Protein 8OUD (pdb70)

B-factor: mean 33.75, std 17.85, range [0.2, 89.32]

InterPro domains:
  IPR001991 Sodium:dicarboxylate symporter [PF00375] (54-483)
  IPR018107 Sodium:dicarboxylate symporter, conserved site [PS00713] (92-106)
  IPR018107 Sodium:dicarboxylate symporter, conserved site [PS00714] (380-403)
  IPR036458 Sodium:dicarboxylate symporter superfamily [G3DSA:1.10.3860.10] (43-493)
  IPR036458 Sodium:dicarboxylate symporter superfamily [SSF118215] (54-482)
  IPR050746 Dicarboxylate/Amino Acid:Cation Symporter [PTHR11958] (41-494)

Radius of gyration: 35.13 Å; Cα contacts (8 Å, |Δi|>4): 3051; chains: 6; bounding box: 95×95×81 Å

Foldseek 3Di:
DVVCVLLVLLLVLLVLLLVLQVVCLVVVFCNVCDPVSLCVLLVLLVVLLVLLLVLLQLQLLLVLLLVLLPPACVVQDPLNVVLVVLLLVLLLVLLVLLLVLCVVLVLQACADDPVQLVVQLVCLLADPDPVLLQFWGKHWDADPCRDIDIDIDGAHSLNNSNNVSNVNSNVLNVCPVNSVVVSVVSVVSNVVSVVSVVVSSVSPSVSLSSLSSSVSSPDDDPPVLVSSLVSLLVSLLVSLCCSQPPVLQVVLCVLFVDGVVQLVVLQVVLLVVLLVQLFLVRSLVVLLVSLCPRVVFDCVLSVPQLVLLSQQRFSSLLSSLSNVLSSQCNNVVHDQDPSLSVLSSVLSSVVSRVFGRHQPRNLSSSLSSCSNSVTDNSCSSSVSNCSNNSSSSRSSSSNSSSSSSSSSSSSVVVVD/DVVCVLLVLLLVLLVLLLVLLVVQQVVQFCVNCDPVRLVVLLVLLVVLLVLLLVLLQLQLLLVLLLVLLPPACVVQDPLNVVLVVLLLVLLLVLLVLLLVLCVVQPLQACADDPVQLVVQLVCLLADPDPVLLQFWGKDWHADPCSPIDIDIDGAHSLNNSNNVSNVNSNVLNVCPVNSVVVSVVSVVSNVVSVVSVVVSSVSPSNSLSSLSSSVSRVDDDVVSLVSSLVSLLVSLLVSLCCSQPPVLQVVLCVLFVDGVVQLVVLQVVLLVVCLVQLFLVRSLVVNLVSLCPVVPFDCVLSVPQLVLLSQQRFSSLSSSLSNVLSSQCSNVVHDQDPSLSVLSSVLSSVVSRVFHRHQVRNLSSSLVSCSNSVTDNSCSSSNSNCSNNSSSSRSSSSNSSSSSSSSSVRSVVVVD/DVPVVLLVLLLVLLVLLLVLLVVCLVVPFCVNCDPVNLCVLLVLLVVLLVLLLVLLQLQLLLVLLLVLLPPACVVQDPLNVVLVVLLLVLLLVLLVLLLVLCVVLVLQACDDDPVQLVVQLVCLLAPPDPVLLQFWGKDWDADDCSDIDIDIDGAHSLNNSNNVSNVNSNVLNVCPVNNVVVSVVSVVSNVVSVVSVVVSSVSVSNSLSSLSSSVSSVDDDPVVLVSSLVVLLVSLLVSLCCSQPPVLQVVLCVLFVDGVVQLCVLQVVLLVVLLVFLFLVRSLVVLLVSLCPSVPFDCVLSVPQLVLLSQARFSSLLSSLSNVLSSQCNNVVHDADPSLSVLLSVLSNVVSRVFGRHQPRNLSSSLSSCSNNVTDNSCSSSNSSCSNNSSSSRSSSSNSSSSSSSSSSRSVVVVD/DKDWDKDKADEAEAQDKIKIKIFIDDDDPDWFKKAKWWDAVPGDIDGAKMAGPVGDIDGGPVQPPFWDWDAPVPRGMIMIIGGRDDQVPWTWMKMKIDDPPPDIDIHPTHTHGHD/DKDWDKDKADEDEAQAKIKIKIFIDDDDPDFFKKAKWWDAVPGDIDGAKMAGPVGDMDGDPVQPPFWDWDAPVPRRMIMIIGGRDDQVPFTWMKMKIDDPPPDIDIHPTHTHGYD/DWDWDKDWADEDEAQAKIKIKIFIDDDDPDWFKKAKWWDAVPGDIGGAKMAGPVGDMDGGPVQPPAWDWDADVPRGMIMIIGGRDDQVPFTWMKMKIDDPPPDIDIHPTGTHGYD

Sequence (1593 aa):
LRANLLVLLTVVAVVAGVALGLGVSGAGGALALGPERLSAFVFPGELLLRLLRMIILPLVVCSLIGGAASLDPGALGRLGAWALLFFLVTTLLASALGVGLALALQPGAASKEVLDSFLDLARNIFPSNLVSAAFRSYSTTYEERKVPVGQEVEGMNILGLVVFAIVFGVALRKLGPEGELLIRFFNSFNEATMVLVSWIMWYAPVGIMFLVAGKIVEMEDVGLLFARLGKYILCCLLGHAIHGLLVLPLIYFLFTRKNPYRFLWGIVTPLATAFGTSSSSATLPLMMKCVEENNGVAKHISRFILPIGATVNMDGAALFQCVAAVFIAQLSQQSLDFVKIITILVTATASSVGAAGIPAGGVLTLAIILEAVNLPVDHISLILAVDWLVDRSCTVLNVEGDALGAGLLQNYVDRTLRANLLVLLTVVAVVAGVALGLGVSGAGGALALGPERLSAFVFPGELLLRLLRMIILPLVVCSLIGGAASLDPGALGRLGAWALLFFLVTTLLASALGVGLALALQPGAASKEVLDSFLDLARNIFPSNLVSAAFRSYSTTYEERKVPVGQEVEGMNILGLVVFAIVFGVALRKLGPEGELLIRFFNSFNEATMVLVSWIMWYAPVGIMFLVAGKIVEMEDVGLLFARLGKYILCCLLGHAIHGLLVLPLIYFLFTRKNPYRFLWGIVTPLATAFGTSSSSATLPLMMKCVEENNGVAKHISRFILPIGATVNMDGAALFQCVAAVFIAQLSQQSLDFVKIITILVTATASSVGAAGIPAGGVLTLAIILEAVNLPVDHISLILAVDWLVDRSCTVLNVEGDALGAGLLQNYVDRTLRANLLVLLTVVAVVAGVALGLGVSGAGGALALGPERLSAFVFPGELLLRLLRMIILPLVVCSLIGGAASLDPGALGRLGAWALLFFLVTTLLASALGVGLALALQPGAASKEVLDSFLDLARNIFPSNLVSAAFRSYSTTYEERKVPVGQEVEGMNILGLVVFAIVFGVALRKLGPEGELLIRFFNSFNEATMVLVSWIMWYAPVGIMFLVAGKIVEMEDVGLLFARLGKYILCCLLGHAIHGLLVLPLIYFLFTRKNPYRFLWGIVTPLATAFGTSSSSATLPLMMKCVEENNGVAKHISRFILPIGATVNMDGAALFQCVAAVFIAQLSQQSLDFVKIITILVTATASSVGAAGIPAGGVLTLAIILEAVNLPVDHISLILAVDWLVDRSCTVLNVEGDALGAGLLQNYVDRTQVQLVESGGGLVQPGGSLRLSCAASGSIFRLDAMGWYRQAPGKQRELVAVIRSGGSTDYGDSVKGRFTISRDNAKNTVYLQMNSLKPEDTAVYYCNAVQILKTIYWGQGTQVTVSQVQLVESGGGLVQPGGSLRLSCAASGSIFRLDAMGWYRQAPGKQRELVAVIRSGGSTDYGDSVKGRFTISRDNAKNTVYLQMNSLKPEDTAVYYCNAVQILKTIYWGQGTQVTVSQVQLVESGGGLVQPGGSLRLSCAASGSIFRLDAMGWYRQAPGKQRELVAVIRSGGSTDYGDSVKGRFTISRDNAKNTVYLQMNSLKPEDTAVYYCNAVQILKTIYWGQGTQVTVS

Organism: Homo sapiens (NCBI:txid9606)

GO terms:
  GO:0015297 antiporter activity (F, IDA)
  GO:0005886 plasma membrane (C, IDA)
  GO:0016020 membrane (C, IDA)
  GO:0015804 neutral amino acid transport (P, IDA)
  GO:0015186 L-glutamine transmembrane transporter activity (F, IDA)
  GO:0006868 L-glutamine transport (P, IDA)
  GO:0070207 protein homotrimerization (P, IDA)
  GO:0030218 erythrocyte differentiation (P, IMP)
  GO:0005515 protein binding (F, IPI)
  GO:0005886 plasma membrane (C, TAS)
  GO:0016020 membrane (C, TAS)
  GO:0038023 signaling receptor activity (F, TAS)
  GO:0015804 neutral amino acid transport (P, TAS)
  GO:0015175 neutral L-amino acid transmembrane transporter activity (F, TAS)
  GO:0015171 amino acid transmembrane transporter activity (F, TAS)
  GO:0006865 amino acid transport (P, TAS)
  GO:1903803 L-glutamine import across plasma membrane (P, TAS)
  GO:0015186 L-glutamine transmembrane transporter activity (F, TAS)
  GO:0090461 intracellular glutamate homeostasis (P, TAS)
  GO:0070062 extracellular exosome (C, HDA)

Nearest PDB structures (foldseek):
  8oud-assembly1_F  TM=1.009E+00  e=1.980E-22  Lama glama
  7stg-assembly12_X  TM=9.488E-01  e=1.291E-17  Lama glama
  8g0i-assembly1_D  TM=9.669E-01  e=3.141E-17  Lama glama
  8e1c-assembly1_A  TM=9.446E-01  e=3.674E-17  Vicugna pacos
  8en4-assembly1_C  TM=9.586E-01  e=8.937E-17  Vicugna pacos

Secondary structure (DSSP, 8-state):
--TTHHHHHHHHHHHHHHHHHHHHHHTTHHHHHHHHHHHHHHHHHHHHHHHHHHHHHHHHHHHHHHHHHT--HHHHHHHHHHHHHHHHHHHHHHHHHHHHHHHHH-SS-----HHHHHHHHHHHHS-S-HHHHTTEEEEEEEE---EEEEEEEES--HHHHHHHHHHHHHHHHHHGGGGHHHHHHHHHHHHHHHHHHHHHHHHHHHHHHHHHHHHHHH-S-HHHHHHHHHHHHHHHHHHHHHIIIIIHHHHHHHHH-S-HHHHHHHTHHHHHHHHHH--STTTHHHHHHHHHHHH---HHHHHHHHHHHHHH--HHHHHHHHHHHHHHHHHTT----HHHHHHHHHHHHHHHHHS-SSTTTTHHHHHHHHHHTT--GGGHHHHTTTHHHHHHHHHHHHHHHHHHHHHHHHHHHHH-/--TTHHHHHHHHHHHHHHHHHHHHHHSS-HHHH-HHHHHHHTHHHHHHHHHHHHHHHHHHHHHHHHHHHT--HHHHHHHHHHHHHHHHHHHHHHHHHHHHHHHHS-SS-----HHHHHHHHHHHHS-S-HHHHTTEEEEEEEE---EEEEEEEES--HHHHHHHHHHHHHHHHHHGGGGHHHHHHHHHHHHHHHHHHHHHHHHHHHHHHHHHHHHHHH-S-HHHHHHHHHHHHHHHHHHHHHIIIIIHHHHHHHHH-S-HHHHHHTTHHHHHHHHHH--HHHHHHHHHHHHHHTT---HHHHHHHHHHHHHH--HHHHHHHHHHHHHHHHHTT----HHHHHHHHHHHHHHHHHS-SSTTTTHHHHHHHHHHTT--STTHHHHTTTHHHHHHHHHHHHHHHHHHHHHHHHHHHHH-/--TTHHHHHHHHHHHHHHHHHHHHHHSS-HHHHHHHHHHHHTHHHHHHHHHHHHHHHHHHHHHHHHHHHT--HHHHHHHHHHHHHHHHHHHHHHHHHHHHHHHHH-SS-----HHHHHHHHHHHHS-S-HHHHTTEEEEEEEE---EEEEEEEES--HHHHHHHHHHHHHHHHHHGGGGHHHHHHHHHHHHHHHHHHHHHHHHHHHHHHHHHHHHHHH-S-HHHHHHHHHHHHHHHHHHHHHIIIIIHHHHHHHHH-S-HHHHHHHTHHHHHHHHHH--HHHHHHHHHHHHHHTT---HHHHHHHHHHHHHH--HHHHHHHHHHHHHHHHHTT----HHHHHHHHHHHHHHHHHS-SSTTTTHHHHHHHHHHTT--STTHHHHTTSHHHHHHHHHHHHHHHHHHHHHHHHHHHHT-/-EEEEEE--EEE-TT--EEEEEEEEE--S---EEEEEEE-TTS--EEEEEEETTS-EEE-TTTTTTEEEEEETTTTEEEEEE-S--GGG-EEEEEEEEETTTEEEE---EEEEE-/-EEEEEE--EEE-TT--EEEEEEEEE--S---EEEEEEE-TTS--EEEEEEETTS-EEE-TTTTTTEEEEEETTTTEEEEEE-S--GGG-EEEEEEEEETTTEEEE---EEEEE-/-EEEEEE--EEE-TT--EEEEEEEEE--S---EEEEEEE-TTS--EEEEEEETTS-EEE-TTTTTTEEEEEETTTTEEEEEE-S--GGG-EEEEEEEEETTTEEEE---EEEEE-

Structure (mmCIF, N/CA/C/O backbone):
data_8OUD
#
_entry.id   8OUD
#
_cell.length_a   1.00
_cell.length_b   1.00
_cell.length_c   1.00
_cell.angle_alpha   90.00
_cell.angle_beta   90.00
_cell.angle_gamma   90.00
#
_symmetry.space_group_name_H-M   'P 1'
#
loop_
_entity.id
_entity.type
_entity.pdbx_description
1 polymer 'Neutral amino acid transporter B(0)'
2 polymer 'Nanobody 469'
3 non-polymer 'SODIUM ION'
4 non-polymer ALANINE
5 non-polymer 'CHOLESTEROL HEMISUCCINATE'
6 water water
#
loop_
_atom_site.group_PDB
_atom_site.id
_atom_site.type_symbol
_atom_site.label_atom_id
_atom_site.label_alt_id
_atom_site.label_comp_id
_atom_site.label_asym_id
_atom_site.label_entity_id
_atom_site.label_seq_id
_atom_site.pdbx_PDB_ins_code
_atom_site.Cartn_x
_atom_site.Cartn_y
_atom_site.Cartn_z
_atom_site.occupancy
_atom_site.B_iso_or_equiv
_atom_site.auth_seq_id
_atom_site.auth_comp_id
_atom_site.auth_asym_id
_atom_site.auth_atom_id
_atom_site.pdbx_PDB_model_num
ATOM 1 N N . LEU A 1 49 ? 126.53692 171.86018 135.52242 1.000 77.28359 49 LEU A N 1
ATOM 2 C CA . LEU A 1 49 ? 127.26614 171.57836 134.29287 1.000 77.72172 49 LEU A CA 1
ATOM 3 C C . LEU A 1 49 ? 128.02783 170.26498 134.41558 1.000 79.41542 49 LEU A C 1
ATOM 4 O O . LEU A 1 49 ? 127.96189 169.41316 133.53146 1.000 79.94345 49 LEU A O 1
ATOM 9 N N . ARG A 1 50 ? 128.75436 170.11207 135.52517 1.000 78.05096 50 ARG A N 1
ATOM 10 C CA . ARG A 1 50 ? 129.51963 168.89114 135.75054 1.000 76.21437 50 ARG A CA 1
ATOM 11 C C . ARG A 1 50 ? 128.61099 167.68011 135.91610 1.000 77.38841 50 ARG A C 1
ATOM 12 O O . ARG A 1 50 ? 129.01635 166.55657 135.59903 1.000 78.83835 50 ARG A O 1
ATOM 20 N N . ALA A 1 51 ? 127.39137 167.88381 136.41986 1.000 76.51891 51 ALA A N 1
ATOM 21 C CA . ALA A 1 51 ? 126.44926 166.77692 136.55777 1.000 75.51065 51 ALA A CA 1
ATOM 22 C C . ALA A 1 51 ? 126.01610 166.24098 135.19874 1.000 76.14694 51 ALA A C 1
ATOM 23 O O . ALA A 1 51 ? 125.90453 165.02398 135.01210 1.000 77.44206 51 ALA A O 1
ATOM 25 N N . ASN A 1 52 ? 125.75676 167.13185 134.24178 1.000 71.38994 52 ASN A N 1
ATOM 26 C CA . ASN A 1 52 ? 125.35943 166.75139 132.89304 1.000 71.36000 52 ASN A CA 1
ATOM 27 C C . ASN A 1 52 ? 126.48420 166.93495 131.88242 1.000 71.18317 52 ASN A C 1
ATOM 28 O O . ASN A 1 52 ? 126.22627 167.34370 130.74560 1.000 70.69642 52 ASN A O 1
ATOM 33 N N . LEU A 1 53 ? 127.72615 166.64359 132.27625 1.000 65.19494 53 LEU A N 1
ATOM 34 C CA . LEU A 1 53 ? 128.86028 166.87204 131.38814 1.000 65.90967 53 LEU A CA 1
ATOM 35 C C . LEU A 1 53 ? 128.78244 166.00968 130.13289 1.000 65.73597 53 LEU A C 1
ATOM 36 O O . LEU A 1 53 ? 129.10755 166.48247 129.03991 1.000 64.57960 53 LEU A O 1
ATOM 41 N N . LEU A 1 54 ? 128.36026 164.75005 130.26367 1.000 62.23253 54 LEU A N 1
ATOM 42 C CA . LEU A 1 54 ? 128.33168 163.85222 129.11155 1.000 61.80613 54 LEU A CA 1
ATOM 43 C C . LEU A 1 54 ? 127.29088 164.27336 128.07889 1.000 61.13823 54 LEU A C 1
ATOM 44 O O . LEU A 1 54 ? 127.54998 164.19782 126.87398 1.000 63.36884 54 LEU A O 1
ATOM 49 N N . VAL A 1 55 ? 126.10916 164.70711 128.52287 1.000 62.74101 55 VAL A N 1
ATOM 50 C CA . VAL A 1 55 ? 125.07974 165.15465 127.58497 1.000 61.01712 55 VAL A CA 1
ATOM 51 C C . VAL A 1 55 ? 125.54992 166.39698 126.83670 1.000 62.55629 55 VAL A C 1
ATOM 52 O O . VAL A 1 55 ? 125.38958 166.51266 125.61240 1.000 62.86230 55 VAL A O 1
ATOM 56 N N . LEU A 1 56 ? 126.14792 167.34096 127.56577 1.000 60.73172 56 LEU A N 1
ATOM 57 C CA . LEU A 1 56 ? 126.70590 168.53027 126.93464 1.000 60.13102 56 LEU A CA 1
ATOM 58 C C . LEU A 1 56 ? 127.79310 168.15583 125.93795 1.000 61.35954 56 LEU A C 1
ATOM 59 O O . LEU A 1 56 ? 127.88918 168.74701 124.85885 1.000 61.00048 56 LEU A O 1
ATOM 64 N N . LEU A 1 57 ? 128.62727 167.17403 126.28682 1.000 57.80828 57 LEU A N 1
ATOM 65 C CA . LEU A 1 57 ? 129.68605 166.74815 125.37848 1.000 57.10330 57 LEU A CA 1
ATOM 66 C C . LEU A 1 57 ? 129.11796 166.09365 124.12642 1.000 54.31545 57 LEU A C 1
ATOM 67 O O . LEU A 1 57 ? 129.65544 166.28151 123.03450 1.000 55.35335 57 LEU A O 1
ATOM 72 N N . THR A 1 58 ? 128.03730 165.32176 124.25722 1.000 53.23264 58 THR A N 1
ATOM 73 C CA . THR A 1 58 ? 127.41390 164.73246 123.07323 1.000 57.09524 58 THR A CA 1
ATOM 74 C C . THR A 1 58 ? 126.83828 165.80849 122.15809 1.000 56.62725 58 THR A C 1
ATOM 75 O O . THR A 1 58 ? 127.00832 165.75292 120.93444 1.000 58.52818 58 THR A O 1
ATOM 79 N N . VAL A 1 59 ? 126.15458 166.80338 122.73157 1.000 55.37222 59 VAL A N 1
ATOM 80 C CA . VAL A 1 59 ? 125.61893 167.87615 121.89020 1.000 56.50541 59 VAL A CA 1
ATOM 81 C C . VAL A 1 59 ? 126.74573 168.68835 121.25121 1.000 58.48720 59 VAL A C 1
ATOM 82 O O . VAL A 1 59 ? 126.66851 169.05388 120.06825 1.000 56.82689 59 VAL A O 1
ATOM 86 N N . VAL A 1 60 ? 127.80538 168.97851 122.00943 1.000 52.70680 60 VAL A N 1
ATOM 87 C CA . VAL A 1 60 ? 128.95003 169.70415 121.46794 1.000 51.46168 60 VAL A CA 1
ATOM 88 C C . VAL A 1 60 ? 129.60661 168.90443 120.35177 1.000 53.84693 60 VAL A C 1
ATOM 89 O O . VAL A 1 60 ? 130.03699 169.46415 119.33798 1.000 55.63277 60 VAL A O 1
ATOM 93 N N . ALA A 1 61 ? 129.69168 167.58392 120.51911 1.000 52.49681 61 ALA A N 1
ATOM 94 C CA . ALA A 1 61 ? 130.26649 166.72856 119.49005 1.000 47.59372 61 ALA A CA 1
ATOM 95 C C . ALA A 1 61 ? 129.40429 166.72417 118.23742 1.000 47.28073 61 ALA A C 1
ATOM 96 O O . ALA A 1 61 ? 129.92439 166.68919 117.12107 1.000 50.10462 61 ALA A O 1
ATOM 98 N N . VAL A 1 62 ? 128.08069 166.74798 118.40066 1.000 48.98774 62 VAL A N 1
ATOM 99 C CA . VAL A 1 62 ? 127.19880 166.83157 117.23702 1.000 51.43824 62 VAL A CA 1
ATOM 100 C C . VAL A 1 62 ? 127.43026 168.14150 116.49156 1.000 52.60639 62 VAL A C 1
ATOM 101 O O . VAL A 1 62 ? 127.52766 168.16869 115.25800 1.000 50.38290 62 VAL A O 1
ATOM 105 N N . VAL A 1 63 ? 127.53534 169.24698 117.23308 1.000 52.16296 63 VAL A N 1
ATOM 106 C CA . VAL A 1 63 ? 127.77719 170.54590 116.60104 1.000 50.69769 63 VAL A CA 1
ATOM 107 C C . VAL A 1 63 ? 129.12072 170.54959 115.87629 1.000 51.56486 63 VAL A C 1
ATOM 108 O O . VAL A 1 63 ? 129.23731 171.02354 114.73790 1.000 53.63559 63 VAL A O 1
ATOM 112 N N . ALA A 1 64 ? 130.15662 170.02064 116.53041 1.000 46.83754 64 ALA A N 1
ATOM 113 C CA . ALA A 1 64 ? 131.48257 169.98076 115.92350 1.000 45.48799 64 ALA A CA 1
ATOM 114 C C . ALA A 1 64 ? 131.50197 169.08339 114.69405 1.000 49.22667 64 ALA A C 1
ATOM 115 O O . ALA A 1 64 ? 132.19164 169.37891 113.71416 1.000 52.72615 64 ALA A O 1
ATOM 117 N N . GLY A 1 65 ? 130.76171 167.97556 114.73035 1.000 46.20228 65 GLY A N 1
ATOM 118 C CA . GLY A 1 65 ? 130.66914 167.12263 113.56112 1.000 43.52376 65 GLY A CA 1
ATOM 119 C C . GLY A 1 65 ? 129.96729 167.80458 112.40613 1.000 48.74662 65 GLY A C 1
ATOM 120 O O . GLY A 1 65 ? 130.35755 167.64245 111.24935 1.000 49.92984 65 GLY A O 1
ATOM 121 N N . VAL A 1 66 ? 128.92104 168.57718 112.70407 1.000 52.46193 66 VAL A N 1
ATOM 122 C CA . VAL A 1 66 ? 128.25703 169.35761 111.66265 1.000 50.40332 66 VAL A CA 1
ATOM 123 C C . VAL A 1 66 ? 129.23438 170.35133 111.04896 1.000 50.39864 66 VAL A C 1
ATOM 124 O O . VAL A 1 66 ? 129.30262 170.51005 109.82440 1.000 53.23190 66 VAL A O 1
ATOM 128 N N . ALA A 1 67 ? 130.00896 171.03296 111.89612 1.000 49.19130 67 ALA A N 1
ATOM 129 C CA . ALA A 1 67 ? 130.98899 171.99284 111.39591 1.000 50.19619 67 ALA A CA 1
ATOM 130 C C . ALA A 1 67 ? 132.04982 171.31601 110.53319 1.000 51.57114 67 ALA A C 1
ATOM 131 O O . ALA A 1 67 ? 132.40700 171.82397 109.46442 1.000 52.72825 67 ALA A O 1
ATOM 133 N N . LEU A 1 68 ? 132.56256 170.16632 110.97978 1.000 48.90046 68 LEU A N 1
ATOM 134 C CA . LEU A 1 68 ? 133.56846 169.44285 110.20621 1.000 49.29218 68 LEU A CA 1
ATOM 135 C C . LEU A 1 68 ? 133.01083 168.98463 108.86709 1.000 50.32251 68 LEU A C 1
ATOM 136 O O . LEU A 1 68 ? 133.66495 169.12657 107.82772 1.000 54.11315 68 LEU A O 1
ATOM 141 N N . GLY A 1 69 ? 131.80327 168.41893 108.87341 1.000 53.33945 69 GLY A N 1
ATOM 142 C CA . GLY A 1 69 ? 131.18533 167.98562 107.63816 1.000 53.59663 69 GLY A CA 1
ATOM 143 C C . GLY A 1 69 ? 130.92613 169.10899 106.66348 1.000 54.43088 69 GLY A C 1
ATOM 144 O O . GLY A 1 69 ? 131.20740 168.95440 105.47273 1.000 57.43508 69 GLY A O 1
ATOM 145 N N . LEU A 1 70 ? 130.41473 170.24253 107.14079 1.000 55.08470 70 LEU A N 1
ATOM 146 C CA . LEU A 1 70 ? 130.21355 171.39528 106.27373 1.000 54.53359 70 LEU A CA 1
ATOM 147 C C . LEU A 1 70 ? 131.52227 171.95634 105.73841 1.000 56.61222 70 LEU A C 1
ATOM 148 O O . LEU A 1 70 ? 131.59245 172.31984 104.55884 1.000 59.11557 70 LEU A O 1
ATOM 153 N N . GLY A 1 71 ? 132.56249 172.02736 106.57131 1.000 57.76311 71 GLY A N 1
ATOM 154 C CA . GLY A 1 71 ? 133.84728 172.50574 106.09169 1.000 58.71233 71 GLY A CA 1
ATOM 155 C C . GLY A 1 71 ? 134.45933 171.59604 105.04430 1.000 60.52295 71 GLY A C 1
ATOM 156 O O . GLY A 1 71 ? 135.02756 172.06860 104.05680 1.000 63.36245 71 GLY A O 1
ATOM 157 N N . VAL A 1 72 ? 134.35534 170.28122 105.24259 1.000 59.77584 72 VAL A N 1
ATOM 158 C CA . VAL A 1 72 ? 134.91219 169.33882 104.27697 1.000 59.09560 72 VAL A CA 1
ATOM 159 C C . VAL A 1 72 ? 134.10113 169.35508 102.98546 1.000 61.98748 72 VAL A C 1
ATOM 160 O O . VAL A 1 72 ? 134.66039 169.30451 101.88384 1.000 63.74665 72 VAL A O 1
ATOM 164 N N . SER A 1 73 ? 132.77156 169.42930 103.09834 1.000 60.33711 73 SER A N 1
ATOM 165 C CA . SER A 1 73 ? 131.92467 169.48319 101.91108 1.000 60.05731 73 SER A CA 1
ATOM 166 C C . SER A 1 73 ? 132.18980 170.74759 101.10356 1.000 61.91235 73 SER A C 1
ATOM 167 O O . SER A 1 73 ? 132.25198 170.70911 99.86917 1.000 62.02249 73 SER A O 1
ATOM 170 N N . GLY A 1 74 ? 132.34256 171.88372 101.78611 1.000 62.83642 74 GLY A N 1
ATOM 171 C CA . GLY A 1 74 ? 132.64939 173.11723 101.08280 1.000 63.09792 74 GLY A CA 1
ATOM 172 C C . GLY A 1 74 ? 134.01688 173.09323 100.42826 1.000 65.76074 74 GLY A C 1
ATOM 173 O O . GLY A 1 74 ? 134.20090 173.62794 99.33213 1.000 65.60019 74 GLY A O 1
ATOM 174 N N . ALA A 1 75 ? 134.99404 172.47489 101.08896 1.000 62.69225 75 ALA A N 1
ATOM 175 C CA . ALA A 1 75 ? 136.36083 172.41219 100.57195 1.000 62.21390 75 ALA A CA 1
ATOM 176 C C . ALA A 1 75 ? 136.58344 171.12641 99.77194 1.000 63.10269 75 ALA A C 1
ATOM 177 O O . ALA A 1 75 ? 137.50702 170.35247 100.01769 1.000 63.69504 75 ALA A O 1
ATOM 179 N N . GLY A 1 76 ? 135.70876 170.91087 98.79088 1.000 65.11208 76 GLY A N 1
ATOM 180 C CA . GLY A 1 76 ? 135.83404 169.81515 97.85718 1.000 65.45617 76 GLY A CA 1
ATOM 181 C C . GLY A 1 76 ? 134.92263 168.63347 98.12240 1.000 67.31341 76 GLY A C 1
ATOM 182 O O . GLY A 1 76 ? 134.64624 167.86537 97.19386 1.000 67.30730 76 GLY A O 1
ATOM 183 N N . GLY A 1 77 ? 134.44688 168.46728 99.35240 1.000 68.93075 77 GLY A N 1
ATOM 184 C CA . GLY A 1 77 ? 133.56326 167.34578 99.60303 1.000 69.15549 77 GLY A CA 1
ATOM 185 C C . GLY A 1 77 ? 134.29975 166.01427 99.68065 1.000 70.32915 77 GLY A C 1
ATOM 186 O O . GLY A 1 77 ? 135.51668 165.93954 99.86552 1.000 68.65792 77 GLY A O 1
ATOM 187 N N . ALA A 1 78 ? 133.51699 164.94146 99.54122 1.000 71.37432 78 ALA A N 1
ATOM 188 C CA . ALA A 1 78 ? 134.08901 163.60022 99.55937 1.000 72.19069 78 ALA A CA 1
ATOM 189 C C . ALA A 1 78 ? 134.92159 163.32586 98.31457 1.000 73.82492 78 ALA A C 1
ATOM 190 O O . ALA A 1 78 ? 135.82917 162.48577 98.35066 1.000 74.22489 78 ALA A O 1
ATOM 192 N N . LEU A 1 79 ? 134.62216 164.01199 97.20814 1.000 74.87874 79 LEU A N 1
ATOM 193 C CA . LEU A 1 79 ? 135.37956 163.80873 95.97766 1.000 74.85178 79 LEU A CA 1
ATOM 194 C C . LEU A 1 79 ? 136.83774 164.21024 96.15438 1.000 76.87965 79 LEU A C 1
ATOM 195 O O . LEU A 1 79 ? 137.74331 163.50542 95.69369 1.000 76.48971 79 LEU A O 1
ATOM 200 N N . ALA A 1 80 ? 137.08477 165.34299 96.81732 1.000 73.91522 80 ALA A N 1
ATOM 201 C CA . ALA A 1 80 ? 138.45831 165.77187 97.05910 1.000 73.40329 80 ALA A CA 1
ATOM 202 C C . ALA A 1 80 ? 139.19155 164.78884 97.96229 1.000 73.82963 80 ALA A C 1
ATOM 203 O O . ALA A 1 80 ? 140.37462 164.50004 97.74662 1.000 74.14518 80 ALA A O 1
ATOM 205 N N . LEU A 1 81 ? 138.50696 164.26926 98.98414 1.000 70.92708 81 LEU A N 1
ATOM 206 C CA . LEU A 1 81 ? 139.13700 163.31495 99.89110 1.000 71.65391 81 LEU A CA 1
ATOM 207 C C . LEU A 1 81 ? 139.50244 162.02604 99.16672 1.000 72.25661 81 LEU A C 1
ATOM 208 O O . LEU A 1 81 ? 140.64317 161.55575 99.24539 1.000 72.15503 81 LEU A O 1
ATOM 213 N N . GLY A 1 82 ? 138.54888 161.44868 98.44191 1.000 73.20918 82 GLY A N 1
ATOM 214 C CA . GLY A 1 82 ? 138.72263 160.13408 97.87660 1.000 72.73454 82 GLY A CA 1
ATOM 215 C C . GLY A 1 82 ? 138.26462 159.07356 98.85557 1.000 74.27948 82 GLY A C 1
ATOM 216 O O . GLY A 1 82 ? 138.09777 159.33836 100.05038 1.000 74.91970 82 GLY A O 1
ATOM 217 N N . PRO A 1 83 ? 138.03139 157.85346 98.36349 1.000 76.38137 83 PRO A N 1
ATOM 218 C CA . PRO A 1 83 ? 137.52437 156.79089 99.25092 1.000 74.11335 83 PRO A CA 1
ATOM 219 C C . PRO A 1 83 ? 138.42988 156.49270 100.43390 1.000 73.89100 83 PRO A C 1
ATOM 220 O O . PRO A 1 83 ? 137.93497 156.26983 101.54497 1.000 72.55024 83 PRO A O 1
ATOM 224 N N . GLU A 1 84 ? 139.74808 156.50337 100.22871 1.000 73.00065 84 GLU A N 1
ATOM 225 C CA . GLU A 1 84 ? 140.67414 156.18130 101.30975 1.000 72.92288 84 GLU A CA 1
ATOM 226 C C . GLU A 1 84 ? 140.62252 157.23339 102.41212 1.000 73.47941 84 GLU A C 1
ATOM 227 O O . GLU A 1 84 ? 140.49391 156.90387 103.60110 1.000 73.40284 84 GLU A O 1
ATOM 233 N N . ARG A 1 85 ? 140.70783 158.51128 102.03338 1.000 71.81116 85 ARG A N 1
ATOM 234 C CA . ARG A 1 85 ? 140.63368 159.57543 103.02739 1.000 72.54414 85 ARG A CA 1
ATOM 235 C C . ARG A 1 85 ? 139.26941 159.60302 103.70110 1.000 70.91243 85 ARG A C 1
ATOM 236 O O . ARG A 1 85 ? 139.17296 159.87459 104.89992 1.000 71.38449 85 ARG A O 1
ATOM 244 N N . LEU A 1 86 ? 138.20320 159.31360 102.95246 1.000 64.56723 86 LEU A N 1
ATOM 245 C CA . LEU A 1 86 ? 136.87008 159.28655 103.54779 1.000 66.63352 86 LEU A CA 1
ATOM 246 C C . LEU A 1 86 ? 136.75296 158.17769 104.58813 1.000 66.49282 86 LEU A C 1
ATOM 247 O O . LEU A 1 86 ? 136.18824 158.38024 105.67132 1.000 64.58912 86 LEU A O 1
ATOM 252 N N . SER A 1 87 ? 137.28040 156.99206 104.27161 1.000 63.20895 87 SER A N 1
ATOM 253 C CA . SER A 1 87 ? 137.23692 155.87988 105.21501 1.000 61.98112 87 SER A CA 1
ATOM 254 C C . SER A 1 87 ? 138.03452 156.19870 106.47171 1.000 58.51974 87 SER A C 1
ATOM 255 O O . SER A 1 87 ? 137.56968 155.96403 107.59470 1.000 58.38930 87 SER A O 1
ATOM 258 N N . ALA A 1 88 ? 139.24112 156.74378 106.30103 1.000 51.97681 88 ALA A N 1
ATOM 259 C CA . ALA A 1 88 ? 140.04177 157.11724 107.46233 1.000 51.66809 88 ALA A CA 1
ATOM 260 C C . ALA A 1 88 ? 139.36283 158.21880 108.26740 1.000 52.68436 88 ALA A C 1
ATOM 261 O O . ALA A 1 88 ? 139.48744 158.26871 109.49625 1.000 54.53091 88 ALA A O 1
ATOM 263 N N . PHE A 1 89 ? 138.63663 159.10924 107.58816 1.000 50.57179 89 PHE A N 1
ATOM 264 C CA . PHE A 1 89 ? 137.94993 160.20339 108.26347 1.000 50.31824 89 PHE A CA 1
ATOM 265 C C . PHE A 1 89 ? 136.78725 159.69679 109.10375 1.000 46.74301 89 PHE A C 1
ATOM 266 O O . PHE A 1 89 ? 136.54757 160.19136 110.21041 1.000 49.20844 89 PHE A O 1
ATOM 274 N N . VAL A 1 90 ? 136.04799 158.70912 108.59185 1.000 39.50116 90 VAL A N 1
ATOM 275 C CA . VAL A 1 90 ? 134.87015 158.21157 109.29411 1.000 39.64623 90 VAL A CA 1
ATOM 276 C C . VAL A 1 90 ? 135.19526 157.08549 110.27057 1.000 40.62329 90 VAL A C 1
ATOM 277 O O . VAL A 1 90 ? 134.32585 156.69802 111.06316 1.000 39.37752 90 VAL A O 1
ATOM 281 N N . PHE A 1 91 ? 136.42206 156.56303 110.25077 1.000 30.90802 91 PHE A N 1
ATOM 282 C CA . PHE A 1 91 ? 136.76084 155.41549 111.09157 1.000 26.28420 91 PHE A CA 1
ATOM 283 C C . PHE A 1 91 ? 136.48610 155.57953 112.58821 1.000 27.07438 91 PHE A C 1
ATOM 284 O O . PHE A 1 91 ? 136.03675 154.59658 113.20687 1.000 29.63835 91 PHE A O 1
ATOM 292 N N . PRO A 1 92 ? 136.76392 156.71989 113.23587 1.000 30.05943 92 PRO A N 1
ATOM 293 C CA . PRO A 1 92 ? 136.49730 156.80928 114.68299 1.000 27.35393 92 PRO A CA 1
ATOM 294 C C . PRO A 1 92 ? 135.05342 156.53180 115.07559 1.000 25.04324 92 PRO A C 1
ATOM 295 O O . PRO A 1 92 ? 134.81897 155.97785 116.15561 1.000 27.94429 92 PRO A O 1
ATOM 299 N N . GLY A 1 93 ? 134.07589 156.90636 114.24614 1.000 20.10575 93 GLY A N 1
ATOM 300 C CA . GLY A 1 93 ? 132.70264 156.51561 114.51267 1.000 22.73249 93 GLY A CA 1
ATOM 301 C C . GLY A 1 93 ? 132.45227 155.03205 114.35735 1.000 20.53919 93 GLY A C 1
ATOM 302 O O . GLY A 1 93 ? 131.68309 154.44183 115.12872 1.000 31.09389 93 GLY A O 1
ATOM 303 N N . GLU A 1 94 ? 133.08837 154.40775 113.36571 1.000 23.29002 94 GLU A N 1
ATOM 304 C CA . GLU A 1 94 ? 132.97185 152.96497 113.20644 1.000 22.13381 94 GLU A CA 1
ATOM 305 C C . GLU A 1 94 ? 133.53043 152.22316 114.41334 1.000 20.16362 94 GLU A C 1
ATOM 306 O O . GLU A 1 94 ? 132.99579 151.17690 114.79535 1.000 25.21748 94 GLU A O 1
ATOM 312 N N . LEU A 1 95 ? 134.59368 152.74618 115.02811 1.000 17.69494 95 LEU A N 1
ATOM 313 C CA . LEU A 1 95 ? 135.11677 152.11635 116.23820 1.000 19.32638 95 LEU A CA 1
ATOM 314 C C . LEU A 1 95 ? 134.08524 152.12928 117.36303 1.000 18.63629 95 LEU A C 1
ATOM 315 O O . LEU A 1 95 ? 133.90428 151.12418 118.06371 1.000 17.74078 95 LEU A O 1
ATOM 320 N N . LEU A 1 96 ? 133.39462 153.25875 117.54331 1.000 18.68883 96 LEU A N 1
ATOM 321 C CA . LEU A 1 96 ? 132.33029 153.33982 118.53878 1.000 17.22155 96 LEU A CA 1
ATOM 322 C C . LEU A 1 96 ? 131.22615 152.33386 118.24531 1.000 15.44176 96 LEU A C 1
ATOM 323 O O . LEU A 1 96 ? 130.72609 151.66059 119.15707 1.000 22.65072 96 LEU A O 1
ATOM 328 N N . LEU A 1 97 ? 130.83475 152.21935 116.97514 1.000 11.75674 97 LEU A N 1
ATOM 329 C CA . LEU A 1 97 ? 129.79987 151.25463 116.61480 1.000 14.47611 97 LEU A CA 1
ATOM 330 C C . LEU A 1 97 ? 130.23400 149.82595 116.92969 1.000 12.63993 97 LEU A C 1
ATOM 331 O O . LEU A 1 97 ? 129.43571 149.02454 117.43349 1.000 18.10912 97 LEU A O 1
ATOM 336 N N . ARG A 1 98 ? 131.49819 149.49263 116.65222 1.000 15.59977 98 ARG A N 1
ATOM 337 C CA . ARG A 1 98 ? 131.99967 148.15732 116.96740 1.000 11.41334 98 ARG A CA 1
ATOM 338 C C . ARG A 1 98 ? 131.99274 147.89700 118.47087 1.000 14.25174 98 ARG A C 1
ATOM 339 O O . ARG A 1 98 ? 131.64569 146.79592 118.90931 1.000 20.43487 98 ARG A O 1
ATOM 347 N N . LEU A 1 99 ? 132.37692 148.89361 119.27519 1.000 9.51272 99 LEU A N 1
ATOM 348 C CA . LEU A 1 99 ? 132.35242 148.72466 120.72917 1.000 11.31232 99 LEU A CA 1
ATOM 349 C C . LEU A 1 99 ? 130.93345 148.49299 121.24780 1.000 16.67886 99 LEU A C 1
ATOM 350 O O . LEU A 1 99 ? 130.70675 147.62635 122.10887 1.000 22.73344 99 LEU A O 1
ATOM 355 N N . LEU A 1 100 ? 129.96580 149.26305 120.73877 1.000 15.03375 100 LEU A N 1
ATOM 356 C CA . LEU A 1 100 ? 128.57588 149.07028 121.14718 1.000 16.79487 100 LEU A CA 1
ATOM 357 C C . LEU A 1 100 ? 128.08213 147.67536 120.78476 1.000 10.87929 100 LEU A C 1
ATOM 358 O O . LEU A 1 100 ? 127.49769 146.96679 121.62244 1.000 21.80342 100 LEU A O 1
ATOM 363 N N . ARG A 1 101 ? 128.32280 147.26182 119.53904 1.000 10.30230 101 ARG A N 1
ATOM 364 C CA . ARG A 1 101 ? 127.89725 145.94071 119.10164 1.000 12.06032 101 ARG A CA 1
ATOM 365 C C . ARG A 1 101 ? 128.57396 144.84256 119.90963 1.000 14.32063 101 ARG A C 1
ATOM 366 O O . ARG A 1 101 ? 127.97723 143.78693 120.14162 1.000 20.22881 101 ARG A O 1
ATOM 374 N N . MET A 1 102 ? 129.80391 145.07974 120.36702 1.000 17.17332 102 MET A N 1
ATOM 375 C CA . MET A 1 102 ? 130.49150 144.08226 121.17460 1.000 12.50861 102 MET A CA 1
ATOM 376 C C . MET A 1 102 ? 129.88587 143.95019 122.56683 1.000 17.71303 102 MET A C 1
ATOM 377 O O . MET A 1 102 ? 129.75388 142.83169 123.07398 1.000 19.21440 102 MET A O 1
ATOM 382 N N . ILE A 1 103 ? 129.53197 145.06264 123.21384 1.000 11.65732 103 ILE A N 1
ATOM 383 C CA . ILE A 1 103 ? 128.96818 144.91397 124.55534 1.000 15.29044 103 ILE A CA 1
ATOM 384 C C . ILE A 1 103 ? 127.49605 144.51993 124.53474 1.000 6.22209 103 ILE A C 1
ATOM 385 O O . ILE A 1 103 ? 126.94959 144.18885 125.59207 1.000 12.20054 103 ILE A O 1
ATOM 390 N N . ILE A 1 104 ? 126.83891 144.54633 123.37020 1.000 15.11489 104 ILE A N 1
ATOM 391 C CA . ILE A 1 104 ? 125.40921 144.22279 123.32002 1.000 15.48985 104 ILE A CA 1
ATOM 392 C C . ILE A 1 104 ? 125.12517 142.83621 123.90548 1.000 11.55005 104 ILE A C 1
ATOM 393 O O . ILE A 1 104 ? 124.21898 142.67158 124.72862 1.000 11.74013 104 ILE A O 1
ATOM 398 N N . LEU A 1 105 ? 125.88943 141.81927 123.49386 1.000 11.43646 105 LEU A N 1
ATOM 399 C CA . LEU A 1 105 ? 125.55284 140.44129 123.85955 1.000 17.37636 105 LEU A CA 1
ATOM 400 C C . LEU A 1 105 ? 125.57978 140.18280 125.36554 1.000 11.67917 105 LEU A C 1
ATOM 401 O O . LEU A 1 105 ? 124.54590 139.76383 125.92453 1.000 16.24215 105 LEU A O 1
ATOM 406 N N . PRO A 1 106 ? 126.69974 140.38976 126.07698 1.000 14.43874 106 PRO A N 1
ATOM 407 C CA . PRO A 1 106 ? 126.69053 140.11228 127.52263 1.000 10.87822 106 PRO A CA 1
ATOM 408 C C . PRO A 1 106 ? 125.66036 140.92934 128.27278 1.000 8.13337 106 PRO A C 1
ATOM 409 O O . PRO A 1 106 ? 125.00020 140.40840 129.17650 1.000 19.05518 106 PRO A O 1
ATOM 413 N N . LEU A 1 107 ? 125.48420 142.19373 127.89142 1.000 3.52126 107 LEU A N 1
ATOM 414 C CA . LEU A 1 107 ? 124.53144 143.05841 128.57347 1.000 6.48578 107 LEU A CA 1
ATOM 415 C C . LEU A 1 107 ? 123.12271 142.48782 128.49961 1.000 9.60377 107 LEU A C 1
ATOM 416 O O . LEU A 1 107 ? 122.47247 142.27075 129.52953 1.000 23.88590 107 LEU A O 1
ATOM 421 N N . VAL A 1 108 ? 122.65968 142.18479 127.28599 1.000 9.95350 108 VAL A N 1
ATOM 422 C CA . VAL A 1 108 ? 121.30904 141.66628 127.10303 1.000 9.01288 108 VAL A CA 1
ATOM 423 C C . VAL A 1 108 ? 121.13998 140.35107 127.85223 1.000 6.81914 108 VAL A C 1
ATOM 424 O O . VAL A 1 108 ? 120.20345 140.18634 128.64579 1.000 14.62123 108 VAL A O 1
ATOM 428 N N . VAL A 1 109 ? 122.07086 139.41413 127.65336 1.000 6.34874 109 VAL A N 1
ATOM 429 C CA . VAL A 1 109 ? 121.89410 138.07993 128.22661 1.000 14.67200 109 VAL A CA 1
ATOM 430 C C . VAL A 1 109 ? 121.87658 138.14403 129.75357 1.000 12.24491 109 VAL A C 1
ATOM 431 O O . VAL A 1 109 ? 120.94040 137.65725 130.40232 1.000 9.41150 109 VAL A O 1
ATOM 435 N N . CYS A 1 110 ? 122.89944 138.76801 130.34794 1.000 14.15959 110 CYS A N 1
ATOM 436 C CA . CYS A 1 110 ? 123.02276 138.77097 131.80278 1.000 11.63127 110 CYS A CA 1
ATOM 437 C C . CYS A 1 110 ? 121.90935 139.57749 132.45975 1.000 10.02983 110 CYS A C 1
ATOM 438 O O . CYS A 1 110 ? 121.32254 139.13643 133.45961 1.000 22.91154 110 CYS A O 1
ATOM 441 N N . SER A 1 111 ? 121.59209 140.75613 131.91078 1.000 14.89971 111 SER A N 1
ATOM 442 C CA . SER A 1 111 ? 120.54391 141.57298 132.50306 1.000 12.07369 111 SER A CA 1
ATOM 443 C C . SER A 1 111 ? 119.19363 140.87431 132.43560 1.000 13.64373 111 SER A C 1
ATOM 444 O O . SER A 1 111 ? 118.42571 140.92216 133.40050 1.000 13.18634 111 SER A O 1
ATOM 447 N N . LEU A 1 112 ? 118.88393 140.20488 131.31739 1.000 17.42458 112 LEU A N 1
ATOM 448 C CA . LEU A 1 112 ? 117.58585 139.54825 131.22724 1.000 11.67892 112 LEU A CA 1
ATOM 449 C C . LEU A 1 112 ? 117.50920 138.31082 132.11204 1.000 10.18927 112 LEU A C 1
ATOM 450 O O . LEU A 1 112 ? 116.45763 138.04801 132.70248 1.000 11.19361 112 LEU A O 1
ATOM 455 N N . ILE A 1 113 ? 118.60313 137.54971 132.23615 1.000 11.15061 113 ILE A N 1
ATOM 456 C CA . ILE A 1 113 ? 118.59528 136.42120 133.16498 1.000 13.49921 113 ILE A CA 1
ATOM 457 C C . ILE A 1 113 ? 118.33184 136.90912 134.58513 1.000 22.84581 113 ILE A C 1
ATOM 458 O O . ILE A 1 113 ? 117.47644 136.36352 135.29741 1.000 10.69344 113 ILE A O 1
ATOM 463 N N . GLY A 1 114 ? 119.03836 137.96124 135.00861 1.000 11.78487 114 GLY A N 1
ATOM 464 C CA . GLY A 1 114 ? 118.81808 138.48975 136.34371 1.000 2.77175 114 GLY A CA 1
ATOM 465 C C . GLY A 1 114 ? 117.41730 139.03443 136.55108 1.000 10.60040 114 GLY A C 1
ATOM 466 O O . GLY A 1 114 ? 116.79907 138.79212 137.58956 1.000 5.88372 114 GLY A O 1
ATOM 467 N N . GLY A 1 115 ? 116.89501 139.77157 135.56779 1.000 7.58092 115 GLY A N 1
ATOM 468 C CA . GLY A 1 115 ? 115.55631 140.31837 135.69705 1.000 4.43328 115 GLY A CA 1
ATOM 469 C C . GLY A 1 115 ? 114.48684 139.24713 135.77795 1.000 14.97471 115 GLY A C 1
ATOM 470 O O . GLY A 1 115 ? 113.52555 139.37351 136.53887 1.000 10.62133 115 GLY A O 1
ATOM 471 N N . ALA A 1 116 ? 114.63519 138.17890 134.99374 1.000 19.73364 116 ALA A N 1
ATOM 472 C CA . ALA A 1 116 ? 113.66003 137.09750 135.04537 1.000 10.19482 116 ALA A CA 1
ATOM 473 C C . ALA A 1 116 ? 113.76136 136.31532 136.34983 1.000 9.29849 116 ALA A C 1
ATOM 474 O O . ALA A 1 116 ? 112.73895 135.92674 136.92263 1.000 21.23887 116 ALA A O 1
ATOM 476 N N . ALA A 1 117 ? 114.98156 136.08047 136.84154 1.000 3.81006 117 ALA A N 1
ATOM 477 C CA . ALA A 1 117 ? 115.14129 135.24910 138.03121 1.000 3.93048 117 ALA A CA 1
ATOM 478 C C . ALA A 1 117 ? 114.62437 135.93510 139.29048 1.000 17.53999 117 ALA A C 1
ATOM 479 O O . ALA A 1 117 ? 114.31480 135.25942 140.27573 1.000 17.25207 117 ALA A O 1
ATOM 481 N N . SER A 1 118 ? 114.50042 137.25723 139.27651 1.000 15.52753 118 SER A N 1
ATOM 482 C CA . SER A 1 118 ? 114.13663 138.00469 140.47262 1.000 9.85517 118 SER A CA 1
ATOM 483 C C . SER A 1 118 ? 112.63120 138.14203 140.67321 1.000 16.27693 118 SER A C 1
ATOM 484 O O . SER A 1 118 ? 112.21136 138.81069 141.62053 1.000 20.69883 118 SER A O 1
ATOM 487 N N . LEU A 1 119 ? 111.80978 137.52501 139.82758 1.000 13.63733 119 LEU A N 1
ATOM 488 C CA . LEU A 1 119 ? 110.35927 137.70525 139.89704 1.000 13.87265 119 LEU A CA 1
ATOM 489 C C . LEU A 1 119 ? 109.75678 136.72989 140.91073 1.000 16.55165 119 LEU A C 1
ATOM 490 O O . LEU A 1 119 ? 108.95182 135.85556 140.59215 1.000 23.81421 119 LEU A O 1
ATOM 495 N N . ASP A 1 120 ? 110.15726 136.91738 142.16311 1.000 14.65309 120 ASP A N 1
ATOM 496 C CA . ASP A 1 120 ? 109.69935 136.07057 143.25830 1.000 7.42680 120 ASP A CA 1
ATOM 497 C C . ASP A 1 120 ? 108.23000 136.34830 143.56006 1.000 19.87308 120 ASP A C 1
ATOM 498 O O . ASP A 1 120 ? 107.85921 137.50416 143.78429 1.000 17.83696 120 ASP A O 1
ATOM 503 N N . PRO A 1 121 ? 107.37281 135.32269 143.56908 1.000 22.37311 121 PRO A N 1
ATOM 504 C CA . PRO A 1 121 ? 105.94250 135.55732 143.82874 1.000 9.39859 121 PRO A CA 1
ATOM 505 C C . PRO A 1 121 ? 105.65147 136.20940 145.16686 1.000 18.23319 121 PRO A C 1
ATOM 506 O O . PRO A 1 121 ? 104.75785 137.06071 145.24517 1.000 22.46219 121 PRO A O 1
ATOM 510 N N . GLY A 1 122 ? 106.37779 135.83904 146.22379 1.000 18.94502 122 GLY A N 1
ATOM 511 C CA . GLY A 1 122 ? 106.13371 136.43142 147.52543 1.000 4.25402 122 GLY A CA 1
ATOM 512 C C . GLY A 1 122 ? 106.64363 137.84718 147.64998 1.000 11.92438 122 GLY A C 1
ATOM 513 O O . GLY A 1 122 ? 106.05339 138.65649 148.36997 1.000 18.61145 122 GLY A O 1
ATOM 514 N N . ALA A 1 123 ? 107.74023 138.16816 146.96164 1.000 13.02168 123 ALA A N 1
ATOM 515 C CA . ALA A 1 123 ? 108.26650 139.52629 146.99722 1.000 9.14867 123 ALA A CA 1
ATOM 516 C C . ALA A 1 123 ? 107.32989 140.50897 146.31024 1.000 14.71503 123 ALA A C 1
ATOM 517 O O . ALA A 1 123 ? 107.37143 141.70950 146.59687 1.000 25.91515 123 ALA A O 1
ATOM 519 N N . LEU A 1 124 ? 106.48118 140.02038 145.40846 1.000 17.00901 124 LEU A N 1
ATOM 520 C CA . LEU A 1 124 ? 105.55080 140.84616 144.65186 1.000 12.83214 124 LEU A CA 1
ATOM 521 C C . LEU A 1 124 ? 104.15993 140.86779 145.27587 1.000 18.38995 124 LEU A C 1
ATOM 522 O O . LEU A 1 124 ? 103.50458 141.91410 145.31413 1.000 26.37511 124 LEU A O 1
ATOM 527 N N . GLY A 1 125 ? 103.66922 139.71471 145.70381 1.000 11.28589 125 GLY A N 1
ATOM 528 C CA . GLY A 1 125 ? 102.28558 139.61020 146.08795 1.000 7.04908 125 GLY A CA 1
ATOM 529 C C . GLY A 1 125 ? 101.34516 139.95028 144.94570 1.000 16.36048 125 GLY A C 1
ATOM 530 O O . GLY A 1 125 ? 101.74370 140.19994 143.79943 1.000 21.62056 125 GLY A O 1
ATOM 531 N N . ARG A 1 126 ? 100.05664 139.96508 145.28627 1.000 23.63455 126 ARG A N 1
ATOM 532 C CA . ARG A 1 126 ? 99.02134 140.29215 144.31346 1.000 17.64242 126 ARG A CA 1
ATOM 533 C C . ARG A 1 126 ? 99.18793 141.71144 143.78344 1.000 19.58091 126 ARG A C 1
ATOM 534 O O . ARG A 1 126 ? 99.02572 141.95749 142.58133 1.000 29.48006 126 ARG A O 1
ATOM 542 N N . LEU A 1 127 ? 99.53070 142.65157 144.66687 1.000 17.73967 127 LEU A N 1
ATOM 543 C CA . LEU A 1 127 ? 99.68841 144.04068 144.25225 1.000 15.91046 127 LEU A CA 1
ATOM 544 C C . LEU A 1 127 ? 100.81391 144.19991 143.23847 1.000 21.73717 127 LEU A C 1
ATOM 545 O O . LEU A 1 127 ? 100.61592 144.80645 142.18141 1.000 26.05891 127 LEU A O 1
ATOM 550 N N . GLY A 1 128 ? 102.01117 143.68721 143.54350 1.000 14.22714 128 GLY A N 1
ATOM 551 C CA . GLY A 1 128 ? 103.10652 143.80297 142.60241 1.000 6.37211 128 GLY A CA 1
ATOM 552 C C . GLY A 1 128 ? 102.87550 143.03811 141.31481 1.000 14.58659 128 GLY A C 1
ATOM 553 O O . GLY A 1 128 ? 103.30590 143.47775 140.24918 1.000 25.48177 128 GLY A O 1
ATOM 554 N N . ALA A 1 129 ? 102.20640 141.88118 141.38576 1.000 17.81350 129 ALA A N 1
ATOM 555 C CA . ALA A 1 129 ? 101.89679 141.16255 140.15190 1.000 14.03436 129 ALA A CA 1
ATOM 556 C C . ALA A 1 129 ? 100.97420 141.97024 139.24449 1.000 15.17826 129 ALA A C 1
ATOM 557 O O . ALA A 1 129 ? 101.23755 142.09599 138.03792 1.000 18.27302 129 ALA A O 1
ATOM 559 N N . TRP A 1 130 ? 99.90805 142.54465 139.80769 1.000 18.72932 130 TRP A N 1
ATOM 560 C CA . TRP A 1 130 ? 99.01965 143.38413 139.01331 1.000 19.73079 130 TRP A CA 1
ATOM 561 C C . TRP A 1 130 ? 99.72696 144.63638 138.50903 1.000 19.34741 130 TRP A C 1
ATOM 562 O O . TRP A 1 130 ? 99.48832 145.06553 137.37504 1.000 26.67782 130 TRP A O 1
ATOM 573 N N . ALA A 1 131 ? 100.60246 145.22542 139.32547 1.000 14.50908 131 ALA A N 1
ATOM 574 C CA . ALA A 1 131 ? 101.35449 146.39790 138.89578 1.000 15.09848 131 ALA A CA 1
ATOM 575 C C . ALA A 1 131 ? 102.29319 146.06758 137.74255 1.000 11.92589 131 ALA A C 1
ATOM 576 O O . ALA A 1 131 ? 102.43607 146.86051 136.80971 1.000 18.81210 131 ALA A O 1
ATOM 578 N N . LEU A 1 132 ? 102.95357 144.91171 137.79570 1.000 13.05399 132 LEU A N 1
ATOM 579 C CA . LEU A 1 132 ? 103.83881 144.51608 136.70832 1.000 14.36841 132 LEU A CA 1
ATOM 580 C C . LEU A 1 132 ? 103.05816 144.27639 135.42496 1.000 16.41389 132 LEU A C 1
ATOM 581 O O . LEU A 1 132 ? 103.50952 144.65897 134.33746 1.000 26.69915 132 LEU A O 1
ATOM 586 N N . LEU A 1 133 ? 101.88112 143.65438 135.53027 1.000 22.11182 133 LEU A N 1
ATOM 587 C CA . LEU A 1 133 ? 101.04000 143.48778 134.34851 1.000 12.88939 133 LEU A CA 1
ATOM 588 C C . LEU A 1 133 ? 100.63463 144.83828 133.76801 1.000 18.84620 133 LEU A C 1
ATOM 589 O O . LEU A 1 133 ? 100.66629 145.03869 132.54780 1.000 27.06562 133 LEU A O 1
ATOM 594 N N . PHE A 1 134 ? 100.24459 145.77688 134.63482 1.000 17.78895 134 PHE A N 1
ATOM 595 C CA . PHE A 1 134 ? 99.87487 147.11469 134.18367 1.000 15.73542 134 PHE A CA 1
ATOM 596 C C . PHE A 1 134 ? 101.04471 147.81202 133.49647 1.000 16.54487 134 PHE A C 1
ATOM 597 O O . PHE A 1 134 ? 100.87152 148.46037 132.45600 1.000 22.02570 134 PHE A O 1
ATOM 605 N N . PHE A 1 135 ? 102.24486 147.68531 134.06613 1.000 14.66120 135 PHE A N 1
ATOM 606 C CA . PHE A 1 135 ? 103.43331 148.28346 133.46766 1.000 15.64342 135 PHE A CA 1
ATOM 607 C C . PHE A 1 135 ? 103.67481 147.72842 132.07151 1.000 16.05496 135 PHE A C 1
ATOM 608 O O . PHE A 1 135 ? 103.89304 148.48738 131.11722 1.000 21.24331 135 PHE A O 1
ATOM 616 N N . LEU A 1 136 ? 103.62477 146.40057 131.93858 1.000 19.18167 136 LEU A N 1
ATOM 617 C CA . LEU A 1 136 ? 103.85497 145.76031 130.64806 1.000 14.58529 136 LEU A CA 1
ATOM 618 C C . LEU A 1 136 ? 102.82598 146.20551 129.61722 1.000 18.15496 136 LEU A C 1
ATOM 619 O O . LEU A 1 136 ? 103.17313 146.53460 128.47598 1.000 25.07551 136 LEU A O 1
ATOM 624 N N . VAL A 1 137 ? 101.55054 146.22913 130.00731 1.000 16.51607 137 VAL A N 1
ATOM 625 C CA . VAL A 1 137 ? 100.49355 146.57823 129.06415 1.000 16.63047 137 VAL A CA 1
ATOM 626 C C . VAL A 1 137 ? 100.64199 148.01941 128.59658 1.000 18.48266 137 VAL A C 1
ATOM 627 O O . VAL A 1 137 ? 100.52873 148.31067 127.39930 1.000 24.70347 137 VAL A O 1
ATOM 631 N N . THR A 1 138 ? 100.89100 148.94716 129.52619 1.000 22.32241 138 THR A N 1
ATOM 632 C CA . THR A 1 138 ? 101.02037 150.34381 129.12539 1.000 12.15181 138 THR A CA 1
ATOM 633 C C . THR A 1 138 ? 102.26833 150.57675 128.28187 1.000 14.35459 138 THR A C 1
ATOM 634 O O . THR A 1 138 ? 102.24184 151.39812 127.36160 1.000 21.10640 138 THR A O 1
ATOM 638 N N . THR A 1 139 ? 103.36366 149.87126 128.56645 1.000 13.32799 139 THR A N 1
ATOM 639 C CA . THR A 1 139 ? 104.54301 149.99077 127.71851 1.000 10.64716 139 THR A CA 1
ATOM 640 C C . THR A 1 139 ? 104.28549 149.46554 126.30985 1.000 17.23023 139 THR A C 1
ATOM 641 O O . THR A 1 139 ? 104.71417 150.08849 125.32939 1.000 23.87539 139 THR A O 1
ATOM 645 N N . LEU A 1 140 ? 103.57428 148.34181 126.18922 1.000 22.95771 140 LEU A N 1
ATOM 646 C CA . LEU A 1 140 ? 103.21280 147.83446 124.87030 1.000 18.78044 140 LEU A CA 1
ATOM 647 C C . LEU A 1 140 ? 102.31704 148.81553 124.12528 1.000 12.59514 140 LEU A C 1
ATOM 648 O O . LEU A 1 140 ? 102.49783 149.03872 122.92356 1.000 24.41041 140 LEU A O 1
ATOM 653 N N . LEU A 1 141 ? 101.34808 149.41121 124.82118 1.000 12.03353 141 LEU A N 1
ATOM 654 C CA . LEU A 1 141 ? 100.48282 150.40508 124.19883 1.000 11.79332 141 LEU A CA 1
ATOM 655 C C . LEU A 1 141 ? 101.24883 151.64252 123.74715 1.000 15.65030 141 LEU A C 1
ATOM 656 O O . LEU A 1 141 ? 100.97291 152.16323 122.66156 1.000 21.02124 141 LEU A O 1
ATOM 661 N N . ALA A 1 142 ? 102.19954 152.12221 124.55136 1.000 20.12777 142 ALA A N 1
ATOM 662 C CA . ALA A 1 142 ? 103.02513 153.25678 124.15387 1.000 12.54771 142 ALA A CA 1
ATOM 663 C C . ALA A 1 142 ? 103.87574 152.93384 122.93298 1.000 13.64532 142 ALA A C 1
ATOM 664 O O . ALA A 1 142 ? 103.99048 153.75777 122.01842 1.000 19.53301 142 ALA A O 1
ATOM 666 N N . SER A 1 143 ? 104.48022 151.74269 122.90553 1.000 15.79908 143 SER A N 1
ATOM 667 C CA . SER A 1 143 ? 105.26337 151.33428 121.74465 1.000 13.91405 143 SER A CA 1
ATOM 668 C C . SER A 1 143 ? 104.40373 151.24557 120.48937 1.000 20.80905 143 SER A C 1
ATOM 669 O O . SER A 1 143 ? 104.81740 151.70625 119.41692 1.000 24.38210 143 SER A O 1
ATOM 672 N N . ALA A 1 144 ? 103.20971 150.65873 120.60261 1.000 19.12412 144 ALA A N 1
ATOM 673 C CA . ALA A 1 144 ? 102.31733 150.55861 119.45393 1.000 14.79324 144 ALA A CA 1
ATOM 674 C C . ALA A 1 144 ? 101.88693 151.93470 118.96586 1.000 22.95821 144 ALA A C 1
ATOM 675 O O . ALA A 1 144 ? 101.82028 152.17551 117.75565 1.000 27.54274 144 ALA A O 1
ATOM 677 N N . LEU A 1 145 ? 101.58826 152.84869 119.89217 1.000 19.71832 145 LEU A N 1
ATOM 678 C CA . LEU A 1 145 ? 101.21639 154.20348 119.50437 1.000 13.29410 145 LEU A CA 1
ATOM 679 C C . LEU A 1 145 ? 102.35905 154.90374 118.78216 1.000 19.90722 145 LEU A C 1
ATOM 680 O O . LEU A 1 145 ? 102.13852 155.58534 117.77463 1.000 23.66726 145 LEU A O 1
ATOM 685 N N . GLY A 1 146 ? 103.58495 154.75046 119.28373 1.000 19.14650 146 GLY A N 1
ATOM 686 C CA . GLY A 1 146 ? 104.72106 155.36454 118.62112 1.000 13.24524 146 GLY A CA 1
ATOM 687 C C . GLY A 1 146 ? 104.93751 154.83156 117.21906 1.000 17.53277 146 GLY A C 1
ATOM 688 O O . GLY A 1 146 ? 105.14450 155.60396 116.27719 1.000 28.87786 146 GLY A O 1
ATOM 689 N N . VAL A 1 147 ? 104.87586 153.50697 117.05743 1.000 23.32445 147 VAL A N 1
ATOM 690 C CA . VAL A 1 147 ? 105.03686 152.91022 115.73316 1.000 17.93138 147 VAL A CA 1
ATOM 691 C C . VAL A 1 147 ? 103.94026 153.39838 114.79451 1.000 12.72557 147 VAL A C 1
ATOM 692 O O . VAL A 1 147 ? 104.20453 153.77159 113.64619 1.000 23.99918 147 VAL A O 1
ATOM 696 N N . GLY A 1 148 ? 102.69538 153.41722 115.27409 1.000 19.22780 148 GLY A N 1
ATOM 697 C CA . GLY A 1 148 ? 101.59247 153.84157 114.42856 1.000 15.79490 148 GLY A CA 1
ATOM 698 C C . GLY A 1 148 ? 101.70111 155.28926 113.99221 1.000 17.60326 148 GLY A C 1
ATOM 699 O O . GLY A 1 148 ? 101.47113 155.61559 112.82711 1.000 26.09533 148 GLY A O 1
ATOM 700 N N . LEU A 1 149 ? 102.04149 156.18237 114.92525 1.000 21.39841 149 LEU A N 1
ATOM 701 C CA . LEU A 1 149 ? 102.19854 157.58790 114.56533 1.000 18.30092 149 LEU A CA 1
ATOM 702 C C . LEU A 1 149 ? 103.35771 157.79917 113.60502 1.000 22.56049 149 LEU A C 1
ATOM 703 O O . LEU A 1 149 ? 103.24780 158.60269 112.67311 1.000 24.66791 149 LEU A O 1
ATOM 708 N N . ALA A 1 150 ? 104.47708 157.10292 113.81279 1.000 22.12565 150 ALA A N 1
ATOM 709 C CA . ALA A 1 150 ? 105.59793 157.25962 112.89721 1.000 17.20451 150 ALA A CA 1
ATOM 710 C C . ALA A 1 150 ? 105.30541 156.68000 111.51814 1.000 18.71288 150 ALA A C 1
ATOM 711 O O . ALA A 1 150 ? 105.83847 157.18157 110.52515 1.000 27.27136 150 ALA A O 1
ATOM 713 N N . LEU A 1 151 ? 104.47674 155.64029 111.42941 1.000 26.49584 151 LEU A N 1
ATOM 714 C CA . LEU A 1 151 ? 104.05651 155.12988 110.12987 1.000 22.81094 151 LEU A CA 1
ATOM 715 C C . LEU A 1 151 ? 103.05535 156.05151 109.44555 1.000 24.58795 151 LEU A C 1
ATOM 716 O O . LEU A 1 151 ? 103.10183 156.21316 108.22233 1.000 27.71794 151 LEU A O 1
ATOM 721 N N . ALA A 1 152 ? 102.14630 156.65829 110.21169 1.000 23.74228 152 ALA A N 1
ATOM 722 C CA . ALA A 1 152 ? 101.12782 157.52142 109.62648 1.000 22.65842 152 ALA A CA 1
ATOM 723 C C . ALA A 1 152 ? 101.68308 158.86785 109.18409 1.000 28.73898 152 ALA A C 1
ATOM 724 O O . ALA A 1 152 ? 101.32222 159.35478 108.10819 1.000 32.42358 152 ALA A O 1
ATOM 726 N N . LEU A 1 153 ? 102.54625 159.48655 109.98594 1.000 27.96459 153 LEU A N 1
ATOM 727 C CA . LEU A 1 153 ? 103.05169 160.81515 109.67684 1.000 24.25704 153 LEU A CA 1
ATOM 728 C C . LEU A 1 153 ? 104.29378 160.79857 108.80046 1.000 30.05950 153 LEU A C 1
ATOM 729 O O . LEU A 1 153 ? 104.60803 161.82353 108.18798 1.000 32.30946 153 LEU A O 1
ATOM 734 N N . GLN A 1 154 ? 104.99620 159.67003 108.72360 1.000 27.53695 154 GLN A N 1
ATOM 735 C CA . GLN A 1 154 ? 106.18771 159.48707 107.89906 1.000 23.11201 154 GLN A CA 1
ATOM 736 C C . GLN A 1 154 ? 107.20928 160.60886 108.12951 1.000 26.02808 154 GLN A C 1
ATOM 737 O O . GLN A 1 154 ? 107.52102 161.36226 107.20289 1.000 35.80770 154 GLN A O 1
ATOM 743 N N . PRO A 1 155 ? 107.73777 160.74629 109.35052 1.000 30.96205 155 PRO A N 1
ATOM 744 C CA . PRO A 1 155 ? 108.72539 161.81109 109.59450 1.000 27.93299 155 PRO A CA 1
ATOM 745 C C . PRO A 1 155 ? 109.98162 161.69815 108.74387 1.000 28.49529 155 PRO A C 1
ATOM 746 O O . PRO A 1 155 ? 110.55136 162.72418 108.35759 1.000 31.34666 155 PRO A O 1
ATOM 750 N N . GLY A 1 156 ? 110.43043 160.48313 108.44230 1.000 31.35783 156 GLY A N 1
ATOM 751 C CA . GLY A 1 156 ? 111.67865 160.29054 107.73180 1.000 27.30314 156 GLY A CA 1
ATOM 752 C C . GLY A 1 156 ? 111.55198 160.24781 106.22399 1.000 27.83246 156 GLY A C 1
ATOM 753 O O . GLY A 1 156 ? 112.54785 160.39629 105.51288 1.000 35.06043 156 GLY A O 1
ATOM 754 N N . ALA A 1 157 ? 110.33750 160.04342 105.72259 1.000 32.60752 157 ALA A N 1
ATOM 755 C CA . ALA A 1 157 ? 110.12481 159.98337 104.28382 1.000 32.85933 157 ALA A CA 1
ATOM 756 C C . ALA A 1 157 ? 110.37683 161.34291 103.64857 1.000 37.63186 157 ALA A C 1
ATOM 757 O O . ALA A 1 157 ? 110.02895 162.38252 104.21438 1.000 41.13263 157 ALA A O 1
ATOM 759 N N . ALA A 1 158 ? 110.99179 161.32997 102.47184 1.000 44.04536 158 ALA A N 1
ATOM 760 C CA . ALA A 1 158 ? 111.24615 162.55230 101.72204 1.000 44.53167 158 ALA A CA 1
ATOM 761 C C . ALA A 1 158 ? 110.34967 162.61383 100.49347 1.000 46.17245 158 ALA A C 1
ATOM 762 O O . ALA A 1 158 ? 109.80058 161.59901 100.06548 1.000 46.88850 158 ALA A O 1
ATOM 764 N N . SER A 1 177 ? 110.38007 141.41197 99.42275 1.000 58.77522 177 SER A N 1
ATOM 765 C CA . SER A 1 177 ? 110.91319 140.32441 98.61111 1.000 59.02895 177 SER A CA 1
ATOM 766 C C . SER A 1 177 ? 110.50966 138.97050 99.18491 1.000 59.82715 177 SER A C 1
ATOM 767 O O . SER A 1 177 ? 110.03215 138.09804 98.46111 1.000 59.56417 177 SER A O 1
ATOM 770 N N . LYS A 1 178 ? 110.71134 138.80380 100.48971 1.000 49.59850 178 LYS A N 1
ATOM 771 C CA . LYS A 1 178 ? 110.31376 137.58379 101.17637 1.000 49.19428 178 LYS A CA 1
ATOM 772 C C . LYS A 1 178 ? 108.80624 137.56662 101.39391 1.000 50.20397 178 LYS A C 1
ATOM 773 O O . LYS A 1 178 ? 108.20574 138.58222 101.75396 1.000 51.35392 178 LYS A O 1
ATOM 779 N N . GLU A 1 179 ? 108.19785 136.40248 101.17946 1.000 47.85191 179 GLU A N 1
ATOM 780 C CA . GLU A 1 179 ? 106.75889 136.26665 101.33887 1.000 46.57740 179 GLU A CA 1
ATOM 781 C C . GLU A 1 179 ? 106.36199 136.39649 102.80711 1.000 47.51180 179 GLU A C 1
ATOM 782 O O . GLU A 1 179 ? 107.19134 136.31177 103.71541 1.000 51.54131 179 GLU A O 1
ATOM 788 N N . VAL A 1 180 ? 105.06300 136.61017 103.02780 1.000 43.68289 180 VAL A N 1
ATOM 789 C CA . VAL A 1 180 ? 104.55649 136.86058 104.37448 1.000 43.49309 180 VAL A CA 1
ATOM 790 C C . VAL A 1 180 ? 104.70519 135.62264 105.25176 1.000 41.82458 180 VAL A C 1
ATOM 791 O O . VAL A 1 180 ? 105.19177 135.70205 106.38929 1.000 42.03005 180 VAL A O 1
ATOM 795 N N . LEU A 1 181 ? 104.28878 134.46219 104.74176 1.000 37.29733 181 LEU A N 1
ATOM 796 C CA . LEU A 1 181 ? 104.34789 133.24341 105.53907 1.000 38.16279 181 LEU A CA 1
ATOM 797 C C . LEU A 1 181 ? 105.78456 132.86829 105.87052 1.000 37.96407 181 LEU A C 1
ATOM 798 O O . LEU A 1 181 ? 106.08494 132.49179 107.00747 1.000 38.83244 181 LEU A O 1
ATOM 803 N N . ASP A 1 182 ? 106.68664 132.96934 104.89358 1.000 35.74268 182 ASP A N 1
ATOM 804 C CA . ASP A 1 182 ? 108.09371 132.70747 105.15789 1.000 33.31221 182 ASP A CA 1
ATOM 805 C C . ASP A 1 182 ? 108.69706 133.72420 106.11369 1.000 32.19489 182 ASP A C 1
ATOM 806 O O . ASP A 1 182 ? 109.56777 133.36343 106.90699 1.000 32.64165 182 ASP A O 1
ATOM 811 N N . SER A 1 183 ? 108.25208 134.97953 106.06253 1.000 31.14551 183 SER A N 1
ATOM 812 C CA . SER A 1 183 ? 108.71775 135.96677 107.02923 1.000 29.63309 183 SER A CA 1
ATOM 813 C C . SER A 1 183 ? 108.31417 135.57922 108.44760 1.000 32.51022 183 SER A C 1
ATOM 814 O O . SER A 1 183 ? 109.13735 135.62489 109.37252 1.000 31.45247 183 SER A O 1
ATOM 817 N N . PHE A 1 184 ? 107.05822 135.16675 108.63160 1.000 27.02761 184 PHE A N 1
ATOM 818 C CA . PHE A 1 184 ? 106.61431 134.73259 109.95244 1.000 26.08673 184 PHE A CA 1
ATOM 819 C C . PHE A 1 184 ? 107.35074 133.47694 110.40797 1.000 23.09718 184 PHE A C 1
ATOM 820 O O . PHE A 1 184 ? 107.69373 133.34468 111.58923 1.000 26.27673 184 PHE A O 1
ATOM 828 N N . LEU A 1 185 ? 107.58177 132.53495 109.49123 1.000 21.26577 185 LEU A N 1
ATOM 829 C CA . LEU A 1 185 ? 108.29263 131.31125 109.84716 1.000 21.64864 185 LEU A CA 1
ATOM 830 C C . LEU A 1 185 ? 109.74020 131.59719 110.22963 1.000 24.97595 185 LEU A C 1
ATOM 831 O O . LEU A 1 185 ? 110.27600 130.97364 111.15158 1.000 29.82636 185 LEU A O 1
ATOM 836 N N . ASP A 1 186 ? 110.39194 132.52581 109.52731 1.000 19.79637 186 ASP A N 1
ATOM 837 C CA . ASP A 1 186 ? 111.73683 132.93946 109.91005 1.000 19.97301 186 ASP A CA 1
ATOM 838 C C . ASP A 1 186 ? 111.73655 133.59312 111.28321 1.000 22.55161 186 ASP A C 1
ATOM 839 O O . ASP A 1 186 ? 112.65760 133.38296 112.08009 1.000 24.33157 186 ASP A O 1
ATOM 844 N N . LEU A 1 187 ? 110.71563 134.40466 111.57090 1.000 23.32766 187 LEU A N 1
ATOM 845 C CA . LEU A 1 187 ? 110.60234 134.99238 112.90040 1.000 21.60896 187 LEU A CA 1
ATOM 846 C C . LEU A 1 187 ? 110.48723 133.91300 113.97043 1.000 24.86736 187 LEU A C 1
ATOM 847 O O . LEU A 1 187 ? 111.15280 133.98471 115.00818 1.000 18.83088 187 LEU A O 1
ATOM 852 N N . ALA A 1 188 ? 109.65201 132.90119 113.73117 1.000 21.41674 188 ALA A N 1
ATOM 853 C CA . ALA A 1 188 ? 109.49629 131.82590 114.70737 1.000 14.84746 188 ALA A CA 1
ATOM 854 C C . ALA A 1 188 ? 110.78847 131.03275 114.88008 1.000 15.24730 188 ALA A C 1
ATOM 855 O O . ALA A 1 188 ? 111.14640 130.65971 116.00192 1.000 16.21126 188 ALA A O 1
ATOM 857 N N . ARG A 1 189 ? 111.49930 130.76550 113.78138 1.000 22.57135 189 ARG A N 1
ATOM 858 C CA . ARG A 1 189 ? 112.77015 130.05255 113.86497 1.000 15.02838 189 ARG A CA 1
ATOM 859 C C . ARG A 1 189 ? 113.82809 130.85860 114.61091 1.000 13.82882 189 ARG A C 1
ATOM 860 O O . ARG A 1 189 ? 114.67496 130.28133 115.29770 1.000 24.21922 189 ARG A O 1
ATOM 868 N N . ASN A 1 190 ? 113.81339 132.18324 114.47611 1.000 17.20959 190 ASN A N 1
ATOM 869 C CA . ASN A 1 190 ? 114.75707 133.01416 115.21130 1.000 14.23354 190 ASN A CA 1
ATOM 870 C C . ASN A 1 190 ? 114.36806 133.20171 116.67347 1.000 11.54521 190 ASN A C 1
ATOM 871 O O . ASN A 1 190 ? 115.25053 133.40025 117.51041 1.000 10.74642 190 ASN A O 1
ATOM 876 N N . ILE A 1 191 ? 113.07547 133.14253 116.99761 1.000 18.55451 191 ILE A N 1
ATOM 877 C CA . ILE A 1 191 ? 112.65337 133.16840 118.39478 1.000 15.65220 191 ILE A CA 1
ATOM 878 C C . ILE A 1 191 ? 113.18553 131.94410 119.12810 1.000 19.05791 191 ILE A C 1
ATOM 879 O O . ILE A 1 191 ? 113.59963 132.02699 120.28993 1.000 21.77720 191 ILE A O 1
ATOM 884 N N . PHE A 1 192 ? 113.20881 130.80208 118.45607 1.000 19.15822 192 PHE A N 1
ATOM 885 C CA . PHE A 1 192 ? 113.72350 129.56600 119.02340 1.000 14.56688 192 PHE A CA 1
ATOM 886 C C . PHE A 1 192 ? 114.94067 129.09964 118.23573 1.000 15.60260 192 PHE A C 1
ATOM 887 O O . PHE A 1 192 ? 114.82110 128.21868 117.37853 1.000 22.51440 192 PHE A O 1
ATOM 895 N N . PRO A 1 193 ? 116.12105 129.66460 118.48955 1.000 11.72887 193 PRO A N 1
ATOM 896 C CA . PRO A 1 193 ? 117.30734 129.26140 117.72441 1.000 17.05224 193 PRO A CA 1
ATOM 897 C C . PRO A 1 193 ? 117.68412 127.81087 117.99240 1.000 17.56237 193 PRO A C 1
ATOM 898 O O . PRO A 1 193 ? 117.49879 127.29218 119.09354 1.000 24.84117 193 PRO A O 1
ATOM 902 N N . SER A 1 194 ? 118.22485 127.15746 116.96745 1.000 11.72423 194 SER A N 1
ATOM 903 C CA . SER A 1 194 ? 118.65978 125.77377 117.09408 1.000 10.07393 194 SER A CA 1
ATOM 904 C C . SER A 1 194 ? 120.06245 125.63750 117.67441 1.000 6.58293 194 SER A C 1
ATOM 905 O O . SER A 1 194 ? 120.48428 124.51634 117.96908 1.000 17.02862 194 SER A O 1
ATOM 908 N N . ASN A 1 195 ? 120.79188 126.73647 117.83770 1.000 7.29177 195 ASN A N 1
ATOM 909 C CA . ASN A 1 195 ? 122.14700 126.68948 118.37466 1.000 6.63010 195 ASN A CA 1
ATOM 910 C C . ASN A 1 195 ? 122.41774 127.99139 119.11078 1.000 4.78029 195 ASN A C 1
ATOM 911 O O . ASN A 1 195 ? 122.35424 129.06461 118.50880 1.000 16.61346 195 ASN A O 1
ATOM 916 N N . LEU A 1 196 ? 122.72173 127.89560 120.40624 1.000 14.24227 196 LEU A N 1
ATOM 917 C CA . LEU A 1 196 ? 122.94389 129.09554 121.20856 1.000 10.19210 196 LEU A CA 1
ATOM 918 C C . LEU A 1 196 ? 124.21090 129.83075 120.78688 1.000 10.57234 196 LEU A C 1
ATOM 919 O O . LEU A 1 196 ? 124.22780 131.06470 120.73642 1.000 12.81617 196 LEU A O 1
ATOM 924 N N . VAL A 1 197 ? 125.28225 129.09432 120.48970 1.000 8.28756 197 VAL A N 1
ATOM 925 C CA . VAL A 1 197 ? 126.54154 129.73257 120.12000 1.000 7.42915 197 VAL A CA 1
ATOM 926 C C . VAL A 1 197 ? 126.41836 130.43563 118.77207 1.000 9.26761 197 VAL A C 1
ATOM 927 O O . VAL A 1 197 ? 126.93379 131.54424 118.58886 1.000 13.76611 197 VAL A O 1
ATOM 931 N N . SER A 1 198 ? 125.73775 129.80546 117.81101 1.000 3.72933 198 SER A N 1
ATOM 932 C CA . SER A 1 198 ? 125.52702 130.42664 116.50741 1.000 15.16885 198 SER A CA 1
ATOM 933 C C . SER A 1 198 ? 124.66503 131.67831 116.59990 1.000 12.41632 198 SER A C 1
ATOM 934 O O . SER A 1 198 ? 124.88240 132.62814 115.84087 1.000 15.53791 198 SER A O 1
ATOM 937 N N . ALA A 1 199 ? 123.68229 131.69422 117.50581 1.000 8.03765 199 ALA A N 1
ATOM 938 C CA . ALA A 1 199 ? 122.79737 132.84694 117.63416 1.000 10.02265 199 ALA A CA 1
ATOM 939 C C . ALA A 1 199 ? 123.54396 134.10985 118.04215 1.000 15.87179 199 ALA A C 1
ATOM 940 O O . ALA A 1 199 ? 123.04593 135.21358 117.80520 1.000 13.39158 199 ALA A O 1
ATOM 942 N N . ALA A 1 200 ? 124.73033 133.97202 118.63647 1.000 7.95222 200 ALA A N 1
ATOM 943 C CA . ALA A 1 200 ? 125.52586 135.13315 119.01028 1.000 13.52123 200 ALA A CA 1
ATOM 944 C C . ALA A 1 200 ? 126.00210 135.93301 117.80377 1.000 11.15498 200 ALA A C 1
ATOM 945 O O . ALA A 1 200 ? 126.28420 137.12463 117.94448 1.000 16.64520 200 ALA A O 1
ATOM 947 N N . PHE A 1 201 ? 126.08990 135.31977 116.62370 1.000 5.82464 201 PHE A N 1
ATOM 948 C CA . PHE A 1 201 ? 126.53018 136.05158 115.44611 1.000 7.08556 201 PHE A CA 1
ATOM 949 C C . PHE A 1 201 ? 125.76395 135.72887 114.16916 1.000 10.81589 201 PHE A C 1
ATOM 950 O O . PHE A 1 201 ? 126.09037 136.30068 113.12549 1.000 19.88141 201 PHE A O 1
ATOM 958 N N . ARG A 1 202 ? 124.75029 134.86620 114.21170 1.000 7.62421 202 ARG A N 1
ATOM 959 C CA . ARG A 1 202 ? 124.00266 134.49579 113.01708 1.000 7.93131 202 ARG A CA 1
ATOM 960 C C . ARG A 1 202 ? 122.51865 134.41870 113.33281 1.000 12.13593 202 ARG A C 1
ATOM 961 O O . ARG A 1 202 ? 122.11296 134.28252 114.48710 1.000 14.35510 202 ARG A O 1
ATOM 969 N N . SER A 1 203 ? 121.71154 134.49687 112.27832 1.000 15.21740 203 SER A N 1
ATOM 970 C CA . SER A 1 203 ? 120.26944 134.33285 112.39143 1.000 16.64903 203 SER A CA 1
ATOM 971 C C . SER A 1 203 ? 119.74735 133.62602 111.14889 1.000 15.85891 203 SER A C 1
ATOM 972 O O . SER A 1 203 ? 120.35847 133.68481 110.08477 1.000 20.32033 203 SER A O 1
ATOM 975 N N . TYR A 1 204 ? 118.61686 132.94420 111.29798 1.000 20.73542 204 TYR A N 1
ATOM 976 C CA . TYR A 1 204 ? 118.02870 132.18861 110.20088 1.000 12.50101 204 TYR A CA 1
ATOM 977 C C . TYR A 1 204 ? 117.31708 133.11995 109.22688 1.000 20.20756 204 TYR A C 1
ATOM 978 O O . TYR A 1 204 ? 116.61059 134.04351 109.63693 1.000 29.04777 204 TYR A O 1
ATOM 987 N N . SER A 1 205 ? 117.49771 132.86519 107.93519 1.000 23.01236 205 SER A N 1
ATOM 988 C CA . SER A 1 205 ? 116.81838 133.59756 106.88017 1.000 21.20900 205 SER A CA 1
ATOM 989 C C . SER A 1 205 ? 116.44973 132.64382 105.75484 1.000 24.59549 205 SER A C 1
ATOM 990 O O . SER A 1 205 ? 117.17580 131.68484 105.47514 1.000 31.08078 205 SER A O 1
ATOM 993 N N . THR A 1 206 ? 115.32521 132.92382 105.10779 1.000 30.18902 206 THR A N 1
ATOM 994 C CA . THR A 1 206 ? 114.83111 132.13132 103.99221 1.000 32.68120 206 THR A CA 1
ATOM 995 C C . THR A 1 206 ? 114.94350 132.93518 102.70458 1.000 34.68967 206 THR A C 1
ATOM 996 O O . THR A 1 206 ? 114.45545 134.06696 102.62900 1.000 39.21513 206 THR A O 1
ATOM 1000 N N . THR A 1 207 ? 115.60734 132.35859 101.70856 1.000 43.38179 207 THR A N 1
ATOM 1001 C CA . THR A 1 207 ? 115.57249 132.83631 100.33674 1.000 44.24653 207 THR A CA 1
ATOM 1002 C C . THR A 1 207 ? 114.82324 131.81173 99.49514 1.000 43.61538 207 THR A C 1
ATOM 1003 O O . THR A 1 207 ? 114.34290 130.79635 99.99862 1.000 42.31140 207 THR A O 1
ATOM 1007 N N . TYR A 1 208 ? 114.71245 132.07728 98.20024 1.000 52.38848 208 TYR A N 1
ATOM 1008 C CA . TYR A 1 208 ? 113.94747 131.21889 97.30667 1.000 53.86083 208 TYR A CA 1
ATOM 1009 C C . TYR A 1 208 ? 114.81224 130.79235 96.13408 1.000 55.96523 208 TYR A C 1
ATOM 1010 O O . TYR A 1 208 ? 115.57841 131.59795 95.59638 1.000 55.94416 208 TYR A O 1
ATOM 1019 N N . GLU A 1 209 ? 114.69321 129.52685 95.74704 1.000 70.93919 209 GLU A N 1
ATOM 1020 C CA . GLU A 1 209 ? 115.35498 129.01244 94.55727 1.000 72.56326 209 GLU A CA 1
ATOM 1021 C C . GLU A 1 209 ? 114.30334 128.47134 93.59898 1.000 73.73116 209 GLU A C 1
ATOM 1022 O O . GLU A 1 209 ? 113.29981 127.89297 94.02965 1.000 73.49787 209 GLU A O 1
ATOM 1028 N N . GLU A 1 210 ? 114.52418 128.68401 92.30532 1.000 83.67209 210 GLU A N 1
ATOM 1029 C CA . GLU A 1 210 ? 113.55363 128.32757 91.27646 1.000 84.34154 210 GLU A CA 1
ATOM 1030 C C . GLU A 1 210 ? 113.88071 126.93596 90.74742 1.000 84.85338 210 GLU A C 1
ATOM 1031 O O . GLU A 1 210 ? 114.94513 126.72220 90.15892 1.000 83.79954 210 GLU A O 1
ATOM 1037 N N . ARG A 1 211 ? 112.96980 125.99106 90.95981 1.000 87.10902 211 ARG A N 1
ATOM 1038 C CA . ARG A 1 211 ? 113.15475 124.62893 90.47125 1.000 87.19569 211 ARG A CA 1
ATOM 1039 C C . ARG A 1 211 ? 112.34165 124.38949 89.20353 1.000 87.58014 211 ARG A C 1
ATOM 1040 O O . ARG A 1 211 ? 112.77936 123.67806 88.29884 1.000 87.70351 211 ARG A O 1
ATOM 1048 N N . LYS A 1 219 ? 108.94006 128.88796 92.96941 1.000 65.77829 219 LYS A N 1
ATOM 1049 C CA . LYS A 1 219 ? 110.09777 129.12589 93.82228 1.000 66.49873 219 LYS A CA 1
ATOM 1050 C C . LYS A 1 219 ? 109.93582 128.41781 95.15700 1.000 64.81423 219 LYS A C 1
ATOM 1051 O O . LYS A 1 219 ? 109.02972 128.73451 95.92571 1.000 64.89682 219 LYS A O 1
ATOM 1057 N N . VAL A 1 220 ? 110.80873 127.46160 95.43582 1.000 63.11481 220 VAL A N 1
ATOM 1058 C CA . VAL A 1 220 ? 110.76806 126.77731 96.72832 1.000 62.53298 220 VAL A CA 1
ATOM 1059 C C . VAL A 1 220 ? 111.63637 127.54720 97.72106 1.000 60.87907 220 VAL A C 1
ATOM 1060 O O . VAL A 1 220 ? 112.73608 128.00333 97.35509 1.000 60.32534 220 VAL A O 1
ATOM 1064 N N . PRO A 1 221 ? 111.15682 127.76956 98.94331 1.000 54.33776 221 PRO A N 1
ATOM 1065 C CA . PRO A 1 221 ? 111.97523 128.45440 99.95241 1.000 52.80392 221 PRO A CA 1
ATOM 1066 C C . PRO A 1 221 ? 113.02129 127.52118 100.53904 1.000 51.20767 221 PRO A C 1
ATOM 1067 O O . PRO A 1 221 ? 112.71384 126.41539 100.98663 1.000 53.85807 221 PRO A O 1
ATOM 1071 N N . VAL A 1 222 ? 114.26980 127.97404 100.52341 1.000 44.78103 222 VAL A N 1
ATOM 1072 C CA . VAL A 1 222 ? 115.36400 127.32339 101.22967 1.000 44.99960 222 VAL A CA 1
ATOM 1073 C C . VAL A 1 222 ? 115.91659 128.32524 102.23435 1.000 44.44087 222 VAL A C 1
ATOM 1074 O O . VAL A 1 222 ? 116.02643 129.51866 101.93425 1.000 47.62883 222 VAL A O 1
ATOM 1078 N N . GLY A 1 223 ? 116.22117 127.85350 103.43967 1.000 34.36924 223 GLY A N 1
ATOM 1079 C CA . GLY A 1 223 ? 116.69816 128.72568 104.48483 1.000 33.56734 223 GLY A CA 1
ATOM 1080 C C . GLY A 1 223 ? 118.03139 128.25835 105.03069 1.000 32.74293 223 GLY A C 1
ATOM 1081 O O . GLY A 1 223 ? 118.41420 127.09675 104.90268 1.000 37.46379 223 GLY A O 1
ATOM 1082 N N . GLN A 1 224 ? 118.73465 129.19837 105.64934 1.000 27.41066 224 GLN A N 1
ATOM 1083 C CA . GLN A 1 224 ? 120.00723 128.90270 106.29349 1.000 25.41861 224 GLN A CA 1
ATOM 1084 C C . GLN A 1 224 ? 120.33508 130.03578 107.25424 1.000 26.95998 224 GLN A C 1
ATOM 1085 O O . GLN A 1 224 ? 119.62953 131.04328 107.32300 1.000 28.44075 224 GLN A O 1
ATOM 1091 N N . GLU A 1 225 ? 121.42354 129.86488 107.99354 1.000 28.14470 225 GLU A N 1
ATOM 1092 C CA . GLU A 1 225 ? 121.88104 130.87473 108.93307 1.000 21.68129 225 GLU A CA 1
ATOM 1093 C C . GLU A 1 225 ? 122.82100 131.84355 108.22926 1.000 21.92313 225 GLU A C 1
ATOM 1094 O O . GLU A 1 225 ? 123.81458 131.43078 107.62649 1.000 30.24978 225 GLU A O 1
ATOM 1100 N N . VAL A 1 226 ? 122.49202 133.12931 108.30308 1.000 20.75496 226 VAL A N 1
ATOM 1101 C CA . VAL A 1 226 ? 123.24497 134.20036 107.67272 1.000 13.04284 226 VAL A CA 1
ATOM 1102 C C . VAL A 1 226 ? 123.79107 135.11103 108.76379 1.000 15.65260 226 VAL A C 1
ATOM 1103 O O . VAL A 1 226 ? 123.37013 135.05944 109.92273 1.000 23.32199 226 VAL A O 1
ATOM 1107 N N . GLU A 1 227 ? 124.73449 135.96445 108.36947 1.000 21.35001 227 GLU A N 1
ATOM 1108 C CA . GLU A 1 227 ? 125.39440 136.85712 109.31210 1.000 13.54965 227 GLU A CA 1
ATOM 1109 C C . GLU A 1 227 ? 124.39989 137.82634 109.93510 1.000 15.67423 227 GLU A C 1
ATOM 1110 O O . GLU A 1 227 ? 123.42381 138.23550 109.30304 1.000 23.14927 227 GLU A O 1
ATOM 1116 N N . GLY A 1 228 ? 124.66632 138.19795 111.18282 1.000 13.38229 228 GLY A N 1
ATOM 1117 C CA . GLY A 1 228 ? 123.76794 139.03607 111.94696 1.000 9.98016 228 GLY A CA 1
ATOM 1118 C C . GLY A 1 228 ? 123.28684 138.37561 113.22036 1.000 4.98016 228 GLY A C 1
ATOM 1119 O O . GLY A 1 228 ? 122.54037 137.39635 113.18130 1.000 16.57527 228 GLY A O 1
ATOM 1120 N N . MET A 1 229 ? 123.69861 138.93578 114.35514 1.000 12.81753 229 MET A N 1
ATOM 1121 C CA . MET A 1 229 ? 123.40893 138.37030 115.66749 1.000 10.73045 229 MET A CA 1
ATOM 1122 C C . MET A 1 229 ? 121.90858 138.24810 115.90819 1.000 14.11142 229 MET A C 1
ATOM 1123 O O . MET A 1 229 ? 121.15206 139.19807 115.69808 1.000 17.77067 229 MET A O 1
ATOM 1128 N N . ASN A 1 230 ? 121.48724 137.07319 116.37778 1.000 15.08054 230 ASN A N 1
ATOM 1129 C CA . ASN A 1 230 ? 120.07543 136.78715 116.64022 1.000 8.17059 230 ASN A CA 1
ATOM 1130 C C . ASN A 1 230 ? 119.70331 137.33410 118.01673 1.000 7.97441 230 ASN A C 1
ATOM 1131 O O . ASN A 1 230 ? 119.64604 136.61924 119.01868 1.000 15.49323 230 ASN A O 1
ATOM 1136 N N . ILE A 1 231 ? 119.43172 138.63923 118.04870 1.000 9.75017 231 ILE A N 1
ATOM 1137 C CA . ILE A 1 231 ? 119.15077 139.32338 119.30740 1.000 13.05449 231 ILE A CA 1
ATOM 1138 C C . ILE A 1 231 ? 117.84005 138.83388 119.91025 1.000 6.92625 231 ILE A C 1
ATOM 1139 O O . ILE A 1 231 ? 117.73487 138.64731 121.12634 1.000 21.37344 231 ILE A O 1
ATOM 1144 N N . LEU A 1 232 ? 116.82446 138.61418 119.07459 1.000 10.51945 232 LEU A N 1
ATOM 1145 C CA . LEU A 1 232 ? 115.54202 138.13130 119.57631 1.000 8.93653 232 LEU A CA 1
ATOM 1146 C C . LEU A 1 232 ? 115.66880 136.74797 120.20534 1.000 9.80763 232 LEU A C 1
ATOM 1147 O O . LEU A 1 232 ? 115.10069 136.49030 121.27596 1.000 21.07213 232 LEU A O 1
ATOM 1152 N N . GLY A 1 233 ? 116.40270 135.84515 119.55254 1.000 7.11474 233 GLY A N 1
ATOM 1153 C CA . GLY A 1 233 ? 116.61157 134.52454 120.12030 1.000 7.02107 233 GLY A CA 1
ATOM 1154 C C . GLY A 1 233 ? 117.37854 134.56378 121.42614 1.000 10.57695 233 GLY A C 1
ATOM 1155 O O . GLY A 1 233 ? 117.05940 133.82958 122.36457 1.000 15.21482 233 GLY A O 1
ATOM 1156 N N . LEU A 1 234 ? 118.39575 135.42323 121.50652 1.000 7.93781 234 LEU A N 1
ATOM 1157 C CA . LEU A 1 234 ? 119.15042 135.56452 122.74651 1.000 8.30691 234 LEU A CA 1
ATOM 1158 C C . LEU A 1 234 ? 118.28089 136.13236 123.86264 1.000 6.85756 234 LEU A C 1
ATOM 1159 O O . LEU A 1 234 ? 118.37112 135.68683 125.01062 1.000 8.88727 234 LEU A O 1
ATOM 1164 N N . VAL A 1 235 ? 117.42069 137.09963 123.53665 1.000 9.12546 235 VAL A N 1
ATOM 1165 C CA . VAL A 1 235 ? 116.50769 137.67305 124.52278 1.000 9.71533 235 VAL A CA 1
ATOM 1166 C C . VAL A 1 235 ? 115.56407 136.60214 125.05945 1.000 10.74173 235 VAL A C 1
ATOM 1167 O O . VAL A 1 235 ? 115.37802 136.46150 126.27646 1.000 11.21723 235 VAL A O 1
ATOM 1171 N N . VAL A 1 236 ? 114.96682 135.82093 124.15510 1.000 14.79061 236 VAL A N 1
ATOM 1172 C CA . VAL A 1 236 ? 114.02558 134.78447 124.57001 1.000 10.45119 236 VAL A CA 1
ATOM 1173 C C . VAL A 1 236 ? 114.72615 133.72773 125.41771 1.000 10.80800 236 VAL A C 1
ATOM 1174 O O . VAL A 1 236 ? 114.20530 133.30344 126.45890 1.000 20.21180 236 VAL A O 1
ATOM 1178 N N . PHE A 1 237 ? 115.91785 133.29291 124.99860 1.000 8.39803 237 PHE A N 1
ATOM 1179 C CA . PHE A 1 237 ? 116.63556 132.29342 125.78003 1.000 8.30414 237 PHE A CA 1
ATOM 1180 C C . PHE A 1 237 ? 117.00006 132.82409 127.15813 1.000 12.50051 237 PHE A C 1
ATOM 1181 O O . PHE A 1 237 ? 116.89171 132.10017 128.15054 1.000 12.80169 237 PHE A O 1
ATOM 1189 N N . ALA A 1 238 ? 117.47130 134.07245 127.23626 1.000 14.38274 238 ALA A N 1
ATOM 1190 C CA . ALA A 1 238 ? 117.84583 134.63556 128.52693 1.000 10.26536 238 ALA A CA 1
ATOM 1191 C C . ALA A 1 238 ? 116.64371 134.71573 129.45383 1.000 14.67503 238 ALA A C 1
ATOM 1192 O O . ALA A 1 238 ? 116.75008 134.41144 130.64611 1.000 15.54874 238 ALA A O 1
ATOM 1194 N N . ILE A 1 239 ? 115.48411 135.10011 128.91947 1.000 9.86418 239 ILE A N 1
ATOM 1195 C CA . ILE A 1 239 ? 114.28231 135.14321 129.74550 1.000 14.16688 239 ILE A CA 1
ATOM 1196 C C . ILE A 1 239 ? 113.91430 133.74750 130.24146 1.000 11.93560 239 ILE A C 1
ATOM 1197 O O . ILE A 1 239 ? 113.60558 133.56137 131.42330 1.000 16.44524 239 ILE A O 1
ATOM 1202 N N . VAL A 1 240 ? 113.94630 132.74399 129.35917 1.000 8.41211 240 VAL A N 1
ATOM 1203 C CA . VAL A 1 240 ? 113.50586 131.40888 129.76747 1.000 15.68844 240 VAL A CA 1
ATOM 1204 C C . VAL A 1 240 ? 114.49210 130.78935 130.75830 1.000 7.75441 240 VAL A C 1
ATOM 1205 O O . VAL A 1 240 ? 114.09384 130.08990 131.69705 1.000 18.34466 240 VAL A O 1
ATOM 1209 N N . PHE A 1 241 ? 115.78755 131.05265 130.57710 1.000 14.90046 241 PHE A N 1
ATOM 1210 C CA . PHE A 1 241 ? 116.80185 130.59118 131.51655 1.000 17.01430 241 PHE A CA 1
ATOM 1211 C C . PHE A 1 241 ? 116.65658 131.27572 132.87053 1.000 14.21491 241 PHE A C 1
ATOM 1212 O O . PHE A 1 241 ? 116.79646 130.63088 133.91388 1.000 9.32486 241 PHE A O 1
ATOM 1220 N N . GLY A 1 242 ? 116.37109 132.58068 132.87487 1.000 15.50092 242 GLY A N 1
ATOM 1221 C CA . GLY A 1 242 ? 116.10887 133.26572 134.12852 1.000 6.54081 242 GLY A CA 1
ATOM 1222 C C . GLY A 1 242 ? 114.88181 132.73020 134.83830 1.000 2.60757 242 GLY A C 1
ATOM 1223 O O . GLY A 1 242 ? 114.85991 132.62767 136.06340 1.000 4.89929 242 GLY A O 1
ATOM 1224 N N . VAL A 1 243 ? 113.84247 132.38675 134.07614 1.000 13.50842 243 VAL A N 1
ATOM 1225 C CA . VAL A 1 243 ? 112.65009 131.78545 134.66788 1.000 15.51752 243 VAL A CA 1
ATOM 1226 C C . VAL A 1 243 ? 112.96530 130.40991 135.24742 1.000 12.07863 243 VAL A C 1
ATOM 1227 O O . VAL A 1 243 ? 112.42571 130.03290 136.29348 1.000 16.33475 243 VAL A O 1
ATOM 1231 N N . ALA A 1 244 ? 113.83081 129.63795 134.58781 1.000 5.41370 244 ALA A N 1
ATOM 1232 C CA . ALA A 1 244 ? 114.25432 128.36267 135.16136 1.000 10.32409 244 ALA A CA 1
ATOM 1233 C C . ALA A 1 244 ? 115.04129 128.56724 136.45371 1.000 15.76531 244 ALA A C 1
ATOM 1234 O O . ALA A 1 244 ? 114.88119 127.80503 137.41580 1.000 17.33151 244 ALA A O 1
ATOM 1236 N N . LEU A 1 245 ? 115.90482 129.58433 136.48933 1.000 11.27467 245 LEU A N 1
ATOM 1237 C CA . LEU A 1 245 ? 116.63993 129.89476 137.71339 1.000 10.62452 245 LEU A CA 1
ATOM 1238 C C . LEU A 1 245 ? 115.70288 130.33598 138.83192 1.000 11.60823 245 LEU A C 1
ATOM 1239 O O . LEU A 1 245 ? 115.92199 129.99890 140.00202 1.000 9.87777 245 LEU A O 1
ATOM 1244 N N . ARG A 1 246 ? 114.65779 131.08681 138.48826 1.000 9.02491 246 ARG A N 1
ATOM 1245 C CA . ARG A 1 246 ? 113.63600 131.46848 139.45117 1.000 7.01862 246 ARG A CA 1
ATOM 1246 C C . ARG A 1 246 ? 112.94719 130.25306 140.05639 1.000 15.35844 246 ARG A C 1
ATOM 1247 O O . ARG A 1 246 ? 112.67520 130.24559 141.25986 1.000 20.87477 246 ARG A O 1
ATOM 1255 N N . LYS A 1 247 ? 112.66266 129.22946 139.25254 1.000 13.46985 247 LYS A N 1
ATOM 1256 C CA . LYS A 1 247 ? 112.10496 127.98561 139.76285 1.000 12.89013 247 LYS A CA 1
ATOM 1257 C C . LYS A 1 247 ? 113.08994 127.21655 140.63345 1.000 11.94250 247 LYS A C 1
ATOM 1258 O O . LYS A 1 247 ? 112.68481 126.63229 141.64282 1.000 18.25419 247 LYS A O 1
ATOM 1264 N N . LEU A 1 248 ? 114.37271 127.19924 140.26495 1.000 18.66699 248 LEU A N 1
ATOM 1265 C CA . LEU A 1 248 ? 115.37493 126.56725 141.11912 1.000 14.17101 248 LEU A CA 1
ATOM 1266 C C . LEU A 1 248 ? 115.52384 127.27364 142.46382 1.000 14.78392 248 LEU A C 1
ATOM 1267 O O . LEU A 1 248 ? 115.81598 126.61449 143.46439 1.000 16.28953 248 LEU A O 1
ATOM 1272 N N . GLY A 1 249 ? 115.33341 128.58973 142.50683 1.000 16.01635 249 GLY A N 1
ATOM 1273 C CA . GLY A 1 249 ? 115.35172 129.33129 143.74779 1.000 13.88482 249 GLY A CA 1
ATOM 1274 C C . GLY A 1 249 ? 116.71289 129.37004 144.41313 1.000 17.83525 249 GLY A C 1
ATOM 1275 O O . GLY A 1 249 ? 117.69878 129.82641 143.82967 1.000 13.05162 249 GLY A O 1
ATOM 1276 N N . PRO A 1 250 ? 116.78932 128.89862 145.66555 1.000 15.20763 250 PRO A N 1
ATOM 1277 C CA . PRO A 1 250 ? 118.08338 128.84473 146.36191 1.000 15.17731 250 PRO A CA 1
ATOM 1278 C C . PRO A 1 250 ? 119.11078 127.98061 145.64497 1.000 18.98207 250 PRO A C 1
ATOM 1279 O O . PRO A 1 250 ? 120.31723 128.16948 145.81402 1.000 24.10453 250 PRO A O 1
ATOM 1283 N N . GLU A 1 251 ? 118.64230 127.02529 144.84235 1.000 20.35546 251 GLU A N 1
ATOM 1284 C CA . GLU A 1 251 ? 119.54081 126.14677 144.10616 1.000 13.51163 251 GLU A CA 1
ATOM 1285 C C . GLU A 1 251 ? 120.15506 126.80856 142.87651 1.000 21.51335 251 GLU A C 1
ATOM 1286 O O . GLU A 1 251 ? 121.16217 126.30975 142.36614 1.000 27.37230 251 GLU A O 1
ATOM 1292 N N . GLY A 1 252 ? 119.58502 127.91020 142.39264 1.000 12.13519 252 GLY A N 1
ATOM 1293 C CA . GLY A 1 252 ? 120.15372 128.62552 141.26558 1.000 19.14941 252 GLY A CA 1
ATOM 1294 C C . GLY A 1 252 ? 120.98298 129.82311 141.68276 1.000 21.13982 252 GLY A C 1
ATOM 1295 O O . GLY A 1 252 ? 121.27932 130.70704 140.87072 1.000 23.62560 252 GLY A O 1
ATOM 1296 N N . GLU A 1 253 ? 121.36218 129.84223 142.96083 1.000 13.96733 253 GLU A N 1
ATOM 1297 C CA . GLU A 1 253 ? 121.99278 131.01727 143.54828 1.000 20.90708 253 GLU A CA 1
ATOM 1298 C C . GLU A 1 253 ? 123.33405 131.33102 142.89906 1.000 15.66870 253 GLU A C 1
ATOM 1299 O O . GLU A 1 253 ? 123.64489 132.49917 142.63519 1.000 13.19817 253 GLU A O 1
ATOM 1305 N N . LEU A 1 254 ? 124.14947 130.30202 142.65392 1.000 20.21504 254 LEU A N 1
ATOM 1306 C CA . LEU A 1 254 ? 125.46180 130.51771 142.05538 1.000 23.04484 254 LEU A CA 1
ATOM 1307 C C . LEU A 1 254 ? 125.34744 131.11434 140.65663 1.000 19.77572 254 LEU A C 1
ATOM 1308 O O . LEU A 1 254 ? 126.09007 132.03696 140.30920 1.000 15.65086 254 LEU A O 1
ATOM 1313 N N . LEU A 1 255 ? 124.42186 130.60397 139.84133 1.000 13.15144 255 LEU A N 1
ATOM 1314 C CA . LEU A 1 255 ? 124.24584 131.14208 138.49582 1.000 17.23315 255 LEU A CA 1
ATOM 1315 C C . LEU A 1 255 ? 123.70061 132.56566 138.53650 1.000 19.63869 255 LEU A C 1
ATOM 1316 O O . LEU A 1 255 ? 124.11453 133.41919 137.73889 1.000 15.48935 255 LEU A O 1
ATOM 1321 N N . ILE A 1 256 ? 122.78433 132.84206 139.46923 1.000 15.88660 256 ILE A N 1
ATOM 1322 C CA . ILE A 1 256 ? 122.24282 134.19263 139.60554 1.000 20.97202 256 ILE A CA 1
ATOM 1323 C C . ILE A 1 256 ? 123.35621 135.17871 139.94904 1.000 16.72346 256 ILE A C 1
ATOM 1324 O O . ILE A 1 256 ? 123.46937 136.25178 139.34035 1.000 16.60816 256 ILE A O 1
ATOM 1329 N N . ARG A 1 257 ? 124.22316 134.80578 140.89856 1.000 12.04903 257 ARG A N 1
ATOM 1330 C CA . ARG A 1 257 ? 125.35845 135.65763 141.24781 1.000 18.50539 257 ARG A CA 1
ATOM 1331 C C . ARG A 1 257 ? 126.32906 135.81234 140.08088 1.000 16.56677 257 ARG A C 1
ATOM 1332 O O . ARG A 1 257 ? 126.84766 136.90991 139.84195 1.000 19.94744 257 ARG A O 1
ATOM 1340 N N . PHE A 1 258 ? 126.59150 134.72559 139.34884 1.000 15.57629 258 PHE A N 1
ATOM 1341 C CA . PHE A 1 258 ? 127.53412 134.77820 138.23678 1.000 19.76333 258 PHE A CA 1
ATOM 1342 C C . PHE A 1 258 ? 127.07024 135.76256 137.17092 1.000 20.61974 258 PHE A C 1
ATOM 1343 O O . PHE A 1 258 ? 127.84652 136.60661 136.70451 1.000 8.34336 258 PHE A O 1
ATOM 1351 N N . PHE A 1 259 ? 125.79784 135.67107 136.77662 1.000 18.08505 259 PHE A N 1
ATOM 1352 C CA . PHE A 1 259 ? 125.29934 136.55630 135.73050 1.000 21.28327 259 PHE A CA 1
ATOM 1353 C C . PHE A 1 259 ? 125.13951 137.98755 136.22681 1.000 16.55420 259 PHE A C 1
ATOM 1354 O O . PHE A 1 259 ? 125.35620 138.93049 135.45719 1.000 11.13472 259 PHE A O 1
ATOM 1362 N N . ASN A 1 260 ? 124.79750 138.17350 137.50615 1.000 17.76563 260 ASN A N 1
ATOM 1363 C CA . ASN A 1 260 ? 124.75293 139.51867 138.06880 1.000 18.81537 260 ASN A CA 1
ATOM 1364 C C . ASN A 1 260 ? 126.12432 140.18675 138.02486 1.000 15.67308 260 ASN A C 1
ATOM 1365 O O . ASN A 1 260 ? 126.24486 141.35379 137.62769 1.000 13.93638 260 ASN A O 1
ATOM 1370 N N . SER A 1 261 ? 127.17695 139.45470 138.40135 1.000 20.78578 261 SER A N 1
ATOM 1371 C CA . SER A 1 261 ? 128.50817 140.05377 138.41204 1.000 24.16371 261 SER A CA 1
ATOM 1372 C C . SER A 1 261 ? 129.04520 140.26980 137.00048 1.000 14.82743 261 SER A C 1
ATOM 1373 O O . SER A 1 261 ? 129.73825 141.26762 136.74796 1.000 11.72737 261 SER A O 1
ATOM 1376 N N . PHE A 1 262 ? 128.73951 139.36082 136.06849 1.000 12.01775 262 PHE A N 1
ATOM 1377 C CA . PHE A 1 262 ? 129.09386 139.61926 134.67761 1.000 17.92737 262 PHE A CA 1
ATOM 1378 C C . PHE A 1 262 ? 128.40028 140.87042 134.14993 1.000 15.43989 262 PHE A C 1
ATOM 1379 O O . PHE A 1 262 ? 129.02301 141.66560 133.43790 1.000 15.48755 262 PHE A O 1
ATOM 1387 N N . ASN A 1 263 ? 127.13055 141.07448 134.51011 1.000 12.17701 263 ASN A N 1
ATOM 1388 C CA . ASN A 1 263 ? 126.42943 142.29166 134.11743 1.000 8.77094 263 ASN A CA 1
ATOM 1389 C C . ASN A 1 263 ? 127.08891 143.54064 134.70007 1.000 10.37747 263 ASN A C 1
ATOM 1390 O O . ASN A 1 263 ? 127.18962 144.56538 134.01751 1.000 16.69848 263 ASN A O 1
ATOM 1395 N N . GLU A 1 264 ? 127.53348 143.48427 135.96073 1.000 10.44899 264 GLU A N 1
ATOM 1396 C CA . GLU A 1 264 ? 128.21328 144.64440 136.54728 1.000 10.42095 264 GLU A CA 1
ATOM 1397 C C . GLU A 1 264 ? 129.52590 144.96695 135.82808 1.000 14.09217 264 GLU A C 1
ATOM 1398 O O . GLU A 1 264 ? 129.82605 146.14084 135.55920 1.000 12.48177 264 GLU A O 1
ATOM 1404 N N . ALA A 1 265 ? 130.32653 143.94424 135.51735 1.000 10.97755 265 ALA A N 1
ATOM 1405 C CA . ALA A 1 265 ? 131.56590 144.19167 134.78208 1.000 12.64247 265 ALA A CA 1
ATOM 1406 C C . ALA A 1 265 ? 131.27941 144.76906 133.39609 1.000 12.98579 265 ALA A C 1
ATOM 1407 O O . ALA A 1 265 ? 131.95838 145.70601 132.94070 1.000 9.38360 265 ALA A O 1
ATOM 1409 N N . THR A 1 266 ? 130.26253 144.23002 132.71634 1.000 11.40462 266 THR A N 1
ATOM 1410 C CA . THR A 1 266 ? 129.85868 144.77995 131.42921 1.000 14.43702 266 THR A CA 1
ATOM 1411 C C . THR A 1 266 ? 129.42822 146.23539 131.55536 1.000 11.64645 266 THR A C 1
ATOM 1412 O O . THR A 1 266 ? 129.71951 147.03799 130.66930 1.000 13.98713 266 THR A O 1
ATOM 1416 N N . MET A 1 267 ? 128.75243 146.59497 132.64677 1.000 11.85602 267 MET A N 1
ATOM 1417 C CA . MET A 1 267 ? 128.34084 147.98121 132.84609 1.000 11.50361 267 MET A CA 1
ATOM 1418 C C . MET A 1 267 ? 129.53664 148.90680 133.05525 1.000 12.18933 267 MET A C 1
ATOM 1419 O O . MET A 1 267 ? 129.50624 150.06507 132.62118 1.000 18.01649 267 MET A O 1
ATOM 1424 N N . VAL A 1 268 ? 130.58780 148.42548 133.72288 1.000 4.13043 268 VAL A N 1
ATOM 1425 C CA . VAL A 1 268 ? 131.82417 149.20903 133.80878 1.000 9.75496 268 VAL A CA 1
ATOM 1426 C C . VAL A 1 268 ? 132.38744 149.47119 132.41249 1.000 11.76856 268 VAL A C 1
ATOM 1427 O O . VAL A 1 268 ? 132.76191 150.60609 132.06476 1.000 15.57496 268 VAL A O 1
ATOM 1431 N N . LEU A 1 269 ? 132.44928 148.42036 131.58833 1.000 15.40944 269 LEU A N 1
ATOM 1432 C CA . LEU A 1 269 ? 132.90453 148.60903 130.21154 1.000 16.58418 269 LEU A CA 1
ATOM 1433 C C . LEU A 1 269 ? 132.01188 149.59209 129.46202 1.000 7.46894 269 LEU A C 1
ATOM 1434 O O . LEU A 1 269 ? 132.49875 150.39515 128.65972 1.000 12.41555 269 LEU A O 1
ATOM 1439 N N . VAL A 1 270 ? 130.70329 149.53915 129.71279 1.000 13.36161 270 VAL A N 1
ATOM 1440 C CA . VAL A 1 270 ? 129.76121 150.42995 129.03985 1.000 11.55032 270 VAL A CA 1
ATOM 1441 C C . VAL A 1 270 ? 130.03462 151.88105 129.41198 1.000 10.49179 270 VAL A C 1
ATOM 1442 O O . VAL A 1 270 ? 129.96786 152.77361 128.56192 1.000 15.08802 270 VAL A O 1
ATOM 1446 N N . SER A 1 271 ? 130.32919 152.14475 130.68763 1.000 8.06532 271 SER A N 1
ATOM 1447 C CA . SER A 1 271 ? 130.64953 153.51425 131.08739 1.000 7.62867 271 SER A CA 1
ATOM 1448 C C . SER A 1 271 ? 131.93086 154.00139 130.41598 1.000 16.86033 271 SER A C 1
ATOM 1449 O O . SER A 1 271 ? 132.01628 155.16157 129.98909 1.000 25.55302 271 SER A O 1
ATOM 1452 N N . TRP A 1 272 ? 132.93529 153.12891 130.30135 1.000 16.35777 272 TRP A N 1
ATOM 1453 C CA . TRP A 1 272 ? 134.15191 153.52473 129.58838 1.000 10.18289 272 TRP A CA 1
ATOM 1454 C C . TRP A 1 272 ? 133.86767 153.83465 128.11572 1.000 17.97388 272 TRP A C 1
ATOM 1455 O O . TRP A 1 272 ? 134.37528 154.82588 127.56157 1.000 20.64981 272 TRP A O 1
ATOM 1466 N N . ILE A 1 273 ? 133.04833 153.00118 127.47035 1.000 14.48748 273 ILE A N 1
ATOM 1467 C CA . ILE A 1 273 ? 132.68376 153.23121 126.07649 1.000 13.88710 273 ILE A CA 1
ATOM 1468 C C . ILE A 1 273 ? 131.92030 154.53915 125.92861 1.000 20.76540 273 ILE A C 1
ATOM 1469 O O . ILE A 1 273 ? 132.13352 155.28467 124.96739 1.000 19.63532 273 ILE A O 1
ATOM 1474 N N . MET A 1 274 ? 131.02735 154.84382 126.86977 1.000 20.14043 274 MET A N 1
ATOM 1475 C CA . MET A 1 274 ? 130.31150 156.11100 126.84003 1.000 20.46007 274 MET A CA 1
ATOM 1476 C C . MET A 1 274 ? 131.23796 157.30218 127.01333 1.000 20.38581 274 MET A C 1
ATOM 1477 O O . MET A 1 274 ? 130.98535 158.35582 126.42220 1.000 24.50243 274 MET A O 1
ATOM 1482 N N . TRP A 1 275 ? 132.29508 157.16490 127.80846 1.000 25.92028 275 TRP A N 1
ATOM 1483 C CA . TRP A 1 275 ? 133.28976 158.22760 127.87640 1.000 26.63043 275 TRP A CA 1
ATOM 1484 C C . TRP A 1 275 ? 134.01691 158.42209 126.55451 1.000 25.61939 275 TRP A C 1
ATOM 1485 O O . TRP A 1 275 ? 134.36302 159.55588 126.20656 1.000 30.91293 275 TRP A O 1
ATOM 1496 N N . TYR A 1 276 ? 134.26794 157.34017 125.81501 1.000 26.69085 276 TYR A N 1
ATOM 1497 C CA . TYR A 1 276 ? 134.83419 157.50210 124.47501 1.000 18.31373 276 TYR A CA 1
ATOM 1498 C C . TYR A 1 276 ? 133.82587 158.05813 123.46583 1.000 29.58400 276 TYR A C 1
ATOM 1499 O O . TYR A 1 276 ? 134.23365 158.69144 122.48582 1.000 26.95561 276 TYR A O 1
ATOM 1508 N N . ALA A 1 277 ? 132.53127 157.85551 123.70144 1.000 24.31120 277 ALA A N 1
ATOM 1509 C CA . ALA A 1 277 ? 131.50863 158.08800 122.68064 1.000 20.45665 277 ALA A CA 1
ATOM 1510 C C . ALA A 1 277 ? 131.53054 159.45076 121.98554 1.000 25.43473 277 ALA A C 1
ATOM 1511 O O . ALA A 1 277 ? 131.28871 159.47750 120.76858 1.000 27.98380 277 ALA A O 1
ATOM 1513 N N . PRO A 1 278 ? 131.74166 160.59419 122.65739 1.000 29.59924 278 PRO A N 1
ATOM 1514 C CA . PRO A 1 278 ? 131.68783 161.87804 121.92478 1.000 32.59412 278 PRO A CA 1
ATOM 1515 C C . PRO A 1 278 ? 132.63354 161.96937 120.73241 1.000 32.44917 278 PRO A C 1
ATOM 1516 O O . PRO A 1 278 ? 132.26258 162.53371 119.69373 1.000 37.97842 278 PRO A O 1
ATOM 1520 N N . VAL A 1 279 ? 133.83991 161.41099 120.84772 1.000 30.93115 279 VAL A N 1
ATOM 1521 C CA . VAL A 1 279 ? 134.78798 161.42957 119.73666 1.000 26.87735 279 VAL A CA 1
ATOM 1522 C C . VAL A 1 279 ? 134.23486 160.65899 118.54441 1.000 31.56074 279 VAL A C 1
ATOM 1523 O O . VAL A 1 279 ? 134.32260 161.11514 117.39889 1.000 35.01215 279 VAL A O 1
ATOM 1527 N N . GLY A 1 280 ? 133.65744 159.48147 118.79056 1.000 27.80175 280 GLY A N 1
ATOM 1528 C CA . GLY A 1 280 ? 133.06366 158.72001 117.70363 1.000 26.87400 280 GLY A CA 1
ATOM 1529 C C . GLY A 1 280 ? 131.84601 159.39802 117.10505 1.000 27.33518 280 GLY A C 1
ATOM 1530 O O . GLY A 1 280 ? 131.63747 159.36067 115.89058 1.000 35.08258 280 GLY A O 1
ATOM 1531 N N . ILE A 1 281 ? 131.02398 160.02091 117.95144 1.000 25.41275 281 ILE A N 1
ATOM 1532 C CA . ILE A 1 281 ? 129.81816 160.69781 117.48481 1.000 31.30828 281 ILE A CA 1
ATOM 1533 C C . ILE A 1 281 ? 130.16758 161.87762 116.59046 1.000 31.26135 281 ILE A C 1
ATOM 1534 O O . ILE A 1 281 ? 129.49534 162.11681 115.58004 1.000 36.20368 281 ILE A O 1
ATOM 1539 N N . MET A 1 282 ? 131.21245 162.63307 116.93834 1.000 36.65173 282 MET A N 1
ATOM 1540 C CA . MET A 1 282 ? 131.59560 163.77754 116.11676 1.000 32.60382 282 MET A CA 1
ATOM 1541 C C . MET A 1 282 ? 131.92916 163.34959 114.69280 1.000 34.25681 282 MET A C 1
ATOM 1542 O O . MET A 1 282 ? 131.47499 163.97278 113.72662 1.000 42.90788 282 MET A O 1
ATOM 1547 N N . PHE A 1 283 ? 132.69122 162.27064 114.54019 1.000 31.32284 283 PHE A N 1
ATOM 1548 C CA . PHE A 1 283 ? 133.04956 161.78050 113.21853 1.000 31.19907 283 PHE A CA 1
ATOM 1549 C C . PHE A 1 283 ? 131.90281 161.07831 112.50639 1.000 34.62680 283 PHE A C 1
ATOM 1550 O O . PHE A 1 283 ? 131.82522 161.15740 111.27741 1.000 39.45754 283 PHE A O 1
ATOM 1558 N N . LEU A 1 284 ? 131.00155 160.41631 113.23725 1.000 36.07177 284 LEU A N 1
ATOM 1559 C CA . LEU A 1 284 ? 129.79317 159.89773 112.60208 1.000 36.38719 284 LEU A CA 1
ATOM 1560 C C . LEU A 1 284 ? 128.97768 161.02850 111.98890 1.000 34.46693 284 LEU A C 1
ATOM 1561 O O . LEU A 1 284 ? 128.53737 160.93674 110.83479 1.000 40.27664 284 LEU A O 1
ATOM 1566 N N . VAL A 1 285 ? 128.79727 162.11621 112.74096 1.000 37.18010 285 VAL A N 1
ATOM 1567 C CA . VAL A 1 285 ? 128.05430 163.26729 112.24258 1.000 40.59473 285 VAL A CA 1
ATOM 1568 C C . VAL A 1 285 ? 128.77251 163.91147 111.06209 1.000 40.56377 285 VAL A C 1
ATOM 1569 O O . VAL A 1 285 ? 128.13641 164.27582 110.06670 1.000 43.82761 285 VAL A O 1
ATOM 1573 N N . ALA A 1 286 ? 130.09567 164.06861 111.14740 1.000 44.08260 286 ALA A N 1
ATOM 1574 C CA . ALA A 1 286 ? 130.84920 164.66575 110.04981 1.000 44.17381 286 ALA A CA 1
ATOM 1575 C C . ALA A 1 286 ? 130.75529 163.83156 108.77748 1.000 46.76258 286 ALA A C 1
ATOM 1576 O O . ALA A 1 286 ? 130.55007 164.37964 107.68732 1.000 50.55452 286 ALA A O 1
ATOM 1578 N N . GLY A 1 287 ? 130.89708 162.50901 108.89614 1.000 47.78031 287 GLY A N 1
ATOM 1579 C CA . GLY A 1 287 ? 130.75388 161.63115 107.75174 1.000 46.40458 287 GLY A CA 1
ATOM 1580 C C . GLY A 1 287 ? 129.36618 161.62766 107.15442 1.000 49.88111 287 GLY A C 1
ATOM 1581 O O . GLY A 1 287 ? 129.23105 161.50838 105.93322 1.000 50.23249 287 GLY A O 1
ATOM 1582 N N . LYS A 1 288 ? 128.32920 161.74580 107.98377 1.000 51.73852 288 LYS A N 1
ATOM 1583 C CA . LYS A 1 288 ? 126.98066 161.86541 107.44013 1.000 52.15087 288 LYS A CA 1
ATOM 1584 C C . LYS A 1 288 ? 126.77395 163.19327 106.71826 1.000 55.63928 288 LYS A C 1
ATOM 1585 O O . LYS A 1 288 ? 126.14720 163.23458 105.65474 1.000 56.59823 288 LYS A O 1
ATOM 1591 N N . ILE A 1 289 ? 127.29125 164.28910 107.28003 1.000 55.81395 289 ILE A N 1
ATOM 1592 C CA . ILE A 1 289 ? 127.10658 165.60064 106.65979 1.000 54.74392 289 ILE A CA 1
ATOM 1593 C C . ILE A 1 289 ? 127.84807 165.68019 105.33173 1.000 57.71125 289 ILE A C 1
ATOM 1594 O O . ILE A 1 289 ? 127.35734 166.27547 104.36421 1.000 60.04856 289 ILE A O 1
ATOM 1599 N N . VAL A 1 290 ? 129.04013 165.08163 105.26076 1.000 60.91817 290 VAL A N 1
ATOM 1600 C CA . VAL A 1 290 ? 129.82451 165.13854 104.02845 1.000 61.69377 290 VAL A CA 1
ATOM 1601 C C . VAL A 1 290 ? 129.08581 164.45200 102.88367 1.000 62.70380 290 VAL A C 1
ATOM 1602 O O . VAL A 1 290 ? 129.05085 164.95999 101.75635 1.000 64.76324 290 VAL A O 1
ATOM 1606 N N . GLU A 1 291 ? 128.47833 163.29349 103.15229 1.000 69.09460 291 GLU A N 1
ATOM 1607 C CA . GLU A 1 291 ? 127.80887 162.54283 102.09255 1.000 70.79519 291 GLU A CA 1
ATOM 1608 C C . GLU A 1 291 ? 126.59120 163.27507 101.54031 1.000 72.67620 291 GLU A C 1
ATOM 1609 O O . GLU A 1 291 ? 126.35471 163.24779 100.32762 1.000 72.12859 291 GLU A O 1
ATOM 1615 N N . MET A 1 292 ? 125.80676 163.91970 102.39940 1.000 76.65885 292 MET A N 1
ATOM 1616 C CA . MET A 1 292 ? 124.53750 164.49940 101.97995 1.000 76.48987 292 MET A CA 1
ATOM 1617 C C . MET A 1 292 ? 124.75519 165.74550 101.13094 1.000 77.02646 292 MET A C 1
ATOM 1618 O O . MET A 1 292 ? 125.70246 166.50583 101.35412 1.000 77.95156 292 MET A O 1
ATOM 1623 N N . GLU A 1 293 ? 123.86976 165.95167 100.15576 1.000 86.78442 293 GLU A N 1
ATOM 1624 C CA . GLU A 1 293 ? 123.86823 167.19290 99.38967 1.000 87.75480 293 GLU A CA 1
ATOM 1625 C C . GLU A 1 293 ? 123.00961 168.25177 100.07358 1.000 88.30651 293 GLU A C 1
ATOM 1626 O O . GLU A 1 293 ? 123.47651 169.36027 100.35572 1.000 88.74282 293 GLU A O 1
ATOM 1632 N N . ASP A 1 294 ? 121.75006 167.92055 100.35364 1.000 78.34061 294 ASP A N 1
ATOM 1633 C CA . ASP A 1 294 ? 120.81826 168.84392 100.99954 1.000 77.37448 294 ASP A CA 1
ATOM 1634 C C . ASP A 1 294 ? 120.84226 168.59666 102.50195 1.000 76.83011 294 ASP A C 1
ATOM 1635 O O . ASP A 1 294 ? 120.29448 167.60678 102.99061 1.000 77.51017 294 ASP A O 1
ATOM 1640 N N . VAL A 1 295 ? 121.47802 169.50533 103.24001 1.000 71.61508 295 VAL A N 1
ATOM 1641 C CA . VAL A 1 295 ? 121.47222 169.42921 104.69571 1.000 69.99885 295 VAL A CA 1
ATOM 1642 C C . VAL A 1 295 ? 120.21815 170.05659 105.29935 1.000 70.06283 295 VAL A C 1
ATOM 1643 O O . VAL A 1 295 ? 119.78696 169.63889 106.38344 1.000 72.02546 295 VAL A O 1
ATOM 1647 N N . GLY A 1 296 ? 119.60577 171.02995 104.61928 1.000 64.54086 296 GLY A N 1
ATOM 1648 C CA . GLY A 1 296 ? 118.39748 171.65541 105.12807 1.000 63.50392 296 GLY A CA 1
ATOM 1649 C C . GLY A 1 296 ? 117.20136 170.73466 105.22915 1.000 64.21075 296 GLY A C 1
ATOM 1650 O O . GLY A 1 296 ? 116.36332 170.92449 106.11537 1.000 65.74803 296 GLY A O 1
ATOM 1651 N N . LEU A 1 297 ? 117.09616 169.74853 104.33743 1.000 59.21540 297 LEU A N 1
ATOM 1652 C CA . LEU A 1 297 ? 116.03201 168.75610 104.42315 1.000 56.78806 297 LEU A CA 1
ATOM 1653 C C . LEU A 1 297 ? 116.14992 167.88227 105.66407 1.000 56.66612 297 LEU A C 1
ATOM 1654 O O . LEU A 1 297 ? 115.12491 167.52572 106.26139 1.000 57.29554 297 LEU A O 1
ATOM 1659 N N . LEU A 1 298 ? 117.37386 167.53280 106.06004 1.000 58.18187 298 LEU A N 1
ATOM 1660 C CA . LEU A 1 298 ? 117.59077 166.76063 107.27300 1.000 57.51718 298 LEU A CA 1
ATOM 1661 C C . LEU A 1 298 ? 117.02756 167.44905 108.50512 1.000 56.86791 298 LEU A C 1
ATOM 1662 O O . LEU A 1 298 ? 116.46570 166.77331 109.37033 1.000 58.24466 298 LEU A O 1
ATOM 1667 N N . PHE A 1 299 ? 117.15599 168.76987 108.60031 1.000 52.05058 299 PHE A N 1
ATOM 1668 C CA . PHE A 1 299 ? 116.58876 169.51085 109.71648 1.000 51.97777 299 PHE A CA 1
ATOM 1669 C C . PHE A 1 299 ? 115.06635 169.50136 109.72822 1.000 51.93738 299 PHE A C 1
ATOM 1670 O O . PHE A 1 299 ? 114.47383 169.40353 110.80643 1.000 55.32065 299 PHE A O 1
ATOM 1678 N N . ALA A 1 300 ? 114.41769 169.58601 108.56612 1.000 44.67921 300 ALA A N 1
ATOM 1679 C CA . ALA A 1 300 ? 112.96875 169.42572 108.51921 1.000 43.93970 300 ALA A CA 1
ATOM 1680 C C . ALA A 1 300 ? 112.53446 168.02642 108.93852 1.000 44.23180 300 ALA A C 1
ATOM 1681 O O . ALA A 1 300 ? 111.53549 167.87803 109.65424 1.000 46.50559 300 ALA A O 1
ATOM 1683 N N . ARG A 1 301 ? 113.26003 166.99393 108.50233 1.000 40.42634 301 ARG A N 1
ATOM 1684 C CA . ARG A 1 301 ? 112.94183 165.63753 108.93961 1.000 38.29932 301 ARG A CA 1
ATOM 1685 C C . ARG A 1 301 ? 113.12866 165.47508 110.44440 1.000 35.68206 301 ARG A C 1
ATOM 1686 O O . ARG A 1 301 ? 112.30492 164.83619 111.11086 1.000 36.47614 301 ARG A O 1
ATOM 1694 N N . LEU A 1 302 ? 114.19540 166.05519 110.99205 1.000 35.89415 302 LEU A N 1
ATOM 1695 C CA . LEU A 1 302 ? 114.41631 166.06143 112.43106 1.000 34.30569 302 LEU A CA 1
ATOM 1696 C C . LEU A 1 302 ? 113.30038 166.78054 113.17488 1.000 34.43593 302 LEU A C 1
ATOM 1697 O O . LEU A 1 302 ? 112.88186 166.32552 114.24333 1.000 39.66452 302 LEU A O 1
ATOM 1702 N N . GLY A 1 303 ? 112.81995 167.90095 112.63516 1.000 27.41575 303 GLY A N 1
ATOM 1703 C CA . GLY A 1 303 ? 111.70277 168.59573 113.24585 1.000 28.44654 303 GLY A CA 1
ATOM 1704 C C . GLY A 1 303 ? 110.41630 167.79861 113.22472 1.000 30.70072 303 GLY A C 1
ATOM 1705 O O . GLY A 1 303 ? 109.64257 167.84217 114.18441 1.000 35.69733 303 GLY A O 1
ATOM 1706 N N . LYS A 1 304 ? 110.15664 167.07896 112.13285 1.000 31.41824 304 LYS A N 1
ATOM 1707 C CA . LYS A 1 304 ? 108.99600 166.19329 112.09626 1.000 28.26005 304 LYS A CA 1
ATOM 1708 C C . LYS A 1 304 ? 109.12353 165.03561 113.07995 1.000 27.21781 304 LYS A C 1
ATOM 1709 O O . LYS A 1 304 ? 108.11875 164.60336 113.65610 1.000 32.72401 304 LYS A O 1
ATOM 1715 N N . TYR A 1 305 ? 110.33518 164.51123 113.27013 1.000 24.94407 305 TYR A N 1
ATOM 1716 C CA . TYR A 1 305 ? 110.53193 163.44437 114.24765 1.000 24.02171 305 TYR A CA 1
ATOM 1717 C C . TYR A 1 305 ? 110.21186 163.91790 115.66442 1.000 27.11631 305 TYR A C 1
ATOM 1718 O O . TYR A 1 305 ? 109.58498 163.18828 116.44427 1.000 27.67518 305 TYR A O 1
ATOM 1727 N N . ILE A 1 306 ? 110.63074 165.13795 116.01168 1.000 29.35189 306 ILE A N 1
ATOM 1728 C CA . ILE A 1 306 ? 110.30663 165.70187 117.31937 1.000 26.85271 306 ILE A CA 1
ATOM 1729 C C . ILE A 1 306 ? 108.80183 165.84518 117.47971 1.000 26.22623 306 ILE A C 1
ATOM 1730 O O . ILE A 1 306 ? 108.24459 165.54614 118.54185 1.000 32.41908 306 ILE A O 1
ATOM 1735 N N . LEU A 1 307 ? 108.12577 166.32992 116.43794 1.000 24.76600 307 LEU A N 1
ATOM 1736 C CA . LEU A 1 307 ? 106.67918 166.49000 116.50236 1.000 23.29867 307 LEU A CA 1
ATOM 1737 C C . LEU A 1 307 ? 105.99178 165.15063 116.71600 1.000 26.82190 307 LEU A C 1
ATOM 1738 O O . LEU A 1 307 ? 105.05550 165.04748 117.51328 1.000 34.38872 307 LEU A O 1
ATOM 1743 N N . CYS A 1 308 ? 106.45067 164.11080 116.01703 1.000 26.45916 308 CYS A N 1
ATOM 1744 C CA . CYS A 1 308 ? 105.87711 162.78152 116.20263 1.000 24.50692 308 CYS A CA 1
ATOM 1745 C C . CYS A 1 308 ? 106.07975 162.28169 117.62922 1.000 22.26768 308 CYS A C 1
ATOM 1746 O O . CYS A 1 308 ? 105.14465 161.76174 118.25251 1.000 24.61634 308 CYS A O 1
ATOM 1749 N N . CYS A 1 309 ? 107.29183 162.44402 118.16781 1.000 23.43119 309 CYS A N 1
ATOM 1750 C CA . CYS A 1 309 ? 107.56289 161.99020 119.52993 1.000 23.18953 309 CYS A CA 1
ATOM 1751 C C . CYS A 1 309 ? 106.69695 162.72903 120.54503 1.000 23.10705 309 CYS A C 1
ATOM 1752 O O . CYS A 1 309 ? 106.08473 162.10871 121.42405 1.000 23.58315 309 CYS A O 1
ATOM 1755 N N . LEU A 1 310 ? 106.62909 164.05692 120.43201 1.000 24.91200 310 LEU A N 1
ATOM 1756 C CA . LEU A 1 310 ? 105.86544 164.85593 121.38343 1.000 18.87412 310 LEU A CA 1
ATOM 1757 C C . LEU A 1 310 ? 104.37359 164.57805 121.27380 1.000 18.90733 310 LEU A C 1
ATOM 1758 O O . LEU A 1 310 ? 103.67170 164.54161 122.28789 1.000 27.36692 310 LEU A O 1
ATOM 1763 N N . LEU A 1 311 ? 103.86752 164.39532 120.05294 1.000 21.42514 311 LEU A N 1
ATOM 1764 C CA . LEU A 1 311 ? 102.45951 164.06994 119.87352 1.000 19.39322 311 LEU A CA 1
ATOM 1765 C C . LEU A 1 311 ? 102.12976 162.71456 120.48022 1.000 20.17714 311 LEU A C 1
ATOM 1766 O O . LEU A 1 311 ? 101.08032 162.54870 121.11102 1.000 25.76940 311 LEU A O 1
ATOM 1771 N N . GLY A 1 312 ? 103.01272 161.73100 120.30069 1.000 19.71758 312 GLY A N 1
ATOM 1772 C CA . GLY A 1 312 ? 102.80610 160.45157 120.95346 1.000 14.28556 312 GLY A CA 1
ATOM 1773 C C . GLY A 1 312 ? 102.78126 160.57157 122.46325 1.000 15.22457 312 GLY A C 1
ATOM 1774 O O . GLY A 1 312 ? 101.93020 159.97360 123.12730 1.000 25.13969 312 GLY A O 1
ATOM 1775 N N . HIS A 1 313 ? 103.71071 161.34931 123.02521 1.000 24.53662 313 HIS A N 1
ATOM 1776 C CA . HIS A 1 313 ? 103.72741 161.55119 124.47073 1.000 14.43278 313 HIS A CA 1
ATOM 1777 C C . HIS A 1 313 ? 102.44657 162.21841 124.95256 1.000 16.13892 313 HIS A C 1
ATOM 1778 O O . HIS A 1 313 ? 101.86361 161.80083 125.95816 1.000 26.63697 313 HIS A O 1
ATOM 1785 N N . ALA A 1 314 ? 101.98606 163.24758 124.23954 1.000 18.94673 314 ALA A N 1
ATOM 1786 C CA . ALA A 1 314 ? 100.76711 163.94435 124.63591 1.000 17.93910 314 ALA A CA 1
ATOM 1787 C C . ALA A 1 314 ? 99.54875 163.03263 124.55677 1.000 19.62775 314 ALA A C 1
ATOM 1788 O O . ALA A 1 314 ? 98.69905 163.05087 125.45219 1.000 27.26696 314 ALA A O 1
ATOM 1790 N N . ILE A 1 315 ? 99.44181 162.23050 123.49663 1.000 21.76535 315 ILE A N 1
ATOM 1791 C CA . ILE A 1 315 ? 98.29630 161.33682 123.36212 1.000 19.22505 315 ILE A CA 1
ATOM 1792 C C . ILE A 1 315 ? 98.31701 160.26735 124.44655 1.000 22.38790 315 ILE A C 1
ATOM 1793 O O . ILE A 1 315 ? 97.28606 159.96885 125.05972 1.000 26.57257 315 ILE A O 1
ATOM 1798 N N . HIS A 1 316 ? 99.48546 159.67681 124.70728 1.000 21.39719 316 HIS A N 1
ATOM 1799 C CA . HIS A 1 316 ? 99.57671 158.64684 125.73580 1.000 13.78496 316 HIS A CA 1
ATOM 1800 C C . HIS A 1 316 ? 99.28541 159.20930 127.12228 1.000 22.81389 316 HIS A C 1
ATOM 1801 O O . HIS A 1 316 ? 98.59861 158.56783 127.92328 1.000 25.68746 316 HIS A O 1
ATOM 1808 N N . GLY A 1 317 ? 99.79033 160.40182 127.42614 1.000 22.11250 317 GLY A N 1
ATOM 1809 C CA . GLY A 1 317 ? 99.66666 160.94156 128.76291 1.000 19.66318 317 GLY A CA 1
ATOM 1810 C C . GLY A 1 317 ? 98.39353 161.70487 129.05252 1.000 24.72323 317 GLY A C 1
ATOM 1811 O O . GLY A 1 317 ? 98.05251 161.90885 130.21932 1.000 27.59441 317 GLY A O 1
ATOM 1812 N N . LEU A 1 318 ? 97.68000 162.14207 128.01458 1.000 24.76019 318 LEU A N 1
ATOM 1813 C CA . LEU A 1 318 ? 96.44549 162.88417 128.21370 1.000 24.81006 318 LEU A CA 1
ATOM 1814 C C . LEU A 1 318 ? 95.19570 162.12921 127.79426 1.000 26.24286 318 LEU A C 1
ATOM 1815 O O . LEU A 1 318 ? 94.09943 162.51528 128.20738 1.000 33.17798 318 LEU A O 1
ATOM 1820 N N . LEU A 1 319 ? 95.32359 161.07989 126.98820 1.000 23.43210 319 LEU A N 1
ATOM 1821 C CA . LEU A 1 319 ? 94.16626 160.32848 126.52113 1.000 22.27723 319 LEU A CA 1
ATOM 1822 C C . LEU A 1 319 ? 94.18577 158.87332 126.95659 1.000 25.98256 319 LEU A C 1
ATOM 1823 O O . LEU A 1 319 ? 93.21484 158.40250 127.55477 1.000 35.50714 319 LEU A O 1
ATOM 1828 N N . VAL A 1 320 ? 95.26826 158.14625 126.68029 1.000 26.47942 320 VAL A N 1
ATOM 1829 C CA . VAL A 1 320 ? 95.26703 156.69744 126.87109 1.000 24.27070 320 VAL A CA 1
ATOM 1830 C C . VAL A 1 320 ? 95.32824 156.34839 128.35393 1.000 27.15761 320 VAL A C 1
ATOM 1831 O O . VAL A 1 320 ? 94.47651 155.61711 128.87350 1.000 37.92432 320 VAL A O 1
ATOM 1835 N N . LEU A 1 321 ? 96.34623 156.85001 129.04991 1.000 29.23603 321 LEU A N 1
ATOM 1836 C CA . LEU A 1 321 ? 96.46917 156.57127 130.47773 1.000 25.50499 321 LEU A CA 1
ATOM 1837 C C . LEU A 1 321 ? 95.28759 157.09080 131.28995 1.000 29.11747 321 LEU A C 1
ATOM 1838 O O . LEU A 1 321 ? 94.79807 156.34283 132.15631 1.000 36.70275 321 LEU A O 1
ATOM 1843 N N . PRO A 1 322 ? 94.80154 158.32630 131.09951 1.000 27.44823 322 PRO A N 1
ATOM 1844 C CA . PRO A 1 322 ? 93.57015 158.72171 131.79885 1.000 32.99028 322 PRO A CA 1
ATOM 1845 C C . PRO A 1 322 ? 92.37785 157.84502 131.46482 1.000 32.38749 322 PRO A C 1
ATOM 1846 O O . PRO A 1 322 ? 91.54859 157.58348 132.34154 1.000 37.95087 322 PRO A O 1
ATOM 1850 N N . LEU A 1 323 ? 92.26646 157.37306 130.22269 1.000 31.22795 323 LEU A N 1
ATOM 1851 C CA . LEU A 1 323 ? 91.16191 156.48364 129.88180 1.000 35.26020 323 LEU A CA 1
ATOM 1852 C C . LEU A 1 323 ? 91.25602 155.16705 130.64176 1.000 36.22092 323 LEU A C 1
ATOM 1853 O O . LEU A 1 323 ? 90.24769 154.66986 131.15094 1.000 42.89333 323 LEU A O 1
ATOM 1858 N N . ILE A 1 324 ? 92.45586 154.58940 130.73074 1.000 36.39359 324 ILE A N 1
ATOM 1859 C CA . ILE A 1 324 ? 92.63278 153.35294 131.49051 1.000 37.43316 324 ILE A CA 1
ATOM 1860 C C . ILE A 1 324 ? 92.29015 153.57807 132.95802 1.000 38.79423 324 ILE A C 1
ATOM 1861 O O . ILE A 1 324 ? 91.59450 152.76555 133.58738 1.000 42.05606 324 ILE A O 1
ATOM 1866 N N . TYR A 1 325 ? 92.76674 154.68970 133.52279 1.000 38.45599 325 TYR A N 1
ATOM 1867 C CA . TYR A 1 325 ? 92.49015 154.98410 134.92328 1.000 39.55079 325 TYR A CA 1
ATOM 1868 C C . TYR A 1 325 ? 90.99642 155.14489 135.17119 1.000 42.98532 325 TYR A C 1
ATOM 1869 O O . TYR A 1 325 ? 90.46938 154.63305 136.16346 1.000 48.73485 325 TYR A O 1
ATOM 1878 N N . PHE A 1 326 ? 90.29575 155.85052 134.28127 1.000 48.05405 326 PHE A N 1
ATOM 1879 C CA . PHE A 1 326 ? 88.85666 156.02456 134.44623 1.000 45.33324 326 PHE A CA 1
ATOM 1880 C C . PHE A 1 326 ? 88.11498 154.70500 134.28797 1.000 48.42778 326 PHE A C 1
ATOM 1881 O O . PHE A 1 326 ? 87.15435 154.43718 135.01634 1.000 52.73680 326 PHE A O 1
ATOM 1889 N N . LEU A 1 327 ? 88.53536 153.87312 133.33469 1.000 48.39553 327 LEU A N 1
ATOM 1890 C CA . LEU A 1 327 ? 87.85719 152.60194 133.11571 1.000 46.98184 327 LEU A CA 1
ATOM 1891 C C . LEU A 1 327 ? 87.99376 151.68800 134.32393 1.000 50.24987 327 LEU A C 1
ATOM 1892 O O . LEU A 1 327 ? 87.04519 150.98445 134.68758 1.000 55.09493 327 LEU A O 1
ATOM 1897 N N . PHE A 1 328 ? 89.16770 151.67444 134.95672 1.000 52.76976 328 PHE A N 1
ATOM 1898 C CA . PHE A 1 328 ? 89.33820 150.83179 136.13480 1.000 49.56999 328 PHE A CA 1
ATOM 1899 C C . PHE A 1 328 ? 88.88319 151.49884 137.42702 1.000 50.49285 328 PHE A C 1
ATOM 1900 O O . PHE A 1 328 ? 88.74796 150.81131 138.44289 1.000 55.04898 328 PHE A O 1
ATOM 1908 N N . THR A 1 329 ? 88.63181 152.80282 137.41640 1.000 50.99094 329 THR A N 1
ATOM 1909 C CA . THR A 1 329 ? 88.42212 153.55912 138.64251 1.000 50.96255 329 THR A CA 1
ATOM 1910 C C . THR A 1 329 ? 87.12965 154.35923 138.66885 1.000 54.26915 329 THR A C 1
ATOM 1911 O O . THR A 1 329 ? 86.58967 154.58599 139.75306 1.000 56.53040 329 THR A O 1
ATOM 1915 N N . ARG A 1 330 ? 86.62866 154.79703 137.51321 1.000 54.74923 330 ARG A N 1
ATOM 1916 C CA . ARG A 1 330 ? 85.37091 155.53815 137.40507 1.000 54.53114 330 ARG A CA 1
ATOM 1917 C C . ARG A 1 330 ? 85.39475 156.85085 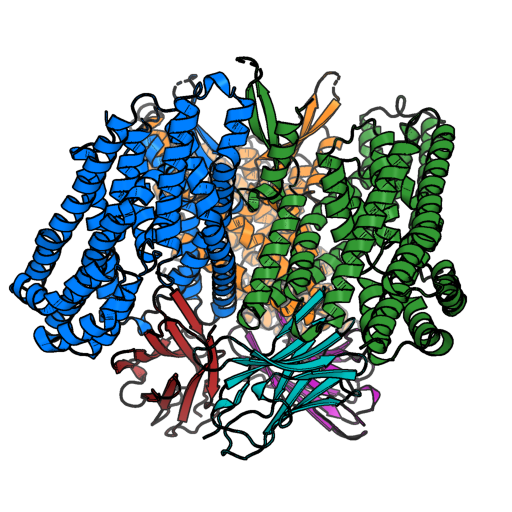138.18565 1.000 56.55202 330 ARG A C 1
ATOM 1918 O O . ARG A 1 330 ? 84.37816 157.26655 138.74456 1.000 59.15290 330 ARG A O 1
ATOM 1926 N N . LYS A 1 331 ? 86.54424 157.51935 138.23200 1.000 50.09780 331 LYS A N 1
ATOM 1927 C CA . LYS A 1 331 ? 86.61814 158.89488 138.70109 1.000 51.52489 331 LYS A CA 1
ATOM 1928 C C . LYS A 1 331 ? 87.53723 159.69079 137.78544 1.000 52.87840 331 LYS A C 1
ATOM 1929 O O . LYS A 1 331 ? 88.12554 159.15973 136.84123 1.000 54.70200 331 LYS A O 1
ATOM 1935 N N . ASN A 1 332 ? 87.65071 160.97735 138.07685 1.000 49.68729 332 ASN A N 1
ATOM 1936 C CA . ASN A 1 332 ? 88.35539 161.89866 137.19551 1.000 46.34725 332 ASN A CA 1
ATOM 1937 C C . ASN A 1 332 ? 89.85365 161.62693 137.21924 1.000 48.71658 332 ASN A C 1
ATOM 1938 O O . ASN A 1 332 ? 90.47613 161.73065 138.28355 1.000 49.51220 332 ASN A O 1
ATOM 1943 N N . PRO A 1 333 ? 90.47246 161.28540 136.08642 1.000 49.12309 333 PRO A N 1
ATOM 1944 C CA . PRO A 1 333 ? 91.93153 161.11297 136.08269 1.000 44.49504 333 PRO A CA 1
ATOM 1945 C C . PRO A 1 333 ? 92.67550 162.42902 136.12375 1.000 45.49289 333 PRO A C 1
ATOM 1946 O O . PRO A 1 333 ? 93.82098 162.47274 136.58832 1.000 48.09437 333 PRO A O 1
ATOM 1950 N N . TYR A 1 334 ? 92.05837 163.50646 135.64673 1.000 42.63517 334 TYR A N 1
ATOM 1951 C CA . TYR A 1 334 ? 92.71960 164.80031 135.61952 1.000 42.40133 334 TYR A CA 1
ATOM 1952 C C . TYR A 1 334 ? 92.80280 165.44162 136.99492 1.000 39.98895 334 TYR A C 1
ATOM 1953 O O . TYR A 1 334 ? 93.71684 166.23031 137.23461 1.000 41.92966 334 TYR A O 1
ATOM 1962 N N . ARG A 1 335 ? 91.90157 165.09674 137.91498 1.000 46.03134 335 ARG A N 1
ATOM 1963 C CA . ARG A 1 335 ? 92.09817 165.48558 139.30830 1.000 46.71659 335 ARG A CA 1
ATOM 1964 C C . ARG A 1 335 ? 93.33567 164.81086 139.89249 1.000 47.50215 335 ARG A C 1
ATOM 1965 O O . ARG A 1 335 ? 94.14592 165.45477 140.57418 1.000 48.73421 335 ARG A O 1
ATOM 1973 N N . PHE A 1 336 ? 93.51024 163.51777 139.60789 1.000 40.31653 336 PHE A N 1
ATOM 1974 C CA . PHE A 1 336 ? 94.70909 162.80905 140.04047 1.000 37.36436 336 PHE A CA 1
ATOM 1975 C C . PHE A 1 336 ? 95.96286 163.42398 139.43273 1.000 38.66455 336 PHE A C 1
ATOM 1976 O O . PHE A 1 336 ? 96.98024 163.57233 140.11750 1.000 40.15052 336 PHE A O 1
ATOM 1984 N N . LEU A 1 337 ? 95.91498 163.77638 138.14639 1.000 40.55528 337 LEU A N 1
ATOM 1985 C CA . LEU A 1 337 ? 97.07027 164.40844 137.51782 1.000 38.56173 337 LEU A CA 1
ATOM 1986 C C . LEU A 1 337 ? 97.33843 165.79283 138.09207 1.000 39.08982 337 LEU A C 1
ATOM 1987 O O . LEU A 1 337 ? 98.50013 166.18726 138.23169 1.000 41.01345 337 LEU A O 1
ATOM 1992 N N . TRP A 1 338 ? 96.28804 166.54487 138.42343 1.000 38.99866 338 TRP A N 1
ATOM 1993 C CA . TRP A 1 338 ? 96.47781 167.81197 139.11577 1.000 40.24261 338 TRP A CA 1
ATOM 1994 C C . TRP A 1 338 ? 97.12216 167.60384 140.47617 1.000 41.58453 338 TRP A C 1
ATOM 1995 O O . TRP A 1 338 ? 97.81927 168.49186 140.97708 1.000 45.85111 338 TRP A O 1
ATOM 2006 N N . GLY A 1 339 ? 96.90027 166.44077 141.08854 1.000 42.98173 339 GLY A N 1
ATOM 2007 C CA . GLY A 1 339 ? 97.56211 166.14461 142.34534 1.000 40.70013 339 GLY A CA 1
ATOM 2008 C C . GLY A 1 339 ? 99.06704 165.99311 142.22555 1.000 41.54042 339 GLY A C 1
ATOM 2009 O O . GLY A 1 339 ? 99.78309 166.11780 143.22200 1.000 39.51435 339 GLY A O 1
ATOM 2010 N N . ILE A 1 340 ? 99.57125 165.73182 141.02148 1.000 36.71290 340 ILE A N 1
ATOM 2011 C CA . ILE A 1 340 ? 100.99124 165.46637 140.82057 1.000 37.49111 340 ILE A CA 1
ATOM 2012 C C . ILE A 1 340 ? 101.62454 166.45099 139.83546 1.000 36.72260 340 ILE A C 1
ATOM 2013 O O . ILE A 1 340 ? 102.59301 166.10674 139.16628 1.000 40.43057 340 ILE A O 1
ATOM 2018 N N . VAL A 1 341 ? 101.10874 167.67935 139.74177 1.000 37.50269 341 VAL A N 1
ATOM 2019 C CA . VAL A 1 341 ? 101.64935 168.62981 138.77004 1.000 30.95911 341 VAL A CA 1
ATOM 2020 C C . VAL A 1 341 ? 103.09160 168.99198 139.10504 1.000 35.17910 341 VAL A C 1
ATOM 2021 O O . VAL A 1 341 ? 103.94160 169.09007 138.21302 1.000 41.61715 341 VAL A O 1
ATOM 2025 N N . THR A 1 342 ? 103.38665 169.21878 140.38318 1.000 31.85488 342 THR A N 1
ATOM 2026 C CA . THR A 1 342 ? 104.74761 169.58297 140.76959 1.000 32.03664 342 THR A CA 1
ATOM 2027 C C . THR A 1 342 ? 105.76920 168.48154 140.49543 1.000 31.41574 342 THR A C 1
ATOM 2028 O O . THR A 1 342 ? 106.85889 168.80613 139.99035 1.000 32.67830 342 THR A O 1
ATOM 2032 N N . PRO A 1 343 ? 105.52260 167.20325 140.81578 1.000 35.12407 343 PRO A N 1
ATOM 2033 C CA . PRO A 1 343 ? 106.46879 166.16731 140.37200 1.000 31.70404 343 PRO A CA 1
ATOM 2034 C C . PRO A 1 343 ? 106.61568 166.09053 138.86256 1.000 30.55351 343 PRO A C 1
ATOM 2035 O O . PRO A 1 343 ? 107.70964 165.80257 138.37487 1.000 30.46410 343 PRO A O 1
ATOM 2039 N N . LEU A 1 344 ? 105.54663 166.32777 138.10180 1.000 24.22134 344 LEU A N 1
ATOM 2040 C CA . LEU A 1 344 ? 105.66771 166.32360 136.64594 1.000 26.05492 344 LEU A CA 1
ATOM 2041 C C . LEU A 1 344 ? 106.56010 167.46351 136.16612 1.000 25.93756 344 LEU A C 1
ATOM 2042 O O . LEU A 1 344 ? 107.38454 167.28749 135.25946 1.000 31.05584 344 LEU A O 1
ATOM 2047 N N . ALA A 1 345 ? 106.41298 168.64349 136.77340 1.000 30.08669 345 ALA A N 1
ATOM 2048 C CA . ALA A 1 345 ? 107.28688 169.76590 136.45248 1.000 28.18143 345 ALA A CA 1
ATOM 2049 C C . ALA A 1 345 ? 108.73535 169.46270 136.80170 1.000 24.60237 345 ALA A C 1
ATOM 2050 O O . ALA A 1 345 ? 109.64555 169.81567 136.04556 1.000 29.10660 345 ALA A O 1
ATOM 2052 N N . THR A 1 346 ? 108.96864 168.81621 137.94201 1.000 29.62728 346 THR A N 1
ATOM 2053 C CA . THR A 1 346 ? 110.31027 168.37233 138.29919 1.000 28.42097 346 THR A CA 1
ATOM 2054 C C . THR A 1 346 ? 110.86720 167.34469 137.32070 1.000 27.20092 346 THR A C 1
ATOM 2055 O O . THR A 1 346 ? 112.05639 167.39843 136.99527 1.000 30.34948 346 THR A O 1
ATOM 2059 N N . ALA A 1 347 ? 110.03663 166.41002 136.85699 1.000 28.41178 347 ALA A N 1
ATOM 2060 C CA . ALA A 1 347 ? 110.47864 165.42794 135.87388 1.000 26.92011 347 ALA A CA 1
ATOM 2061 C C . ALA A 1 347 ? 110.87671 166.09899 134.56874 1.000 28.35889 347 ALA A C 1
ATOM 2062 O O . ALA A 1 347 ? 111.87119 165.71369 133.94504 1.000 28.97389 347 ALA A O 1
ATOM 2064 N N . PHE A 1 348 ? 110.10536 167.09546 134.13171 1.000 27.02655 348 PHE A N 1
ATOM 2065 C CA . PHE A 1 348 ? 110.48835 167.83721 132.93522 1.000 23.97193 348 PHE A CA 1
ATOM 2066 C C . PHE A 1 348 ? 111.78471 168.60794 133.15677 1.000 29.83437 348 PHE A C 1
ATOM 2067 O O . PHE A 1 348 ? 112.68654 168.58159 132.31299 1.000 33.22710 348 PHE A O 1
ATOM 2075 N N . GLY A 1 349 ? 111.89925 169.29389 134.29584 1.000 29.20770 349 GLY A N 1
ATOM 2076 C CA . GLY A 1 349 ? 113.05732 170.14297 134.52494 1.000 26.72248 349 GLY A CA 1
ATOM 2077 C C . GLY A 1 349 ? 114.35148 169.36474 134.66250 1.000 29.64090 349 GLY A C 1
ATOM 2078 O O . GLY A 1 349 ? 115.37612 169.73450 134.08674 1.000 33.82030 349 GLY A O 1
ATOM 2079 N N . THR A 1 350 ? 114.32483 168.27636 135.42781 1.000 28.67516 350 THR A N 1
ATOM 2080 C CA . THR A 1 350 ? 115.54060 167.52092 135.69972 1.000 27.32421 350 THR A CA 1
ATOM 2081 C C . THR A 1 350 ? 115.80890 166.43231 134.67396 1.000 29.08107 350 THR A C 1
ATOM 2082 O O . THR A 1 350 ? 116.94923 165.96696 134.56805 1.000 32.58486 350 THR A O 1
ATOM 2086 N N . SER A 1 351 ? 114.78732 166.02074 133.91891 1.000 29.87845 351 SER A N 1
ATOM 2087 C CA . SER A 1 351 ? 114.88204 164.91290 132.97143 1.000 28.90698 351 SER A CA 1
ATOM 2088 C C . SER A 1 351 ? 115.29714 163.61396 133.65641 1.000 27.97983 351 SER A C 1
ATOM 2089 O O . SER A 1 351 ? 115.94589 162.76145 133.04964 1.000 26.57936 351 SER A O 1
ATOM 2092 N N . SER A 1 352 ? 114.92479 163.45008 134.92181 1.000 24.89638 352 SER A N 1
ATOM 2093 C CA . SER A 1 352 ? 115.33191 162.29348 135.70305 1.000 31.60598 352 SER A CA 1
ATOM 2094 C C . SER A 1 352 ? 114.15364 161.77675 136.51135 1.000 28.86261 352 SER A C 1
ATOM 2095 O O . SER A 1 352 ? 113.46987 162.54706 137.18951 1.000 32.01105 352 SER A O 1
ATOM 2098 N N . SER A 1 353 ? 113.92208 160.46889 136.43350 1.000 26.41172 353 SER A N 1
ATOM 2099 C CA . SER A 1 353 ? 112.89070 159.82915 137.23940 1.000 24.99567 353 SER A CA 1
ATOM 2100 C C . SER A 1 353 ? 113.31360 159.63388 138.68661 1.000 28.77997 353 SER A C 1
ATOM 2101 O O . SER A 1 353 ? 112.46986 159.71452 139.58432 1.000 27.51910 353 SER A O 1
ATOM 2104 N N . SER A 1 354 ? 114.59937 159.36829 138.93054 1.000 33.45498 354 SER A N 1
ATOM 2105 C CA . SER A 1 354 ? 115.07942 159.18768 140.29615 1.000 23.70933 354 SER A CA 1
ATOM 2106 C C . SER A 1 354 ? 114.95406 160.46483 141.11282 1.000 27.33380 354 SER A C 1
ATOM 2107 O O . SER A 1 354 ? 114.59900 160.40798 142.29419 1.000 36.31973 354 SER A O 1
ATOM 2110 N N . ALA A 1 355 ? 115.24564 161.61683 140.51233 1.000 26.29713 355 ALA A N 1
ATOM 2111 C CA . ALA A 1 355 ? 115.09976 162.89908 141.18562 1.000 27.43984 355 ALA A CA 1
ATOM 2112 C C . ALA A 1 355 ? 113.64668 163.29768 141.39337 1.000 30.85194 355 ALA A C 1
ATOM 2113 O O . ALA A 1 355 ? 113.37277 164.18129 142.21155 1.000 36.12650 355 ALA A O 1
ATOM 2115 N N . THR A 1 356 ? 112.71716 162.66933 140.67774 1.000 27.49144 356 THR A N 1
ATOM 2116 C CA . THR A 1 356 ? 111.29523 162.94309 140.81688 1.000 26.88642 356 THR A CA 1
ATOM 2117 C C . THR A 1 356 ? 110.61964 162.05860 141.85581 1.000 25.02250 356 THR A C 1
ATOM 2118 O O . THR A 1 356 ? 109.57143 162.44101 142.38364 1.000 27.29217 356 THR A O 1
ATOM 2122 N N . LEU A 1 357 ? 111.21770 160.91033 142.17863 1.000 28.88651 357 LEU A N 1
ATOM 2123 C CA . LEU A 1 357 ? 110.54852 159.90445 143.00298 1.000 23.87640 357 LEU A CA 1
ATOM 2124 C C . LEU A 1 357 ? 110.15962 160.39389 144.39399 1.000 25.65463 357 LEU A C 1
ATOM 2125 O O . LEU A 1 357 ? 109.02445 160.11700 144.81576 1.000 31.34125 357 LEU A O 1
ATOM 2130 N N . PRO A 1 358 ? 111.01938 161.07668 145.16499 1.000 28.51027 358 PRO A N 1
ATOM 2131 C CA . PRO A 1 358 ? 110.58735 161.49492 146.51480 1.000 25.57599 358 PRO A CA 1
ATOM 2132 C C . PRO A 1 358 ? 109.39568 162.43582 146.50168 1.000 29.53013 358 PRO A C 1
ATOM 2133 O O . PRO A 1 358 ? 108.41206 162.22133 147.22970 1.000 35.91105 358 PRO A O 1
ATOM 2137 N N . LEU A 1 359 ? 109.46379 163.48419 145.68196 1.000 25.50968 359 LEU A N 1
ATOM 2138 C CA . LEU A 1 359 ? 108.35303 164.41889 145.57821 1.000 29.70782 359 LEU A CA 1
ATOM 2139 C C . LEU A 1 359 ? 107.11648 163.73617 145.01260 1.000 29.17005 359 LEU A C 1
ATOM 2140 O O . LEU A 1 359 ? 105.99138 164.05683 145.40722 1.000 31.28078 359 LEU A O 1
ATOM 2145 N N . MET A 1 360 ? 107.30503 162.78587 144.09505 1.000 31.88700 360 MET A N 1
ATOM 2146 C CA . MET A 1 360 ? 106.17016 162.04740 143.55341 1.000 26.97132 360 MET A CA 1
ATOM 2147 C C . MET A 1 360 ? 105.47511 161.23275 144.63717 1.000 27.03677 360 MET A C 1
ATOM 2148 O O . MET A 1 360 ? 104.24546 161.24368 144.73906 1.000 28.58380 360 MET A O 1
ATOM 2153 N N . MET A 1 361 ? 106.24738 160.51483 145.45695 1.000 31.72404 361 MET A N 1
ATOM 2154 C CA . MET A 1 361 ? 105.64688 159.74551 146.54307 1.000 31.10155 361 MET A CA 1
ATOM 2155 C C . MET A 1 361 ? 104.91374 160.65847 147.51417 1.000 31.60349 361 MET A C 1
ATOM 2156 O O . MET A 1 361 ? 103.77304 160.37621 147.90499 1.000 28.93669 361 MET A O 1
ATOM 2161 N N . LYS A 1 362 ? 105.53918 161.77887 147.88390 1.000 32.82018 362 LYS A N 1
ATOM 2162 C CA . LYS A 1 362 ? 104.90118 162.70205 148.81591 1.000 36.29537 362 LYS A CA 1
ATOM 2163 C C . LYS A 1 362 ? 103.59154 163.24029 148.25063 1.000 37.60497 362 LYS A C 1
ATOM 2164 O O . LYS A 1 362 ? 102.56358 163.25039 148.93818 1.000 40.64747 362 LYS A O 1
ATOM 2170 N N . CYS A 1 363 ? 103.60450 163.67586 146.98723 1.000 39.10597 363 CYS A N 1
ATOM 2171 C CA . CYS A 1 363 ? 102.40509 164.25565 146.39271 1.000 39.21308 363 CYS A CA 1
ATOM 2172 C C . CYS A 1 363 ? 101.30767 163.21724 146.22188 1.000 38.86872 363 CYS A C 1
ATOM 2173 O O . CYS A 1 363 ? 100.14561 163.48746 146.53359 1.000 39.18268 363 CYS A O 1
ATOM 2176 N N . VAL A 1 364 ? 101.65179 162.01953 145.74809 1.000 37.48267 364 VAL A N 1
ATOM 2177 C CA . VAL A 1 364 ? 100.64174 160.98074 145.58446 1.000 35.39529 364 VAL A CA 1
ATOM 2178 C C . VAL A 1 364 ? 99.98907 160.66335 146.92239 1.000 36.18077 364 VAL A C 1
ATOM 2179 O O . VAL A 1 364 ? 98.75834 160.70263 147.04876 1.000 39.17213 364 VAL A O 1
ATOM 2183 N N . GLU A 1 365 ? 100.80056 160.42680 147.95904 1.000 40.22434 365 GLU A N 1
ATOM 2184 C CA . GLU A 1 365 ? 100.26197 160.09084 149.27402 1.000 38.08880 365 GLU A CA 1
ATOM 2185 C C . GLU A 1 365 ? 99.40287 161.21231 149.85049 1.000 39.10354 365 GLU A C 1
ATOM 2186 O O . GLU A 1 365 ? 98.31242 160.95663 150.37046 1.000 41.54119 365 GLU A O 1
ATOM 2192 N N . GLU A 1 366 ? 99.86376 162.46175 149.76377 1.000 43.97610 366 GLU A N 1
ATOM 2193 C CA . GLU A 1 366 ? 99.13440 163.54712 150.41320 1.000 42.87934 366 GLU A CA 1
ATOM 2194 C C . GLU A 1 366 ? 97.92552 163.98360 149.59323 1.000 45.22951 366 GLU A C 1
ATOM 2195 O O . GLU A 1 366 ? 96.78757 163.92652 150.07288 1.000 47.38246 366 GLU A O 1
ATOM 2201 N N . ASN A 1 367 ? 98.14855 164.42918 148.35650 1.000 47.03201 367 ASN A N 1
ATOM 2202 C CA . ASN A 1 367 ? 97.05860 164.95830 147.54757 1.000 44.63553 367 ASN A CA 1
ATOM 2203 C C . ASN A 1 367 ? 96.10075 163.86225 147.09299 1.000 45.41048 367 ASN A C 1
ATOM 2204 O O . ASN A 1 367 ? 94.87991 164.04271 147.14509 1.000 49.32707 367 ASN A O 1
ATOM 2209 N N . ASN A 1 368 ? 96.62342 162.72573 146.62937 1.000 40.61158 368 ASN A N 1
ATOM 2210 C CA . ASN A 1 368 ? 95.77479 161.72764 145.99332 1.000 40.07947 368 ASN A CA 1
ATOM 2211 C C . ASN A 1 368 ? 95.29536 160.64151 146.94697 1.000 41.51737 368 ASN A C 1
ATOM 2212 O O . ASN A 1 368 ? 94.49521 159.79368 146.54024 1.000 44.47377 368 ASN A O 1
ATOM 2217 N N . GLY A 1 369 ? 95.75191 160.64870 148.19662 1.000 41.13108 369 GLY A N 1
ATOM 2218 C CA . GLY A 1 369 ? 95.28142 159.70223 149.18892 1.000 37.49770 369 GLY A CA 1
ATOM 2219 C C . GLY A 1 369 ? 95.61244 158.25330 148.89806 1.000 40.91652 369 GLY A C 1
ATOM 2220 O O . GLY A 1 369 ? 94.75784 157.37522 149.04139 1.000 44.73245 369 GLY A O 1
ATOM 2221 N N . VAL A 1 370 ? 96.84719 157.98696 148.49023 1.000 36.97013 370 VAL A N 1
ATOM 2222 C CA . VAL A 1 370 ? 97.32015 156.63121 148.24317 1.000 36.34684 370 VAL A CA 1
ATOM 2223 C C . VAL A 1 370 ? 98.09839 156.17201 149.46651 1.000 39.32428 370 VAL A C 1
ATOM 2224 O O . VAL A 1 370 ? 98.97603 156.89150 149.96002 1.000 41.62125 370 VAL A O 1
ATOM 2228 N N . ALA A 1 371 ? 97.76668 154.98250 149.96401 1.000 34.75119 371 ALA A N 1
ATOM 2229 C CA . ALA A 1 371 ? 98.39543 154.46749 151.17181 1.000 33.44421 371 ALA A CA 1
ATOM 2230 C C . ALA A 1 371 ? 99.89221 154.28279 150.96515 1.000 34.59444 371 ALA A C 1
ATOM 2231 O O . ALA A 1 371 ? 100.34882 153.94812 149.86993 1.000 38.67141 371 ALA A O 1
ATOM 2233 N N . LYS A 1 372 ? 100.65919 154.51159 152.03276 1.000 29.33896 372 LYS A N 1
ATOM 2234 C CA . LYS A 1 372 ? 102.11052 154.42752 151.94015 1.000 30.58097 372 LYS A CA 1
ATOM 2235 C C . LYS A 1 372 ? 102.59166 153.02816 151.58876 1.000 29.58053 372 LYS A C 1
ATOM 2236 O O . LYS A 1 372 ? 103.60969 152.89278 150.90626 1.000 34.52061 372 LYS A O 1
ATOM 2242 N N . HIS A 1 373 ? 101.88787 151.98653 152.02907 1.000 27.86128 373 HIS A N 1
ATOM 2243 C CA . HIS A 1 373 ? 102.29154 150.63297 151.67732 1.000 26.61270 373 HIS A CA 1
ATOM 2244 C C . HIS A 1 373 ? 102.11577 150.33086 150.19579 1.000 28.89025 373 HIS A C 1
ATOM 2245 O O . HIS A 1 373 ? 102.68332 149.34504 149.71341 1.000 34.54379 373 HIS A O 1
ATOM 2252 N N . ILE A 1 374 ? 101.36151 151.14468 149.46630 1.000 27.16075 374 ILE A N 1
ATOM 2253 C CA . ILE A 1 374 ? 101.27514 151.03416 148.01667 1.000 26.21925 374 ILE A CA 1
ATOM 2254 C C . ILE A 1 374 ? 102.27062 151.95434 147.32994 1.000 29.55347 374 ILE A C 1
ATOM 2255 O O . ILE A 1 374 ? 102.99116 151.53030 146.43074 1.000 33.58056 374 ILE A O 1
ATOM 2260 N N . SER A 1 375 ? 102.31493 153.22651 147.72812 1.000 22.58388 375 SER A N 1
ATOM 2261 C CA . SER A 1 375 ? 103.20748 154.16951 147.06274 1.000 22.55102 375 SER A CA 1
ATOM 2262 C C . SER A 1 375 ? 104.66948 153.78981 147.26053 1.000 27.23500 375 SER A C 1
ATOM 2263 O O . SER A 1 375 ? 105.41023 153.63485 146.28192 1.000 28.73621 375 SER A O 1
ATOM 2266 N N . ARG A 1 376 ? 105.08522 153.58155 148.51336 1.000 26.94752 376 ARG A N 1
ATOM 2267 C CA . ARG A 1 376 ? 106.47845 153.31490 148.84691 1.000 23.26124 376 ARG A CA 1
ATOM 2268 C C . ARG A 1 376 ? 106.96189 151.96245 148.34839 1.000 18.07398 376 ARG A C 1
ATOM 2269 O O . ARG A 1 376 ? 108.14744 151.65829 148.49916 1.000 19.32263 376 ARG A O 1
ATOM 2277 N N . PHE A 1 377 ? 106.07978 151.14649 147.77967 1.000 21.40984 377 PHE A N 1
ATOM 2278 C CA . PHE A 1 377 ? 106.45307 149.90586 147.11727 1.000 16.76301 377 PHE A CA 1
ATOM 2279 C C . PHE A 1 377 ? 106.39122 150.01457 145.60083 1.000 18.49077 377 PHE A C 1
ATOM 2280 O O . PHE A 1 377 ? 107.35445 149.66645 144.91466 1.000 17.05401 377 PHE A O 1
ATOM 2288 N N . ILE A 1 378 ? 105.27778 150.51058 145.05859 1.000 23.41190 378 ILE A N 1
ATOM 2289 C CA . ILE A 1 378 ? 105.07004 150.50741 143.61499 1.000 20.51289 378 ILE A CA 1
ATOM 2290 C C . ILE A 1 378 ? 105.87288 151.61511 142.94453 1.000 20.73840 378 ILE A C 1
ATOM 2291 O O . ILE A 1 378 ? 106.55084 151.37807 141.93977 1.000 20.47376 378 ILE A O 1
ATOM 2296 N N . LEU A 1 379 ? 105.79360 152.84168 143.46703 1.000 14.23495 379 LEU A N 1
ATOM 2297 C CA . LEU A 1 379 ? 106.44904 153.95879 142.79278 1.000 13.39396 379 LEU A CA 1
ATOM 2298 C C . LEU A 1 379 ? 107.95563 153.78082 142.63418 1.000 18.41652 379 LEU A C 1
ATOM 2299 O O . LEU A 1 379 ? 108.47038 154.11130 141.55249 1.000 22.74443 379 LEU A O 1
ATOM 2304 N N . PRO A 1 380 ? 108.71404 153.30933 143.63131 1.000 25.75902 380 PRO A N 1
ATOM 2305 C CA . PRO A 1 380 ? 110.14011 153.04256 143.38111 1.000 17.38079 380 PRO A CA 1
ATOM 2306 C C . PRO A 1 380 ? 110.39500 152.00932 142.29744 1.000 12.99615 380 PRO A C 1
ATOM 2307 O O . PRO A 1 380 ? 111.37846 152.14059 141.56034 1.000 18.08355 380 PRO A O 1
ATOM 2311 N N . ILE A 1 381 ? 109.55110 150.98211 142.17902 1.000 11.27204 381 ILE A N 1
ATOM 2312 C CA . ILE A 1 381 ? 109.74665 149.97896 141.13560 1.000 15.86712 381 ILE A CA 1
ATOM 2313 C C . ILE A 1 381 ? 109.44251 150.56948 139.76440 1.000 17.89157 381 ILE A C 1
ATOM 2314 O O . ILE A 1 381 ? 110.19878 150.37533 138.80673 1.000 17.11324 381 ILE A O 1
ATOM 2319 N N . GLY A 1 382 ? 108.33578 151.30809 139.65384 1.000 16.87469 382 GLY A N 1
ATOM 2320 C CA . GLY A 1 382 ? 107.97606 151.94560 138.40199 1.000 8.62772 382 GLY A CA 1
ATOM 2321 C C . GLY A 1 382 ? 108.92111 153.04718 137.97830 1.000 13.11418 382 GLY A C 1
ATOM 2322 O O . GLY A 1 382 ? 109.01157 153.34354 136.78373 1.000 24.40364 382 GLY A O 1
ATOM 2323 N N . ALA A 1 383 ? 109.62731 153.66175 138.92881 1.000 11.66339 383 ALA A N 1
ATOM 2324 C CA . ALA A 1 383 ? 110.61570 154.67141 138.57229 1.000 12.56031 383 ALA A CA 1
ATOM 2325 C C . ALA A 1 383 ? 111.73579 154.08069 137.73033 1.000 15.50569 383 ALA A C 1
ATOM 2326 O O . ALA A 1 383 ? 112.35430 154.79139 136.93287 1.000 25.30188 383 ALA A O 1
ATOM 2328 N N . THR A 1 384 ? 111.99627 152.78517 137.87675 1.000 19.95306 384 THR A N 1
ATOM 2329 C CA . THR A 1 384 ? 113.04805 152.10431 137.13778 1.000 17.12573 384 THR A CA 1
ATOM 2330 C C . THR A 1 384 ? 112.52304 151.26344 135.98044 1.000 19.60149 384 THR A C 1
ATOM 2331 O O . THR A 1 384 ? 113.09316 151.30849 134.88954 1.000 25.49580 384 THR A O 1
ATOM 2335 N N . VAL A 1 385 ? 111.43672 150.51468 136.17325 1.000 21.38360 385 VAL A N 1
ATOM 2336 C CA . VAL A 1 385 ? 111.03463 149.50790 135.19509 1.000 20.67066 385 VAL A CA 1
ATOM 2337 C C . VAL A 1 385 ? 109.93033 149.96449 134.24121 1.000 20.75343 385 VAL A C 1
ATOM 2338 O O . VAL A 1 385 ? 109.79946 149.38843 133.15198 1.000 23.49685 385 VAL A O 1
ATOM 2342 N N . ASN A 1 386 ? 109.13961 150.96468 134.60673 1.000 16.32786 386 ASN A N 1
ATOM 2343 C CA . ASN A 1 386 ? 107.98440 151.38185 133.81502 1.000 11.11431 386 ASN A CA 1
ATOM 2344 C C . ASN A 1 386 ? 108.31160 152.69765 133.11555 1.000 17.83157 386 ASN A C 1
ATOM 2345 O O . ASN A 1 386 ? 108.30867 153.76079 133.73831 1.000 21.24843 386 ASN A O 1
ATOM 2350 N N . MET A 1 387 ? 108.58346 152.62631 131.81405 1.000 19.20194 387 MET A N 1
ATOM 2351 C CA . MET A 1 387 ? 108.98247 153.79100 131.02885 1.000 19.06160 387 MET A CA 1
ATOM 2352 C C . MET A 1 387 ? 108.20315 153.79971 129.71368 1.000 16.12960 387 MET A C 1
ATOM 2353 O O . MET A 1 387 ? 108.66316 153.28747 128.69541 1.000 24.96527 387 MET A O 1
ATOM 2358 N N . ASP A 1 388 ? 107.01540 154.40304 129.74283 1.000 18.29953 388 ASP A N 1
ATOM 2359 C CA . ASP A 1 388 ? 106.20576 154.49965 128.53337 1.000 16.27667 388 ASP A CA 1
ATOM 2360 C C . ASP A 1 388 ? 106.78121 155.52162 127.56074 1.000 22.48507 388 ASP A C 1
ATOM 2361 O O . ASP A 1 388 ? 106.77432 155.30179 126.34316 1.000 29.97296 388 ASP A O 1
ATOM 2366 N N . GLY A 1 389 ? 107.27565 156.64964 128.08067 1.000 18.36309 389 GLY A N 1
ATOM 2367 C CA . GLY A 1 389 ? 107.85099 157.66597 127.21663 1.000 14.10439 389 GLY A CA 1
ATOM 2368 C C . GLY A 1 389 ? 109.08572 157.18346 126.48356 1.000 17.64307 389 GLY A C 1
ATOM 2369 O O . GLY A 1 389 ? 109.25504 157.45043 125.29121 1.000 22.07842 389 GLY A O 1
ATOM 2370 N N . ALA A 1 390 ? 109.96023 156.46055 127.18396 1.000 16.54393 390 ALA A N 1
ATOM 2371 C CA . ALA A 1 390 ? 111.14913 155.91228 126.54435 1.000 13.70901 390 ALA A CA 1
ATOM 2372 C C . ALA A 1 390 ? 110.77755 154.92754 125.44387 1.000 15.97420 390 ALA A C 1
ATOM 2373 O O . ALA A 1 390 ? 111.36582 154.95175 124.36014 1.000 20.27402 390 ALA A O 1
ATOM 2375 N N . ALA A 1 391 ? 109.79306 154.06204 125.70028 1.000 17.32884 391 ALA A N 1
ATOM 2376 C CA . ALA A 1 391 ? 109.36638 153.09187 124.69614 1.000 15.95801 391 ALA A CA 1
ATOM 2377 C C . ALA A 1 391 ? 108.76149 153.76575 123.47104 1.000 17.84800 391 ALA A C 1
ATOM 2378 O O . ALA A 1 391 ? 109.07724 153.38647 122.33526 1.000 20.52210 391 ALA A O 1
ATOM 2380 N N . LEU A 1 392 ? 107.89077 154.75709 123.67906 1.000 19.00826 392 LEU A N 1
ATOM 2381 C CA . LEU A 1 392 ? 107.30200 155.48154 122.55931 1.000 14.27512 392 LEU A CA 1
ATOM 2382 C C . LEU A 1 392 ? 108.36887 156.19583 121.73956 1.000 17.42816 392 LEU A C 1
ATOM 2383 O O . LEU A 1 392 ? 108.36815 156.10976 120.50546 1.000 27.82702 392 LEU A O 1
ATOM 2388 N N . PHE A 1 393 ? 109.29043 156.88841 122.41529 1.000 16.40179 393 PHE A N 1
ATOM 2389 C CA . PHE A 1 393 ? 110.39308 157.55091 121.73113 1.000 15.83399 393 PHE A CA 1
ATOM 2390 C C . PHE A 1 393 ? 111.24301 156.56595 120.94003 1.000 16.27069 393 PHE A C 1
ATOM 2391 O O . PHE A 1 393 ? 111.61432 156.84519 119.79739 1.000 19.60247 393 PHE A O 1
ATOM 2399 N N . GLN A 1 394 ? 111.56979 155.41498 121.53029 1.000 16.31044 394 GLN A N 1
ATOM 2400 C CA . GLN A 1 394 ? 112.42180 154.44902 120.84873 1.000 12.18123 394 GLN A CA 1
ATOM 2401 C C . GLN A 1 394 ? 111.74332 153.86392 119.61849 1.000 17.27751 394 GLN A C 1
ATOM 2402 O O . GLN A 1 394 ? 112.39178 153.69502 118.58224 1.000 18.57009 394 GLN A O 1
ATOM 2408 N N . CYS A 1 395 ? 110.44884 153.55577 119.70393 1.000 18.94645 395 CYS A N 1
ATOM 2409 C CA . CYS A 1 395 ? 109.74102 153.05237 118.53154 1.000 13.57352 395 CYS A CA 1
ATOM 2410 C C . CYS A 1 395 ? 109.62894 154.10902 117.43510 1.000 15.84602 395 CYS A C 1
ATOM 2411 O O . CYS A 1 395 ? 109.83627 153.80334 116.25068 1.000 26.35258 395 CYS A O 1
ATOM 2414 N N . VAL A 1 396 ? 109.31365 155.35386 117.80828 1.000 17.67170 396 VAL A N 1
ATOM 2415 C CA . VAL A 1 396 ? 109.27047 156.43265 116.82554 1.000 16.77395 396 VAL A CA 1
ATOM 2416 C C . VAL A 1 396 ? 110.62984 156.59836 116.16285 1.000 15.77431 396 VAL A C 1
ATOM 2417 O O . VAL A 1 396 ? 110.72467 156.76896 114.94426 1.000 20.73200 396 VAL A O 1
ATOM 2421 N N . ALA A 1 397 ? 111.70109 156.54966 116.95357 1.000 19.50620 397 ALA A N 1
ATOM 2422 C CA . ALA A 1 397 ? 113.04206 156.70960 116.40974 1.000 14.80741 397 ALA A CA 1
ATOM 2423 C C . ALA A 1 397 ? 113.40248 155.56572 115.47202 1.000 14.75890 397 ALA A C 1
ATOM 2424 O O . ALA A 1 397 ? 114.03298 155.78516 114.43469 1.000 21.33862 397 ALA A O 1
ATOM 2426 N N . ALA A 1 398 ? 113.01437 154.33731 115.81771 1.000 18.91934 398 ALA A N 1
ATOM 2427 C CA . ALA A 1 398 ? 113.30628 153.20128 114.94996 1.000 15.84248 398 ALA A CA 1
ATOM 2428 C C . ALA A 1 398 ? 112.60204 153.34145 113.60576 1.000 20.35536 398 ALA A C 1
ATOM 2429 O O . ALA A 1 398 ? 113.21332 153.14610 112.54851 1.000 24.25338 398 ALA A O 1
ATOM 2431 N N . VAL A 1 399 ? 111.31908 153.70917 113.62351 1.000 17.55785 399 VAL A N 1
ATOM 2432 C CA . VAL A 1 399 ? 110.59688 153.87092 112.36273 1.000 20.77438 399 VAL A CA 1
ATOM 2433 C C . VAL A 1 399 ? 111.14600 155.05610 111.57121 1.000 20.41497 399 VAL A C 1
ATOM 2434 O O . VAL A 1 399 ? 111.24778 155.00672 110.33992 1.000 28.47539 399 VAL A O 1
ATOM 2438 N N . PHE A 1 400 ? 111.51755 156.13180 112.26552 1.000 23.76140 400 PHE A N 1
ATOM 2439 C CA . PHE A 1 400 ? 112.09989 157.30256 111.61977 1.000 23.73835 400 PHE A CA 1
ATOM 2440 C C . PHE A 1 400 ? 113.41493 156.96192 110.92901 1.000 22.69366 400 PHE A C 1
ATOM 2441 O O . PHE A 1 400 ? 113.66342 157.39630 109.79944 1.000 25.41651 400 PHE A O 1
ATOM 2449 N N . ILE A 1 401 ? 114.26915 156.18510 111.59334 1.000 24.64944 401 ILE A N 1
ATOM 2450 C CA . ILE A 1 401 ? 115.54312 155.79636 111.00193 1.000 24.82819 401 ILE A CA 1
ATOM 2451 C C . ILE A 1 401 ? 115.31994 154.84227 109.83674 1.000 23.04264 401 ILE A C 1
ATOM 2452 O O . ILE A 1 401 ? 116.01790 154.91250 108.81963 1.000 31.78036 401 ILE A O 1
ATOM 2457 N N . ALA A 1 402 ? 114.33590 153.94780 109.95461 1.000 21.65575 402 ALA A N 1
ATOM 2458 C CA . ALA A 1 402 ? 114.00551 153.07401 108.83538 1.000 22.14208 402 ALA A CA 1
ATOM 2459 C C . ALA A 1 402 ? 113.55654 153.87010 107.61731 1.000 27.40978 402 ALA A C 1
ATOM 2460 O O . ALA A 1 402 ? 113.94712 153.55145 106.48953 1.000 31.09479 402 ALA A O 1
ATOM 2462 N N . GLN A 1 403 ? 112.74216 154.90323 107.82172 1.000 26.80309 403 GLN A N 1
ATOM 2463 C CA . GLN A 1 403 ? 112.31857 155.76876 106.72960 1.000 26.22305 403 GLN A CA 1
ATOM 2464 C C . GLN A 1 403 ? 113.44675 156.62906 106.17696 1.000 26.63905 403 GLN A C 1
ATOM 2465 O O . GLN A 1 403 ? 113.44937 156.91670 104.97744 1.000 36.88579 403 GLN A O 1
ATOM 2471 N N . LEU A 1 404 ? 114.39649 157.04664 107.00974 1.000 28.95284 404 LEU A N 1
ATOM 2472 C CA . LEU A 1 404 ? 115.56131 157.78497 106.54494 1.000 26.81421 404 LEU A CA 1
ATOM 2473 C C . LEU A 1 404 ? 116.49550 156.94050 105.69325 1.000 31.36212 404 LEU A C 1
ATOM 2474 O O . LEU A 1 404 ? 117.17579 157.48509 104.81826 1.000 38.78155 404 LEU A O 1
ATOM 2479 N N . SER A 1 405 ? 116.54611 155.63483 105.93338 1.000 33.62249 405 SER A N 1
ATOM 2480 C CA . SER A 1 405 ? 117.44056 154.73012 105.23447 1.000 30.46160 405 SER A CA 1
ATOM 2481 C C . SER A 1 405 ? 116.77085 154.02575 104.06626 1.000 35.01582 405 SER A C 1
ATOM 2482 O O . SER A 1 405 ? 117.37711 153.12818 103.47470 1.000 35.58136 405 SER A O 1
ATOM 2485 N N . GLN A 1 406 ? 115.53613 154.40242 103.72878 1.000 38.52038 406 GLN A N 1
ATOM 2486 C CA . GLN A 1 406 ? 114.77108 153.78389 102.64401 1.000 38.90059 406 GLN A CA 1
ATOM 2487 C C . GLN A 1 406 ? 114.60849 152.28083 102.84868 1.000 38.53677 406 GLN A C 1
ATOM 2488 O O . GLN A 1 406 ? 114.40220 151.52904 101.89432 1.000 41.99789 406 GLN A O 1
ATOM 2494 N N . GLN A 1 407 ? 114.69836 151.83123 104.09464 1.000 37.54735 407 GLN A N 1
ATOM 2495 C CA . GLN A 1 407 ? 114.38742 150.45252 104.42774 1.000 39.41755 407 GLN A CA 1
ATOM 2496 C C . GLN A 1 407 ? 112.88297 150.29251 104.60819 1.000 41.79370 407 GLN A C 1
ATOM 2497 O O . GLN A 1 407 ? 112.16117 151.23956 104.92584 1.000 45.25306 407 GLN A O 1
ATOM 2503 N N . SER A 1 408 ? 112.40940 149.07185 104.40316 1.000 45.93438 408 SER A N 1
ATOM 2504 C CA . SER A 1 408 ? 110.99761 148.75619 104.53241 1.000 46.99034 408 SER A CA 1
ATOM 2505 C C . SER A 1 408 ? 110.77340 147.96944 105.81281 1.000 47.31992 408 SER A C 1
ATOM 2506 O O . SER A 1 408 ? 111.47831 146.99346 106.08537 1.000 50.31872 408 SER A O 1
ATOM 2509 N N . LEU A 1 409 ? 109.79648 148.40278 106.59876 1.000 42.06187 409 LEU A N 1
ATOM 2510 C CA . LEU A 1 409 ? 109.41709 147.72199 107.82936 1.000 42.91325 409 LEU A CA 1
ATOM 2511 C C . LEU A 1 409 ? 108.17194 146.89470 107.55186 1.000 43.11488 409 LEU A C 1
ATOM 2512 O O . LEU A 1 409 ? 107.07945 147.44492 107.38476 1.000 46.19811 409 LEU A O 1
ATOM 2517 N N . ASP A 1 410 ? 108.33774 145.58041 107.50511 1.000 40.21612 410 ASP A N 1
ATOM 2518 C CA . ASP A 1 410 ? 107.22066 144.66049 107.41434 1.000 38.57036 410 ASP A CA 1
ATOM 2519 C C . ASP A 1 410 ? 106.74884 144.29873 108.82179 1.000 41.05049 410 ASP A C 1
ATOM 2520 O O . ASP A 1 410 ? 107.26733 144.79321 109.82432 1.000 38.04093 410 ASP A O 1
ATOM 2525 N N . PHE A 1 411 ? 105.74965 143.41705 108.89307 1.000 39.14170 411 PHE A N 1
ATOM 2526 C CA . PHE A 1 411 ? 105.17201 143.03856 110.17792 1.000 34.87157 411 PHE A CA 1
ATOM 2527 C C . PHE A 1 411 ? 106.17533 142.34632 111.09211 1.000 34.90602 411 PHE A C 1
ATOM 2528 O O . PHE A 1 411 ? 106.12014 142.54191 112.30936 1.000 35.97546 411 PHE A O 1
ATOM 2536 N N . VAL A 1 412 ? 107.08671 141.54589 110.54148 1.000 34.78811 412 VAL A N 1
ATOM 2537 C CA . VAL A 1 412 ? 108.07712 140.88084 111.37983 1.000 38.21415 412 VAL A CA 1
ATOM 2538 C C . VAL A 1 412 ? 108.99438 141.89587 112.05307 1.000 34.75022 412 VAL A C 1
ATOM 2539 O O . VAL A 1 412 ? 109.25926 141.79717 113.25834 1.000 38.88911 412 VAL A O 1
ATOM 2543 N N . LYS A 1 413 ? 109.47969 142.88568 111.30610 1.000 31.91275 413 LYS A N 1
ATOM 2544 C CA . LYS A 1 413 ? 110.33061 143.90897 111.89263 1.000 33.26672 413 LYS A CA 1
ATOM 2545 C C . LYS A 1 413 ? 109.58244 144.78652 112.88385 1.000 30.42935 413 LYS A C 1
ATOM 2546 O O . LYS A 1 413 ? 110.16724 145.19200 113.88903 1.000 28.89290 413 LYS A O 1
ATOM 2552 N N . ILE A 1 414 ? 108.30681 145.07635 112.63302 1.000 30.98301 414 ILE A N 1
ATOM 2553 C CA . ILE A 1 414 ? 107.52105 145.83775 113.59538 1.000 29.49004 414 ILE A CA 1
ATOM 2554 C C . ILE A 1 414 ? 107.32234 145.04808 114.88512 1.000 30.23940 414 ILE A C 1
ATOM 2555 O O . ILE A 1 414 ? 107.41708 145.61076 115.98252 1.000 36.94046 414 ILE A O 1
ATOM 2560 N N . ILE A 1 415 ? 107.05376 143.74584 114.77898 1.000 34.20286 415 ILE A N 1
ATOM 2561 C CA . ILE A 1 415 ? 106.93145 142.90178 115.96156 1.000 29.37821 415 ILE A CA 1
ATOM 2562 C C . ILE A 1 415 ? 108.24043 142.88425 116.73843 1.000 25.10805 415 ILE A C 1
ATOM 2563 O O . ILE A 1 415 ? 108.25097 142.98370 117.97270 1.000 29.99745 415 ILE A O 1
ATOM 2568 N N . THR A 1 416 ? 109.36232 142.74639 116.03023 1.000 25.93326 416 THR A N 1
ATOM 2569 C CA . THR A 1 416 ? 110.66077 142.75997 116.69086 1.000 28.66835 416 THR A CA 1
ATOM 2570 C C . THR A 1 416 ? 110.92257 144.09453 117.37515 1.000 28.51143 416 THR A C 1
ATOM 2571 O O . THR A 1 416 ? 111.44526 144.12153 118.49501 1.000 29.67686 416 THR A O 1
ATOM 2575 N N . ILE A 1 417 ? 110.55472 145.20063 116.72591 1.000 30.14278 417 ILE A N 1
ATOM 2576 C CA . ILE A 1 417 ? 110.72011 146.52029 117.32436 1.000 31.78890 417 ILE A CA 1
ATOM 2577 C C . ILE A 1 417 ? 109.91529 146.61737 118.61230 1.000 31.26397 417 ILE A C 1
ATOM 2578 O O . ILE A 1 417 ? 110.42801 147.04905 119.64701 1.000 32.03218 417 ILE A O 1
ATOM 2583 N N . LEU A 1 418 ? 108.64973 146.19249 118.57155 1.000 29.86890 418 LEU A N 1
ATOM 2584 C CA . LEU A 1 418 ? 107.80458 146.27609 119.75970 1.000 28.92264 418 LEU A CA 1
ATOM 2585 C C . LEU A 1 418 ? 108.34943 145.42573 120.90071 1.000 31.44003 418 LEU A C 1
ATOM 2586 O O . LEU A 1 418 ? 108.41254 145.88244 122.04648 1.000 32.20184 418 LEU A O 1
ATOM 2591 N N . VAL A 1 419 ? 108.76123 144.19210 120.60756 1.000 30.32329 419 VAL A N 1
ATOM 2592 C CA . VAL A 1 419 ? 109.23626 143.30448 121.66540 1.000 28.87918 419 VAL A CA 1
ATOM 2593 C C . VAL A 1 419 ? 110.54152 143.81596 122.26605 1.000 28.41696 419 VAL A C 1
ATOM 2594 O O . VAL A 1 419 ? 110.68603 143.90094 123.49634 1.000 39.69886 419 VAL A O 1
ATOM 2598 N N . THR A 1 420 ? 111.50695 144.17112 121.41563 1.000 26.70642 420 THR A N 1
ATOM 2599 C CA . THR A 1 420 ? 112.78203 144.66627 121.91510 1.000 30.14175 420 THR A CA 1
ATOM 2600 C C . THR A 1 420 ? 112.60750 145.98293 122.65889 1.000 28.16241 420 THR A C 1
ATOM 2601 O O . THR A 1 420 ? 113.28527 146.22265 123.65925 1.000 31.91350 420 THR A O 1
ATOM 2605 N N . ALA A 1 421 ? 111.69119 146.84075 122.20273 1.000 26.82757 421 ALA A N 1
ATOM 2606 C CA . ALA A 1 421 ? 111.45103 148.10544 122.88543 1.000 27.65140 421 ALA A CA 1
ATOM 2607 C C . ALA A 1 421 ? 110.79021 147.89234 124.23848 1.000 35.73425 421 ALA A C 1
ATOM 2608 O O . ALA A 1 421 ? 111.11782 148.58495 125.20605 1.000 35.63035 421 ALA A O 1
ATOM 2610 N N . THR A 1 422 ? 109.84310 146.95618 124.32416 1.000 34.44788 422 THR A N 1
ATOM 2611 C CA . THR A 1 422 ? 109.20731 146.67499 125.60469 1.000 29.29983 422 THR A CA 1
ATOM 2612 C C . THR A 1 422 ? 110.21588 146.12917 126.60289 1.000 32.95958 422 THR A C 1
ATOM 2613 O O . THR A 1 422 ? 110.18009 146.48234 127.78649 1.000 40.08470 422 THR A O 1
ATOM 2617 N N . ALA A 1 423 ? 111.12891 145.26929 126.14832 1.000 32.87663 423 ALA A N 1
ATOM 2618 C CA . ALA A 1 423 ? 112.19338 144.82829 127.04664 1.000 36.17451 423 ALA A CA 1
ATOM 2619 C C . ALA A 1 423 ? 113.14553 145.96902 127.40262 1.000 38.69241 423 ALA A C 1
ATOM 2620 O O . ALA A 1 423 ? 113.57342 146.08975 128.55831 1.000 42.59994 423 ALA A O 1
ATOM 2622 N N . SER A 1 424 ? 113.46661 146.82867 126.43669 1.000 39.37654 424 SER A N 1
ATOM 2623 C CA . SER A 1 424 ? 114.52346 147.81408 126.61659 1.000 35.66169 424 SER A CA 1
ATOM 2624 C C . SER A 1 424 ? 114.07923 148.99275 127.47685 1.000 36.35330 424 SER A C 1
ATOM 2625 O O . SER A 1 424 ? 114.88487 149.54333 128.23410 1.000 41.70282 424 SER A O 1
ATOM 2628 N N . SER A 1 425 ? 112.81607 149.41064 127.36675 1.000 37.50192 425 SER A N 1
ATOM 2629 C CA . SER A 1 425 ? 112.31487 150.45366 128.25676 1.000 35.19889 425 SER A CA 1
ATOM 2630 C C . SER A 1 425 ? 112.29659 149.98056 129.70269 1.000 36.41664 425 SER A C 1
ATOM 2631 O O . SER A 1 425 ? 112.45719 150.79014 130.62195 1.000 36.05296 425 SER A O 1
ATOM 2634 N N . VAL A 1 426 ? 112.07997 148.68354 129.92611 1.000 31.83860 426 VAL A N 1
ATOM 2635 C CA . VAL A 1 426 ? 112.30259 148.12354 131.25320 1.000 29.92758 426 VAL A CA 1
ATOM 2636 C C . VAL A 1 426 ? 113.77972 148.20051 131.61247 1.000 35.45574 426 VAL A C 1
ATOM 2637 O O . VAL A 1 426 ? 114.14205 148.54768 132.74318 1.000 36.51067 426 VAL A O 1
ATOM 2641 N N . GLY A 1 427 ? 114.65492 147.88031 130.65752 1.000 38.28112 427 GLY A N 1
ATOM 2642 C CA . GLY A 1 427 ? 116.08461 147.95019 130.89487 1.000 39.59420 427 GLY A CA 1
ATOM 2643 C C . GLY A 1 427 ? 116.69939 149.33565 130.84657 1.000 40.09872 427 GLY A C 1
ATOM 2644 O O . GLY A 1 427 ? 117.86850 149.48531 131.21342 1.000 43.83341 427 GLY A O 1
ATOM 2645 N N . ALA A 1 428 ? 115.95485 150.34665 130.40709 1.000 38.21693 428 ALA A N 1
ATOM 2646 C CA . ALA A 1 428 ? 116.49546 151.69765 130.33306 1.000 37.88790 428 ALA A CA 1
ATOM 2647 C C . ALA A 1 428 ? 116.63941 152.30532 131.72615 1.000 39.62924 428 ALA A C 1
ATOM 2648 O O . ALA A 1 428 ? 115.96922 151.90178 132.67915 1.000 41.05609 428 ALA A O 1
ATOM 2650 N N . ALA A 1 429 ? 117.52304 153.29256 131.83603 1.000 41.75619 429 ALA A N 1
ATOM 2651 C CA . ALA A 1 429 ? 117.83890 153.90584 133.11774 1.000 44.75703 429 ALA A CA 1
ATOM 2652 C C . ALA A 1 429 ? 117.04774 155.19172 133.32224 1.000 43.60068 429 ALA A C 1
ATOM 2653 O O . ALA A 1 429 ? 116.72754 155.90719 132.36971 1.000 42.24812 429 ALA A O 1
ATOM 2655 N N . GLY A 1 430 ? 116.74517 155.48468 134.58653 1.000 41.84999 430 GLY A N 1
ATOM 2656 C CA . GLY A 1 430 ? 116.01027 156.68466 134.94272 1.000 40.22819 430 GLY A CA 1
ATOM 2657 C C . GLY A 1 430 ? 116.88235 157.91855 135.02214 1.000 43.19099 430 GLY A C 1
ATOM 2658 O O . GLY A 1 430 ? 116.76814 158.71655 135.95649 1.000 42.46336 430 GLY A O 1
ATOM 2659 N N . ILE A 1 431 ? 117.74698 158.08717 134.02776 1.000 43.23501 431 ILE A N 1
ATOM 2660 C CA . ILE A 1 431 ? 118.69634 159.19646 133.97411 1.000 43.14203 431 ILE A CA 1
ATOM 2661 C C . ILE A 1 431 ? 118.50536 159.91070 132.64389 1.000 42.75192 431 ILE A C 1
ATOM 2662 O O . ILE A 1 431 ? 117.84368 159.38459 131.73518 1.000 41.78556 431 ILE A O 1
ATOM 2667 N N . PRO A 1 432 ? 119.03076 161.12904 132.50917 1.000 47.35089 432 PRO A N 1
ATOM 2668 C CA . PRO A 1 432 ? 118.98771 161.79513 131.20107 1.000 43.79049 432 PRO A CA 1
ATOM 2669 C C . PRO A 1 432 ? 119.64743 160.93959 130.12788 1.000 45.22702 432 PRO A C 1
ATOM 2670 O O . PRO A 1 432 ? 120.71398 160.35938 130.34114 1.000 47.88544 432 PRO A O 1
ATOM 2674 N N . ALA A 1 433 ? 118.99438 160.86732 128.96565 1.000 41.27887 433 ALA A N 1
ATOM 2675 C CA . ALA A 1 433 ? 119.41297 160.05049 127.82878 1.000 41.84125 433 ALA A CA 1
ATOM 2676 C C . ALA A 1 433 ? 119.55597 158.57211 128.17825 1.000 42.25162 433 ALA A C 1
ATOM 2677 O O . ALA A 1 433 ? 120.47099 157.90636 127.68558 1.000 41.62553 433 ALA A O 1
ATOM 2679 N N . GLY A 1 434 ? 118.65879 158.03583 129.00866 1.000 37.74426 434 GLY A N 1
ATOM 2680 C CA . GLY A 1 434 ? 118.79138 156.65094 129.43813 1.000 35.39110 434 GLY A CA 1
ATOM 2681 C C . GLY A 1 434 ? 118.45613 155.64254 128.35421 1.000 40.00499 434 GLY A C 1
ATOM 2682 O O . GLY A 1 434 ? 118.90739 154.49570 128.39802 1.000 37.69696 434 GLY A O 1
ATOM 2683 N N . GLY A 1 435 ? 117.65617 156.04683 127.37420 1.000 30.30785 435 GLY A N 1
ATOM 2684 C CA . GLY A 1 435 ? 117.17627 155.13427 126.35938 1.000 24.77501 435 GLY A CA 1
ATOM 2685 C C . GLY A 1 435 ? 117.97537 155.04388 125.07740 1.000 23.47926 435 GLY A C 1
ATOM 2686 O O . GLY A 1 435 ? 117.54334 154.34410 124.15726 1.000 24.68086 435 GLY A O 1
ATOM 2687 N N . VAL A 1 436 ? 119.12283 155.71716 124.97676 1.000 23.29788 436 VAL A N 1
ATOM 2688 C CA . VAL A 1 436 ? 119.86462 155.73408 123.71720 1.000 21.72306 436 VAL A CA 1
ATOM 2689 C C . VAL A 1 436 ? 120.50272 154.37595 123.43421 1.000 24.49749 436 VAL A C 1
ATOM 2690 O O . VAL A 1 436 ? 120.44478 153.87005 122.30636 1.000 26.16008 436 VAL A O 1
ATOM 2694 N N . LEU A 1 437 ? 121.13516 153.77332 124.44258 1.000 18.24138 437 LEU A N 1
ATOM 2695 C CA . LEU A 1 437 ? 121.77924 152.47588 124.25866 1.000 18.47922 437 LEU A CA 1
ATOM 2696 C C . LEU A 1 437 ? 120.76282 151.37698 123.96852 1.000 20.34075 437 LEU A C 1
ATOM 2697 O O . LEU A 1 437 ? 121.01638 150.48819 123.14285 1.000 21.26152 437 LEU A O 1
ATOM 2702 N N . THR A 1 438 ? 119.60860 151.42577 124.62926 1.000 14.14531 438 THR A N 1
ATOM 2703 C CA . THR A 1 438 ? 118.53198 150.49956 124.30946 1.000 16.97201 438 THR A CA 1
ATOM 2704 C C . THR A 1 438 ? 118.03422 150.70434 122.88334 1.000 21.08475 438 THR A C 1
ATOM 2705 O O . THR A 1 438 ? 117.67742 149.73835 122.20017 1.000 24.80274 438 THR A O 1
ATOM 2709 N N . LEU A 1 439 ? 118.00896 151.95469 122.41528 1.000 18.36007 439 LEU A N 1
ATOM 2710 C CA . LEU A 1 439 ? 117.67255 152.21887 121.02029 1.000 15.12283 439 LEU A CA 1
ATOM 2711 C C . LEU A 1 439 ? 118.68698 151.58674 120.07527 1.000 16.05158 439 LEU A C 1
ATOM 2712 O O . LEU A 1 439 ? 118.31659 151.04843 119.02611 1.000 22.25148 439 LEU A O 1
ATOM 2717 N N . ALA A 1 440 ? 119.97430 151.66291 120.41816 1.000 19.03548 440 ALA A N 1
ATOM 2718 C CA . ALA A 1 440 ? 120.98831 150.99834 119.60485 1.000 17.90671 440 ALA A CA 1
ATOM 2719 C C . ALA A 1 440 ? 120.74922 149.49512 119.55908 1.000 15.08874 440 ALA A C 1
ATOM 2720 O O . ALA A 1 440 ? 120.88759 148.86456 118.50373 1.000 24.10678 440 ALA A O 1
ATOM 2722 N N . ILE A 1 441 ? 120.37451 148.91071 120.69759 1.000 17.19487 441 ILE A N 1
ATOM 2723 C CA . ILE A 1 441 ? 120.04614 147.48673 120.73993 1.000 18.18588 441 ILE A CA 1
ATOM 2724 C C . ILE A 1 441 ? 118.86200 147.17037 119.82691 1.000 15.87294 441 ILE A C 1
ATOM 2725 O O . ILE A 1 441 ? 118.87206 146.17065 119.10275 1.000 23.29682 441 ILE A O 1
ATOM 2730 N N . ILE A 1 442 ? 117.82403 148.00924 119.84997 1.000 20.07521 442 ILE A N 1
ATOM 2731 C CA . ILE A 1 442 ? 116.66079 147.78806 118.98689 1.000 18.14607 442 ILE A CA 1
ATOM 2732 C C . ILE A 1 442 ? 117.05921 147.84830 117.51536 1.000 15.82297 442 ILE A C 1
ATOM 2733 O O . ILE A 1 442 ? 116.67457 146.98633 116.70920 1.000 21.50816 442 ILE A O 1
ATOM 2738 N N . LEU A 1 443 ? 117.83437 148.86982 117.14476 1.000 21.97270 443 LEU A N 1
ATOM 2739 C CA . LEU A 1 443 ? 118.25296 149.02758 115.75625 1.000 15.28337 443 LEU A CA 1
ATOM 2740 C C . LEU A 1 443 ? 119.07539 147.83417 115.29526 1.000 21.90270 443 LEU A C 1
ATOM 2741 O O . LEU A 1 443 ? 118.90394 147.35021 114.17179 1.000 25.01634 443 LEU A O 1
ATOM 2746 N N . GLU A 1 444 ? 119.97370 147.34488 116.15248 1.000 21.52255 444 GLU A N 1
ATOM 2747 C CA . GLU A 1 444 ? 120.72227 146.13738 115.82652 1.000 23.86335 444 GLU A CA 1
ATOM 2748 C C . GLU A 1 444 ? 119.81184 144.92250 115.72375 1.000 19.59732 444 GLU A C 1
ATOM 2749 O O . GLU A 1 444 ? 120.07147 144.01964 114.92179 1.000 27.71486 444 GLU A O 1
ATOM 2755 N N . ALA A 1 445 ? 118.74708 144.88013 116.52483 1.000 22.02850 445 ALA A N 1
ATOM 2756 C CA . ALA A 1 445 ? 117.80982 143.76742 116.45733 1.000 17.81550 445 ALA A CA 1
ATOM 2757 C C . ALA A 1 445 ? 117.06464 143.73038 115.13055 1.000 23.67584 445 ALA A C 1
ATOM 2758 O O . ALA A 1 445 ? 116.75015 142.64355 114.63602 1.000 27.49137 445 ALA A O 1
ATOM 2760 N N . VAL A 1 446 ? 116.76460 144.88501 114.54260 1.000 29.13564 446 VAL A N 1
ATOM 2761 C CA . VAL A 1 446 ? 116.06003 144.90850 113.26259 1.000 23.24587 446 VAL A CA 1
ATOM 2762 C C . VAL A 1 446 ? 116.99029 145.27208 112.10253 1.000 29.62236 446 VAL A C 1
ATOM 2763 O O . VAL A 1 446 ? 116.51930 145.65104 111.03453 1.000 33.52824 446 VAL A O 1
ATOM 2767 N N . ASN A 1 447 ? 118.30470 145.16419 112.29939 1.000 29.74768 447 ASN A N 1
ATOM 2768 C CA . ASN A 1 447 ? 119.29709 145.36498 111.23843 1.000 26.07724 447 ASN A CA 1
ATOM 2769 C C . ASN A 1 447 ? 119.18693 146.75253 110.60286 1.000 27.31781 447 ASN A C 1
ATOM 2770 O O . ASN A 1 447 ? 119.36748 146.92439 109.39670 1.000 30.94594 447 ASN A O 1
ATOM 2775 N N . LEU A 1 448 ? 118.90120 147.74995 111.42716 1.000 29.45718 448 LEU A N 1
ATOM 2776 C CA . LEU A 1 448 ? 118.82199 149.13293 110.99181 1.000 22.24570 448 LEU A CA 1
ATOM 2777 C C . LEU A 1 448 ? 120.13598 149.85339 111.26165 1.000 28.67365 448 LEU A C 1
ATOM 2778 O O . LEU A 1 448 ? 120.91187 149.44442 112.13153 1.000 35.93004 448 LEU A O 1
ATOM 2783 N N . PRO A 1 449 ? 120.43462 150.91965 110.51620 1.000 33.69800 449 PRO A N 1
ATOM 2784 C CA . PRO A 1 449 ? 121.70760 151.63255 110.71586 1.000 29.91702 449 PRO A CA 1
ATOM 2785 C C . PRO A 1 449 ? 121.75780 152.30012 112.08224 1.000 25.19208 449 PRO A C 1
ATOM 2786 O O . PRO A 1 449 ? 120.92670 153.15108 112.40260 1.000 30.64652 449 PRO A O 1
ATOM 2790 N N . VAL A 1 450 ? 122.75025 151.91457 112.88499 1.000 26.93744 450 VAL A N 1
ATOM 2791 C CA . VAL A 1 450 ? 122.92650 152.51413 114.20255 1.000 28.71044 450 VAL A CA 1
ATOM 2792 C C . VAL A 1 450 ? 123.55330 153.89858 114.11517 1.000 27.43968 450 VAL A C 1
ATOM 2793 O O . VAL A 1 450 ? 123.32343 154.73413 114.99726 1.000 32.54513 450 VAL A O 1
ATOM 2797 N N . ASP A 1 451 ? 124.31781 154.17594 113.05949 1.000 27.88942 451 ASP A N 1
ATOM 2798 C CA . ASP A 1 451 ? 124.98323 155.46679 112.93533 1.000 32.26678 451 ASP A CA 1
ATOM 2799 C C . ASP A 1 451 ? 124.00290 156.62895 112.80404 1.000 35.51007 451 ASP A C 1
ATOM 2800 O O . ASP A 1 451 ? 124.39863 157.78097 113.00888 1.000 33.84790 451 ASP A O 1
ATOM 2805 N N . HIS A 1 452 ? 122.73769 156.36001 112.47743 1.000 32.27484 452 HIS A N 1
ATOM 2806 C CA . HIS A 1 452 ? 121.71897 157.40349 112.46694 1.000 33.13886 452 HIS A CA 1
ATOM 2807 C C . HIS A 1 452 ? 121.34340 157.88270 113.86301 1.000 32.09289 452 HIS A C 1
ATOM 2808 O O . HIS A 1 452 ? 120.69403 158.92658 113.98450 1.000 36.11019 452 HIS A O 1
ATOM 2815 N N . ILE A 1 453 ? 121.74235 157.15451 114.90963 1.000 32.34838 453 ILE A N 1
ATOM 2816 C CA . ILE A 1 453 ? 121.45747 157.56615 116.28160 1.000 32.42676 453 ILE A CA 1
ATOM 2817 C C . ILE A 1 453 ? 122.02580 158.94759 116.56402 1.000 36.68605 453 ILE A C 1
ATOM 2818 O O . ILE A 1 453 ? 121.44195 159.72256 117.33124 1.000 41.80366 453 ILE A O 1
ATOM 2823 N N . SER A 1 454 ? 123.15512 159.28874 115.93894 1.000 39.16292 454 SER A N 1
ATOM 2824 C CA . SER A 1 454 ? 123.75217 160.60340 116.14510 1.000 37.86666 454 SER A CA 1
ATOM 2825 C C . SER A 1 454 ? 122.78773 161.72617 115.78304 1.000 36.96796 454 SER A C 1
ATOM 2826 O O . SER A 1 454 ? 122.90074 162.83328 116.31807 1.000 40.80516 454 SER A O 1
ATOM 2829 N N . LEU A 1 455 ? 121.84168 161.46837 114.87721 1.000 37.06549 455 LEU A N 1
ATOM 2830 C CA . LEU A 1 455 ? 120.80242 162.45375 114.59568 1.000 35.14962 455 LEU A CA 1
ATOM 2831 C C . LEU A 1 455 ? 119.83863 162.58189 115.76936 1.000 37.22211 455 LEU A C 1
ATOM 2832 O O . LEU A 1 455 ? 119.52482 163.69299 116.21095 1.000 44.34758 455 LEU A O 1
ATOM 2837 N N . ILE A 1 456 ? 119.37118 161.44788 116.29655 1.000 37.36509 456 ILE A N 1
ATOM 2838 C CA . ILE A 1 456 ? 118.45449 161.45844 117.43199 1.000 36.06150 456 ILE A CA 1
ATOM 2839 C C . ILE A 1 456 ? 119.09782 162.14585 118.62986 1.000 37.56301 456 ILE A C 1
ATOM 2840 O O . ILE A 1 456 ? 118.45908 162.96636 119.30341 1.000 42.94316 456 ILE A O 1
ATOM 2845 N N . LEU A 1 457 ? 120.38067 161.87174 118.88053 1.000 34.15182 457 LEU A N 1
ATOM 2846 C CA . LEU A 1 457 ? 121.09483 162.50806 119.97958 1.000 38.03644 457 LEU A CA 1
ATOM 2847 C C . LEU A 1 457 ? 121.14884 164.02025 119.83795 1.000 38.13107 457 LEU A C 1
ATOM 2848 O O . LEU A 1 457 ? 121.40976 164.71283 120.82582 1.000 39.17407 457 LEU A O 1
ATOM 2853 N N . ALA A 1 458 ? 120.91806 164.54419 118.63388 1.000 40.13568 458 ALA A N 1
ATOM 2854 C CA . ALA A 1 458 ? 120.90989 165.98830 118.45014 1.000 39.69251 458 ALA A CA 1
ATOM 2855 C C . ALA A 1 458 ? 119.76343 166.65022 119.20248 1.000 44.25958 458 ALA A C 1
ATOM 2856 O O . ALA A 1 458 ? 119.85833 167.83109 119.55173 1.000 46.94714 458 ALA A O 1
ATOM 2858 N N . VAL A 1 459 ? 118.67823 165.92177 119.46526 1.000 39.38249 459 VAL A N 1
ATOM 2859 C CA . VAL A 1 459 ? 117.48609 166.54409 120.02651 1.000 36.82296 459 VAL A CA 1
ATOM 2860 C C . VAL A 1 459 ? 117.03811 165.86401 121.31873 1.000 36.96556 459 VAL A C 1
ATOM 2861 O O . VAL A 1 459 ? 116.00622 166.22182 121.87743 1.000 39.12190 459 VAL A O 1
ATOM 2865 N N . ASP A 1 460 ? 117.81607 164.89843 121.81322 1.000 33.24119 460 ASP A N 1
ATOM 2866 C CA . ASP A 1 460 ? 117.38652 164.13599 122.98064 1.000 34.35252 460 ASP A CA 1
ATOM 2867 C C . ASP A 1 460 ? 117.16921 165.02764 124.19375 1.000 37.56608 460 ASP A C 1
ATOM 2868 O O . ASP A 1 460 ? 116.17585 164.85553 124.90915 1.000 41.06074 460 ASP A O 1
ATOM 2873 N N . TRP A 1 461 ? 118.05995 166.00027 124.41724 1.000 39.43382 461 TRP A N 1
ATOM 2874 C CA . TRP A 1 461 ? 117.90709 166.93548 125.52928 1.000 34.91455 461 TRP A CA 1
ATOM 2875 C C . TRP A 1 461 ? 116.50022 167.50924 125.60577 1.000 37.89019 461 TRP A C 1
ATOM 2876 O O . TRP A 1 461 ? 116.04416 167.89622 126.68624 1.000 38.92049 461 TRP A O 1
ATOM 2887 N N . LEU A 1 462 ? 115.80052 167.57927 124.47693 1.000 37.07350 462 LEU A N 1
ATOM 2888 C CA . LEU A 1 462 ? 114.39544 167.95208 124.49855 1.000 34.00478 462 LEU A CA 1
ATOM 2889 C C . LEU A 1 462 ? 113.50398 166.72479 124.65854 1.000 37.55730 462 LEU A C 1
ATOM 2890 O O . LEU A 1 462 ? 112.76047 166.61619 125.64052 1.000 39.83193 462 LEU A O 1
ATOM 2895 N N . VAL A 1 463 ? 113.62392 165.76609 123.73668 1.000 35.94791 463 VAL A N 1
ATOM 2896 C CA . VAL A 1 463 ? 112.69566 164.64015 123.69642 1.000 30.72901 463 VAL A CA 1
ATOM 2897 C C . VAL A 1 463 ? 112.74511 163.85827 125.00045 1.000 29.44995 463 VAL A C 1
ATOM 2898 O O . VAL A 1 463 ? 111.70304 163.52093 125.57685 1.000 33.61747 463 VAL A O 1
ATOM 2902 N N . ASP A 1 464 ? 113.95274 163.58982 125.50239 1.000 28.95383 464 ASP A N 1
ATOM 2903 C CA . ASP A 1 464 ? 114.09565 162.84024 126.74333 1.000 31.49163 464 ASP A CA 1
ATOM 2904 C C . ASP A 1 464 ? 113.33035 163.48797 127.88760 1.000 30.11158 464 ASP A C 1
ATOM 2905 O O . ASP A 1 464 ? 112.73557 162.77905 128.70647 1.000 29.57018 464 ASP A O 1
ATOM 2910 N N . ARG A 1 465 ? 113.31757 164.82131 127.95798 1.000 28.49461 465 ARG A N 1
ATOM 2911 C CA . ARG A 1 465 ? 112.56725 165.46869 129.02694 1.000 27.79897 465 ARG A CA 1
ATOM 2912 C C . ARG A 1 465 ? 111.09011 165.12470 128.93202 1.000 25.59372 465 ARG A C 1
ATOM 2913 O O . ARG A 1 465 ? 110.47531 164.72545 129.92873 1.000 34.41676 465 ARG A O 1
ATOM 2921 N N . SER A 1 466 ? 110.52426 165.19808 127.72536 1.000 25.81392 466 SER A N 1
ATOM 2922 C CA . SER A 1 466 ? 109.13638 164.79555 127.54452 1.000 25.34496 466 SER A CA 1
ATOM 2923 C C . SER A 1 466 ? 108.94832 163.31316 127.83641 1.000 19.47633 466 SER A C 1
ATOM 2924 O O . SER A 1 466 ? 107.85541 162.89519 128.22945 1.000 22.14534 466 SER A O 1
ATOM 2927 N N . CYS A 1 467 ? 109.99557 162.50616 127.64981 1.000 19.97623 467 CYS A N 1
ATOM 2928 C CA . CYS A 1 467 ? 109.91119 161.10450 128.03680 1.000 19.87035 467 CYS A CA 1
ATOM 2929 C C . CYS A 1 467 ? 109.76479 160.96751 129.54416 1.000 25.16622 467 CYS A C 1
ATOM 2930 O O . CYS A 1 467 ? 108.94477 160.17721 130.02433 1.000 25.98854 467 CYS A O 1
ATOM 2933 N N . THR A 1 468 ? 110.52620 161.76046 130.30583 1.000 22.74551 468 THR A N 1
ATOM 2934 C CA . THR A 1 468 ? 110.54561 161.59449 131.75526 1.000 25.08173 468 THR A CA 1
ATOM 2935 C C . THR A 1 468 ? 109.17102 161.85297 132.35231 1.000 18.27470 468 THR A C 1
ATOM 2936 O O . THR A 1 468 ? 108.71404 161.10457 133.22347 1.000 19.97604 468 THR A O 1
ATOM 2940 N N . VAL A 1 469 ? 108.48221 162.88575 131.86353 1.000 17.23688 469 VAL A N 1
ATOM 2941 C CA . VAL A 1 469 ? 107.12391 163.16322 132.31619 1.000 20.81208 469 VAL A CA 1
ATOM 2942 C C . VAL A 1 469 ? 106.23073 161.95451 132.08329 1.000 18.89050 469 VAL A C 1
ATOM 2943 O O . VAL A 1 469 ? 105.42140 161.58786 132.94173 1.000 22.74894 469 VAL A O 1
ATOM 2947 N N . LEU A 1 470 ? 106.37134 161.30558 130.92893 1.000 21.5414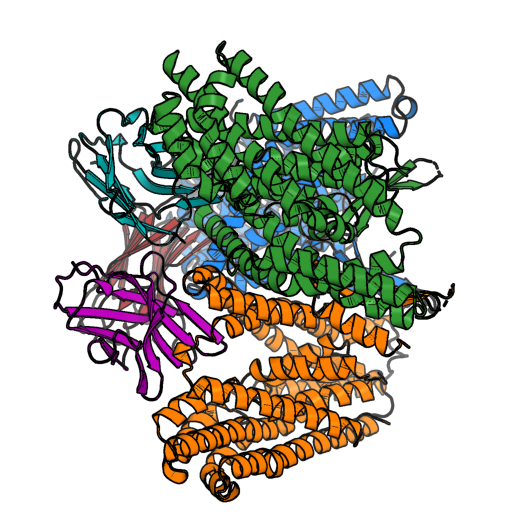2 470 LEU A N 1
ATOM 2948 C CA . LEU A 1 470 ? 105.55950 160.12690 130.66642 1.000 16.72471 470 LEU A CA 1
ATOM 2949 C C . LEU A 1 470 ? 106.04630 158.92065 131.45383 1.000 12.65787 470 LEU A C 1
ATOM 2950 O O . LEU A 1 470 ? 105.26263 158.00480 131.71856 1.000 26.44975 470 LEU A O 1
ATOM 2955 N N . ASN A 1 471 ? 107.32485 158.90278 131.83253 1.000 18.07779 471 ASN A N 1
ATOM 2956 C CA . ASN A 1 471 ? 107.85343 157.77017 132.57944 1.000 17.00250 471 ASN A CA 1
ATOM 2957 C C . ASN A 1 471 ? 107.33230 157.74946 134.00908 1.000 20.41760 471 ASN A C 1
ATOM 2958 O O . ASN A 1 471 ? 107.01711 156.67832 134.53490 1.000 21.22929 471 ASN A O 1
ATOM 2963 N N . VAL A 1 472 ? 107.21578 158.91288 134.64441 1.000 24.48424 472 VAL A N 1
ATOM 2964 C CA . VAL A 1 472 ? 106.78765 158.97589 136.03534 1.000 15.59404 472 VAL A CA 1
ATOM 2965 C C . VAL A 1 472 ? 105.27493 159.09533 136.18157 1.000 19.43294 472 VAL A C 1
ATOM 2966 O O . VAL A 1 472 ? 104.74543 158.78023 137.25737 1.000 27.18686 472 VAL A O 1
ATOM 2970 N N . GLU A 1 473 ? 104.56588 159.53534 135.14008 1.000 22.92858 473 GLU A N 1
ATOM 2971 C CA . GLU A 1 473 ? 103.11188 159.62658 135.21698 1.000 18.92917 473 GLU A CA 1
ATOM 2972 C C . GLU A 1 473 ? 102.47226 158.24782 135.31253 1.000 20.21208 473 GLU A C 1
ATOM 2973 O O . GLU A 1 473 ? 101.61207 158.01378 136.16960 1.000 29.26556 473 GLU A O 1
ATOM 2979 N N . GLY A 1 474 ? 102.89730 157.31719 134.45548 1.000 25.67859 474 GLY A N 1
ATOM 2980 C CA . GLY A 1 474 ? 102.28499 156.00185 134.42623 1.000 17.00762 474 GLY A CA 1
ATOM 2981 C C . GLY A 1 474 ? 102.41820 155.24719 135.72978 1.000 21.89102 474 GLY A C 1
ATOM 2982 O O . GLY A 1 474 ? 101.51743 154.49364 136.10646 1.000 27.94728 474 GLY A O 1
ATOM 2983 N N . ASP A 1 475 ? 103.53964 155.42308 136.42872 1.000 23.20608 475 ASP A N 1
ATOM 2984 C CA . ASP A 1 475 ? 103.66728 154.85121 137.76284 1.000 17.76591 475 ASP A CA 1
ATOM 2985 C C . ASP A 1 475 ? 102.60803 155.41933 138.69529 1.000 17.77997 475 ASP A C 1
ATOM 2986 O O . ASP A 1 475 ? 101.89381 154.66982 139.37104 1.000 19.82931 475 ASP A O 1
ATOM 2991 N N . ALA A 1 476 ? 102.45689 156.74598 138.70408 1.000 19.37278 476 ALA A N 1
ATOM 2992 C CA . ALA A 1 476 ? 101.53039 157.37441 139.63796 1.000 20.04398 476 ALA A CA 1
ATOM 2993 C C . ALA A 1 476 ? 100.10719 156.88689 139.40512 1.000 22.67356 476 ALA A C 1
ATOM 2994 O O . ALA A 1 476 ? 99.46218 156.36057 140.31949 1.000 30.80874 476 ALA A O 1
ATOM 2996 N N . LEU A 1 477 ? 99.62520 156.99183 138.16503 1.000 27.75071 477 LEU A N 1
ATOM 2997 C CA . LEU A 1 477 ? 98.30226 156.48131 137.83457 1.000 27.77468 477 LEU A CA 1
ATOM 2998 C C . LEU A 1 477 ? 98.18983 154.98557 138.07583 1.000 26.64167 477 LEU A C 1
ATOM 2999 O O . LEU A 1 477 ? 97.08392 154.49303 138.31264 1.000 31.17933 477 LEU A O 1
ATOM 3004 N N . GLY A 1 478 ? 99.30048 154.25120 138.01115 1.000 25.19534 478 GLY A N 1
ATOM 3005 C CA . GLY A 1 478 ? 99.26055 152.86004 138.41647 1.000 17.84914 478 GLY A CA 1
ATOM 3006 C C . GLY A 1 478 ? 98.96077 152.71463 139.89354 1.000 27.94784 478 GLY A C 1
ATOM 3007 O O . GLY A 1 478 ? 98.03175 152.00013 140.27929 1.000 32.22606 478 GLY A O 1
ATOM 3008 N N . ALA A 1 479 ? 99.70718 153.43416 140.73599 1.000 28.04088 479 ALA A N 1
ATOM 3009 C CA . ALA A 1 479 ? 99.49010 153.34351 142.17371 1.000 24.80785 479 ALA A CA 1
ATOM 3010 C C . ALA A 1 479 ? 98.07604 153.76842 142.53593 1.000 27.93867 479 ALA A C 1
ATOM 3011 O O . ALA A 1 479 ? 97.35839 153.03767 143.22954 1.000 33.49039 479 ALA A O 1
ATOM 3013 N N . GLY A 1 480 ? 97.64108 154.92198 142.02637 1.000 33.67844 480 GLY A N 1
ATOM 3014 C CA . GLY A 1 480 ? 96.28286 155.36615 142.27803 1.000 30.13059 480 GLY A CA 1
ATOM 3015 C C . GLY A 1 480 ? 95.25030 154.36853 141.79781 1.000 30.99705 480 GLY A C 1
ATOM 3016 O O . GLY A 1 480 ? 94.15151 154.28479 142.34808 1.000 37.84093 480 GLY A O 1
ATOM 3017 N N . LEU A 1 481 ? 95.58471 153.60126 140.76102 1.000 33.14198 481 LEU A N 1
ATOM 3018 C CA . LEU A 1 481 ? 94.68577 152.53769 140.33778 1.000 34.39663 481 LEU A CA 1
ATOM 3019 C C . LEU A 1 481 ? 94.61256 151.44392 141.39505 1.000 38.17864 481 LEU A C 1
ATOM 3020 O O . LEU A 1 481 ? 93.51920 151.08835 141.85357 1.000 42.88907 481 LEU A O 1
ATOM 3025 N N . LEU A 1 482 ? 95.77171 150.95290 141.84694 1.000 40.88011 482 LEU A N 1
ATOM 3026 C CA . LEU A 1 482 ? 95.78586 149.86559 142.81992 1.000 36.04466 482 LEU A CA 1
ATOM 3027 C C . LEU A 1 482 ? 95.09449 150.27821 144.10954 1.000 38.25528 482 LEU A C 1
ATOM 3028 O O . LEU A 1 482 ? 94.31520 149.50435 144.67924 1.000 42.48715 482 LEU A O 1
ATOM 3033 N N . GLN A 1 483 ? 95.34882 151.50553 144.56932 1.000 41.02483 483 GLN A N 1
ATOM 3034 C CA . GLN A 1 483 ? 94.68532 151.99968 145.76819 1.000 42.25884 483 GLN A CA 1
ATOM 3035 C C . GLN A 1 483 ? 93.17545 151.85792 145.65675 1.000 47.48676 483 GLN A C 1
ATOM 3036 O O . GLN A 1 483 ? 92.51458 151.43872 146.61500 1.000 52.94198 483 GLN A O 1
ATOM 3042 N N . ASN A 1 484 ? 92.61607 152.15436 144.47972 1.000 53.81478 484 ASN A N 1
ATOM 3043 C CA . ASN A 1 484 ? 91.17147 152.04587 144.31405 1.000 54.24513 484 ASN A CA 1
ATOM 3044 C C . ASN A 1 484 ? 90.69747 150.63703 144.63200 1.000 55.30630 484 ASN A C 1
ATOM 3045 O O . ASN A 1 484 ? 89.70815 150.44892 145.34917 1.000 60.45345 484 ASN A O 1
ATOM 3050 N N . TYR A 1 485 ? 91.41424 149.63017 144.12829 1.000 59.90542 485 TYR A N 1
ATOM 3051 C CA . TYR A 1 485 ? 91.04058 148.25346 144.42283 1.000 60.80577 485 TYR A CA 1
ATOM 3052 C C . TYR A 1 485 ? 91.09403 147.99677 145.92172 1.000 62.41520 485 TYR A C 1
ATOM 3053 O O . TYR A 1 485 ? 90.18116 147.38450 146.48867 1.000 64.91130 485 TYR A O 1
ATOM 3062 N N . VAL A 1 486 ? 92.13143 148.50860 146.58812 1.000 60.77438 486 VAL A N 1
ATOM 3063 C CA . VAL A 1 486 ? 92.22071 148.37855 148.03821 1.000 61.50080 486 VAL A CA 1
ATOM 3064 C C . VAL A 1 486 ? 91.02922 149.05590 148.70086 1.000 62.94207 486 VAL A C 1
ATOM 3065 O O . VAL A 1 486 ? 90.49684 148.56849 149.70531 1.000 64.00675 486 VAL A O 1
ATOM 3069 N N . ASP A 1 487 ? 90.57963 150.18060 148.14104 1.000 63.33706 487 ASP A N 1
ATOM 3070 C CA . ASP A 1 487 ? 89.39521 150.83853 148.67862 1.000 63.33682 487 ASP A CA 1
ATOM 3071 C C . ASP A 1 487 ? 88.13598 150.02683 148.40044 1.000 64.70522 487 ASP A C 1
ATOM 3072 O O . ASP A 1 487 ? 87.19347 150.04069 149.20057 1.000 66.21984 487 ASP A O 1
ATOM 3077 N N . ARG A 1 488 ? 88.09475 149.31250 147.27216 1.000 67.21536 488 ARG A N 1
ATOM 3078 C CA . ARG A 1 488 ? 86.90909 148.51545 146.96803 1.000 70.18476 488 ARG A CA 1
ATOM 3079 C C . ARG A 1 488 ? 86.88383 147.22198 147.77253 1.000 72.40970 488 ARG A C 1
ATOM 3080 O O . ARG A 1 488 ? 85.80777 146.71107 148.10363 1.000 73.06642 488 ARG A O 1
ATOM 3088 N N . THR A 1 489 ? 88.05091 146.67577 148.09428 1.000 74.92283 489 THR A N 1
ATOM 3089 C CA . THR A 1 489 ? 88.11741 145.44868 148.88066 1.000 75.34433 489 THR A CA 1
ATOM 3090 C C . THR A 1 489 ? 88.63609 145.71952 150.28833 1.000 73.48376 489 THR A C 1
ATOM 3091 O O . THR A 1 489 ? 87.95994 146.35566 151.09642 1.000 73.89102 489 THR A O 1
ATOM 3095 N N . LEU B 1 49 ? 97.01880 107.01049 135.39619 1.000 79.10937 49 LEU B N 1
ATOM 3096 C CA . LEU B 1 49 ? 97.01020 107.90714 134.24754 1.000 79.34675 49 LEU B CA 1
ATOM 3097 C C . LEU B 1 49 ? 97.95621 109.08187 134.46049 1.000 80.74263 49 LEU B C 1
ATOM 3098 O O . LEU B 1 49 ? 98.83617 109.33322 133.64001 1.000 81.35172 49 LEU B O 1
ATOM 3103 N N . ARG B 1 50 ? 97.76927 109.79955 135.57157 1.000 79.16907 50 ARG B N 1
ATOM 3104 C CA . ARG B 1 50 ? 98.59477 110.96797 135.85210 1.000 78.79952 50 ARG B CA 1
ATOM 3105 C C . ARG B 1 50 ? 100.06103 110.60673 136.04680 1.000 78.89931 50 ARG B C 1
ATOM 3106 O O . ARG B 1 50 ? 100.92499 111.47555 135.89084 1.000 78.55553 50 ARG B O 1
ATOM 3114 N N . ALA B 1 51 ? 100.36034 109.35151 136.38870 1.000 75.92666 51 ALA B N 1
ATOM 3115 C CA . ALA B 1 51 ? 101.75139 108.94294 136.55669 1.000 75.06293 51 ALA B CA 1
ATOM 3116 C C . ALA B 1 51 ? 102.46800 108.84563 135.21575 1.000 76.22059 51 ALA B C 1
ATOM 3117 O O . ALA B 1 51 ? 103.62028 109.27578 135.08853 1.000 76.37592 51 ALA B O 1
ATOM 3119 N N . ASN B 1 52 ? 101.80605 108.28138 134.20591 1.000 71.65534 52 ASN B N 1
ATOM 3120 C CA . ASN B 1 52 ? 102.36787 108.14487 132.86777 1.000 70.78736 52 ASN B CA 1
ATOM 3121 C C . ASN B 1 52 ? 101.64839 109.03243 131.85764 1.000 70.39696 52 ASN B C 1
ATOM 3122 O O . ASN B 1 52 ? 101.39956 108.61631 130.72409 1.000 71.57235 52 ASN B O 1
ATOM 3127 N N . LEU B 1 53 ? 101.30557 110.25753 132.26215 1.000 64.85702 53 LEU B N 1
ATOM 3128 C CA . LEU B 1 53 ? 100.55320 111.14783 131.38463 1.000 65.63050 53 LEU B CA 1
ATOM 3129 C C . LEU B 1 53 ? 101.33864 111.48564 130.12159 1.000 66.57321 53 LEU B C 1
ATOM 3130 O O . LEU B 1 53 ? 100.77004 111.53115 129.02619 1.000 65.70871 53 LEU B O 1
ATOM 3135 N N . LEU B 1 54 ? 102.64457 111.73095 130.25242 1.000 63.08637 54 LEU B N 1
ATOM 3136 C CA . LEU B 1 54 ? 103.43673 112.14740 129.09715 1.000 62.92593 54 LEU B CA 1
ATOM 3137 C C . LEU B 1 54 ? 103.55799 111.03235 128.06373 1.000 61.97672 54 LEU B C 1
ATOM 3138 O O . LEU B 1 54 ? 103.45470 111.28584 126.85942 1.000 62.77537 54 LEU B O 1
ATOM 3143 N N . VAL B 1 55 ? 103.77898 109.79431 128.50916 1.000 62.88580 55 VAL B N 1
ATOM 3144 C CA . VAL B 1 55 ? 103.89467 108.67437 127.57671 1.000 62.17341 55 VAL B CA 1
ATOM 3145 C C . VAL B 1 55 ? 102.56524 108.43135 126.86924 1.000 63.70576 55 VAL B C 1
ATOM 3146 O O . VAL B 1 55 ? 102.51452 108.20469 125.65116 1.000 64.22749 55 VAL B O 1
ATOM 3150 N N . LEU B 1 56 ? 101.46876 108.48200 127.62664 1.000 61.65627 56 LEU B N 1
ATOM 3151 C CA . LEU B 1 56 ? 100.14378 108.31963 127.04159 1.000 60.85353 56 LEU B CA 1
ATOM 3152 C C . LEU B 1 56 ? 99.86049 109.41402 126.02154 1.000 61.90858 56 LEU B C 1
ATOM 3153 O O . LEU B 1 56 ? 99.29734 109.15178 124.95394 1.000 61.63634 56 LEU B O 1
ATOM 3158 N N . LEU B 1 57 ? 100.24718 110.65275 126.33440 1.000 59.06326 57 LEU B N 1
ATOM 3159 C CA . LEU B 1 57 ? 100.03000 111.75068 125.39890 1.000 57.94615 57 LEU B CA 1
ATOM 3160 C C . LEU B 1 57 ? 100.92153 111.62107 124.17178 1.000 55.26227 57 LEU B C 1
ATOM 3161 O O . LEU B 1 57 ? 100.53162 112.03196 123.07958 1.000 55.57396 57 LEU B O 1
ATOM 3166 N N . THR B 1 58 ? 102.11552 111.04764 124.32438 1.000 54.57098 58 THR B N 1
ATOM 3167 C CA . THR B 1 58 ? 102.96414 110.78722 123.16381 1.000 56.62614 58 THR B CA 1
ATOM 3168 C C . THR B 1 58 ? 102.31968 109.76718 122.22888 1.000 57.62771 58 THR B C 1
ATOM 3169 O O . THR B 1 58 ? 102.29180 109.95444 121.00469 1.000 59.20744 58 THR B O 1
ATOM 3173 N N . VAL B 1 59 ? 101.78806 108.67815 122.79108 1.000 57.33254 59 VAL B N 1
ATOM 3174 C CA . VAL B 1 59 ? 101.10924 107.68988 121.95131 1.000 57.50217 59 VAL B CA 1
ATOM 3175 C C . VAL B 1 59 ? 99.84804 108.28131 121.32194 1.000 58.48091 59 VAL B C 1
ATOM 3176 O O . VAL B 1 59 ? 99.56020 108.04404 120.13950 1.000 58.12776 59 VAL B O 1
ATOM 3180 N N . VAL B 1 60 ? 99.07866 109.05654 122.08724 1.000 51.61131 60 VAL B N 1
ATOM 3181 C CA . VAL B 1 60 ? 97.90334 109.71779 121.53254 1.000 50.53980 60 VAL B CA 1
ATOM 3182 C C . VAL B 1 60 ? 98.30951 110.66727 120.41360 1.000 55.52003 60 VAL B C 1
ATOM 3183 O O . VAL B 1 60 ? 97.61969 110.77982 119.39477 1.000 56.33470 60 VAL B O 1
ATOM 3187 N N . ALA B 1 61 ? 99.44581 111.34696 120.57629 1.000 53.60281 61 ALA B N 1
ATOM 3188 C CA . ALA B 1 61 ? 99.92002 112.28273 119.56697 1.000 47.96179 61 ALA B CA 1
ATOM 3189 C C . ALA B 1 61 ? 100.30909 111.56303 118.28622 1.000 46.92729 61 ALA B C 1
ATOM 3190 O O . ALA B 1 61 ? 100.02303 112.04460 117.18910 1.000 51.70394 61 ALA B O 1
ATOM 3192 N N . VAL B 1 62 ? 100.97534 110.41139 118.39801 1.000 49.20929 62 VAL B N 1
ATOM 3193 C CA . VAL B 1 62 ? 101.35784 109.69238 117.18187 1.000 51.64299 62 VAL B CA 1
ATOM 3194 C C . VAL B 1 62 ? 100.11815 109.14278 116.48034 1.000 52.29676 62 VAL B C 1
ATOM 3195 O O . VAL B 1 62 ? 100.02500 109.16148 115.24663 1.000 51.25296 62 VAL B O 1
ATOM 3199 N N . VAL B 1 63 ? 99.12786 108.68352 117.25361 1.000 52.21092 63 VAL B N 1
ATOM 3200 C CA . VAL B 1 63 ? 97.88080 108.21224 116.64713 1.000 51.94979 63 VAL B CA 1
ATOM 3201 C C . VAL B 1 63 ? 97.17198 109.35333 115.92315 1.000 52.02822 63 VAL B C 1
ATOM 3202 O O . VAL B 1 63 ? 96.71507 109.20739 114.78015 1.000 54.29554 63 VAL B O 1
ATOM 3206 N N . ALA B 1 64 ? 97.07142 110.50958 116.58226 1.000 48.27207 64 ALA B N 1
ATOM 3207 C CA . ALA B 1 64 ? 96.41164 111.65786 115.97284 1.000 45.75230 64 ALA B CA 1
ATOM 3208 C C . ALA B 1 64 ? 97.17667 112.14930 114.75317 1.000 48.63593 64 ALA B C 1
ATOM 3209 O O . ALA B 1 64 ? 96.57272 112.60049 113.77756 1.000 53.23632 64 ALA B O 1
ATOM 3211 N N . GLY B 1 65 ? 98.50721 112.07831 114.79220 1.000 45.12526 65 GLY B N 1
ATOM 3212 C CA . GLY B 1 65 ? 99.29304 112.45529 113.63158 1.000 43.51061 65 GLY B CA 1
ATOM 3213 C C . GLY B 1 65 ? 99.05961 111.53003 112.45611 1.000 48.27971 65 GLY B C 1
ATOM 3214 O O . GLY B 1 65 ? 98.97089 111.97347 111.31076 1.000 49.38694 65 GLY B O 1
ATOM 3215 N N . VAL B 1 66 ? 98.95759 110.22652 112.72593 1.000 52.46117 66 VAL B N 1
ATOM 3216 C CA . VAL B 1 66 ? 98.63798 109.27365 111.66510 1.000 49.76158 66 VAL B CA 1
ATOM 3217 C C . VAL B 1 66 ? 97.27730 109.59504 111.06124 1.000 50.40664 66 VAL B C 1
ATOM 3218 O O . VAL B 1 66 ? 97.11460 109.63813 109.83539 1.000 50.16047 66 VAL B O 1
ATOM 3222 N N . ALA B 1 67 ? 96.28052 109.83330 111.91766 1.000 49.67320 67 ALA B N 1
ATOM 3223 C CA . ALA B 1 67 ? 94.94046 110.13682 111.42250 1.000 48.96164 67 ALA B CA 1
ATOM 3224 C C . ALA B 1 67 ? 94.92472 111.42694 110.61086 1.000 51.22685 67 ALA B C 1
ATOM 3225 O O . ALA B 1 67 ? 94.31354 111.48722 109.53795 1.000 51.90939 67 ALA B O 1
ATOM 3227 N N . LEU B 1 68 ? 95.59677 112.46759 111.10551 1.000 50.32596 68 LEU B N 1
ATOM 3228 C CA . LEU B 1 68 ? 95.63714 113.74663 110.40883 1.000 50.32873 68 LEU B CA 1
ATOM 3229 C C . LEU B 1 68 ? 96.35800 113.64229 109.07302 1.000 51.52658 68 LEU B C 1
ATOM 3230 O O . LEU B 1 68 ? 95.88921 114.19982 108.07524 1.000 52.17536 68 LEU B O 1
ATOM 3235 N N . GLY B 1 69 ? 97.49085 112.93772 109.02818 1.000 53.51926 69 GLY B N 1
ATOM 3236 C CA . GLY B 1 69 ? 98.17433 112.71867 107.76995 1.000 52.87961 69 GLY B CA 1
ATOM 3237 C C . GLY B 1 69 ? 97.37661 111.92727 106.76167 1.000 53.78734 69 GLY B C 1
ATOM 3238 O O . GLY B 1 69 ? 97.34557 112.30168 105.58546 1.000 56.92361 69 GLY B O 1
ATOM 3239 N N . LEU B 1 70 ? 96.71841 110.84912 107.19341 1.000 55.26210 70 LEU B N 1
ATOM 3240 C CA . LEU B 1 70 ? 95.84963 110.10633 106.29040 1.000 54.66656 70 LEU B CA 1
ATOM 3241 C C . LEU B 1 70 ? 94.68089 110.94375 105.79327 1.000 56.06550 70 LEU B C 1
ATOM 3242 O O . LEU B 1 70 ? 94.33575 110.85575 104.61154 1.000 58.15399 70 LEU B O 1
ATOM 3247 N N . GLY B 1 71 ? 94.07184 111.75184 106.65687 1.000 56.23536 71 GLY B N 1
ATOM 3248 C CA . GLY B 1 71 ? 93.00581 112.63712 106.23639 1.000 58.26387 71 GLY B CA 1
ATOM 3249 C C . GLY B 1 71 ? 93.45089 113.68674 105.23915 1.000 59.47335 71 GLY B C 1
ATOM 3250 O O . GLY B 1 71 ? 92.73876 113.97062 104.27268 1.000 62.10730 71 GLY B O 1
ATOM 3251 N N . VAL B 1 72 ? 94.62431 114.27546 105.46358 1.000 58.40680 72 VAL B N 1
ATOM 3252 C CA . VAL B 1 72 ? 95.15264 115.30728 104.57848 1.000 58.29569 72 VAL B CA 1
ATOM 3253 C C . VAL B 1 72 ? 95.50386 114.69746 103.22723 1.000 61.40901 72 VAL B C 1
ATOM 3254 O O . VAL B 1 72 ? 95.21189 115.28198 102.17817 1.000 62.61998 72 VAL B O 1
ATOM 3258 N N . SER B 1 73 ? 96.12671 113.51787 103.23775 1.000 60.95044 73 SER B N 1
ATOM 3259 C CA . SER B 1 73 ? 96.56414 112.86965 101.99464 1.000 60.19746 73 SER B CA 1
ATOM 3260 C C . SER B 1 73 ? 95.37387 112.36327 101.18351 1.000 62.88326 73 SER B C 1
ATOM 3261 O O . SER B 1 73 ? 95.30511 112.57378 99.96911 1.000 63.15567 73 SER B O 1
ATOM 3264 N N . GLY B 1 74 ? 94.43452 111.68363 101.84480 1.000 63.06666 74 GLY B N 1
ATOM 3265 C CA . GLY B 1 74 ? 93.27980 111.15863 101.13342 1.000 62.02258 74 GLY B CA 1
ATOM 3266 C C . GLY B 1 74 ? 92.38811 112.25305 100.58053 1.000 64.72180 74 GLY B C 1
ATOM 3267 O O . GLY B 1 74 ? 91.94504 112.19106 99.43116 1.000 65.84228 74 GLY B O 1
ATOM 3268 N N . ALA B 1 75 ? 92.11064 113.27016 101.39290 1.000 62.60350 75 ALA B N 1
ATOM 3269 C CA . ALA B 1 75 ? 91.30574 114.41268 100.96620 1.000 62.55467 75 ALA B CA 1
ATOM 3270 C C . ALA B 1 75 ? 92.25723 115.51273 100.51768 1.000 63.57243 75 ALA B C 1
ATOM 3271 O O . ALA B 1 75 ? 92.65014 116.37205 101.30938 1.000 63.98603 75 ALA B O 1
ATOM 3273 N N . GLY B 1 76 ? 92.61915 115.49501 99.24256 1.000 64.75028 76 GLY B N 1
ATOM 3274 C CA . GLY B 1 76 ? 93.60701 116.43910 98.74696 1.000 65.34004 76 GLY B CA 1
ATOM 3275 C C . GLY B 1 76 ? 94.97710 115.80464 98.73643 1.000 66.50715 76 GLY B C 1
ATOM 3276 O O . GLY B 1 76 ? 95.22656 114.85234 97.99356 1.000 66.40387 76 GLY B O 1
ATOM 3277 N N . GLY B 1 77 ? 95.87420 116.32733 99.55982 1.000 70.08043 77 GLY B N 1
ATOM 3278 C CA . GLY B 1 77 ? 97.20576 115.78471 99.69065 1.000 70.80235 77 GLY B CA 1
ATOM 3279 C C . GLY B 1 77 ? 98.23811 116.88805 99.68062 1.000 70.58933 77 GLY B C 1
ATOM 3280 O O . GLY B 1 77 ? 97.91930 118.06925 99.80268 1.000 71.15229 77 GLY B O 1
ATOM 3281 N N . ALA B 1 78 ? 99.50167 116.48218 99.54058 1.000 73.74239 78 ALA B N 1
ATOM 3282 C CA . ALA B 1 78 ? 100.59272 117.44704 99.46368 1.000 74.70934 78 ALA B CA 1
ATOM 3283 C C . ALA B 1 78 ? 100.47236 118.31294 98.21642 1.000 76.56029 78 ALA B C 1
ATOM 3284 O O . ALA B 1 78 ? 100.74215 119.51905 98.25236 1.000 77.08181 78 ALA B O 1
ATOM 3286 N N . LEU B 1 79 ? 100.07620 117.70445 97.09522 1.000 77.11229 79 LEU B N 1
ATOM 3287 C CA . LEU B 1 79 ? 99.93191 118.45613 95.85291 1.000 76.81478 79 LEU B CA 1
ATOM 3288 C C . LEU B 1 79 ? 98.84053 119.51262 95.96719 1.000 78.14827 79 LEU B C 1
ATOM 3289 O O . LEU B 1 79 ? 99.01529 120.64701 95.50704 1.000 78.87751 79 LEU B O 1
ATOM 3294 N N . ALA B 1 80 ? 97.70418 119.15778 96.57225 1.000 77.05991 80 ALA B N 1
ATOM 3295 C CA . ALA B 1 80 ? 96.61900 120.12051 96.73506 1.000 77.57994 80 ALA B CA 1
ATOM 3296 C C . ALA B 1 80 ? 97.04053 121.27393 97.63629 1.000 77.76567 80 ALA B C 1
ATOM 3297 O O . ALA B 1 80 ? 96.74305 122.44021 97.35316 1.000 78.87798 80 ALA B O 1
ATOM 3299 N N . LEU B 1 81 ? 97.73262 120.96428 98.73478 1.000 74.58988 81 LEU B N 1
ATOM 3300 C CA . LEU B 1 81 ? 98.21149 122.01268 99.62967 1.000 74.64639 81 LEU B CA 1
ATOM 3301 C C . LEU B 1 81 ? 99.28967 122.85415 98.95943 1.000 75.89008 81 LEU B C 1
ATOM 3302 O O . LEU B 1 81 ? 99.25445 124.08891 99.01535 1.000 76.01482 81 LEU B O 1
ATOM 3307 N N . GLY B 1 82 ? 100.25305 122.20187 98.31487 1.000 76.20041 82 GLY B N 1
ATOM 3308 C CA . GLY B 1 82 ? 101.38415 122.88792 97.74322 1.000 75.91236 82 GLY B CA 1
ATOM 3309 C C . GLY B 1 82 ? 102.43730 123.15969 98.79594 1.000 77.47371 82 GLY B C 1
ATOM 3310 O O . GLY B 1 82 ? 102.20297 122.98354 99.99558 1.000 77.03077 82 GLY B O 1
ATOM 3311 N N . PRO B 1 83 ? 103.62640 123.58525 98.36683 1.000 79.15683 83 PRO B N 1
ATOM 3312 C CA . PRO B 1 83 ? 104.68146 123.90779 99.34149 1.000 77.32189 83 PRO B CA 1
ATOM 3313 C C . PRO B 1 83 ? 104.28253 124.99340 100.32346 1.000 77.55347 83 PRO B C 1
ATOM 3314 O O . PRO B 1 83 ? 104.67414 124.93205 101.49664 1.000 76.03527 83 PRO B O 1
ATOM 3318 N N . GLU B 1 84 ? 103.49383 125.97730 99.88174 1.000 77.38303 84 GLU B N 1
ATOM 3319 C CA . GLU B 1 84 ? 103.10871 127.08293 100.75063 1.000 77.28317 84 GLU B CA 1
ATOM 3320 C C . GLU B 1 84 ? 102.28355 126.62683 101.94503 1.000 77.45920 84 GLU B C 1
ATOM 3321 O O . GLU B 1 84 ? 102.28591 127.30409 102.97546 1.000 79.24720 84 GLU B O 1
ATOM 3327 N N . ARG B 1 85 ? 101.57154 125.50611 101.83900 1.000 72.50528 85 ARG B N 1
ATOM 3328 C CA . ARG B 1 85 ? 100.87514 124.95425 102.99133 1.000 72.67679 85 ARG B CA 1
ATOM 3329 C C . ARG B 1 85 ? 101.57250 123.74963 103.60276 1.000 71.48710 85 ARG B C 1
ATOM 3330 O O . ARG B 1 85 ? 101.39201 123.49677 104.79701 1.000 72.71872 85 ARG B O 1
ATOM 3338 N N . LEU B 1 86 ? 102.36965 123.01448 102.82581 1.000 66.45754 86 LEU B N 1
ATOM 3339 C CA . LEU B 1 86 ? 103.14039 121.91173 103.38976 1.000 67.64111 86 LEU B CA 1
ATOM 3340 C C . LEU B 1 86 ? 104.17840 122.42376 104.38065 1.000 67.82546 86 LEU B C 1
ATOM 3341 O O . LEU B 1 86 ? 104.39147 121.81987 105.43836 1.000 65.37087 86 LEU B O 1
ATOM 3346 N N . SER B 1 87 ? 104.83927 123.53746 104.04956 1.000 65.11495 87 SER B N 1
ATOM 3347 C CA . SER B 1 87 ? 105.87385 124.07768 104.92608 1.000 62.88488 87 SER B CA 1
ATOM 3348 C C . SER B 1 87 ? 105.29873 124.49609 106.27253 1.000 58.84390 87 SER B C 1
ATOM 3349 O O . SER B 1 87 ? 105.89211 124.22203 107.32185 1.000 57.39522 87 SER B O 1
ATOM 3352 N N . ALA B 1 88 ? 104.14482 125.16402 106.26257 1.000 51.63461 88 ALA B N 1
ATOM 3353 C CA . ALA B 1 88 ? 103.52886 125.59417 107.51206 1.000 51.57142 88 ALA B CA 1
ATOM 3354 C C . ALA B 1 88 ? 102.86091 124.43125 108.23347 1.000 51.85218 88 ALA B C 1
ATOM 3355 O O . ALA B 1 88 ? 102.69196 124.47009 109.45736 1.000 53.63450 88 ALA B O 1
ATOM 3357 N N . PHE B 1 89 ? 102.46394 123.39359 107.49226 1.000 49.88154 89 PHE B N 1
ATOM 3358 C CA . PHE B 1 89 ? 101.78580 122.25679 108.10695 1.000 49.66366 89 PHE B CA 1
ATOM 3359 C C . PHE B 1 89 ? 102.69952 121.51126 109.07106 1.000 47.32040 89 PHE B C 1
ATOM 3360 O O . PHE B 1 89 ? 102.26831 121.09918 110.15329 1.000 49.56406 89 PHE B O 1
ATOM 3368 N N . VAL B 1 90 ? 103.96678 121.32913 108.69896 1.000 38.65131 90 VAL B N 1
ATOM 3369 C CA . VAL B 1 90 ? 104.89774 120.54790 109.50112 1.000 41.06259 90 VAL B CA 1
ATOM 3370 C C . VAL B 1 90 ? 105.70811 121.40669 110.45619 1.000 39.13712 90 VAL B C 1
ATOM 3371 O O . VAL B 1 90 ? 106.59845 120.88430 111.13968 1.000 40.25764 90 VAL B O 1
ATOM 3375 N N . PHE B 1 91 ? 105.42387 122.70550 110.52927 1.000 26.47463 91 PHE B N 1
ATOM 3376 C CA . PHE B 1 91 ? 106.28282 123.61952 111.27957 1.000 25.45094 91 PHE B CA 1
ATOM 3377 C C . PHE B 1 91 ? 106.38725 123.30848 112.76904 1.000 28.56321 91 PHE B C 1
ATOM 3378 O O . PHE B 1 91 ? 107.49887 123.41906 113.31159 1.000 29.06700 91 PHE B O 1
ATOM 3386 N N . PRO B 1 92 ? 105.30945 122.97657 113.49682 1.000 29.61759 92 PRO B N 1
ATOM 3387 C CA . PRO B 1 92 ? 105.48018 122.67437 114.93187 1.000 26.38887 92 PRO B CA 1
ATOM 3388 C C . PRO B 1 92 ? 106.47601 121.55706 115.21801 1.000 22.71220 92 PRO B C 1
ATOM 3389 O O . PRO B 1 92 ? 107.22334 121.62856 116.20464 1.000 28.63300 92 PRO B O 1
ATOM 3393 N N . GLY B 1 93 ? 106.51731 120.52768 114.37138 1.000 20.01654 93 GLY B N 1
ATOM 3394 C CA . GLY B 1 93 ? 107.52324 119.49388 114.53830 1.000 22.42569 93 GLY B CA 1
ATOM 3395 C C . GLY B 1 93 ? 108.93213 120.01013 114.32559 1.000 19.47416 93 GLY B C 1
ATOM 3396 O O . GLY B 1 93 ? 109.86277 119.62283 115.04106 1.000 30.06883 93 GLY B O 1
ATOM 3397 N N . GLU B 1 94 ? 109.10866 120.89357 113.34231 1.000 23.04856 94 GLU B N 1
ATOM 3398 C CA . GLU B 1 94 ? 110.40525 121.52768 113.14161 1.000 19.44363 94 GLU B CA 1
ATOM 3399 C C . GLU B 1 94 ? 110.80028 122.36019 114.35368 1.000 19.66201 94 GLU B C 1
ATOM 3400 O O . GLU B 1 94 ? 111.97027 122.38237 114.74441 1.000 23.34585 94 GLU B O 1
ATOM 3406 N N . LEU B 1 95 ? 109.83420 123.05420 114.95821 1.000 20.04161 95 LEU B N 1
ATOM 3407 C CA . LEU B 1 95 ? 110.10905 123.83530 116.15986 1.000 19.44056 95 LEU B CA 1
ATOM 3408 C C . LEU B 1 95 ? 110.55632 122.94142 117.31034 1.000 19.29250 95 LEU B C 1
ATOM 3409 O O . LEU B 1 95 ? 111.48236 123.28802 118.05437 1.000 20.67546 95 LEU B O 1
ATOM 3414 N N . LEU B 1 96 ? 109.90163 121.78959 117.47532 1.000 18.64116 96 LEU B N 1
ATOM 3415 C CA . LEU B 1 96 ? 110.32182 120.83498 118.49906 1.000 17.05917 96 LEU B CA 1
ATOM 3416 C C . LEU B 1 96 ? 111.74920 120.35596 118.25248 1.000 15.25986 96 LEU B C 1
ATOM 3417 O O . LEU B 1 96 ? 112.57141 120.30549 119.17774 1.000 19.44955 96 LEU B O 1
ATOM 3422 N N . LEU B 1 97 ? 112.05912 119.99881 117.00344 1.000 12.59552 97 LEU B N 1
ATOM 3423 C CA . LEU B 1 97 ? 113.41258 119.56109 116.67222 1.000 16.50385 97 LEU B CA 1
ATOM 3424 C C . LEU B 1 97 ? 114.42357 120.66403 116.95157 1.000 12.79604 97 LEU B C 1
ATOM 3425 O O . LEU B 1 97 ? 115.53677 120.40368 117.42423 1.000 21.65040 97 LEU B O 1
ATOM 3430 N N . ARG B 1 98 ? 114.03598 121.90500 116.67523 1.000 16.40566 98 ARG B N 1
ATOM 3431 C CA . ARG B 1 98 ? 114.88350 123.06030 116.92465 1.000 9.85709 98 ARG B CA 1
ATOM 3432 C C . ARG B 1 98 ? 115.18607 123.22199 118.41097 1.000 15.47131 98 ARG B C 1
ATOM 3433 O O . ARG B 1 98 ? 116.34054 123.44431 118.79675 1.000 20.43738 98 ARG B O 1
ATOM 3441 N N . LEU B 1 99 ? 114.16027 123.09508 119.25638 1.000 8.43980 99 LEU B N 1
ATOM 3442 C CA . LEU B 1 99 ? 114.36001 123.17881 120.70161 1.000 9.56097 99 LEU B CA 1
ATOM 3443 C C . LEU B 1 99 ? 115.25867 122.05502 121.21262 1.000 15.60582 99 LEU B C 1
ATOM 3444 O O . LEU B 1 99 ? 116.13050 122.28513 122.06201 1.000 19.12576 99 LEU B O 1
ATOM 3449 N N . LEU B 1 100 ? 115.05832 120.83042 120.71297 1.000 14.23032 100 LEU B N 1
ATOM 3450 C CA . LEU B 1 100 ? 115.91465 119.71820 121.12552 1.000 13.23396 100 LEU B CA 1
ATOM 3451 C C . LEU B 1 100 ? 117.37080 119.97233 120.75453 1.000 7.43713 100 LEU B C 1
ATOM 3452 O O . LEU B 1 100 ? 118.28291 119.78878 121.57901 1.000 19.29104 100 LEU B O 1
ATOM 3457 N N . ARG B 1 101 ? 117.60434 120.40127 119.51371 1.000 9.60300 101 ARG B N 1
ATOM 3458 C CA . ARG B 1 101 ? 118.96133 120.66718 119.06339 1.000 13.92088 101 ARG B CA 1
ATOM 3459 C C . ARG B 1 101 ? 119.60080 121.78916 119.86770 1.000 11.86295 101 ARG B C 1
ATOM 3460 O O . ARG B 1 101 ? 120.79711 121.73043 120.16617 1.000 17.24288 101 ARG B O 1
ATOM 3468 N N . MET B 1 102 ? 118.82323 122.80623 120.23991 1.000 14.92848 102 MET B N 1
ATOM 3469 C CA . MET B 1 102 ? 119.36467 123.87331 121.07166 1.000 12.36982 102 MET B CA 1
ATOM 3470 C C . MET B 1 102 ? 119.72887 123.37831 122.46679 1.000 18.38985 102 MET B C 1
ATOM 3471 O O . MET B 1 102 ? 120.74889 123.79620 123.02470 1.000 18.05212 102 MET B O 1
ATOM 3476 N N . ILE B 1 103 ? 118.91444 122.49805 123.04832 1.000 15.44955 103 ILE B N 1
ATOM 3477 C CA . ILE B 1 103 ? 119.19478 122.04491 124.40495 1.000 14.73513 103 ILE B CA 1
ATOM 3478 C C . ILE B 1 103 ? 120.33636 121.03134 124.45603 1.000 7.24381 103 ILE B C 1
ATOM 3479 O O . ILE B 1 103 ? 120.88866 120.79353 125.53597 1.000 10.00923 103 ILE B O 1
ATOM 3484 N N . ILE B 1 104 ? 120.71177 120.44088 123.31634 1.000 12.76175 104 ILE B N 1
ATOM 3485 C CA . ILE B 1 104 ? 121.71005 119.36522 123.32123 1.000 14.16085 104 ILE B CA 1
ATOM 3486 C C . ILE B 1 104 ? 123.04502 119.82957 123.91415 1.000 12.54579 104 ILE B C 1
ATOM 3487 O O . ILE B 1 104 ? 123.64002 119.13918 124.74847 1.000 12.80217 104 ILE B O 1
ATOM 3492 N N . LEU B 1 105 ? 123.54190 120.99649 123.49098 1.000 12.13381 105 LEU B N 1
ATOM 3493 C CA . LEU B 1 105 ? 124.90809 121.39388 123.84032 1.000 17.23649 105 LEU B CA 1
ATOM 3494 C C . LEU B 1 105 ? 125.13723 121.54398 125.34476 1.000 11.47107 105 LEU B C 1
ATOM 3495 O O . LEU B 1 105 ? 126.02690 120.85957 125.89189 1.000 15.90469 105 LEU B O 1
ATOM 3500 N N . PRO B 1 106 ? 124.40500 122.40959 126.06746 1.000 11.22765 106 PRO B N 1
ATOM 3501 C CA . PRO B 1 106 ? 124.66933 122.53933 127.51034 1.000 10.70020 106 PRO B CA 1
ATOM 3502 C C . PRO B 1 106 ? 124.47760 121.24161 128.26475 1.000 5.13600 106 PRO B C 1
ATOM 3503 O O . PRO B 1 106 ? 125.27117 120.92309 129.15554 1.000 18.34252 106 PRO B O 1
ATOM 3507 N N . LEU B 1 107 ? 123.45717 120.46624 127.90038 1.000 3.70209 107 LEU B N 1
ATOM 3508 C CA . LEU B 1 107 ? 123.18399 119.21173 128.58799 1.000 6.48403 107 LEU B CA 1
ATOM 3509 C C . LEU B 1 107 ? 124.37924 118.27196 128.51020 1.000 8.18917 107 LEU B C 1
ATOM 3510 O O . LEU B 1 107 ? 124.89645 117.81705 129.53870 1.000 20.36078 107 LEU B O 1
ATOM 3515 N N . VAL B 1 108 ? 124.86632 118.01878 127.29448 1.000 14.06808 108 VAL B N 1
ATOM 3516 C CA . VAL B 1 108 ? 125.97938 117.09541 127.10510 1.000 6.23854 108 VAL B CA 1
ATOM 3517 C C . VAL B 1 108 ? 127.21718 117.59761 127.83884 1.000 4.54755 108 VAL B C 1
ATOM 3518 O O . VAL B 1 108 ? 127.82831 116.86598 128.63154 1.000 13.49853 108 VAL B O 1
ATOM 3522 N N . VAL B 1 109 ? 127.57760 118.86757 127.62692 1.000 4.12344 109 VAL B N 1
ATOM 3523 C CA . VAL B 1 109 ? 128.83543 119.36385 128.18529 1.000 9.09638 109 VAL B CA 1
ATOM 3524 C C . VAL B 1 109 ? 128.79909 119.33768 129.71327 1.000 6.75919 109 VAL B C 1
ATOM 3525 O O . VAL B 1 109 ? 129.69055 118.77181 130.36305 1.000 10.03369 109 VAL B O 1
ATOM 3529 N N . CYS B 1 110 ? 127.74840 119.91429 130.30693 1.000 11.25549 110 CYS B N 1
ATOM 3530 C CA . CYS B 1 110 ? 127.67717 120.03546 131.76001 1.000 8.67600 110 CYS B CA 1
ATOM 3531 C C . CYS B 1 110 ? 127.55511 118.67344 132.43141 1.000 5.82229 110 CYS B C 1
ATOM 3532 O O . CYS B 1 110 ? 128.24068 118.40105 133.42767 1.000 20.92819 110 CYS B O 1
ATOM 3535 N N . SER B 1 111 ? 126.69052 117.79871 131.90313 1.000 11.06543 111 SER B N 1
ATOM 3536 C CA . SER B 1 111 ? 126.51350 116.49768 132.53049 1.000 4.82572 111 SER B CA 1
ATOM 3537 C C . SER B 1 111 ? 127.78620 115.66613 132.44319 1.000 5.79997 111 SER B C 1
ATOM 3538 O O . SER B 1 111 ? 128.13547 114.96911 133.40018 1.000 11.65104 111 SER B O 1
ATOM 3541 N N . LEU B 1 112 ? 128.50432 115.72561 131.31405 1.000 14.37067 112 LEU B N 1
ATOM 3542 C CA . LEU B 1 112 ? 129.72226 114.92730 131.21507 1.000 8.10853 112 LEU B CA 1
ATOM 3543 C C . LEU B 1 112 ? 130.82861 115.47908 132.10523 1.000 6.40821 112 LEU B C 1
ATOM 3544 O O . LEU B 1 112 ? 131.59116 114.70594 132.69648 1.000 9.18535 112 LEU B O 1
ATOM 3549 N N . ILE B 1 113 ? 130.93281 116.80659 132.22497 1.000 4.87808 113 ILE B N 1
ATOM 3550 C CA . ILE B 1 113 ? 131.92240 117.37933 133.13654 1.000 0.00000 113 ILE B CA 1
ATOM 3551 C C . ILE B 1 113 ? 131.64453 116.92333 134.56557 1.000 14.15418 113 ILE B C 1
ATOM 3552 O O . ILE B 1 113 ? 132.54831 116.47316 135.28450 1.000 9.30172 113 ILE B O 1
ATOM 3557 N N . GLY B 1 114 ? 130.37869 117.01105 134.98713 1.000 6.32292 114 GLY B N 1
ATOM 3558 C CA . GLY B 1 114 ? 130.02441 116.57844 136.32739 1.000 0.00000 114 GLY B CA 1
ATOM 3559 C C . GLY B 1 114 ? 130.25920 115.09789 136.55470 1.000 8.55368 114 GLY B C 1
ATOM 3560 O O . GLY B 1 114 ? 130.76081 114.69726 137.60505 1.000 7.08167 114 GLY B O 1
ATOM 3561 N N . GLY B 1 115 ? 129.89952 114.26568 135.57358 1.000 5.94004 115 GLY B N 1
ATOM 3562 C CA . GLY B 1 115 ? 130.08854 112.83307 135.71922 1.000 0.19533 115 GLY B CA 1
ATOM 3563 C C . GLY B 1 115 ? 131.54794 112.42788 135.79525 1.000 10.02146 115 GLY B C 1
ATOM 3564 O O . GLY B 1 115 ? 131.90670 111.51199 136.53769 1.000 9.59839 115 GLY B O 1
ATOM 3565 N N . ALA B 1 116 ? 132.40902 113.09572 135.02289 1.000 17.56888 116 ALA B N 1
ATOM 3566 C CA . ALA B 1 116 ? 133.83075 112.77040 135.06069 1.000 7.53175 116 ALA B CA 1
ATOM 3567 C C . ALA B 1 116 ? 134.49197 113.28004 136.33715 1.000 7.09671 116 ALA B C 1
ATOM 3568 O O . ALA B 1 116 ? 135.37046 112.61192 136.89159 1.000 20.35724 116 ALA B O 1
ATOM 3570 N N . ALA B 1 117 ? 134.08457 114.45691 136.82264 1.000 1.59521 117 ALA B N 1
ATOM 3571 C CA . ALA B 1 117 ? 134.72110 115.00949 138.01480 1.000 3.20988 117 ALA B CA 1
ATOM 3572 C C . ALA B 1 117 ? 134.40332 114.19968 139.26713 1.000 15.55078 117 ALA B C 1
ATOM 3573 O O . ALA B 1 117 ? 135.16157 114.24753 140.24001 1.000 18.24846 117 ALA B O 1
ATOM 3575 N N . SER B 1 118 ? 133.31328 113.44125 139.26041 1.000 14.33903 118 SER B N 1
ATOM 3576 C CA . SER B 1 118 ? 132.84750 112.76252 140.46175 1.000 8.05850 118 SER B CA 1
ATOM 3577 C C . SER B 1 118 ? 133.45719 111.37857 140.66066 1.000 13.73801 118 SER B C 1
ATOM 3578 O O . SER B 1 118 ? 133.07773 110.68975 141.61058 1.000 19.62567 118 SER B O 1
ATOM 3581 N N . LEU B 1 119 ? 134.39118 110.95414 139.81071 1.000 10.93114 119 LEU B N 1
ATOM 3582 C CA . LEU B 1 119 ? 134.94231 109.60052 139.88492 1.000 13.47500 119 LEU B CA 1
ATOM 3583 C C . LEU B 1 119 ? 136.09494 109.55729 140.89095 1.000 14.02662 119 LEU B C 1
ATOM 3584 O O . LEU B 1 119 ? 137.24065 109.23513 140.57452 1.000 22.49939 119 LEU B O 1
ATOM 3589 N N . ASP B 1 120 ? 135.75852 109.87522 142.13548 1.000 13.25331 120 ASP B N 1
ATOM 3590 C CA . ASP B 1 120 ? 136.73501 109.89421 143.21740 1.000 7.62780 120 ASP B CA 1
ATOM 3591 C C . ASP B 1 120 ? 137.20241 108.47590 143.52573 1.000 21.41440 120 ASP B C 1
ATOM 3592 O O . ASP B 1 120 ? 136.37192 107.60104 143.78981 1.000 17.41479 120 ASP B O 1
ATOM 3597 N N . PRO B 1 121 ? 138.51266 108.21245 143.49292 1.000 22.96219 121 PRO B N 1
ATOM 3598 C CA . PRO B 1 121 ? 138.99116 106.84234 143.74588 1.000 8.02075 121 PRO B CA 1
ATOM 3599 C C . PRO B 1 121 ? 138.60398 106.29518 145.10756 1.000 17.91381 121 PRO B C 1
ATOM 3600 O O . PRO B 1 121 ? 138.29997 105.10244 145.22231 1.000 22.71272 121 PRO B O 1
ATOM 3604 N N . GLY B 1 122 ? 138.59903 107.13350 146.14572 1.000 17.20027 122 GLY B N 1
ATOM 3605 C CA . GLY B 1 122 ? 138.22128 106.66302 147.46521 1.000 7.20960 122 GLY B CA 1
ATOM 3606 C C . GLY B 1 122 ? 136.74495 106.37665 147.60875 1.000 13.78929 122 GLY B C 1
ATOM 3607 O O . GLY B 1 122 ? 136.36110 105.46861 148.35007 1.000 18.55958 122 GLY B O 1
ATOM 3608 N N . ALA B 1 123 ? 135.89852 107.13949 146.91461 1.000 12.06105 123 ALA B N 1
ATOM 3609 C CA . ALA B 1 123 ? 134.46299 106.88968 146.96657 1.000 8.92592 123 ALA B CA 1
ATOM 3610 C C . ALA B 1 123 ? 134.10687 105.56911 146.29600 1.000 15.43695 123 ALA B C 1
ATOM 3611 O O . ALA B 1 123 ? 133.10246 104.93875 146.64189 1.000 23.33636 123 ALA B O 1
ATOM 3613 N N . LEU B 1 124 ? 134.91801 105.13617 145.33236 1.000 15.10745 124 LEU B N 1
ATOM 3614 C CA . LEU B 1 124 ? 134.64112 103.90462 144.60371 1.000 11.88101 124 LEU B CA 1
ATOM 3615 C C . LEU B 1 124 ? 135.29833 102.69828 145.26311 1.000 19.05449 124 LEU B C 1
ATOM 3616 O O . LEU B 1 124 ? 134.71552 101.60903 145.30997 1.000 23.58593 124 LEU B O 1
ATOM 3621 N N . GLY B 1 125 ? 136.53621 102.84847 145.70444 1.000 11.66177 125 GLY B N 1
ATOM 3622 C CA . GLY B 1 125 ? 137.30749 101.69852 146.09945 1.000 7.41550 125 GLY B CA 1
ATOM 3623 C C . GLY B 1 125 ? 137.50885 100.72136 144.95402 1.000 15.54041 125 GLY B C 1
ATOM 3624 O O . GLY B 1 125 ? 137.09482 100.93577 143.80427 1.000 20.87251 125 GLY B O 1
ATOM 3625 N N . ARG B 1 126 ? 138.15826 99.60813 145.29546 1.000 25.10549 126 ARG B N 1
ATOM 3626 C CA . ARG B 1 126 ? 138.40025 98.55897 144.31251 1.000 20.53336 126 ARG B CA 1
ATOM 3627 C C . ARG B 1 126 ? 137.08911 98.00308 143.77189 1.000 21.31109 126 ARG B C 1
ATOM 3628 O O . ARG B 1 126 ? 136.95662 97.75846 142.56589 1.000 28.31767 126 ARG B O 1
ATOM 3636 N N . LEU B 1 127 ? 136.10340 97.80907 144.65198 1.000 19.02150 127 LEU B N 1
ATOM 3637 C CA . LEU B 1 127 ? 134.83801 97.21967 144.22931 1.000 19.01174 127 LEU B CA 1
ATOM 3638 C C . LEU B 1 127 ? 134.09505 98.11375 143.24508 1.000 25.23762 127 LEU B C 1
ATOM 3639 O O . LEU B 1 127 ? 133.62519 97.63139 142.20969 1.000 28.56451 127 LEU B O 1
ATOM 3644 N N . GLY B 1 128 ? 133.95045 99.41019 143.54748 1.000 18.63146 128 GLY B N 1
ATOM 3645 C CA . GLY B 1 128 ? 133.30246 100.30128 142.60924 1.000 5.02068 128 GLY B CA 1
ATOM 3646 C C . GLY B 1 128 ? 134.06862 100.48567 141.31825 1.000 16.08543 128 GLY B C 1
ATOM 3647 O O . GLY B 1 128 ? 133.45897 100.62688 140.25813 1.000 24.54196 128 GLY B O 1
ATOM 3648 N N . ALA B 1 129 ? 135.40530 100.49022 141.37596 1.000 19.98660 129 ALA B N 1
ATOM 3649 C CA . ALA B 1 129 ? 136.17306 100.57836 140.13596 1.000 16.17238 129 ALA B CA 1
ATOM 3650 C C . ALA B 1 129 ? 135.92205 99.36847 139.23993 1.000 13.66635 129 ALA B C 1
ATOM 3651 O O . ALA B 1 129 ? 135.67608 99.51735 138.03379 1.000 19.45832 129 ALA B O 1
ATOM 3653 N N . TRP B 1 130 ? 135.95986 98.16386 139.81553 1.000 18.62523 130 TRP B N 1
ATOM 3654 C CA . TRP B 1 130 ? 135.67650 96.96418 139.03535 1.000 20.28702 130 TRP B CA 1
ATOM 3655 C C . TRP B 1 130 ? 134.23787 96.93994 138.53205 1.000 19.70615 130 TRP B C 1
ATOM 3656 O O . TRP B 1 130 ? 133.98902 96.52186 137.39581 1.000 26.82338 130 TRP B O 1
ATOM 3667 N N . ALA B 1 131 ? 133.28441 97.38272 139.35416 1.000 13.45782 131 ALA B N 1
ATOM 3668 C CA . ALA B 1 131 ? 131.89228 97.43983 138.92494 1.000 12.86538 131 ALA B CA 1
ATOM 3669 C C . ALA B 1 131 ? 131.70631 98.40983 137.76649 1.000 15.18800 131 ALA B C 1
ATOM 3670 O O . ALA B 1 131 ? 130.95746 98.12453 136.82984 1.000 21.59541 131 ALA B O 1
ATOM 3672 N N . LEU B 1 132 ? 132.37084 99.56417 137.81779 1.000 16.58827 132 LEU B N 1
ATOM 3673 C CA . LEU B 1 132 ? 132.26953 100.53105 136.73377 1.000 13.23663 132 LEU B CA 1
ATOM 3674 C C . LEU B 1 132 ? 132.88932 100.00245 135.44916 1.000 18.13436 132 LEU B C 1
ATOM 3675 O O . LEU B 1 132 ? 132.33810 100.21900 134.36271 1.000 27.14667 132 LEU B O 1
ATOM 3680 N N . LEU B 1 133 ? 134.02081 99.30282 135.54765 1.000 22.59465 133 LEU B N 1
ATOM 3681 C CA . LEU B 1 133 ? 134.58162 98.67723 134.35528 1.000 14.06902 133 LEU B CA 1
ATOM 3682 C C . LEU B 1 133 ? 133.63560 97.62822 133.77876 1.000 18.28710 133 LEU B C 1
ATOM 3683 O O . LEU B 1 133 ? 133.46266 97.55045 132.55702 1.000 26.04855 133 LEU B O 1
ATOM 3688 N N . PHE B 1 134 ? 133.02187 96.81589 134.64351 1.000 17.08362 134 PHE B N 1
ATOM 3689 C CA . PHE B 1 134 ? 132.05135 95.82654 134.18532 1.000 14.83958 134 PHE B CA 1
ATOM 3690 C C . PHE B 1 134 ? 130.86558 96.49603 133.49740 1.000 18.51620 134 PHE B C 1
ATOM 3691 O O . PHE B 1 134 ? 130.40937 96.04057 132.44063 1.000 22.95127 134 PHE B O 1
ATOM 3699 N N . PHE B 1 135 ? 130.36675 97.58866 134.07845 1.000 13.96521 135 PHE B N 1
ATOM 3700 C CA . PHE B 1 135 ? 129.24845 98.31840 133.49190 1.000 13.03746 135 PHE B CA 1
ATOM 3701 C C . PHE B 1 135 ? 129.59893 98.82770 132.10093 1.000 15.52062 135 PHE B C 1
ATOM 3702 O O . PHE B 1 135 ? 128.82708 98.65513 131.14855 1.000 21.79405 135 PHE B O 1
ATOM 3710 N N . LEU B 1 136 ? 130.77151 99.45200 131.96779 1.000 20.04547 136 LEU B N 1
ATOM 3711 C CA . LEU B 1 136 ? 131.18849 99.99135 130.67835 1.000 15.71604 136 LEU B CA 1
ATOM 3712 C C . LEU B 1 136 ? 131.35579 98.89084 129.63811 1.000 19.20519 136 LEU B C 1
ATOM 3713 O O . LEU B 1 136 ? 130.89110 99.02972 128.49898 1.000 23.17331 136 LEU B O 1
ATOM 3718 N N . VAL B 1 137 ? 132.00625 97.78794 130.01332 1.000 18.67354 137 VAL B N 1
ATOM 3719 C CA . VAL B 1 137 ? 132.24664 96.70952 129.06195 1.000 17.20295 137 VAL B CA 1
ATOM 3720 C C . VAL B 1 137 ? 130.93179 96.10746 128.58572 1.000 17.57898 137 VAL B C 1
ATOM 3721 O O . VAL B 1 137 ? 130.74447 95.86750 127.38647 1.000 21.86007 137 VAL B O 1
ATOM 3725 N N . THR B 1 138 ? 130.00030 95.85034 129.50851 1.000 20.07435 138 THR B N 1
ATOM 3726 C CA . THR B 1 138 ? 128.72977 95.25853 129.10981 1.000 12.49801 138 THR B CA 1
ATOM 3727 C C . THR B 1 138 ? 127.87396 96.21863 128.29398 1.000 14.47019 138 THR B C 1
ATOM 3728 O O . THR B 1 138 ? 127.15914 95.77476 127.39157 1.000 18.49962 138 THR B O 1
ATOM 3732 N N . THR B 1 139 ? 127.92570 97.51921 128.58278 1.000 11.55320 139 THR B N 1
ATOM 3733 C CA . THR B 1 139 ? 127.21687 98.47800 127.74604 1.000 12.15068 139 THR B CA 1
ATOM 3734 C C . THR B 1 139 ? 127.79476 98.52461 126.33522 1.000 18.39569 139 THR B C 1
ATOM 3735 O O . THR B 1 139 ? 127.03802 98.60144 125.35801 1.000 24.05334 139 THR B O 1
ATOM 3739 N N . LEU B 1 140 ? 129.12316 98.45748 126.20979 1.000 23.02390 140 LEU B N 1
ATOM 3740 C CA . LEU B 1 140 ? 129.73789 98.39039 124.88836 1.000 19.78847 140 LEU B CA 1
ATOM 3741 C C . LEU B 1 140 ? 129.32917 97.12380 124.14738 1.000 13.05754 140 LEU B C 1
ATOM 3742 O O . LEU B 1 140 ? 129.03809 97.16829 122.94763 1.000 23.53955 140 LEU B O 1
ATOM 3747 N N . LEU B 1 141 ? 129.30598 95.98584 124.84119 1.000 12.86096 141 LEU B N 1
ATOM 3748 C CA . LEU B 1 141 ? 128.86607 94.74674 124.21187 1.000 12.26723 141 LEU B CA 1
ATOM 3749 C C . LEU B 1 141 ? 127.40899 94.80763 123.76742 1.000 18.04924 141 LEU B C 1
ATOM 3750 O O . LEU B 1 141 ? 127.08714 94.32047 122.67896 1.000 26.76907 141 LEU B O 1
ATOM 3755 N N . ALA B 1 142 ? 126.52676 95.39711 124.57696 1.000 20.80177 142 ALA B N 1
ATOM 3756 C CA . ALA B 1 142 ? 125.13361 95.56716 124.17774 1.000 13.21345 142 ALA B CA 1
ATOM 3757 C C . ALA B 1 142 ? 125.00192 96.46357 122.95308 1.000 14.45109 142 ALA B C 1
ATOM 3758 O O . ALA B 1 142 ? 124.22992 96.15667 122.03697 1.000 19.76092 142 ALA B O 1
ATOM 3760 N N . SER B 1 143 ? 125.74227 97.57526 122.92450 1.000 16.62670 143 SER B N 1
ATOM 3761 C CA . SER B 1 143 ? 125.69968 98.46583 121.76915 1.000 13.04035 143 SER B CA 1
ATOM 3762 C C . SER B 1 143 ? 126.18902 97.76054 120.50966 1.000 20.01531 143 SER B C 1
ATOM 3763 O O . SER B 1 143 ? 125.57722 97.88150 119.43936 1.000 22.89308 143 SER B O 1
ATOM 3766 N N . ALA B 1 144 ? 127.29295 97.01745 120.62046 1.000 19.60410 144 ALA B N 1
ATOM 3767 C CA . ALA B 1 144 ? 127.82874 96.29750 119.47245 1.000 14.65053 144 ALA B CA 1
ATOM 3768 C C . ALA B 1 144 ? 126.86538 95.23115 118.97690 1.000 20.14047 144 ALA B C 1
ATOM 3769 O O . ALA B 1 144 ? 126.70104 95.06661 117.76382 1.000 26.21146 144 ALA B O 1
ATOM 3771 N N . LEU B 1 145 ? 126.22761 94.49786 119.89288 1.000 19.78730 145 LEU B N 1
ATOM 3772 C CA . LEU B 1 145 ? 125.24712 93.49783 119.49069 1.000 12.18486 145 LEU B CA 1
ATOM 3773 C C . LEU B 1 145 ? 124.05849 94.13956 118.78914 1.000 18.28793 145 LEU B C 1
ATOM 3774 O O . LEU B 1 145 ? 123.56904 93.61353 117.78389 1.000 22.21854 145 LEU B O 1
ATOM 3779 N N . GLY B 1 146 ? 123.57423 95.26928 119.30699 1.000 18.47093 146 GLY B N 1
ATOM 3780 C CA . GLY B 1 146 ? 122.47439 95.95170 118.64897 1.000 11.57703 146 GLY B CA 1
ATOM 3781 C C . GLY B 1 146 ? 122.82454 96.39881 117.24379 1.000 16.58673 146 GLY B C 1
ATOM 3782 O O . GLY B 1 146 ? 122.05191 96.18864 116.30432 1.000 26.52006 146 GLY B O 1
ATOM 3783 N N . VAL B 1 147 ? 124.00471 97.00174 117.07692 1.000 20.61378 147 VAL B N 1
ATOM 3784 C CA . VAL B 1 147 ? 124.43470 97.44105 115.75105 1.000 18.66418 147 VAL B CA 1
ATOM 3785 C C . VAL B 1 147 ? 124.56237 96.24720 114.81140 1.000 15.56035 147 VAL B C 1
ATOM 3786 O O . VAL B 1 147 ? 124.09789 96.28398 113.66691 1.000 23.27825 147 VAL B O 1
ATOM 3790 N N . GLY B 1 148 ? 125.18147 95.16524 115.28508 1.000 16.87647 148 GLY B N 1
ATOM 3791 C CA . GLY B 1 148 ? 125.38227 94.00807 114.43119 1.000 12.94857 148 GLY B CA 1
ATOM 3792 C C . GLY B 1 148 ? 124.08630 93.34165 114.01493 1.000 18.20771 148 GLY B C 1
ATOM 3793 O O . GLY B 1 148 ? 123.93723 92.92377 112.86450 1.000 25.23138 148 GLY B O 1
ATOM 3794 N N . LEU B 1 149 ? 123.13620 93.21940 114.94390 1.000 23.68624 149 LEU B N 1
ATOM 3795 C CA . LEU B 1 149 ? 121.84732 92.62957 114.60361 1.000 20.60721 149 LEU B CA 1
ATOM 3796 C C . LEU B 1 149 ? 121.07019 93.51832 113.64498 1.000 24.06605 149 LEU B C 1
ATOM 3797 O O . LEU B 1 149 ? 120.42023 93.01929 112.72148 1.000 25.07810 149 LEU B O 1
ATOM 3802 N N . ALA B 1 150 ? 121.11781 94.83730 113.84468 1.000 24.53605 150 ALA B N 1
ATOM 3803 C CA . ALA B 1 150 ? 120.42966 95.72879 112.92231 1.000 19.26439 150 ALA B CA 1
ATOM 3804 C C . ALA B 1 150 ? 121.11666 95.79852 111.56385 1.000 21.76486 150 ALA B C 1
ATOM 3805 O O . ALA B 1 150 ? 120.48678 96.20986 110.58593 1.000 28.61856 150 ALA B O 1
ATOM 3807 N N . LEU B 1 151 ? 122.38884 95.41396 111.48027 1.000 28.70666 151 LEU B N 1
ATOM 3808 C CA . LEU B 1 151 ? 123.06146 95.32914 110.19005 1.000 22.88411 151 LEU B CA 1
ATOM 3809 C C . LEU B 1 151 ? 122.76175 94.02017 109.47039 1.000 27.54436 151 LEU B C 1
ATOM 3810 O O . LEU B 1 151 ? 122.47310 94.03084 108.26984 1.000 30.97638 151 LEU B O 1
ATOM 3815 N N . ALA B 1 152 ? 122.82357 92.89022 110.17952 1.000 27.09153 152 ALA B N 1
ATOM 3816 C CA . ALA B 1 152 ? 122.52941 91.60265 109.55733 1.000 26.34420 152 ALA B CA 1
ATOM 3817 C C . ALA B 1 152 ? 121.06250 91.51408 109.16122 1.000 28.98722 152 ALA B C 1
ATOM 3818 O O . ALA B 1 152 ? 120.72798 91.39687 107.97784 1.000 37.83944 152 ALA B O 1
ATOM 3820 N N . LEU B 1 153 ? 120.17343 91.56178 110.14278 1.000 32.83014 153 LEU B N 1
ATOM 3821 C CA . LEU B 1 153 ? 118.75341 91.75473 109.89870 1.000 29.14946 153 LEU B CA 1
ATOM 3822 C C . LEU B 1 153 ? 118.54944 93.23984 109.65141 1.000 36.04735 153 LEU B C 1
ATOM 3823 O O . LEU B 1 153 ? 118.87329 94.05604 110.51704 1.000 44.36915 153 LEU B O 1
ATOM 3828 N N . GLN B 1 154 ? 118.03087 93.59862 108.47905 1.000 32.47460 154 GLN B N 1
ATOM 3829 C CA . GLN B 1 154 ? 117.88340 95.00504 108.11705 1.000 27.47792 154 GLN B CA 1
ATOM 3830 C C . GLN B 1 154 ? 116.42180 95.40909 108.23168 1.000 32.96317 154 GLN B C 1
ATOM 3831 O O . GLN B 1 154 ? 115.66302 95.29772 107.25873 1.000 41.70902 154 GLN B O 1
ATOM 3837 N N . PRO B 1 155 ? 115.97486 95.88501 109.39731 1.000 33.36588 155 PRO B N 1
ATOM 3838 C CA . PRO B 1 155 ? 114.56090 96.25654 109.53153 1.000 31.61041 155 PRO B CA 1
ATOM 3839 C C . PRO B 1 155 ? 114.16677 97.45519 108.68879 1.000 32.02978 155 PRO B C 1
ATOM 3840 O O . PRO B 1 155 ? 112.99401 97.57215 108.31765 1.000 37.67998 155 PRO B O 1
ATOM 3844 N N . GLY B 1 156 ? 115.10170 98.34978 108.38259 1.000 30.97143 156 GLY B N 1
ATOM 3845 C CA . GLY B 1 156 ? 114.78664 99.56585 107.66168 1.000 28.97944 156 GLY B CA 1
ATOM 3846 C C . GLY B 1 156 ? 114.87117 99.44315 106.15567 1.000 32.53626 156 GLY B C 1
ATOM 3847 O O . GLY B 1 156 ? 114.31381 100.27203 105.43361 1.000 34.69436 156 GLY B O 1
ATOM 3848 N N . ALA B 1 157 ? 115.56094 98.41768 105.66725 1.000 36.76136 157 ALA B N 1
ATOM 3849 C CA . ALA B 1 157 ? 115.68978 98.22424 104.23104 1.000 36.41543 157 ALA B CA 1
ATOM 3850 C C . ALA B 1 157 ? 114.34740 97.85153 103.61831 1.000 40.70873 157 ALA B C 1
ATOM 3851 O O . ALA B 1 157 ? 113.56138 97.10574 104.20752 1.000 43.15711 157 ALA B O 1
ATOM 3853 N N . ALA B 1 158 ? 114.08677 98.38131 102.42897 1.000 47.55400 158 ALA B N 1
ATOM 3854 C CA . ALA B 1 158 ? 112.86485 98.06999 101.69975 1.000 47.15128 158 ALA B CA 1
ATOM 3855 C C . ALA B 1 158 ? 113.16227 97.09839 100.56682 1.000 48.16313 158 ALA B C 1
ATOM 3856 O O . ALA B 1 158 ? 114.29611 97.01170 100.09622 1.000 49.53677 158 ALA B O 1
ATOM 3858 N N . SER B 1 177 ? 131.94093 107.63532 99.05528 1.000 65.17967 177 SER B N 1
ATOM 3859 C CA . SER B 1 177 ? 132.40675 108.98495 98.76038 1.000 63.52941 177 SER B CA 1
ATOM 3860 C C . SER B 1 177 ? 133.81068 109.21180 99.30979 1.000 64.82224 177 SER B C 1
ATOM 3861 O O . SER B 1 177 ? 134.78862 109.18597 98.56395 1.000 65.84226 177 SER B O 1
ATOM 3864 N N . LYS B 1 178 ? 133.89976 109.43860 100.61761 1.000 51.66980 178 LYS B N 1
ATOM 3865 C CA . LYS B 1 178 ? 135.18881 109.63305 101.26310 1.000 50.70982 178 LYS B CA 1
ATOM 3866 C C . LYS B 1 178 ? 135.93057 108.30807 101.39945 1.000 51.46214 178 LYS B C 1
ATOM 3867 O O . LYS B 1 178 ? 135.34005 107.26655 101.69419 1.000 52.23135 178 LYS B O 1
ATOM 3873 N N . GLU B 1 179 ? 137.24398 108.35891 101.18906 1.000 49.71342 179 GLU B N 1
ATOM 3874 C CA . GLU B 1 179 ? 138.07678 107.17822 101.34496 1.000 47.28249 179 GLU B CA 1
ATOM 3875 C C . GLU B 1 179 ? 138.15469 106.77323 102.81625 1.000 49.20966 179 GLU B C 1
ATOM 3876 O O . GLU B 1 179 ? 137.82525 107.54176 103.72246 1.000 51.49859 179 GLU B O 1
ATOM 3882 N N . VAL B 1 180 ? 138.59830 105.53541 103.04428 1.000 46.48130 180 VAL B N 1
ATOM 3883 C CA . VAL B 1 180 ? 138.64495 104.98913 104.39791 1.000 43.57634 180 VAL B CA 1
ATOM 3884 C C . VAL B 1 180 ? 139.63859 105.75891 105.26114 1.000 42.77747 180 VAL B C 1
ATOM 3885 O O . VAL B 1 180 ? 139.33245 106.13923 106.40103 1.000 44.94598 180 VAL B O 1
ATOM 3889 N N . LEU B 1 181 ? 140.84037 106.00274 104.73325 1.000 37.28920 181 LEU B N 1
ATOM 3890 C CA . LEU B 1 181 ? 141.86649 106.69041 105.50832 1.000 37.52574 181 LEU B CA 1
ATOM 3891 C C . LEU B 1 181 ? 141.44637 108.11356 105.84644 1.000 38.01753 181 LEU B C 1
ATOM 3892 O O . LEU B 1 181 ? 141.63285 108.56586 106.98048 1.000 38.17935 181 LEU B O 1
ATOM 3897 N N . ASP B 1 182 ? 140.87313 108.83236 104.87949 1.000 39.80472 182 ASP B N 1
ATOM 3898 C CA . ASP B 1 182 ? 140.36930 110.17122 105.15209 1.000 34.93993 182 ASP B CA 1
ATOM 3899 C C . ASP B 1 182 ? 139.19973 110.15965 106.12288 1.000 33.59493 182 ASP B C 1
ATOM 3900 O O . ASP B 1 182 ? 139.07237 111.08756 106.92290 1.000 33.92206 182 ASP B O 1
ATOM 3905 N N . SER B 1 183 ? 138.35091 109.13286 106.07585 1.000 31.78186 183 SER B N 1
ATOM 3906 C CA . SER B 1 183 ? 137.26699 109.02553 107.04531 1.000 31.22799 183 SER B CA 1
ATOM 3907 C C . SER B 1 183 ? 137.80952 108.87780 108.46315 1.000 33.62657 183 SER B C 1
ATOM 3908 O O . SER B 1 183 ? 137.34598 109.55798 109.38960 1.000 31.90911 183 SER B O 1
ATOM 3911 N N . PHE B 1 184 ? 138.81393 108.01658 108.64576 1.000 27.14759 184 PHE B N 1
ATOM 3912 C CA . PHE B 1 184 ? 139.40804 107.85538 109.96968 1.000 25.19319 184 PHE B CA 1
ATOM 3913 C C . PHE B 1 184 ? 140.13623 109.11956 110.41742 1.000 22.28287 184 PHE B C 1
ATOM 3914 O O . PHE B 1 184 ? 140.08909 109.48561 111.59884 1.000 26.45179 184 PHE B O 1
ATOM 3922 N N . LEU B 1 185 ? 140.83372 109.78701 109.49497 1.000 23.59924 185 LEU B N 1
ATOM 3923 C CA . LEU B 1 185 ? 141.53457 111.01784 109.84481 1.000 23.65244 185 LEU B CA 1
ATOM 3924 C C . LEU B 1 185 ? 140.55614 112.12063 110.23129 1.000 23.72166 185 LEU B C 1
ATOM 3925 O O . LEU B 1 185 ? 140.82582 112.90606 111.14593 1.000 27.67751 185 LEU B O 1
ATOM 3930 N N . ASP B 1 186 ? 139.41699 112.19946 109.54116 1.000 17.83422 186 ASP B N 1
ATOM 3931 C CA . ASP B 1 186 ? 138.37521 113.14683 109.92067 1.000 17.87851 186 ASP B CA 1
ATOM 3932 C C . ASP B 1 186 ? 137.81534 112.82469 111.29740 1.000 24.08157 186 ASP B C 1
ATOM 3933 O O . ASP B 1 186 ? 137.52827 113.73124 112.08778 1.000 24.91773 186 ASP B O 1
ATOM 3938 N N . LEU B 1 187 ? 137.63063 111.53500 111.59161 1.000 23.79461 187 LEU B N 1
ATOM 3939 C CA . LEU B 1 187 ? 137.19196 111.14147 112.92537 1.000 20.81217 187 LEU B CA 1
ATOM 3940 C C . LEU B 1 187 ? 138.17822 111.60628 113.99018 1.000 25.02290 187 LEU B C 1
ATOM 3941 O O . LEU B 1 187 ? 137.77618 112.15153 115.02300 1.000 19.61719 187 LEU B O 1
ATOM 3946 N N . ALA B 1 188 ? 139.47449 111.40214 113.75287 1.000 20.00950 188 ALA B N 1
ATOM 3947 C CA . ALA B 1 188 ? 140.47852 111.81890 114.72883 1.000 15.71010 188 ALA B CA 1
ATOM 3948 C C . ALA B 1 188 ? 140.53066 113.33784 114.86884 1.000 14.77003 188 ALA B C 1
ATOM 3949 O O . ALA B 1 188 ? 140.75058 113.85789 115.96798 1.000 18.34524 188 ALA B O 1
ATOM 3951 N N . ARG B 1 189 ? 140.34526 114.06445 113.76515 1.000 20.21466 189 ARG B N 1
ATOM 3952 C CA . ARG B 1 189 ? 140.31369 115.52214 113.82897 1.000 17.29076 189 ARG B CA 1
ATOM 3953 C C . ARG B 1 189 ? 139.11360 116.02091 114.62238 1.000 13.49232 189 ARG B C 1
ATOM 3954 O O . ARG B 1 189 ? 139.21163 117.01067 115.35253 1.000 22.93216 189 ARG B O 1
ATOM 3962 N N . ASN B 1 190 ? 137.96400 115.36697 114.47405 1.000 12.74458 190 ASN B N 1
ATOM 3963 C CA . ASN B 1 190 ? 136.78646 115.80595 115.21211 1.000 11.34515 190 ASN B CA 1
ATOM 3964 C C . ASN B 1 190 ? 136.84867 115.39047 116.67735 1.000 10.31415 190 ASN B C 1
ATOM 3965 O O . ASN B 1 190 ? 136.30120 116.08532 117.53612 1.000 12.48757 190 ASN B O 1
ATOM 3970 N N . ILE B 1 191 ? 137.51790 114.27750 116.98268 1.000 19.06514 191 ILE B N 1
ATOM 3971 C CA . ILE B 1 191 ? 137.71526 113.87954 118.37458 1.000 12.57862 191 ILE B CA 1
ATOM 3972 C C . ILE B 1 191 ? 138.51109 114.94303 119.12154 1.000 16.69815 191 ILE B C 1
ATOM 3973 O O . ILE B 1 191 ? 138.23577 115.24141 120.28941 1.000 20.42082 191 ILE B O 1
ATOM 3978 N N . PHE B 1 192 ? 139.48956 115.55204 118.45056 1.000 17.61107 192 PHE B N 1
ATOM 3979 C CA . PHE B 1 192 ? 140.31551 116.61746 119.01120 1.000 13.56912 192 PHE B CA 1
ATOM 3980 C C . PHE B 1 192 ? 140.11121 117.89138 118.20159 1.000 14.76085 192 PHE B C 1
ATOM 3981 O O . PHE B 1 192 ? 140.91079 118.19728 117.30673 1.000 21.82869 192 PHE B O 1
ATOM 3989 N N . PRO B 1 193 ? 139.06628 118.67049 118.47565 1.000 13.58525 193 PRO B N 1
ATOM 3990 C CA . PRO B 1 193 ? 138.82375 119.88512 117.68809 1.000 15.27635 193 PRO B CA 1
ATOM 3991 C C . PRO B 1 193 ? 139.86779 120.96264 117.94604 1.000 12.96771 193 PRO B C 1
ATOM 3992 O O . PRO B 1 193 ? 140.43144 121.07226 119.03606 1.000 21.81409 193 PRO B O 1
ATOM 3996 N N . SER B 1 194 ? 140.11576 121.77150 116.91487 1.000 11.41346 194 SER B N 1
ATOM 3997 C CA . SER B 1 194 ? 141.07340 122.86642 117.02662 1.000 8.42790 194 SER B CA 1
ATOM 3998 C C . SER B 1 194 ? 140.49199 124.09232 117.71821 1.000 7.81494 194 SER B C 1
ATOM 3999 O O . SER B 1 194 ? 141.24893 124.95447 118.17135 1.000 17.02989 194 SER B O 1
ATOM 4002 N N . ASN B 1 195 ? 139.17043 124.20367 117.79504 1.000 8.69643 195 ASN B N 1
ATOM 4003 C CA . ASN B 1 195 ? 138.52871 125.38348 118.35950 1.000 7.02242 195 ASN B CA 1
ATOM 4004 C C . ASN B 1 195 ? 137.27383 124.95152 119.10095 1.000 5.77101 195 ASN B C 1
ATOM 4005 O O . ASN B 1 195 ? 136.37169 124.35965 118.50349 1.000 15.44043 195 ASN B O 1
ATOM 4010 N N . LEU B 1 196 ? 137.22389 125.23989 120.40254 1.000 13.99904 196 LEU B N 1
ATOM 4011 C CA . LEU B 1 196 ? 136.07699 124.83937 121.21253 1.000 7.91291 196 LEU B CA 1
ATOM 4012 C C . LEU B 1 196 ? 134.81061 125.57852 120.79773 1.000 11.37138 196 LEU B C 1
ATOM 4013 O O . LEU B 1 196 ? 133.72489 124.99004 120.76691 1.000 13.71097 196 LEU B O 1
ATOM 4018 N N . VAL B 1 197 ? 134.92428 126.87040 120.49034 1.000 7.84337 197 VAL B N 1
ATOM 4019 C CA . VAL B 1 197 ? 133.74841 127.64092 120.10212 1.000 7.13231 197 VAL B CA 1
ATOM 4020 C C . VAL B 1 197 ? 133.21681 127.17069 118.75211 1.000 8.13330 197 VAL B C 1
ATOM 4021 O O . VAL B 1 197 ? 132.00360 127.02388 118.56822 1.000 13.63179 197 VAL B O 1
ATOM 4025 N N . SER B 1 198 ? 134.11228 126.92725 117.79080 1.000 2.16809 198 SER B N 1
ATOM 4026 C CA . SER B 1 198 ? 133.69097 126.42802 116.48479 1.000 14.52618 198 SER B CA 1
ATOM 4027 C C . SER B 1 198 ? 133.03023 125.06092 116.59369 1.000 11.99903 198 SER B C 1
ATOM 4028 O O . SER B 1 198 ? 132.10041 124.75537 115.83966 1.000 15.59659 198 SER B O 1
ATOM 4031 N N . ALA B 1 199 ? 133.50647 124.22066 117.51706 1.000 7.45559 199 ALA B N 1
ATOM 4032 C CA . ALA B 1 199 ? 132.97093 122.87148 117.65598 1.000 8.17660 199 ALA B CA 1
ATOM 4033 C C . ALA B 1 199 ? 131.49924 122.86304 118.04908 1.000 16.31493 199 ALA B C 1
ATOM 4034 O O . ALA B 1 199 ? 130.81067 121.86817 117.80372 1.000 11.16115 199 ALA B O 1
ATOM 4036 N N . ALA B 1 200 ? 131.00013 123.94973 118.64063 1.000 9.36718 200 ALA B N 1
ATOM 4037 C CA . ALA B 1 200 ? 129.59332 124.02259 119.00940 1.000 13.93944 200 ALA B CA 1
ATOM 4038 C C . ALA B 1 200 ? 128.67066 124.05457 117.79838 1.000 8.46012 200 ALA B C 1
ATOM 4039 O O . ALA B 1 200 ? 127.48804 123.73211 117.93373 1.000 14.35579 200 ALA B O 1
ATOM 4041 N N . PHE B 1 201 ? 129.17353 124.42722 116.62201 1.000 5.96697 201 PHE B N 1
ATOM 4042 C CA . PHE B 1 201 ? 128.32610 124.46659 115.44068 1.000 8.31241 201 PHE B CA 1
ATOM 4043 C C . PHE B 1 201 ? 128.98783 123.96297 114.16387 1.000 11.74712 201 PHE B C 1
ATOM 4044 O O . PHE B 1 201 ? 128.36215 124.04870 113.10410 1.000 18.85602 201 PHE B O 1
ATOM 4052 N N . ARG B 1 202 ? 130.21058 123.43399 114.21798 1.000 6.75689 202 ARG B N 1
ATOM 4053 C CA . ARG B 1 202 ? 130.91392 123.01637 113.01190 1.000 8.98490 202 ARG B CA 1
ATOM 4054 C C . ARG B 1 202 ? 131.70894 121.74441 113.26320 1.000 11.34689 202 ARG B C 1
ATOM 4055 O O . ARG B 1 202 ? 132.06631 121.42718 114.39849 1.000 15.30917 202 ARG B O 1
ATOM 4063 N N . SER B 1 203 ? 131.99026 121.02698 112.17765 1.000 15.43738 203 SER B N 1
ATOM 4064 C CA . SER B 1 203 ? 132.77996 119.80359 112.21175 1.000 14.93768 203 SER B CA 1
ATOM 4065 C C . SER B 1 203 ? 133.77866 119.81492 111.06388 1.000 16.60444 203 SER B C 1
ATOM 4066 O O . SER B 1 203 ? 133.56213 120.45411 110.03942 1.000 20.30542 203 SER B O 1
ATOM 4069 N N . TYR B 1 204 ? 134.87851 119.09117 111.23049 1.000 20.02670 204 TYR B N 1
ATOM 4070 C CA . TYR B 1 204 ? 135.86557 118.95804 110.16817 1.000 12.26743 204 TYR B CA 1
ATOM 4071 C C . TYR B 1 204 ? 135.42994 117.88581 109.17693 1.000 21.85245 204 TYR B C 1
ATOM 4072 O O . TYR B 1 204 ? 135.06460 116.77545 109.57062 1.000 29.37148 204 TYR B O 1
ATOM 4081 N N . SER B 1 205 ? 135.48468 118.21917 107.89167 1.000 23.47459 205 SER B N 1
ATOM 4082 C CA . SER B 1 205 ? 135.17480 117.28091 106.82755 1.000 21.25482 205 SER B CA 1
ATOM 4083 C C . SER B 1 205 ? 136.19984 117.42707 105.71400 1.000 24.54098 205 SER B C 1
ATOM 4084 O O . SER B 1 205 ? 136.67858 118.53100 105.43758 1.000 30.94115 205 SER B O 1
ATOM 4087 N N . THR B 1 206 ? 136.52278 116.30676 105.07761 1.000 32.51467 206 THR B N 1
ATOM 4088 C CA . THR B 1 206 ? 137.47357 116.25994 103.97545 1.000 34.45038 206 THR B CA 1
ATOM 4089 C C . THR B 1 206 ? 136.73010 115.96702 102.67896 1.000 34.59285 206 THR B C 1
ATOM 4090 O O . THR B 1 206 ? 135.96539 115.00039 102.60228 1.000 38.23239 206 THR B O 1
ATOM 4094 N N . THR B 1 207 ? 136.94415 116.80993 101.67445 1.000 43.48830 207 THR B N 1
ATOM 4095 C CA . THR B 1 207 ? 136.54557 116.55656 100.30009 1.000 45.96179 207 THR B CA 1
ATOM 4096 C C . THR B 1 207 ? 137.80540 116.42359 99.45280 1.000 45.31022 207 THR B C 1
ATOM 4097 O O . THR B 1 207 ? 138.92541 116.46164 99.96171 1.000 44.11882 207 THR B O 1
ATOM 4101 N N . TYR B 1 208 ? 137.63040 116.25387 98.14839 1.000 54.68691 208 TYR B N 1
ATOM 4102 C CA . TYR B 1 208 ? 138.75830 116.03732 97.25315 1.000 56.43998 208 TYR B CA 1
ATOM 4103 C C . TYR B 1 208 ? 138.69079 116.98757 96.06857 1.000 57.39766 208 TYR B C 1
ATOM 4104 O O . TYR B 1 208 ? 137.61138 117.25127 95.53062 1.000 57.56178 208 TYR B O 1
ATOM 4113 N N . GLU B 1 209 ? 139.84994 117.50549 95.67332 1.000 73.79643 209 GLU B N 1
ATOM 4114 C CA . GLU B 1 209 ? 139.97994 118.31065 94.46734 1.000 75.03647 209 GLU B CA 1
ATOM 4115 C C . GLU B 1 209 ? 140.87042 117.57494 93.47635 1.000 75.06952 209 GLU B C 1
ATOM 4116 O O . GLU B 1 209 ? 141.93501 117.06932 93.84647 1.000 74.40876 209 GLU B O 1
ATOM 4122 N N . GLU B 1 210 ? 140.42743 117.50579 92.22470 1.000 85.22886 210 GLU B N 1
ATOM 4123 C CA . GLU B 1 210 ? 141.17315 116.81044 91.18154 1.000 86.04596 210 GLU B CA 1
ATOM 4124 C C . GLU B 1 210 ? 142.20722 117.76355 90.59534 1.000 86.50075 210 GLU B C 1
ATOM 4125 O O . GLU B 1 210 ? 141.85824 118.70052 89.87046 1.000 85.02695 210 GLU B O 1
ATOM 4131 N N . ARG B 1 211 ? 143.47735 117.53300 90.91325 1.000 86.87460 211 ARG B N 1
ATOM 4132 C CA . ARG B 1 211 ? 144.55644 118.37810 90.41366 1.000 87.34487 211 ARG B CA 1
ATOM 4133 C C . ARG B 1 211 ? 145.62597 117.54768 89.71475 1.000 87.72179 211 ARG B C 1
ATOM 4134 O O . ARG B 1 211 ? 146.35295 118.05089 88.85845 1.000 88.24589 211 ARG B O 1
ATOM 4142 N N . LYS B 1 219 ? 143.39391 113.02740 92.96734 1.000 67.45342 219 LYS B N 1
ATOM 4143 C CA . LYS B 1 219 ? 142.45068 113.47695 93.98425 1.000 66.05156 219 LYS B CA 1
ATOM 4144 C C . LYS B 1 219 ? 143.16897 113.88850 95.26161 1.000 65.00094 219 LYS B C 1
ATOM 4145 O O . LYS B 1 219 ? 143.42502 113.06043 96.13454 1.000 66.15912 219 LYS B O 1
ATOM 4151 N N . VAL B 1 220 ? 143.49687 115.17156 95.36451 1.000 64.83227 220 VAL B N 1
ATOM 4152 C CA . VAL B 1 220 ? 144.13692 115.70716 96.56173 1.000 65.45445 220 VAL B CA 1
ATOM 4153 C C . VAL B 1 220 ? 143.06622 115.94373 97.62037 1.000 63.92490 220 VAL B C 1
ATOM 4154 O O . VAL B 1 220 ? 142.08526 116.65827 97.36223 1.000 63.88153 220 VAL B O 1
ATOM 4158 N N . PRO B 1 221 ? 143.19532 115.34783 98.80535 1.000 58.36984 221 PRO B N 1
ATOM 4159 C CA . PRO B 1 221 ? 142.23038 115.61925 99.87841 1.000 56.25289 221 PRO B CA 1
ATOM 4160 C C . PRO B 1 221 ? 142.46698 116.98929 100.49755 1.000 53.66514 221 PRO B C 1
ATOM 4161 O O . PRO B 1 221 ? 143.58909 117.33402 100.87224 1.000 56.46091 221 PRO B O 1
ATOM 4165 N N . VAL B 1 222 ? 141.39735 117.77229 100.59135 1.000 44.75208 222 VAL B N 1
ATOM 4166 C CA . VAL B 1 222 ? 141.40589 119.06670 101.25744 1.000 46.16694 222 VAL B CA 1
ATOM 4167 C C . VAL B 1 222 ? 140.25294 119.08212 102.24931 1.000 45.25303 222 VAL B C 1
ATOM 4168 O O . VAL B 1 222 ? 139.13985 118.66220 101.91894 1.000 46.41306 222 VAL B O 1
ATOM 4172 N N . GLY B 1 223 ? 140.51676 119.55204 103.46557 1.000 33.92373 223 GLY B N 1
ATOM 4173 C CA . GLY B 1 223 ? 139.51379 119.54938 104.50232 1.000 32.35132 223 GLY B CA 1
ATOM 4174 C C . GLY B 1 223 ? 139.26478 120.94386 105.03896 1.000 32.04755 223 GLY B C 1
ATOM 4175 O O . GLY B 1 223 ? 140.10242 121.83825 104.93667 1.000 38.64333 223 GLY B O 1
ATOM 4176 N N . GLN B 1 224 ? 138.08314 121.10876 105.62043 1.000 26.77783 224 GLN B N 1
ATOM 4177 C CA . GLN B 1 224 ? 137.70366 122.36903 106.24551 1.000 27.28651 224 GLN B CA 1
ATOM 4178 C C . GLN B 1 224 ? 136.55393 122.10262 107.20583 1.000 29.63082 224 GLN B C 1
ATOM 4179 O O . GLN B 1 224 ? 136.06540 120.97795 107.32497 1.000 27.11925 224 GLN B O 1
ATOM 4185 N N . GLU B 1 225 ? 136.11481 123.15479 107.88543 1.000 28.35173 225 GLU B N 1
ATOM 4186 C CA . GLU B 1 225 ? 134.99947 123.05503 108.81331 1.000 20.68391 225 GLU B CA 1
ATOM 4187 C C . GLU B 1 225 ? 133.69641 123.34463 108.08238 1.000 21.77734 225 GLU B C 1
ATOM 4188 O O . GLU B 1 225 ? 133.54771 124.39300 107.44882 1.000 30.46936 225 GLU B O 1
ATOM 4194 N N . VAL B 1 226 ? 132.76448 122.40822 108.17486 1.000 21.25261 226 VAL B N 1
ATOM 4195 C CA . VAL B 1 226 ? 131.44606 122.51811 107.58217 1.000 14.82781 226 VAL B CA 1
ATOM 4196 C C . VAL B 1 226 ? 130.42441 122.58027 108.70781 1.000 16.85942 226 VAL B C 1
ATOM 4197 O O . VAL B 1 226 ? 130.72520 122.31128 109.87458 1.000 21.79567 226 VAL B O 1
ATOM 4201 N N . GLU B 1 227 ? 129.19700 122.94469 108.34402 1.000 20.69579 227 GLU B N 1
ATOM 4202 C CA . GLU B 1 227 ? 128.12748 123.07903 109.32237 1.000 14.44114 227 GLU B CA 1
ATOM 4203 C C . GLU B 1 227 ? 127.80151 121.73365 109.95584 1.000 15.19915 227 GLU B C 1
ATOM 4204 O O . GLU B 1 227 ? 127.95739 120.67998 109.33464 1.000 25.42780 227 GLU B O 1
ATOM 4210 N N . GLY B 1 228 ? 127.33607 121.78079 111.20056 1.000 14.49659 228 GLY B N 1
ATOM 4211 C CA . GLY B 1 228 ? 127.04994 120.58096 111.96028 1.000 10.06356 228 GLY B CA 1
ATOM 4212 C C . GLY B 1 228 ? 127.86144 120.48401 113.23361 1.000 8.21104 228 GLY B C 1
ATOM 4213 O O . GLY B 1 228 ? 129.08516 120.36140 113.18700 1.000 13.78350 228 GLY B O 1
ATOM 4214 N N . MET B 1 229 ? 127.17747 120.52513 114.37497 1.000 16.15435 229 MET B N 1
ATOM 4215 C CA . MET B 1 229 ? 127.83111 120.57129 115.67788 1.000 11.54067 229 MET B CA 1
ATOM 4216 C C . MET B 1 229 ? 128.70670 119.34497 115.90960 1.000 13.98745 229 MET B C 1
ATOM 4217 O O . MET B 1 229 ? 128.26512 118.20701 115.73726 1.000 17.10001 229 MET B O 1
ATOM 4222 N N . ASN B 1 230 ? 129.94788 119.58641 116.32757 1.000 13.21164 230 ASN B N 1
ATOM 4223 C CA . ASN B 1 230 ? 130.90710 118.51742 116.60582 1.000 8.62389 230 ASN B CA 1
ATOM 4224 C C . ASN B 1 230 ? 130.60025 117.94264 117.98234 1.000 8.83701 230 ASN B C 1
ATOM 4225 O O . ASN B 1 230 ? 131.23491 118.27854 118.98062 1.000 11.95662 230 ASN B O 1
ATOM 4230 N N . ILE B 1 231 ? 129.60592 117.05638 118.02346 1.000 9.13877 231 ILE B N 1
ATOM 4231 C CA . ILE B 1 231 ? 129.14727 116.49282 119.28715 1.000 9.35405 231 ILE B CA 1
ATOM 4232 C C . ILE B 1 231 ? 130.21867 115.60401 119.90238 1.000 5.53179 231 ILE B C 1
ATOM 4233 O O . ILE B 1 231 ? 130.43902 115.62910 121.11686 1.000 19.37051 231 ILE B O 1
ATOM 4238 N N . LEU B 1 232 ? 130.90203 114.81079 119.07693 1.000 12.84133 232 LEU B N 1
ATOM 4239 C CA . LEU B 1 232 ? 131.92898 113.90689 119.58344 1.000 9.27553 232 LEU B CA 1
ATOM 4240 C C . LEU B 1 232 ? 133.08955 114.67135 120.21211 1.000 11.18879 232 LEU B C 1
ATOM 4241 O O . LEU B 1 232 ? 133.57557 114.30310 121.29039 1.000 21.53724 232 LEU B O 1
ATOM 4246 N N . GLY B 1 233 ? 133.54376 115.74103 119.55516 1.000 6.20565 233 GLY B N 1
ATOM 4247 C CA . GLY B 1 233 ? 134.58299 116.57284 120.13288 1.000 6.13250 233 GLY B CA 1
ATOM 4248 C C . GLY B 1 233 ? 134.16350 117.24159 121.42380 1.000 8.52655 233 GLY B C 1
ATOM 4249 O O . GLY B 1 233 ? 134.96356 117.35122 122.35662 1.000 13.29498 233 GLY B O 1
ATOM 4250 N N . LEU B 1 234 ? 132.91016 117.69058 121.50166 1.000 10.94466 234 LEU B N 1
ATOM 4251 C CA . LEU B 1 234 ? 132.41460 118.28727 122.73742 1.000 8.33902 234 LEU B CA 1
ATOM 4252 C C . LEU B 1 234 ? 132.34966 117.25855 123.85995 1.000 7.80568 234 LEU B C 1
ATOM 4253 O O . LEU B 1 234 ? 132.67513 117.56744 125.01003 1.000 9.22562 234 LEU B O 1
ATOM 4258 N N . VAL B 1 235 ? 131.94006 116.03049 123.53821 1.000 9.69432 235 VAL B N 1
ATOM 4259 C CA . VAL B 1 235 ? 131.91009 114.95356 124.52412 1.000 7.53708 235 VAL B CA 1
ATOM 4260 C C . VAL B 1 235 ? 133.31137 114.68415 125.05921 1.000 11.63666 235 VAL B C 1
ATOM 4261 O O . VAL B 1 235 ? 133.52787 114.59147 126.27574 1.000 8.58767 235 VAL B O 1
ATOM 4265 N N . VAL B 1 236 ? 134.28585 114.56594 124.15366 1.000 14.05775 236 VAL B N 1
ATOM 4266 C CA . VAL B 1 236 ? 135.65136 114.25774 124.56956 1.000 7.74371 236 VAL B CA 1
ATOM 4267 C C . VAL B 1 236 ? 136.22225 115.39097 125.41466 1.000 11.31302 236 VAL B C 1
ATOM 4268 O O . VAL B 1 236 ? 136.85453 115.15178 126.45293 1.000 18.14321 236 VAL B O 1
ATOM 4272 N N . PHE B 1 237 ? 135.99697 116.64040 124.99889 1.000 6.20491 237 PHE B N 1
ATOM 4273 C CA . PHE B 1 237 ? 136.49264 117.76174 125.78580 1.000 6.50944 237 PHE B CA 1
ATOM 4274 C C . PHE B 1 237 ? 135.84489 117.80549 127.16177 1.000 12.61375 237 PHE B C 1
ATOM 4275 O O . PHE B 1 237 ? 136.52027 118.07832 128.15604 1.000 14.95516 237 PHE B O 1
ATOM 4283 N N . ALA B 1 238 ? 134.52991 117.58261 127.23699 1.000 11.82137 238 ALA B N 1
ATOM 4284 C CA . ALA B 1 238 ? 133.85439 117.62449 128.52782 1.000 10.28327 238 ALA B CA 1
ATOM 4285 C C . ALA B 1 238 ? 134.38920 116.54570 129.45783 1.000 12.48547 238 ALA B C 1
ATOM 4286 O O . ALA B 1 238 ? 134.59518 116.79277 130.64994 1.000 15.56216 238 ALA B O 1
ATOM 4288 N N . ILE B 1 239 ? 134.64295 115.34900 128.92656 1.000 7.83478 239 ILE B N 1
ATOM 4289 C CA . ILE B 1 239 ? 135.20105 114.28411 129.75590 1.000 11.69725 239 ILE B CA 1
ATOM 4290 C C . ILE B 1 239 ? 136.60239 114.64645 130.24279 1.000 12.03728 239 ILE B C 1
ATOM 4291 O O . ILE B 1 239 ? 136.92691 114.46397 131.42132 1.000 18.56589 239 ILE B O 1
ATOM 4296 N N . VAL B 1 240 ? 137.45420 115.16367 129.35323 1.000 8.54495 240 VAL B N 1
ATOM 4297 C CA . VAL B 1 240 ? 138.82853 115.47873 129.74736 1.000 14.28075 240 VAL B CA 1
ATOM 4298 C C . VAL B 1 240 ? 138.85593 116.62484 130.75758 1.000 8.77064 240 VAL B C 1
ATOM 4299 O O . VAL B 1 240 ? 139.62990 116.60708 131.72245 1.000 17.95777 240 VAL B O 1
ATOM 4303 N N . PHE B 1 241 ? 138.01095 117.63419 130.55359 1.000 14.77236 241 PHE B N 1
ATOM 4304 C CA . PHE B 1 241 ? 137.90088 118.73538 131.50110 1.000 16.33548 241 PHE B CA 1
ATOM 4305 C C . PHE B 1 241 ? 137.37839 118.25785 132.85138 1.000 15.62829 241 PHE B C 1
ATOM 4306 O O . PHE B 1 241 ? 137.84126 118.71893 133.89882 1.000 9.94379 241 PHE B O 1
ATOM 4314 N N . GLY B 1 242 ? 136.41209 117.33536 132.84787 1.000 15.44971 242 GLY B N 1
ATOM 4315 C CA . GLY B 1 242 ? 135.94103 116.76588 134.09898 1.000 2.17441 242 GLY B CA 1
ATOM 4316 C C . GLY B 1 242 ? 137.00933 115.96764 134.81974 1.000 0.23332 242 GLY B C 1
ATOM 4317 O O . GLY B 1 242 ? 137.09099 115.99190 136.04550 1.000 5.48536 242 GLY B O 1
ATOM 4318 N N . VAL B 1 243 ? 137.84490 115.25340 134.06895 1.000 10.68972 243 VAL B N 1
ATOM 4319 C CA . VAL B 1 243 ? 138.95420 114.53414 134.68824 1.000 12.83916 243 VAL B CA 1
ATOM 4320 C C . VAL B 1 243 ? 139.96028 115.51706 135.28284 1.000 12.53854 243 VAL B C 1
ATOM 4321 O O . VAL B 1 243 ? 140.52292 115.27815 136.35797 1.000 12.08974 243 VAL B O 1
ATOM 4325 N N . ALA B 1 244 ? 140.17898 116.64930 134.61043 1.000 5.35290 244 ALA B N 1
ATOM 4326 C CA . ALA B 1 244 ? 141.04373 117.68613 135.17090 1.000 10.44814 244 ALA B CA 1
ATOM 4327 C C . ALA B 1 244 ? 140.46256 118.27270 136.45595 1.000 16.35888 244 ALA B C 1
ATOM 4328 O O . ALA B 1 244 ? 141.19575 118.53464 137.41707 1.000 17.22734 244 ALA B O 1
ATOM 4330 N N . LEU B 1 245 ? 139.14944 118.50471 136.48385 1.000 8.51007 245 LEU B N 1
ATOM 4331 C CA . LEU B 1 245 ? 138.50487 118.99575 137.70028 1.000 9.69964 245 LEU B CA 1
ATOM 4332 C C . LEU B 1 245 ? 138.58269 117.96630 138.82386 1.000 12.39723 245 LEU B C 1
ATOM 4333 O O . LEU B 1 245 ? 138.78089 118.32262 139.99223 1.000 12.07289 245 LEU B O 1
ATOM 4338 N N . ARG B 1 246 ? 138.42678 116.68608 138.48576 1.000 5.59354 246 ARG B N 1
ATOM 4339 C CA . ARG B 1 246 ? 138.60033 115.62208 139.46473 1.000 7.80639 246 ARG B CA 1
ATOM 4340 C C . ARG B 1 246 ? 140.00758 115.61904 140.03934 1.000 17.02646 246 ARG B C 1
ATOM 4341 O O . ARG B 1 246 ? 140.18640 115.41691 141.24400 1.000 23.03033 246 ARG B O 1
ATOM 4349 N N . LYS B 1 247 ? 141.01350 115.82638 139.19581 1.000 14.86070 247 LYS B N 1
ATOM 4350 C CA . LYS B 1 247 ? 142.38586 115.93198 139.66714 1.000 12.87249 247 LYS B CA 1
ATOM 4351 C C . LYS B 1 247 ? 142.61215 117.15586 140.54829 1.000 11.41144 247 LYS B C 1
ATOM 4352 O O . LYS B 1 247 ? 143.37385 117.07596 141.51658 1.000 19.33798 247 LYS B O 1
ATOM 4358 N N . LEU B 1 248 ? 141.97665 118.28838 140.23548 1.000 20.09817 248 LEU B N 1
ATOM 4359 C CA . LEU B 1 248 ? 142.08193 119.45447 141.11049 1.000 13.18111 248 LEU B CA 1
ATOM 4360 C C . LEU B 1 248 ? 141.39641 119.23955 142.45736 1.000 12.86509 248 LEU B C 1
ATOM 4361 O O . LEU B 1 248 ? 141.86086 119.77884 143.46525 1.000 16.73073 248 LEU B O 1
ATOM 4366 N N . GLY B 1 249 ? 140.30941 118.47317 142.49380 1.000 16.18874 249 GLY B N 1
ATOM 4367 C CA . GLY B 1 249 ? 139.64631 118.12854 143.73122 1.000 15.31788 249 GLY B CA 1
ATOM 4368 C C . GLY B 1 249 ? 138.94005 119.29636 144.38868 1.000 16.11780 249 GLY B C 1
ATOM 4369 O O . GLY B 1 249 ? 138.08888 119.95311 143.78512 1.000 14.20173 249 GLY B O 1
ATOM 4370 N N . PRO B 1 250 ? 139.27583 119.57261 145.65198 1.000 14.43693 250 PRO B N 1
ATOM 4371 C CA . PRO B 1 250 ? 138.66821 120.73243 146.32906 1.000 15.41565 250 PRO B CA 1
ATOM 4372 C C . PRO B 1 250 ? 138.97307 122.05626 145.64722 1.000 17.56334 250 PRO B C 1
ATOM 4373 O O . PRO B 1 250 ? 138.23328 123.02703 145.84052 1.000 22.34341 250 PRO B O 1
ATOM 4377 N N . GLU B 1 251 ? 140.03585 122.12305 144.84504 1.000 22.66600 251 GLU B N 1
ATOM 4378 C CA . GLU B 1 251 ? 140.35452 123.33159 144.09722 1.000 16.60036 251 GLU B CA 1
ATOM 4379 C C . GLU B 1 251 ? 139.42732 123.55717 142.90594 1.000 23.22686 251 GLU B C 1
ATOM 4380 O O . GLU B 1 251 ? 139.26470 124.70313 142.47730 1.000 29.98799 251 GLU B O 1
ATOM 4386 N N . GLY B 1 252 ? 138.81325 122.50537 142.36843 1.000 11.15508 252 GLY B N 1
ATOM 4387 C CA . GLY B 1 252 ? 137.89760 122.65211 141.25285 1.000 18.87584 252 GLY B CA 1
ATOM 4388 C C . GLY B 1 252 ? 136.44552 122.75448 141.67330 1.000 19.93137 252 GLY B C 1
ATOM 4389 O O . GLY B 1 252 ? 135.53439 122.55833 140.86083 1.000 23.99756 252 GLY B O 1
ATOM 4390 N N . GLU B 1 253 ? 136.23238 123.07427 142.95077 1.000 13.05850 253 GLU B N 1
ATOM 4391 C CA . GLU B 1 253 ? 134.89353 123.05011 143.52911 1.000 21.80272 253 GLU B CA 1
ATOM 4392 C C . GLU B 1 253 ? 133.96811 124.07609 142.88924 1.000 14.07351 253 GLU B C 1
ATOM 4393 O O . GLU B 1 253 ? 132.79313 123.78279 142.63737 1.000 8.29970 253 GLU B O 1
ATOM 4399 N N . LEU B 1 254 ? 134.46902 125.28959 142.64558 1.000 20.47885 254 LEU B N 1
ATOM 4400 C CA . LEU B 1 254 ? 133.63351 126.32725 142.05079 1.000 21.74162 254 LEU B CA 1
ATOM 4401 C C . LEU B 1 254 ? 133.15110 125.92378 140.66179 1.000 19.83069 254 LEU B C 1
ATOM 4402 O O . LEU B 1 254 ? 131.97192 126.08988 140.33565 1.000 18.93117 254 LEU B O 1
ATOM 4407 N N . LEU B 1 255 ? 134.04511 125.37379 139.83730 1.000 11.57828 255 LEU B N 1
ATOM 4408 C CA . LEU B 1 255 ? 133.65651 124.94905 138.49598 1.000 16.16883 255 LEU B CA 1
ATOM 4409 C C . LEU B 1 255 ? 132.70241 123.76164 138.54451 1.000 19.60898 255 LEU B C 1
ATOM 4410 O O . LEU B 1 255 ? 131.76190 123.67970 137.74329 1.000 15.62660 255 LEU B O 1
ATOM 4415 N N . ILE B 1 256 ? 132.92761 122.83421 139.47875 1.000 14.80949 256 ILE B N 1
ATOM 4416 C CA . ILE B 1 256 ? 132.02770 121.69406 139.61853 1.000 20.60698 256 ILE B CA 1
ATOM 4417 C C . ILE B 1 256 ? 130.62070 122.16648 139.96811 1.000 16.92941 256 ILE B C 1
ATOM 4418 O O . ILE B 1 256 ? 129.63571 121.72894 139.35726 1.000 15.22434 256 ILE B O 1
ATOM 4423 N N . ARG B 1 257 ? 130.50668 123.09497 140.92464 1.000 14.48724 257 ARG B N 1
ATOM 4424 C CA . ARG B 1 257 ? 129.19802 123.64783 141.26274 1.000 15.61727 257 ARG B CA 1
ATOM 4425 C C . ARG B 1 257 ? 128.58088 124.38663 140.08182 1.000 17.35416 257 ARG B C 1
ATOM 4426 O O . ARG B 1 257 ? 127.37956 124.25249 139.82186 1.000 20.46991 257 ARG B O 1
ATOM 4434 N N . PHE B 1 258 ? 129.38856 125.16888 139.35939 1.000 15.63823 258 PHE B N 1
ATOM 4435 C CA . PHE B 1 258 ? 128.88261 125.95683 138.24024 1.000 18.97402 258 PHE B CA 1
ATOM 4436 C C . PHE B 1 258 ? 128.26386 125.05973 137.17580 1.000 18.74897 258 PHE B C 1
ATOM 4437 O O . PHE B 1 258 ? 127.13383 125.29005 136.72583 1.000 6.95806 258 PHE B O 1
ATOM 4445 N N . PHE B 1 259 ? 128.98589 124.00942 136.78130 1.000 15.63723 259 PHE B N 1
ATOM 4446 C CA . PHE B 1 259 ? 128.47918 123.12599 135.73970 1.000 19.07246 259 PHE B CA 1
ATOM 4447 C C . PHE B 1 259 ? 127.31047 122.27796 136.22750 1.000 14.93814 259 PHE B C 1
ATOM 4448 O O . PHE B 1 259 ? 126.37674 122.02847 135.45664 1.000 10.49879 259 PHE B O 1
ATOM 4456 N N . ASN B 1 260 ? 127.31807 121.85635 137.49859 1.000 19.59599 260 ASN B N 1
ATOM 4457 C CA . ASN B 1 260 ? 126.17250 121.12634 138.03492 1.000 20.22864 260 ASN B CA 1
ATOM 4458 C C . ASN B 1 260 ? 124.90715 121.97801 138.01001 1.000 12.10901 260 ASN B C 1
ATOM 4459 O O . ASN B 1 260 ? 123.83286 121.50161 137.61795 1.000 11.70996 260 ASN B O 1
ATOM 4464 N N . SER B 1 261 ? 125.01558 123.24883 138.40071 1.000 22.08802 261 SER B N 1
ATOM 4465 C CA . SER B 1 261 ? 123.82752 124.09501 138.43430 1.000 26.87632 261 SER B CA 1
ATOM 4466 C C . SER B 1 261 ? 123.37043 124.46670 137.02712 1.000 16.79003 261 SER B C 1
ATOM 4467 O O . SER B 1 261 ? 122.16244 124.57135 136.76683 1.000 15.29166 261 SER B O 1
ATOM 4470 N N . PHE B 1 262 ? 124.31602 124.65433 136.10110 1.000 14.15562 262 PHE B N 1
ATOM 4471 C CA . PHE B 1 262 ? 123.93205 124.85628 134.70870 1.000 20.45146 262 PHE B CA 1
ATOM 4472 C C . PHE B 1 262 ? 123.17849 123.64711 134.16891 1.000 14.03201 262 PHE B C 1
ATOM 4473 O O . PHE B 1 262 ? 122.18429 123.80010 133.45088 1.000 13.96745 262 PHE B O 1
ATOM 4481 N N . ASN B 1 263 ? 123.62508 122.44083 134.52606 1.000 11.70324 263 ASN B N 1
ATOM 4482 C CA . ASN B 1 263 ? 122.91523 121.22888 134.13351 1.000 9.77584 263 ASN B CA 1
ATOM 4483 C C . ASN B 1 263 ? 121.50230 121.18882 134.71188 1.000 12.37154 263 ASN B C 1
ATOM 4484 O O . ASN B 1 263 ? 120.56174 120.76831 134.03073 1.000 15.31695 263 ASN B O 1
ATOM 4489 N N . GLU B 1 264 ? 121.33468 121.59488 135.97457 1.000 9.21418 264 GLU B N 1
ATOM 4490 C CA . GLU B 1 264 ? 119.99262 121.60808 136.56595 1.000 11.23139 264 GLU B CA 1
ATOM 4491 C C . GLU B 1 264 ? 119.05883 122.58033 135.84144 1.000 15.69913 264 GLU B C 1
ATOM 4492 O O . GLU B 1 264 ? 117.89032 122.25869 135.57512 1.000 14.20535 264 GLU B O 1
ATOM 4498 N N . ALA B 1 265 ? 119.55335 123.77778 135.52024 1.000 11.92059 265 ALA B N 1
ATOM 4499 C CA . ALA B 1 265 ? 118.73699 124.72670 134.76582 1.000 10.03412 265 ALA B CA 1
ATOM 4500 C C . ALA B 1 265 ? 118.38008 124.17370 133.38644 1.000 12.62905 265 ALA B C 1
ATOM 4501 O O . ALA B 1 265 ? 117.22820 124.28515 132.93166 1.000 11.34508 265 ALA B O 1
ATOM 4503 N N . THR B 1 266 ? 119.35297 123.54721 132.71670 1.000 15.32591 266 THR B N 1
ATOM 4504 C CA . THR B 1 266 ? 119.08262 122.92121 131.42881 1.000 14.13345 266 THR B CA 1
ATOM 4505 C C . THR B 1 266 ? 118.03309 121.82281 131.54792 1.000 10.12881 266 THR B C 1
ATOM 4506 O O . THR B 1 266 ? 117.19644 121.67741 130.65715 1.000 11.66396 266 THR B O 1
ATOM 4510 N N . MET B 1 267 ? 118.05351 121.05006 132.63324 1.000 8.33042 267 MET B N 1
ATOM 4511 C CA . MET B 1 267 ? 117.05115 120.00349 132.81204 1.000 12.64762 267 MET B CA 1
ATOM 4512 C C . MET B 1 267 ? 115.66055 120.58567 133.04348 1.000 11.86496 267 MET B C 1
ATOM 4513 O O . MET B 1 267 ? 114.65876 119.99349 132.62407 1.000 18.88544 267 MET B O 1
ATOM 4518 N N . VAL B 1 268 ? 115.57302 121.73871 133.70965 1.000 3.52410 268 VAL B N 1
ATOM 4519 C CA . VAL B 1 268 ? 114.28129 122.42349 133.81272 1.000 11.94766 268 VAL B CA 1
ATOM 4520 C C . VAL B 1 268 ? 113.75880 122.78354 132.42205 1.000 11.35651 268 VAL B C 1
ATOM 4521 O O . VAL B 1 268 ? 112.58285 122.54880 132.08522 1.000 14.08947 268 VAL B O 1
ATOM 4525 N N . LEU B 1 269 ? 114.63577 123.35212 131.58896 1.000 13.32170 269 LEU B N 1
ATOM 4526 C CA . LEU B 1 269 ? 114.23974 123.65740 130.21498 1.000 17.75398 269 LEU B CA 1
ATOM 4527 C C . LEU B 1 269 ? 113.82697 122.39475 129.46553 1.000 8.07938 269 LEU B C 1
ATOM 4528 O O . LEU B 1 269 ? 112.87893 122.41542 128.67315 1.000 10.09784 269 LEU B O 1
ATOM 4533 N N . VAL B 1 270 ? 114.53217 121.28872 129.70561 1.000 13.71105 270 VAL B N 1
ATOM 4534 C CA . VAL B 1 270 ? 114.22453 120.02853 129.03604 1.000 9.74081 270 VAL B CA 1
ATOM 4535 C C . VAL B 1 270 ? 112.82784 119.55294 129.41190 1.000 9.49613 270 VAL B C 1
ATOM 4536 O O . VAL B 1 270 ? 112.08004 119.05629 128.56455 1.000 19.11905 270 VAL B O 1
ATOM 4540 N N . SER B 1 271 ? 112.45825 119.68455 130.68853 1.000 10.61879 271 SER B N 1
ATOM 4541 C CA . SER B 1 271 ? 111.11323 119.29408 131.10596 1.000 6.95087 271 SER B CA 1
ATOM 4542 C C . SER B 1 271 ? 110.04894 120.15127 130.42497 1.000 15.16171 271 SER B C 1
ATOM 4543 O O . SER B 1 271 ? 109.00704 119.63832 129.99208 1.000 24.58759 271 SER B O 1
ATOM 4546 N N . TRP B 1 272 ? 110.29401 121.45905 130.30922 1.000 15.94372 272 TRP B N 1
ATOM 4547 C CA . TRP B 1 272 ? 109.33620 122.30864 129.59625 1.000 9.70664 272 TRP B CA 1
ATOM 4548 C C . TRP B 1 272 ? 109.20819 121.90084 128.12476 1.000 19.42156 272 TRP B C 1
ATOM 4549 O O . TRP B 1 272 ? 108.09690 121.84643 127.56859 1.000 23.72917 272 TRP B O 1
ATOM 4560 N N . ILE B 1 273 ? 110.33737 121.59519 127.48302 1.000 11.95513 273 ILE B N 1
ATOM 4561 C CA . ILE B 1 273 ? 110.31556 121.16413 126.08913 1.000 12.18174 273 ILE B CA 1
ATOM 4562 C C . ILE B 1 273 ? 109.55560 119.85005 125.94736 1.000 21.81261 273 ILE B C 1
ATOM 4563 O O . ILE B 1 273 ? 108.80329 119.65311 124.98764 1.000 17.95403 273 ILE B O 1
ATOM 4568 N N . MET B 1 274 ? 109.74343 118.92901 126.89418 1.000 20.54896 274 MET B N 1
ATOM 4569 C CA . MET B 1 274 ? 109.00040 117.67488 126.86223 1.000 17.37915 274 MET B CA 1
ATOM 4570 C C . MET B 1 274 ? 107.50785 117.91188 127.01315 1.000 19.56525 274 MET B C 1
ATOM 4571 O O . MET B 1 274 ? 106.70171 117.19271 126.41452 1.000 23.73572 274 MET B O 1
ATOM 4576 N N . TRP B 1 275 ? 107.11961 118.90750 127.80905 1.000 26.79200 275 TRP B N 1
ATOM 4577 C CA . TRP B 1 275 ? 105.70313 119.24568 127.89017 1.000 23.17420 275 TRP B CA 1
ATOM 4578 C C . TRP B 1 275 ? 105.17009 119.74168 126.55248 1.000 24.41907 275 TRP B C 1
ATOM 4579 O O . TRP B 1 275 ? 104.02571 119.44557 126.19493 1.000 31.99119 275 TRP B O 1
ATOM 4590 N N . TYR B 1 276 ? 105.97193 120.50296 125.80783 1.000 26.37756 276 TYR B N 1
ATOM 4591 C CA . TYR B 1 276 ? 105.54208 120.90582 124.46779 1.000 19.10282 276 TYR B CA 1
ATOM 4592 C C . TYR B 1 276 ? 105.57425 119.75957 123.45302 1.000 27.22271 276 TYR B C 1
ATOM 4593 O O . TYR B 1 276 ? 104.84549 119.80861 122.45574 1.000 27.12859 276 TYR B O 1
ATOM 4602 N N . ALA B 1 277 ? 106.37889 118.72979 123.70295 1.000 23.72146 277 ALA B N 1
ATOM 4603 C CA . ALA B 1 277 ? 106.68865 117.72107 122.68943 1.000 21.19205 277 ALA B CA 1
ATOM 4604 C C . ALA B 1 277 ? 105.49731 117.04983 122.00156 1.000 29.27053 277 ALA B C 1
ATOM 4605 O O . ALA B 1 277 ? 105.62007 116.75253 120.80278 1.000 29.30952 277 ALA B O 1
ATOM 4607 N N . PRO B 1 278 ? 104.37641 116.72353 122.66599 1.000 32.44778 278 PRO B N 1
ATOM 4608 C CA . PRO B 1 278 ? 103.30394 116.00414 121.94445 1.000 30.84536 278 PRO B CA 1
ATOM 4609 C C . PRO B 1 278 ? 102.78623 116.70503 120.69273 1.000 31.20978 278 PRO B C 1
ATOM 4610 O O . PRO B 1 278 ? 102.52069 116.03130 119.69096 1.000 37.94855 278 PRO B O 1
ATOM 4614 N N . VAL B 1 279 ? 102.65274 118.03213 120.70554 1.000 28.85019 279 VAL B N 1
ATOM 4615 C CA . VAL B 1 279 ? 102.16526 118.74701 119.52595 1.000 28.03684 279 VAL B CA 1
ATOM 4616 C C . VAL B 1 279 ? 103.15832 118.62602 118.37386 1.000 33.05403 279 VAL B C 1
ATOM 4617 O O . VAL B 1 279 ? 102.78342 118.33088 117.22748 1.000 35.57217 279 VAL B O 1
ATOM 4621 N N . GLY B 1 280 ? 104.44042 118.85964 118.66236 1.000 28.95000 280 GLY B N 1
ATOM 4622 C CA . GLY B 1 280 ? 105.45869 118.71849 117.63778 1.000 26.94865 280 GLY B CA 1
ATOM 4623 C C . GLY B 1 280 ? 105.53551 117.30889 117.08911 1.000 27.53339 280 GLY B C 1
ATOM 4624 O O . GLY B 1 280 ? 105.69927 117.11144 115.88593 1.000 35.27458 280 GLY B O 1
ATOM 4625 N N . ILE B 1 281 ? 105.40453 116.31142 117.96435 1.000 27.78642 281 ILE B N 1
ATOM 4626 C CA . ILE B 1 281 ? 105.42433 114.91664 117.53172 1.000 33.04950 281 ILE B CA 1
ATOM 4627 C C . ILE B 1 281 ? 104.23770 114.62151 116.62474 1.000 32.53371 281 ILE B C 1
ATOM 4628 O O . ILE B 1 281 ? 104.37651 113.94804 115.59740 1.000 38.00909 281 ILE B O 1
ATOM 4633 N N . MET B 1 282 ? 103.05260 115.11338 116.99242 1.000 36.63577 282 MET B N 1
ATOM 4634 C CA . MET B 1 282 ? 101.86674 114.88364 116.17550 1.000 34.47780 282 MET B CA 1
ATOM 4635 C C . MET B 1 282 ? 102.03567 115.47502 114.78444 1.000 37.16466 282 MET B C 1
ATOM 4636 O O . MET B 1 282 ? 101.70842 114.82919 113.78159 1.000 43.73848 282 MET B O 1
ATOM 4641 N N . PHE B 1 283 ? 102.57755 116.69026 114.69790 1.000 35.19784 283 PHE B N 1
ATOM 4642 C CA . PHE B 1 283 ? 102.74760 117.29478 113.38009 1.000 33.04287 283 PHE B CA 1
ATOM 4643 C C . PHE B 1 283 ? 103.88214 116.64566 112.59045 1.000 36.00832 283 PHE B C 1
ATOM 4644 O O . PHE B 1 283 ? 103.79368 116.54525 111.36150 1.000 38.49859 283 PHE B O 1
ATOM 4652 N N . LEU B 1 284 ? 104.93515 116.17506 113.26710 1.000 37.70573 284 LEU B N 1
ATOM 4653 C CA . LEU B 1 284 ? 105.97538 115.41153 112.58209 1.000 38.46189 284 LEU B CA 1
ATOM 4654 C C . LEU B 1 284 ? 105.40506 114.13815 111.97314 1.000 38.67539 284 LEU B C 1
ATOM 4655 O O . LEU B 1 284 ? 105.67763 113.81575 110.80929 1.000 43.50517 284 LEU B O 1
ATOM 4660 N N . VAL B 1 285 ? 104.60085 113.40857 112.74883 1.000 39.31934 285 VAL B N 1
ATOM 4661 C CA . VAL B 1 285 ? 103.98825 112.17721 112.26110 1.000 41.42326 285 VAL B CA 1
ATOM 4662 C C . VAL B 1 285 ? 103.05326 112.47168 111.09561 1.000 43.20414 285 VAL B C 1
ATOM 4663 O O . VAL B 1 285 ? 103.04080 111.74665 110.09444 1.000 46.02306 285 VAL B O 1
ATOM 4667 N N . ALA B 1 286 ? 102.25368 113.53556 111.20647 1.000 45.67687 286 ALA B N 1
ATOM 4668 C CA . ALA B 1 286 ? 101.34706 113.89117 110.12019 1.000 45.47249 286 ALA B CA 1
ATOM 4669 C C . ALA B 1 286 ? 102.11260 114.22118 108.84543 1.000 48.34228 286 ALA B C 1
ATOM 4670 O O . ALA B 1 286 ? 101.72591 113.79167 107.75179 1.000 52.42426 286 ALA B O 1
ATOM 4672 N N . GLY B 1 287 ? 103.20785 114.97398 108.96607 1.000 51.60709 287 GLY B N 1
ATOM 4673 C CA . GLY B 1 287 ? 104.00133 115.29686 107.79162 1.000 49.01203 287 GLY B CA 1
ATOM 4674 C C . GLY B 1 287 ? 104.60810 114.06947 107.14118 1.000 51.52161 287 GLY B C 1
ATOM 4675 O O . GLY B 1 287 ? 104.58195 113.92258 105.91523 1.000 52.68000 287 GLY B O 1
ATOM 4676 N N . LYS B 1 288 ? 105.16564 113.16745 107.95381 1.000 55.12343 288 LYS B N 1
ATOM 4677 C CA . LYS B 1 288 ? 105.75422 111.95502 107.39087 1.000 55.30364 288 LYS B CA 1
ATOM 4678 C C . LYS B 1 288 ? 104.69756 111.08156 106.72426 1.000 59.13384 288 LYS B C 1
ATOM 4679 O O . LYS B 1 288 ? 104.94504 110.50314 105.66100 1.000 60.29532 288 LYS B O 1
ATOM 4685 N N . ILE B 1 289 ? 103.51217 110.97452 107.32945 1.000 57.78999 289 ILE B N 1
ATOM 4686 C CA . ILE B 1 289 ? 102.44584 110.17263 106.73407 1.000 56.83223 289 ILE B CA 1
ATOM 4687 C C . ILE B 1 289 ? 101.99274 110.77901 105.41278 1.000 59.58638 289 ILE B C 1
ATOM 4688 O O . ILE B 1 289 ? 101.75523 110.06147 104.43321 1.000 61.60596 289 ILE B O 1
ATOM 4693 N N . VAL B 1 290 ? 101.86633 112.10740 105.36130 1.000 61.12506 290 VAL B N 1
ATOM 4694 C CA . VAL B 1 290 ? 101.46592 112.76640 104.12110 1.000 62.19200 290 VAL B CA 1
ATOM 4695 C C . VAL B 1 290 ? 102.50802 112.53915 103.03252 1.000 62.93958 290 VAL B C 1
ATOM 4696 O O . VAL B 1 290 ? 102.16714 112.26662 101.87502 1.000 64.58865 290 VAL B O 1
ATOM 4700 N N . GLU B 1 291 ? 103.79363 112.63297 103.38331 1.000 70.28351 291 GLU B N 1
ATOM 4701 C CA . GLU B 1 291 ? 104.83383 112.53274 102.36194 1.000 71.53671 291 GLU B CA 1
ATOM 4702 C C . GLU B 1 291 ? 104.99144 111.10344 101.85087 1.000 73.41492 291 GLU B C 1
ATOM 4703 O O . GLU B 1 291 ? 105.53648 110.88806 100.76233 1.000 73.20999 291 GLU B O 1
ATOM 4709 N N . MET B 1 292 ? 104.53170 110.11526 102.61488 1.000 79.82174 292 MET B N 1
ATOM 4710 C CA . MET B 1 292 ? 104.71597 108.72143 102.23201 1.000 80.46929 292 MET B CA 1
ATOM 4711 C C . MET B 1 292 ? 103.47661 108.16973 101.53999 1.000 81.09796 292 MET B C 1
ATOM 4712 O O . MET B 1 292 ? 102.35150 108.60841 101.79678 1.000 82.64714 292 MET B O 1
ATOM 4717 N N . GLU B 1 293 ? 103.69469 107.19902 100.65416 1.000 86.08056 293 GLU B N 1
ATOM 4718 C CA . GLU B 1 293 ? 102.61718 106.57478 99.89733 1.000 86.91878 293 GLU B CA 1
ATOM 4719 C C . GLU B 1 293 ? 102.17902 105.24300 100.50222 1.000 86.76767 293 GLU B C 1
ATOM 4720 O O . GLU B 1 293 ? 100.98663 105.03362 100.74469 1.000 86.63932 293 GLU B O 1
ATOM 4726 N N . ASP B 1 294 ? 103.12656 104.33742 100.75661 1.000 75.94200 294 ASP B N 1
ATOM 4727 C CA . ASP B 1 294 ? 102.81093 102.99990 101.26157 1.000 74.62963 294 ASP B CA 1
ATOM 4728 C C . ASP B 1 294 ? 102.97568 102.99315 102.77903 1.000 73.20337 294 ASP B C 1
ATOM 4729 O O . ASP B 1 294 ? 104.07048 102.84216 103.32317 1.000 73.61962 294 ASP B O 1
ATOM 4734 N N . VAL B 1 295 ? 101.84708 103.15738 103.47284 1.000 68.33187 295 VAL B N 1
ATOM 4735 C CA . VAL B 1 295 ? 101.85576 103.19728 104.93019 1.000 66.77153 295 VAL B CA 1
ATOM 4736 C C . VAL B 1 295 ? 102.02041 101.81157 105.54644 1.000 67.24743 295 VAL B C 1
ATOM 4737 O O . VAL B 1 295 ? 102.62831 101.68259 106.61328 1.000 69.31844 295 VAL B O 1
ATOM 4741 N N . GLY B 1 296 ? 101.48370 100.76737 104.91007 1.000 63.14008 296 GLY B N 1
ATOM 4742 C CA . GLY B 1 296 ? 101.64876 99.42245 105.44614 1.000 61.83781 296 GLY B CA 1
ATOM 4743 C C . GLY B 1 296 ? 103.09805 98.97342 105.46524 1.000 62.86635 296 GLY B C 1
ATOM 4744 O O . GLY B 1 296 ? 103.51037 98.18562 106.32623 1.000 64.70895 296 GLY B O 1
ATOM 4745 N N . LEU B 1 297 ? 103.89020 99.46207 104.51026 1.000 57.56733 297 LEU B N 1
ATOM 4746 C CA . LEU B 1 297 ? 105.31979 99.18261 104.52519 1.000 56.33031 297 LEU B CA 1
ATOM 4747 C C . LEU B 1 297 ? 105.96671 99.72828 105.79096 1.000 55.52268 297 LEU B C 1
ATOM 4748 O O . LEU B 1 297 ? 106.86246 99.09503 106.36042 1.000 58.29226 297 LEU B O 1
ATOM 4753 N N . LEU B 1 298 ? 105.51671 100.89826 106.25196 1.000 57.59322 298 LEU B N 1
ATOM 4754 C CA . LEU B 1 298 ? 106.01962 101.44812 107.50602 1.000 57.89756 298 LEU B CA 1
ATOM 4755 C C . LEU B 1 298 ? 105.76442 100.49516 108.66295 1.000 56.21263 298 LEU B C 1
ATOM 4756 O O . LEU B 1 298 ? 106.63621 100.28244 109.50985 1.000 58.47026 298 LEU B O 1
ATOM 4761 N N . PHE B 1 299 ? 104.56320 99.91948 108.71959 1.000 52.21930 299 PHE B N 1
ATOM 4762 C CA . PHE B 1 299 ? 104.24117 98.99162 109.79753 1.000 52.45707 299 PHE B CA 1
ATOM 4763 C C . PHE B 1 299 ? 105.08415 97.72672 109.70774 1.000 51.74932 299 PHE B C 1
ATOM 4764 O O . PHE B 1 299 ? 105.50387 97.17789 110.73319 1.000 55.80531 299 PHE B O 1
ATOM 4772 N N . ALA B 1 300 ? 105.35066 97.25249 108.49021 1.000 45.71625 300 ALA B N 1
ATOM 4773 C CA . ALA B 1 300 ? 106.23537 96.09901 108.33656 1.000 45.51283 300 ALA B CA 1
ATOM 4774 C C . ALA B 1 300 ? 107.63701 96.39965 108.86633 1.000 45.73323 300 ALA B C 1
ATOM 4775 O O . ALA B 1 300 ? 108.21907 95.60072 109.61504 1.000 46.25423 300 ALA B O 1
ATOM 4777 N N . ARG B 1 301 ? 108.19510 97.55615 108.49235 1.000 41.63857 301 ARG B N 1
ATOM 4778 C CA . ARG B 1 301 ? 109.53176 97.90990 108.96950 1.000 39.17219 301 ARG B CA 1
ATOM 4779 C C . ARG B 1 301 ? 109.54612 98.11140 110.48032 1.000 37.50047 301 ARG B C 1
ATOM 4780 O O . ARG B 1 301 ? 110.51949 97.75284 111.14978 1.000 38.86622 301 ARG B O 1
ATOM 4788 N N . LEU B 1 302 ? 108.47983 98.69157 111.03163 1.000 37.64722 302 LEU B N 1
ATOM 4789 C CA . LEU B 1 302 ? 108.37282 98.86252 112.47549 1.000 34.39564 302 LEU B CA 1
ATOM 4790 C C . LEU B 1 302 ? 108.33330 97.52380 113.20203 1.000 36.03060 302 LEU B C 1
ATOM 4791 O O . LEU B 1 302 ? 108.96756 97.36909 114.25367 1.000 42.30865 302 LEU B O 1
ATOM 4796 N N . GLY B 1 303 ? 107.59764 96.55144 112.66256 1.000 31.83797 303 GLY B N 1
ATOM 4797 C CA . GLY B 1 303 ? 107.59867 95.22411 113.25154 1.000 29.70018 303 GLY B CA 1
ATOM 4798 C C . GLY B 1 303 ? 108.96426 94.56727 113.20611 1.000 30.58454 303 GLY B C 1
ATOM 4799 O O . GLY B 1 303 ? 109.39066 93.93206 114.17591 1.000 37.79858 303 GLY B O 1
ATOM 4800 N N . LYS B 1 304 ? 109.67306 94.71380 112.08450 1.000 34.10030 304 LYS B N 1
ATOM 4801 C CA . LYS B 1 304 ? 111.03342 94.18403 112.01704 1.000 30.29399 304 LYS B CA 1
ATOM 4802 C C . LYS B 1 304 ? 111.96154 94.87266 113.01436 1.000 30.58599 304 LYS B C 1
ATOM 4803 O O . LYS B 1 304 ? 112.83858 94.22307 113.59491 1.000 36.24914 304 LYS B O 1
ATOM 4809 N N . TYR B 1 305 ? 111.79071 96.17871 113.22325 1.000 24.27697 305 TYR B N 1
ATOM 4810 C CA . TYR B 1 305 ? 112.61081 96.88642 114.20160 1.000 24.85199 305 TYR B CA 1
ATOM 4811 C C . TYR B 1 305 ? 112.33780 96.38777 115.61760 1.000 29.74154 305 TYR B C 1
ATOM 4812 O O . TYR B 1 305 ? 113.26937 96.20203 116.41268 1.000 28.07897 305 TYR B O 1
ATOM 4821 N N . ILE B 1 306 ? 111.06227 96.17529 115.95209 1.000 30.90682 306 ILE B N 1
ATOM 4822 C CA . ILE B 1 306 ? 110.71870 95.61635 117.25753 1.000 26.29426 306 ILE B CA 1
ATOM 4823 C C . ILE B 1 306 ? 111.34065 94.23919 117.42397 1.000 27.11142 306 ILE B C 1
ATOM 4824 O O . ILE B 1 306 ? 111.86413 93.90171 118.49320 1.000 34.85257 306 ILE B O 1
ATOM 4829 N N . LEU B 1 307 ? 111.27493 93.41490 116.37760 1.000 25.62116 307 LEU B N 1
ATOM 4830 C CA . LEU B 1 307 ? 111.86334 92.08368 116.45572 1.000 24.32491 307 LEU B CA 1
ATOM 4831 C C . LEU B 1 307 ? 113.36714 92.15821 116.68861 1.000 27.17162 307 LEU B C 1
ATOM 4832 O O . LEU B 1 307 ? 113.91212 91.39860 117.49441 1.000 33.97213 307 LEU B O 1
ATOM 4837 N N . CYS B 1 308 ? 114.05400 93.07147 115.99685 1.000 27.38869 308 CYS B N 1
ATOM 4838 C CA . CYS B 1 308 ? 115.48961 93.23605 116.21516 1.000 25.68717 308 CYS B CA 1
ATOM 4839 C C . CYS B 1 308 ? 115.79050 93.64333 117.65246 1.000 25.43152 308 CYS B C 1
ATOM 4840 O O . CYS B 1 308 ? 116.69941 93.09135 118.28555 1.000 26.93358 308 CYS B O 1
ATOM 4843 N N . CYS B 1 309 ? 115.02967 94.60181 118.18628 1.000 25.35491 309 CYS B N 1
ATOM 4844 C CA . CYS B 1 309 ? 115.25939 95.05810 119.55476 1.000 22.62807 309 CYS B CA 1
ATOM 4845 C C . CYS B 1 309 ? 115.04986 93.92779 120.55680 1.000 23.60344 309 CYS B C 1
ATOM 4846 O O . CYS B 1 309 ? 115.88988 93.69657 121.43611 1.000 24.56213 309 CYS B O 1
ATOM 4849 N N . LEU B 1 310 ? 113.93501 93.20480 120.42902 1.000 25.10381 310 LEU B N 1
ATOM 4850 C CA . LEU B 1 310 ? 113.62380 92.13614 121.37242 1.000 19.00245 310 LEU B CA 1
ATOM 4851 C C . LEU B 1 310 ? 114.61786 90.98818 121.26303 1.000 21.24971 310 LEU B C 1
ATOM 4852 O O . LEU B 1 310 ? 115.00957 90.40519 122.27854 1.000 24.56285 310 LEU B O 1
ATOM 4857 N N . LEU B 1 311 ? 115.03138 90.64429 120.04135 1.000 21.26522 311 LEU B N 1
ATOM 4858 C CA . LEU B 1 311 ? 116.02297 89.59280 119.85866 1.000 18.84829 311 LEU B CA 1
ATOM 4859 C C . LEU B 1 311 ? 117.35779 89.97865 120.47717 1.000 20.30737 311 LEU B C 1
ATOM 4860 O O . LEU B 1 311 ? 118.01299 89.15053 121.11820 1.000 22.66993 311 LEU B O 1
ATOM 4865 N N . GLY B 1 312 ? 117.78134 91.23028 120.29473 1.000 20.74913 312 GLY B N 1
ATOM 4866 C CA . GLY B 1 312 ? 119.00454 91.67462 120.93333 1.000 14.11491 312 GLY B CA 1
ATOM 4867 C C . GLY B 1 312 ? 118.92559 91.62734 122.44332 1.000 17.12106 312 GLY B C 1
ATOM 4868 O O . GLY B 1 312 ? 119.87489 91.19889 123.10541 1.000 24.51947 312 GLY B O 1
ATOM 4869 N N . HIS B 1 313 ? 117.79552 92.05959 123.00823 1.000 23.76620 313 HIS B N 1
ATOM 4870 C CA . HIS B 1 313 ? 117.62267 91.98776 124.45475 1.000 15.47082 313 HIS B CA 1
ATOM 4871 C C . HIS B 1 313 ? 117.67757 90.54821 124.94705 1.000 13.25229 313 HIS B C 1
ATOM 4872 O O . HIS B 1 313 ? 118.33530 90.25725 125.95093 1.000 26.36104 313 HIS B O 1
ATOM 4879 N N . ALA B 1 314 ? 117.00757 89.63223 124.24355 1.000 16.16655 314 ALA B N 1
ATOM 4880 C CA . ALA B 1 314 ? 117.02052 88.22986 124.64480 1.000 16.76986 314 ALA B CA 1
ATOM 4881 C C . ALA B 1 314 ? 118.41494 87.62381 124.55223 1.000 21.37253 314 ALA B C 1
ATOM 4882 O O . ALA B 1 314 ? 118.81537 86.86194 125.43683 1.000 27.64373 314 ALA B O 1
ATOM 4884 N N . ILE B 1 315 ? 119.16568 87.94097 123.49796 1.000 18.20894 315 ILE B N 1
ATOM 4885 C CA . ILE B 1 315 ? 120.51182 87.39631 123.35780 1.000 17.10592 315 ILE B CA 1
ATOM 4886 C C . ILE B 1 315 ? 121.43518 87.93835 124.44056 1.000 21.66431 315 ILE B C 1
ATOM 4887 O O . ILE B 1 315 ? 122.20074 87.18361 125.04961 1.000 27.08720 315 ILE B O 1
ATOM 4892 N N . HIS B 1 316 ? 121.38216 89.24633 124.70299 1.000 20.54073 316 HIS B N 1
ATOM 4893 C CA . HIS B 1 316 ? 122.22473 89.82089 125.74599 1.000 14.96152 316 HIS B CA 1
ATOM 4894 C C . HIS B 1 316 ? 121.86526 89.27031 127.12147 1.000 20.96769 316 HIS B C 1
ATOM 4895 O O . HIS B 1 316 ? 122.75249 88.96727 127.92566 1.000 22.69231 316 HIS B O 1
ATOM 4902 N N . GLY B 1 317 ? 120.57473 89.12264 127.40922 1.000 22.52102 317 GLY B N 1
ATOM 4903 C CA . GLY B 1 317 ? 120.14578 88.71712 128.73024 1.000 18.01993 317 GLY B CA 1
ATOM 4904 C C . GLY B 1 317 ? 120.18570 87.23347 129.02229 1.000 22.62849 317 GLY B C 1
ATOM 4905 O O . GLY B 1 317 ? 120.26952 86.84165 130.18792 1.000 26.65683 317 GLY B O 1
ATOM 4906 N N . LEU B 1 318 ? 120.11858 86.39114 127.99031 1.000 22.51519 318 LEU B N 1
ATOM 4907 C CA . LEU B 1 318 ? 120.10905 84.95141 128.19772 1.000 23.14556 318 LEU B CA 1
ATOM 4908 C C . LEU B 1 318 ? 121.39332 84.25231 127.78417 1.000 26.84587 318 LEU B C 1
ATOM 4909 O O . LEU B 1 318 ? 121.60630 83.10829 128.19340 1.000 35.00047 318 LEU B O 1
ATOM 4914 N N . LEU B 1 319 ? 122.24570 84.89370 126.98950 1.000 21.52759 319 LEU B N 1
ATOM 4915 C CA . LEU B 1 319 ? 123.47179 84.26762 126.51425 1.000 25.13428 319 LEU B CA 1
ATOM 4916 C C . LEU B 1 319 ? 124.72950 85.01566 126.92667 1.000 29.01019 319 LEU B C 1
ATOM 4917 O O . LEU B 1 319 ? 125.65177 84.40765 127.47010 1.000 35.39247 319 LEU B O 1
ATOM 4922 N N . VAL B 1 320 ? 124.79017 86.32637 126.69077 1.000 27.08957 320 VAL B N 1
ATOM 4923 C CA . VAL B 1 320 ? 126.03990 87.06180 126.87412 1.000 25.22334 320 VAL B CA 1
ATOM 4924 C C . VAL B 1 320 ? 126.32187 87.28115 128.35603 1.000 28.23939 320 VAL B C 1
ATOM 4925 O O . VAL B 1 320 ? 127.36918 86.87488 128.87379 1.000 36.00312 320 VAL B O 1
ATOM 4929 N N . LEU B 1 321 ? 125.39985 87.94151 129.05322 1.000 31.53185 321 LEU B N 1
ATOM 4930 C CA . LEU B 1 321 ? 125.58788 88.18391 130.48067 1.000 26.05396 321 LEU B CA 1
ATOM 4931 C C . LEU B 1 321 ? 125.70188 86.89984 131.29593 1.000 29.51787 321 LEU B C 1
ATOM 4932 O O . LEU B 1 321 ? 126.58429 86.83864 132.17149 1.000 34.66998 321 LEU B O 1
ATOM 4937 N N . PRO B 1 322 ? 124.85981 85.87644 131.10319 1.000 30.55231 322 PRO B N 1
ATOM 4938 C CA . PRO B 1 322 ? 125.10048 84.60862 131.80630 1.000 33.14216 322 PRO B CA 1
ATOM 4939 C C . PRO B 1 322 ? 126.44966 83.98834 131.49564 1.000 33.06695 322 PRO B C 1
ATOM 4940 O O . PRO B 1 322 ? 127.07071 83.40533 132.39159 1.000 38.41938 322 PRO B O 1
ATOM 4944 N N . LEU B 1 323 ? 126.92620 84.09559 130.25440 1.000 29.30306 323 LEU B N 1
ATOM 4945 C CA . LEU B 1 323 ? 128.24628 83.57009 129.92630 1.000 33.80248 323 LEU B CA 1
ATOM 4946 C C . LEU B 1 323 ? 129.34283 84.31674 130.67354 1.000 37.17249 323 LEU B C 1
ATOM 4947 O O . LEU B 1 323 ? 130.28667 83.69802 131.17087 1.000 41.67816 323 LEU B O 1
ATOM 4952 N N . ILE B 1 324 ? 129.24262 85.64477 130.75589 1.000 39.16096 324 ILE B N 1
ATOM 4953 C CA . ILE B 1 324 ? 130.22876 86.41875 131.50829 1.000 36.08566 324 ILE B CA 1
ATOM 4954 C C . ILE B 1 324 ? 130.20951 86.01875 132.97861 1.000 38.14877 324 ILE B C 1
ATOM 4955 O O . ILE B 1 324 ? 131.26288 85.82646 133.60575 1.000 43.27265 324 ILE B O 1
ATOM 4960 N N . TYR B 1 325 ? 129.01043 85.88413 133.54927 1.000 37.89888 325 TYR B N 1
ATOM 4961 C CA . TYR B 1 325 ? 128.89687 85.48505 134.94677 1.000 39.82979 325 TYR B CA 1
ATOM 4962 C C . TYR B 1 325 ? 129.51952 84.11513 135.18100 1.000 43.26372 325 TYR B C 1
ATOM 4963 O O . TYR B 1 325 ? 130.24275 83.91526 136.16253 1.000 46.77336 325 TYR B O 1
ATOM 4972 N N . PHE B 1 326 ? 129.25471 83.15899 134.28821 1.000 49.87884 326 PHE B N 1
ATOM 4973 C CA . PHE B 1 326 ? 129.82915 81.82654 134.44198 1.000 47.47448 326 PHE B CA 1
ATOM 4974 C C . PHE B 1 326 ? 131.34267 81.85059 134.28289 1.000 48.91151 326 PHE B C 1
ATOM 4975 O O . PHE B 1 326 ? 132.05835 81.15145 135.00682 1.000 53.56320 326 PHE B O 1
ATOM 4983 N N . LEU B 1 327 ? 131.84827 82.63782 133.33383 1.000 48.63910 327 LEU B N 1
ATOM 4984 C CA . LEU B 1 327 ? 133.28645 82.69171 133.10743 1.000 47.13029 327 LEU B CA 1
ATOM 4985 C C . LEU B 1 327 ? 134.01111 83.27062 134.31211 1.000 51.51114 327 LEU B C 1
ATOM 4986 O O . LEU B 1 327 ? 135.12153 82.84024 134.64200 1.000 55.07523 327 LEU B O 1
ATOM 4991 N N . PHE B 1 328 ? 133.40854 84.25364 134.97712 1.000 53.30749 328 PHE B N 1
ATOM 4992 C CA . PHE B 1 328 ? 134.03758 84.82904 136.15840 1.000 48.28021 328 PHE B CA 1
ATOM 4993 C C . PHE B 1 328 ? 133.69234 84.10485 137.45458 1.000 50.56630 328 PHE B C 1
ATOM 4994 O O . PHE B 1 328 ? 134.31886 84.38545 138.48014 1.000 55.34524 328 PHE B O 1
ATOM 5002 N N . THR B 1 329 ? 132.73397 83.18028 137.44353 1.000 52.22701 329 THR B N 1
ATOM 5003 C CA . THR B 1 329 ? 132.23544 82.62005 138.69404 1.000 53.10371 329 THR B CA 1
ATOM 5004 C C . THR B 1 329 ? 132.23561 81.09605 138.69973 1.000 56.00707 329 THR B C 1
ATOM 5005 O O . THR B 1 329 ? 132.32471 80.48013 139.76645 1.000 59.31101 329 THR B O 1
ATOM 5009 N N . ARG B 1 330 ? 132.13231 80.48251 137.51955 1.000 54.12009 330 ARG B N 1
ATOM 5010 C CA . ARG B 1 330 ? 132.03949 79.02755 137.37959 1.000 54.68391 330 ARG B CA 1
ATOM 5011 C C . ARG B 1 330 ? 130.82815 78.45979 138.11552 1.000 56.59105 330 ARG B C 1
ATOM 5012 O O . ARG B 1 330 ? 130.82523 77.29547 138.51909 1.000 59.56749 330 ARG B O 1
ATOM 5020 N N . LYS B 1 331 ? 129.79054 79.27228 138.29201 1.000 52.79581 331 LYS B N 1
ATOM 5021 C CA . LYS B 1 331 ? 128.53484 78.83332 138.87749 1.000 52.19692 331 LYS B CA 1
ATOM 5022 C C . LYS B 1 331 ? 127.41304 79.01893 137.86598 1.000 55.17343 331 LYS B C 1
ATOM 5023 O O . LYS B 1 331 ? 127.59004 79.64928 136.82166 1.000 56.37746 331 LYS B O 1
ATOM 5029 N N . ASN B 1 332 ? 126.25609 78.46046 138.18386 1.000 53.26620 332 ASN B N 1
ATOM 5030 C CA . ASN B 1 332 ? 125.11932 78.53285 137.27598 1.000 50.03719 332 ASN B CA 1
ATOM 5031 C C . ASN B 1 332 ? 124.53932 79.94080 137.27694 1.000 51.18961 332 ASN B C 1
ATOM 5032 O O . ASN B 1 332 ? 124.06658 80.40339 138.32232 1.000 51.69370 332 ASN B O 1
ATOM 5037 N N . PRO B 1 333 ? 124.54231 80.65190 136.14452 1.000 49.54157 333 PRO B N 1
ATOM 5038 C CA . PRO B 1 333 ? 123.92968 81.98729 136.11913 1.000 44.78823 333 PRO B CA 1
ATOM 5039 C C . PRO B 1 333 ? 122.41644 81.95846 136.09961 1.000 44.17977 333 PRO B C 1
ATOM 5040 O O . PRO B 1 333 ? 121.78896 82.93815 136.52309 1.000 47.14631 333 PRO B O 1
ATOM 5044 N N . TYR B 1 334 ? 121.81077 80.87058 135.62985 1.000 44.43661 334 TYR B N 1
ATOM 5045 C CA . TYR B 1 334 ? 120.35989 80.78269 135.58556 1.000 44.70348 334 TYR B CA 1
ATOM 5046 C C . TYR B 1 334 ? 119.74503 80.53382 136.95314 1.000 42.14313 334 TYR B C 1
ATOM 5047 O O . TYR B 1 334 ? 118.60904 80.94795 137.18239 1.000 43.70573 334 TYR B O 1
ATOM 5056 N N . ARG B 1 335 ? 120.47075 79.90399 137.87753 1.000 45.56123 335 ARG B N 1
ATOM 5057 C CA . ARG B 1 335 ? 120.00517 79.86833 139.26072 1.000 46.00549 335 ARG B CA 1
ATOM 5058 C C . ARG B 1 335 ? 119.99035 81.26915 139.86543 1.000 46.30819 335 ARG B C 1
ATOM 5059 O O . ARG B 1 335 ? 119.03174 81.65262 140.55094 1.000 48.08932 335 ARG B O 1
ATOM 5067 N N . PHE B 1 336 ? 121.03337 82.05749 139.59163 1.000 39.27749 336 PHE B N 1
ATOM 5068 C CA . PHE B 1 336 ? 121.05790 83.44736 140.03372 1.000 36.89552 336 PHE B CA 1
ATOM 5069 C C . PHE B 1 336 ? 119.90025 84.23609 139.43716 1.000 40.14325 336 PHE B C 1
ATOM 5070 O O . PHE B 1 336 ? 119.24596 85.01508 140.13764 1.000 41.19879 336 PHE B O 1
ATOM 5078 N N . LEU B 1 337 ? 119.63461 84.05224 138.14234 1.000 40.49250 337 LEU B N 1
ATOM 5079 C CA . LEU B 1 337 ? 118.50445 84.72613 137.51386 1.000 37.18671 337 LEU B CA 1
ATOM 5080 C C . LEU B 1 337 ? 117.16779 84.26829 138.07997 1.000 37.23241 337 LEU B C 1
ATOM 5081 O O . LEU B 1 337 ? 116.26102 85.09123 138.23190 1.000 39.06444 337 LEU B O 1
ATOM 5086 N N . TRP B 1 338 ? 117.01995 82.98007 138.38525 1.000 40.52182 338 TRP B N 1
ATOM 5087 C CA . TRP B 1 338 ? 115.82562 82.50739 139.06951 1.000 38.64631 338 TRP B CA 1
ATOM 5088 C C . TRP B 1 338 ? 115.69317 83.12598 140.45171 1.000 39.28908 338 TRP B C 1
ATOM 5089 O O . TRP B 1 338 ? 114.58266 83.21366 140.98435 1.000 42.43540 338 TRP B O 1
ATOM 5100 N N . GLY B 1 339 ? 116.80643 83.56033 141.04349 1.000 39.53191 339 GLY B N 1
ATOM 5101 C CA . GLY B 1 339 ? 116.73040 84.26775 142.30753 1.000 39.20984 339 GLY B CA 1
ATOM 5102 C C . GLY B 1 339 ? 116.16659 85.67315 142.20984 1.000 40.47287 339 GLY B C 1
ATOM 5103 O O . GLY B 1 339 ? 115.81592 86.25603 143.23973 1.000 40.25972 339 GLY B O 1
ATOM 5104 N N . ILE B 1 340 ? 116.06238 86.22915 141.00271 1.000 36.40928 340 ILE B N 1
ATOM 5105 C CA . ILE B 1 340 ? 115.59929 87.59927 140.81827 1.000 35.94996 340 ILE B CA 1
ATOM 5106 C C . ILE B 1 340 ? 114.42837 87.68349 139.83763 1.000 35.99782 340 ILE B C 1
ATOM 5107 O O . ILE B 1 340 ? 114.26191 88.69357 139.16964 1.000 38.91972 340 ILE B O 1
ATOM 5112 N N . VAL B 1 341 ? 113.60567 86.63539 139.74612 1.000 34.79452 341 VAL B N 1
ATOM 5113 C CA . VAL B 1 341 ? 112.51489 86.63414 138.77152 1.000 27.54664 341 VAL B CA 1
ATOM 5114 C C . VAL B 1 341 ? 111.48700 87.71278 139.09653 1.000 34.23475 341 VAL B C 1
ATOM 5115 O O . VAL B 1 341 ? 110.98208 88.39459 138.19766 1.000 40.13439 341 VAL B O 1
ATOM 5119 N N . THR B 1 342 ? 111.13693 87.86500 140.37065 1.000 32.42234 342 THR B N 1
ATOM 5120 C CA . THR B 1 342 ? 110.12587 88.83837 140.77791 1.000 30.26617 342 THR B CA 1
ATOM 5121 C C . THR B 1 342 ? 110.54801 90.28326 140.50252 1.000 31.01504 342 THR B C 1
ATOM 5122 O O . THR B 1 342 ? 109.72922 91.06704 140.00330 1.000 34.04865 342 THR B O 1
ATOM 5126 N N . PRO B 1 343 ? 111.77977 90.69965 140.82890 1.000 34.30625 343 PRO B N 1
ATOM 5127 C CA . PRO B 1 343 ? 112.20798 92.03825 140.39308 1.000 31.41478 343 PRO B CA 1
ATOM 5128 C C . PRO B 1 343 ? 112.20973 92.20502 138.88436 1.000 29.34269 343 PRO B C 1
ATOM 5129 O O . PRO B 1 343 ? 111.93118 93.30203 138.39651 1.000 31.93919 343 PRO B O 1
ATOM 5133 N N . LEU B 1 344 ? 112.51970 91.15371 138.12471 1.000 24.00636 344 LEU B N 1
ATOM 5134 C CA . LEU B 1 344 ? 112.46649 91.25834 136.66904 1.000 25.80647 344 LEU B CA 1
ATOM 5135 C C . LEU B 1 344 ? 111.03747 91.46385 136.18016 1.000 25.53660 344 LEU B C 1
ATOM 5136 O O . LEU B 1 344 ? 110.79311 92.26489 135.26861 1.000 32.42338 344 LEU B O 1
ATOM 5141 N N . ALA B 1 345 ? 110.08114 90.74894 136.77656 1.000 27.38214 345 ALA B N 1
ATOM 5142 C CA . ALA B 1 345 ? 108.67597 90.95846 136.44959 1.000 26.47336 345 ALA B CA 1
ATOM 5143 C C . ALA B 1 345 ? 108.22341 92.36641 136.80754 1.000 24.18385 345 ALA B C 1
ATOM 5144 O O . ALA B 1 345 ? 107.46625 92.98385 136.05193 1.000 26.66962 345 ALA B O 1
ATOM 5146 N N . THR B 1 346 ? 108.66754 92.88489 137.95243 1.000 26.75154 346 THR B N 1
ATOM 5147 C CA . THR B 1 346 ? 108.38077 94.27070 138.30438 1.000 27.42009 346 THR B CA 1
ATOM 5148 C C . THR B 1 346 ? 109.00052 95.25806 137.32313 1.000 26.25372 346 THR B C 1
ATOM 5149 O O . THR B 1 346 ? 108.36569 96.26213 136.99086 1.000 26.21850 346 THR B O 1
ATOM 5153 N N . ALA B 1 347 ? 110.22612 95.00008 136.86633 1.000 28.10229 347 ALA B N 1
ATOM 5154 C CA . ALA B 1 347 ? 110.87294 95.85915 135.88257 1.000 25.58578 347 ALA B CA 1
ATOM 5155 C C . ALA B 1 347 ? 110.10557 95.87379 134.57029 1.000 29.72810 347 ALA B C 1
ATOM 5156 O O . ALA B 1 347 ? 109.97294 96.92632 133.93789 1.000 29.12841 347 ALA B O 1
ATOM 5158 N N . PHE B 1 348 ? 109.60654 94.71475 134.13971 1.000 26.55726 348 PHE B N 1
ATOM 5159 C CA . PHE B 1 348 ? 108.78022 94.68286 132.93817 1.000 22.29278 348 PHE B CA 1
ATOM 5160 C C . PHE B 1 348 ? 107.46651 95.42761 133.15004 1.000 30.02850 348 PHE B C 1
ATOM 5161 O O . PHE B 1 348 ? 107.05757 96.23089 132.30588 1.000 31.79075 348 PHE B O 1
ATOM 5169 N N . GLY B 1 349 ? 106.79295 95.17790 134.27551 1.000 31.97465 349 GLY B N 1
ATOM 5170 C CA . GLY B 1 349 ? 105.48816 95.78275 134.49606 1.000 25.97490 349 GLY B CA 1
ATOM 5171 C C . GLY B 1 349 ? 105.54312 97.29298 134.62543 1.000 28.96633 349 GLY B C 1
ATOM 5172 O O . GLY B 1 349 ? 104.75629 98.01108 134.00567 1.000 33.10767 349 GLY B O 1
ATOM 5173 N N . THR B 1 350 ? 106.47651 97.79642 135.42955 1.000 27.35784 350 THR B N 1
ATOM 5174 C CA . THR B 1 350 ? 106.55965 99.22536 135.69632 1.000 27.93690 350 THR B CA 1
ATOM 5175 C C . THR B 1 350 ? 107.37147 99.98679 134.66170 1.000 30.66922 350 THR B C 1
ATOM 5176 O O . THR B 1 350 ? 107.20074 101.20541 134.54358 1.000 33.19461 350 THR B O 1
ATOM 5180 N N . SER B 1 351 ? 108.24793 99.30406 133.92203 1.000 32.99135 351 SER B N 1
ATOM 5181 C CA . SER B 1 351 ? 109.15908 99.94275 132.97329 1.000 27.43661 351 SER B CA 1
ATOM 5182 C C . SER B 1 351 ? 110.05227 100.97032 133.66226 1.000 26.32584 351 SER B C 1
ATOM 5183 O O . SER B 1 351 ? 110.46238 101.96093 133.05669 1.000 27.70823 351 SER B O 1
ATOM 5186 N N . SER B 1 352 ? 110.35540 100.74549 134.93659 1.000 28.61608 352 SER B N 1
ATOM 5187 C CA . SER B 1 352 ? 111.14767 101.67417 135.72899 1.000 32.84058 352 SER B CA 1
ATOM 5188 C C . SER B 1 352 ? 112.19291 100.90329 136.51838 1.000 28.12510 352 SER B C 1
ATOM 5189 O O . SER B 1 352 ? 111.86865 99.91917 137.18898 1.000 30.36034 352 SER B O 1
ATOM 5192 N N . SER B 1 353 ? 113.44554 101.34977 136.43129 1.000 25.63110 353 SER B N 1
ATOM 5193 C CA . SER B 1 353 ? 114.51146 100.75357 137.22760 1.000 26.37695 353 SER B CA 1
ATOM 5194 C C . SER B 1 353 ? 114.47815 101.22419 138.67477 1.000 30.82799 353 SER B C 1
ATOM 5195 O O . SER B 1 353 ? 114.88215 100.47812 139.57133 1.000 29.50804 353 SER B O 1
ATOM 5198 N N . SER B 1 354 ? 114.02059 102.45481 138.91775 1.000 35.50903 354 SER B N 1
ATOM 5199 C CA . SER B 1 354 ? 113.94597 102.96596 140.28256 1.000 26.49329 354 SER B CA 1
ATOM 5200 C C . SER B 1 354 ? 112.91751 102.20269 141.10622 1.000 28.82126 354 SER B C 1
ATOM 5201 O O . SER B 1 354 ? 113.15589 101.90372 142.28097 1.000 38.61520 354 SER B O 1
ATOM 5204 N N . ALA B 1 355 ? 111.76743 101.88050 140.51144 1.000 27.36223 355 ALA B N 1
ATOM 5205 C CA . ALA B 1 355 ? 110.74678 101.10665 141.20689 1.000 29.88301 355 ALA B CA 1
ATOM 5206 C C . ALA B 1 355 ? 111.15348 99.65681 141.42338 1.000 33.43795 355 ALA B C 1
ATOM 5207 O O . ALA B 1 355 ? 110.58243 98.99402 142.29480 1.000 37.85585 355 ALA B O 1
ATOM 5209 N N . THR B 1 356 ? 112.11830 99.15485 140.65687 1.000 29.20788 356 THR B N 1
ATOM 5210 C CA . THR B 1 356 ? 112.60866 97.79159 140.79000 1.000 26.67245 356 THR B CA 1
ATOM 5211 C C . THR B 1 356 ? 113.71502 97.65574 141.82879 1.000 25.63498 356 THR B C 1
ATOM 5212 O O . THR B 1 356 ? 113.90947 96.56064 142.36425 1.000 27.16213 356 THR B O 1
ATOM 5216 N N . LEU B 1 357 ? 114.41419 98.74747 142.14220 1.000 30.10051 357 LEU B N 1
ATOM 5217 C CA . LEU B 1 357 ? 115.62028 98.66810 142.96561 1.000 24.21552 357 LEU B CA 1
ATOM 5218 C C . LEU B 1 357 ? 115.38988 98.09000 144.35814 1.000 25.60050 357 LEU B C 1
ATOM 5219 O O . LEU B 1 357 ? 116.18593 97.23208 144.77562 1.000 29.34211 357 LEU B O 1
ATOM 5224 N N . PRO B 1 358 ? 114.37502 98.50488 145.13185 1.000 28.47428 358 PRO B N 1
ATOM 5225 C CA . PRO B 1 358 ? 114.23082 97.93093 146.48556 1.000 24.85584 358 PRO B CA 1
ATOM 5226 C C . PRO B 1 358 ? 114.01631 96.42779 146.48444 1.000 29.04934 358 PRO B C 1
ATOM 5227 O O . PRO B 1 358 ? 114.70398 95.69247 147.21158 1.000 35.33316 358 PRO B O 1
ATOM 5231 N N . LEU B 1 359 ? 113.07355 95.95071 145.67175 1.000 26.03011 359 LEU B N 1
ATOM 5232 C CA . LEU B 1 359 ? 112.82188 94.51927 145.58360 1.000 30.59936 359 LEU B CA 1
ATOM 5233 C C . LEU B 1 359 ? 114.02973 93.78353 145.02045 1.000 30.60706 359 LEU B C 1
ATOM 5234 O O . LEU B 1 359 ? 114.31006 92.64750 145.41646 1.000 30.77499 359 LEU B O 1
ATOM 5239 N N . MET B 1 360 ? 114.75995 94.41646 144.10012 1.000 31.93232 360 MET B N 1
ATOM 5240 C CA . MET B 1 360 ? 115.96109 93.79563 143.55348 1.000 28.16345 360 MET B CA 1
ATOM 5241 C C . MET B 1 360 ? 117.02562 93.61163 144.62873 1.000 25.47555 360 MET B C 1
ATOM 5242 O O . MET B 1 360 ? 117.64847 92.55047 144.72110 1.000 27.94167 360 MET B O 1
ATOM 5247 N N . MET B 1 361 ? 117.25389 94.63964 145.44936 1.000 31.48320 361 MET B N 1
ATOM 5248 C CA . MET B 1 361 ? 118.21464 94.51175 146.54198 1.000 30.21212 361 MET B CA 1
ATOM 5249 C C . MET B 1 361 ? 117.77842 93.42854 147.51783 1.000 30.61444 361 MET B C 1
ATOM 5250 O O . MET B 1 361 ? 118.58762 92.59635 147.94675 1.000 32.37027 361 MET B O 1
ATOM 5255 N N . LYS B 1 362 ? 116.48586 93.40350 147.84781 1.000 31.41191 362 LYS B N 1
ATOM 5256 C CA . LYS B 1 362 ? 115.97502 92.40324 148.77837 1.000 34.70016 362 LYS B CA 1
ATOM 5257 C C . LYS B 1 362 ? 116.18237 90.98813 148.24376 1.000 37.32165 362 LYS B C 1
ATOM 5258 O O . LYS B 1 362 ? 116.63765 90.09789 148.97191 1.000 39.43927 362 LYS B O 1
ATOM 5264 N N . CYS B 1 363 ? 115.87991 90.76750 146.96126 1.000 38.65780 363 CYS B N 1
ATOM 5265 C CA . CYS B 1 363 ? 116.00106 89.42977 146.38728 1.000 37.85713 363 CYS B CA 1
ATOM 5266 C C . CYS B 1 363 ? 117.45970 89.02488 146.21447 1.000 37.87422 363 CYS B C 1
ATOM 5267 O O . CYS B 1 363 ? 117.82388 87.86915 146.45431 1.000 38.85448 363 CYS B O 1
ATOM 5270 N N . VAL B 1 364 ? 118.31149 89.96260 145.79507 1.000 37.61885 364 VAL B N 1
ATOM 5271 C CA . VAL B 1 364 ? 119.72684 89.66398 145.61079 1.000 35.11966 364 VAL B CA 1
ATOM 5272 C C . VAL B 1 364 ? 120.38620 89.33392 146.94147 1.000 37.82211 364 VAL B C 1
ATOM 5273 O O . VAL B 1 364 ? 121.27822 88.47970 147.00585 1.000 36.41105 364 VAL B O 1
ATOM 5277 N N . GLU B 1 365 ? 119.95953 89.98443 148.02357 1.000 39.31064 365 GLU B N 1
ATOM 5278 C CA . GLU B 1 365 ? 120.50226 89.66189 149.33742 1.000 35.03881 365 GLU B CA 1
ATOM 5279 C C . GLU B 1 365 ? 119.95494 88.34933 149.89459 1.000 38.14489 365 GLU B C 1
ATOM 5280 O O . GLU B 1 365 ? 120.73079 87.49007 150.32089 1.000 38.88973 365 GLU B O 1
ATOM 5286 N N . GLU B 1 366 ? 118.63118 88.16797 149.90004 1.000 41.56846 366 GLU B N 1
ATOM 5287 C CA . GLU B 1 366 ? 118.07560 86.97674 150.53872 1.000 42.06102 366 GLU B CA 1
ATOM 5288 C C . GLU B 1 366 ? 118.21383 85.73772 149.66018 1.000 44.26170 366 GLU B C 1
ATOM 5289 O O . GLU B 1 366 ? 118.69831 84.69884 150.12224 1.000 46.34749 366 GLU B O 1
ATOM 5295 N N . ASN B 1 367 ? 117.79628 85.81914 148.39779 1.000 47.65132 367 ASN B N 1
ATOM 5296 C CA . ASN B 1 367 ? 117.78171 84.64135 147.53669 1.000 43.25933 367 ASN B CA 1
ATOM 5297 C C . ASN B 1 367 ? 119.15090 84.27835 146.97902 1.000 44.75822 367 ASN B C 1
ATOM 5298 O O . ASN B 1 367 ? 119.44682 83.08898 146.82180 1.000 49.07678 367 ASN B O 1
ATOM 5303 N N . ASN B 1 368 ? 119.99279 85.26266 146.67081 1.000 40.74323 368 ASN B N 1
ATOM 5304 C CA . ASN B 1 368 ? 121.27213 85.00816 146.02284 1.000 39.67020 368 ASN B CA 1
ATOM 5305 C C . ASN B 1 368 ? 122.46538 85.13784 146.95892 1.000 42.82506 368 ASN B C 1
ATOM 5306 O O . ASN B 1 368 ? 123.59108 84.84809 146.54335 1.000 43.43338 368 ASN B O 1
ATOM 5311 N N . GLY B 1 369 ? 122.25570 85.56164 148.20279 1.000 41.58045 369 GLY B N 1
ATOM 5312 C CA . GLY B 1 369 ? 123.32400 85.62251 149.18194 1.000 36.84556 369 GLY B CA 1
ATOM 5313 C C . GLY B 1 369 ? 124.43740 86.60453 148.87880 1.000 40.46272 369 GLY B C 1
ATOM 5314 O O . GLY B 1 369 ? 125.61783 86.26503 148.99326 1.000 44.78692 369 GLY B O 1
ATOM 5315 N N . VAL B 1 370 ? 124.08063 87.82322 148.49126 1.000 36.24775 370 VAL B N 1
ATOM 5316 C CA . VAL B 1 370 ? 125.04393 88.89230 148.26023 1.000 36.51456 370 VAL B CA 1
ATOM 5317 C C . VAL B 1 370 ? 125.04595 89.79735 149.48274 1.000 37.29593 370 VAL B C 1
ATOM 5318 O O . VAL B 1 370 ? 123.98159 90.20465 149.96455 1.000 42.54103 370 VAL B O 1
ATOM 5322 N N . ALA B 1 371 ? 126.23724 90.09908 149.99287 1.000 33.30545 371 ALA B N 1
ATOM 5323 C CA . ALA B 1 371 ? 126.36528 90.90742 151.19604 1.000 33.46487 371 ALA B CA 1
ATOM 5324 C C . ALA B 1 371 ? 125.79141 92.30242 150.98035 1.000 34.68114 371 ALA B C 1
ATOM 5325 O O . ALA B 1 371 ? 125.85609 92.86356 149.88477 1.000 37.47820 371 ALA B O 1
ATOM 5327 N N . LYS B 1 372 ? 125.22085 92.86077 152.05050 1.000 31.25484 372 LYS B N 1
ATOM 5328 C CA . LYS B 1 372 ? 124.56661 94.16002 151.95078 1.000 28.07258 372 LYS B CA 1
ATOM 5329 C C . LYS B 1 372 ? 125.54632 95.26684 151.58664 1.000 29.72336 372 LYS B C 1
ATOM 5330 O O . LYS B 1 372 ? 125.17602 96.20315 150.87494 1.000 32.61256 372 LYS B O 1
ATOM 5336 N N . HIS B 1 373 ? 126.79070 95.18414 152.05420 1.000 30.36248 373 HIS B N 1
ATOM 5337 C CA . HIS B 1 373 ? 127.77295 96.19791 151.69610 1.000 27.72521 373 HIS B CA 1
ATOM 5338 C C . HIS B 1 373 ? 128.13151 96.17670 150.21687 1.000 30.26175 373 HIS B C 1
ATOM 5339 O O . HIS B 1 373 ? 128.71858 97.14734 149.72762 1.000 36.17208 373 HIS B O 1
ATOM 5346 N N . ILE B 1 374 ? 127.79877 95.11093 149.49835 1.000 29.31359 374 ILE B N 1
ATOM 5347 C CA . ILE B 1 374 ? 127.93883 95.07316 148.04930 1.000 27.68798 374 ILE B CA 1
ATOM 5348 C C . ILE B 1 374 ? 126.64811 95.47932 147.35652 1.000 28.97104 374 ILE B C 1
ATOM 5349 O O . ILE B 1 374 ? 126.66325 96.30877 146.45152 1.000 33.00643 374 ILE B O 1
ATOM 5354 N N . SER B 1 375 ? 125.51743 94.89724 147.75998 1.000 22.51851 375 SER B N 1
ATOM 5355 C CA . SER B 1 375 ? 124.26132 95.18647 147.07564 1.000 25.75658 375 SER B CA 1
ATOM 5356 C C . SER B 1 375 ? 123.84605 96.64159 147.25605 1.000 26.81606 375 SER B C 1
ATOM 5357 O O . SER B 1 375 ? 123.59438 97.34551 146.27058 1.000 27.80486 375 SER B O 1
ATOM 5360 N N . ARG B 1 376 ? 123.81384 97.12072 148.50090 1.000 25.56082 376 ARG B N 1
ATOM 5361 C CA . ARG B 1 376 ? 123.36559 98.46751 148.82671 1.000 25.20081 376 ARG B CA 1
ATOM 5362 C C . ARG B 1 376 ? 124.30519 99.55076 148.32291 1.000 18.74913 376 ARG B C 1
ATOM 5363 O O . ARG B 1 376 ? 123.96619 100.73256 148.41940 1.000 19.74282 376 ARG B O 1
ATOM 5371 N N . PHE B 1 377 ? 125.47855 99.18198 147.81606 1.000 20.79234 377 PHE B N 1
ATOM 5372 C CA . PHE B 1 377 ? 126.36895 100.11046 147.13456 1.000 16.26897 377 PHE B CA 1
ATOM 5373 C C . PHE B 1 377 ? 126.26581 100.00342 145.61635 1.000 19.80347 377 PHE B C 1
ATOM 5374 O O . PHE B 1 377 ? 126.08956 101.01454 144.93511 1.000 18.28152 377 PHE B O 1
ATOM 5382 N N . ILE B 1 378 ? 126.34960 98.78851 145.07167 1.000 23.29275 378 ILE B N 1
ATOM 5383 C CA . ILE B 1 378 ? 126.46216 98.61777 143.62715 1.000 22.57288 378 ILE B CA 1
ATOM 5384 C C . ILE B 1 378 ? 125.10695 98.77640 142.95077 1.000 21.90870 378 ILE B C 1
ATOM 5385 O O . ILE B 1 378 ? 124.98444 99.49108 141.95087 1.000 23.89471 378 ILE B O 1
ATOM 5390 N N . LEU B 1 379 ? 124.07664 98.10053 143.46420 1.000 14.78126 379 LEU B N 1
ATOM 5391 C CA . LEU B 1 379 ? 122.78396 98.12680 142.78678 1.000 14.94027 379 LEU B CA 1
ATOM 5392 C C . LEU B 1 379 ? 122.20517 99.53004 142.62890 1.000 19.10080 379 LEU B C 1
ATOM 5393 O O . LEU B 1 379 ? 121.67088 99.82147 141.54544 1.000 21.12340 379 LEU B O 1
ATOM 5398 N N . PRO B 1 380 ? 122.24113 100.41995 143.62776 1.000 24.78928 380 PRO B N 1
ATOM 5399 C CA . PRO B 1 380 ? 121.77162 101.79310 143.37809 1.000 16.11049 380 PRO B CA 1
ATOM 5400 C C . PRO B 1 380 ? 122.55623 102.53164 142.30576 1.000 13.95366 380 PRO B C 1
ATOM 5401 O O . PRO B 1 380 ? 121.96881 103.33756 141.57558 1.000 18.13967 380 PRO B O 1
ATOM 5405 N N . ILE B 1 381 ? 123.86438 102.29468 142.19265 1.000 13.80137 381 ILE B N 1
ATOM 5406 C CA . ILE B 1 381 ? 124.64920 102.94335 141.14547 1.000 16.98881 381 ILE B CA 1
ATOM 5407 C C . ILE B 1 381 ? 124.28923 102.37362 139.77832 1.000 16.60592 381 ILE B C 1
ATOM 5408 O O . ILE B 1 381 ? 124.07759 103.11695 138.81338 1.000 18.29476 381 ILE B O 1
ATOM 5413 N N . GLY B 1 382 ? 124.21284 101.04503 139.67827 1.000 13.14634 382 GLY B N 1
ATOM 5414 C CA . GLY B 1 382 ? 123.83962 100.40212 138.43374 1.000 6.84316 382 GLY B CA 1
ATOM 5415 C C . GLY B 1 382 ? 122.43693 100.72569 137.97171 1.000 14.85100 382 GLY B C 1
ATOM 5416 O O . GLY B 1 382 ? 122.18269 100.73349 136.76429 1.000 22.73450 382 GLY B O 1
ATOM 5417 N N . ALA B 1 383 ? 121.52064 100.99359 138.90407 1.000 11.77384 383 ALA B N 1
ATOM 5418 C CA . ALA B 1 383 ? 120.16553 101.37616 138.53105 1.000 12.17647 383 ALA B CA 1
ATOM 5419 C C . ALA B 1 383 ? 120.13737 102.65208 137.70617 1.000 14.21941 383 ALA B C 1
ATOM 5420 O O . ALA B 1 383 ? 119.20786 102.84810 136.91958 1.000 24.26838 383 ALA B O 1
ATOM 5422 N N . THR B 1 384 ? 121.14344 103.50882 137.84897 1.000 21.68122 384 THR B N 1
ATOM 5423 C CA . THR B 1 384 ? 121.22590 104.74923 137.09687 1.000 18.24563 384 THR B CA 1
ATOM 5424 C C . THR B 1 384 ? 122.22190 104.70224 135.94876 1.000 21.08048 384 THR B C 1
ATOM 5425 O O . THR B 1 384 ? 121.91147 105.19909 134.86588 1.000 26.12947 384 THR B O 1
ATOM 5429 N N . VAL B 1 385 ? 123.38854 104.09122 136.13803 1.000 20.54588 385 VAL B N 1
ATOM 5430 C CA . VAL B 1 385 ? 124.47188 104.21301 135.17145 1.000 19.17868 385 VAL B CA 1
ATOM 5431 C C . VAL B 1 385 ? 124.60268 103.01383 134.23792 1.000 19.62472 385 VAL B C 1
ATOM 5432 O O . VAL B 1 385 ? 125.19326 103.15919 133.15697 1.000 22.60398 385 VAL B O 1
ATOM 5436 N N . ASN B 1 386 ? 124.08813 101.83957 134.58752 1.000 14.45086 386 ASN B N 1
ATOM 5437 C CA . ASN B 1 386 ? 124.26489 100.63334 133.77973 1.000 15.88610 386 ASN B CA 1
ATOM 5438 C C . ASN B 1 386 ? 122.95112 100.30857 133.07895 1.000 17.61107 386 ASN B C 1
ATOM 5439 O O . ASN B 1 386 ? 122.04677 99.72283 133.67351 1.000 19.02906 386 ASN B O 1
ATOM 5444 N N . MET B 1 387 ? 122.85042 100.67943 131.80517 1.000 21.95621 387 MET B N 1
ATOM 5445 C CA . MET B 1 387 ? 121.64572 100.45451 131.01162 1.000 18.43698 387 MET B CA 1
ATOM 5446 C C . MET B 1 387 ? 122.03915 99.77216 129.70067 1.000 18.80805 387 MET B C 1
ATOM 5447 O O . MET B 1 387 ? 122.23706 100.42268 128.67700 1.000 26.39142 387 MET B O 1
ATOM 5452 N N . ASP B 1 388 ? 122.14287 98.44358 129.73904 1.000 17.06742 388 ASP B N 1
ATOM 5453 C CA . ASP B 1 388 ? 122.44665 97.68682 128.53101 1.000 15.76549 388 ASP B CA 1
ATOM 5454 C C . ASP B 1 388 ? 121.26564 97.62566 127.56936 1.000 25.35084 388 ASP B C 1
ATOM 5455 O O . ASP B 1 388 ? 121.46789 97.73375 126.35438 1.000 27.24816 388 ASP B O 1
ATOM 5460 N N . GLY B 1 389 ? 120.04410 97.45513 128.08255 1.000 17.43917 389 GLY B N 1
ATOM 5461 C CA . GLY B 1 389 ? 118.88190 97.43197 127.21125 1.000 13.75810 389 GLY B CA 1
ATOM 5462 C C . GLY B 1 389 ? 118.68299 98.73662 126.46759 1.000 19.34048 389 GLY B C 1
ATOM 5463 O O . GLY B 1 389 ? 118.39319 98.73915 125.26809 1.000 20.45906 389 GLY B O 1
ATOM 5464 N N . ALA B 1 390 ? 118.85795 99.86086 127.16193 1.000 14.44477 390 ALA B N 1
ATOM 5465 C CA . ALA B 1 390 ? 118.74306 101.16152 126.51527 1.000 13.86885 390 ALA B CA 1
ATOM 5466 C C . ALA B 1 390 ? 119.79778 101.33722 125.42918 1.000 17.30759 390 ALA B C 1
ATOM 5467 O O . ALA B 1 390 ? 119.49576 101.84620 124.34790 1.000 20.86409 390 ALA B O 1
ATOM 5469 N N . ALA B 1 391 ? 121.03664 100.91443 125.69222 1.000 18.25256 391 ALA B N 1
ATOM 5470 C CA . ALA B 1 391 ? 122.09533 101.05059 124.69488 1.000 13.88545 391 ALA B CA 1
ATOM 5471 C C . ALA B 1 391 ? 121.82567 100.18962 123.46466 1.000 15.22293 391 ALA B C 1
ATOM 5472 O O . ALA B 1 391 ? 122.00947 100.64640 122.32802 1.000 19.78458 391 ALA B O 1
ATOM 5474 N N . LEU B 1 392 ? 121.39521 98.94192 123.67174 1.000 19.38061 392 LEU B N 1
ATOM 5475 C CA . LEU B 1 392 ? 121.05987 98.07366 122.54723 1.000 15.59380 392 LEU B CA 1
ATOM 5476 C C . LEU B 1 392 ? 119.91972 98.66097 121.72431 1.000 15.44017 392 LEU B C 1
ATOM 5477 O O . LEU B 1 392 ? 119.99692 98.72483 120.49076 1.000 25.58577 392 LEU B O 1
ATOM 5482 N N . PHE B 1 393 ? 118.85788 99.10743 122.39791 1.000 18.20227 393 PHE B N 1
ATOM 5483 C CA . PHE B 1 393 ? 117.73385 99.72930 121.71141 1.000 17.31937 393 PHE B CA 1
ATOM 5484 C C . PHE B 1 393 ? 118.16382 100.96253 120.92655 1.000 17.32398 393 PHE B C 1
ATOM 5485 O O . PHE B 1 393 ? 117.73127 101.15867 119.78826 1.000 21.15571 393 PHE B O 1
ATOM 5493 N N . GLN B 1 394 ? 119.01653 101.80234 121.51682 1.000 16.89956 394 GLN B N 1
ATOM 5494 C CA . GLN B 1 394 ? 119.43140 103.03566 120.85889 1.000 11.78085 394 GLN B CA 1
ATOM 5495 C C . GLN B 1 394 ? 120.27149 102.75580 119.62081 1.000 19.71206 394 GLN B C 1
ATOM 5496 O O . GLN B 1 394 ? 120.09760 103.41159 118.58898 1.000 19.52020 394 GLN B O 1
ATOM 5502 N N . CYS B 1 395 ? 121.19379 101.79610 119.70260 1.000 21.98319 395 CYS B N 1
ATOM 5503 C CA . CYS B 1 395 ? 121.98624 101.45546 118.52655 1.000 12.95871 395 CYS B CA 1
ATOM 5504 C C . CYS B 1 395 ? 121.13519 100.82541 117.42946 1.000 16.13458 395 CYS B C 1
ATOM 5505 O O . CYS B 1 395 ? 121.31068 101.15125 116.24459 1.000 27.37177 395 CYS B O 1
ATOM 5508 N N . VAL B 1 396 ? 120.20675 99.93800 117.79881 1.000 14.51824 396 VAL B N 1
ATOM 5509 C CA . VAL B 1 396 ? 119.29266 99.36852 116.81458 1.000 13.15419 396 VAL B CA 1
ATOM 5510 C C . VAL B 1 396 ? 118.47789 100.47048 116.15194 1.000 18.62610 396 VAL B C 1
ATOM 5511 O O . VAL B 1 396 ? 118.29179 100.47513 114.93277 1.000 23.05011 396 VAL B O 1
ATOM 5515 N N . ALA B 1 397 ? 117.98142 101.41939 116.94645 1.000 22.64790 397 ALA B N 1
ATOM 5516 C CA . ALA B 1 397 ? 117.19206 102.51713 116.40619 1.000 13.71451 397 ALA B CA 1
ATOM 5517 C C . ALA B 1 397 ? 118.00965 103.39358 115.46910 1.000 16.52663 397 ALA B C 1
ATOM 5518 O O . ALA B 1 397 ? 117.50487 103.82028 114.42858 1.000 21.88014 397 ALA B O 1
ATOM 5520 N N . ALA B 1 398 ? 119.26579 103.67302 115.81647 1.000 22.07853 398 ALA B N 1
ATOM 5521 C CA . ALA B 1 398 ? 120.11736 104.47230 114.94214 1.000 15.60458 398 ALA B CA 1
ATOM 5522 C C . ALA B 1 398 ? 120.33128 103.78210 113.60044 1.000 21.95639 398 ALA B C 1
ATOM 5523 O O . ALA B 1 398 ? 120.20117 104.40907 112.54201 1.000 26.64062 398 ALA B O 1
ATOM 5525 N N . VAL B 1 399 ? 120.63657 102.48293 113.62144 1.000 16.61883 399 VAL B N 1
ATOM 5526 C CA . VAL B 1 399 ? 120.84763 101.76878 112.36347 1.000 20.50354 399 VAL B CA 1
ATOM 5527 C C . VAL B 1 399 ? 119.54812 101.67636 111.56720 1.000 23.59339 399 VAL B C 1
ATOM 5528 O O . VAL B 1 399 ? 119.54507 101.80566 110.33829 1.000 31.56315 399 VAL B O 1
ATOM 5532 N N . PHE B 1 400 ? 118.42805 101.45934 112.25612 1.000 23.16385 400 PHE B N 1
ATOM 5533 C CA . PHE B 1 400 ? 117.12344 101.37035 111.61051 1.000 24.04657 400 PHE B CA 1
ATOM 5534 C C . PHE B 1 400 ? 116.75037 102.67981 110.92473 1.000 23.69730 400 PHE B C 1
ATOM 5535 O O . PHE B 1 400 ? 116.24078 102.67874 109.79914 1.000 27.19992 400 PHE B O 1
ATOM 5543 N N . ILE B 1 401 ? 117.00007 103.80768 111.58918 1.000 23.62465 401 ILE B N 1
ATOM 5544 C CA . ILE B 1 401 ? 116.71717 105.10900 110.99568 1.000 24.70443 401 ILE B CA 1
ATOM 5545 C C . ILE B 1 401 ? 117.66225 105.38205 109.83224 1.000 24.55426 401 ILE B C 1
ATOM 5546 O O . ILE B 1 401 ? 117.26223 105.95900 108.81568 1.000 32.06113 401 ILE B O 1
ATOM 5551 N N . ALA B 1 402 ? 118.92300 104.95820 109.94994 1.000 24.41309 402 ALA B N 1
ATOM 5552 C CA . ALA B 1 402 ? 119.84879 105.09690 108.83103 1.000 20.66696 402 ALA B CA 1
ATOM 5553 C C . ALA B 1 402 ? 119.36555 104.31590 107.61476 1.000 27.88906 402 ALA B C 1
ATOM 5554 O O . ALA B 1 402 ? 119.47534 104.78907 106.47864 1.000 33.58179 402 ALA B O 1
ATOM 5556 N N . GLN B 1 403 ? 118.83428 103.11325 107.83452 1.000 29.66673 403 GLN B N 1
ATOM 5557 C CA . GLN B 1 403 ? 118.31988 102.31265 106.72863 1.000 28.96908 403 GLN B CA 1
ATOM 5558 C C . GLN B 1 403 ? 117.01983 102.87638 106.16751 1.000 28.54446 403 GLN B C 1
ATOM 5559 O O . GLN B 1 403 ? 116.75783 102.73904 104.96909 1.000 36.12963 403 GLN B O 1
ATOM 5565 N N . LEU B 1 404 ? 116.18870 103.49360 107.00893 1.000 30.35729 404 LEU B N 1
ATOM 5566 C CA . LEU B 1 404 ? 114.96980 104.12434 106.51079 1.000 26.13122 404 LEU B CA 1
ATOM 5567 C C . LEU B 1 404 ? 115.28629 105.33271 105.64039 1.000 30.38054 404 LEU B C 1
ATOM 5568 O O . LEU B 1 404 ? 114.58852 105.59592 104.65492 1.000 39.05326 404 LEU B O 1
ATOM 5573 N N . SER B 1 405 ? 116.32571 106.08089 105.99423 1.000 33.04996 405 SER B N 1
ATOM 5574 C CA . SER B 1 405 ? 116.69859 107.29882 105.29167 1.000 29.50953 405 SER B CA 1
ATOM 5575 C C . SER B 1 405 ? 117.63585 107.04378 104.12245 1.000 32.61741 405 SER B C 1
ATOM 5576 O O . SER B 1 405 ? 118.09488 108.00625 103.50071 1.000 36.88911 405 SER B O 1
ATOM 5579 N N . GLN B 1 406 ? 117.93711 105.78072 103.82412 1.000 38.52415 406 GLN B N 1
ATOM 5580 C CA . GLN B 1 406 ? 118.84058 105.38154 102.74784 1.000 36.41606 406 GLN B CA 1
ATOM 5581 C C . GLN B 1 406 ? 120.24900 105.93431 102.93467 1.000 35.46711 406 GLN B C 1
ATOM 5582 O O . GLN B 1 406 ? 121.02728 105.98873 101.97876 1.000 42.35107 406 GLN B O 1
ATOM 5588 N N . GLN B 1 407 ? 120.59334 106.35279 104.14937 1.000 37.23434 407 GLN B N 1
ATOM 5589 C CA . GLN B 1 407 ? 121.96055 106.74706 104.44133 1.000 38.72689 407 GLN B CA 1
ATOM 5590 C C . GLN B 1 407 ? 122.84107 105.51421 104.60780 1.000 41.05153 407 GLN B C 1
ATOM 5591 O O . GLN B 1 407 ? 122.38031 104.42750 104.96678 1.000 44.44937 407 GLN B O 1
ATOM 5597 N N . SER B 1 408 ? 124.12724 105.69514 104.33940 1.000 45.90823 408 SER B N 1
ATOM 5598 C CA . SER B 1 408 ? 125.10901 104.62757 104.44061 1.000 46.58155 408 SER B CA 1
ATOM 5599 C C . SER B 1 408 ? 125.89469 104.79489 105.73158 1.000 47.77670 408 SER B C 1
ATOM 5600 O O . SER B 1 408 ? 126.41293 105.88027 106.01220 1.000 51.73525 408 SER B O 1
ATOM 5603 N N . LEU B 1 409 ? 125.97191 103.72654 106.51557 1.000 43.41455 409 LEU B N 1
ATOM 5604 C CA . LEU B 1 409 ? 126.71181 103.72633 107.77026 1.000 42.89636 409 LEU B CA 1
ATOM 5605 C C . LEU B 1 409 ? 128.07369 103.09154 107.52800 1.000 40.91420 409 LEU B C 1
ATOM 5606 O O . LEU B 1 409 ? 128.18128 101.86872 107.40054 1.000 45.58502 409 LEU B O 1
ATOM 5611 N N . ASP B 1 410 ? 129.10937 103.92021 107.46788 1.000 38.26367 410 ASP B N 1
ATOM 5612 C CA . ASP B 1 410 ? 130.46984 103.42571 107.37796 1.000 37.20538 410 ASP B CA 1
ATOM 5613 C C . ASP B 1 410 ? 131.03302 103.23713 108.78668 1.000 39.13759 410 ASP B C 1
ATOM 5614 O O . ASP B 1 410 ? 130.35452 103.47068 109.78872 1.000 39.22021 410 ASP B O 1
ATOM 5619 N N . PHE B 1 411 ? 132.29315 102.80250 108.86527 1.000 38.20706 411 PHE B N 1
ATOM 5620 C CA . PHE B 1 411 ? 132.88786 102.47058 110.15660 1.000 35.77080 411 PHE B CA 1
ATOM 5621 C C . PHE B 1 411 ? 132.98391 103.68319 111.07536 1.000 35.41110 411 PHE B C 1
ATOM 5622 O O . PHE B 1 411 ? 132.85704 103.54350 112.29514 1.000 36.89251 411 PHE B O 1
ATOM 5630 N N . VAL B 1 412 ? 133.20696 104.87405 110.51989 1.000 34.35538 412 VAL B N 1
ATOM 5631 C CA . VAL B 1 412 ? 133.27604 106.07064 111.35271 1.000 36.74298 412 VAL B CA 1
ATOM 5632 C C . VAL B 1 412 ? 131.92966 106.34292 112.01281 1.000 34.36097 412 VAL B C 1
ATOM 5633 O O . VAL B 1 412 ? 131.85817 106.63733 113.21315 1.000 38.52339 412 VAL B O 1
ATOM 5637 N N . LYS B 1 413 ? 130.84301 106.23962 111.24604 1.000 30.38736 413 LYS B N 1
ATOM 5638 C CA . LYS B 1 413 ? 129.51544 106.42797 111.81691 1.000 33.66130 413 LYS B CA 1
ATOM 5639 C C . LYS B 1 413 ? 129.20108 105.37021 112.86523 1.000 31.25405 413 LYS B C 1
ATOM 5640 O O . LYS B 1 413 ? 128.58413 105.68062 113.88584 1.000 28.74826 413 LYS B O 1
ATOM 5646 N N . ILE B 1 414 ? 129.61435 104.12439 112.63358 1.000 29.63971 414 ILE B N 1
ATOM 5647 C CA . ILE B 1 414 ? 129.36266 103.06283 113.60156 1.000 29.45779 414 ILE B CA 1
ATOM 5648 C C . ILE B 1 414 ? 130.12887 103.31904 114.89438 1.000 29.30642 414 ILE B C 1
ATOM 5649 O O . ILE B 1 414 ? 129.59434 103.13788 115.99529 1.000 37.71501 414 ILE B O 1
ATOM 5654 N N . ILE B 1 415 ? 131.38908 103.74351 114.78280 1.000 33.85597 415 ILE B N 1
ATOM 5655 C CA . ILE B 1 415 ? 132.18121 104.08124 115.96174 1.000 28.28346 415 ILE B CA 1
ATOM 5656 C C . ILE B 1 415 ? 131.53003 105.22137 116.73027 1.000 23.25623 415 ILE B C 1
ATOM 5657 O O . ILE B 1 415 ? 131.43161 105.18443 117.96392 1.000 30.27810 415 ILE B O 1
ATOM 5662 N N . THR B 1 416 ? 131.08267 106.25532 116.01516 1.000 25.29780 416 THR B N 1
ATOM 5663 C CA . THR B 1 416 ? 130.42520 107.37826 116.67257 1.000 26.71907 416 THR B CA 1
ATOM 5664 C C . THR B 1 416 ? 129.14324 106.93429 117.36526 1.000 27.90888 416 THR B C 1
ATOM 5665 O O . THR B 1 416 ? 128.84971 107.37439 118.48324 1.000 28.38056 416 THR B O 1
ATOM 5669 N N . ILE B 1 417 ? 128.37418 106.05485 116.71804 1.000 29.24607 417 ILE B N 1
ATOM 5670 C CA . ILE B 1 417 ? 127.14472 105.54057 117.31406 1.000 30.54596 417 ILE B CA 1
ATOM 5671 C C . ILE B 1 417 ? 127.45813 104.80654 118.60951 1.000 31.20379 417 ILE B C 1
ATOM 5672 O O . ILE B 1 417 ? 126.82532 105.04239 119.64071 1.000 30.18703 417 ILE B O 1
ATOM 5677 N N . LEU B 1 418 ? 128.45607 103.92051 118.57889 1.000 29.96207 418 LEU B N 1
ATOM 5678 C CA . LEU B 1 418 ? 128.79487 103.15205 119.77391 1.000 30.26879 418 LEU B CA 1
ATOM 5679 C C . LEU B 1 418 ? 129.27540 104.05506 120.90506 1.000 31.33267 418 LEU B C 1
ATOM 5680 O O . LEU B 1 418 ? 128.86982 103.88787 122.05835 1.000 31.85260 418 LEU B O 1
ATOM 5685 N N . VAL B 1 419 ? 130.13591 105.02595 120.59404 1.000 29.77680 419 VAL B N 1
ATOM 5686 C CA . VAL B 1 419 ? 130.68154 105.88408 121.64315 1.000 28.40502 419 VAL B CA 1
ATOM 5687 C C . VAL B 1 419 ? 129.58802 106.75522 122.25263 1.000 26.73059 419 VAL B C 1
ATOM 5688 O O . VAL B 1 419 ? 129.44734 106.83669 123.48397 1.000 40.77646 419 VAL B O 1
ATOM 5692 N N . THR B 1 420 ? 128.79006 107.41176 121.40699 1.000 25.08620 420 THR B N 1
ATOM 5693 C CA . THR B 1 420 ? 127.72317 108.26312 121.91341 1.000 28.78875 420 THR B CA 1
ATOM 5694 C C . THR B 1 420 ? 126.66701 107.45303 122.65108 1.000 28.78227 420 THR B C 1
ATOM 5695 O O . THR B 1 420 ? 126.11112 107.93088 123.64146 1.000 31.73668 420 THR B O 1
ATOM 5699 N N . ALA B 1 421 ? 126.39026 106.22635 122.20328 1.000 28.91598 421 ALA B N 1
ATOM 5700 C CA . ALA B 1 421 ? 125.41819 105.38280 122.88488 1.000 27.60576 421 ALA B CA 1
ATOM 5701 C C . ALA B 1 421 ? 125.93913 104.92285 124.23726 1.000 34.49281 421 ALA B C 1
ATOM 5702 O O . ALA B 1 421 ? 125.18287 104.85522 125.20680 1.000 36.39994 421 ALA B O 1
ATOM 5704 N N . THR B 1 422 ? 127.22711 104.58545 124.32088 1.000 33.73900 422 THR B N 1
ATOM 5705 C CA . THR B 1 422 ? 127.79631 104.18783 125.60203 1.000 29.67120 422 THR B CA 1
ATOM 5706 C C . THR B 1 422 ? 127.78194 105.33857 126.59427 1.000 32.40205 422 THR B C 1
ATOM 5707 O O . THR B 1 422 ? 127.53022 105.12495 127.78455 1.000 40.86547 422 THR B O 1
ATOM 5711 N N . ALA B 1 423 ? 128.04845 106.56010 126.13576 1.000 34.13891 423 ALA B N 1
ATOM 5712 C CA . ALA B 1 423 ? 127.90070 107.70085 127.03306 1.000 35.69592 423 ALA B CA 1
ATOM 5713 C C . ALA B 1 423 ? 126.44571 107.98673 127.39949 1.000 36.47541 423 ALA B C 1
ATOM 5714 O O . ALA B 1 423 ? 126.15197 108.26313 128.56986 1.000 42.25898 423 ALA B O 1
ATOM 5716 N N . SER B 1 424 ? 125.52548 107.89497 126.44308 1.000 38.44738 424 SER B N 1
ATOM 5717 C CA . SER B 1 424 ? 124.13350 108.27281 126.63828 1.000 36.09925 424 SER B CA 1
ATOM 5718 C C . SER B 1 424 ? 123.35223 107.23940 127.44721 1.000 37.08080 424 SER B C 1
ATOM 5719 O O . SER B 1 424 ? 122.38866 107.58643 128.13541 1.000 42.65076 424 SER B O 1
ATOM 5722 N N . SER B 1 425 ? 123.74041 105.96621 127.36137 1.000 38.29561 425 SER B N 1
ATOM 5723 C CA . SER B 1 425 ? 123.15954 104.94354 128.22195 1.000 35.04169 425 SER B CA 1
ATOM 5724 C C . SER B 1 425 ? 123.48669 105.20903 129.68304 1.000 36.52933 425 SER B C 1
ATOM 5725 O O . SER B 1 425 ? 122.63520 105.01881 130.55886 1.000 36.15758 425 SER B O 1
ATOM 5728 N N . VAL B 1 426 ? 124.71730 105.63717 129.96582 1.000 33.28482 426 VAL B N 1
ATOM 5729 C CA . VAL B 1 426 ? 125.04412 106.11013 131.30449 1.000 32.63993 426 VAL B CA 1
ATOM 5730 C C . VAL B 1 426 ? 124.22111 107.34771 131.63596 1.000 38.92407 426 VAL B C 1
ATOM 5731 O O . VAL B 1 426 ? 123.72842 107.50203 132.76035 1.000 39.76813 426 VAL B O 1
ATOM 5735 N N . GLY B 1 427 ? 124.05261 108.24490 130.66244 1.000 39.04623 427 GLY B N 1
ATOM 5736 C CA . GLY B 1 427 ? 123.24452 109.43278 130.85448 1.000 39.48159 427 GLY B CA 1
ATOM 5737 C C . GLY B 1 427 ? 121.74012 109.25088 130.79875 1.000 41.36890 427 GLY B C 1
ATOM 5738 O O . GLY B 1 427 ? 121.00725 110.18229 131.14224 1.000 44.99060 427 GLY B O 1
ATOM 5739 N N . ALA B 1 428 ? 121.25124 108.08575 130.37887 1.000 39.75358 428 ALA B N 1
ATOM 5740 C CA . ALA B 1 428 ? 119.81360 107.85592 130.31815 1.000 40.21270 428 ALA B CA 1
ATOM 5741 C C . ALA B 1 428 ? 119.23387 107.68683 131.72230 1.000 41.28207 428 ALA B C 1
ATOM 5742 O O . ALA B 1 428 ? 119.94449 107.40455 132.68976 1.000 44.29356 428 ALA B O 1
ATOM 5744 N N . ALA B 1 429 ? 117.91893 107.85707 131.82470 1.000 42.70012 429 ALA B N 1
ATOM 5745 C CA . ALA B 1 429 ? 117.22315 107.85110 133.10252 1.000 44.64506 429 ALA B CA 1
ATOM 5746 C C . ALA B 1 429 ? 116.46425 106.54599 133.30573 1.000 44.64329 429 ALA B C 1
ATOM 5747 O O . ALA B 1 429 ? 115.99398 105.91546 132.35496 1.000 43.00271 429 ALA B O 1
ATOM 5749 N N . GLY B 1 430 ? 116.33821 106.15604 134.57351 1.000 43.81078 430 GLY B N 1
ATOM 5750 C CA . GLY B 1 430 ? 115.64095 104.93779 134.94006 1.000 39.01585 430 GLY B CA 1
ATOM 5751 C C . GLY B 1 430 ? 114.13894 105.10295 135.01212 1.000 43.93067 430 GLY B C 1
ATOM 5752 O O . GLY B 1 430 ? 113.49320 104.61360 135.94273 1.000 43.77052 430 GLY B O 1
ATOM 5753 N N . ILE B 1 431 ? 113.57601 105.78532 134.02094 1.000 43.59267 431 ILE B N 1
ATOM 5754 C CA . ILE B 1 431 ? 112.14143 106.05381 133.95373 1.000 42.95983 431 ILE B CA 1
ATOM 5755 C C . ILE B 1 431 ? 111.63729 105.56698 132.60283 1.000 42.04156 431 ILE B C 1
ATOM 5756 O O . ILE B 1 431 ? 112.43352 105.31968 131.68374 1.000 42.81645 431 ILE B O 1
ATOM 5761 N N . PRO B 1 432 ? 110.32381 105.38402 132.45745 1.000 46.48923 432 PRO B N 1
ATOM 5762 C CA . PRO B 1 432 ? 109.78249 105.02381 131.14117 1.000 44.84936 432 PRO B CA 1
ATOM 5763 C C . PRO B 1 432 ? 110.15006 106.05983 130.08772 1.000 45.99492 432 PRO B C 1
ATOM 5764 O O . PRO B 1 432 ? 110.13740 107.26545 130.34482 1.000 46.30147 432 PRO B O 1
ATOM 5768 N N . ALA B 1 433 ? 110.47886 105.56743 128.88997 1.000 40.97326 433 ALA B N 1
ATOM 5769 C CA . ALA B 1 433 ? 110.93054 106.40247 127.77377 1.000 42.98270 433 ALA B CA 1
ATOM 5770 C C . ALA B 1 433 ? 112.14252 107.25013 128.15967 1.000 45.44135 433 ALA B C 1
ATOM 5771 O O . ALA B 1 433 ? 112.26363 108.40997 127.76264 1.000 44.30431 433 ALA B O 1
ATOM 5773 N N . GLY B 1 434 ? 113.05906 106.65932 128.93105 1.000 40.48401 434 GLY B N 1
ATOM 5774 C CA . GLY B 1 434 ? 114.21339 107.40445 129.40461 1.000 37.68539 434 GLY B CA 1
ATOM 5775 C C . GLY B 1 434 ? 115.31552 107.58292 128.38081 1.000 41.88099 434 GLY B C 1
ATOM 5776 O O . GLY B 1 434 ? 116.16486 108.46580 128.53412 1.000 39.75258 434 GLY B O 1
ATOM 5777 N N . GLY B 1 435 ? 115.32291 106.76939 127.32859 1.000 33.60114 435 GLY B N 1
ATOM 5778 C CA . GLY B 1 435 ? 116.39801 106.82350 126.35834 1.000 28.80728 435 GLY B CA 1
ATOM 5779 C C . GLY B 1 435 ? 116.08525 107.51800 125.04845 1.000 25.89496 435 GLY B C 1
ATOM 5780 O O . GLY B 1 435 ? 116.86242 107.40978 124.09792 1.000 29.07830 435 GLY B O 1
ATOM 5781 N N . VAL B 1 436 ? 114.96323 108.23664 124.97573 1.000 22.98255 436 VAL B N 1
ATOM 5782 C CA . VAL B 1 436 ? 114.57243 108.87174 123.71893 1.000 23.16267 436 VAL B CA 1
ATOM 5783 C C . VAL B 1 436 ? 115.42986 110.10141 123.43510 1.000 25.68223 436 VAL B C 1
ATOM 5784 O O . VAL B 1 436 ? 115.89444 110.30398 122.30654 1.000 26.80864 436 VAL B O 1
ATOM 5788 N N . LEU B 1 437 ? 115.63883 110.94809 124.44425 1.000 20.36761 437 LEU B N 1
ATOM 5789 C CA . LEU B 1 437 ? 116.44860 112.14850 124.26397 1.000 19.57417 437 LEU B CA 1
ATOM 5790 C C . LEU B 1 437 ? 117.90269 111.80212 123.96828 1.000 22.18095 437 LEU B C 1
ATOM 5791 O O . LEU B 1 437 ? 118.55433 112.46730 123.15138 1.000 23.05406 437 LEU B O 1
ATOM 5796 N N . THR B 1 438 ? 118.41919 110.75450 124.60614 1.000 15.91684 438 THR B N 1
ATOM 5797 C CA . THR B 1 438 ? 119.75439 110.27459 124.28136 1.000 18.66618 438 THR B CA 1
ATOM 5798 C C . THR B 1 438 ? 119.81928 109.74663 122.85281 1.000 22.35523 438 THR B C 1
ATOM 5799 O O . THR B 1 438 ? 120.83987 109.90356 122.17351 1.000 28.85478 438 THR B O 1
ATOM 5803 N N . LEU B 1 439 ? 118.73857 109.12279 122.37737 1.000 20.22425 439 LEU B N 1
ATOM 5804 C CA . LEU B 1 439 ? 118.67908 108.70733 120.97972 1.000 19.55145 439 LEU B CA 1
ATOM 5805 C C . LEU B 1 439 ? 118.72492 109.90804 120.04293 1.000 16.83808 439 LEU B C 1
ATOM 5806 O O . LEU B 1 439 ? 119.38712 109.86508 118.99933 1.000 24.00830 439 LEU B O 1
ATOM 5811 N N . ALA B 1 440 ? 118.01561 110.98348 120.39127 1.000 18.65020 440 ALA B N 1
ATOM 5812 C CA . ALA B 1 440 ? 118.09177 112.20253 119.59242 1.000 18.77055 440 ALA B CA 1
ATOM 5813 C C . ALA B 1 440 ? 119.51761 112.73506 119.55226 1.000 13.51494 440 ALA B C 1
ATOM 5814 O O . ALA B 1 440 ? 120.00389 113.16387 118.49902 1.000 24.95565 440 ALA B O 1
ATOM 5816 N N . ILE B 1 441 ? 120.21001 112.68213 120.69091 1.000 16.01236 441 ILE B N 1
ATOM 5817 C CA . ILE B 1 441 ? 121.61263 113.08995 120.74089 1.000 19.22529 441 ILE B CA 1
ATOM 5818 C C . ILE B 1 441 ? 122.46874 112.22707 119.81430 1.000 14.49524 441 ILE B C 1
ATOM 5819 O O . ILE B 1 441 ? 123.32681 112.73978 119.09036 1.000 22.18796 441 ILE B O 1
ATOM 5824 N N . ILE B 1 442 ? 122.25591 110.90907 119.82595 1.000 22.02086 442 ILE B N 1
ATOM 5825 C CA . ILE B 1 442 ? 123.03914 110.00896 118.97568 1.000 19.91663 442 ILE B CA 1
ATOM 5826 C C . ILE B 1 442 ? 122.80262 110.31256 117.49806 1.000 16.71631 442 ILE B C 1
ATOM 5827 O O . ILE B 1 442 ? 123.74987 110.38881 116.69812 1.000 21.37143 442 ILE B O 1
ATOM 5832 N N . LEU B 1 443 ? 121.53614 110.48740 117.11409 1.000 24.40998 443 LEU B N 1
ATOM 5833 C CA . LEU B 1 443 ? 121.21279 110.78488 115.72311 1.000 19.45633 443 LEU B CA 1
ATOM 5834 C C . LEU B 1 443 ? 121.83344 112.10261 115.28648 1.000 23.11497 443 LEU B C 1
ATOM 5835 O O . LEU B 1 443 ? 122.35368 112.20911 114.17123 1.000 23.92788 443 LEU B O 1
ATOM 5840 N N . GLU B 1 444 ? 121.79204 113.11572 116.15387 1.000 19.85430 444 GLU B N 1
ATOM 5841 C CA . GLU B 1 444 ? 122.45605 114.37641 115.84497 1.000 21.44959 444 GLU B CA 1
ATOM 5842 C C . GLU B 1 444 ? 123.96257 114.19559 115.72934 1.000 20.72081 444 GLU B C 1
ATOM 5843 O O . GLU B 1 444 ? 124.61416 114.86120 114.91743 1.000 28.04546 444 GLU B O 1
ATOM 5849 N N . ALA B 1 445 ? 124.53356 113.30489 116.54007 1.000 22.10355 445 ALA B N 1
ATOM 5850 C CA . ALA B 1 445 ? 125.96092 113.02891 116.47059 1.000 18.11616 445 ALA B CA 1
ATOM 5851 C C . ALA B 1 445 ? 126.36670 112.41410 115.14026 1.000 23.04587 445 ALA B C 1
ATOM 5852 O O . ALA B 1 445 ? 127.46631 112.69652 114.65579 1.000 26.00257 445 ALA B O 1
ATOM 5854 N N . VAL B 1 446 ? 125.52025 111.58078 114.53862 1.000 27.19125 446 VAL B N 1
ATOM 5855 C CA . VAL B 1 446 ? 125.87847 110.97756 113.25892 1.000 23.72221 446 VAL B CA 1
ATOM 5856 C C . VAL B 1 446 ? 125.11686 111.60643 112.08849 1.000 31.18467 446 VAL B C 1
ATOM 5857 O O . VAL B 1 446 ? 125.03280 111.01234 111.02263 1.000 34.94012 446 VAL B O 1
ATOM 5861 N N . ASN B 1 447 ? 124.56724 112.80782 112.27624 1.000 31.54846 447 ASN B N 1
ATOM 5862 C CA . ASN B 1 447 ? 123.87851 113.55398 111.21674 1.000 24.966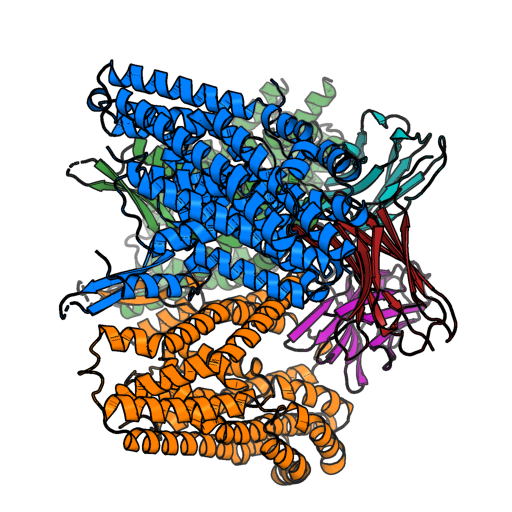47 447 ASN B CA 1
ATOM 5863 C C . ASN B 1 447 ? 122.73524 112.74787 110.59726 1.000 28.87106 447 ASN B C 1
ATOM 5864 O O . ASN B 1 447 ? 122.51220 112.77141 109.38625 1.000 31.77034 447 ASN B O 1
ATOM 5869 N N . LEU B 1 448 ? 121.99779 112.03901 111.44318 1.000 32.90277 448 LEU B N 1
ATOM 5870 C CA . LEU B 1 448 ? 120.85887 111.25327 111.00279 1.000 24.85819 448 LEU B CA 1
ATOM 5871 C C . LEU B 1 448 ? 119.56181 112.02182 111.23573 1.000 30.62053 448 LEU B C 1
ATOM 5872 O O . LEU B 1 448 ? 119.51183 112.91471 112.08702 1.000 33.89974 448 LEU B O 1
ATOM 5877 N N . PRO B 1 449 ? 118.50163 111.72035 110.48592 1.000 34.80852 449 PRO B N 1
ATOM 5878 C CA . PRO B 1 449 ? 117.23310 112.43185 110.69326 1.000 31.18216 449 PRO B CA 1
ATOM 5879 C C . PRO B 1 449 ? 116.64851 112.13760 112.06636 1.000 27.54958 449 PRO B C 1
ATOM 5880 O O . PRO B 1 449 ? 116.46743 110.98107 112.45036 1.000 35.30828 449 PRO B O 1
ATOM 5884 N N . VAL B 1 450 ? 116.34353 113.20409 112.80321 1.000 28.88761 450 VAL B N 1
ATOM 5885 C CA . VAL B 1 450 ? 115.73771 113.06531 114.12131 1.000 28.70224 450 VAL B CA 1
ATOM 5886 C C . VAL B 1 450 ? 114.21756 112.97889 114.05591 1.000 29.25749 450 VAL B C 1
ATOM 5887 O O . VAL B 1 450 ? 113.59514 112.45941 114.99220 1.000 34.66590 450 VAL B O 1
ATOM 5891 N N . ASP B 1 451 ? 113.60133 113.45091 112.97176 1.000 30.49025 451 ASP B N 1
ATOM 5892 C CA . ASP B 1 451 ? 112.15076 113.37106 112.85701 1.000 33.80349 451 ASP B CA 1
ATOM 5893 C C . ASP B 1 451 ? 111.65284 111.93269 112.78246 1.000 38.12890 451 ASP B C 1
ATOM 5894 O O . ASP B 1 451 ? 110.46434 111.68997 113.01367 1.000 37.40670 451 ASP B O 1
ATOM 5899 N N . HIS B 1 452 ? 112.52929 110.97581 112.46679 1.000 36.17411 452 HIS B N 1
ATOM 5900 C CA . HIS B 1 452 ? 112.14725 109.56848 112.47053 1.000 34.16826 452 HIS B CA 1
ATOM 5901 C C . HIS B 1 452 ? 111.93654 109.01543 113.87319 1.000 33.83905 452 HIS B C 1
ATOM 5902 O O . HIS B 1 452 ? 111.33917 107.94268 114.00817 1.000 38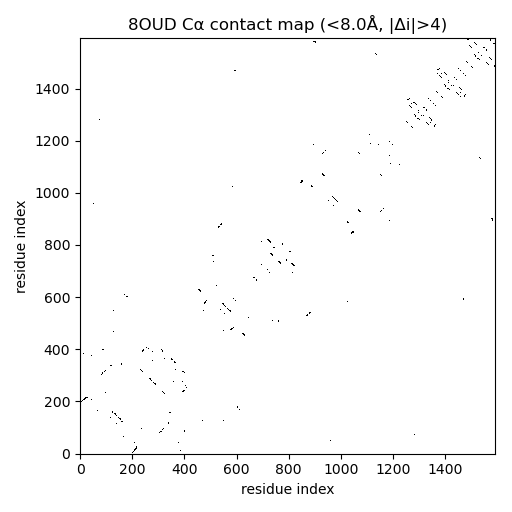.70589 452 HIS B O 1
ATOM 5909 N N . ILE B 1 453 ? 112.39681 109.72053 114.91083 1.000 35.75515 453 ILE B N 1
ATOM 5910 C CA . ILE B 1 453 ? 112.19687 109.26251 116.28305 1.000 35.36366 453 ILE B CA 1
ATOM 5911 C C . ILE B 1 453 ? 110.71904 109.06979 116.57520 1.000 37.96622 453 ILE B C 1
ATOM 5912 O O . ILE B 1 453 ? 110.33105 108.10789 117.24983 1.000 44.36746 453 ILE B O 1
ATOM 5917 N N . SER B 1 454 ? 109.86883 109.94903 116.04233 1.000 40.19464 454 SER B N 1
ATOM 5918 C CA . SER B 1 454 ? 108.43460 109.83760 116.26966 1.000 40.52586 454 SER B CA 1
ATOM 5919 C C . SER B 1 454 ? 107.88694 108.48761 115.83128 1.000 38.62659 454 SER B C 1
ATOM 5920 O O . SER B 1 454 ? 106.84987 108.05845 116.34484 1.000 41.72881 454 SER B O 1
ATOM 5923 N N . LEU B 1 455 ? 108.55154 107.81151 114.89274 1.000 39.65034 455 LEU B N 1
ATOM 5924 C CA . LEU B 1 455 ? 108.13711 106.45879 114.54616 1.000 38.85253 455 LEU B CA 1
ATOM 5925 C C . LEU B 1 455 ? 108.44051 105.47317 115.66941 1.000 38.15103 455 LEU B C 1
ATOM 5926 O O . LEU B 1 455 ? 107.55167 104.72825 116.09591 1.000 45.37413 455 LEU B O 1
ATOM 5931 N N . ILE B 1 456 ? 109.67463 105.46695 116.18140 1.000 38.50041 456 ILE B N 1
ATOM 5932 C CA . ILE B 1 456 ? 110.01604 104.51594 117.23608 1.000 39.27228 456 ILE B CA 1
ATOM 5933 C C . ILE B 1 456 ? 109.28675 104.83707 118.53379 1.000 39.41322 456 ILE B C 1
ATOM 5934 O O . ILE B 1 456 ? 108.97321 103.91842 119.30337 1.000 45.09500 456 ILE B O 1
ATOM 5939 N N . LEU B 1 457 ? 108.96933 106.11139 118.77679 1.000 36.45947 457 LEU B N 1
ATOM 5940 C CA . LEU B 1 457 ? 108.13779 106.47009 119.91752 1.000 41.79105 457 LEU B CA 1
ATOM 5941 C C . LEU B 1 457 ? 106.78120 105.78745 119.86621 1.000 42.07930 457 LEU B C 1
ATOM 5942 O O . LEU B 1 457 ? 106.13594 105.63460 120.90743 1.000 42.98803 457 LEU B O 1
ATOM 5947 N N . ALA B 1 458 ? 106.33981 105.36753 118.67998 1.000 42.22569 458 ALA B N 1
ATOM 5948 C CA . ALA B 1 458 ? 105.07166 104.66506 118.56422 1.000 42.77790 458 ALA B CA 1
ATOM 5949 C C . ALA B 1 458 ? 105.08897 103.31054 119.25748 1.000 46.70710 458 ALA B C 1
ATOM 5950 O O . ALA B 1 458 ? 104.01920 102.78867 119.58358 1.000 48.89066 458 ALA B O 1
ATOM 5952 N N . VAL B 1 459 ? 106.26566 102.72764 119.49418 1.000 41.50212 459 VAL B N 1
ATOM 5953 C CA . VAL B 1 459 ? 106.34669 101.39026 120.06388 1.000 40.84960 459 VAL B CA 1
ATOM 5954 C C . VAL B 1 459 ? 107.20583 101.34596 121.31928 1.000 39.76301 459 VAL B C 1
ATOM 5955 O O . VAL B 1 459 ? 107.45505 100.26523 121.85390 1.000 43.56168 459 VAL B O 1
ATOM 5959 N N . ASP B 1 460 ? 107.64450 102.50348 121.81743 1.000 37.08868 460 ASP B N 1
ATOM 5960 C CA . ASP B 1 460 ? 108.54454 102.51591 122.96447 1.000 37.05325 460 ASP B CA 1
ATOM 5961 C C . ASP B 1 460 ? 107.91523 101.85626 124.18234 1.000 37.86583 460 ASP B C 1
ATOM 5962 O O . ASP B 1 460 ? 108.58610 101.08339 124.87601 1.000 44.65215 460 ASP B O 1
ATOM 5967 N N . TRP B 1 461 ? 106.62627 102.11511 124.42981 1.000 39.14203 461 TRP B N 1
ATOM 5968 C CA . TRP B 1 461 ? 105.92279 101.49293 125.54848 1.000 36.87408 461 TRP B CA 1
ATOM 5969 C C . TRP B 1 461 ? 106.14357 99.98784 125.59471 1.000 39.34175 461 TRP B C 1
ATOM 5970 O O . TRP B 1 461 ? 106.07532 99.38194 126.66886 1.000 41.11368 461 TRP B O 1
ATOM 5981 N N . LEU B 1 462 ? 106.40636 99.36765 124.44703 1.000 37.54943 462 LEU B N 1
ATOM 5982 C CA . LEU B 1 462 ? 106.79807 97.96709 124.42455 1.000 35.06547 462 LEU B CA 1
ATOM 5983 C C . LEU B 1 462 ? 108.30628 97.81247 124.58505 1.000 37.32754 462 LEU B C 1
ATOM 5984 O O . LEU B 1 462 ? 108.77203 97.18377 125.54177 1.000 39.64076 462 LEU B O 1
ATOM 5989 N N . VAL B 1 463 ? 109.07520 98.42810 123.68363 1.000 33.34540 463 VAL B N 1
ATOM 5990 C CA . VAL B 1 463 ? 110.51642 98.19712 123.63814 1.000 31.27118 463 VAL B CA 1
ATOM 5991 C C . VAL B 1 463 ? 111.16562 98.61418 124.94892 1.000 31.33152 463 VAL B C 1
ATOM 5992 O O . VAL B 1 463 ? 112.00567 97.89175 125.49938 1.000 33.44593 463 VAL B O 1
ATOM 5996 N N . ASP B 1 464 ? 110.76675 99.76911 125.48331 1.000 27.77347 464 ASP B N 1
ATOM 5997 C CA . ASP B 1 464 ? 111.33801 100.25087 126.73412 1.000 31.18680 464 ASP B CA 1
ATOM 5998 C C . ASP B 1 464 ? 111.12037 99.25616 127.86669 1.000 31.45426 464 ASP B C 1
ATOM 5999 O O . ASP B 1 464 ? 111.99500 99.08883 128.72323 1.000 32.40569 464 ASP B O 1
ATOM 6004 N N . ARG B 1 465 ? 109.97592 98.56927 127.87472 1.000 30.62734 465 ARG B N 1
ATOM 6005 C CA . ARG B 1 465 ? 109.72752 97.59951 128.93346 1.000 26.91996 465 ARG B CA 1
ATOM 6006 C C . ARG B 1 465 ? 110.70851 96.44211 128.86241 1.000 28.03756 465 ARG B C 1
ATOM 6007 O O . ARG B 1 465 ? 111.08098 95.87955 129.89688 1.000 31.87984 465 ARG B O 1
ATOM 6015 N N . SER B 1 466 ? 111.14603 96.08036 127.65737 1.000 27.56367 466 SER B N 1
ATOM 6016 C CA . SER B 1 466 ? 112.18781 95.07315 127.52580 1.000 25.59614 466 SER B CA 1
ATOM 6017 C C . SER B 1 466 ? 113.55674 95.63419 127.88470 1.000 20.15839 466 SER B C 1
ATOM 6018 O O . SER B 1 466 ? 114.44146 94.87888 128.29609 1.000 23.10728 466 SER B O 1
ATOM 6021 N N . CYS B 1 467 ? 113.74899 96.94658 127.72977 1.000 19.52954 467 CYS B N 1
ATOM 6022 C CA . CYS B 1 467 ? 115.01522 97.55543 128.11642 1.000 18.28114 467 CYS B CA 1
ATOM 6023 C C . CYS B 1 467 ? 115.20910 97.50365 129.62494 1.000 23.02535 467 CYS B C 1
ATOM 6024 O O . CYS B 1 467 ? 116.28765 97.13698 130.10247 1.000 23.77107 467 CYS B O 1
ATOM 6027 N N . THR B 1 468 ? 114.16129 97.83609 130.38591 1.000 24.64519 468 THR B N 1
ATOM 6028 C CA . THR B 1 468 ? 114.25775 97.86936 131.84192 1.000 25.73733 468 THR B CA 1
ATOM 6029 C C . THR B 1 468 ? 114.68125 96.52053 132.40169 1.000 18.02316 468 THR B C 1
ATOM 6030 O O . THR B 1 468 ? 115.55246 96.44897 133.27501 1.000 23.89242 468 THR B O 1
ATOM 6034 N N . VAL B 1 469 ? 114.09282 95.43859 131.88957 1.000 16.28687 469 VAL B N 1
ATOM 6035 C CA . VAL B 1 469 ? 114.48289 94.10193 132.32394 1.000 22.35860 469 VAL B CA 1
ATOM 6036 C C . VAL B 1 469 ? 115.97118 93.88626 132.09365 1.000 19.75801 469 VAL B C 1
ATOM 6037 O O . VAL B 1 469 ? 116.67183 93.32431 132.94200 1.000 20.80798 469 VAL B O 1
ATOM 6041 N N . LEU B 1 470 ? 116.48140 94.34209 130.95177 1.000 18.42765 470 LEU B N 1
ATOM 6042 C CA . LEU B 1 470 ? 117.90790 94.22541 130.69220 1.000 17.31509 470 LEU B CA 1
ATOM 6043 C C . LEU B 1 470 ? 118.71479 95.26539 131.45790 1.000 14.18820 470 LEU B C 1
ATOM 6044 O O . LEU B 1 470 ? 119.89756 95.04142 131.72800 1.000 26.08507 470 LEU B O 1
ATOM 6049 N N . ASN B 1 471 ? 118.10537 96.39860 131.81236 1.000 17.00492 471 ASN B N 1
ATOM 6050 C CA . ASN B 1 471 ? 118.83609 97.41936 132.55530 1.000 16.45670 471 ASN B CA 1
ATOM 6051 C C . ASN B 1 471 ? 119.09527 96.99193 133.99316 1.000 19.15165 471 ASN B C 1
ATOM 6052 O O . ASN B 1 471 ? 120.16044 97.28689 134.54395 1.000 19.29305 471 ASN B O 1
ATOM 6057 N N . VAL B 1 472 ? 118.14708 96.29338 134.61335 1.000 19.82790 472 VAL B N 1
ATOM 6058 C CA . VAL B 1 472 ? 118.29664 95.88860 136.00447 1.000 15.93950 472 VAL B CA 1
ATOM 6059 C C . VAL B 1 472 ? 118.94147 94.51529 136.14750 1.000 20.86037 472 VAL B C 1
ATOM 6060 O O . VAL B 1 472 ? 119.47251 94.20677 137.22420 1.000 27.44050 472 VAL B O 1
ATOM 6064 N N . GLU B 1 473 ? 118.92723 93.69205 135.09760 1.000 22.24539 473 GLU B N 1
ATOM 6065 C CA . GLU B 1 473 ? 119.54141 92.37149 135.17828 1.000 14.78613 473 GLU B CA 1
ATOM 6066 C C . GLU B 1 473 ? 121.05150 92.46831 135.33624 1.000 18.99864 473 GLU B C 1
ATOM 6067 O O . GLU B 1 473 ? 121.63012 91.82819 136.22292 1.000 27.90450 473 GLU B O 1
ATOM 6073 N N . GLY B 1 474 ? 121.70271 93.27654 134.49576 1.000 26.35329 474 GLY B N 1
ATOM 6074 C CA . GLY B 1 474 ? 123.14618 93.39938 134.56381 1.000 16.18839 474 GLY B CA 1
ATOM 6075 C C . GLY B 1 474 ? 123.63844 93.84255 135.92253 1.000 21.68381 474 GLY B C 1
ATOM 6076 O O . GLY B 1 474 ? 124.56230 93.23519 136.47340 1.000 30.55379 474 GLY B O 1
ATOM 6077 N N . ASP B 1 475 ? 123.00292 94.86955 136.49943 1.000 21.64786 475 ASP B N 1
ATOM 6078 C CA . ASP B 1 475 ? 123.36042 95.30802 137.84431 1.000 18.50888 475 ASP B CA 1
ATOM 6079 C C . ASP B 1 475 ? 123.35698 94.14025 138.81432 1.000 17.19788 475 ASP B C 1
ATOM 6080 O O . ASP B 1 475 ? 124.25179 94.02222 139.65778 1.000 19.09618 475 ASP B O 1
ATOM 6085 N N . ALA B 1 476 ? 122.35624 93.26479 138.70836 1.000 19.47834 476 ALA B N 1
ATOM 6086 C CA . ALA B 1 476 ? 122.32037 92.10035 139.57937 1.000 19.26838 476 ALA B CA 1
ATOM 6087 C C . ALA B 1 476 ? 123.50555 91.18560 139.31055 1.000 21.44842 476 ALA B C 1
ATOM 6088 O O . ALA B 1 476 ? 124.24925 90.83797 140.23518 1.000 28.00894 476 ALA B O 1
ATOM 6090 N N . LEU B 1 477 ? 123.73320 90.83268 138.04297 1.000 27.67320 477 LEU B N 1
ATOM 6091 C CA . LEU B 1 477 ? 124.80136 89.89502 137.72826 1.000 26.47308 477 LEU B CA 1
ATOM 6092 C C . LEU B 1 477 ? 126.17319 90.47555 138.02115 1.000 24.55768 477 LEU B C 1
ATOM 6093 O O . LEU B 1 477 ? 127.10150 89.71644 138.30774 1.000 29.95662 477 LEU B O 1
ATOM 6098 N N . GLY B 1 478 ? 126.32221 91.79751 137.95154 1.000 23.83604 478 GLY B N 1
ATOM 6099 C CA . GLY B 1 478 ? 127.54901 92.41115 138.42180 1.000 18.05874 478 GLY B CA 1
ATOM 6100 C C . GLY B 1 478 ? 127.75043 92.21495 139.91051 1.000 28.18269 478 GLY B C 1
ATOM 6101 O O . GLY B 1 478 ? 128.83469 91.82467 140.35034 1.000 30.17363 478 GLY B O 1
ATOM 6102 N N . ALA B 1 479 ? 126.69817 92.44390 140.70308 1.000 29.37621 479 ALA B N 1
ATOM 6103 C CA . ALA B 1 479 ? 126.81724 92.28089 142.14754 1.000 22.41973 479 ALA B CA 1
ATOM 6104 C C . ALA B 1 479 ? 127.20388 90.85390 142.50628 1.000 27.38586 479 ALA B C 1
ATOM 6105 O O . ALA B 1 479 ? 128.18004 90.63407 143.23257 1.000 33.90629 479 ALA B O 1
ATOM 6107 N N . GLY B 1 480 ? 126.47828 89.87115 141.96984 1.000 32.61449 480 GLY B N 1
ATOM 6108 C CA . GLY B 1 480 ? 126.84810 88.48637 142.18876 1.000 28.61451 480 GLY B CA 1
ATOM 6109 C C . GLY B 1 480 ? 128.22846 88.15578 141.66657 1.000 31.73916 480 GLY B C 1
ATOM 6110 O O . GLY B 1 480 ? 128.87804 87.23375 142.16354 1.000 37.81167 480 GLY B O 1
ATOM 6111 N N . LEU B 1 481 ? 128.69903 88.89888 140.66644 1.000 32.95996 481 LEU B N 1
ATOM 6112 C CA . LEU B 1 481 ? 130.04767 88.69368 140.16366 1.000 33.53208 481 LEU B CA 1
ATOM 6113 C C . LEU B 1 481 ? 131.10125 89.25779 141.10365 1.000 37.57720 481 LEU B C 1
ATOM 6114 O O . LEU B 1 481 ? 132.21942 88.73505 141.14187 1.000 39.41495 481 LEU B O 1
ATOM 6119 N N . LEU B 1 482 ? 130.77465 90.30556 141.86067 1.000 40.49183 482 LEU B N 1
ATOM 6120 C CA . LEU B 1 482 ? 131.71170 90.83175 142.84314 1.000 34.79283 482 LEU B CA 1
ATOM 6121 C C . LEU B 1 482 ? 131.67872 90.04676 144.14353 1.000 38.86475 482 LEU B C 1
ATOM 6122 O O . LEU B 1 482 ? 132.73799 89.76926 144.71858 1.000 44.08046 482 LEU B O 1
ATOM 6127 N N . GLN B 1 483 ? 130.48377 89.66300 144.59871 1.000 40.96286 483 GLN B N 1
ATOM 6128 C CA . GLN B 1 483 ? 130.36136 88.87639 145.81963 1.000 42.23479 483 GLN B CA 1
ATOM 6129 C C . GLN B 1 483 ? 131.19353 87.60619 145.74312 1.000 45.97971 483 GLN B C 1
ATOM 6130 O O . GLN B 1 483 ? 131.88585 87.25364 146.70491 1.000 51.20866 483 GLN B O 1
ATOM 6136 N N . ASN B 1 484 ? 131.15250 86.91919 144.60061 1.000 52.61304 484 ASN B N 1
ATOM 6137 C CA . ASN B 1 484 ? 131.97015 85.72635 144.41791 1.000 52.90198 484 ASN B CA 1
ATOM 6138 C C . ASN B 1 484 ? 133.43759 86.02627 144.68966 1.000 52.86373 484 ASN B C 1
ATOM 6139 O O . ASN B 1 484 ? 134.11204 85.27839 145.40630 1.000 56.58083 484 ASN B O 1
ATOM 6144 N N . TYR B 1 485 ? 133.94036 87.14201 144.15500 1.000 56.86090 485 TYR B N 1
ATOM 6145 C CA . TYR B 1 485 ? 135.32075 87.52452 144.42896 1.000 57.39629 485 TYR B CA 1
ATOM 6146 C C . TYR B 1 485 ? 135.53308 87.73858 145.92107 1.000 61.26541 485 TYR B C 1
ATOM 6147 O O . TYR B 1 485 ? 136.53354 87.28176 146.48645 1.000 62.85290 485 TYR B O 1
ATOM 6156 N N . VAL B 1 486 ? 134.58333 88.40365 146.58154 1.000 59.11661 486 VAL B N 1
ATOM 6157 C CA . VAL B 1 486 ? 134.66188 88.56587 148.02896 1.000 58.43216 486 VAL B CA 1
ATOM 6158 C C . VAL B 1 486 ? 134.64534 87.20315 148.70888 1.000 60.83525 486 VAL B C 1
ATOM 6159 O O . VAL B 1 486 ? 135.34082 86.97982 149.70730 1.000 63.39752 486 VAL B O 1
ATOM 6163 N N . ASP B 1 487 ? 133.87255 86.26126 148.16295 1.000 59.91373 487 ASP B N 1
ATOM 6164 C CA . ASP B 1 487 ? 133.84691 84.91719 148.72612 1.000 60.21695 487 ASP B CA 1
ATOM 6165 C C . ASP B 1 487 ? 135.14826 84.17023 148.46614 1.000 61.10224 487 ASP B C 1
ATOM 6166 O O . ASP B 1 487 ? 135.45942 83.20940 149.17862 1.000 62.47326 487 ASP B O 1
ATOM 6171 N N . ARG B 1 488 ? 135.91601 84.58423 147.46077 1.000 63.61146 488 ARG B N 1
ATOM 6172 C CA . ARG B 1 488 ? 137.17406 83.92266 147.14033 1.000 65.77039 488 ARG B CA 1
ATOM 6173 C C . ARG B 1 488 ? 138.39143 84.64698 147.69752 1.000 68.69838 488 ARG B C 1
ATOM 6174 O O . ARG B 1 488 ? 139.51469 84.16560 147.51802 1.000 69.23207 488 ARG B O 1
ATOM 6182 N N . THR B 1 489 ? 138.20364 85.78247 148.36109 1.000 70.77602 489 THR B N 1
ATOM 6183 C CA . THR B 1 489 ? 139.31978 86.52357 148.93716 1.000 70.19927 489 THR B CA 1
ATOM 6184 C C . THR B 1 489 ? 139.05406 86.85964 150.39901 1.000 68.16652 489 THR B C 1
ATOM 6185 O O . THR B 1 489 ? 138.63426 86.00231 151.17560 1.000 69.31561 489 THR B O 1
ATOM 6189 N N . LEU C 1 49 ? 168.35627 112.96033 135.86857 1.000 76.30158 49 LEU C N 1
ATOM 6190 C CA . LEU C 1 49 ? 167.73436 112.95845 134.55007 1.000 76.56351 49 LEU C CA 1
ATOM 6191 C C . LEU C 1 49 ? 166.21453 112.95585 134.65734 1.000 77.46000 49 LEU C C 1
ATOM 6192 O O . LEU C 1 49 ? 165.52099 113.31969 133.70854 1.000 78.02802 49 LEU C O 1
ATOM 6197 N N . ARG C 1 50 ? 165.69944 112.53787 135.81765 1.000 74.54345 50 ARG C N 1
ATOM 6198 C CA . ARG C 1 50 ? 164.25782 112.57661 136.03440 1.000 73.82017 50 ARG C CA 1
ATOM 6199 C C . ARG C 1 50 ? 163.73602 114.00290 135.96179 1.000 74.45986 50 ARG C C 1
ATOM 6200 O O . ARG C 1 50 ? 162.66399 114.24614 135.39756 1.000 76.00704 50 ARG C O 1
ATOM 6208 N N . ALA C 1 51 ? 164.47015 114.95320 136.53116 1.000 72.52018 51 ALA C N 1
ATOM 6209 C CA . ALA C 1 51 ? 164.20866 116.35974 136.27727 1.000 72.11328 51 ALA C CA 1
ATOM 6210 C C . ALA C 1 51 ? 164.65815 116.71689 134.86685 1.000 73.03353 51 ALA C C 1
ATOM 6211 O O . ALA C 1 51 ? 165.64480 116.18032 134.35373 1.000 71.50673 51 ALA C O 1
ATOM 6213 N N . ASN C 1 52 ? 163.91628 117.62558 134.23734 1.000 71.16231 52 ASN C N 1
ATOM 6214 C CA . ASN C 1 52 ? 164.10994 118.01730 132.84376 1.000 71.15499 52 ASN C CA 1
ATOM 6215 C C . ASN C 1 52 ? 163.99041 116.84239 131.88270 1.000 70.93179 52 ASN C C 1
ATOM 6216 O O . ASN C 1 52 ? 164.60594 116.86070 130.81060 1.000 68.85428 52 ASN C O 1
ATOM 6221 N N . LEU C 1 53 ? 163.21483 115.81965 132.23924 1.000 67.63113 53 LEU C N 1
ATOM 6222 C CA . LEU C 1 53 ? 163.01012 114.66590 131.37391 1.000 66.72016 53 LEU C CA 1
ATOM 6223 C C . LEU C 1 53 ? 162.30622 115.07236 130.08474 1.000 67.28559 53 LEU C C 1
ATOM 6224 O O . LEU C 1 53 ? 162.60930 114.54055 129.01331 1.000 66.83652 53 LEU C O 1
ATOM 6229 N N . LEU C 1 54 ? 161.36261 116.01204 130.17971 1.000 62.21024 54 LEU C N 1
ATOM 6230 C CA . LEU C 1 54 ? 160.61204 116.43014 128.99897 1.000 62.33402 54 LEU C CA 1
ATOM 6231 C C . LEU C 1 54 ? 161.51006 117.11885 127.97828 1.000 62.59731 54 LEU C C 1
ATOM 6232 O O . LEU C 1 54 ? 161.33511 116.93188 126.77063 1.000 63.74098 54 LEU C O 1
ATOM 6237 N N . VAL C 1 55 ? 162.46728 117.92726 128.43818 1.000 64.74033 55 VAL C N 1
ATOM 6238 C CA . VAL C 1 55 ? 163.39741 118.57944 127.51716 1.000 62.81308 55 VAL C CA 1
ATOM 6239 C C . VAL C 1 55 ? 164.23332 117.53628 126.78356 1.000 63.51985 55 VAL C C 1
ATOM 6240 O O . VAL C 1 55 ? 164.42459 117.60589 125.56015 1.000 65.24588 55 VAL C O 1
ATOM 6244 N N . LEU C 1 56 ? 164.73356 116.54529 127.52445 1.000 62.27636 56 LEU C N 1
ATOM 6245 C CA . LEU C 1 56 ? 165.49163 115.45994 126.91459 1.000 61.97088 56 LEU C CA 1
ATOM 6246 C C . LEU C 1 56 ? 164.64240 114.70304 125.90404 1.000 63.10522 56 LEU C C 1
ATOM 6247 O O . LEU C 1 56 ? 165.12329 114.32483 124.83204 1.000 61.82907 56 LEU C O 1
ATOM 6252 N N . LEU C 1 57 ? 163.37060 114.46911 126.23419 1.000 60.14139 57 LEU C N 1
ATOM 6253 C CA . LEU C 1 57 ? 162.49579 113.74402 125.31938 1.000 60.08790 57 LEU C CA 1
ATOM 6254 C C . LEU C 1 57 ? 162.19376 114.55935 124.06937 1.000 56.64631 57 LEU C C 1
ATOM 6255 O O . LEU C 1 57 ? 162.07504 113.99609 122.98121 1.000 58.43243 57 LEU C O 1
ATOM 6260 N N . THR C 1 58 ? 162.06718 115.88171 124.19586 1.000 54.91036 58 THR C N 1
ATOM 6261 C CA . THR C 1 58 ? 161.87667 116.71343 123.00869 1.000 59.10202 58 THR C CA 1
ATOM 6262 C C . THR C 1 58 ? 163.10335 116.67264 122.10402 1.000 58.50847 58 THR C C 1
ATOM 6263 O O . THR C 1 58 ? 162.98082 116.55544 120.87896 1.000 59.13900 58 THR C O 1
ATOM 6267 N N . VAL C 1 59 ? 164.30131 116.76375 122.68847 1.000 56.35631 59 VAL C N 1
ATOM 6268 C CA . VAL C 1 59 ? 165.50453 116.68732 121.85778 1.000 58.21891 59 VAL C CA 1
ATOM 6269 C C . VAL C 1 59 ? 165.64136 115.30564 121.21849 1.000 58.66987 59 VAL C C 1
ATOM 6270 O O . VAL C 1 59 ? 165.99709 115.18857 120.03556 1.000 58.12825 59 VAL C O 1
ATOM 6274 N N . VAL C 1 60 ? 165.35928 114.24383 121.97709 1.000 54.33495 60 VAL C N 1
ATOM 6275 C CA . VAL C 1 60 ? 165.41334 112.89016 121.43871 1.000 52.75825 60 VAL C CA 1
ATOM 6276 C C . VAL C 1 60 ? 164.38775 112.71169 120.32980 1.000 55.63692 60 VAL C C 1
ATOM 6277 O O . VAL C 1 60 ? 164.66170 112.05052 119.32308 1.000 57.82298 60 VAL C O 1
ATOM 6281 N N . ALA C 1 61 ? 163.19993 113.29762 120.48788 1.000 51.77984 61 ALA C N 1
ATOM 6282 C CA . ALA C 1 61 ? 162.18153 113.23126 119.45007 1.000 48.85537 61 ALA C CA 1
ATOM 6283 C C . ALA C 1 61 ? 162.62014 113.97707 118.20058 1.000 47.94810 61 ALA C C 1
ATOM 6284 O O . ALA C 1 61 ? 162.32544 113.54427 117.08602 1.000 51.50307 61 ALA C O 1
ATOM 6286 N N . VAL C 1 62 ? 163.31709 115.10309 118.36164 1.000 49.97934 62 VAL C N 1
ATOM 6287 C CA . VAL C 1 62 ? 163.84118 115.81423 117.19627 1.000 51.49343 62 VAL C CA 1
ATOM 6288 C C . VAL C 1 62 ? 164.85440 114.94686 116.45771 1.000 51.70722 62 VAL C C 1
ATOM 6289 O O . VAL C 1 62 ? 164.82783 114.84026 115.22517 1.000 51.63760 62 VAL C O 1
ATOM 6293 N N . VAL C 1 63 ? 165.75925 114.30708 117.20297 1.000 51.41838 63 VAL C N 1
ATOM 6294 C CA . VAL C 1 63 ? 166.75988 113.44177 116.57353 1.000 51.93838 63 VAL C CA 1
ATOM 6295 C C . VAL C 1 63 ? 166.08577 112.27484 115.85772 1.000 50.92278 63 VAL C C 1
ATOM 6296 O O . VAL C 1 63 ? 166.43261 111.92904 114.71946 1.000 53.88261 63 VAL C O 1
ATOM 6300 N N . ALA C 1 64 ? 165.11047 111.65037 116.52018 1.000 47.15907 64 ALA C N 1
ATOM 6301 C CA . ALA C 1 64 ? 164.39983 110.52631 115.92244 1.000 45.72825 64 ALA C CA 1
ATOM 6302 C C . ALA C 1 64 ? 163.62186 110.95696 114.68738 1.000 50.68582 64 ALA C C 1
ATOM 6303 O O . ALA C 1 64 ? 163.54901 110.21438 113.70554 1.000 55.45719 64 ALA C O 1
ATOM 6305 N N . GLY C 1 65 ? 163.02448 112.14830 114.72003 1.000 46.29744 65 GLY C N 1
ATOM 6306 C CA . GLY C 1 65 ? 162.32535 112.64737 113.55102 1.000 43.22807 65 GLY C CA 1
ATOM 6307 C C . GLY C 1 65 ? 163.25855 112.91468 112.38914 1.000 48.90934 65 GLY C C 1
ATOM 6308 O O . GLY C 1 65 ? 162.91847 112.64806 111.23610 1.000 51.47191 65 GLY C O 1
ATOM 6309 N N . VAL C 1 66 ? 164.44823 113.44564 112.67623 1.000 53.33900 66 VAL C N 1
ATOM 6310 C CA . VAL C 1 66 ? 165.43987 113.65206 111.62355 1.000 52.45100 66 VAL C CA 1
ATOM 6311 C C . VAL C 1 66 ? 165.83427 112.31805 111.00301 1.000 51.11106 66 VAL C C 1
ATOM 6312 O O . VAL C 1 66 ? 165.89051 112.17424 109.77532 1.000 53.55914 66 VAL C O 1
ATOM 6316 N N . ALA C 1 67 ? 166.10454 111.31866 111.84677 1.000 48.19098 67 ALA C N 1
ATOM 6317 C CA . ALA C 1 67 ? 166.47610 110.00159 111.33787 1.000 49.13575 67 ALA C CA 1
ATOM 6318 C C . ALA C 1 67 ? 165.34992 109.38083 110.51919 1.000 50.99974 67 ALA C C 1
ATOM 6319 O O . ALA C 1 67 ? 165.59078 108.80397 109.45305 1.000 52.19767 67 ALA C O 1
ATOM 6321 N N . LEU C 1 68 ? 164.11116 109.49542 111.00208 1.000 49.98617 68 LEU C N 1
ATOM 6322 C CA . LEU C 1 68 ? 162.96478 108.93969 110.29207 1.000 49.72413 68 LEU C CA 1
ATOM 6323 C C . LEU C 1 68 ? 162.76074 109.61622 108.94407 1.000 50.40683 68 LEU C C 1
ATOM 6324 O O . LEU C 1 68 ? 162.53069 108.94145 107.93385 1.000 52.86344 68 LEU C O 1
ATOM 6329 N N . GLY C 1 69 ? 162.83692 110.94735 108.90750 1.000 52.73583 69 GLY C N 1
ATOM 6330 C CA . GLY C 1 69 ? 162.71503 111.66411 107.65508 1.000 52.86404 69 GLY C CA 1
ATOM 6331 C C . GLY C 1 69 ? 163.80643 111.34264 106.66156 1.000 55.01071 69 GLY C C 1
ATOM 6332 O O . GLY C 1 69 ? 163.51110 111.14848 105.47895 1.000 57.65168 69 GLY C O 1
ATOM 6333 N N . LEU C 1 70 ? 165.05886 111.26953 107.11233 1.000 56.29965 70 LEU C N 1
ATOM 6334 C CA . LEU C 1 70 ? 166.14642 110.87664 106.22598 1.000 55.36579 70 LEU C CA 1
ATOM 6335 C C . LEU C 1 70 ? 165.99107 109.45375 105.71122 1.000 55.46397 70 LEU C C 1
ATOM 6336 O O . LEU C 1 70 ? 166.24800 109.20124 104.52858 1.000 57.46620 70 LEU C O 1
ATOM 6341 N N . GLY C 1 71 ? 165.56917 108.52087 106.56688 1.000 56.92138 71 GLY C N 1
ATOM 6342 C CA . GLY C 1 71 ? 165.34752 107.16013 106.11016 1.000 58.41335 71 GLY C CA 1
ATOM 6343 C C . GLY C 1 71 ? 164.22203 107.05377 105.09947 1.000 60.26863 71 GLY C C 1
ATOM 6344 O O . GLY C 1 71 ? 164.32954 106.31753 104.11562 1.000 63.19015 71 GLY C O 1
ATOM 6345 N N . VAL C 1 72 ? 163.12486 107.77782 105.32883 1.000 58.74157 72 VAL C N 1
ATOM 6346 C CA . VAL C 1 72 ? 162.00809 107.74469 104.38997 1.000 57.69825 72 VAL C CA 1
ATOM 6347 C C . VAL C 1 72 ? 162.40038 108.39061 103.06590 1.000 61.62039 72 VAL C C 1
ATOM 6348 O O . VAL C 1 72 ? 162.06220 107.88294 101.99007 1.000 62.52540 72 VAL C O 1
ATOM 6352 N N . SER C 1 73 ? 163.11933 109.51607 103.11791 1.000 60.50685 73 SER C N 1
ATOM 6353 C CA . SER C 1 73 ? 163.55399 110.17494 101.89041 1.000 59.92633 73 SER C CA 1
ATOM 6354 C C . SER C 1 73 ? 164.52691 109.30365 101.10460 1.000 61.75386 73 SER C C 1
ATOM 6355 O O . SER C 1 73 ? 164.45384 109.23945 99.87172 1.000 62.40498 73 SER C O 1
ATOM 6358 N N . GLY C 1 74 ? 165.44595 108.63275 101.79529 1.000 62.65261 74 GLY C N 1
ATOM 6359 C CA . GLY C 1 74 ? 166.38890 107.75308 101.13554 1.000 62.34239 74 GLY C CA 1
ATOM 6360 C C . GLY C 1 74 ? 165.73100 106.53511 100.52232 1.000 65.68263 74 GLY C C 1
ATOM 6361 O O . GLY C 1 74 ? 165.78804 106.33715 99.30508 1.000 66.36346 74 GLY C O 1
ATOM 6362 N N . ALA C 1 75 ? 165.10122 105.70985 101.35552 1.000 62.69748 75 ALA C N 1
ATOM 6363 C CA . ALA C 1 75 ? 164.40150 104.51588 100.88561 1.000 63.57139 75 ALA C CA 1
ATOM 6364 C C . ALA C 1 75 ? 163.01223 104.93130 100.42228 1.000 64.63049 75 ALA C C 1
ATOM 6365 O O . ALA C 1 75 ? 162.01973 104.77807 101.13525 1.000 64.26512 75 ALA C O 1
ATOM 6367 N N . GLY C 1 76 ? 162.94109 105.45510 99.20646 1.000 62.99062 76 GLY C N 1
ATOM 6368 C CA . GLY C 1 76 ? 161.68296 105.94256 98.66614 1.000 64.21523 76 GLY C CA 1
ATOM 6369 C C . GLY C 1 76 ? 161.62501 107.45573 98.70714 1.000 65.39553 76 GLY C C 1
ATOM 6370 O O . GLY C 1 76 ? 162.43829 108.12935 98.07486 1.000 65.11526 76 GLY C O 1
ATOM 6371 N N . GLY C 1 77 ? 160.66212 107.98749 99.44732 1.000 70.04795 77 GLY C N 1
ATOM 6372 C CA . GLY C 1 77 ? 160.50611 109.41406 99.60877 1.000 69.49480 77 GLY C CA 1
ATOM 6373 C C . GLY C 1 77 ? 159.04485 109.79801 99.57631 1.000 68.71833 77 GLY C C 1
ATOM 6374 O O . GLY C 1 77 ? 158.15594 108.95630 99.68860 1.000 67.40566 77 GLY C O 1
ATOM 6375 N N . ALA C 1 78 ? 158.80088 111.10228 99.42813 1.000 70.13543 78 ALA C N 1
ATOM 6376 C CA . ALA C 1 78 ? 157.43185 111.58945 99.30780 1.000 70.19570 78 ALA C CA 1
ATOM 6377 C C . ALA C 1 78 ? 156.76461 111.07905 98.03809 1.000 71.21399 78 ALA C C 1
ATOM 6378 O O . ALA C 1 78 ? 155.57840 110.72961 98.06090 1.000 71.74925 78 ALA C O 1
ATOM 6380 N N . LEU C 1 79 ? 157.50445 111.03388 96.92694 1.000 72.11081 79 LEU C N 1
ATOM 6381 C CA . LEU C 1 79 ? 156.95370 110.53083 95.67355 1.000 71.80007 79 LEU C CA 1
ATOM 6382 C C . LEU C 1 79 ? 156.56566 109.06180 95.78177 1.000 73.24398 79 LEU C C 1
ATOM 6383 O O . LEU C 1 79 ? 155.49316 108.66502 95.31271 1.000 73.89299 79 LEU C O 1
ATOM 6388 N N . ALA C 1 80 ? 157.42384 108.24257 96.39380 1.000 69.97726 80 ALA C N 1
ATOM 6389 C CA . ALA C 1 80 ? 157.09759 106.83158 96.56969 1.000 70.49333 80 ALA C CA 1
ATOM 6390 C C . ALA C 1 80 ? 155.93106 106.65055 97.53103 1.000 70.44300 80 ALA C C 1
ATOM 6391 O O . ALA C 1 80 ? 155.06232 105.79928 97.30789 1.000 70.93583 80 ALA C O 1
ATOM 6393 N N . LEU C 1 81 ? 155.89875 107.43865 98.60801 1.000 68.82385 81 LEU C N 1
ATOM 6394 C CA . LEU C 1 81 ? 154.81515 107.33113 99.57942 1.000 70.39465 81 LEU C CA 1
ATOM 6395 C C . LEU C 1 81 ? 153.47382 107.67651 98.94640 1.000 71.56606 81 LEU C C 1
ATOM 6396 O O . LEU C 1 81 ? 152.49154 106.94143 99.10070 1.000 71.01245 81 LEU C O 1
ATOM 6401 N N . GLY C 1 82 ? 153.41598 108.78974 98.22139 1.000 70.97304 82 GLY C N 1
ATOM 6402 C CA . GLY C 1 82 ? 152.16880 109.27722 97.68967 1.000 70.52052 82 GLY C CA 1
ATOM 6403 C C . GLY C 1 82 ? 151.42680 110.08113 98.73523 1.000 71.90507 82 GLY C C 1
ATOM 6404 O O . GLY C 1 82 ? 151.71104 109.98770 99.93377 1.000 72.47932 82 GLY C O 1
ATOM 6405 N N . PRO C 1 83 ? 150.46674 110.89956 98.29984 1.000 75.17288 83 PRO C N 1
ATOM 6406 C CA . PRO C 1 83 ? 149.70431 111.70830 99.26648 1.000 74.31678 83 PRO C CA 1
ATOM 6407 C C . PRO C 1 83 ? 148.97982 110.87797 100.31192 1.000 74.67072 83 PRO C C 1
ATOM 6408 O O . PRO C 1 83 ? 148.88213 111.30292 101.47038 1.000 72.80016 83 PRO C O 1
ATOM 6412 N N . GLU C 1 84 ? 148.48827 109.69329 99.93592 1.000 76.65344 84 GLU C N 1
ATOM 6413 C CA . GLU C 1 84 ? 147.74123 108.85776 100.87102 1.000 76.62906 84 GLU C CA 1
ATOM 6414 C C . GLU C 1 84 ? 148.57132 108.53117 102.10525 1.000 77.36578 84 GLU C C 1
ATOM 6415 O O . GLU C 1 84 ? 148.13512 108.75619 103.23879 1.000 78.74737 84 GLU C O 1
ATOM 6421 N N . ARG C 1 85 ? 149.78001 108.01653 101.90601 1.000 72.52999 85 ARG C N 1
ATOM 6422 C CA . ARG C 1 85 ? 150.66408 107.70973 103.02147 1.000 72.99858 85 ARG C CA 1
ATOM 6423 C C . ARG C 1 85 ? 151.32425 108.94613 103.61750 1.000 71.63121 85 ARG C C 1
ATOM 6424 O O . ARG C 1 85 ? 151.64167 108.94168 104.80986 1.000 72.03779 85 ARG C O 1
ATOM 6432 N N . LEU C 1 86 ? 151.53249 110.00192 102.83066 1.000 64.89924 86 LEU C N 1
ATOM 6433 C CA . LEU C 1 86 ? 152.16970 111.21248 103.34024 1.000 65.20322 86 LEU C CA 1
ATOM 6434 C C . LEU C 1 86 ? 151.28517 111.91831 104.36495 1.000 66.59656 86 LEU C C 1
ATOM 6435 O O . LEU C 1 86 ? 151.76416 112.33227 105.42521 1.000 64.23038 86 LEU C O 1
ATOM 6440 N N . SER C 1 87 ? 149.99247 112.06027 104.05887 1.000 63.00405 87 SER C N 1
ATOM 6441 C CA . SER C 1 87 ? 149.08719 112.75085 104.97176 1.000 60.11053 87 SER C CA 1
ATOM 6442 C C . SER C 1 87 ? 148.94149 111.99249 106.28426 1.000 55.78479 87 SER C C 1
ATOM 6443 O O . SER C 1 87 ? 148.88110 112.60133 107.35859 1.000 54.69273 87 SER C O 1
ATOM 6446 N N . ALA C 1 88 ? 148.87605 110.66220 106.21634 1.000 49.54159 88 ALA C N 1
ATOM 6447 C CA . ALA C 1 88 ? 148.78215 109.86213 107.43178 1.000 50.00118 88 ALA C CA 1
ATOM 6448 C C . ALA C 1 88 ? 150.11229 109.81816 108.17174 1.000 50.66059 88 ALA C C 1
ATOM 6449 O O . ALA C 1 88 ? 150.14587 109.58188 109.38456 1.000 51.98887 88 ALA C O 1
ATOM 6451 N N . PHE C 1 89 ? 151.21953 110.03002 107.45681 1.000 49.10865 89 PHE C N 1
ATOM 6452 C CA . PHE C 1 89 ? 152.53459 109.96945 108.08622 1.000 48.03688 89 PHE C CA 1
ATOM 6453 C C . PHE C 1 89 ? 152.75404 111.14136 109.03404 1.000 45.93745 89 PHE C C 1
ATOM 6454 O O . PHE C 1 89 ? 153.36075 110.98345 110.09884 1.000 48.03635 89 PHE C O 1
ATOM 6462 N N . VAL C 1 90 ? 152.26456 112.32890 108.66632 1.000 37.07374 90 VAL C N 1
ATOM 6463 C CA . VAL C 1 90 ? 152.46548 113.51821 109.48458 1.000 39.22617 90 VAL C CA 1
ATOM 6464 C C . VAL C 1 90 ? 151.31933 113.76418 110.45216 1.000 38.38176 90 VAL C C 1
ATOM 6465 O O . VAL C 1 90 ? 151.31787 114.79016 111.14567 1.000 38.17090 90 VAL C O 1
ATOM 6469 N N . PHE C 1 91 ? 150.34816 112.85654 110.52351 1.000 28.40646 91 PHE C N 1
ATOM 6470 C CA . PHE C 1 91 ? 149.13980 113.12256 111.29811 1.000 25.48342 91 PHE C CA 1
ATOM 6471 C C . PHE C 1 91 ? 149.36456 113.33877 112.79254 1.000 23.86495 91 PHE C C 1
ATOM 6472 O O . PHE C 1 91 ? 148.68584 114.21364 113.35626 1.000 25.44755 91 PHE C O 1
ATOM 6480 N N . PRO C 1 92 ? 150.21143 112.57782 113.49907 1.000 27.29474 92 PRO C N 1
ATOM 6481 C CA . PRO C 1 92 ? 150.39674 112.86172 114.93410 1.000 25.37811 92 PRO C CA 1
ATOM 6482 C C . PRO C 1 92 ? 150.85993 114.28205 115.22320 1.000 23.47139 92 PRO C C 1
ATOM 6483 O O . PRO C 1 92 ? 150.40668 114.89053 116.20474 1.000 28.17089 92 PRO C O 1
ATOM 6487 N N . GLY C 1 93 ? 151.73732 114.83667 114.38482 1.000 19.99503 93 GLY C N 1
ATOM 6488 C CA . GLY C 1 93 ? 152.12320 116.22666 114.54960 1.000 22.47624 93 GLY C CA 1
ATOM 6489 C C . GLY C 1 93 ? 150.96212 117.17902 114.34685 1.000 19.95605 93 GLY C C 1
ATOM 6490 O O . GLY C 1 93 ? 150.83176 118.17782 115.06139 1.000 31.02528 93 GLY C O 1
ATOM 6491 N N . GLU C 1 94 ? 150.09731 116.88077 113.37628 1.000 23.03908 94 GLU C N 1
ATOM 6492 C CA . GLU C 1 94 ? 148.90023 117.68890 113.18184 1.000 20.45316 94 GLU C CA 1
ATOM 6493 C C . GLU C 1 94 ? 147.96992 117.61426 114.38647 1.000 19.49218 94 GLU C C 1
ATOM 6494 O O . GLU C 1 94 ? 147.36358 118.62183 114.75867 1.000 23.83158 94 GLU C O 1
ATOM 6500 N N . LEU C 1 95 ? 147.84097 116.43679 115.00132 1.000 16.59836 95 LEU C N 1
ATOM 6501 C CA . LEU C 1 95 ? 147.03714 116.31648 116.21407 1.000 17.93071 95 LEU C CA 1
ATOM 6502 C C . LEU C 1 95 ? 147.61204 117.15996 117.34477 1.000 17.94033 95 LEU C C 1
ATOM 6503 O O . LEU C 1 95 ? 146.86549 117.82061 118.07978 1.000 18.37311 95 LEU C O 1
ATOM 6508 N N . LEU C 1 96 ? 148.93826 117.14174 117.50279 1.000 18.27115 96 LEU C N 1
ATOM 6509 C CA . LEU C 1 96 ? 149.57858 118.00246 118.49496 1.000 15.85493 96 LEU C CA 1
ATOM 6510 C C . LEU C 1 96 ? 149.26583 119.47101 118.22845 1.000 14.55724 96 LEU C C 1
ATOM 6511 O O . LEU C 1 96 ? 148.94329 120.23237 119.15095 1.000 22.73208 96 LEU C O 1
ATOM 6516 N N . LEU C 1 97 ? 149.35504 119.88399 116.96363 1.000 13.88454 97 LEU C N 1
ATOM 6517 C CA . LEU C 1 97 ? 149.06069 121.27052 116.61750 1.000 13.86128 97 LEU C CA 1
ATOM 6518 C C . LEU C 1 97 ? 147.60699 121.62390 116.91249 1.000 10.77732 97 LEU C C 1
ATOM 6519 O O . LEU C 1 97 ? 147.31610 122.72707 117.38699 1.000 20.02026 97 LEU C O 1
ATOM 6524 N N . ARG C 1 98 ? 146.68220 120.69802 116.64776 1.000 15.96149 98 ARG C N 1
ATOM 6525 C CA . ARG C 1 98 ? 145.27335 120.94711 116.94181 1.000 12.25098 98 ARG C CA 1
ATOM 6526 C C . ARG C 1 98 ? 145.03392 121.09831 118.44056 1.000 15.06053 98 ARG C C 1
ATOM 6527 O O . ARG C 1 98 ? 144.26241 121.96475 118.86274 1.000 19.32176 98 ARG C O 1
ATOM 6535 N N . LEU C 1 99 ? 145.68680 120.26778 119.25947 1.000 8.49278 99 LEU C N 1
ATOM 6536 C CA . LEU C 1 99 ? 145.53845 120.38991 120.71047 1.000 10.21511 99 LEU C CA 1
ATOM 6537 C C . LEU C 1 99 ? 146.09598 121.71562 121.22291 1.000 13.29097 99 LEU C C 1
ATOM 6538 O O . LEU C 1 99 ? 145.47575 122.37973 122.07388 1.000 18.45793 99 LEU C O 1
ATOM 6543 N N . LEU C 1 100 ? 147.26873 122.11227 120.71891 1.000 15.20801 100 LEU C N 1
ATOM 6544 C CA . LEU C 1 100 ? 147.84282 123.39502 121.10893 1.000 15.11962 100 LEU C CA 1
ATOM 6545 C C . LEU C 1 100 ? 146.91987 124.54021 120.72255 1.000 10.90577 100 LEU C C 1
ATOM 6546 O O . LEU C 1 100 ? 146.66571 125.44568 121.52251 1.000 18.80553 100 LEU C O 1
ATOM 6551 N N . ARG C 1 101 ? 146.39236 124.50512 119.49934 1.000 12.60369 101 ARG C N 1
ATOM 6552 C CA . ARG C 1 101 ? 145.47485 125.54746 119.06119 1.000 10.43739 101 ARG C CA 1
ATOM 6553 C C . ARG C 1 101 ? 144.20531 125.56284 119.90134 1.000 13.03121 101 ARG C C 1
ATOM 6554 O O . ARG C 1 101 ? 143.64014 126.63076 120.15375 1.000 18.52597 101 ARG C O 1
ATOM 6562 N N . MET C 1 102 ? 143.75309 124.39436 120.35367 1.000 17.67613 102 MET C N 1
ATOM 6563 C CA . MET C 1 102 ? 142.53030 124.32504 121.14120 1.000 14.27119 102 MET C CA 1
ATOM 6564 C C . MET C 1 102 ? 142.69288 124.94350 122.52600 1.000 16.82078 102 MET C C 1
ATOM 6565 O O . MET C 1 102 ? 141.78170 125.62950 123.00015 1.000 16.31391 102 MET C O 1
ATOM 6570 N N . ILE C 1 103 ? 143.82003 124.71324 123.20101 1.000 10.47856 103 ILE C N 1
ATOM 6571 C CA . ILE C 1 103 ? 143.93705 125.26557 124.55279 1.000 12.73281 103 ILE C CA 1
ATOM 6572 C C . ILE C 1 103 ? 144.28784 126.75428 124.59006 1.000 7.03950 103 ILE C C 1
ATOM 6573 O O . ILE C 1 103 ? 144.36894 127.32650 125.68396 1.000 17.04553 103 ILE C O 1
ATOM 6578 N N . ILE C 1 104 ? 144.48142 127.39916 123.43660 1.000 12.52175 104 ILE C N 1
ATOM 6579 C CA . ILE C 1 104 ? 144.95816 128.78381 123.42010 1.000 15.12010 104 ILE C CA 1
ATOM 6580 C C . ILE C 1 104 ? 143.89939 129.73743 123.96834 1.000 11.26221 104 ILE C C 1
ATOM 6581 O O . ILE C 1 104 ? 144.19790 130.61985 124.78048 1.000 11.39841 104 ILE C O 1
ATOM 6586 N N . LEU C 1 105 ? 142.65517 129.58660 123.52474 1.000 10.86345 105 LEU C N 1
ATOM 6587 C CA . LEU C 1 105 ? 141.60285 130.52997 123.89149 1.000 19.72932 105 LEU C CA 1
ATOM 6588 C C . LEU C 1 105 ? 141.39283 130.60856 125.40693 1.000 9.37149 105 LEU C C 1
ATOM 6589 O O . LEU C 1 105 ? 141.55715 131.69594 125.98835 1.000 16.67920 105 LEU C O 1
ATOM 6594 N N . PRO C 1 106 ? 141.04343 129.50449 126.09094 1.000 10.72254 106 PRO C N 1
ATOM 6595 C CA . PRO C 1 106 ? 140.83790 129.61632 127.54506 1.000 12.44507 106 PRO C CA 1
ATOM 6596 C C . PRO C 1 106 ? 142.07504 130.08236 128.28741 1.000 7.70801 106 PRO C C 1
ATOM 6597 O O . PRO C 1 106 ? 141.96927 130.91395 129.19309 1.000 16.28490 106 PRO C O 1
ATOM 6601 N N . LEU C 1 107 ? 143.25331 129.60549 127.88953 1.000 4.14996 107 LEU C N 1
ATOM 6602 C CA . LEU C 1 107 ? 144.48341 129.96981 128.58083 1.000 4.69144 107 LEU C CA 1
ATOM 6603 C C . LEU C 1 107 ? 144.72892 131.47122 128.51285 1.000 9.96233 107 LEU C C 1
ATOM 6604 O O . LEU C 1 107 ? 144.87542 132.13472 129.54751 1.000 22.20532 107 LEU C O 1
ATOM 6609 N N . VAL C 1 108 ? 144.71354 132.02910 127.30116 1.000 12.27942 108 VAL C N 1
ATOM 6610 C CA . VAL C 1 108 ? 144.96356 133.45501 127.12004 1.000 9.33936 108 VAL C CA 1
ATOM 6611 C C . VAL C 1 108 ? 143.92314 134.27762 127.87070 1.000 7.20549 108 VAL C C 1
ATOM 6612 O O . VAL C 1 108 ? 144.26445 135.16923 128.66092 1.000 15.58520 108 VAL C O 1
ATOM 6616 N N . VAL C 1 109 ? 142.64008 133.96123 127.67199 1.000 3.46719 109 VAL C N 1
ATOM 6617 C CA . VAL C 1 109 ? 141.58747 134.79495 128.24975 1.000 11.82305 109 VAL C CA 1
ATOM 6618 C C . VAL C 1 109 ? 141.65074 134.76693 129.77591 1.000 6.29113 109 VAL C C 1
ATOM 6619 O O . VAL C 1 109 ? 141.69477 135.81764 130.43015 1.000 13.17515 109 VAL C O 1
ATOM 6623 N N . CYS C 1 110 ? 141.68691 133.56568 130.36438 1.000 9.83252 110 CYS C N 1
AT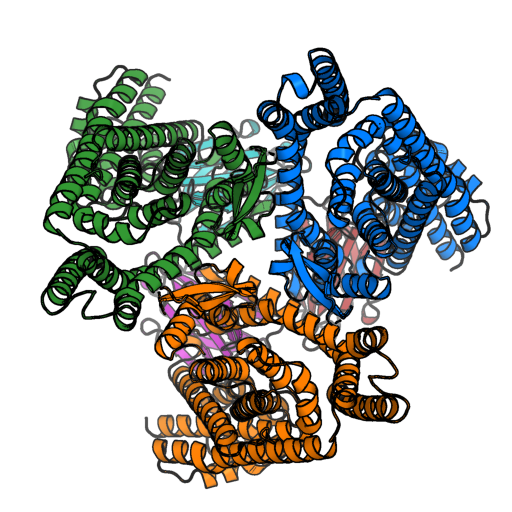OM 6624 C CA . CYS C 1 110 ? 141.63773 133.44707 131.81852 1.000 11.16937 110 CYS C CA 1
ATOM 6625 C C . CYS C 1 110 ? 142.88823 134.02008 132.47273 1.000 7.38860 110 CYS C C 1
ATOM 6626 O O . CYS C 1 110 ? 142.79069 134.76271 133.46238 1.000 21.89892 110 CYS C O 1
ATOM 6629 N N . SER C 1 111 ? 144.07207 133.70231 131.93511 1.000 10.06908 111 SER C N 1
ATOM 6630 C CA . SER C 1 111 ? 145.29123 134.22231 132.53654 1.000 6.28695 111 SER C CA 1
ATOM 6631 C C . SER C 1 111 ? 145.33586 135.74261 132.45905 1.000 8.35562 111 SER C C 1
ATOM 6632 O O . SER C 1 111 ? 145.74025 136.39768 133.42298 1.000 11.18364 111 SER C O 1
ATOM 6635 N N . LEU C 1 112 ? 144.90149 136.33158 131.33697 1.000 14.84226 112 LEU C N 1
ATOM 6636 C CA . LEU C 1 112 ? 144.97200 137.78564 131.22926 1.000 9.99525 112 LEU C CA 1
ATOM 6637 C C . LEU C 1 112 ? 143.94840 138.47047 132.12586 1.000 7.34310 112 LEU C C 1
ATOM 6638 O O . LEU C 1 112 ? 144.24210 139.52018 132.70780 1.000 8.43946 112 LEU C O 1
ATOM 6643 N N . ILE C 1 113 ? 142.74909 137.89758 132.26200 1.000 6.52858 113 ILE C N 1
ATOM 6644 C CA . ILE C 1 113 ? 141.76784 138.47847 133.17671 1.000 0.95311 113 ILE C CA 1
ATOM 6645 C C . ILE C 1 113 ? 142.30593 138.46797 134.60377 1.000 14.77505 113 ILE C C 1
ATOM 6646 O O . ILE C 1 113 ? 142.22393 139.47110 135.32587 1.000 9.04922 113 ILE C O 1
ATOM 6651 N N . GLY C 1 114 ? 142.88769 137.33953 135.02301 1.000 4.88068 114 GLY C N 1
ATOM 6652 C CA . GLY C 1 114 ? 143.46428 137.27553 136.35547 1.000 0.00000 114 GLY C CA 1
ATOM 6653 C C . GLY C 1 114 ? 144.62600 138.23124 136.55127 1.000 9.82354 114 GLY C C 1
ATOM 6654 O O . GLY C 1 114 ? 144.73236 138.88408 137.59146 1.000 9.91345 114 GLY C O 1
ATOM 6655 N N . GLY C 1 115 ? 145.51535 138.32150 135.55993 1.000 5.30019 115 GLY C N 1
ATOM 6656 C CA . GLY C 1 115 ? 146.64623 139.22460 135.67208 1.000 4.71211 115 GLY C CA 1
ATOM 6657 C C . GLY C 1 115 ? 146.23248 140.67910 135.77562 1.000 9.28968 115 GLY C C 1
ATOM 6658 O O . GLY C 1 115 ? 146.80071 141.43915 136.56136 1.000 8.47204 115 GLY C O 1
ATOM 6659 N N . ALA C 1 116 ? 145.23765 141.08816 134.98634 1.000 16.83808 116 ALA C N 1
ATOM 6660 C CA . ALA C 1 116 ? 144.76734 142.46577 135.05984 1.000 6.58838 116 ALA C CA 1
ATOM 6661 C C . ALA C 1 116 ? 144.01432 142.75348 136.35328 1.000 7.71937 116 ALA C C 1
ATOM 6662 O O . ALA C 1 116 ? 144.17265 143.83711 136.92160 1.000 20.96602 116 ALA C O 1
ATOM 6664 N N . ALA C 1 117 ? 143.20753 141.80553 136.83934 1.000 0.00000 117 ALA C N 1
ATOM 6665 C CA . ALA C 1 117 ? 142.41899 142.06196 138.04019 1.000 4.04262 117 ALA C CA 1
ATOM 6666 C C . ALA C 1 117 ? 143.28901 142.19082 139.28618 1.000 13.76504 117 ALA C C 1
ATOM 6667 O O . ALA C 1 117 ? 142.87271 142.81796 140.26442 1.000 16.53118 117 ALA C O 1
ATOM 6669 N N . SER C 1 118 ? 144.49870 141.63830 139.26614 1.000 12.79162 118 SER C N 1
ATOM 6670 C CA . SER C 1 118 ? 145.32236 141.58864 140.46758 1.000 7.13386 118 SER C CA 1
ATOM 6671 C C . SER C 1 118 ? 146.20206 142.82152 140.66082 1.000 12.43321 118 SER C C 1
ATOM 6672 O O . SER C 1 118 ? 146.96462 142.85810 141.62895 1.000 21.71665 118 SER C O 1
ATOM 6675 N N . LEU C 1 119 ? 146.11466 143.83078 139.79882 1.000 13.54380 119 LEU C N 1
ATOM 6676 C CA . LEU C 1 119 ? 147.01099 144.98529 139.87406 1.000 12.69704 119 LEU C CA 1
ATOM 6677 C C . LEU C 1 119 ? 146.49649 146.01511 140.88365 1.000 13.82330 119 LEU C C 1
ATOM 6678 O O . LEU C 1 119 ? 146.22766 147.17003 140.56412 1.000 19.64817 119 LEU C O 1
ATOM 6683 N N . ASP C 1 120 ? 146.38517 145.56972 142.13059 1.000 12.58225 120 ASP C N 1
ATOM 6684 C CA . ASP C 1 120 ? 145.86838 146.40347 143.21019 1.000 7.56822 120 ASP C CA 1
ATOM 6685 C C . ASP C 1 120 ? 146.86135 147.51472 143.53494 1.000 20.98281 120 ASP C C 1
ATOM 6686 O O . ASP C 1 120 ? 148.02902 147.22930 143.81572 1.000 16.90271 120 ASP C O 1
ATOM 6691 N N . PRO C 1 121 ? 146.43831 148.78291 143.49784 1.000 23.39067 121 PRO C N 1
ATOM 6692 C CA . PRO C 1 121 ? 147.38862 149.88140 143.74817 1.000 6.89828 121 PRO C CA 1
ATOM 6693 C C . PRO C 1 121 ? 148.04934 149.82975 145.11344 1.000 16.77061 121 PRO C C 1
ATOM 6694 O O . PRO C 1 121 ? 149.23123 150.17069 145.23266 1.000 21.53188 121 PRO C O 1
ATOM 6698 N N . GLY C 1 122 ? 147.32138 149.42090 146.14761 1.000 16.13751 122 GLY C N 1
ATOM 6699 C CA . GLY C 1 122 ? 147.88097 149.30743 147.47891 1.000 8.19760 122 GLY C CA 1
ATOM 6700 C C . GLY C 1 122 ? 148.90259 148.19904 147.60467 1.000 14.16306 122 GLY C C 1
ATOM 6701 O O . GLY C 1 122 ? 149.90719 148.34823 148.30368 1.000 18.81387 122 GLY C O 1
ATOM 6702 N N . ALA C 1 123 ? 148.64679 147.07257 146.93629 1.000 12.10051 123 ALA C N 1
ATOM 6703 C CA . ALA C 1 123 ? 149.57669 145.95067 146.98632 1.000 9.51216 123 ALA C CA 1
ATOM 6704 C C . ALA C 1 123 ? 150.89829 146.27908 146.30492 1.000 15.65782 123 ALA C C 1
ATOM 6705 O O . ALA C 1 123 ? 151.93460 145.70404 146.65149 1.000 23.54451 123 ALA C O 1
ATOM 6707 N N . LEU C 1 124 ? 150.88361 147.19062 145.33648 1.000 15.52823 124 LEU C N 1
ATOM 6708 C CA . LEU C 1 124 ? 152.08166 147.57267 144.60277 1.000 11.51021 124 LEU C CA 1
ATOM 6709 C C . LEU C 1 124 ? 152.80414 148.74771 145.25139 1.000 20.82355 124 LEU C C 1
ATOM 6710 O O . LEU C 1 124 ? 154.03845 148.78597 145.28419 1.000 23.94551 124 LEU C O 1
ATOM 6715 N N . GLY C 1 125 ? 152.05532 149.74027 145.71077 1.000 12.24842 125 GLY C N 1
ATOM 6716 C CA . GLY C 1 125 ? 152.66481 150.97807 146.13053 1.000 9.12963 125 GLY C CA 1
ATOM 6717 C C . GLY C 1 125 ? 153.41826 151.64760 144.99423 1.000 16.33130 125 GLY C C 1
ATOM 6718 O O . GLY C 1 125 ? 153.42291 151.19474 143.84108 1.000 23.05338 125 GLY C O 1
ATOM 6719 N N . ARG C 1 126 ? 154.08393 152.74752 145.34258 1.000 25.30309 126 ARG C N 1
ATOM 6720 C CA . ARG C 1 126 ? 154.87147 153.48117 144.36047 1.000 22.34212 126 ARG C CA 1
ATOM 6721 C C . ARG C 1 126 ? 156.01165 152.62811 143.81669 1.000 21.92078 126 ARG C C 1
ATOM 6722 O O . ARG C 1 126 ? 156.28793 152.64449 142.61111 1.000 28.30251 126 ARG C O 1
ATOM 6730 N N . LEU C 1 127 ? 156.67064 151.86258 144.69093 1.000 20.84528 127 LEU C N 1
ATOM 6731 C CA . LEU C 1 127 ? 157.80314 151.05223 144.25680 1.000 19.03097 127 LEU C CA 1
ATOM 6732 C C . LEU C 1 127 ? 157.38795 149.99082 143.24618 1.000 23.75335 127 LEU C C 1
ATOM 6733 O O . LEU C 1 127 ? 158.00294 149.88253 142.18091 1.000 28.44851 127 LEU C O 1
ATOM 6738 N N . GLY C 1 128 ? 156.37018 149.17827 143.55815 1.000 18.95763 128 GLY C N 1
ATOM 6739 C CA . GLY C 1 128 ? 155.92314 148.18746 142.60178 1.000 6.85286 128 GLY C CA 1
ATOM 6740 C C . GLY C 1 128 ? 155.32915 148.78444 141.34484 1.000 15.12465 128 GLY C C 1
ATOM 6741 O O . GLY C 1 128 ? 155.47726 148.21297 140.26280 1.000 26.66234 128 GLY C O 1
ATOM 6742 N N . ALA C 1 129 ? 154.65465 149.93539 141.45646 1.000 19.80607 129 ALA C N 1
ATOM 6743 C CA . ALA C 1 129 ? 154.14376 150.58756 140.25608 1.000 16.46382 129 ALA C CA 1
ATOM 6744 C C . ALA C 1 129 ? 155.27015 151.01076 139.32230 1.000 15.43331 129 ALA C C 1
ATOM 6745 O O . ALA C 1 129 ? 155.15780 150.83747 138.10510 1.000 16.25009 129 ALA C O 1
ATOM 6747 N N . TRP C 1 130 ? 156.35711 151.56098 139.86568 1.000 22.11706 130 TRP C N 1
ATOM 6748 C CA . TRP C 1 130 ? 157.50394 151.90885 139.03351 1.000 21.26691 130 TRP C CA 1
ATOM 6749 C C . TRP C 1 130 ? 158.23257 150.67434 138.51322 1.000 22.19740 130 TRP C C 1
ATOM 6750 O O . TRP C 1 130 ? 158.71694 150.67583 137.37430 1.000 29.50305 130 TRP C O 1
ATOM 6761 N N . ALA C 1 131 ? 158.31445 149.61957 139.32546 1.000 15.37559 131 ALA C N 1
ATOM 6762 C CA . ALA C 1 131 ? 158.96948 148.39051 138.89644 1.000 16.44713 131 ALA C CA 1
ATOM 6763 C C . ALA C 1 131 ? 158.23126 147.74033 137.73382 1.000 11.58612 131 ALA C C 1
ATOM 6764 O O . ALA C 1 131 ? 158.86075 147.24862 136.79428 1.000 20.23864 131 ALA C O 1
ATOM 6766 N N . LEU C 1 132 ? 156.89977 147.71993 137.78223 1.000 12.66692 132 LEU C N 1
ATOM 6767 C CA . LEU C 1 132 ? 156.11732 147.15164 136.69479 1.000 14.37626 132 LEU C CA 1
ATOM 6768 C C . LEU C 1 132 ? 156.29197 147.91219 135.38916 1.000 18.36208 132 LEU C C 1
ATOM 6769 O O . LEU C 1 132 ? 156.39374 147.28021 134.33255 1.000 28.73483 132 LEU C O 1
ATOM 6774 N N . LEU C 1 133 ? 156.34307 149.24093 135.43469 1.000 20.99216 133 LEU C N 1
ATOM 6775 C CA . LEU C 1 133 ? 156.63035 150.03088 134.24659 1.000 13.00360 133 LEU C CA 1
ATOM 6776 C C . LEU C 1 133 ? 158.03610 149.77905 133.71717 1.000 16.39829 133 LEU C C 1
ATOM 6777 O O . LEU C 1 133 ? 158.22647 149.68419 132.50124 1.000 27.48548 133 LEU C O 1
ATOM 6782 N N . PHE C 1 134 ? 159.02629 149.66987 134.60707 1.000 16.31882 134 PHE C N 1
ATOM 6783 C CA . PHE C 1 134 ? 160.37550 149.32723 134.16757 1.000 15.51916 134 PHE C CA 1
ATOM 6784 C C . PHE C 1 134 ? 160.39654 147.96699 133.47677 1.000 19.62108 134 PHE C C 1
ATOM 6785 O O . PHE C 1 134 ? 161.03176 147.80084 132.42722 1.000 22.12956 134 PHE C O 1
ATOM 6793 N N . PHE C 1 135 ? 159.68775 146.99001 134.04391 1.000 16.79724 135 PHE C N 1
ATOM 6794 C CA . PHE C 1 135 ? 159.60482 145.66324 133.44372 1.000 13.99325 135 PHE C CA 1
ATOM 6795 C C . PHE C 1 135 ? 158.98623 145.72760 132.05315 1.000 15.92710 135 PHE C C 1
ATOM 6796 O O . PHE C 1 135 ? 159.51544 145.14464 131.09789 1.000 22.81746 135 PHE C O 1
ATOM 6804 N N . LEU C 1 136 ? 157.86798 146.44682 131.92451 1.000 19.75982 136 LEU C N 1
ATOM 6805 C CA . LEU C 1 136 ? 157.18915 146.55972 130.63778 1.000 15.49003 136 LEU C CA 1
ATOM 6806 C C . LEU C 1 136 ? 158.07419 147.23355 129.59686 1.000 17.55997 136 LEU C C 1
ATOM 6807 O O . LEU C 1 136 ? 158.17340 146.76399 128.45614 1.000 25.04080 136 LEU C O 1
ATOM 6812 N N . VAL C 1 137 ? 158.73361 148.32941 129.97608 1.000 17.25985 137 VAL C N 1
ATOM 6813 C CA . VAL C 1 137 ? 159.56022 149.07009 129.03154 1.000 15.02698 137 VAL C CA 1
ATOM 6814 C C . VAL C 1 137 ? 160.73671 148.22470 128.56562 1.000 18.10616 137 VAL C C 1
ATOM 6815 O O . VAL C 1 137 ? 161.04993 148.18447 127.36984 1.000 24.72683 137 VAL C O 1
ATOM 6819 N N . THR C 1 138 ? 161.41068 147.53735 129.49243 1.000 21.91810 138 THR C N 1
ATOM 6820 C CA . THR C 1 138 ? 162.55577 146.72810 129.09387 1.000 14.08151 138 THR C CA 1
ATOM 6821 C C . THR C 1 138 ? 162.14194 145.51318 128.27115 1.000 14.26826 138 THR C C 1
ATOM 6822 O O . THR C 1 138 ? 162.87548 145.11175 127.36440 1.000 19.95979 138 THR C O 1
ATOM 6826 N N . THR C 1 139 ? 160.98077 144.92010 128.55350 1.000 14.28764 139 THR C N 1
ATOM 6827 C CA . THR C 1 139 ? 160.49687 143.83515 127.70826 1.000 12.05912 139 THR C CA 1
ATOM 6828 C C . THR C 1 139 ? 160.17680 144.32752 126.29966 1.000 19.84202 139 THR C C 1
ATOM 6829 O O . THR C 1 139 ? 160.49280 143.64967 125.31339 1.000 25.60804 139 THR C O 1
ATOM 6833 N N . LEU C 1 140 ? 159.56661 145.51087 126.18693 1.000 22.87839 140 LEU C N 1
ATOM 6834 C CA . LEU C 1 140 ? 159.30664 146.08477 124.87123 1.000 17.69426 140 LEU C CA 1
ATOM 6835 C C . LEU C 1 140 ? 160.60294 146.35984 124.12160 1.000 12.71612 140 LEU C C 1
ATOM 6836 O O . LEU C 1 140 ? 160.69858 146.09432 122.91881 1.000 25.00393 140 LEU C O 1
ATOM 6841 N N . LEU C 1 141 ? 161.60885 146.89034 124.81579 1.000 13.89738 141 LEU C N 1
ATOM 6842 C CA . LEU C 1 141 ? 162.90529 147.12494 124.19517 1.000 14.57269 141 LEU C CA 1
ATOM 6843 C C . LEU C 1 141 ? 163.57800 145.83214 123.74856 1.000 19.15848 141 LEU C C 1
ATOM 6844 O O . LEU C 1 141 ? 164.17088 145.80151 122.66606 1.000 24.32421 141 LEU C O 1
ATOM 6849 N N . ALA C 1 142 ? 163.50104 144.76935 124.55201 1.000 20.89034 142 ALA C N 1
ATOM 6850 C CA . ALA C 1 142 ? 164.06699 143.48437 124.15520 1.000 11.98385 142 ALA C CA 1
ATOM 6851 C C . ALA C 1 142 ? 163.36644 142.91588 122.92805 1.000 16.47563 142 ALA C C 1
ATOM 6852 O O . ALA C 1 142 ? 164.02531 142.41058 122.01186 1.000 21.55772 142 ALA C O 1
ATOM 6854 N N . SER C 1 143 ? 162.03342 142.99288 122.89586 1.000 14.71889 143 SER C N 1
ATOM 6855 C CA . SER C 1 143 ? 161.28676 142.53309 121.73040 1.000 14.12920 143 SER C CA 1
ATOM 6856 C C . SER C 1 143 ? 161.64285 143.32807 120.47984 1.000 20.02298 143 SER C C 1
ATOM 6857 O O . SER C 1 143 ? 161.84072 142.74185 119.40711 1.000 24.27058 143 SER C O 1
ATOM 6860 N N . ALA C 1 144 ? 161.73070 144.65492 120.59744 1.000 17.95928 144 ALA C N 1
ATOM 6861 C CA . ALA C 1 144 ? 162.09591 145.47939 119.45196 1.000 15.94519 144 ALA C CA 1
ATOM 6862 C C . ALA C 1 144 ? 163.50278 145.16119 118.96545 1.000 20.31049 144 ALA C C 1
ATOM 6863 O O . ALA C 1 144 ? 163.74433 145.09723 117.75521 1.000 27.26920 144 ALA C O 1
ATOM 6865 N N . LEU C 1 145 ? 164.44418 144.96518 119.89286 1.000 21.08470 145 LEU C N 1
ATOM 6866 C CA . LEU C 1 145 ? 165.80613 144.61751 119.50737 1.000 14.85784 145 LEU C CA 1
ATOM 6867 C C . LEU C 1 145 ? 165.84891 143.28138 118.78078 1.000 21.89670 145 LEU C C 1
ATOM 6868 O O . LEU C 1 145 ? 166.54865 143.13784 117.77225 1.000 25.18178 145 LEU C O 1
ATOM 6873 N N . GLY C 1 146 ? 165.11363 142.28865 119.28219 1.000 19.29981 146 GLY C N 1
ATOM 6874 C CA . GLY C 1 146 ? 165.08595 141.00062 118.61332 1.000 13.53380 146 GLY C CA 1
ATOM 6875 C C . GLY C 1 146 ? 164.51327 141.08510 117.21252 1.000 18.28664 146 GLY C C 1
ATOM 6876 O O . GLY C 1 146 ? 165.07925 140.52677 116.26636 1.000 26.64977 146 GLY C O 1
ATOM 6877 N N . VAL C 1 147 ? 163.39740 141.80384 117.05553 1.000 22.69931 147 VAL C N 1
ATOM 6878 C CA . VAL C 1 147 ? 162.79720 141.96190 115.73330 1.000 18.39821 147 VAL C CA 1
ATOM 6879 C C . VAL C 1 147 ? 163.76288 142.66881 114.79040 1.000 15.77239 147 VAL C C 1
ATOM 6880 O O . VAL C 1 147 ? 163.96368 142.23684 113.64955 1.000 24.70654 147 VAL C O 1
ATOM 6884 N N . GLY C 1 148 ? 164.38893 143.75299 115.25441 1.000 15.62836 148 GLY C N 1
ATOM 6885 C CA . GLY C 1 148 ? 165.30773 144.49148 114.40814 1.000 13.19580 148 GLY C CA 1
ATOM 6886 C C . GLY C 1 148 ? 166.53060 143.69930 113.99713 1.000 18.56225 148 GLY C C 1
ATOM 6887 O O . GLY C 1 148 ? 166.94316 143.75329 112.83627 1.000 27.06629 148 GLY C O 1
ATOM 6888 N N . LEU C 1 149 ? 167.12893 142.95678 114.93207 1.000 21.69677 149 LEU C N 1
ATOM 6889 C CA . LEU C 1 149 ? 168.27556 142.12428 114.58851 1.000 19.82855 149 LEU C CA 1
ATOM 6890 C C . LEU C 1 149 ? 167.89832 141.01727 113.61734 1.000 23.91078 149 LEU C C 1
ATOM 6891 O O . LEU C 1 149 ? 168.65799 140.73180 112.68647 1.000 25.12139 149 LEU C O 1
ATOM 6896 N N . ALA C 1 150 ? 166.74358 140.37730 113.81398 1.000 24.81733 150 ALA C N 1
ATOM 6897 C CA . ALA C 1 150 ? 166.33907 139.32495 112.89198 1.000 18.83349 150 ALA C CA 1
ATOM 6898 C C . ALA C 1 150 ? 165.98934 139.87345 111.51267 1.000 21.52933 150 ALA C C 1
ATOM 6899 O O . ALA C 1 150 ? 166.17649 139.17608 110.51132 1.000 28.21624 150 ALA C O 1
ATOM 6901 N N . LEU C 1 151 ? 165.48383 141.10697 111.43409 1.000 25.84793 151 LEU C N 1
ATOM 6902 C CA . LEU C 1 151 ? 165.24496 141.71786 110.12971 1.000 22.18162 151 LEU C CA 1
ATOM 6903 C C . LEU C 1 151 ? 166.55194 142.10839 109.45220 1.000 26.69706 151 LEU C C 1
ATOM 6904 O O . LEU C 1 151 ? 166.69248 141.96147 108.23348 1.000 28.79521 151 LEU C O 1
ATOM 6909 N N . ALA C 1 152 ? 167.51507 142.62085 110.22181 1.000 26.82055 152 ALA C N 1
ATOM 6910 C CA . ALA C 1 152 ? 168.77043 143.07384 109.63473 1.000 22.30546 152 ALA C CA 1
ATOM 6911 C C . ALA C 1 152 ? 169.64725 141.91418 109.18438 1.000 26.98995 152 ALA C C 1
ATOM 6912 O O . ALA C 1 152 ? 170.22407 141.96656 108.09358 1.000 35.01342 152 ALA C O 1
ATOM 6914 N N . LEU C 1 153 ? 169.76943 140.86990 110.00025 1.000 28.10582 153 LEU C N 1
ATOM 6915 C CA . LEU C 1 153 ? 170.66651 139.76488 109.69953 1.000 25.93596 153 LEU C CA 1
ATOM 6916 C C . LEU C 1 153 ? 170.02904 138.68822 108.83475 1.000 29.51300 153 LEU C C 1
ATOM 6917 O O . LEU C 1 153 ? 170.75916 137.88984 108.23939 1.000 33.19458 153 LEU C O 1
ATOM 6922 N N . GLN C 1 154 ? 168.70245 138.65167 108.75054 1.000 27.13508 154 GLN C N 1
ATOM 6923 C CA . GLN C 1 154 ? 167.97749 137.68858 107.92964 1.000 22.64424 154 GLN C CA 1
ATOM 6924 C C . GLN C 1 154 ? 168.42148 136.24472 108.18122 1.000 27.03854 154 GLN C C 1
ATOM 6925 O O . GLN C 1 154 ? 168.94592 135.58681 107.27682 1.000 36.49642 154 GLN C O 1
ATOM 6931 N N . PRO C 1 155 ? 168.23398 135.72446 109.39856 1.000 29.44977 155 PRO C N 1
ATOM 6932 C CA . PRO C 1 155 ? 168.63787 134.33273 109.65970 1.000 28.57883 155 PRO C CA 1
ATOM 6933 C C . PRO C 1 155 ? 167.92518 133.30765 108.79081 1.000 28.88190 155 PRO C C 1
ATOM 6934 O O . PRO C 1 155 ? 168.52471 132.28876 108.43173 1.000 32.52337 155 PRO C O 1
ATOM 6938 N N . GLY C 1 156 ? 166.66354 133.54573 108.44384 1.000 29.13286 156 GLY C N 1
ATOM 6939 C CA . GLY C 1 156 ? 165.87323 132.55635 107.73896 1.000 26.81955 156 GLY C CA 1
ATOM 6940 C C . GLY C 1 156 ? 165.87821 132.69007 106.23121 1.000 30.54969 156 GLY C C 1
ATOM 6941 O O . GLY C 1 156 ? 165.40871 131.79469 105.52592 1.000 33.87436 156 GLY C O 1
ATOM 6942 N N . ALA C 1 157 ? 166.39796 133.80279 105.72409 1.000 34.67365 157 ALA C N 1
ATOM 6943 C CA . ALA C 1 157 ? 166.45747 134.01179 104.28552 1.000 33.37397 157 ALA C CA 1
ATOM 6944 C C . ALA C 1 157 ? 167.48308 133.08391 103.65012 1.000 38.11811 157 ALA C C 1
ATOM 6945 O O . ALA C 1 157 ? 168.52812 132.79016 104.23566 1.000 43.05953 157 ALA C O 1
ATOM 6947 N N . ALA C 1 158 ? 167.17486 132.61820 102.44539 1.000 46.13711 158 ALA C N 1
ATOM 6948 C CA . ALA C 1 158 ? 168.08613 131.76416 101.69434 1.000 47.40190 158 ALA C CA 1
ATOM 6949 C C . ALA C 1 158 ? 168.59692 132.49032 100.45745 1.000 47.71723 158 ALA C C 1
ATOM 6950 O O . ALA C 1 158 ? 168.07935 133.54394 100.08787 1.000 48.78600 158 ALA C O 1
ATOM 6952 N N . SER C 1 177 ? 148.83458 142.79764 97.34823 1.000 61.06405 177 SER C N 1
ATOM 6953 C CA . SER C 1 177 ? 148.75347 142.82928 98.80358 1.000 61.46897 177 SER C CA 1
ATOM 6954 C C . SER C 1 177 ? 147.84319 143.95727 99.27954 1.000 61.84508 177 SER C C 1
ATOM 6955 O O . SER C 1 177 ? 147.25785 144.67821 98.47224 1.000 61.28923 177 SER C O 1
ATOM 6958 N N . LYS C 1 178 ? 147.74137 144.10763 100.59652 1.000 50.37661 178 LYS C N 1
ATOM 6959 C CA . LYS C 1 178 ? 146.87145 145.09362 101.22027 1.000 49.06226 178 LYS C CA 1
ATOM 6960 C C . LYS C 1 178 ? 147.61994 146.40507 101.42110 1.000 49.68909 178 LYS C C 1
ATOM 6961 O O . LYS C 1 178 ? 148.79866 146.40871 101.78579 1.000 50.14885 178 LYS C O 1
ATOM 6967 N N . GLU C 1 179 ? 146.92664 147.51679 101.18365 1.000 47.80321 179 GLU C N 1
ATOM 6968 C CA . GLU C 1 179 ? 147.52411 148.83326 101.34353 1.000 44.95038 179 GLU C CA 1
ATOM 6969 C C . GLU C 1 179 ? 147.84601 149.10696 102.81112 1.000 48.51182 179 GLU C C 1
ATOM 6970 O O . GLU C 1 179 ? 147.38116 148.41464 103.71905 1.000 48.35619 179 GLU C O 1
ATOM 6976 N N . VAL C 1 180 ? 148.65935 150.14144 103.03279 1.000 45.80268 180 VAL C N 1
ATOM 6977 C CA . VAL C 1 180 ? 149.14148 150.44747 104.37781 1.000 44.32004 180 VAL C CA 1
ATOM 6978 C C . VAL C 1 180 ? 147.99606 150.91276 105.27157 1.000 43.51114 180 VAL C C 1
ATOM 6979 O O . VAL C 1 180 ? 147.82336 150.42401 106.39790 1.000 43.79904 180 VAL C O 1
ATOM 6983 N N . LEU C 1 181 ? 147.19537 151.86329 104.78260 1.000 38.42202 181 LEU C N 1
ATOM 6984 C CA . LEU C 1 181 ? 146.10690 152.39519 105.59410 1.000 40.08195 181 LEU C CA 1
ATOM 6985 C C . LEU C 1 181 ? 145.07943 151.31870 105.90624 1.000 40.57882 181 LEU C C 1
ATOM 6986 O O . LEU C 1 181 ? 144.57001 151.24796 107.02844 1.000 39.17635 181 LEU C O 1
ATOM 6991 N N . ASP C 1 182 ? 144.76594 150.47147 104.92631 1.000 39.78585 182 ASP C N 1
ATOM 6992 C CA . ASP C 1 182 ? 143.83635 149.37634 105.16532 1.000 35.70469 182 ASP C CA 1
ATOM 6993 C C . ASP C 1 182 ? 144.40047 148.36584 106.15231 1.000 33.20763 182 ASP C C 1
ATOM 6994 O O . ASP C 1 182 ? 143.64771 147.79776 106.94682 1.000 33.57889 182 ASP C O 1
ATOM 6999 N N . SER C 1 183 ? 145.71226 148.12783 106.12129 1.000 31.39114 183 SER C N 1
ATOM 7000 C CA . SER C 1 183 ? 146.31958 147.24384 107.10932 1.000 31.80702 183 SER C CA 1
ATOM 7001 C C . SER C 1 183 ? 146.16735 147.80831 108.51550 1.000 34.40121 183 SER C C 1
ATOM 7002 O O . SER C 1 183 ? 145.78865 147.08643 109.44841 1.000 32.84640 183 SER C O 1
ATOM 7005 N N . PHE C 1 184 ? 146.43164 149.10668 108.68019 1.000 29.76505 184 PHE C N 1
ATOM 7006 C CA . PHE C 1 184 ? 146.26286 149.72848 109.98981 1.000 25.89812 184 PHE C CA 1
ATOM 7007 C C . PHE C 1 184 ? 144.80601 149.69119 110.44266 1.000 22.93513 184 PHE C C 1
ATOM 7008 O O . PHE C 1 184 ? 144.52087 149.43996 111.62025 1.000 26.78859 184 PHE C O 1
ATOM 7016 N N . LEU C 1 185 ? 143.87189 149.94801 109.52374 1.000 22.36390 185 LEU C N 1
ATOM 7017 C CA . LEU C 1 185 ? 142.45637 149.94992 109.87869 1.000 22.39055 185 LEU C CA 1
ATOM 7018 C C . LEU C 1 185 ? 141.97072 148.55322 110.24818 1.000 25.09428 185 LEU C C 1
ATOM 7019 O O . LEU C 1 185 ? 141.14812 148.39938 111.15644 1.000 27.00266 185 LEU C O 1
ATOM 7024 N N . ASP C 1 186 ? 142.45863 147.52565 109.55023 1.000 18.53886 186 ASP C N 1
ATOM 7025 C CA . ASP C 1 186 ? 142.13973 146.15329 109.92577 1.000 19.14791 186 ASP C CA 1
ATOM 7026 C C . ASP C 1 186 ? 142.69941 145.82054 111.30018 1.000 23.74513 186 ASP C C 1
ATOM 7027 O O . ASP C 1 186 ? 142.04977 145.12999 112.09361 1.000 26.53083 186 ASP C O 1
ATOM 7032 N N . LEU C 1 187 ? 143.90907 146.30152 111.59649 1.000 24.25549 187 LEU C N 1
ATOM 7033 C CA . LEU C 1 187 ? 144.47574 146.10533 112.92527 1.000 20.31054 187 LEU C CA 1
ATOM 7034 C C . LEU C 1 187 ? 143.59466 146.74091 113.99421 1.000 23.07388 187 LEU C C 1
ATOM 7035 O O . LEU C 1 187 ? 143.33228 146.13570 115.03735 1.000 19.65315 187 LEU C O 1
ATOM 7040 N N . ALA C 1 188 ? 143.12418 147.96456 113.74662 1.000 18.69524 188 ALA C N 1
ATOM 7041 C CA . ALA C 1 188 ? 142.25748 148.63233 114.71516 1.000 16.11133 188 ALA C CA 1
ATOM 7042 C C . ALA C 1 188 ? 140.92843 147.90051 114.87790 1.000 14.42502 188 ALA C C 1
ATOM 7043 O O . ALA C 1 188 ? 140.42136 147.76575 115.99660 1.000 17.66334 188 ALA C O 1
ATOM 7045 N N . ARG C 1 189 ? 140.34757 147.42590 113.77362 1.000 21.68032 189 ARG C N 1
ATOM 7046 C CA . ARG C 1 189 ? 139.10977 146.65711 113.85281 1.000 17.99822 189 ARG C CA 1
ATOM 7047 C C . ARG C 1 189 ? 139.29514 145.36199 114.62990 1.000 13.00704 189 ARG C C 1
ATOM 7048 O O . ARG C 1 189 ? 138.37324 144.91182 115.31563 1.000 25.73889 189 ARG C O 1
ATOM 7056 N N . ASN C 1 190 ? 140.46257 144.73584 114.51705 1.000 15.80307 190 ASN C N 1
ATOM 7057 C CA . ASN C 1 190 ? 140.70086 143.49770 115.24632 1.000 14.48433 190 ASN C CA 1
ATOM 7058 C C . ASN C 1 190 ? 141.04362 143.74480 116.71100 1.000 12.95451 190 ASN C C 1
ATOM 7059 O O . ASN C 1 190 ? 140.74202 142.90229 117.55879 1.000 14.95906 190 ASN C O 1
ATOM 7064 N N . ILE C 1 191 ? 141.66752 144.88183 117.02459 1.000 17.84118 191 ILE C N 1
ATOM 7065 C CA . ILE C 1 191 ? 141.91206 145.24633 118.41757 1.000 13.11177 191 ILE C CA 1
ATOM 7066 C C . ILE C 1 191 ? 140.59134 145.40043 119.15834 1.000 18.68002 191 ILE C C 1
ATOM 7067 O O . ILE C 1 191 ? 140.45009 144.97062 120.30900 1.000 19.16876 191 ILE C O 1
ATOM 7072 N N . PHE C 1 192 ? 139.60450 145.99655 118.50609 1.000 18.35201 192 PHE C N 1
ATOM 7073 C CA . PHE C 1 192 ? 138.27151 146.15672 119.06363 1.000 17.80962 192 PHE C CA 1
ATOM 7074 C C . PHE C 1 192 ? 137.27471 145.33724 118.25510 1.000 16.81970 192 PHE C C 1
ATOM 7075 O O . PHE C 1 192 ? 136.58117 145.88583 117.39167 1.000 22.11417 192 PHE C O 1
ATOM 7083 N N . PRO C 1 193 ? 137.17188 144.03250 118.49836 1.000 14.26821 193 PRO C N 1
ATOM 7084 C CA . PRO C 1 193 ? 136.22149 143.21705 117.73559 1.000 14.73744 193 PRO C CA 1
ATOM 7085 C C . PRO C 1 193 ? 134.78274 143.60464 118.03430 1.000 16.14189 193 PRO C C 1
ATOM 7086 O O . PRO C 1 193 ? 134.44322 144.03206 119.13852 1.000 24.55529 193 PRO C O 1
ATOM 7090 N N . SER C 1 194 ? 133.93235 143.44313 117.02881 1.000 14.02228 194 SER C N 1
ATOM 7091 C CA . SER C 1 194 ? 132.51901 143.76173 117.15355 1.000 11.84041 194 SER C CA 1
ATOM 7092 C C . SER C 1 194 ? 131.68509 142.59553 117.67393 1.000 8.33647 194 SER C C 1
ATOM 7093 O O . SER C 1 194 ? 130.49170 142.77547 117.92760 1.000 19.36770 194 SER C O 1
ATOM 7096 N N . ASN C 1 195 ? 132.27605 141.41485 117.83914 1.000 7.25071 195 ASN C N 1
ATOM 7097 C CA . ASN C 1 195 ? 131.55772 140.25375 118.35525 1.000 7.35554 195 ASN C CA 1
ATOM 7098 C C . ASN C 1 195 ? 132.54579 139.36203 119.09098 1.000 3.12449 195 ASN C C 1
ATOM 7099 O O . ASN C 1 195 ? 133.50606 138.87364 118.49154 1.000 15.25928 195 ASN C O 1
ATOM 7104 N N . LEU C 1 196 ? 132.31079 139.16030 120.38864 1.000 11.51612 196 LEU C N 1
ATOM 7105 C CA . LEU C 1 196 ? 133.23114 138.37012 121.20129 1.000 8.45089 196 LEU C CA 1
ATOM 7106 C C . LEU C 1 196 ? 133.23062 136.90269 120.78990 1.000 12.50953 196 LEU C C 1
ATOM 7107 O O . LEU C 1 196 ? 134.28793 136.26519 120.75199 1.000 13.04579 196 LEU C O 1
ATOM 7112 N N . VAL C 1 197 ? 132.05669 136.34760 120.48690 1.000 8.54637 197 VAL C N 1
ATOM 7113 C CA . VAL C 1 197 ? 131.97559 134.93454 120.13140 1.000 6.28929 197 VAL C CA 1
ATOM 7114 C C . VAL C 1 197 ? 132.64343 134.67666 118.78321 1.000 5.73881 197 VAL C C 1
ATOM 7115 O O . VAL C 1 197 ? 133.37411 133.69294 118.61753 1.000 15.39902 197 VAL C O 1
ATOM 7119 N N . SER C 1 198 ? 132.41815 135.56041 117.80693 1.000 4.35963 198 SER C N 1
ATOM 7120 C CA . SER C 1 198 ? 133.07559 135.43253 116.51010 1.000 12.29135 198 SER C CA 1
ATOM 7121 C C . SER C 1 198 ? 134.58633 135.57773 116.61753 1.000 11.32789 198 SER C C 1
ATOM 7122 O O . SER C 1 198 ? 135.32045 134.93099 115.86325 1.000 15.43668 198 SER C O 1
ATOM 7125 N N . ALA C 1 199 ? 135.06497 136.42631 117.53140 1.000 8.44367 199 ALA C N 1
ATOM 7126 C CA . ALA C 1 199 ? 136.49594 136.66982 117.65857 1.000 7.55508 199 ALA C CA 1
ATOM 7127 C C . ALA C 1 199 ? 137.26087 135.41722 118.05725 1.000 16.05437 199 ALA C C 1
ATOM 7128 O O . ALA C 1 199 ? 138.47046 135.34473 117.82501 1.000 12.65357 199 ALA C O 1
ATOM 7130 N N . ALA C 1 200 ? 136.57948 134.42849 118.63885 1.000 8.52959 200 ALA C N 1
ATOM 7131 C CA . ALA C 1 200 ? 137.22865 133.18152 119.01722 1.000 15.88002 200 ALA C CA 1
ATOM 7132 C C . ALA C 1 200 ? 137.65499 132.35063 117.81469 1.000 12.90857 200 ALA C C 1
ATOM 7133 O O . ALA C 1 200 ? 138.53148 131.49542 117.95583 1.000 13.57461 200 ALA C O 1
ATOM 7135 N N . PHE C 1 201 ? 137.06357 132.57005 116.64042 1.000 6.70001 201 PHE C N 1
ATOM 7136 C CA . PHE C 1 201 ? 137.44988 131.81034 115.46150 1.000 6.90443 201 PHE C CA 1
ATOM 7137 C C . PHE C 1 201 ? 137.55185 132.62381 114.17617 1.000 9.12969 201 PHE C C 1
ATOM 7138 O O . PHE C 1 201 ? 137.88942 132.04494 113.13922 1.000 19.84964 201 PHE C O 1
ATOM 7146 N N . ARG C 1 202 ? 137.29692 133.93036 114.20322 1.000 8.58743 202 ARG C N 1
ATOM 7147 C CA . ARG C 1 202 ? 137.37370 134.76309 113.01001 1.000 9.38591 202 ARG C CA 1
ATOM 7148 C C . ARG C 1 202 ? 138.04557 136.09018 113.32759 1.000 10.81502 202 ARG C C 1
ATOM 7149 O O . ARG C 1 202 ? 138.12136 136.51304 114.48151 1.000 13.71619 202 ARG C O 1
ATOM 7157 N N . SER C 1 203 ? 138.54125 136.74240 112.27839 1.000 16.85321 203 SER C N 1
ATOM 7158 C CA . SER C 1 203 ? 139.05521 138.10099 112.39881 1.000 15.70693 203 SER C CA 1
ATOM 7159 C C . SER C 1 203 ? 138.71247 138.88347 111.14154 1.000 15.93746 203 SER C C 1
ATOM 7160 O O . SER C 1 203 ? 138.47562 138.31490 110.07911 1.000 20.82778 203 SER C O 1
ATOM 7163 N N . TYR C 1 204 ? 138.68435 140.20368 111.27943 1.000 23.11504 204 TYR C N 1
ATOM 7164 C CA . TYR C 1 204 ? 138.34629 141.08553 110.17241 1.000 13.27034 204 TYR C CA 1
ATOM 7165 C C . TYR C 1 204 ? 139.51981 141.20642 109.20808 1.000 21.31944 204 TYR C C 1
ATOM 7166 O O . TYR C 1 204 ? 140.66452 141.39631 109.62551 1.000 30.93007 204 TYR C O 1
ATOM 7175 N N . SER C 1 205 ? 139.22853 141.10626 107.91658 1.000 24.02320 205 SER C N 1
ATOM 7176 C CA . SER C 1 205 ? 140.20801 141.31365 106.86456 1.000 23.46390 205 SER C CA 1
ATOM 7177 C C . SER C 1 205 ? 139.56887 142.10761 105.73649 1.000 26.53412 205 SER C C 1
ATOM 7178 O O . SER C 1 205 ? 138.38362 141.93655 105.43577 1.000 33.11677 205 SER C O 1
ATOM 7181 N N . THR C 1 206 ? 140.35993 142.97848 105.12261 1.000 31.92838 206 THR C N 1
ATOM 7182 C CA . THR C 1 206 ? 139.90911 143.78956 104.00246 1.000 35.83452 206 THR C CA 1
ATOM 7183 C C . THR C 1 206 ? 140.54328 143.28540 102.71340 1.000 36.23122 206 THR C C 1
ATOM 7184 O O . THR C 1 206 ? 141.76449 143.12158 102.63813 1.000 38.49984 206 THR C O 1
ATOM 7188 N N . THR C 1 207 ? 139.70998 143.01862 101.71343 1.000 44.48849 207 THR C N 1
ATOM 7189 C CA . THR C 1 207 ? 140.15164 142.79393 100.34751 1.000 45.97274 207 THR C CA 1
ATOM 7190 C C . THR C 1 207 ? 139.67940 143.96346 99.49419 1.000 44.93572 207 THR C C 1
ATOM 7191 O O . THR C 1 207 ? 139.08103 144.91794 99.98986 1.000 44.87436 207 THR C O 1
ATOM 7195 N N . TYR C 1 208 ? 139.95376 143.89930 98.19793 1.000 53.21084 208 TYR C N 1
ATOM 7196 C CA . TYR C 1 208 ? 139.61400 144.98690 97.29116 1.000 54.32902 208 TYR C CA 1
ATOM 7197 C C . TYR C 1 208 ? 138.80129 144.45469 96.12515 1.000 55.86037 208 TYR C C 1
ATOM 7198 O O . TYR C 1 208 ? 139.09230 143.37517 95.60079 1.000 56.52147 208 TYR C O 1
ATOM 7207 N N . GLU C 1 209 ? 137.78277 145.20893 95.72774 1.000 71.55565 209 GLU C N 1
ATOM 7208 C CA . GLU C 1 209 ? 137.02472 144.91245 94.52172 1.000 72.76752 209 GLU C CA 1
ATOM 7209 C C . GLU C 1 209 ? 137.14599 146.08871 93.56328 1.000 73.44893 209 GLU C C 1
ATOM 7210 O O . GLU C 1 209 ? 137.08373 147.25039 93.98138 1.000 73.23280 209 GLU C O 1
ATOM 7216 N N . GLU C 1 210 ? 137.35331 145.78201 92.28652 1.000 84.06604 210 GLU C N 1
ATOM 7217 C CA . GLU C 1 210 ? 137.59777 146.79623 91.26439 1.000 85.15494 210 GLU C CA 1
ATOM 7218 C C . GLU C 1 210 ? 136.26941 147.12999 90.59756 1.000 85.81351 210 GLU C C 1
ATOM 7219 O O . GLU C 1 210 ? 135.77588 146.37599 89.75612 1.000 84.62689 210 GLU C O 1
ATOM 7225 N N . ARG C 1 211 ? 135.68346 148.25979 90.98205 1.000 85.70168 211 ARG C N 1
ATOM 7226 C CA . ARG C 1 211 ? 134.41131 148.69473 90.41669 1.000 86.10133 211 ARG C CA 1
ATOM 7227 C C . ARG C 1 211 ? 134.62539 149.44825 89.10783 1.000 86.55266 211 ARG C C 1
ATOM 7228 O O . ARG C 1 211 ? 133.66795 149.80077 88.41844 1.000 86.75350 211 ARG C O 1
ATOM 7236 N N . LYS C 1 219 ? 139.78222 150.15815 92.63687 1.000 66.16135 219 LYS C N 1
ATOM 7237 C CA . LYS C 1 219 ? 139.97565 149.30926 93.80627 1.000 65.19860 219 LYS C CA 1
ATOM 7238 C C . LYS C 1 219 ? 139.37643 149.93870 95.05360 1.000 64.37830 219 LYS C C 1
ATOM 7239 O O . LYS C 1 219 ? 140.00238 150.78722 95.68589 1.000 65.32114 219 LYS C O 1
ATOM 7245 N N . VAL C 1 220 ? 138.17069 149.52767 95.41339 1.000 62.59324 220 VAL C N 1
ATOM 7246 C CA . VAL C 1 220 ? 137.52443 149.97078 96.64557 1.000 62.80614 220 VAL C CA 1
ATOM 7247 C C . VAL C 1 220 ? 137.66210 148.86026 97.68277 1.000 62.01905 220 VAL C C 1
ATOM 7248 O O . VAL C 1 220 ? 137.52394 147.67729 97.32936 1.000 61.11997 220 VAL C O 1
ATOM 7252 N N . PRO C 1 221 ? 137.99613 149.18292 98.93227 1.000 57.28423 221 PRO C N 1
ATOM 7253 C CA . PRO C 1 221 ? 138.16155 148.13720 99.94874 1.000 54.57162 221 PRO C CA 1
ATOM 7254 C C . PRO C 1 221 ? 136.82003 147.66710 100.49027 1.000 52.43111 221 PRO C C 1
ATOM 7255 O O . PRO C 1 221 ? 135.95430 148.47206 100.83861 1.000 54.53688 221 PRO C O 1
ATOM 7259 N N . VAL C 1 222 ? 136.65779 146.35023 100.55379 1.000 46.04616 222 VAL C N 1
ATOM 7260 C CA . VAL C 1 222 ? 135.51994 145.71036 101.19688 1.000 47.08407 222 VAL C CA 1
ATOM 7261 C C . VAL C 1 222 ? 136.06733 144.75131 102.24319 1.000 45.24443 222 VAL C C 1
ATOM 7262 O O . VAL C 1 222 ? 136.98867 143.97813 101.96167 1.000 48.11446 222 VAL C O 1
ATOM 7266 N N . GLY C 1 223 ? 135.52001 144.81241 103.44914 1.000 34.66231 223 GLY C N 1
ATOM 7267 C CA . GLY C 1 223 ? 136.02113 143.97085 104.51348 1.000 33.61374 223 GLY C CA 1
ATOM 7268 C C . GLY C 1 223 ? 134.99177 143.01107 105.06155 1.000 33.75802 223 GLY C C 1
ATOM 7269 O O . GLY C 1 223 ? 133.78680 143.25193 104.95812 1.000 38.34291 223 GLY C O 1
ATOM 7270 N N . GLN C 1 224 ? 135.46047 141.91588 105.64791 1.000 28.24010 224 GLN C N 1
ATOM 7271 C CA . GLN C 1 224 ? 134.57159 140.93707 106.25708 1.000 27.04850 224 GLN C CA 1
ATOM 7272 C C . GLN C 1 224 ? 135.37815 140.07814 107.21739 1.000 29.72734 224 GLN C C 1
ATOM 7273 O O . GLN C 1 224 ? 136.60456 140.15786 107.27433 1.000 30.33100 224 GLN C O 1
ATOM 7279 N N . GLU C 1 225 ? 134.66917 139.24551 107.96933 1.000 28.09460 225 GLU C N 1
ATOM 7280 C CA . GLU C 1 225 ? 135.30280 138.32337 108.89729 1.000 21.78150 225 GLU C CA 1
ATOM 7281 C C . GLU C 1 225 ? 135.71467 137.05403 108.16661 1.000 24.08877 225 GLU C C 1
ATOM 7282 O O . GLU C 1 225 ? 134.88982 136.40256 107.52133 1.000 32.38468 225 GLU C O 1
ATOM 7288 N N . VAL C 1 226 ? 136.99436 136.71364 108.27109 1.000 22.18869 226 VAL C N 1
ATOM 7289 C CA . VAL C 1 226 ? 137.57071 135.53695 107.64498 1.000 14.42951 226 VAL C CA 1
ATOM 7290 C C . VAL C 1 226 ? 138.06820 134.60692 108.74265 1.000 15.64001 226 VAL C C 1
ATOM 7291 O O . VAL C 1 226 ? 138.23247 134.99865 109.90300 1.000 22.62914 226 VAL C O 1
ATOM 7295 N N . GLU C 1 227 ? 138.30680 133.35649 108.35375 1.000 20.86994 227 GLU C N 1
ATOM 7296 C CA . GLU C 1 227 ? 138.70240 132.32702 109.30398 1.000 14.59500 227 GLU C CA 1
ATOM 7297 C C . GLU C 1 227 ? 140.04580 132.64682 109.94349 1.000 13.53195 227 GLU C C 1
ATOM 7298 O O . GLU C 1 227 ? 140.98112 133.10335 109.28158 1.000 23.62412 227 GLU C O 1
ATOM 7304 N N . GLY C 1 228 ? 140.12810 132.40177 111.24534 1.000 14.67023 228 GLY C N 1
ATOM 7305 C CA . GLY C 1 228 ? 141.33347 132.62811 112.01175 1.000 8.04813 228 GLY C CA 1
ATOM 7306 C C . GLY C 1 228 ? 141.05158 133.37193 113.29703 1.000 6.85067 228 GLY C C 1
ATOM 7307 O O . GLY C 1 228 ? 140.56149 134.50053 113.27042 1.000 14.94614 228 GLY C O 1
ATOM 7308 N N . MET C 1 229 ? 141.40228 132.75673 114.42298 1.000 16.73815 229 MET C N 1
ATOM 7309 C CA . MET C 1 229 ? 141.05683 133.28530 115.73627 1.000 10.63841 229 MET C CA 1
ATOM 7310 C C . MET C 1 229 ? 141.67719 134.66152 115.95492 1.000 13.24546 229 MET C C 1
ATOM 7311 O O . MET C 1 229 ? 142.88040 134.85240 115.75998 1.000 17.29915 229 MET C O 1
ATOM 7316 N N . ASN C 1 230 ? 140.85308 135.61644 116.38349 1.000 13.21348 230 ASN C N 1
ATOM 7317 C CA . ASN C 1 230 ? 141.29772 136.98613 116.64255 1.000 6.40111 230 ASN C CA 1
ATOM 7318 C C . ASN C 1 230 ? 141.96291 137.01406 118.01238 1.000 6.99108 230 ASN C C 1
ATOM 7319 O O . ASN C 1 230 ? 141.36150 137.39815 119.01279 1.000 13.30797 230 ASN C O 1
ATOM 7324 N N . ILE C 1 231 ? 143.22678 136.59203 118.04914 1.000 9.56989 231 ILE C N 1
ATOM 7325 C CA . ILE C 1 231 ? 143.95710 136.49976 119.30820 1.000 11.88910 231 ILE C CA 1
ATOM 7326 C C . ILE C 1 231 ? 144.17882 137.88013 119.91138 1.000 3.50190 231 ILE C C 1
ATOM 7327 O O . ILE C 1 231 ? 144.03770 138.06846 121.12285 1.000 20.94406 231 ILE C O 1
ATOM 7332 N N . LEU C 1 232 ? 144.52914 138.86233 119.08176 1.000 9.20934 232 LEU C N 1
ATOM 7333 C CA . LEU C 1 232 ? 144.79812 140.20674 119.58025 1.000 9.44806 232 LEU C CA 1
ATOM 7334 C C . LEU C 1 232 ? 143.55417 140.82498 120.21181 1.000 10.13182 232 LEU C C 1
ATOM 7335 O O . LEU C 1 232 ? 143.62296 141.43549 121.28793 1.000 18.73575 232 LEU C O 1
ATOM 7340 N N . GLY C 1 233 ? 142.40215 140.66428 119.55794 1.000 8.48388 233 GLY C N 1
ATOM 7341 C CA . GLY C 1 233 ? 141.16044 141.16016 120.12726 1.000 6.28494 233 GLY C CA 1
ATOM 7342 C C . GLY C 1 233 ? 140.79182 140.46978 121.42450 1.000 9.84945 233 GLY C C 1
ATOM 7343 O O . GLY C 1 233 ? 140.28717 141.10289 122.35432 1.000 15.09603 233 GLY C O 1
ATOM 7344 N N . LEU C 1 234 ? 141.03402 139.16138 121.50458 1.000 7.91399 234 LEU C N 1
ATOM 7345 C CA . LEU C 1 234 ? 140.76946 138.44199 122.74545 1.000 9.17864 234 LEU C CA 1
ATOM 7346 C C . LEU C 1 234 ? 141.68880 138.91673 123.86473 1.000 7.45334 234 LEU C C 1
ATOM 7347 O O . LEU C 1 234 ? 141.25122 139.07167 125.00830 1.000 10.34982 234 LEU C O 1
ATOM 7352 N N . VAL C 1 235 ? 142.96013 139.16561 123.54640 1.000 11.78111 235 VAL C N 1
ATOM 7353 C CA . VAL C 1 235 ? 143.90742 139.67763 124.53199 1.000 12.14510 235 VAL C CA 1
ATOM 7354 C C . VAL C 1 235 ? 143.44341 141.02637 125.06515 1.000 11.60294 235 VAL C C 1
ATOM 7355 O O . VAL C 1 235 ? 143.42826 141.26157 126.28257 1.000 10.63547 235 VAL C O 1
ATOM 7359 N N . VAL C 1 236 ? 143.03865 141.92373 124.16247 1.000 15.31954 236 VAL C N 1
ATOM 7360 C CA . VAL C 1 236 ? 142.59548 143.25003 124.57854 1.000 9.58262 236 VAL C CA 1
ATOM 7361 C C . VAL C 1 236 ? 141.32826 143.15555 125.42266 1.000 10.44499 236 VAL C C 1
ATOM 7362 O O . VAL C 1 236 ? 141.20939 143.82128 126.46102 1.000 20.09640 236 VAL C O 1
ATOM 7366 N N . PHE C 1 237 ? 140.36656 142.32778 125.00426 1.000 11.02848 237 PHE C N 1
ATOM 7367 C CA . PHE C 1 237 ? 139.14596 142.19129 125.78792 1.000 7.81643 237 PHE C CA 1
ATOM 7368 C C . PHE C 1 237 ? 139.43671 141.62257 127.16811 1.000 11.71186 237 PHE C C 1
ATOM 7369 O O . PHE C 1 237 ? 138.85586 142.06894 128.15882 1.000 15.27677 237 PHE C O 1
ATOM 7377 N N . ALA C 1 238 ? 140.31076 140.61644 127.25006 1.000 13.60474 238 ALA C N 1
ATOM 7378 C CA . ALA C 1 238 ? 140.62246 140.01381 128.53978 1.000 8.24725 238 ALA C CA 1
ATOM 7379 C C . ALA C 1 238 ? 141.28054 141.02105 129.47029 1.000 12.16118 238 ALA C C 1
ATOM 7380 O O . ALA C 1 238 ? 140.95026 141.08232 130.65911 1.000 18.16390 238 ALA C O 1
ATOM 7382 N N . ILE C 1 239 ? 142.19670 141.83515 128.94344 1.000 8.90981 239 ILE C N 1
ATOM 7383 C CA . ILE C 1 239 ? 142.85144 142.84001 129.77581 1.000 16.49268 239 ILE C CA 1
ATOM 7384 C C . ILE C 1 239 ? 141.84239 143.87404 130.26613 1.000 12.17885 239 ILE C C 1
ATOM 7385 O O . ILE C 1 239 ? 141.83441 144.24227 131.44616 1.000 19.65454 239 ILE C O 1
ATOM 7390 N N . VAL C 1 240 ? 140.96755 144.34847 129.37439 1.000 6.91079 240 VAL C N 1
ATOM 7391 C CA . VAL C 1 240 ? 140.00282 145.37858 129.75844 1.000 15.96554 240 VAL C CA 1
ATOM 7392 C C . VAL C 1 240 ? 138.98543 144.83020 130.75815 1.000 7.90965 240 VAL C C 1
ATOM 7393 O O . VAL C 1 240 ? 138.59438 145.51681 131.71039 1.000 15.72965 240 VAL C O 1
ATOM 7397 N N . PHE C 1 241 ? 138.53309 143.59296 130.55090 1.000 16.51881 241 PHE C N 1
ATOM 7398 C CA . PHE C 1 241 ? 137.61712 142.94892 131.48444 1.000 18.40823 241 PHE C CA 1
ATOM 7399 C C . PHE C 1 241 ? 138.26576 142.74097 132.84672 1.000 14.32380 241 PHE C C 1
ATOM 7400 O O . PHE C 1 241 ? 137.61269 142.90242 133.88324 1.000 7.19092 241 PHE C O 1
ATOM 7408 N N . GLY C 1 242 ? 139.54603 142.36241 132.86476 1.000 12.70634 242 GLY C N 1
ATOM 7409 C CA . GLY C 1 242 ? 140.25305 142.24465 134.12722 1.000 5.85645 242 GLY C CA 1
ATOM 7410 C C . GLY C 1 242 ? 140.40297 143.57497 134.83761 1.000 2.38633 242 GLY C C 1
ATOM 7411 O O . GLY C 1 242 ? 140.33218 143.64145 136.06339 1.000 1.74044 242 GLY C O 1
ATOM 7412 N N . VAL C 1 243 ? 140.61341 144.65163 134.07926 1.000 10.77667 243 VAL C N 1
ATOM 7413 C CA . VAL C 1 243 ? 140.66081 145.98097 134.68429 1.000 15.39900 243 VAL C CA 1
ATOM 7414 C C . VAL C 1 243 ? 139.30100 146.35513 135.26621 1.000 12.62399 243 VAL C C 1
ATOM 7415 O O . VAL C 1 243 ? 139.21969 146.96058 136.34192 1.000 15.53470 243 VAL C O 1
ATOM 7419 N N . ALA C 1 244 ? 138.21554 145.98064 134.58617 1.000 7.71629 244 ALA C N 1
ATOM 7420 C CA . ALA C 1 244 ? 136.88507 146.19488 135.15170 1.000 12.16288 244 ALA C CA 1
ATOM 7421 C C . ALA C 1 244 ? 136.69786 145.40807 136.44682 1.000 14.82405 244 ALA C C 1
ATOM 7422 O O . ALA C 1 244 ? 136.12006 145.91588 137.41613 1.000 16.64024 244 ALA C O 1
ATOM 7424 N N . LEU C 1 245 ? 137.17705 144.16295 136.47951 1.000 10.40060 245 LEU C N 1
ATOM 7425 C CA . LEU C 1 245 ? 137.08506 143.36223 137.69846 1.000 10.33622 245 LEU C CA 1
ATOM 7426 C C . LEU C 1 245 ? 137.92635 143.95260 138.82580 1.000 9.76476 245 LEU C C 1
ATOM 7427 O O . LEU C 1 245 ? 137.52237 143.90626 139.99402 1.000 11.51639 245 LEU C O 1
ATOM 7432 N N . ARG C 1 246 ? 139.09101 144.50905 138.49276 1.000 7.41295 246 ARG C N 1
ATOM 7433 C CA . ARG C 1 246 ? 139.90284 145.20841 139.47999 1.000 7.87616 246 ARG C CA 1
ATOM 7434 C C . ARG C 1 246 ? 139.16644 146.41793 140.03534 1.000 18.62633 246 ARG C C 1
ATOM 7435 O O . ARG C 1 246 ? 139.22976 146.69265 141.23756 1.000 20.63265 246 ARG C O 1
ATOM 7443 N N . LYS C 1 247 ? 138.47038 147.15418 139.16987 1.000 16.62964 247 LYS C N 1
ATOM 7444 C CA . LYS C 1 247 ? 137.67834 148.28641 139.63265 1.000 13.20633 247 LYS C CA 1
ATOM 7445 C C . LYS C 1 247 ? 136.55814 147.83550 140.56402 1.000 13.85253 247 LYS C C 1
ATOM 7446 O O . LYS C 1 247 ? 136.27079 148.50324 141.56258 1.000 22.70126 247 LYS C O 1
ATOM 7452 N N . LEU C 1 248 ? 135.90668 146.71365 140.24795 1.000 18.88900 248 LEU C N 1
ATOM 7453 C CA . LEU C 1 248 ? 134.86228 146.19519 141.12859 1.000 13.69861 248 LEU C CA 1
ATOM 7454 C C . LEU C 1 248 ? 135.40925 145.69725 142.46483 1.000 16.12424 248 LEU C C 1
ATOM 7455 O O . LEU C 1 248 ? 134.70330 145.77838 143.47327 1.000 15.88152 248 LEU C O 1
ATOM 7460 N N . GLY C 1 249 ? 136.63096 145.16849 142.49101 1.000 15.77416 249 GLY C N 1
ATOM 7461 C CA . GLY C 1 249 ? 137.26005 144.74230 143.72172 1.000 16.37906 249 GLY C CA 1
ATOM 7462 C C . GLY C 1 249 ? 136.56883 143.56581 144.38319 1.000 18.62396 249 GLY C C 1
ATOM 7463 O O . GLY C 1 249 ? 136.40223 142.50002 143.78521 1.000 15.91780 249 GLY C O 1
ATOM 7464 N N . PRO C 1 250 ? 136.15518 143.73733 145.64129 1.000 13.34688 250 PRO C N 1
ATOM 7465 C CA . PRO C 1 250 ? 135.42265 142.65749 146.32562 1.000 14.47737 250 PRO C CA 1
ATOM 7466 C C . PRO C 1 250 ? 134.13196 142.26634 145.62588 1.000 18.06087 250 PRO C C 1
ATOM 7467 O O . PRO C 1 250 ? 133.64590 141.14530 145.81172 1.000 20.44472 250 PRO C O 1
ATOM 7471 N N . GLU C 1 251 ? 133.56192 143.16172 144.81922 1.000 21.76612 251 GLU C N 1
ATOM 7472 C CA . GLU C 1 251 ? 132.34675 142.85222 144.07855 1.000 15.51136 251 GLU C CA 1
ATOM 7473 C C . GLU C 1 251 ? 132.59876 141.89239 142.91941 1.000 22.08458 251 GLU C C 1
ATOM 7474 O O . GLU C 1 251 ? 131.69590 141.13764 142.54449 1.000 28.57294 251 GLU C O 1
ATOM 7480 N N . GLY C 1 252 ? 133.79956 141.89440 142.34838 1.000 13.83620 252 GLY C N 1
ATOM 7481 C CA . GLY C 1 252 ? 134.15842 140.99053 141.27629 1.000 19.57708 252 GLY C CA 1
ATOM 7482 C C . GLY C 1 252 ? 134.80151 139.69406 141.71506 1.000 20.58466 252 GLY C C 1
ATOM 7483 O O . GLY C 1 252 ? 135.42915 139.01638 140.89275 1.000 25.44578 252 GLY C O 1
ATOM 7484 N N . GLU C 1 253 ? 134.65084 139.33127 142.98921 1.000 15.34307 253 GLU C N 1
ATOM 7485 C CA . GLU C 1 253 ? 135.36882 138.19458 143.55358 1.000 22.37479 253 GLU C CA 1
ATOM 7486 C C . GLU C 1 253 ? 134.95633 136.88071 142.90195 1.000 14.26183 253 GLU C C 1
ATOM 7487 O O . GLU C 1 253 ? 135.80025 136.01753 142.63872 1.000 12.09513 253 GLU C O 1
ATOM 7493 N N . LEU C 1 254 ? 133.65398 136.69879 142.66406 1.000 25.45197 254 LEU C N 1
ATOM 7494 C CA . LEU C 1 254 ? 133.17771 135.45954 142.05813 1.000 29.49620 254 LEU C CA 1
ATOM 7495 C C . LEU C 1 254 ? 133.74837 135.26631 140.65847 1.000 27.07045 254 LEU C C 1
ATOM 7496 O O . LEU C 1 254 ? 134.20178 134.17101 140.31625 1.000 23.30570 254 LEU C O 1
ATOM 7501 N N . LEU C 1 255 ? 133.74968 136.32023 139.84087 1.000 14.50923 255 LEU C N 1
ATOM 7502 C CA . LEU C 1 255 ? 134.31041 136.20837 138.49773 1.000 19.64574 255 LEU C CA 1
ATOM 7503 C C . LEU C 1 255 ? 135.81792 135.98479 138.54230 1.000 20.81462 255 LEU C C 1
ATOM 7504 O O . LEU C 1 255 ? 136.36364 135.22660 137.72983 1.000 14.33142 255 LEU C O 1
ATOM 7509 N N . ILE C 1 256 ? 136.50514 136.62752 139.48975 1.000 15.29742 256 ILE C N 1
ATOM 7510 C CA . ILE C 1 256 ? 137.94556 136.42715 139.62104 1.000 20.14164 256 ILE C CA 1
ATOM 7511 C C . ILE C 1 256 ? 138.25564 134.97309 139.96282 1.000 16.64379 256 ILE C C 1
ATOM 7512 O O . ILE C 1 256 ? 139.12748 134.34797 139.34265 1.000 16.63101 256 ILE C O 1
ATOM 7517 N N . ARG C 1 257 ? 137.52341 134.40230 140.92588 1.000 16.45180 257 ARG C N 1
ATOM 7518 C CA . ARG C 1 257 ? 137.69839 132.99098 141.25706 1.000 18.37830 257 ARG C CA 1
ATOM 7519 C C . ARG C 1 257 ? 137.34430 132.08354 140.08618 1.000 16.60194 257 ARG C C 1
ATOM 7520 O O . ARG C 1 257 ? 138.04562 131.09617 139.83877 1.000 23.89622 257 ARG C O 1
ATOM 7528 N N . PHE C 1 258 ? 136.27040 132.40374 139.36058 1.000 14.00703 258 PHE C N 1
ATOM 7529 C CA . PHE C 1 258 ? 135.84585 131.58592 138.23123 1.000 19.18424 258 PHE C CA 1
ATOM 7530 C C . PHE C 1 258 ? 136.93823 131.50049 137.17372 1.000 22.24774 258 PHE C C 1
ATOM 7531 O O . PHE C 1 258 ? 137.29918 130.40752 136.71957 1.000 8.37813 258 PHE C O 1
ATOM 7539 N N . PHE C 1 259 ? 137.48446 132.65099 136.77658 1.000 18.85695 259 PHE C N 1
ATOM 7540 C CA . PHE C 1 259 ? 138.49024 132.64866 135.72109 1.000 20.49426 259 PHE C CA 1
ATOM 7541 C C . PHE C 1 259 ? 139.81026 132.06323 136.20797 1.000 15.80976 259 PHE C C 1
ATOM 7542 O O . PHE C 1 259 ? 140.50557 131.38578 135.44352 1.000 7.61532 259 PHE C O 1
ATOM 7550 N N . ASN C 1 260 ? 140.15624 132.27663 137.48264 1.000 19.08417 260 ASN C N 1
ATOM 7551 C CA . ASN C 1 260 ? 141.36447 131.66205 138.02496 1.000 20.33156 260 ASN C CA 1
ATOM 7552 C C . ASN C 1 260 ? 141.26929 130.13755 138.01714 1.000 14.01157 260 ASN C C 1
ATOM 7553 O O . ASN C 1 260 ? 142.21584 129.45028 137.61107 1.000 11.76942 260 ASN C O 1
ATOM 7558 N N . SER C 1 261 ? 140.12511 129.58864 138.42383 1.000 20.97068 261 SER C N 1
ATOM 7559 C CA . SER C 1 261 ? 139.99280 128.13665 138.46514 1.000 25.25071 261 SER C CA 1
ATOM 7560 C C . SER C 1 261 ? 139.87372 127.53889 137.06466 1.000 16.41346 261 SER C C 1
ATOM 7561 O O . SER C 1 261 ? 140.37546 126.43322 136.81162 1.000 10.31325 261 SER C O 1
ATOM 7564 N N . PHE C 1 262 ? 139.23207 128.25757 136.13793 1.000 17.44299 262 PHE C N 1
ATOM 7565 C CA . PHE C 1 262 ? 139.24330 127.82040 134.74666 1.000 22.67953 262 PHE C CA 1
ATOM 7566 C C . PHE C 1 262 ? 140.66555 127.77610 134.19738 1.000 16.70643 262 PHE C C 1
ATOM 7567 O O . PHE C 1 262 ? 141.03439 126.83381 133.48686 1.000 13.96724 262 PHE C O 1
ATOM 7575 N N . ASN C 1 263 ? 141.48406 128.77420 134.53935 1.000 13.80657 263 ASN C N 1
ATOM 7576 C CA . ASN C 1 263 ? 142.88525 128.76728 134.13418 1.000 9.30426 263 ASN C CA 1
ATOM 7577 C C . ASN C 1 263 ? 143.64034 127.57588 134.72011 1.000 8.10814 263 ASN C C 1
ATOM 7578 O O . ASN C 1 263 ? 144.47852 126.97585 134.04105 1.000 10.90014 263 ASN C O 1
ATOM 7583 N N . GLU C 1 264 ? 143.37396 127.22824 135.98316 1.000 9.98325 264 GLU C N 1
ATOM 7584 C CA . GLU C 1 264 ? 144.04904 126.07191 136.58001 1.000 10.90916 264 GLU C CA 1
ATOM 7585 C C . GLU C 1 264 ? 143.67204 124.76514 135.87873 1.000 15.86540 264 GLU C C 1
ATOM 7586 O O . GLU C 1 264 ? 144.53724 123.91639 135.61650 1.000 12.82158 264 GLU C O 1
ATOM 7592 N N . ALA C 1 265 ? 142.38589 124.58207 135.56871 1.000 12.92581 265 ALA C N 1
ATOM 7593 C CA . ALA C 1 265 ? 141.98076 123.38614 134.83093 1.000 12.10466 265 ALA C CA 1
ATOM 7594 C C . ALA C 1 265 ? 142.61891 123.34904 133.44269 1.000 13.29535 265 ALA C C 1
ATOM 7595 O O . ALA C 1 265 ? 143.06792 122.28882 132.97815 1.000 9.99727 265 ALA C O 1
ATOM 7597 N N . THR C 1 266 ? 142.67609 124.50232 132.77051 1.000 13.72974 266 THR C N 1
ATOM 7598 C CA . THR C 1 266 ? 143.32783 124.57103 131.46795 1.000 13.12523 266 THR C CA 1
ATOM 7599 C C . THR C 1 266 ? 144.80821 124.22327 131.57481 1.000 13.13282 266 THR C C 1
ATOM 7600 O O . THR C 1 266 ? 145.36213 123.56922 130.68871 1.000 16.49289 266 THR C O 1
ATOM 7604 N N . MET C 1 267 ? 145.46371 124.64491 132.65594 1.000 7.75427 267 MET C N 1
ATOM 7605 C CA . MET C 1 267 ? 146.86839 124.30205 132.84908 1.000 11.24338 267 MET C CA 1
ATOM 7606 C C . MET C 1 267 ? 147.06155 122.80716 133.07783 1.000 12.81828 267 MET C C 1
ATOM 7607 O O . MET C 1 267 ? 148.06638 122.24140 132.63253 1.000 20.05106 267 MET C O 1
ATOM 7612 N N . VAL C 1 268 ? 146.12077 122.15501 133.76616 1.000 6.46285 268 VAL C N 1
ATOM 7613 C CA . VAL C 1 268 ? 146.16519 120.69416 133.86880 1.000 11.19016 268 VAL C CA 1
ATOM 7614 C C . VAL C 1 268 ? 146.09030 120.06112 132.48156 1.000 12.30727 268 VAL C C 1
ATOM 7615 O O . VAL C 1 268 ? 146.85146 119.13617 132.15101 1.000 12.26835 268 VAL C O 1
ATOM 7619 N N . LEU C 1 269 ? 145.17439 120.55670 131.64688 1.000 16.29553 269 LEU C N 1
ATOM 7620 C CA . LEU C 1 269 ? 145.08685 120.06284 130.27449 1.000 16.90993 269 LEU C CA 1
ATOM 7621 C C . LEU C 1 269 ? 146.39387 120.28600 129.51893 1.000 9.97006 269 LEU C C 1
ATOM 7622 O O . LEU C 1 269 ? 146.83957 119.41552 128.76531 1.000 9.51755 269 LEU C O 1
ATOM 7627 N N . VAL C 1 270 ? 147.01868 121.44771 129.71260 1.000 17.27357 270 VAL C N 1
ATOM 7628 C CA . VAL C 1 270 ? 148.26991 121.76671 129.02789 1.000 11.28810 270 VAL C CA 1
ATOM 7629 C C . VAL C 1 270 ? 149.36918 120.79777 129.44287 1.000 10.07548 270 VAL C C 1
ATOM 7630 O O . VAL C 1 270 ? 150.16881 120.34678 128.61268 1.000 18.30807 270 VAL C O 1
ATOM 7634 N N . SER C 1 271 ? 149.44559 120.48688 130.73825 1.000 9.62836 271 SER C N 1
ATOM 7635 C CA . SER C 1 271 ? 150.44553 119.53214 131.20153 1.000 7.53576 271 SER C CA 1
ATOM 7636 C C . SER C 1 271 ? 150.19713 118.14846 130.61930 1.000 17.62289 271 SER C C 1
ATOM 7637 O O . SER C 1 271 ? 151.14921 117.41329 130.34009 1.000 25.71932 271 SER C O 1
ATOM 7640 N N . TRP C 1 272 ? 148.93052 117.77336 130.43296 1.000 17.76208 272 TRP C N 1
ATOM 7641 C CA . TRP C 1 272 ? 148.64694 116.51697 129.74501 1.000 7.58037 272 TRP C CA 1
ATOM 7642 C C . TRP C 1 272 ? 149.07666 116.55198 128.28035 1.000 20.69849 272 TRP C C 1
ATOM 7643 O O . TRP C 1 272 ? 149.57313 115.54740 127.76235 1.000 20.98479 272 TRP C O 1
ATOM 7654 N N . ILE C 1 273 ? 148.88103 117.68673 127.60465 1.000 17.08644 273 ILE C N 1
ATOM 7655 C CA . ILE C 1 273 ? 149.28044 117.82221 126.20395 1.000 12.15720 273 ILE C CA 1
ATOM 7656 C C . ILE C 1 273 ? 150.79524 117.71886 126.05957 1.000 22.17897 273 ILE C C 1
ATOM 7657 O O . ILE C 1 273 ? 151.30694 117.14246 125.08947 1.000 20.07989 273 ILE C O 1
ATOM 7662 N N . MET C 1 274 ? 151.53458 118.30015 127.00499 1.000 21.49099 274 MET C N 1
ATOM 7663 C CA . MET C 1 274 ? 152.99028 118.29588 126.90595 1.000 21.09844 274 MET C CA 1
ATOM 7664 C C . MET C 1 274 ? 153.56441 116.88644 126.97041 1.000 21.48067 274 MET C C 1
ATOM 7665 O O . MET C 1 274 ? 154.65325 116.64180 126.44225 1.000 26.22032 274 MET C O 1
ATOM 7670 N N . TRP C 1 275 ? 152.85568 115.94977 127.60137 1.000 26.72771 275 TRP C N 1
ATOM 7671 C CA . TRP C 1 275 ? 153.33227 114.57234 127.63180 1.000 23.42010 275 TRP C CA 1
ATOM 7672 C C . TRP C 1 275 ? 153.17591 113.89350 126.27934 1.000 23.93599 275 TRP C C 1
ATOM 7673 O O . TRP C 1 275 ? 154.00402 113.05439 125.91143 1.000 33.38038 275 TRP C O 1
ATOM 7684 N N . TYR C 1 276 ? 152.11932 114.22430 125.53768 1.000 25.00084 276 TYR C N 1
ATOM 7685 C CA . TYR C 1 276 ? 151.97742 113.73849 124.17373 1.000 21.85221 276 TYR C CA 1
ATOM 7686 C C . TYR C 1 276 ? 152.90584 114.45446 123.20283 1.000 27.06367 276 TYR C C 1
ATOM 7687 O O . TYR C 1 276 ? 153.22618 113.89742 122.14861 1.000 28.77393 276 TYR C O 1
ATOM 7696 N N . ALA C 1 277 ? 153.34502 115.66224 123.54542 1.000 21.81206 277 ALA C N 1
ATOM 7697 C CA . ALA C 1 277 ? 154.10985 116.48652 122.61149 1.000 21.18985 277 ALA C CA 1
ATOM 7698 C C . ALA C 1 277 ? 155.30364 115.79569 121.95084 1.000 27.27033 277 ALA C C 1
ATOM 7699 O O . ALA C 1 277 ? 155.53011 116.05359 120.75890 1.000 28.35304 277 ALA C O 1
ATOM 7701 N N . PRO C 1 278 ? 156.11483 114.96810 122.62941 1.000 31.26730 278 PRO C N 1
ATOM 7702 C CA . PRO C 1 278 ? 157.26677 114.36172 121.92790 1.000 31.05037 278 PRO C CA 1
ATOM 7703 C C . PRO C 1 278 ? 156.91178 113.55586 120.68280 1.000 30.22869 278 PRO C C 1
ATOM 7704 O O . PRO C 1 278 ? 157.63769 113.63383 119.68580 1.000 35.41393 278 PRO C O 1
ATOM 7708 N N . VAL C 1 279 ? 155.81346 112.79815 120.69692 1.000 28.67552 279 VAL C N 1
ATOM 7709 C CA . VAL C 1 279 ? 155.43550 112.00917 119.52467 1.000 28.52788 279 VAL C CA 1
ATOM 7710 C C . VAL C 1 279 ? 155.04233 112.91704 118.36371 1.000 31.88515 279 VAL C C 1
ATOM 7711 O O . VAL C 1 279 ? 155.48905 112.72693 117.21885 1.000 34.89820 279 VAL C O 1
ATOM 7715 N N . GLY C 1 280 ? 154.19563 113.91132 118.63776 1.000 27.96464 280 GLY C N 1
ATOM 7716 C CA . GLY C 1 280 ? 153.82860 114.86300 117.60671 1.000 26.09690 280 GLY C CA 1
ATOM 7717 C C . GLY C 1 280 ? 155.02789 115.60449 117.05384 1.000 25.60077 280 GLY C C 1
ATOM 7718 O O . GLY C 1 280 ? 155.11657 115.83999 115.84954 1.000 34.17979 280 GLY C O 1
ATOM 7719 N N . ILE C 1 281 ? 155.97232 115.96490 117.92302 1.000 25.14121 281 ILE C N 1
ATOM 7720 C CA . ILE C 1 281 ? 157.17819 116.66055 117.48571 1.000 31.57203 281 ILE C CA 1
ATOM 7721 C C . ILE C 1 281 ? 158.02352 115.75945 116.59660 1.000 29.25317 281 ILE C C 1
ATOM 7722 O O . ILE C 1 281 ? 158.56070 116.20321 115.57613 1.000 36.60867 281 ILE C O 1
ATOM 7727 N N . MET C 1 282 ? 158.16160 114.48447 116.96928 1.000 35.10650 282 MET C N 1
ATOM 7728 C CA . MET C 1 282 ? 158.93964 113.55882 116.15390 1.000 31.97414 282 MET C CA 1
ATOM 7729 C C . MET C 1 282 ? 158.35265 113.43489 114.75772 1.000 36.09071 282 MET C C 1
ATOM 7730 O O . MET C 1 282 ? 159.07968 113.50655 113.75938 1.000 42.84832 282 MET C O 1
ATOM 7735 N N . PHE C 1 283 ? 157.03354 113.27908 114.66353 1.000 34.30799 283 PHE C N 1
ATOM 7736 C CA . PHE C 1 283 ? 156.43483 113.13632 113.34099 1.000 31.89554 283 PHE C CA 1
ATOM 7737 C C . PHE C 1 283 ? 156.42875 114.44728 112.55991 1.000 34.21749 283 PHE C C 1
ATOM 7738 O O . PHE C 1 283 ? 156.56023 114.42868 111.33185 1.000 38.48342 283 PHE C O 1
ATOM 7746 N N . LEU C 1 284 ? 156.30393 115.58588 113.24430 1.000 37.42280 284 LEU C N 1
ATOM 7747 C CA . LEU C 1 284 ? 156.41367 116.87977 112.57908 1.000 36.08245 284 LEU C CA 1
ATOM 7748 C C . LEU C 1 284 ? 157.79852 117.06813 111.96983 1.000 36.46696 284 LEU C C 1
ATOM 7749 O O . LEU C 1 284 ? 157.92710 117.48053 110.80826 1.000 40.47695 284 LEU C O 1
ATOM 7754 N N . VAL C 1 285 ? 158.84342 116.74687 112.73606 1.000 38.69499 285 VAL C N 1
ATOM 7755 C CA . VAL C 1 285 ? 160.20997 116.83694 112.23383 1.000 40.33565 285 VAL C CA 1
ATOM 7756 C C . VAL C 1 285 ? 160.41700 115.87878 111.06745 1.000 41.60070 285 VAL C C 1
ATOM 7757 O O . VAL C 1 285 ? 161.04175 116.23398 110.06184 1.000 44.53318 285 VAL C O 1
ATOM 7761 N N . ALA C 1 286 ? 159.90589 114.64976 111.18277 1.000 44.79686 286 ALA C N 1
ATOM 7762 C CA . ALA C 1 286 ? 160.06388 113.68291 110.10144 1.000 43.57552 286 ALA C CA 1
ATOM 7763 C C . ALA C 1 286 ? 159.39351 114.16816 108.82304 1.000 48.03795 286 ALA C C 1
ATOM 7764 O O . ALA C 1 286 ? 159.96153 114.04720 107.73079 1.000 50.26547 286 ALA C O 1
ATOM 7766 N N . GLY C 1 287 ? 158.18942 114.73119 108.93983 1.000 50.38138 287 GLY C N 1
ATOM 7767 C CA . GLY C 1 287 ? 157.51545 115.26030 107.76678 1.000 48.00314 287 GLY C CA 1
ATOM 7768 C C . GLY C 1 287 ? 158.26732 116.40924 107.12477 1.000 50.20171 287 GLY C C 1
ATOM 7769 O O . GLY C 1 287 ? 158.40330 116.46630 105.89852 1.000 51.47119 287 GLY C O 1
ATOM 7770 N N . LYS C 1 288 ? 158.77287 117.33905 107.94009 1.000 52.14153 288 LYS C N 1
ATOM 7771 C CA . LYS C 1 288 ? 159.52538 118.45449 107.37142 1.000 52.92243 288 LYS C CA 1
ATOM 7772 C C . LYS C 1 288 ? 160.80256 117.97543 106.68919 1.000 55.80346 288 LYS C C 1
ATOM 7773 O O . LYS C 1 288 ? 161.15459 118.46671 105.61124 1.000 57.75801 288 LYS C O 1
ATOM 7779 N N . ILE C 1 289 ? 161.50403 117.01247 107.29273 1.000 55.64452 289 ILE C N 1
ATOM 7780 C CA . ILE C 1 289 ? 162.73108 116.49784 106.68863 1.000 55.20061 289 ILE C CA 1
ATOM 7781 C C . ILE C 1 289 ? 162.42584 115.78090 105.37975 1.000 57.66825 289 ILE C C 1
ATOM 7782 O O . ILE C 1 289 ? 163.18222 115.88754 104.40627 1.000 58.58315 289 ILE C O 1
ATOM 7787 N N . VAL C 1 290 ? 161.31632 115.03913 105.33224 1.000 59.56540 290 VAL C N 1
ATOM 7788 C CA . VAL C 1 290 ? 160.91897 114.38343 104.08935 1.000 59.99426 290 VAL C CA 1
ATOM 7789 C C . VAL C 1 290 ? 160.62587 115.41958 103.01069 1.000 61.09982 290 VAL C C 1
ATOM 7790 O O . VAL C 1 290 ? 161.02297 115.25799 101.85021 1.000 61.78095 290 VAL C O 1
ATOM 7794 N N . GLU C 1 291 ? 159.93223 116.50268 103.37370 1.000 69.57871 291 GLU C N 1
ATOM 7795 C CA . GLU C 1 291 ? 159.62803 117.54218 102.39138 1.000 70.20782 291 GLU C CA 1
ATOM 7796 C C . GLU C 1 291 ? 160.88598 118.26913 101.92562 1.000 71.68387 291 GLU C C 1
ATOM 7797 O O . GLU C 1 291 ? 160.98936 118.64712 100.75311 1.000 71.64630 291 GLU C O 1
ATOM 7803 N N . MET C 1 292 ? 161.84408 118.48450 102.82538 1.000 72.45599 292 MET C N 1
ATOM 7804 C CA . MET C 1 292 ? 163.01835 119.28608 102.49837 1.000 73.36194 292 MET C CA 1
ATOM 7805 C C . MET C 1 292 ? 163.88851 118.59551 101.45598 1.000 74.43710 292 MET C C 1
ATOM 7806 O O . MET C 1 292 ? 164.00706 117.36684 101.43788 1.000 75.44589 292 MET C O 1
ATOM 7811 N N . GLU C 1 293 ? 164.49888 119.39884 100.58349 1.000 79.96186 293 GLU C N 1
ATOM 7812 C CA . GLU C 1 293 ? 165.41606 118.86635 99.58244 1.000 80.38618 293 GLU C CA 1
ATOM 7813 C C . GLU C 1 293 ? 166.83708 118.77531 100.12576 1.000 81.17906 293 GLU C C 1
ATOM 7814 O O . GLU C 1 293 ? 167.42004 117.68716 100.18011 1.000 81.15289 293 GLU C O 1
ATOM 7820 N N . ASP C 1 294 ? 167.40638 119.90539 100.53688 1.000 74.96688 294 ASP C N 1
ATOM 7821 C CA . ASP C 1 294 ? 168.75199 119.95793 101.10388 1.000 73.92796 294 ASP C CA 1
ATOM 7822 C C . ASP C 1 294 ? 168.62165 120.19209 102.60473 1.000 71.80631 294 ASP C C 1
ATOM 7823 O O . ASP C 1 294 ? 168.37281 121.31583 103.04935 1.000 70.97703 294 ASP C O 1
ATOM 7828 N N . VAL C 1 295 ? 168.78867 119.12098 103.38226 1.000 66.95821 295 VAL C N 1
ATOM 7829 C CA . VAL C 1 295 ? 168.70570 119.23684 104.83347 1.000 64.12920 295 VAL C CA 1
ATOM 7830 C C . VAL C 1 295 ? 169.88056 120.03458 105.38418 1.000 64.30737 295 VAL C C 1
ATOM 7831 O O . VAL C 1 295 ? 169.71983 120.81395 106.33138 1.000 65.68920 295 VAL C O 1
ATOM 7835 N N . GLY C 1 296 ? 171.06995 119.86789 104.80439 1.000 61.14393 296 GLY C N 1
ATOM 7836 C CA . GLY C 1 296 ? 172.25574 120.56146 105.28073 1.000 60.20038 296 GLY C CA 1
ATOM 7837 C C . GLY C 1 296 ? 172.15133 122.07268 105.25825 1.000 59.78427 296 GLY C C 1
ATOM 7838 O O . GLY C 1 296 ? 172.87401 122.73649 106.01008 1.000 60.50735 296 GLY C O 1
ATOM 7839 N N . LEU C 1 297 ? 171.28402 122.63127 104.41735 1.000 57.79085 297 LEU C N 1
ATOM 7840 C CA . LEU C 1 297 ? 171.03365 124.06466 104.42723 1.000 56.30604 297 LEU C CA 1
ATOM 7841 C C . LEU C 1 297 ? 170.31213 124.52597 105.68544 1.000 55.90183 297 LEU C C 1
ATOM 7842 O O . LEU C 1 297 ? 170.60333 125.62104 106.18078 1.000 56.51131 297 LEU C O 1
ATOM 7847 N N . LEU C 1 298 ? 169.40048 123.70750 106.22163 1.000 56.45973 298 LEU C N 1
ATOM 7848 C CA . LEU C 1 298 ? 168.69718 124.07080 107.44825 1.000 56.12914 298 LEU C CA 1
ATOM 7849 C C . LEU C 1 298 ? 169.67339 124.41388 108.56326 1.000 55.01175 298 LEU C C 1
ATOM 7850 O O . LEU C 1 298 ? 169.53416 125.44871 109.22588 1.000 56.32279 298 LEU C O 1
ATOM 7855 N N . PHE C 1 299 ? 170.67990 123.56514 108.77154 1.000 50.31873 299 PHE C N 1
ATOM 7856 C CA . PHE C 1 299 ? 171.64679 123.79510 109.83497 1.000 52.38177 299 PHE C CA 1
ATOM 7857 C C . PHE C 1 299 ? 172.49013 125.03927 109.59902 1.000 51.36958 299 PHE C C 1
ATOM 7858 O O . PHE C 1 299 ? 173.07555 125.56032 110.55209 1.000 55.82722 299 PHE C O 1
ATOM 7866 N N . ALA C 1 300 ? 172.56782 125.53003 108.36421 1.000 45.19440 300 ALA C N 1
ATOM 7867 C CA . ALA C 1 300 ? 173.17369 126.83137 108.13276 1.000 45.68664 300 ALA C CA 1
ATOM 7868 C C . ALA C 1 300 ? 172.29322 127.97325 108.61336 1.000 46.76120 300 ALA C C 1
ATOM 7869 O O . ALA C 1 300 ? 172.81289 128.95306 109.15775 1.000 48.64329 300 ALA C O 1
ATOM 7871 N N . ARG C 1 301 ? 170.97794 127.86475 108.43733 1.000 41.09301 301 ARG C N 1
ATOM 7872 C CA . ARG C 1 301 ? 170.05868 128.89199 108.90455 1.000 38.14889 301 ARG C CA 1
ATOM 7873 C C . ARG C 1 301 ? 169.79822 128.79651 110.39785 1.000 37.84642 301 ARG C C 1
ATOM 7874 O O . ARG C 1 301 ? 169.86854 129.81397 111.09785 1.000 40.55016 301 ARG C O 1
ATOM 7882 N N . LEU C 1 302 ? 169.52590 127.58789 110.89581 1.000 38.08902 302 LEU C N 1
ATOM 7883 C CA . LEU C 1 302 ? 169.32728 127.38490 112.32485 1.000 34.00431 302 LEU C CA 1
ATOM 7884 C C . LEU C 1 302 ? 170.47492 127.96535 113.13594 1.000 36.02322 302 LEU C C 1
ATOM 7885 O O . LEU C 1 302 ? 170.23831 128.72972 114.07866 1.000 40.59758 302 LEU C O 1
ATOM 7890 N N . GLY C 1 303 ? 171.71538 127.65481 112.75810 1.000 30.78913 303 GLY C N 1
ATOM 7891 C CA . GLY C 1 303 ? 172.85349 128.24459 113.43820 1.000 27.79203 303 GLY C CA 1
ATOM 7892 C C . GLY C 1 303 ? 172.82346 129.75872 113.40679 1.000 29.81189 303 GLY C C 1
ATOM 7893 O O . GLY C 1 303 ? 173.01332 130.41102 114.43803 1.000 40.40497 303 GLY C O 1
ATOM 7894 N N . LYS C 1 304 ? 172.54198 130.33947 112.23731 1.000 30.15671 304 LYS C N 1
ATOM 7895 C CA . LYS C 1 304 ? 172.39524 131.78775 112.16877 1.000 30.05067 304 LYS C CA 1
ATOM 7896 C C . LYS C 1 304 ? 171.31482 132.27292 113.12149 1.000 29.75070 304 LYS C C 1
ATOM 7897 O O . LYS C 1 304 ? 171.51397 133.27466 113.81893 1.000 35.13464 304 LYS C O 1
ATOM 7903 N N . TYR C 1 305 ? 170.19288 131.55199 113.19989 1.000 25.37257 305 TYR C N 1
ATOM 7904 C CA . TYR C 1 305 ? 169.15701 131.90149 114.16322 1.000 23.79816 305 TYR C CA 1
ATOM 7905 C C . TYR C 1 305 ? 169.74815 132.01579 115.56139 1.000 28.61801 305 TYR C C 1
ATOM 7906 O O . TYR C 1 305 ? 169.55706 133.02787 116.24754 1.000 25.72922 305 TYR C O 1
ATOM 7915 N N . ILE C 1 306 ? 170.53522 131.01339 115.96713 1.000 29.32281 306 ILE C N 1
ATOM 7916 C CA . ILE C 1 306 ? 171.14979 131.03837 117.28965 1.000 23.46119 306 ILE C CA 1
ATOM 7917 C C . ILE C 1 306 ? 171.96293 132.30851 117.46568 1.000 23.86478 306 ILE C C 1
ATOM 7918 O O . ILE C 1 306 ? 171.84111 133.00449 118.48206 1.000 31.26232 306 ILE C O 1
ATOM 7923 N N . LEU C 1 307 ? 172.76444 132.65910 116.45702 1.000 21.99850 307 LEU C N 1
ATOM 7924 C CA . LEU C 1 307 ? 173.55985 133.87455 116.55103 1.000 22.25481 307 LEU C CA 1
ATOM 7925 C C . LEU C 1 307 ? 172.66840 135.07622 116.82522 1.000 24.56446 307 LEU C C 1
ATOM 7926 O O . LEU C 1 307 ? 172.89629 135.81687 117.79106 1.000 34.39781 307 LEU C O 1
ATOM 7931 N N . CYS C 1 308 ? 171.58871 135.22433 116.04801 1.000 23.65407 308 CYS C N 1
ATOM 7932 C CA . CYS C 1 308 ? 170.71082 136.37567 116.22377 1.000 24.24990 308 CYS C CA 1
ATOM 7933 C C . CYS C 1 308 ? 170.15573 136.42513 117.63721 1.000 21.94528 308 CYS C C 1
ATOM 7934 O O . CYS C 1 308 ? 169.95879 137.50855 118.19687 1.000 28.24395 308 CYS C O 1
ATOM 7937 N N . CYS C 1 309 ? 169.92088 135.26167 118.24168 1.000 21.77931 309 CYS C N 1
ATOM 7938 C CA . CYS C 1 309 ? 169.46105 135.25232 119.62169 1.000 21.00544 309 CYS C CA 1
ATOM 7939 C C . CYS C 1 309 ? 170.57987 135.68093 120.55844 1.000 22.98299 309 CYS C C 1
ATOM 7940 O O . CYS C 1 309 ? 170.42740 136.64101 121.32375 1.000 25.31188 309 CYS C O 1
ATOM 7943 N N . LEU C 1 310 ? 171.73836 135.02097 120.46361 1.000 22.45037 310 LEU C N 1
ATOM 7944 C CA . LEU C 1 310 ? 172.79747 135.27322 121.43321 1.000 21.20936 310 LEU C CA 1
ATOM 7945 C C . LEU C 1 310 ? 173.27644 136.71087 121.35027 1.000 17.51470 310 LEU C C 1
ATOM 7946 O O . LEU C 1 310 ? 173.37429 137.39745 122.37387 1.000 28.59011 310 LEU C O 1
ATOM 7951 N N . LEU C 1 311 ? 173.53035 137.19091 120.13184 1.000 18.97824 311 LEU C N 1
ATOM 7952 C CA . LEU C 1 311 ? 173.88928 138.58795 119.93725 1.000 20.90781 311 LEU C CA 1
ATOM 7953 C C . LEU C 1 311 ? 172.87224 139.50620 120.59634 1.000 17.30304 311 LEU C C 1
ATOM 7954 O O . LEU C 1 311 ? 173.24698 140.42170 121.33810 1.000 24.78961 311 LEU C O 1
ATOM 7959 N N . GLY C 1 312 ? 171.58007 139.23846 120.39504 1.000 19.24888 312 GLY C N 1
ATOM 7960 C CA . GLY C 1 312 ? 170.57408 140.05810 121.04344 1.000 14.98145 312 GLY C CA 1
ATOM 7961 C C . GLY C 1 312 ? 170.73034 140.04513 122.54879 1.000 15.80912 312 GLY C C 1
ATOM 7962 O O . GLY C 1 312 ? 170.78673 141.10181 123.18464 1.000 22.51080 312 GLY C O 1
ATOM 7963 N N . HIS C 1 313 ? 170.89109 138.85160 123.12689 1.000 21.11013 313 HIS C N 1
ATOM 7964 C CA . HIS C 1 313 ? 171.07340 138.74561 124.56757 1.000 14.08581 313 HIS C CA 1
ATOM 7965 C C . HIS C 1 313 ? 172.33133 139.47646 125.00826 1.000 12.02939 313 HIS C C 1
ATOM 7966 O O . HIS C 1 313 ? 172.37146 140.04942 126.10129 1.000 30.30133 313 HIS C O 1
ATOM 7973 N N . ALA C 1 314 ? 173.35777 139.49630 124.15627 1.000 17.20251 314 ALA C N 1
ATOM 7974 C CA . ALA C 1 314 ? 174.57718 140.21347 124.49447 1.000 17.72473 314 ALA C CA 1
ATOM 7975 C C . ALA C 1 314 ? 174.39971 141.72108 124.40894 1.000 21.90412 314 ALA C C 1
ATOM 7976 O O . ALA C 1 314 ? 175.05695 142.44989 125.15528 1.000 26.93192 314 ALA C O 1
ATOM 7978 N N . ILE C 1 315 ? 173.52794 142.20772 123.53212 1.000 20.46421 315 ILE C N 1
ATOM 7979 C CA . ILE C 1 315 ? 173.35630 143.64935 123.39609 1.000 18.10715 315 ILE C CA 1
ATOM 7980 C C . ILE C 1 315 ? 172.42545 144.19325 124.46779 1.000 23.97865 315 ILE C C 1
ATOM 7981 O O . ILE C 1 315 ? 172.70979 145.22555 125.07826 1.000 29.06164 315 ILE C O 1
ATOM 7986 N N . HIS C 1 316 ? 171.31671 143.49750 124.71857 1.000 19.30346 316 HIS C N 1
ATOM 7987 C CA . HIS C 1 316 ? 170.40488 143.90776 125.77785 1.000 12.32977 316 HIS C CA 1
ATOM 7988 C C . HIS C 1 316 ? 171.08288 143.85534 127.14084 1.000 20.91117 316 HIS C C 1
ATOM 7989 O O . HIS C 1 316 ? 170.92030 144.76648 127.95827 1.000 26.38382 316 HIS C O 1
ATOM 7996 N N . GLY C 1 317 ? 171.86430 142.81075 127.39435 1.000 24.30412 317 GLY C N 1
ATOM 7997 C CA . GLY C 1 317 ? 172.44731 142.60055 128.70300 1.000 17.09113 317 GLY C CA 1
ATOM 7998 C C . GLY C 1 317 ? 173.73813 143.33503 128.99249 1.000 21.62808 317 GLY C C 1
ATOM 7999 O O . GLY C 1 317 ? 174.08341 143.53434 130.15815 1.000 27.51444 317 GLY C O 1
ATOM 8000 N N . LEU C 1 318 ? 174.47039 143.74400 127.95809 1.000 22.00380 318 LEU C N 1
ATOM 8001 C CA . LEU C 1 318 ? 175.72727 144.44461 128.16928 1.000 24.47702 318 LEU C CA 1
ATOM 8002 C C . LEU C 1 318 ? 175.69817 145.9071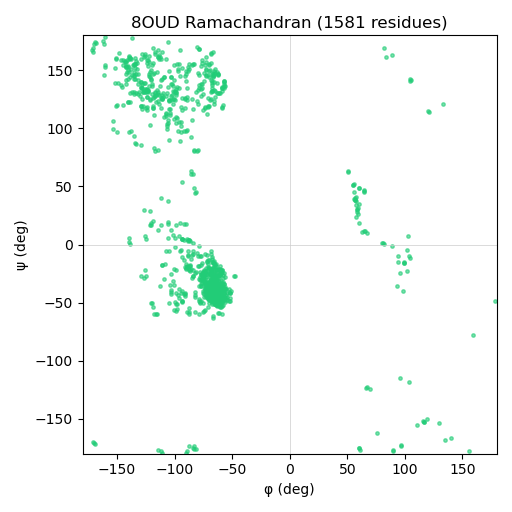0 127.75972 1.000 24.99241 318 LEU C C 1
ATOM 8003 O O . LEU C 1 318 ? 176.57827 146.66100 128.18170 1.000 33.57016 318 LEU C O 1
ATOM 8008 N N . LEU C 1 319 ? 174.72470 146.32830 126.95757 1.000 23.14629 319 LEU C N 1
ATOM 8009 C CA . LEU C 1 319 ? 174.65117 147.70725 126.49600 1.000 24.84767 319 LEU C CA 1
ATOM 8010 C C . LEU C 1 319 ? 173.37121 148.41356 126.91276 1.000 28.26141 319 LEU C C 1
ATOM 8011 O O . LEU C 1 319 ? 173.42993 149.51635 127.45767 1.000 34.79983 319 LEU C O 1
ATOM 8016 N N . VAL C 1 320 ? 172.21008 147.80222 126.67712 1.000 26.54296 320 VAL C N 1
ATOM 8017 C CA . VAL C 1 320 ? 170.94324 148.50634 126.86441 1.000 23.07951 320 VAL C CA 1
ATOM 8018 C C . VAL C 1 320 ? 170.62317 148.64912 128.34801 1.000 27.69039 320 VAL C C 1
ATOM 8019 O O . VAL C 1 320 ? 170.42794 149.75988 128.85755 1.000 35.97274 320 VAL C O 1
ATOM 8023 N N . LEU C 1 321 ? 170.54899 147.52457 129.05579 1.000 28.58408 321 LEU C N 1
ATOM 8024 C CA . LEU C 1 321 ? 170.25232 147.56744 130.48422 1.000 24.89846 321 LEU C CA 1
ATOM 8025 C C . LEU C 1 321 ? 171.29665 148.33525 131.28890 1.000 28.17090 321 LEU C C 1
ATOM 8026 O O . LEU C 1 321 ? 170.89723 149.13408 132.15571 1.000 34.93846 321 LEU C O 1
ATOM 8031 N N . PRO C 1 322 ? 172.60745 148.13971 131.09441 1.000 29.77709 322 PRO C N 1
ATOM 8032 C CA . PRO C 1 322 ? 173.56989 149.01077 131.78358 1.000 32.82787 322 PRO C CA 1
ATOM 8033 C C . PRO C 1 322 ? 173.40881 150.48062 131.44576 1.000 32.40291 322 PRO C C 1
ATOM 8034 O O . PRO C 1 322 ? 173.60573 151.32773 132.32321 1.000 39.30706 322 PRO C O 1
ATOM 8038 N N . LEU C 1 323 ? 173.04964 150.81515 130.20522 1.000 30.95087 323 LEU C N 1
ATOM 8039 C CA . LEU C 1 323 ? 172.81785 152.21473 129.86720 1.000 35.26381 323 LEU C CA 1
ATOM 8040 C C . LEU C 1 323 ? 171.63163 152.78074 130.63456 1.000 36.93255 323 LEU C C 1
ATOM 8041 O O . LEU C 1 323 ? 171.69643 153.90636 131.13424 1.000 42.61562 323 LEU C O 1
ATOM 8046 N N . ILE C 1 324 ? 170.53972 152.02070 130.73547 1.000 36.30006 324 ILE C N 1
ATOM 8047 C CA . ILE C 1 324 ? 169.38461 152.48273 131.50330 1.000 35.84555 324 ILE C CA 1
ATOM 8048 C C . ILE C 1 324 ? 169.76182 152.67402 132.96760 1.000 38.35449 324 ILE C C 1
ATOM 8049 O O . ILE C 1 324 ? 169.40365 153.68188 133.59713 1.000 44.07253 324 ILE C O 1
ATOM 8054 N N . TYR C 1 325 ? 170.49666 151.71207 133.52967 1.000 38.96819 325 TYR C N 1
ATOM 8055 C CA . TYR C 1 325 ? 170.90354 151.81310 134.92584 1.000 39.97354 325 TYR C CA 1
ATOM 8056 C C . TYR C 1 325 ? 171.77782 153.03851 135.16035 1.000 42.37732 325 TYR C C 1
ATOM 8057 O O . TYR C 1 325 ? 171.59074 153.76159 136.14464 1.000 49.23969 325 TYR C O 1
ATOM 8066 N N . PHE C 1 326 ? 172.73322 153.29479 134.26418 1.000 46.14515 326 PHE C N 1
ATOM 8067 C CA . PHE C 1 326 ? 173.58735 154.46819 134.41428 1.000 46.10440 326 PHE C CA 1
ATOM 8068 C C . PHE C 1 326 ? 172.79593 155.75903 134.25440 1.000 48.93182 326 PHE C C 1
ATOM 8069 O O . PHE C 1 326 ? 173.00579 156.71714 135.00516 1.000 53.04873 326 PHE C O 1
ATOM 8077 N N . LEU C 1 327 ? 171.88885 155.80930 133.27939 1.000 49.08171 327 LEU C N 1
ATOM 8078 C CA . LEU C 1 327 ? 171.10166 157.00963 133.04351 1.000 47.99885 327 LEU C CA 1
ATOM 8079 C C . LEU C 1 327 ? 170.18004 157.34277 134.20304 1.000 51.18599 327 LEU C C 1
ATOM 8080 O O . LEU C 1 327 ? 169.89998 158.52436 134.42603 1.000 53.92332 327 LEU C O 1
ATOM 8085 N N . PHE C 1 328 ? 169.69751 156.34302 134.94036 1.000 52.70125 328 PHE C N 1
ATOM 8086 C CA . PHE C 1 328 ? 168.88913 156.62036 136.11785 1.000 49.21533 328 PHE C CA 1
ATOM 8087 C C . PHE C 1 328 ? 169.68809 156.71851 137.40889 1.000 51.45760 328 PHE C C 1
ATOM 8088 O O . PHE C 1 328 ? 169.15207 157.20798 138.40587 1.000 56.03069 328 PHE C O 1
ATOM 8096 N N . THR C 1 329 ? 170.94819 156.28417 137.41668 1.000 50.05497 329 THR C N 1
ATOM 8097 C CA . THR C 1 329 ? 171.71774 156.16082 138.64487 1.000 50.87685 329 THR C CA 1
ATOM 8098 C C . THR C 1 329 ? 173.04240 156.91129 138.63704 1.000 54.88250 329 THR C C 1
ATOM 8099 O O . THR C 1 329 ? 173.50655 157.30594 139.71212 1.000 56.86631 329 THR C O 1
ATOM 8103 N N . ARG C 1 330 ? 173.65235 157.13128 137.47029 1.000 55.89802 330 ARG C N 1
ATOM 8104 C CA . ARG C 1 330 ? 174.98579 157.72787 137.36432 1.000 55.58704 330 ARG C CA 1
ATOM 8105 C C . ARG C 1 330 ? 176.02545 156.91392 138.12855 1.000 57.10430 330 ARG C C 1
ATOM 8106 O O . ARG C 1 330 ? 176.97883 157.46417 138.68234 1.000 59.85286 330 ARG C O 1
ATOM 8114 N N . LYS C 1 331 ? 175.84653 155.59803 138.15641 1.000 53.87152 331 LYS C N 1
ATOM 8115 C CA . LYS C 1 331 ? 176.75476 154.67711 138.81678 1.000 52.53986 331 LYS C CA 1
ATOM 8116 C C . LYS C 1 331 ? 177.17772 153.59626 137.83203 1.000 53.50328 331 LYS C C 1
ATOM 8117 O O . LYS C 1 331 ? 176.53259 153.37942 136.80425 1.000 55.94021 331 LYS C O 1
ATOM 8123 N N . ASN C 1 332 ? 178.27342 152.92260 138.15226 1.000 52.78953 332 ASN C N 1
ATOM 8124 C CA . ASN C 1 332 ? 178.78976 151.89011 137.26751 1.000 50.04737 332 ASN C CA 1
ATOM 8125 C C . ASN C 1 332 ? 177.87288 150.67009 137.29683 1.000 51.94987 332 ASN C C 1
ATOM 8126 O O . ASN C 1 332 ? 177.68635 150.06708 138.36202 1.000 52.12096 332 ASN C O 1
ATOM 8131 N N . PRO C 1 333 ? 177.28623 150.27358 136.16190 1.000 49.63954 333 PRO C N 1
ATOM 8132 C CA . PRO C 1 333 ? 176.44514 149.06769 136.15517 1.000 45.36158 333 PRO C CA 1
ATOM 8133 C C . PRO C 1 333 ? 177.23832 147.77976 136.20497 1.000 45.70454 333 PRO C C 1
ATOM 8134 O O . PRO C 1 333 ? 176.71169 146.75914 136.67135 1.000 49.22091 333 PRO C O 1
ATOM 8138 N N . TYR C 1 334 ? 178.48328 147.79446 135.74254 1.000 44.52036 334 TYR C N 1
ATOM 8139 C CA . TYR C 1 334 ? 179.30110 146.59497 135.72253 1.000 44.17444 334 TYR C CA 1
ATOM 8140 C C . TYR C 1 334 ? 179.81318 146.20802 137.09881 1.000 43.88864 334 TYR C C 1
ATOM 8141 O O . TYR C 1 334 ? 180.08817 145.02938 137.32577 1.000 46.53465 334 TYR C O 1
ATOM 8150 N N . ARG C 1 335 ? 179.90079 147.15281 138.03622 1.000 49.06627 335 ARG C N 1
ATOM 8151 C CA . ARG C 1 335 ? 180.14143 146.77636 139.42595 1.000 48.66921 335 ARG C CA 1
ATOM 8152 C C . ARG C 1 335 ? 178.94721 146.01733 140.00050 1.000 49.24477 335 ARG C C 1
ATOM 8153 O O . ARG C 1 335 ? 179.11791 145.02453 140.71713 1.000 50.87013 335 ARG C O 1
ATOM 8161 N N . PHE C 1 336 ? 177.72903 146.45447 139.66968 1.000 40.47060 336 PHE C N 1
ATOM 8162 C CA . PHE C 1 336 ? 176.52674 145.71940 140.05689 1.000 39.85481 336 PHE C CA 1
ATOM 8163 C C . PHE C 1 336 ? 176.50900 144.32157 139.44321 1.000 41.49322 336 PHE C C 1
ATOM 8164 O O . PHE C 1 336 ? 176.20764 143.32761 140.12293 1.000 43.81382 336 PHE C O 1
ATOM 8172 N N . LEU C 1 337 ? 176.83932 144.22246 138.15595 1.000 39.89456 337 LEU C N 1
ATOM 8173 C CA . LEU C 1 337 ? 176.89211 142.91693 137.51255 1.000 38.87976 337 LEU C CA 1
ATOM 8174 C C . LEU C 1 337 ? 177.97954 142.02835 138.10365 1.000 40.49977 337 LEU C C 1
ATOM 8175 O O . LEU C 1 337 ? 177.77241 140.81700 138.23200 1.000 42.28757 337 LEU C O 1
ATOM 8180 N N . TRP C 1 338 ? 179.13153 142.59520 138.46017 1.000 41.15151 338 TRP C N 1
ATOM 8181 C CA . TRP C 1 338 ? 180.14677 141.82716 139.16363 1.000 41.40484 338 TRP C CA 1
ATOM 8182 C C . TRP C 1 338 ? 179.66154 141.38530 140.53430 1.000 41.77834 338 TRP C C 1
ATOM 8183 O O . TRP C 1 338 ? 180.09230 140.34325 141.03526 1.000 47.20219 338 TRP C O 1
ATOM 8194 N N . GLY C 1 339 ? 178.78833 142.16750 141.15788 1.000 41.99827 339 GLY C N 1
ATOM 8195 C CA . GLY C 1 339 ? 178.15464 141.72445 142.37993 1.000 41.91972 339 GLY C CA 1
ATOM 8196 C C . GLY C 1 339 ? 177.16223 140.59874 142.20471 1.000 41.61917 339 GLY C C 1
ATOM 8197 O O . GLY C 1 339 ? 176.91661 139.85440 143.15718 1.000 41.89037 339 GLY C O 1
ATOM 8198 N N . ILE C 1 340 ? 176.57866 140.45992 141.01631 1.000 34.05229 340 ILE C N 1
ATOM 8199 C CA . ILE C 1 340 ? 175.60354 139.39547 140.79586 1.000 36.22609 340 ILE C CA 1
ATOM 8200 C C . ILE C 1 340 ? 176.11349 138.31206 139.83600 1.000 35.43739 340 ILE C C 1
ATOM 8201 O O . ILE C 1 340 ? 175.31830 137.55098 139.30384 1.000 36.87650 340 ILE C O 1
ATOM 8206 N N . VAL C 1 341 ? 177.42672 138.23817 139.59132 1.000 35.60876 341 VAL C N 1
ATOM 8207 C CA . VAL C 1 341 ? 177.95419 137.23846 138.65369 1.000 28.92599 341 VAL C CA 1
ATOM 8208 C C . VAL C 1 341 ? 177.53060 135.82011 139.03455 1.000 35.26942 341 VAL C C 1
ATOM 8209 O O . VAL C 1 341 ? 177.13468 135.03058 138.16971 1.000 41.53473 341 VAL C O 1
ATOM 8213 N N . THR C 1 342 ? 177.64619 135.45468 140.31040 1.000 34.62557 342 THR C N 1
ATOM 8214 C CA . THR C 1 342 ? 177.39740 134.07006 140.71349 1.000 30.82088 342 THR C CA 1
ATOM 8215 C C . THR C 1 342 ? 175.94632 133.63771 140.48403 1.000 32.10502 342 THR C C 1
ATOM 8216 O O . THR C 1 342 ? 175.71714 132.53360 139.96953 1.000 32.16570 342 THR C O 1
ATOM 8220 N N . PRO C 1 343 ? 174.93780 134.43923 140.85501 1.000 35.31696 343 PRO C N 1
ATOM 8221 C CA . PRO C 1 343 ? 173.57167 134.09151 140.43276 1.000 31.09117 343 PRO C CA 1
ATOM 8222 C C . PRO C 1 343 ? 173.40811 134.02477 138.92366 1.000 27.60999 343 PRO C C 1
ATOM 8223 O O . PRO C 1 343 ? 172.59417 133.23533 138.44068 1.000 31.19811 343 PRO C O 1
ATOM 8227 N N . LEU C 1 344 ? 174.14875 134.82915 138.15841 1.000 24.12317 344 LEU C N 1
ATOM 8228 C CA . LEU C 1 344 ? 174.09497 134.71146 136.70277 1.000 26.14443 344 LEU C CA 1
ATOM 8229 C C . LEU C 1 344 ? 174.65824 133.37620 136.23068 1.000 26.35820 344 LEU C C 1
ATOM 8230 O O . LEU C 1 344 ? 174.11176 132.75401 135.31049 1.000 31.93693 344 LEU C O 1
ATOM 8235 N N . ALA C 1 345 ? 175.75079 132.92071 136.84661 1.000 28.66645 345 ALA C N 1
ATOM 8236 C CA . ALA C 1 345 ? 176.28428 131.60209 136.52703 1.000 28.59881 345 ALA C CA 1
ATOM 8237 C C . ALA C 1 345 ? 175.27888 130.50999 136.86347 1.000 24.66128 345 ALA C C 1
ATOM 8238 O O . ALA C 1 345 ? 175.11740 129.54803 136.10434 1.000 26.25770 345 ALA C O 1
ATOM 8240 N N . THR C 1 346 ? 174.59062 130.64294 137.99868 1.000 28.42157 346 THR C N 1
ATOM 8241 C CA . THR C 1 346 ? 173.54558 129.68258 138.34256 1.000 28.79856 346 THR C CA 1
ATOM 8242 C C . THR C 1 346 ? 172.39610 129.72278 137.34101 1.000 28.37064 346 THR C C 1
ATOM 8243 O O . THR C 1 346 ? 171.84078 128.67879 136.98648 1.000 27.84723 346 THR C O 1
ATOM 8247 N N . ALA C 1 347 ? 172.01349 130.91887 136.89096 1.000 27.95118 347 ALA C N 1
ATOM 8248 C CA . ALA C 1 347 ? 170.94216 131.04300 135.90893 1.000 25.43582 347 ALA C CA 1
ATOM 8249 C C . ALA C 1 347 ? 171.31563 130.36366 134.60117 1.000 29.34587 347 ALA C C 1
ATOM 8250 O O . ALA C 1 347 ? 170.47901 129.70194 133.97785 1.000 31.08809 347 ALA C O 1
ATOM 8252 N N . PHE C 1 348 ? 172.56432 130.52500 134.16337 1.000 28.47035 348 PHE C N 1
ATOM 8253 C CA . PHE C 1 348 ? 173.00676 129.82907 132.96021 1.000 25.41178 348 PHE C CA 1
ATOM 8254 C C . PHE C 1 348 ? 173.02541 128.31923 133.17001 1.000 30.30897 348 PHE C C 1
ATOM 8255 O O . PHE C 1 348 ? 172.55353 127.56095 132.31709 1.000 32.22820 348 PHE C O 1
ATOM 8263 N N . GLY C 1 349 ? 173.56398 127.86302 134.30297 1.000 31.80524 349 GLY C N 1
ATOM 8264 C CA . GLY C 1 349 ? 173.70507 126.43096 134.51665 1.000 24.63792 349 GLY C CA 1
ATOM 8265 C C . GLY C 1 349 ? 172.37560 125.71246 134.64839 1.000 28.36670 349 GLY C C 1
ATOM 8266 O O . GLY C 1 349 ? 172.16517 124.65519 134.05131 1.000 32.73502 349 GLY C O 1
ATOM 8267 N N . THR C 1 350 ? 171.45798 126.27759 135.42944 1.000 30.24579 350 THR C N 1
ATOM 8268 C CA . THR C 1 350 ? 170.18614 125.62379 135.70410 1.000 26.72471 350 THR C CA 1
ATOM 8269 C C . THR C 1 350 ? 169.11090 125.93828 134.67685 1.000 31.41619 350 THR C C 1
ATOM 8270 O O . THR C 1 350 ? 168.15807 125.16067 134.54812 1.000 31.04599 350 THR C O 1
ATOM 8274 N N . SER C 1 351 ? 169.24253 127.05066 133.95026 1.000 32.56847 351 SER C N 1
ATOM 8275 C CA . SER C 1 351 ? 168.22990 127.51442 133.00255 1.000 28.84366 351 SER C CA 1
ATOM 8276 C C . SER C 1 351 ? 166.88734 127.75488 133.68892 1.000 26.54920 351 SER C C 1
ATOM 8277 O O . SER C 1 351 ? 165.82707 127.58066 133.08677 1.000 28.77725 351 SER C O 1
ATOM 8280 N N . SER C 1 352 ? 166.92323 128.16058 134.95507 1.000 29.11262 352 SER C N 1
ATOM 8281 C CA . SER C 1 352 ? 165.71998 128.38139 135.74510 1.000 33.99634 352 SER C CA 1
ATOM 8282 C C . SER C 1 352 ? 165.88158 129.64676 136.57313 1.000 29.63979 352 SER C C 1
ATOM 8283 O O . SER C 1 352 ? 166.90281 129.82597 137.24215 1.000 36.50857 352 SER C O 1
ATOM 8286 N N . SER C 1 353 ? 164.87646 130.52367 136.52010 1.000 26.31759 353 SER C N 1
ATOM 8287 C CA . SER C 1 353 ? 164.87550 131.72745 137.34610 1.000 25.88212 353 SER C CA 1
ATOM 8288 C C . SER C 1 353 ? 164.49950 131.43485 138.79291 1.000 30.78842 353 SER C C 1
ATOM 8289 O O . SER C 1 353 ? 165.03468 132.06915 139.71154 1.000 28.39523 353 SER C O 1
ATOM 8292 N N . SER C 1 354 ? 163.58580 130.48683 139.01081 1.000 36.52391 354 SER C N 1
ATOM 8293 C CA . SER C 1 354 ? 163.19936 130.12017 140.36799 1.000 27.11059 354 SER C CA 1
ATOM 8294 C C . SER C 1 354 ? 164.38061 129.55227 141.14014 1.000 28.72292 354 SER C C 1
ATOM 8295 O O . SER C 1 354 ? 164.53409 129.82180 142.33590 1.000 38.55882 354 SER C O 1
ATOM 8298 N N . ALA C 1 355 ? 165.22697 128.76662 140.47247 1.000 28.10201 355 ALA C N 1
ATOM 8299 C CA . ALA C 1 355 ? 166.39223 128.18723 141.12678 1.000 29.68994 355 ALA C CA 1
ATOM 8300 C C . ALA C 1 355 ? 167.43212 129.23225 141.50667 1.000 33.03583 355 ALA C C 1
ATOM 8301 O O . ALA C 1 355 ? 168.13434 129.04926 142.50550 1.000 38.66099 355 ALA C O 1
ATOM 8303 N N . THR C 1 356 ? 167.55880 130.31177 140.73640 1.000 27.51205 356 THR C N 1
ATOM 8304 C CA . THR C 1 356 ? 168.55444 131.33765 141.01450 1.000 29.12587 356 THR C CA 1
ATOM 8305 C C . THR C 1 356 ? 168.01489 132.50685 141.82792 1.000 25.49006 356 THR C C 1
ATOM 8306 O O . THR C 1 356 ? 168.79733 133.38475 142.20057 1.000 27.18594 356 THR C O 1
ATOM 8310 N N . LEU C 1 357 ? 166.71011 132.54429 142.10706 1.000 28.95410 357 LEU C N 1
ATOM 8311 C CA . LEU C 1 357 ? 166.15595 133.64493 142.89637 1.000 23.05296 357 LEU C CA 1
ATOM 8312 C C . LEU C 1 357 ? 166.75415 133.76491 144.29635 1.000 23.92830 357 LEU C C 1
ATOM 8313 O O . LEU C 1 357 ? 167.09870 134.89157 144.69384 1.000 27.98491 357 LEU C O 1
ATOM 8318 N N . PRO C 1 358 ? 166.88316 132.69672 145.09858 1.000 29.36118 358 PRO C N 1
ATOM 8319 C CA . PRO C 1 358 ? 167.46491 132.88254 146.44452 1.000 23.92012 358 PRO C CA 1
ATOM 8320 C C . PRO C 1 358 ? 168.87846 133.43776 146.41778 1.000 29.59567 358 PRO C C 1
ATOM 8321 O O . PRO C 1 358 ? 169.20273 134.37407 147.16649 1.000 36.41308 358 PRO C O 1
ATOM 8325 N N . LEU C 1 359 ? 169.72949 132.88065 145.55396 1.000 27.16738 359 LEU C N 1
ATOM 8326 C CA . LEU C 1 359 ? 171.08201 133.39722 145.39189 1.000 29.97817 359 LEU C CA 1
ATOM 8327 C C . LEU C 1 359 ? 171.06340 134.84146 144.92124 1.000 30.47286 359 LEU C C 1
ATOM 8328 O O . LEU C 1 359 ? 171.88367 135.65525 145.35913 1.000 31.55479 359 LEU C O 1
ATOM 8333 N N . MET C 1 360 ? 170.14465 135.17367 144.01371 1.000 31.64390 360 MET C N 1
ATOM 8334 C CA . MET C 1 360 ? 170.06713 136.53828 143.51119 1.000 26.30770 360 MET C CA 1
ATOM 8335 C C . MET C 1 360 ? 169.71566 137.51303 144.62691 1.000 27.74337 360 MET C C 1
ATOM 8336 O O . MET C 1 360 ? 170.33758 138.57065 144.75466 1.000 30.10189 360 MET C O 1
ATOM 8341 N N . MET C 1 361 ? 168.72033 137.17285 145.44888 1.000 30.05427 361 MET C N 1
ATOM 8342 C CA . MET C 1 361 ? 168.36013 138.04442 146.56389 1.000 29.64681 361 MET C CA 1
ATOM 8343 C C . MET C 1 361 ? 169.52792 138.19895 147.52808 1.000 30.66439 361 MET C C 1
ATOM 8344 O O . MET C 1 361 ? 169.85094 139.31278 147.95930 1.000 30.45603 361 MET C O 1
ATOM 8349 N N . LYS C 1 362 ? 170.20357 137.09103 147.84005 1.000 33.94329 362 LYS C N 1
ATOM 8350 C CA . LYS C 1 362 ? 171.32789 137.14712 148.76797 1.000 35.18825 362 LYS C CA 1
ATOM 8351 C C . LYS C 1 362 ? 172.44233 138.04731 148.24150 1.000 36.82773 362 LYS C C 1
ATOM 8352 O O . LYS C 1 362 ? 172.97677 138.88593 148.97629 1.000 41.88228 362 LYS C O 1
ATOM 8358 N N . CYS C 1 363 ? 172.78958 137.90695 146.95928 1.000 37.61742 363 CYS C N 1
ATOM 8359 C CA . CYS C 1 363 ? 173.90353 138.67213 146.40495 1.000 38.15645 363 CYS C CA 1
ATOM 8360 C C . CYS C 1 363 ? 173.53709 140.13861 146.21570 1.000 39.22223 363 CYS C C 1
ATOM 8361 O O . CYS C 1 363 ? 174.36176 141.02797 146.45194 1.000 40.28444 363 CYS C O 1
ATOM 8364 N N . VAL C 1 364 ? 172.30440 140.41375 145.78426 1.000 37.28377 364 VAL C N 1
ATOM 8365 C CA . VAL C 1 364 ? 171.85643 141.78719 145.61223 1.000 35.07869 364 VAL C CA 1
ATOM 8366 C C . VAL C 1 364 ? 171.78516 142.51797 146.94392 1.000 36.67663 364 VAL C C 1
ATOM 8367 O O . VAL C 1 364 ? 172.09485 143.71164 147.01009 1.000 36.24637 364 VAL C O 1
ATOM 8371 N N . GLU C 1 365 ? 171.39126 141.83221 148.01730 1.000 40.28635 365 GLU C N 1
ATOM 8372 C CA . GLU C 1 365 ? 171.39924 142.45535 149.33499 1.000 36.62588 365 GLU C CA 1
ATOM 8373 C C . GLU C 1 365 ? 172.81106 142.63365 149.88728 1.000 37.50215 365 GLU C C 1
ATOM 8374 O O . GLU C 1 365 ? 173.14413 143.70523 150.39943 1.000 39.77417 365 GLU C O 1
ATOM 8380 N N . GLU C 1 366 ? 173.65919 141.60829 149.77713 1.000 42.62993 366 GLU C N 1
ATOM 8381 C CA . GLU C 1 366 ? 174.97020 141.67952 150.41606 1.000 42.34972 366 GLU C CA 1
ATOM 8382 C C . GLU C 1 366 ? 175.97321 142.45349 149.56890 1.000 44.20495 366 GLU C C 1
ATOM 8383 O O . GLU C 1 366 ? 176.54211 143.44947 150.02935 1.000 45.93775 366 GLU C O 1
ATOM 8389 N N . ASN C 1 367 ? 176.20650 142.01383 148.33399 1.000 46.98143 367 ASN C N 1
ATOM 8390 C CA . ASN C 1 367 ? 177.23779 142.61065 147.49437 1.000 43.20316 367 ASN C CA 1
ATOM 8391 C C . ASN C 1 367 ? 176.86197 143.98531 146.96192 1.000 45.45473 367 ASN C C 1
ATOM 8392 O O . ASN C 1 367 ? 177.74476 144.83170 146.78673 1.000 47.34923 367 ASN C O 1
ATOM 8397 N N . ASN C 1 368 ? 175.58184 144.23169 146.69296 1.000 42.89535 368 ASN C N 1
ATOM 8398 C CA . ASN C 1 368 ? 175.15009 145.47250 146.06508 1.000 40.68122 368 ASN C CA 1
ATOM 8399 C C . ASN C 1 368 ? 174.43175 146.41937 147.01545 1.000 42.26664 368 ASN C C 1
ATOM 8400 O O . ASN C 1 368 ? 174.12219 147.54794 146.62168 1.000 43.91690 368 ASN C O 1
ATOM 8405 N N . GLY C 1 369 ? 174.16244 145.99969 148.24884 1.000 40.05396 369 GLY C N 1
ATOM 8406 C CA . GLY C 1 369 ? 173.56178 146.87431 149.23683 1.000 37.90662 369 GLY C CA 1
ATOM 8407 C C . GLY C 1 369 ? 172.15610 147.34135 148.91918 1.000 41.31986 369 GLY C C 1
ATOM 8408 O O . GLY C 1 369 ? 171.85171 148.53071 149.03858 1.000 43.37335 369 GLY C O 1
ATOM 8409 N N . VAL C 1 370 ? 171.29130 146.42071 148.50835 1.000 40.41997 370 VAL C N 1
ATOM 8410 C CA . VAL C 1 370 ? 169.88513 146.71230 148.25866 1.000 37.71747 370 VAL C CA 1
ATOM 8411 C C . VAL C 1 370 ? 169.08730 146.27815 149.47956 1.000 38.87532 370 VAL C C 1
ATOM 8412 O O . VAL C 1 370 ? 169.26331 145.16023 149.97956 1.000 40.75981 370 VAL C O 1
ATOM 8416 N N . ALA C 1 371 ? 168.22126 147.16438 149.96705 1.000 32.83648 371 ALA C N 1
ATOM 8417 C CA . ALA C 1 371 ? 167.45760 146.88706 151.17510 1.000 33.04448 371 ALA C CA 1
ATOM 8418 C C . ALA C 1 371 ? 166.55265 145.67734 150.97860 1.000 35.35804 371 ALA C C 1
ATOM 8419 O O . ALA C 1 371 ? 166.05215 145.41835 149.88238 1.000 39.81408 371 ALA C O 1
ATOM 8421 N N . LYS C 1 372 ? 166.35246 144.92621 152.06384 1.000 31.93337 372 LYS C N 1
ATOM 8422 C CA . LYS C 1 372 ? 165.56369 143.70300 151.98245 1.000 31.39707 372 LYS C CA 1
ATOM 8423 C C . LYS C 1 372 ? 164.11561 143.98730 151.61246 1.000 28.74415 372 LYS C C 1
ATOM 8424 O O . LYS C 1 372 ? 163.49056 143.18822 150.91110 1.000 33.80702 372 LYS C O 1
ATOM 8430 N N . HIS C 1 373 ? 163.56468 145.11298 152.06352 1.000 28.20542 373 HIS C N 1
ATOM 8431 C CA . HIS C 1 373 ? 162.19567 145.44949 151.70013 1.000 29.72766 373 HIS C CA 1
ATOM 8432 C C . HIS C 1 373 ? 162.03649 145.75215 150.21692 1.000 28.18391 373 HIS C C 1
ATOM 8433 O O . HIS C 1 373 ? 160.90453 145.74869 149.72189 1.000 34.63551 373 HIS C O 1
ATOM 8440 N N . ILE C 1 374 ? 163.12567 146.00207 149.49984 1.000 29.12957 374 ILE C N 1
ATOM 8441 C CA . ILE C 1 374 ? 163.08767 146.15389 148.05194 1.000 28.47555 374 ILE C CA 1
ATOM 8442 C C . ILE C 1 374 ? 163.37086 144.83679 147.34770 1.000 29.75289 374 ILE C C 1
ATOM 8443 O O . ILE C 1 374 ? 162.63162 144.43986 146.45108 1.000 35.35863 374 ILE C O 1
ATOM 8448 N N . SER C 1 375 ? 164.44390 144.14592 147.73598 1.000 21.05178 375 SER C N 1
ATOM 8449 C CA . SER C 1 375 ? 164.80350 142.90455 147.05862 1.000 24.69456 375 SER C CA 1
ATOM 8450 C C . SER C 1 375 ? 163.74058 141.83074 147.25796 1.000 28.45727 375 SER C C 1
ATOM 8451 O O . SER C 1 375 ? 163.24617 141.25511 146.28033 1.000 29.32797 375 SER C O 1
ATOM 8454 N N . ARG C 1 376 ? 163.34527 141.58562 148.51183 1.000 26.52462 376 ARG C N 1
ATOM 8455 C CA . ARG C 1 376 ? 162.40477 140.52079 148.84074 1.000 24.80476 376 ARG C CA 1
ATOM 8456 C C . ARG C 1 376 ? 161.00677 140.78471 148.30441 1.000 20.56614 376 ARG C C 1
ATOM 8457 O O . ARG C 1 376 ? 160.16107 139.88915 148.35928 1.000 24.73123 376 ARG C O 1
ATOM 8465 N N . PHE C 1 377 ? 160.73867 141.99216 147.81411 1.000 21.42812 377 PHE C N 1
ATOM 8466 C CA . PHE C 1 377 ? 159.48098 142.29118 147.14040 1.000 14.90635 377 PHE C CA 1
ATOM 8467 C C . PHE C 1 377 ? 159.63218 142.22574 145.62084 1.000 19.75647 377 PHE C C 1
ATOM 8468 O O . PHE C 1 377 ? 158.85810 141.54599 144.94210 1.000 20.22295 377 PHE C O 1
ATOM 8476 N N . ILE C 1 378 ? 160.63660 142.91673 145.07868 1.000 23.03772 378 ILE C N 1
ATOM 8477 C CA . ILE C 1 378 ? 160.73032 143.10512 143.63511 1.000 21.80941 378 ILE C CA 1
ATOM 8478 C C . ILE C 1 378 ? 161.26690 141.85290 142.95278 1.000 21.07922 378 ILE C C 1
ATOM 8479 O O . ILE C 1 378 ? 160.69678 141.38583 141.96137 1.000 24.09338 378 ILE C O 1
ATOM 8484 N N . LEU C 1 379 ? 162.37382 141.29870 143.45378 1.000 14.22407 379 LEU C N 1
ATOM 8485 C CA . LEU C 1 379 ? 162.98750 140.16714 142.76436 1.000 16.46085 379 LEU C CA 1
ATOM 8486 C C . LEU C 1 379 ? 162.06806 138.95763 142.62576 1.000 18.27328 379 LEU C C 1
ATOM 8487 O O . LEU C 1 379 ? 162.08293 138.33573 141.55029 1.000 23.31947 379 LEU C O 1
ATOM 8492 N N . PRO C 1 380 ? 161.28900 138.54879 143.63454 1.000 24.81648 380 PRO C N 1
ATOM 8493 C CA . PRO C 1 380 ? 160.33428 137.45377 143.39937 1.000 16.88934 380 PRO C CA 1
ATOM 8494 C C . PRO C 1 380 ? 159.29946 137.75381 142.32742 1.000 16.61390 380 PRO C C 1
ATOM 8495 O O . PRO C 1 380 ? 158.89919 136.83310 141.60634 1.000 19.10991 380 PRO C O 1
ATOM 8499 N N . ILE C 1 381 ? 158.83710 138.99936 142.20672 1.000 15.26520 381 ILE C N 1
ATOM 8500 C CA . ILE C 1 381 ? 157.89450 139.33270 141.14311 1.000 17.20298 381 ILE C CA 1
ATOM 8501 C C . ILE C 1 381 ? 158.58986 139.31076 139.78748 1.000 16.80079 381 ILE C C 1
ATOM 8502 O O . ILE C 1 381 ? 158.05775 138.77205 138.81306 1.000 16.16405 381 ILE C O 1
ATOM 8507 N N . GLY C 1 382 ? 159.78749 139.89446 139.70723 1.000 15.80340 382 GLY C N 1
ATOM 8508 C CA . GLY C 1 382 ? 160.51562 139.90999 138.44909 1.000 8.91232 382 GLY C CA 1
ATOM 8509 C C . GLY C 1 382 ? 160.92500 138.52790 137.98127 1.000 15.20248 382 GLY C C 1
ATOM 8510 O O . GLY C 1 382 ? 161.05946 138.28384 136.78130 1.000 23.44663 382 GLY C O 1
ATOM 8511 N N . ALA C 1 383 ? 161.13397 137.60415 138.92192 1.000 11.41111 383 ALA C N 1
ATOM 8512 C CA . ALA C 1 383 ? 161.52001 136.24449 138.55913 1.000 12.84553 383 ALA C CA 1
ATOM 8513 C C . ALA C 1 383 ? 160.44852 135.56869 137.71450 1.000 16.19735 383 ALA C C 1
ATOM 8514 O O . ALA C 1 383 ? 160.74920 134.70372 136.88636 1.000 28.15818 383 ALA C O 1
ATOM 8516 N N . THR C 1 384 ? 159.19231 135.95745 137.90407 1.000 17.12333 384 THR C N 1
ATOM 8517 C CA . THR C 1 384 ? 158.08595 135.38568 137.15164 1.000 14.34205 384 THR C CA 1
ATOM 8518 C C . THR C 1 384 ? 157.63061 136.29353 136.01462 1.000 21.57558 384 THR C C 1
ATOM 8519 O O . THR C 1 384 ? 157.26317 135.80711 134.94209 1.000 26.76690 384 THR C O 1
ATOM 8523 N N . VAL C 1 385 ? 157.69432 137.60467 136.21450 1.000 23.55408 385 VAL C N 1
ATOM 8524 C CA . VAL C 1 385 ? 157.00403 138.56728 135.36876 1.000 19.26806 385 VAL C CA 1
ATOM 8525 C C . VAL C 1 385 ? 157.92897 139.17986 134.32263 1.000 18.17180 385 VAL C C 1
ATOM 8526 O O . VAL C 1 385 ? 157.53436 139.35250 133.17061 1.000 20.58073 385 VAL C O 1
ATOM 8530 N N . ASN C 1 386 ? 159.15679 139.51250 134.70216 1.000 16.87504 386 ASN C N 1
ATOM 8531 C CA . ASN C 1 386 ? 160.08542 140.25283 133.85069 1.000 13.12617 386 ASN C CA 1
ATOM 8532 C C . ASN C 1 386 ? 161.01494 139.27213 133.14146 1.000 21.10117 386 ASN C C 1
ATOM 8533 O O . ASN C 1 386 ? 161.93651 138.72678 133.74852 1.000 24.67724 386 ASN C O 1
ATOM 8538 N N . MET C 1 387 ? 160.78720 139.06225 131.84415 1.000 19.98904 387 MET C N 1
ATOM 8539 C CA . MET C 1 387 ? 161.57287 138.11719 131.05038 1.000 16.88551 387 MET C CA 1
ATOM 8540 C C . MET C 1 387 ? 161.97040 138.77181 129.72656 1.000 20.11901 387 MET C C 1
ATOM 8541 O O . MET C 1 387 ? 161.30267 138.60870 128.70802 1.000 26.27454 387 MET C O 1
ATOM 8546 N N . ASP C 1 388 ? 163.09040 139.49332 129.74357 1.000 18.53492 388 ASP C N 1
ATOM 8547 C CA . ASP C 1 388 ? 163.56799 140.14599 128.52918 1.000 16.47357 388 ASP C CA 1
ATOM 8548 C C . ASP C 1 388 ? 164.18683 139.14301 127.56402 1.000 23.10812 388 ASP C C 1
ATOM 8549 O O . ASP C 1 388 ? 163.99345 139.24117 126.34577 1.000 30.04737 388 ASP C O 1
ATOM 8554 N N . GLY C 1 389 ? 164.94038 138.17465 128.09004 1.000 17.81335 389 GLY C N 1
ATOM 8555 C CA . GLY C 1 389 ? 165.54190 137.17060 127.23011 1.000 13.32996 389 GLY C CA 1
ATOM 8556 C C . GLY C 1 389 ? 164.50868 136.35691 126.47914 1.000 16.89040 389 GLY C C 1
ATOM 8557 O O . GLY C 1 389 ? 164.65300 136.09797 125.28177 1.000 21.42788 389 GLY C O 1
ATOM 8558 N N . ALA C 1 390 ? 163.44619 135.94928 127.17479 1.000 15.90909 390 ALA C N 1
ATOM 8559 C CA . ALA C 1 390 ? 162.38821 135.17892 126.53361 1.000 14.76181 390 ALA C CA 1
ATOM 8560 C C . ALA C 1 390 ? 161.70430 135.98509 125.43768 1.000 15.79446 390 ALA C C 1
ATOM 8561 O O . ALA C 1 390 ? 161.41645 135.45527 124.36191 1.000 22.49591 390 ALA C O 1
ATOM 8563 N N . ALA C 1 391 ? 161.45089 137.27186 125.68738 1.000 17.26663 391 ALA C N 1
ATOM 8564 C CA . ALA C 1 391 ? 160.81789 138.11867 124.68003 1.000 14.46876 391 ALA C CA 1
ATOM 8565 C C . ALA C 1 391 ? 161.70714 138.29661 123.45396 1.000 15.33214 391 ALA C C 1
ATOM 8566 O O . ALA C 1 391 ? 161.22507 138.22733 122.31606 1.000 23.18361 391 ALA C O 1
ATOM 8568 N N . LEU C 1 392 ? 163.00385 138.53773 123.66515 1.000 16.55468 392 LEU C N 1
ATOM 8569 C CA . LEU C 1 392 ? 163.92281 138.68523 122.54061 1.000 15.45617 392 LEU C CA 1
ATOM 8570 C C . LEU C 1 392 ? 163.99370 137.40012 121.72436 1.000 17.21987 392 LEU C C 1
ATOM 8571 O O . LEU C 1 392 ? 163.93030 137.42817 120.48914 1.000 26.58406 392 LEU C O 1
ATOM 8576 N N . PHE C 1 393 ? 164.10313 136.25907 122.40634 1.000 18.44307 393 PHE C N 1
ATOM 8577 C CA . PHE C 1 393 ? 164.11472 134.96985 121.72729 1.000 16.63687 393 PHE C CA 1
ATOM 8578 C C . PHE C 1 393 ? 162.83092 134.74006 120.93637 1.000 16.80295 393 PHE C C 1
ATOM 8579 O O . PHE C 1 393 ? 162.87279 134.28376 119.79181 1.000 20.69416 393 PHE C O 1
ATOM 8587 N N . GLN C 1 394 ? 161.67894 135.06035 121.52855 1.000 17.62041 394 GLN C N 1
ATOM 8588 C CA . GLN C 1 394 ? 160.40542 134.80762 120.86367 1.000 13.71075 394 GLN C CA 1
ATOM 8589 C C . GLN C 1 394 ? 160.23836 135.67937 119.62570 1.000 19.06642 394 GLN C C 1
ATOM 8590 O O . GLN C 1 394 ? 159.73884 135.21269 118.59646 1.000 21.10260 394 GLN C O 1
ATOM 8596 N N . CYS C 1 395 ? 160.64849 136.94640 119.70208 1.000 20.15482 395 CYS C N 1
ATOM 8597 C CA . CYS C 1 395 ? 160.55947 137.80990 118.52934 1.000 13.11776 395 CYS C CA 1
ATOM 8598 C C . CYS C 1 395 ? 161.52381 137.36875 117.43245 1.000 13.71577 395 CYS C C 1
ATOM 8599 O O . CYS C 1 395 ? 161.15474 137.33892 116.24843 1.000 28.25404 395 CYS C O 1
ATOM 8602 N N . VAL C 1 396 ? 162.76101 137.02085 117.80295 1.000 15.03443 396 VAL C N 1
ATOM 8603 C CA . VAL C 1 396 ? 163.70897 136.50904 116.81887 1.000 12.78669 396 VAL C CA 1
ATOM 8604 C C . VAL C 1 396 ? 163.16242 135.25250 116.16201 1.000 16.32714 396 VAL C C 1
ATOM 8605 O O . VAL C 1 396 ? 163.27925 135.07930 114.94617 1.000 24.57121 396 VAL C O 1
ATOM 8609 N N . ALA C 1 397 ? 162.54688 134.36695 116.94573 1.000 19.72911 397 ALA C N 1
ATOM 8610 C CA . ALA C 1 397 ? 161.99980 133.13054 116.40379 1.000 11.88103 397 ALA C CA 1
ATOM 8611 C C . ALA C 1 397 ? 160.82825 133.39859 115.46893 1.000 14.70986 397 ALA C C 1
ATOM 8612 O O . ALA C 1 397 ? 160.69844 132.74327 114.43154 1.000 22.25440 397 ALA C O 1
ATOM 8614 N N . ALA C 1 398 ? 159.95971 134.34846 115.81970 1.000 23.48237 398 ALA C N 1
ATOM 8615 C CA . ALA C 1 398 ? 158.84406 134.67967 114.94022 1.000 16.66652 398 ALA C CA 1
ATOM 8616 C C . ALA C 1 398 ? 159.33713 135.21400 113.60140 1.000 21.57113 398 ALA C C 1
ATOM 8617 O O . ALA C 1 398 ? 158.86458 134.78434 112.54113 1.000 23.10742 398 ALA C O 1
ATOM 8619 N N . VAL C 1 399 ? 160.30442 136.13219 113.62676 1.000 15.99654 399 VAL C N 1
ATOM 8620 C CA . VAL C 1 399 ? 160.82713 136.66101 112.36902 1.000 19.68396 399 VAL C CA 1
ATOM 8621 C C . VAL C 1 399 ? 161.58319 135.58748 111.58289 1.000 21.57666 399 VAL C C 1
ATOM 8622 O O . VAL C 1 399 ? 161.48251 135.52677 110.35334 1.000 28.70751 399 VAL C O 1
ATOM 8626 N N . PHE C 1 400 ? 162.33161 134.72587 112.26995 1.000 22.44917 400 PHE C N 1
ATOM 8627 C CA . PHE C 1 400 ? 163.06447 133.64854 111.61627 1.000 21.42333 400 PHE C CA 1
ATOM 8628 C C . PHE C 1 400 ? 162.11954 132.66544 110.93452 1.000 22.98641 400 PHE C C 1
ATOM 8629 O O . PHE C 1 400 ? 162.38263 132.22006 109.81253 1.000 26.69259 400 PHE C O 1
ATOM 8637 N N . ILE C 1 401 ? 161.01205 132.32289 111.59375 1.000 23.62735 401 ILE C N 1
ATOM 8638 C CA . ILE C 1 401 ? 160.03326 131.41794 111.00260 1.000 22.88296 401 ILE C CA 1
ATOM 8639 C C . ILE C 1 401 ? 159.31756 132.08844 109.83690 1.000 23.28996 401 ILE C C 1
ATOM 8640 O O . ILE C 1 401 ? 159.02634 131.44678 108.82193 1.000 31.73037 401 ILE C O 1
ATOM 8645 N N . ALA C 1 402 ? 159.02802 133.38631 109.95387 1.000 25.69628 402 ALA C N 1
ATOM 8646 C CA . ALA C 1 402 ? 158.42809 134.10552 108.83509 1.000 22.14664 402 ALA C CA 1
ATOM 8647 C C . ALA C 1 402 ? 159.35247 134.09961 107.62259 1.000 24.19774 402 ALA C C 1
ATOM 8648 O O . ALA C 1 402 ? 158.90351 133.93062 106.48406 1.000 30.01063 402 ALA C O 1
ATOM 8650 N N . GLN C 1 403 ? 160.65314 134.28294 107.85111 1.000 27.20189 403 GLN C N 1
ATOM 8651 C CA . GLN C 1 403 ? 161.61579 134.23292 106.75625 1.000 25.77475 403 GLN C CA 1
ATOM 8652 C C . GLN C 1 403 ? 161.75456 132.82787 106.18200 1.000 25.49279 403 GLN C C 1
ATOM 8653 O O . GLN C 1 403 ? 161.94928 132.67405 104.97273 1.000 34.04491 403 GLN C O 1
ATOM 8659 N N . LEU C 1 404 ? 161.67045 131.79620 107.02343 1.000 28.27755 404 LEU C N 1
ATOM 8660 C CA . LEU C 1 404 ? 161.73746 130.42789 106.51989 1.000 25.43832 404 LEU C CA 1
ATOM 8661 C C . LEU C 1 404 ? 160.52274 130.07511 105.67470 1.000 29.75424 404 LEU C C 1
ATOM 8662 O O . LEU C 1 404 ? 160.63731 129.30121 104.71844 1.000 37.33112 404 LEU C O 1
ATOM 8667 N N . SER C 1 405 ? 159.36109 130.61954 106.01411 1.000 31.92154 405 SER C N 1
ATOM 8668 C CA . SER C 1 405 ? 158.10805 130.28849 105.35637 1.000 28.75841 405 SER C CA 1
ATOM 8669 C C . SER C 1 405 ? 157.82428 131.16577 104.14865 1.000 33.39330 405 SER C C 1
ATOM 8670 O O . SER C 1 405 ? 156.74045 131.05738 103.56855 1.000 33.87427 405 SER C O 1
ATOM 8673 N N . GLN C 1 406 ? 158.75667 132.03875 103.77435 1.000 35.97574 406 GLN C N 1
ATOM 8674 C CA . GLN C 1 406 ? 158.61628 132.99613 102.68170 1.000 36.71860 406 GLN C CA 1
ATOM 8675 C C . GLN C 1 406 ? 157.49989 134.00375 102.92294 1.000 38.29730 406 GLN C C 1
ATOM 8676 O O . GLN C 1 406 ? 157.13039 134.74069 102.00271 1.000 43.69630 406 GLN C O 1
ATOM 8682 N N . GLN C 1 407 ? 156.94712 134.05337 104.13213 1.000 36.96537 407 GLN C N 1
ATOM 8683 C CA . GLN C 1 407 ? 155.93271 135.04346 104.45023 1.000 38.39720 407 GLN C CA 1
ATOM 8684 C C . GLN C 1 407 ? 156.56442 136.42115 104.60507 1.000 41.33926 407 GLN C C 1
ATOM 8685 O O . GLN C 1 407 ? 157.74698 136.56503 104.92520 1.000 44.21748 407 GLN C O 1
ATOM 8691 N N . SER C 1 408 ? 155.75361 137.44403 104.37384 1.000 46.07707 408 SER C N 1
ATOM 8692 C CA . SER C 1 408 ? 156.18659 138.82427 104.48778 1.000 47.02849 408 SER C CA 1
ATOM 8693 C C . SER C 1 408 ? 155.60222 139.43355 105.75267 1.000 47.84117 408 SER C C 1
ATOM 8694 O O . SER C 1 408 ? 154.42415 139.24342 106.06703 1.000 51.13936 408 SER C O 1
ATOM 8697 N N . LEU C 1 409 ? 156.43988 140.16193 106.48228 1.000 43.95490 409 LEU C N 1
ATOM 8698 C CA . LEU C 1 409 ? 156.03679 140.81756 107.72033 1.000 44.44713 409 LEU C CA 1
ATOM 8699 C C . LEU C 1 409 ? 155.91198 142.31018 107.45952 1.000 42.84642 409 LEU C C 1
ATOM 8700 O O . LEU C 1 409 ? 156.92159 143.00375 107.30379 1.000 45.30380 409 LEU C O 1
ATOM 8705 N N . ASP C 1 410 ? 154.67969 142.80177 107.41681 1.000 41.54845 410 ASP C N 1
ATOM 8706 C CA . ASP C 1 410 ? 154.43736 144.22999 107.35611 1.000 41.03224 410 ASP C CA 1
ATOM 8707 C C . ASP C 1 410 ? 154.46293 144.81128 108.76891 1.000 41.31783 410 ASP C C 1
ATOM 8708 O O . ASP C 1 410 ? 154.75605 144.12207 109.74762 1.000 41.01490 410 ASP C O 1
ATOM 8713 N N . PHE C 1 411 ? 154.15231 146.10397 108.87580 1.000 40.28546 411 PHE C N 1
ATOM 8714 C CA . PHE C 1 411 ? 154.16786 146.76731 110.17462 1.000 37.27226 411 PHE C CA 1
ATOM 8715 C C . PHE C 1 411 ? 153.08626 146.22747 111.10074 1.000 37.43939 411 PHE C C 1
ATOM 8716 O O . PHE C 1 411 ? 153.29167 146.15873 112.31586 1.000 39.67836 411 PHE C O 1
ATOM 8724 N N . VAL C 1 412 ? 151.93371 145.84468 110.55419 1.000 34.66641 412 VAL C N 1
ATOM 8725 C CA . VAL C 1 412 ? 150.85912 145.31782 111.38767 1.000 37.42425 412 VAL C CA 1
ATOM 8726 C C . VAL C 1 412 ? 151.28588 144.02420 112.06851 1.000 35.96994 412 VAL C C 1
ATOM 8727 O O . VAL C 1 412 ? 151.07754 143.84595 113.27449 1.000 40.95613 412 VAL C O 1
ATOM 8731 N N . LYS C 1 413 ? 151.89544 143.10886 111.31729 1.000 33.78457 413 LYS C N 1
ATOM 8732 C CA . LYS C 1 413 ? 152.35584 141.85765 111.89883 1.000 35.59450 413 LYS C CA 1
ATOM 8733 C C . LYS C 1 413 ? 153.49405 142.06038 112.88674 1.000 31.20982 413 LYS C C 1
ATOM 8734 O O . LYS C 1 413 ? 153.54644 141.35612 113.89490 1.000 29.56526 413 LYS C O 1
ATOM 8740 N N . ILE C 1 414 ? 154.38720 143.01549 112.63476 1.000 29.56153 414 ILE C N 1
ATOM 8741 C CA . ILE C 1 414 ? 155.45218 143.30923 113.58660 1.000 29.88450 414 ILE C CA 1
ATOM 8742 C C . ILE C 1 414 ? 154.88032 143.86562 114.88536 1.000 31.31723 414 ILE C C 1
ATOM 8743 O O . ILE C 1 414 ? 155.31748 143.49230 115.97958 1.000 39.02092 414 ILE C O 1
ATOM 8748 N N . ILE C 1 415 ? 153.89865 144.76243 114.78675 1.000 34.70916 415 ILE C N 1
ATOM 8749 C CA . ILE C 1 415 ? 153.25256 145.30708 115.97614 1.000 30.30402 415 ILE C CA 1
ATOM 8750 C C . ILE C 1 415 ? 152.55556 144.20003 116.75622 1.000 26.95736 415 ILE C C 1
ATOM 8751 O O . ILE C 1 415 ? 152.64338 144.13307 117.98957 1.000 32.68862 415 ILE C O 1
ATOM 8756 N N . THR C 1 416 ? 151.84657 143.31966 116.04823 1.000 24.63986 416 THR C N 1
ATOM 8757 C CA . THR C 1 416 ? 151.19480 142.19559 116.70869 1.000 29.36777 416 THR C CA 1
ATOM 8758 C C . THR C 1 416 ? 152.21770 141.29688 117.39074 1.000 29.82982 416 THR C C 1
ATOM 8759 O O . THR C 1 416 ? 151.99161 140.82502 118.51101 1.000 29.27735 416 THR C O 1
ATOM 8763 N N . ILE C 1 417 ? 153.35496 141.06374 116.73206 1.000 30.99651 417 ILE C N 1
ATOM 8764 C CA . ILE C 1 417 ? 154.41738 140.24916 117.31184 1.000 29.41052 417 ILE C CA 1
ATOM 8765 C C . ILE C 1 417 ? 154.90898 140.87441 118.60874 1.000 30.44619 417 ILE C C 1
ATOM 8766 O O . ILE C 1 417 ? 155.02742 140.19902 119.63156 1.000 29.44810 417 ILE C O 1
ATOM 8771 N N . LEU C 1 418 ? 155.17829 142.18122 118.58929 1.000 31.30705 418 LEU C N 1
ATOM 8772 C CA . LEU C 1 418 ? 155.69332 142.84604 119.78456 1.000 31.16493 418 LEU C CA 1
ATOM 8773 C C . LEU C 1 418 ? 154.68701 142.80447 120.92985 1.000 32.31380 418 LEU C C 1
ATOM 8774 O O . LEU C 1 418 ? 155.04709 142.51734 122.07629 1.000 33.94443 418 LEU C O 1
ATOM 8779 N N . VAL C 1 419 ? 153.41548 143.08230 120.63804 1.000 29.15085 419 VAL C N 1
ATOM 8780 C CA . VAL C 1 419 ? 152.41182 143.13569 121.69992 1.000 28.63212 419 VAL C CA 1
ATOM 8781 C C . VAL C 1 419 ? 152.18633 141.75013 122.29447 1.000 29.93421 419 VAL C C 1
ATOM 8782 O O . VAL C 1 419 ? 152.21174 141.56295 123.52244 1.000 41.74183 419 VAL C O 1
ATOM 8786 N N . THR C 1 420 ? 151.97114 140.75444 121.43156 1.000 29.11177 420 THR C N 1
ATOM 8787 C CA . THR C 1 420 ? 151.75077 139.39995 121.91637 1.000 31.00868 420 THR C CA 1
ATOM 8788 C C . THR C 1 420 ? 152.99117 138.86513 122.61685 1.000 31.27782 420 THR C C 1
ATOM 8789 O O . THR C 1 420 ? 152.87976 138.11096 123.58452 1.000 34.11514 420 THR C O 1
ATOM 8793 N N . ALA C 1 421 ? 154.18091 139.27469 122.16969 1.000 27.15723 421 ALA C N 1
ATOM 8794 C CA . ALA C 1 421 ? 155.41332 138.82734 122.80152 1.000 28.91416 421 ALA C CA 1
ATOM 8795 C C . ALA C 1 421 ? 155.58455 139.43857 124.18109 1.000 37.25745 421 ALA C C 1
ATOM 8796 O O . ALA C 1 421 ? 156.04547 138.76381 125.10020 1.000 38.07123 421 ALA C O 1
ATOM 8798 N N . THR C 1 422 ? 155.23786 140.71487 124.34742 1.000 35.34049 422 THR C N 1
ATOM 8799 C CA . THR C 1 422 ? 155.30486 141.31877 125.67394 1.000 31.08448 422 THR C CA 1
ATOM 8800 C C . THR C 1 422 ? 154.33900 140.63113 126.62995 1.000 34.55883 422 THR C C 1
ATOM 8801 O O . THR C 1 422 ? 154.71487 140.25361 127.75130 1.000 42.50199 422 THR C O 1
ATOM 8805 N N . ALA C 1 423 ? 153.09893 140.41381 126.18431 1.000 34.18526 423 ALA C N 1
ATOM 8806 C CA . ALA C 1 423 ? 152.13689 139.72712 127.04184 1.000 35.03527 423 ALA C CA 1
ATOM 8807 C C . ALA C 1 423 ? 152.59492 138.30677 127.36365 1.000 35.60477 423 ALA C C 1
ATOM 8808 O O . ALA C 1 423 ? 152.47473 137.85052 128.50676 1.000 41.46438 423 ALA C O 1
ATOM 8810 N N . SER C 1 424 ? 153.15066 137.60290 126.37749 1.000 38.58954 424 SER C N 1
ATOM 8811 C CA . SER C 1 424 ? 153.54306 136.21299 126.57277 1.000 37.78026 424 SER C CA 1
ATOM 8812 C C . SER C 1 424 ? 154.80183 136.10546 127.42707 1.000 36.18337 424 SER C C 1
ATOM 8813 O O . SER C 1 424 ? 154.96118 135.15737 128.20338 1.000 41.10370 424 SER C O 1
ATOM 8816 N N . SER C 1 425 ? 155.71861 137.06303 127.28265 1.000 36.60977 425 SER C N 1
ATOM 8817 C CA . SER C 1 425 ? 156.89321 137.11745 128.14266 1.000 36.33183 425 SER C CA 1
ATOM 8818 C C . SER C 1 425 ? 156.49213 137.36252 129.58698 1.000 35.55339 425 SER C C 1
ATOM 8819 O O . SER C 1 425 ? 157.11696 136.83186 130.51137 1.000 32.15325 425 SER C O 1
ATOM 8822 N N . VAL C 1 426 ? 155.46061 138.17898 129.80435 1.000 34.11464 426 VAL C N 1
ATOM 8823 C CA . VAL C 1 426 ? 154.89466 138.26408 131.14523 1.000 32.15115 426 VAL C CA 1
ATOM 8824 C C . VAL C 1 426 ? 154.31022 136.91640 131.55772 1.000 38.41430 426 VAL C C 1
ATOM 8825 O O . VAL C 1 426 ? 154.43762 136.49458 132.71392 1.000 38.95515 426 VAL C O 1
ATOM 8829 N N . GLY C 1 427 ? 153.67016 136.21735 130.62251 1.000 40.30216 427 GLY C N 1
ATOM 8830 C CA . GLY C 1 427 ? 153.05401 134.93849 130.92117 1.000 39.62236 427 GLY C CA 1
ATOM 8831 C C . GLY C 1 427 ? 153.95338 133.71599 130.86440 1.000 40.75972 427 GLY C C 1
ATOM 8832 O O . GLY C 1 427 ? 153.53224 132.62597 131.26192 1.000 44.40846 427 GLY C O 1
ATOM 8833 N N . ALA C 1 428 ? 155.18220 133.86740 130.37435 1.000 41.10751 428 ALA C N 1
ATOM 8834 C CA . ALA C 1 428 ? 156.09263 132.73097 130.28486 1.000 39.78517 428 ALA C CA 1
ATOM 8835 C C . ALA C 1 428 ? 156.55076 132.29010 131.67171 1.000 40.21278 428 ALA C C 1
ATOM 8836 O O . ALA C 1 428 ? 156.66421 133.09935 132.59556 1.000 42.81695 428 ALA C O 1
ATOM 8838 N N . ALA C 1 429 ? 156.81625 130.99490 131.81407 1.000 42.01562 429 ALA C N 1
ATOM 8839 C CA . ALA C 1 429 ? 157.19176 130.43580 133.10434 1.000 44.90998 429 ALA C CA 1
ATOM 8840 C C . ALA C 1 429 ? 158.70279 130.46636 133.30182 1.000 45.62004 429 ALA C C 1
ATOM 8841 O O . ALA C 1 429 ? 159.47997 130.36924 132.34825 1.000 43.33518 429 ALA C O 1
ATOM 8843 N N . GLY C 1 430 ? 159.11335 130.59422 134.56278 1.000 43.41356 430 GLY C N 1
ATOM 8844 C CA . GLY C 1 430 ? 160.52078 130.62600 134.91468 1.000 41.33882 430 GLY C CA 1
ATOM 8845 C C . GLY C 1 430 ? 161.14673 129.25409 135.03761 1.000 44.18242 430 GLY C C 1
ATOM 8846 O O . GLY C 1 430 ? 161.84717 128.96555 136.01167 1.000 42.59587 430 GLY C O 1
ATOM 8847 N N . ILE C 1 431 ? 160.91033 128.40659 134.04202 1.000 44.42401 431 ILE C N 1
ATOM 8848 C CA . ILE C 1 431 ? 161.39527 127.02946 134.03441 1.000 43.68701 431 ILE C CA 1
ATOM 8849 C C . ILE C 1 431 ? 162.12024 126.80124 132.71336 1.000 44.31473 431 ILE C C 1
ATOM 8850 O O . ILE C 1 431 ? 161.97699 127.61707 131.79157 1.000 45.17974 431 ILE C O 1
ATOM 8855 N N . PRO C 1 432 ? 162.93015 125.75005 132.58151 1.000 47.85438 432 PRO C N 1
ATOM 8856 C CA . PRO C 1 432 ? 163.55979 125.47097 131.28392 1.000 46.61047 432 PRO C CA 1
ATOM 8857 C C . PRO C 1 432 ? 162.51960 125.30820 130.18352 1.000 46.43629 432 PRO C C 1
ATOM 8858 O O . PRO C 1 432 ? 161.49296 124.65076 130.36763 1.000 49.79585 432 PRO C O 1
ATOM 8862 N N . ALA C 1 433 ? 162.80337 125.91813 129.02872 1.000 42.43737 433 ALA C N 1
ATOM 8863 C CA . ALA C 1 433 ? 161.90641 125.93734 127.87299 1.000 42.37693 433 ALA C CA 1
ATOM 8864 C C . ALA C 1 433 ? 160.53312 126.51461 128.21041 1.000 44.69340 433 ALA C C 1
ATOM 8865 O O . ALA C 1 433 ? 159.51466 126.03931 127.70636 1.000 43.99160 433 ALA C O 1
ATOM 8867 N N . GLY C 1 434 ? 160.49179 127.55457 129.04577 1.000 40.44627 434 GLY C N 1
ATOM 8868 C CA . GLY C 1 434 ? 159.21089 128.10553 129.46286 1.000 36.88803 434 GLY C CA 1
ATOM 8869 C C . GLY C 1 434 ? 158.52201 128.91633 128.37927 1.000 42.17123 434 GLY C C 1
ATOM 8870 O O . GLY C 1 434 ? 157.30306 129.10206 128.41009 1.000 40.00877 434 GLY C O 1
ATOM 8871 N N . GLY C 1 435 ? 159.28708 129.40958 127.40861 1.000 32.41392 435 GLY C N 1
ATOM 8872 C CA . GLY C 1 435 ? 158.75366 130.29083 126.39240 1.000 27.35557 435 GLY C CA 1
ATOM 8873 C C . GLY C 1 435 ? 158.24476 129.65606 125.11820 1.000 24.87973 435 GLY C C 1
ATOM 8874 O O . GLY C 1 435 ? 157.84602 130.38656 124.20923 1.000 24.43875 435 GLY C O 1
ATOM 8875 N N . VAL C 1 436 ? 158.23882 128.32579 125.01173 1.000 24.09568 436 VAL C N 1
ATOM 8876 C CA . VAL C 1 436 ? 157.87602 127.67997 123.75123 1.000 19.03690 436 VAL C CA 1
ATOM 8877 C C . VAL C 1 436 ? 156.38283 127.81832 123.46748 1.000 23.99203 436 VAL C C 1
ATOM 8878 O O . VAL C 1 436 ? 155.97783 128.13123 122.34143 1.000 25.89122 436 VAL C O 1
ATOM 8882 N N . LEU C 1 437 ? 155.54106 127.56777 124.47074 1.000 18.14525 437 LEU C N 1
ATOM 8883 C CA . LEU C 1 437 ? 154.09790 127.65345 124.27108 1.000 18.36695 437 LEU C CA 1
ATOM 8884 C C . LEU C 1 437 ? 153.65519 129.08739 124.00518 1.000 20.21849 437 LEU C C 1
ATOM 8885 O O . LEU C 1 437 ? 152.74841 129.32612 123.19475 1.000 22.72145 437 LEU C O 1
ATOM 8890 N N . THR C 1 438 ? 154.29489 130.05143 124.66416 1.000 15.89702 438 THR C N 1
ATOM 8891 C CA . THR C 1 438 ? 154.04606 131.45249 124.35702 1.000 17.61104 438 THR C CA 1
ATOM 8892 C C . THR C 1 438 ? 154.45429 131.78175 122.92647 1.000 23.35844 438 THR C C 1
ATOM 8893 O O . THR C 1 438 ? 153.79986 132.58739 122.25577 1.000 27.72828 438 THR C O 1
ATOM 8897 N N . LEU C 1 439 ? 155.53637 131.16824 122.44157 1.000 18.82639 439 LEU C N 1
ATOM 8898 C CA . LEU C 1 439 ? 155.91993 131.33715 121.04409 1.000 14.95355 439 LEU C CA 1
ATOM 8899 C C . LEU C 1 439 ? 154.86750 130.76015 120.10593 1.000 13.58180 439 LEU C C 1
ATOM 8900 O O . LEU C 1 439 ? 154.59111 131.33310 119.04735 1.000 21.99009 439 LEU C O 1
ATOM 8905 N N . ALA C 1 440 ? 154.28298 129.61594 120.46669 1.000 19.89432 440 ALA C N 1
ATOM 8906 C CA . ALA C 1 440 ? 153.20204 129.05860 119.65860 1.000 18.22924 440 ALA C CA 1
ATOM 8907 C C . ALA C 1 440 ? 152.01755 130.01423 119.60062 1.000 15.54750 440 ALA C C 1
ATOM 8908 O O . ALA C 1 440 ? 151.40807 130.20309 118.54092 1.000 24.51364 440 ALA C O 1
ATOM 8910 N N . ILE C 1 441 ? 151.69136 130.63833 120.73284 1.000 16.19500 441 ILE C N 1
ATOM 8911 C CA . ILE C 1 441 ? 150.63067 131.64312 120.76022 1.000 17.89571 441 ILE C CA 1
ATOM 8912 C C . ILE C 1 441 ? 150.97661 132.82853 119.85826 1.000 16.12348 441 ILE C C 1
ATOM 8913 O O . ILE C 1 441 ? 150.12321 133.33255 119.11856 1.000 21.55560 441 ILE C O 1
ATOM 8918 N N . ILE C 1 442 ? 152.22638 133.29544 119.91003 1.000 23.75237 442 ILE C N 1
ATOM 8919 C CA . ILE C 1 442 ? 152.65064 134.41280 119.06718 1.000 19.26284 442 ILE C CA 1
ATOM 8920 C C . ILE C 1 442 ? 152.51943 134.05875 117.59068 1.000 15.65619 442 ILE C C 1
ATOM 8921 O O . ILE C 1 442 ? 152.02667 134.85841 116.78780 1.000 20.85466 442 ILE C O 1
ATOM 8926 N N . LEU C 1 443 ? 152.97644 132.86687 117.20636 1.000 24.04209 443 LEU C N 1
ATOM 8927 C CA . LEU C 1 443 ? 152.89626 132.45714 115.80877 1.000 18.86898 443 LEU C CA 1
ATOM 8928 C C . LEU C 1 443 ? 151.44962 132.33293 115.35657 1.000 22.81543 443 LEU C C 1
ATOM 8929 O O . LEU C 1 443 ? 151.11555 132.69123 114.22279 1.000 23.35260 443 LEU C O 1
ATOM 8934 N N . GLU C 1 444 ? 150.57914 131.81870 116.22736 1.000 20.75866 444 GLU C N 1
ATOM 8935 C CA . GLU C 1 444 ? 149.16352 131.74089 115.89444 1.000 22.88810 444 GLU C CA 1
ATOM 8936 C C . GLU C 1 444 ? 148.53715 133.12344 115.76756 1.000 19.92465 444 GLU C C 1
ATOM 8937 O O . GLU C 1 444 ? 147.58500 133.30229 115.00125 1.000 27.15767 444 GLU C O 1
ATOM 8943 N N . ALA C 1 445 ? 149.05609 134.10870 116.50321 1.000 22.78044 445 ALA C N 1
ATOM 8944 C CA . ALA C 1 445 ? 148.49206 135.45309 116.45045 1.000 18.37685 445 ALA C CA 1
ATOM 8945 C C . ALA C 1 445 ? 148.75496 136.14130 115.11496 1.000 21.89242 445 ALA C C 1
ATOM 8946 O O . ALA C 1 445 ? 148.01178 137.05308 114.73901 1.000 28.86772 445 ALA C O 1
ATOM 8948 N N . VAL C 1 446 ? 149.79530 135.73751 114.39201 1.000 23.87334 446 VAL C N 1
ATOM 8949 C CA . VAL C 1 446 ? 150.14593 136.36414 113.12301 1.000 22.13140 446 VAL C CA 1
ATOM 8950 C C . VAL C 1 446 ? 150.06915 135.37125 111.96310 1.000 29.96912 446 VAL C C 1
ATOM 8951 O O . VAL C 1 446 ? 150.67508 135.59703 110.92038 1.000 33.90031 446 VAL C O 1
ATOM 8955 N N . ASN C 1 447 ? 149.33800 134.26999 112.13744 1.000 30.21754 447 ASN C N 1
ATOM 8956 C CA . ASN C 1 447 ? 149.07886 133.30008 111.07045 1.000 27.81303 447 ASN C CA 1
ATOM 8957 C C . ASN C 1 447 ? 150.37399 132.73263 110.48749 1.000 27.60583 447 ASN C C 1
ATOM 8958 O O . ASN C 1 447 ? 150.50958 132.54762 109.27756 1.000 29.98158 447 ASN C O 1
ATOM 8963 N N . LEU C 1 448 ? 151.32449 132.44966 111.35969 1.000 30.12071 448 LEU C N 1
ATOM 8964 C CA . LEU C 1 448 ? 152.58118 131.84887 110.94982 1.000 23.04571 448 LEU C CA 1
ATOM 8965 C C . LEU C 1 448 ? 152.57347 130.35035 111.22761 1.000 29.10521 448 LEU C C 1
ATOM 8966 O O . LEU C 1 448 ? 151.84454 129.88083 112.10598 1.000 32.57678 448 LEU C O 1
ATOM 8971 N N . PRO C 1 449 ? 153.35543 129.56446 110.48446 1.000 35.03411 449 PRO C N 1
ATOM 8972 C CA . PRO C 1 449 ? 153.36419 128.10778 110.69825 1.000 31.37177 449 PRO C CA 1
ATOM 8973 C C . PRO C 1 449 ? 153.92639 127.75519 112.06732 1.000 26.52093 449 PRO C C 1
ATOM 8974 O O . PRO C 1 449 ? 155.05139 128.12532 112.40591 1.000 33.30266 449 PRO C O 1
ATOM 8978 N N . VAL C 1 450 ? 153.13511 127.02208 112.85045 1.000 29.23849 450 VAL C N 1
ATOM 8979 C CA . VAL C 1 450 ? 153.58162 126.57870 114.16503 1.000 28.02976 450 VAL C CA 1
ATOM 8980 C C . VAL C 1 450 ? 154.45217 125.33250 114.08292 1.000 29.62742 450 VAL C C 1
ATOM 8981 O O . VAL C 1 450 ? 155.25918 125.09061 114.98812 1.000 34.87520 450 VAL C O 1
ATOM 8985 N N . ASP C 1 451 ? 154.32987 124.54257 113.01417 1.000 30.26840 451 ASP C N 1
ATOM 8986 C CA . ASP C 1 451 ? 155.13415 123.33259 112.89093 1.000 33.98531 451 ASP C CA 1
ATOM 8987 C C . ASP C 1 451 ? 156.62721 123.62547 112.78897 1.000 38.30006 451 ASP C C 1
ATOM 8988 O O . ASP C 1 451 ? 157.43568 122.72017 113.01405 1.000 37.92487 451 ASP C O 1
ATOM 8993 N N . HIS C 1 452 ? 157.01253 124.85856 112.45469 1.000 36.19319 452 HIS C N 1
ATOM 8994 C CA . HIS C 1 452 ? 158.41944 125.24083 112.47172 1.000 32.59911 452 HIS C CA 1
ATOM 8995 C C . HIS C 1 452 ? 158.99398 125.34261 113.87816 1.000 34.68509 452 HIS C C 1
ATOM 8996 O O . HIS C 1 452 ? 160.21943 125.40084 114.01959 1.000 40.31246 452 HIS C O 1
ATOM 9003 N N . ILE C 1 453 ? 158.14891 125.35517 114.91332 1.000 36.46759 453 ILE C N 1
ATOM 9004 C CA . ILE C 1 453 ? 158.63558 125.38713 116.28752 1.000 35.86574 453 ILE C CA 1
ATOM 9005 C C . ILE C 1 453 ? 159.55328 124.21271 116.57603 1.000 39.57005 453 ILE C C 1
ATOM 9006 O O . ILE C 1 453 ? 160.52958 124.35798 117.31856 1.000 44.65770 453 ILE C O 1
ATOM 9011 N N . SER C 1 454 ? 159.28921 123.05534 115.96791 1.000 41.17657 454 SER C N 1
ATOM 9012 C CA . SER C 1 454 ? 160.13582 121.88909 116.17888 1.000 40.41892 454 SER C CA 1
ATOM 9013 C C . SER C 1 454 ? 161.58109 122.14637 115.77577 1.000 40.06634 454 SER C C 1
ATOM 9014 O O . SER C 1 454 ? 162.47802 121.44417 116.25116 1.000 43.50074 454 SER C O 1
ATOM 9017 N N . LEU C 1 455 ? 161.82757 123.13080 114.91178 1.000 40.45053 455 LEU C N 1
ATOM 9018 C CA . LEU C 1 455 ? 163.19053 123.52979 114.58854 1.000 38.13149 455 LEU C CA 1
ATOM 9019 C C . LEU C 1 455 ? 163.84098 124.33651 115.70535 1.000 39.76989 455 LEU C C 1
ATOM 9020 O O . LEU C 1 455 ? 165.01697 124.12323 116.01384 1.000 45.47286 455 LEU C O 1
ATOM 9025 N N . ILE C 1 456 ? 163.10257 125.25831 116.32681 1.000 40.53369 456 ILE C N 1
ATOM 9026 C CA . ILE C 1 456 ? 163.71216 126.11793 117.33522 1.000 40.60039 456 ILE C CA 1
ATOM 9027 C C . ILE C 1 456 ? 163.88097 125.41167 118.67390 1.000 40.60011 456 ILE C C 1
ATOM 9028 O O . ILE C 1 456 ? 164.74020 125.81553 119.46585 1.000 43.84670 456 ILE C O 1
ATOM 9033 N N . LEU C 1 457 ? 163.08926 124.37902 118.96345 1.000 36.83575 457 LEU C N 1
ATOM 9034 C CA . LEU C 1 457 ? 163.28537 123.64454 120.20645 1.000 44.14246 457 LEU C CA 1
ATOM 9035 C C . LEU C 1 457 ? 164.36723 122.58034 120.09510 1.000 42.27965 457 LEU C C 1
ATOM 9036 O O . LEU C 1 457 ? 164.71106 121.96275 121.10681 1.000 43.24955 457 LEU C O 1
ATOM 9041 N N . ALA C 1 458 ? 164.91078 122.35608 118.90018 1.000 44.24460 458 ALA C N 1
ATOM 9042 C CA . ALA C 1 458 ? 166.09245 121.52031 118.75780 1.000 46.33212 458 ALA C CA 1
ATOM 9043 C C . ALA C 1 458 ? 167.32971 122.16351 119.36527 1.000 49.57981 458 ALA C C 1
ATOM 9044 O O . ALA C 1 458 ? 168.27364 121.44956 119.71641 1.000 51.05189 458 ALA C O 1
ATOM 9046 N N . VAL C 1 459 ? 167.34487 123.49031 119.49429 1.000 42.58235 459 VAL C N 1
ATOM 9047 C CA . VAL C 1 459 ? 168.45301 124.22825 120.08079 1.000 42.14333 459 VAL C CA 1
ATOM 9048 C C . VAL C 1 459 ? 168.01824 125.04663 121.28896 1.000 40.88960 459 VAL C C 1
ATOM 9049 O O . VAL C 1 459 ? 168.73671 125.95223 121.70746 1.000 43.99305 459 VAL C O 1
ATOM 9053 N N . ASP C 1 460 ? 166.84731 124.74965 121.85706 1.000 36.12820 460 ASP C N 1
ATOM 9054 C CA . ASP C 1 460 ? 166.36131 125.53367 122.98659 1.000 37.30256 460 ASP C CA 1
ATOM 9055 C C . ASP C 1 460 ? 167.18740 125.29933 124.24180 1.000 37.85948 460 ASP C C 1
ATOM 9056 O O . ASP C 1 460 ? 167.24884 126.17670 125.10684 1.000 44.50396 460 ASP C O 1
ATOM 9061 N N . TRP C 1 461 ? 167.83268 124.13789 124.35994 1.000 41.30762 461 TRP C N 1
ATOM 9062 C CA . TRP C 1 461 ? 168.68554 123.88282 125.51614 1.000 35.88253 461 TRP C CA 1
ATOM 9063 C C . TRP C 1 461 ? 169.82412 124.89253 125.59759 1.000 38.53416 461 TRP C C 1
ATOM 9064 O O . TRP C 1 461 ? 170.38326 125.12616 126.67399 1.000 41.63251 461 TRP C O 1
ATOM 9075 N N . LEU C 1 462 ? 170.17947 125.50234 124.46878 1.000 37.14295 462 LEU C N 1
ATOM 9076 C CA . LEU C 1 462 ? 171.24084 126.49917 124.42844 1.000 37.82976 462 LEU C CA 1
ATOM 9077 C C . LEU C 1 462 ? 170.70904 127.92588 124.51562 1.000 37.40250 462 LEU C C 1
ATOM 9078 O O . LEU C 1 462 ? 171.24436 128.73841 125.27557 1.000 39.94098 462 LEU C O 1
ATOM 9083 N N . VAL C 1 463 ? 169.66618 128.24751 123.74852 1.000 34.69757 463 VAL C N 1
ATOM 9084 C CA . VAL C 1 463 ? 169.12570 129.60420 123.74466 1.000 32.94606 463 VAL C CA 1
ATOM 9085 C C . VAL C 1 463 ? 168.46830 129.92815 125.08180 1.000 31.67053 463 VAL C C 1
ATOM 9086 O O . VAL C 1 463 ? 168.53574 131.06626 125.56387 1.000 33.44229 463 VAL C O 1
ATOM 9090 N N . ASP C 1 464 ? 167.83101 128.93473 125.70480 1.000 30.36824 464 ASP C N 1
ATOM 9091 C CA . ASP C 1 464 ? 167.06806 129.17430 126.92324 1.000 32.43671 464 ASP C CA 1
ATOM 9092 C C . ASP C 1 464 ? 167.95361 129.57311 128.09809 1.000 30.22310 464 ASP C C 1
ATOM 9093 O O . ASP C 1 464 ? 167.49977 130.29321 128.99014 1.000 34.18290 464 ASP C O 1
ATOM 9098 N N . ARG C 1 465 ? 169.20768 129.12348 128.12788 1.000 26.53351 465 ARG C N 1
ATOM 9099 C CA . ARG C 1 465 ? 170.08441 129.48853 129.23747 1.000 28.25116 465 ARG C CA 1
ATOM 9100 C C . ARG C 1 465 ? 170.51717 130.94871 129.16314 1.000 27.90013 465 ARG C C 1
ATOM 9101 O O . ARG C 1 465 ? 170.52468 131.64961 130.18702 1.000 35.41007 465 ARG C O 1
ATOM 9109 N N . SER C 1 466 ? 170.86017 131.43012 127.96714 1.000 24.35633 466 SER C N 1
ATOM 9110 C CA . SER C 1 466 ? 171.05950 132.86015 127.76958 1.000 23.83761 466 SER C CA 1
ATOM 9111 C C . SER C 1 466 ? 169.78937 133.64522 128.06455 1.000 18.71971 466 SER C C 1
ATOM 9112 O O . SER C 1 466 ? 169.85793 134.74733 128.62827 1.000 28.39361 466 SER C O 1
ATOM 9115 N N . CYS C 1 467 ? 168.62955 133.08642 127.70730 1.000 18.45545 467 CYS C N 1
ATOM 9116 C CA . CYS C 1 467 ? 167.36648 133.72373 128.05680 1.000 19.46848 467 CYS C CA 1
ATOM 9117 C C . CYS C 1 467 ? 167.22992 133.88401 129.56420 1.000 26.77201 467 CYS C C 1
ATOM 9118 O O . CYS C 1 467 ? 166.84073 134.94901 130.03962 1.000 27.36375 467 CYS C O 1
ATOM 9121 N N . THR C 1 468 ? 167.55300 132.83775 130.32815 1.000 23.46337 468 THR C N 1
ATOM 9122 C CA . THR C 1 468 ? 167.43441 132.89837 131.78422 1.000 24.90075 468 THR C CA 1
ATOM 9123 C C . THR C 1 468 ? 168.39374 133.92056 132.38012 1.000 20.06992 468 THR C C 1
ATOM 9124 O O . THR C 1 468 ? 168.04004 134.64927 133.32041 1.000 22.48863 468 THR C O 1
ATOM 9128 N N . VAL C 1 469 ? 169.61967 133.97630 131.85586 1.000 18.54655 469 VAL C N 1
ATOM 9129 C CA . VAL C 1 469 ? 170.56571 134.99048 132.31452 1.000 23.16759 469 VAL C CA 1
ATOM 9130 C C . VAL C 1 469 ? 169.98837 136.38690 132.11124 1.000 18.25243 469 VAL C C 1
ATOM 9131 O O . VAL C 1 469 ? 169.98922 137.22185 133.03022 1.000 21.97533 469 VAL C O 1
ATOM 9135 N N . LEU C 1 470 ? 169.47008 136.65740 130.91128 1.000 19.08598 470 LEU C N 1
ATOM 9136 C CA . LEU C 1 470 ? 168.89288 137.96909 130.64194 1.000 21.14563 470 LEU C CA 1
ATOM 9137 C C . LEU C 1 470 ? 167.62760 138.22155 131.45331 1.000 14.08686 470 LEU C C 1
ATOM 9138 O O . LEU C 1 470 ? 167.31788 139.37462 131.76669 1.000 25.49537 470 LEU C O 1
ATOM 9143 N N . ASN C 1 471 ? 166.88626 137.16611 131.78473 1.000 14.41021 471 ASN C N 1
ATOM 9144 C CA . ASN C 1 471 ? 165.67133 137.29779 132.57551 1.000 15.55551 471 ASN C CA 1
ATOM 9145 C C . ASN C 1 471 ? 165.95647 137.69877 134.01326 1.000 17.89366 471 ASN C C 1
ATOM 9146 O O . ASN C 1 471 ? 165.20056 138.49113 134.58061 1.000 20.85118 471 ASN C O 1
ATOM 9151 N N . VAL C 1 472 ? 167.01584 137.16718 134.61828 1.000 21.97002 472 VAL C N 1
ATOM 9152 C CA . VAL C 1 472 ? 167.32731 137.52000 136.00038 1.000 17.48331 472 VAL C CA 1
ATOM 9153 C C . VAL C 1 472 ? 168.13940 138.81129 136.11493 1.000 18.54543 472 VAL C C 1
ATOM 9154 O O . VAL C 1 472 ? 168.00373 139.53001 137.12390 1.000 29.85624 472 VAL C O 1
ATOM 9158 N N . GLU C 1 473 ? 168.95492 139.14258 135.10785 1.000 19.53910 473 GLU C N 1
ATOM 9159 C CA . GLU C 1 473 ? 169.75103 140.36343 135.17909 1.000 17.40903 473 GLU C CA 1
ATOM 9160 C C . GLU C 1 473 ? 168.86695 141.60416 135.22578 1.000 19.55870 473 GLU C C 1
ATOM 9161 O O . GLU C 1 473 ? 169.16849 142.57038 135.93794 1.000 25.08221 473 GLU C O 1
ATOM 9167 N N . GLY C 1 474 ? 167.78313 141.60554 134.44990 1.000 25.36650 474 GLY C N 1
ATOM 9168 C CA . GLY C 1 474 ? 166.89112 142.75068 134.44702 1.000 15.11518 474 GLY C CA 1
ATOM 9169 C C . GLY C 1 474 ? 166.23062 142.97401 135.79123 1.000 23.07773 474 GLY C C 1
ATOM 9170 O O . GLY C 1 474 ? 166.07992 144.11303 136.23718 1.000 27.33809 474 GLY C O 1
ATOM 9171 N N . ASP C 1 475 ? 165.82763 141.88832 136.45466 1.000 22.79336 475 ASP C N 1
ATOM 9172 C CA . ASP C 1 475 ? 165.27504 141.99951 137.79953 1.000 17.35826 475 ASP C CA 1
ATOM 9173 C C . ASP C 1 475 ? 166.29202 142.61585 138.74710 1.000 18.53266 475 ASP C C 1
ATOM 9174 O O . ASP C 1 475 ? 165.97016 143.52603 139.52394 1.000 21.80678 475 ASP C O 1
ATOM 9179 N N . ALA C 1 476 ? 167.53430 142.12546 138.69288 1.000 22.97033 476 ALA C N 1
ATOM 9180 C CA . ALA C 1 476 ? 168.56309 142.65466 139.58314 1.000 20.35449 476 ALA C CA 1
ATOM 9181 C C . ALA C 1 476 ? 168.79632 144.14441 139.34710 1.000 22.96708 476 ALA C C 1
ATOM 9182 O O . ALA C 1 476 ? 168.87960 144.92781 140.30173 1.000 29.77413 476 ALA C O 1
ATOM 9184 N N . LEU C 1 477 ? 168.88880 144.55926 138.08178 1.000 27.68979 477 LEU C N 1
ATOM 9185 C CA . LEU C 1 477 ? 169.13753 145.96893 137.79280 1.000 26.75671 477 LEU C CA 1
ATOM 9186 C C . LEU C 1 477 ? 167.94550 146.84931 138.14748 1.000 25.42486 477 LEU C C 1
ATOM 9187 O O . LEU C 1 477 ? 168.13405 147.99356 138.56977 1.000 29.57998 477 LEU C O 1
ATOM 9192 N N . GLY C 1 478 ? 166.71982 146.35202 137.97962 1.000 25.96959 478 GLY C N 1
ATOM 9193 C CA . GLY C 1 478 ? 165.56586 147.11229 138.42870 1.000 21.06294 478 GLY C CA 1
ATOM 9194 C C . GLY C 1 478 ? 165.55546 147.31198 139.93129 1.000 29.36454 478 GLY C C 1
ATOM 9195 O O . GLY C 1 478 ? 165.23582 148.39882 140.42285 1.000 34.71259 478 GLY C O 1
ATOM 9196 N N . ALA C 1 479 ? 165.90911 146.26527 140.68158 1.000 31.03626 479 ALA C N 1
ATOM 9197 C CA . ALA C 1 479 ? 166.01847 146.39935 142.13028 1.000 25.22323 479 ALA C CA 1
ATOM 9198 C C . ALA C 1 479 ? 167.08781 147.41831 142.50452 1.000 28.49287 479 ALA C C 1
ATOM 9199 O O . ALA C 1 479 ? 166.89269 148.23440 143.41052 1.000 33.10361 479 ALA C O 1
ATOM 9201 N N . GLY C 1 480 ? 168.22878 147.38454 141.81359 1.000 33.03904 480 GLY C N 1
ATOM 9202 C CA . GLY C 1 480 ? 169.27071 148.36686 142.07705 1.000 31.97029 480 GLY C CA 1
ATOM 9203 C C . GLY C 1 480 ? 168.83233 149.78851 141.77649 1.000 32.95324 480 GLY C C 1
ATOM 9204 O O . GLY C 1 480 ? 169.14996 150.71909 142.51979 1.000 39.56068 480 GLY C O 1
ATOM 9205 N N . LEU C 1 481 ? 168.09916 149.97383 140.67929 1.000 37.10316 481 LEU C N 1
ATOM 9206 C CA . LEU C 1 481 ? 167.58340 151.29156 140.32208 1.000 38.07315 481 LEU C CA 1
ATOM 9207 C C . LEU C 1 481 ? 166.60611 151.81201 141.37218 1.000 40.57365 481 LEU C C 1
ATOM 9208 O O . LEU C 1 481 ? 166.68398 152.97930 141.78272 1.000 45.19556 481 LEU C O 1
ATOM 9213 N N . LEU C 1 482 ? 165.68575 150.95762 141.82821 1.000 41.51127 482 LEU C N 1
ATOM 9214 C CA . LEU C 1 482 ? 164.75459 151.37047 142.87478 1.000 35.95362 482 LEU C CA 1
ATOM 9215 C C . LEU C 1 482 ? 165.48488 151.67153 144.17845 1.000 39.97478 482 LEU C C 1
ATOM 9216 O O . LEU C 1 482 ? 165.12112 152.60737 144.89893 1.000 43.72215 482 LEU C O 1
ATOM 9221 N N . GLN C 1 483 ? 166.51440 150.88597 144.50262 1.000 40.22220 483 GLN C N 1
ATOM 9222 C CA . GLN C 1 483 ? 167.29899 151.15068 145.70334 1.000 41.30721 483 GLN C CA 1
ATOM 9223 C C . GLN C 1 483 ? 168.00787 152.49333 145.61771 1.000 47.21900 483 GLN C C 1
ATOM 9224 O O . GLN C 1 483 ? 168.08445 153.22281 146.61018 1.000 50.70496 483 GLN C O 1
ATOM 9230 N N . ASN C 1 484 ? 168.54965 152.82935 144.44720 1.000 53.25467 484 ASN C N 1
ATOM 9231 C CA . ASN C 1 484 ? 169.17389 154.13689 144.27845 1.000 53.42720 484 ASN C CA 1
ATOM 9232 C C . ASN C 1 484 ? 168.15351 155.25415 144.44791 1.000 54.20255 484 ASN C C 1
ATOM 9233 O O . ASN C 1 484 ? 168.43884 156.28280 145.07199 1.000 56.64791 484 ASN C O 1
ATOM 9238 N N . TYR C 1 485 ? 166.95584 155.07386 143.88659 1.000 59.16370 485 TYR C N 1
ATOM 9239 C CA . TYR C 1 485 ? 165.91878 156.08948 144.05036 1.000 59.09928 485 TYR C CA 1
ATOM 9240 C C . TYR C 1 485 ? 165.54140 156.25924 145.51807 1.000 60.57072 485 TYR C C 1
ATOM 9241 O O . TYR C 1 485 ? 165.31792 157.38205 145.98341 1.000 61.70201 485 TYR C O 1
ATOM 9250 N N . VAL C 1 486 ? 165.45669 155.15370 146.26052 1.000 61.51060 486 VAL C N 1
ATOM 9251 C CA . VAL C 1 486 ? 165.16213 155.23259 147.69012 1.000 60.71430 486 VAL C CA 1
ATOM 9252 C C . VAL C 1 486 ? 166.28759 155.94565 148.43162 1.000 62.67254 486 VAL C C 1
ATOM 9253 O O . VAL C 1 486 ? 166.04118 156.79697 149.29469 1.000 63.17687 486 VAL C O 1
ATOM 9257 N N . ASP C 1 487 ? 167.53919 155.61518 148.10455 1.000 63.48658 487 ASP C N 1
ATOM 9258 C CA . ASP C 1 487 ? 168.68417 156.24619 148.75023 1.000 63.21594 487 ASP C CA 1
ATOM 9259 C C . ASP C 1 487 ? 168.76554 157.73756 148.46192 1.000 64.26583 487 ASP C C 1
ATOM 9260 O O . ASP C 1 487 ? 169.24969 158.49328 149.31041 1.000 65.39240 487 ASP C O 1
ATOM 9265 N N . ARG C 1 488 ? 168.31521 158.17676 147.29112 1.000 66.61190 488 ARG C N 1
ATOM 9266 C CA . ARG C 1 488 ? 168.30534 159.59411 146.95672 1.000 68.13354 488 ARG C CA 1
ATOM 9267 C C . ARG C 1 488 ? 167.11813 160.33720 147.55342 1.000 70.53749 488 ARG C C 1
ATOM 9268 O O . ARG C 1 488 ? 167.06403 161.56688 147.45465 1.000 71.36340 488 ARG C O 1
ATOM 9276 N N . THR C 1 489 ? 166.17014 159.63039 148.16025 1.000 71.83228 489 THR C N 1
ATOM 9277 C CA . THR C 1 489 ? 164.99956 160.26712 148.75410 1.000 70.95426 489 THR C CA 1
ATOM 9278 C C . THR C 1 489 ? 164.81094 159.83085 150.20332 1.000 68.61784 489 THR C C 1
ATOM 9279 O O . THR C 1 489 ? 165.69092 160.02818 151.04043 1.000 68.34095 489 THR C O 1
ATOM 9283 N N . GLN D 2 1 ? 127.09048 144.65906 145.65640 1.000 46.69071 1 GLN D N 1
ATOM 9284 C CA . GLN D 2 1 ? 126.70761 143.27727 145.90722 1.000 46.79607 1 GLN D CA 1
ATOM 9285 C C . GLN D 2 1 ? 126.18627 143.12245 147.33168 1.000 49.49896 1 GLN D C 1
ATOM 9286 O O . GLN D 2 1 ? 126.66989 143.77658 148.25592 1.000 52.61375 1 GLN D O 1
ATOM 9292 N N . VAL D 2 2 ? 125.19407 142.25958 147.49941 1.000 43.77547 2 VAL D N 1
ATOM 9293 C CA . VAL D 2 2 ? 124.61768 141.98941 148.80495 1.000 41.31430 2 VAL D CA 1
ATOM 9294 C C . VAL D 2 2 ? 125.14896 140.66183 149.32858 1.000 42.19401 2 VAL D C 1
ATOM 9295 O O . VAL D 2 2 ? 125.29058 139.68215 148.59432 1.000 45.71909 2 VAL D O 1
ATOM 9299 N N . GLN D 2 3 ? 125.46964 140.64070 150.61867 1.000 44.26535 3 GLN D N 1
ATOM 9300 C CA . GLN D 2 3 ? 125.82223 139.42290 151.33171 1.000 42.33747 3 GLN D CA 1
ATOM 9301 C C . GLN D 2 3 ? 124.79817 139.21497 152.43506 1.000 39.81559 3 GLN D C 1
ATOM 9302 O O . GLN D 2 3 ? 124.54673 140.12608 153.22750 1.000 41.32400 3 GLN D O 1
ATOM 9308 N N . LEU D 2 4 ? 124.19700 138.03178 152.47695 1.000 36.14346 4 LEU D N 1
ATOM 9309 C CA . LEU D 2 4 ? 123.16343 137.71214 153.45191 1.000 35.11277 4 LEU D CA 1
ATOM 9310 C C . LEU D 2 4 ? 123.76652 136.87111 154.56494 1.000 39.95146 4 LEU D C 1
ATOM 9311 O O . LEU D 2 4 ? 124.36829 135.82622 154.29902 1.000 42.91988 4 LEU D O 1
ATOM 9316 N N . VAL D 2 5 ? 123.60205 137.31960 155.80573 1.000 43.67388 5 VAL D N 1
ATOM 9317 C CA . VAL D 2 5 ? 124.06338 136.57487 156.97157 1.000 42.16956 5 VAL D CA 1
ATOM 9318 C C . VAL D 2 5 ? 122.84239 136.15729 157.77776 1.000 43.36532 5 VAL D C 1
ATOM 9319 O O . VAL D 2 5 ? 122.02888 137.00332 158.17087 1.000 44.89758 5 VAL D O 1
ATOM 9323 N N . GLU D 2 6 ? 122.70856 134.85308 157.99947 1.000 41.22246 6 GLU D N 1
ATOM 9324 C CA . GLU D 2 6 ? 121.61156 134.27290 158.75332 1.000 38.53794 6 GLU D CA 1
ATOM 9325 C C . GLU D 2 6 ? 122.07226 133.88434 160.15895 1.000 42.02641 6 GLU D C 1
ATOM 9326 O O . GLU D 2 6 ? 123.19933 133.43635 160.37537 1.000 43.51995 6 GLU D O 1
ATOM 9332 N N . SER D 2 7 ? 121.17697 134.05659 161.11748 1.000 46.42856 7 SER D N 1
ATOM 9333 C CA . SER D 2 7 ? 121.41628 133.68707 162.51117 1.000 44.98579 7 SER D CA 1
ATOM 9334 C C . SER D 2 7 ? 120.11435 133.11739 163.06054 1.000 45.71369 7 SER D C 1
ATOM 9335 O O . SER D 2 7 ? 119.03101 133.39091 162.53196 1.000 51.08004 7 SER D O 1
ATOM 9338 N N . GLY D 2 8 ? 120.21582 132.34107 164.13317 1.000 43.54743 8 GLY D N 1
ATOM 9339 C CA . GLY D 2 8 ? 119.07106 131.62538 164.66161 1.000 42.88798 8 GLY D CA 1
ATOM 9340 C C . GLY D 2 8 ? 119.03644 130.19348 164.15512 1.000 46.85837 8 GLY D C 1
ATOM 9341 O O . GLY D 2 8 ? 119.95094 129.70492 163.49547 1.000 47.75880 8 GLY D O 1
ATOM 9342 N N . GLY D 2 9 ? 117.94848 129.51446 164.48067 1.000 51.86210 9 GLY D N 1
ATOM 9343 C CA . GLY D 2 9 ? 117.73050 128.14934 164.05099 1.000 52.00369 9 GLY D CA 1
ATOM 9344 C C . GLY D 2 9 ? 118.29277 127.14243 165.04046 1.000 53.72797 9 GLY D C 1
ATOM 9345 O O . GLY D 2 9 ? 118.82358 127.48127 166.09817 1.000 54.69789 9 GLY D O 1
ATOM 9346 N N . GLY D 2 10 ? 118.15777 125.87338 164.66834 1.000 56.16642 10 GLY D N 1
ATOM 9347 C CA . GLY D 2 10 ? 118.63596 124.79672 165.51120 1.000 55.76471 10 GLY D CA 1
ATOM 9348 C C . GLY D 2 10 ? 117.52677 123.89443 166.00668 1.000 57.04464 10 GLY D C 1
ATOM 9349 O O . GLY D 2 10 ? 116.48921 123.76287 165.35207 1.000 55.51178 10 GLY D O 1
ATOM 9350 N N . LEU D 2 11 ? 117.73461 123.26883 167.16203 1.000 63.16248 11 LEU D N 1
ATOM 9351 C CA . LEU D 2 11 ? 116.77889 122.33375 167.73855 1.000 62.00411 11 LEU D CA 1
ATOM 9352 C C . LEU D 2 11 ? 115.95723 123.02177 168.81953 1.000 61.89666 11 LEU D C 1
ATOM 9353 O O . LEU D 2 11 ? 116.50277 123.71102 169.68566 1.000 63.20696 11 LEU D O 1
ATOM 9358 N N . VAL D 2 12 ? 114.63737 122.83763 168.75284 1.000 63.86599 12 VAL D N 1
ATOM 9359 C CA . VAL D 2 12 ? 113.70036 123.43644 169.69403 1.000 64.28604 12 VAL D CA 1
ATOM 9360 C C . VAL D 2 12 ? 112.58986 122.43347 169.97937 1.000 65.95754 12 VAL D C 1
ATOM 9361 O O . VAL D 2 12 ? 112.15342 121.68804 169.10111 1.000 66.24230 12 VAL D O 1
ATOM 9365 N N . GLN D 2 13 ? 112.14794 122.40101 171.25286 1.000 66.69101 13 GLN D N 1
ATOM 9366 C CA . GLN D 2 13 ? 111.05644 121.54855 171.69380 1.000 67.12929 13 GLN D CA 1
ATOM 9367 C C . GLN D 2 13 ? 109.71985 122.07879 171.18751 1.000 66.45832 13 GLN D C 1
ATOM 9368 O O . GLN D 2 13 ? 109.55814 123.28829 171.00216 1.000 68.35781 13 GLN D O 1
ATOM 9374 N N . PRO D 2 14 ? 108.74589 121.20038 170.95265 1.000 63.25190 14 PRO D N 1
ATOM 9375 C CA . PRO D 2 14 ? 107.42968 121.66122 170.49469 1.000 63.66847 14 PRO D CA 1
ATOM 9376 C C . PRO D 2 14 ? 106.81696 122.65569 171.46849 1.000 63.85059 14 PRO D C 1
ATOM 9377 O O . PRO D 2 14 ? 106.90986 122.49993 172.68745 1.000 66.84423 14 PRO D O 1
ATOM 9381 N N . GLY D 2 15 ? 106.18567 123.68932 170.91925 1.000 57.02703 15 GLY D N 1
ATOM 9382 C CA . GLY D 2 15 ? 105.71254 124.80401 171.70773 1.000 55.76436 15 GLY D CA 1
ATOM 9383 C C . GLY D 2 15 ? 106.76898 125.83557 172.02798 1.000 57.59065 15 GLY D C 1
ATOM 9384 O O . GLY D 2 15 ? 106.46023 126.82253 172.70544 1.000 58.31951 15 GLY D O 1
ATOM 9385 N N . GLY D 2 16 ? 108.00427 125.63629 171.57016 1.000 58.96491 16 GLY D N 1
ATOM 9386 C CA . GLY D 2 16 ? 109.07251 126.57869 171.81316 1.000 59.09762 16 GLY D CA 1
ATOM 9387 C C . GLY D 2 16 ? 109.05332 127.74547 170.84426 1.000 61.69811 16 GLY D C 1
ATOM 9388 O O . GLY D 2 16 ? 108.17014 127.89065 169.99994 1.000 59.83356 16 GLY D O 1
ATOM 9389 N N . SER D 2 17 ? 110.06808 128.59518 170.97484 1.000 60.57155 17 SER D N 1
ATOM 9390 C CA . SER D 2 17 ? 110.15080 129.82557 170.20582 1.000 56.91370 17 SER D CA 1
ATOM 9391 C C . SER D 2 17 ? 111.54059 129.97085 169.60947 1.000 59.21123 17 SER D C 1
ATOM 9392 O O . SER D 2 17 ? 112.52166 129.47363 170.16814 1.000 59.86699 17 SER D O 1
ATOM 9395 N N . LEU D 2 18 ? 111.61459 130.65494 168.47195 1.000 56.97138 18 LEU D N 1
ATOM 9396 C CA . LEU D 2 18 ? 112.87627 130.93508 167.80703 1.000 53.52217 18 LEU D CA 1
ATOM 9397 C C . LEU D 2 18 ? 112.81436 132.32227 167.18603 1.000 52.78830 18 LEU D C 1
ATOM 9398 O O . LEU D 2 18 ? 111.73630 132.86433 166.93931 1.000 54.69475 18 LEU D O 1
ATOM 9403 N N . ARG D 2 19 ? 113.98684 132.90320 166.94147 1.000 46.29091 19 ARG D N 1
ATOM 9404 C CA . ARG D 2 19 ? 114.09289 134.21853 166.30853 1.000 45.07131 19 ARG D CA 1
ATOM 9405 C C . ARG D 2 19 ? 115.18826 134.15614 165.24884 1.000 46.38253 19 ARG D C 1
ATOM 9406 O O . ARG D 2 19 ? 116.36867 134.35488 165.54499 1.000 49.62376 19 ARG D O 1
ATOM 9414 N N . LEU D 2 20 ? 114.78671 133.87542 164.01318 1.000 42.31777 20 LEU D N 1
ATOM 9415 C CA . LEU D 2 20 ? 115.70670 133.92430 162.89039 1.000 36.87800 20 LEU D CA 1
ATOM 9416 C C . LEU D 2 20 ? 116.01055 135.37061 162.52289 1.000 36.70792 20 LEU D C 1
ATOM 9417 O O . LEU D 2 20 ? 115.17164 136.25917 162.65456 1.000 42.36898 20 LEU D O 1
ATOM 9422 N N . SER D 2 21 ? 117.22766 135.60437 162.05129 1.000 35.44041 21 SER D N 1
ATOM 9423 C CA . SER D 2 21 ? 117.58837 136.93447 161.58503 1.000 37.19956 21 SER D CA 1
ATOM 9424 C C . SER D 2 21 ? 118.34112 136.81387 160.27148 1.000 41.19621 21 SER D C 1
ATOM 9425 O O . SER D 2 21 ? 119.26787 136.00884 160.15751 1.000 42.85090 21 SER D O 1
ATOM 9428 N N . CYS D 2 22 ? 117.92979 137.60186 159.28367 1.000 35.64070 22 CYS D N 1
ATOM 9429 C CA . CYS D 2 22 ? 118.65418 137.72254 158.02570 1.000 31.39718 22 CYS D CA 1
ATOM 9430 C C . CYS D 2 22 ? 119.07985 139.17294 157.87598 1.000 35.81389 22 CYS D C 1
ATOM 9431 O O . CYS D 2 22 ? 118.23335 140.07112 157.83902 1.000 39.62527 22 CYS D O 1
ATOM 9434 N N . ALA D 2 23 ? 120.38473 139.40290 157.80944 1.000 41.07929 23 ALA D N 1
ATOM 9435 C CA . ALA D 2 23 ? 120.92725 140.74306 157.65594 1.000 41.85285 23 ALA D CA 1
ATOM 9436 C C . ALA D 2 23 ? 121.61131 140.85083 156.30403 1.000 41.91563 23 ALA D C 1
ATOM 9437 O O . ALA D 2 23 ? 122.40868 139.98283 155.93502 1.000 41.12895 23 ALA D O 1
ATOM 9439 N N . ALA D 2 24 ? 121.28617 141.90631 155.56791 1.000 43.00708 24 ALA D N 1
ATOM 9440 C CA . ALA D 2 24 ? 121.91678 142.18294 154.28903 1.000 44.74418 24 ALA D CA 1
ATOM 9441 C C . ALA D 2 24 ? 123.01570 143.21794 154.47339 1.000 43.75932 24 ALA D C 1
ATOM 9442 O O . ALA D 2 24 ? 122.79392 144.27831 155.06320 1.000 49.07230 24 ALA D O 1
ATOM 9444 N N . SER D 2 25 ? 124.20372 142.90207 153.97094 1.000 47.08253 25 SER D N 1
ATOM 9445 C CA . SER D 2 25 ? 125.34854 143.79360 154.05252 1.000 48.19996 25 SER D CA 1
ATOM 9446 C C . SER D 2 25 ? 125.81805 144.12451 152.64595 1.000 48.85685 25 SER D C 1
ATOM 9447 O O . SER D 2 25 ? 125.80611 143.26638 151.76124 1.000 47.71277 25 SER D O 1
ATOM 9450 N N . GLY D 2 26 ? 126.22545 145.37031 152.44171 1.000 51.49924 26 GLY D N 1
ATOM 9451 C CA . GLY D 2 26 ? 126.71918 145.77888 151.14509 1.000 51.14105 26 GLY D CA 1
ATOM 9452 C C . GLY D 2 26 ? 125.84967 146.82888 150.49362 1.000 50.88230 26 GLY D C 1
ATOM 9453 O O . GLY D 2 26 ? 125.17974 147.60248 151.18316 1.000 51.77099 26 GLY D O 1
ATOM 9454 N N . SER D 2 27 ? 125.84304 146.86394 149.16495 1.000 52.05161 27 SER D N 1
ATOM 9455 C CA . SER D 2 27 ? 125.10527 147.87054 148.41469 1.000 52.30374 27 SER D CA 1
ATOM 9456 C C . SER D 2 27 ? 124.09768 147.18897 147.50197 1.000 51.48891 27 SER D C 1
ATOM 9457 O O . SER D 2 27 ? 124.46577 146.32998 146.69387 1.000 49.89964 27 SER D O 1
ATOM 9460 N N . ILE D 2 28 ? 122.83214 147.57286 147.63578 1.000 40.79968 28 ILE D N 1
ATOM 9461 C CA . ILE D 2 28 ? 121.78655 147.23980 146.67836 1.000 36.24821 28 ILE D CA 1
ATOM 9462 C C . ILE D 2 28 ? 121.09216 148.53851 146.30055 1.000 34.47018 28 ILE D C 1
ATOM 9463 O O . ILE D 2 28 ? 120.86360 149.39927 147.15744 1.000 42.47864 28 ILE D O 1
ATOM 9468 N N . PHE D 2 29 ? 120.80216 148.70316 145.00945 1.000 24.34287 29 PHE D N 1
ATOM 9469 C CA . PHE D 2 29 ? 120.21998 149.95978 144.55246 1.000 24.73687 29 PHE D CA 1
ATOM 9470 C C . PHE D 2 29 ? 118.85451 150.19757 145.18253 1.000 32.70650 29 PHE D C 1
ATOM 9471 O O . PHE D 2 29 ? 118.56127 151.30223 145.65335 1.000 35.49523 29 PHE D O 1
ATOM 9479 N N . ARG D 2 30 ? 118.00924 149.17159 145.21005 1.000 26.44300 30 ARG D N 1
ATOM 9480 C CA . ARG D 2 30 ? 116.64617 149.32858 145.70553 1.000 23.43298 30 ARG D CA 1
ATOM 9481 C C . ARG D 2 30 ? 116.17010 147.98228 146.22741 1.000 22.22214 30 ARG D C 1
ATOM 9482 O O . ARG D 2 30 ? 115.75062 147.12959 145.44436 1.000 21.93460 30 ARG D O 1
ATOM 9490 N N . LEU D 2 31 ? 116.22025 147.79396 147.54055 1.000 24.42218 31 LEU D N 1
ATOM 9491 C CA . LEU D 2 31 ? 115.68959 146.58707 148.15611 1.000 17.24246 31 LEU D CA 1
ATOM 9492 C C . LEU D 2 31 ? 114.17097 146.67138 148.17499 1.000 15.78361 31 LEU D C 1
ATOM 9493 O O . LEU D 2 31 ? 113.60053 147.54716 148.83196 1.000 23.15094 31 LEU D O 1
ATOM 9498 N N . ASP D 2 32 ? 113.52152 145.76578 147.45285 1.000 16.30075 32 ASP D N 1
ATOM 9499 C CA . ASP D 2 32 ? 112.07105 145.75936 147.35223 1.000 14.77863 32 ASP D CA 1
ATOM 9500 C C . ASP D 2 32 ? 111.41767 144.84515 148.37247 1.000 19.63930 32 ASP D C 1
ATOM 9501 O O . ASP D 2 32 ? 110.37988 145.20084 148.93488 1.000 15.24826 32 ASP D O 1
ATOM 9506 N N . ALA D 2 33 ? 111.99083 143.67278 148.63031 1.000 22.96829 33 ALA D N 1
ATOM 9507 C CA . ALA D 2 33 ? 111.37134 142.80185 149.61864 1.000 10.67851 33 ALA D CA 1
ATOM 9508 C C . ALA D 2 33 ? 112.42419 141.93727 150.28748 1.000 15.18786 33 ALA D C 1
ATOM 9509 O O . ALA D 2 33 ? 113.51707 141.73797 149.75453 1.000 16.89685 33 ALA D O 1
ATOM 9511 N N . MET D 2 34 ? 112.07753 141.42351 151.46543 1.000 22.41248 34 MET D N 1
ATOM 9512 C CA . MET D 2 34 ? 112.95782 140.53632 152.21043 1.000 17.48628 34 MET D CA 1
ATOM 9513 C C . MET D 2 34 ? 112.10500 139.52492 152.95490 1.000 21.03571 34 MET D C 1
ATOM 9514 O O . MET D 2 34 ? 111.07629 139.88878 153.52819 1.000 25.70897 34 MET D O 1
ATOM 9519 N N . GLY D 2 35 ? 112.52031 138.26686 152.95147 1.000 22.17053 35 GLY D N 1
ATOM 9520 C CA . GLY D 2 35 ? 111.68132 137.27770 153.59341 1.000 19.85625 35 GLY D CA 1
ATOM 9521 C C . GLY D 2 35 ? 112.34096 135.92627 153.73059 1.000 18.66112 35 GLY D C 1
ATOM 9522 O O . GLY D 2 35 ? 113.53523 135.76315 153.49327 1.000 24.44856 35 GLY D O 1
ATOM 9523 N N . TRP D 2 36 ? 111.51982 134.95844 154.12198 1.000 19.69403 36 TRP D N 1
ATOM 9524 C CA . TRP D 2 36 ? 111.92472 133.58824 154.37313 1.000 19.38160 36 TRP D CA 1
ATOM 9525 C C . TRP D 2 36 ? 111.01595 132.62666 153.62523 1.000 21.34482 36 TRP D C 1
ATOM 9526 O O . TRP D 2 36 ? 109.78638 132.76935 153.62527 1.000 20.25268 36 TRP D O 1
ATOM 9537 N N . TYR D 2 37 ? 111.65781 131.64163 153.00265 1.000 20.72818 37 TYR D N 1
ATOM 9538 C CA . TYR D 2 37 ? 111.03464 130.44709 152.46209 1.000 22.67425 37 TYR D CA 1
ATOM 9539 C C . TYR D 2 37 ? 111.53865 129.26383 153.27334 1.000 24.50375 37 TYR D C 1
ATOM 9540 O O . TYR D 2 37 ? 112.54203 129.36315 153.97993 1.000 22.08945 37 TYR D O 1
ATOM 9549 N N . ARG D 2 38 ? 110.84429 128.13691 153.17607 1.000 30.26707 38 ARG D N 1
ATOM 9550 C CA . ARG D 2 38 ? 111.32750 126.93097 153.83109 1.000 32.99225 38 ARG D CA 1
ATOM 9551 C C . ARG D 2 38 ? 111.08453 125.72477 152.94438 1.000 29.98466 38 ARG D C 1
ATOM 9552 O O . ARG D 2 38 ? 110.14058 125.69895 152.15224 1.000 30.85052 38 ARG D O 1
ATOM 9560 N N . GLN D 2 39 ? 111.95928 124.73711 153.07415 1.000 35.96161 39 GLN D N 1
ATOM 9561 C CA . GLN D 2 39 ? 111.81446 123.46104 152.38721 1.000 37.84200 39 GLN D CA 1
ATOM 9562 C C . GLN D 2 39 ? 111.96028 122.35363 153.41942 1.000 40.23871 39 GLN D C 1
ATOM 9563 O O . GLN D 2 39 ? 112.99498 122.25206 154.08788 1.000 39.77194 39 GLN D O 1
ATOM 9569 N N . ALA D 2 40 ? 110.92471 121.56480 153.56970 1.000 48.93861 40 ALA D N 1
ATOM 9570 C CA . ALA D 2 40 ? 110.90541 120.36532 154.38600 1.000 48.16436 40 ALA D CA 1
ATOM 9571 C C . ALA D 2 40 ? 111.44307 119.18489 153.58556 1.000 49.31719 40 ALA D C 1
ATOM 9572 O O . ALA D 2 40 ? 111.38950 119.19163 152.35233 1.000 48.85446 40 ALA D O 1
ATOM 9574 N N . PRO D 2 41 ? 111.98385 118.16013 154.25538 1.000 54.66615 41 PRO D N 1
ATOM 9575 C CA . PRO D 2 41 ? 112.50246 116.99610 153.52288 1.000 53.72249 41 PRO D CA 1
ATOM 9576 C C . PRO D 2 41 ? 111.44094 116.31250 152.67697 1.000 54.81145 41 PRO D C 1
ATOM 9577 O O . PRO D 2 41 ? 110.43984 115.81609 153.20148 1.000 54.51760 41 PRO D O 1
ATOM 9581 N N . GLY D 2 42 ? 111.64777 116.29460 151.36132 1.000 57.52622 42 GLY D N 1
ATOM 9582 C CA . GLY D 2 42 ? 110.74371 115.64795 150.44071 1.000 57.13933 42 GLY D CA 1
ATOM 9583 C C . GLY D 2 42 ? 109.69216 116.54783 149.82582 1.000 58.54761 42 GLY D C 1
ATOM 9584 O O . GLY D 2 42 ? 109.06452 116.15418 148.83606 1.000 57.38043 42 GLY D O 1
ATOM 9585 N N . LYS D 2 43 ? 109.48295 117.73967 150.37309 1.000 54.28559 43 LYS D N 1
ATOM 9586 C CA . LYS D 2 43 ? 108.48958 118.67331 149.86683 1.000 51.55699 43 LYS D CA 1
ATOM 9587 C C . LYS D 2 43 ? 109.16988 119.81776 149.12818 1.000 50.58148 43 LYS D C 1
ATOM 9588 O O . LYS D 2 43 ? 110.39631 119.93990 149.10820 1.000 50.73452 43 LYS D O 1
ATOM 9594 N N . GLN D 2 44 ? 108.34911 120.66182 148.51608 1.000 42.95199 44 GLN D N 1
ATOM 9595 C CA . GLN D 2 44 ? 108.84223 121.77393 147.72194 1.000 40.12118 44 GLN D CA 1
ATOM 9596 C C . GLN D 2 44 ? 108.89483 123.05676 148.54639 1.000 37.78504 44 GLN D C 1
ATOM 9597 O O . GLN D 2 44 ? 108.34384 123.14763 149.64553 1.000 39.31892 44 GLN D O 1
ATOM 9603 N N . ARG D 2 45 ? 109.57863 124.05249 147.98836 1.000 32.38784 45 ARG D N 1
ATOM 9604 C CA . ARG D 2 45 ? 109.72845 125.34939 148.63079 1.000 30.32364 45 ARG D CA 1
ATOM 9605 C C . ARG D 2 45 ? 108.36772 125.98434 148.88857 1.000 28.57031 45 ARG D C 1
ATOM 9606 O O . ARG D 2 45 ? 107.48547 125.98613 148.02704 1.000 35.25080 45 ARG D O 1
ATOM 9614 N N . GLU D 2 46 ? 108.19665 126.53094 150.08704 1.000 24.82396 46 GLU D N 1
ATOM 9615 C CA . GLU D 2 46 ? 106.96443 127.22297 150.42823 1.000 27.70900 46 GLU D CA 1
ATOM 9616 C C . GLU D 2 46 ? 107.29082 128.52956 151.13069 1.000 25.43995 46 GLU D C 1
ATOM 9617 O O . GLU D 2 46 ? 108.26463 128.61514 151.88144 1.000 31.61828 46 GLU D O 1
ATOM 9623 N N . LEU D 2 47 ? 106.47286 129.54441 150.87270 1.000 22.83654 47 LEU D N 1
ATOM 9624 C CA . LEU D 2 47 ? 106.66392 130.84018 151.50339 1.000 22.60353 47 LEU D CA 1
ATOM 9625 C C . LEU D 2 47 ? 106.39064 130.75164 152.99717 1.000 30.53888 47 LEU D C 1
ATOM 9626 O O . LEU D 2 47 ? 105.38141 130.19057 153.42972 1.000 36.55580 47 LEU D O 1
ATOM 9631 N N . VAL D 2 48 ? 107.30044 131.30734 153.78658 1.000 27.48088 48 VAL D N 1
ATOM 9632 C CA . VAL D 2 48 ? 107.10575 131.47519 155.22072 1.000 23.01885 48 VAL D CA 1
ATOM 9633 C C . VAL D 2 48 ? 106.64828 132.88992 155.54081 1.000 24.04741 48 VAL D C 1
ATOM 9634 O O . VAL D 2 48 ? 105.58680 133.08908 156.13095 1.000 28.57712 48 VAL D O 1
ATOM 9638 N N . ALA D 2 49 ? 107.42680 133.88979 155.13933 1.000 20.96042 49 ALA D N 1
ATOM 9639 C CA . ALA D 2 49 ? 107.06885 135.26427 155.46074 1.000 22.65450 49 ALA D CA 1
ATOM 9640 C C . ALA D 2 49 ? 107.80210 136.20717 154.52440 1.000 23.69743 49 ALA D C 1
ATOM 9641 O O . ALA D 2 49 ? 108.87383 135.87727 154.03066 1.000 29.60201 49 ALA D O 1
ATOM 9643 N N . VAL D 2 50 ? 107.22047 137.37336 154.27987 1.000 19.39700 50 VAL D N 1
ATOM 9644 C CA . VAL D 2 50 ? 107.87237 138.40356 153.48375 1.000 19.43579 50 VAL D CA 1
ATOM 9645 C C . VAL D 2 50 ? 107.40998 139.76445 153.97862 1.000 14.32684 50 VAL D C 1
ATOM 9646 O O . VAL D 2 50 ? 106.23079 139.95387 154.29272 1.000 22.52549 50 VAL D O 1
ATOM 9650 N N . ILE D 2 51 ? 108.34697 140.70301 154.06663 1.000 7.75041 51 ILE D N 1
ATOM 9651 C CA . ILE D 2 51 ? 108.05813 142.09929 154.35627 1.000 15.33991 51 ILE D CA 1
ATOM 9652 C C . ILE D 2 51 ? 108.64624 142.94213 153.22887 1.000 21.32091 51 ILE D C 1
ATOM 9653 O O . ILE D 2 51 ? 109.79395 142.73191 152.81459 1.000 20.64853 51 ILE D O 1
ATOM 9658 N N . ARG D 2 52 ? 107.84845 143.87136 152.71523 1.000 20.44751 52 ARG D N 1
ATOM 9659 C CA . ARG D 2 52 ? 108.22373 144.68765 151.57311 1.000 16.61446 52 ARG D CA 1
ATOM 9660 C C . ARG D 2 52 ? 108.38639 146.14302 151.98257 1.000 16.45770 52 ARG D C 1
ATOM 9661 O O . ARG D 2 52 ? 107.88695 146.58159 153.02084 1.000 25.02588 52 ARG D O 1
ATOM 9669 N N . SER D 2 53 ? 109.11513 146.88451 151.15174 1.000 16.85109 53 SER D N 1
ATOM 9670 C CA . SER D 2 53 ? 109.21522 148.32501 151.32364 1.000 18.53947 53 SER D CA 1
ATOM 9671 C C . SER D 2 53 ? 107.82568 148.94372 151.29164 1.000 16.49751 53 SER D C 1
ATOM 9672 O O . SER D 2 53 ? 106.99652 148.59715 150.44802 1.000 24.58492 53 SER D O 1
ATOM 9675 N N . GLY D 2 54 ? 107.56911 149.84613 152.23002 1.000 19.33780 54 GLY D N 1
ATOM 9676 C CA . GLY D 2 54 ? 106.24448 150.35703 152.47311 1.000 20.41718 54 GLY D CA 1
ATOM 9677 C C . GLY D 2 54 ? 105.53443 149.70735 153.64150 1.000 23.96944 54 GLY D C 1
ATOM 9678 O O . GLY D 2 54 ? 104.53458 150.25241 154.11939 1.000 27.77565 54 GLY D O 1
ATOM 9679 N N . GLY D 2 55 ? 106.02193 148.55644 154.10767 1.000 22.35820 55 GLY D N 1
ATOM 9680 C CA . GLY D 2 55 ? 105.53826 147.93087 155.31844 1.000 18.09550 55 GLY D CA 1
ATOM 9681 C C . GLY D 2 55 ? 104.62995 146.73265 155.13671 1.000 14.47633 55 GLY D C 1
ATOM 9682 O O . GLY D 2 55 ? 104.33882 146.05356 156.12661 1.000 24.95744 55 GLY D O 1
ATOM 9683 N N . SER D 2 56 ? 104.17476 146.44814 153.92100 1.000 22.07796 56 SER D N 1
ATOM 9684 C CA . SER D 2 56 ? 103.26016 145.33351 153.72017 1.000 18.36122 56 SER D CA 1
ATOM 9685 C C . SER D 2 56 ? 103.95666 144.00085 153.99584 1.000 19.16485 56 SER D C 1
ATOM 9686 O O . SER D 2 56 ? 105.15877 143.83634 153.77847 1.000 26.40725 56 SER D O 1
ATOM 9689 N N . THR D 2 57 ? 103.17837 143.04148 154.49163 1.000 20.68809 57 THR D N 1
ATOM 9690 C CA . THR D 2 57 ? 103.70556 141.73598 154.86155 1.000 20.42158 57 THR D CA 1
ATOM 9691 C C . THR D 2 57 ? 102.78462 140.65166 154.32561 1.000 23.86896 57 THR D C 1
ATOM 9692 O O . THR D 2 57 ? 101.59681 140.87683 154.08905 1.000 29.88552 57 THR D O 1
ATOM 9696 N N . ASP D 2 58 ? 103.35786 139.46842 154.13083 1.000 23.83417 58 ASP D N 1
ATOM 9697 C CA . ASP D 2 58 ? 102.58539 138.28119 153.79690 1.000 22.29421 58 ASP D CA 1
ATOM 9698 C C . ASP D 2 58 ? 103.18459 137.07946 154.51222 1.000 22.78624 58 ASP D C 1
ATOM 9699 O O . ASP D 2 58 ? 104.37631 137.05816 154.82839 1.000 26.05506 58 ASP D O 1
ATOM 9704 N N . TYR D 2 59 ? 102.34004 136.08069 154.76519 1.000 30.50353 59 TYR D N 1
ATOM 9705 C CA . TYR D 2 59 ? 102.71969 134.88349 155.50069 1.000 29.20333 59 TYR D CA 1
ATOM 9706 C C . TYR D 2 59 ? 102.17754 133.65235 154.79303 1.000 30.85809 59 TYR D C 1
ATOM 9707 O O . TYR D 2 59 ? 101.19357 133.72455 154.05503 1.000 37.21252 59 TYR D O 1
ATOM 9716 N N . GLY D 2 60 ? 102.83076 132.51820 155.02080 1.000 40.56631 60 GLY D N 1
ATOM 9717 C CA . GLY D 2 60 ? 102.27562 131.25867 154.57296 1.000 42.54462 60 GLY D CA 1
ATOM 9718 C C . GLY D 2 60 ? 101.04720 130.88262 155.37861 1.000 47.94433 60 GLY D C 1
ATOM 9719 O O . GLY D 2 60 ? 100.87420 131.29815 156.52301 1.000 51.81583 60 GLY D O 1
ATOM 9720 N N . ASP D 2 61 ? 100.17530 130.08148 154.76303 1.000 55.30476 61 ASP D N 1
ATOM 9721 C CA . ASP D 2 61 ? 98.91041 129.73860 155.40768 1.000 54.78281 61 ASP D CA 1
ATOM 9722 C C . ASP D 2 61 ? 99.13045 128.95728 156.69617 1.000 55.66259 61 ASP D C 1
ATOM 9723 O O . ASP D 2 61 ? 98.45268 129.20107 157.70061 1.000 59.11992 61 ASP D O 1
ATOM 9728 N N . SER D 2 62 ? 100.07928 128.02037 156.69079 1.000 54.98130 62 SER D N 1
ATOM 9729 C CA . SER D 2 62 ? 100.28094 127.16865 157.85740 1.000 54.65289 62 SER D CA 1
ATOM 9730 C C . SER D 2 62 ? 100.87615 127.94593 159.02537 1.000 54.75171 62 SER D C 1
ATOM 9731 O O . SER D 2 62 ? 100.70977 127.55511 160.18588 1.000 61.00477 62 SER D O 1
ATOM 9734 N N . VAL D 2 63 ? 101.57757 129.04943 158.74378 1.000 47.09696 63 VAL D N 1
ATOM 9735 C CA . VAL D 2 63 ? 102.27933 129.78547 159.79126 1.000 48.70166 63 VAL D CA 1
ATOM 9736 C C . VAL D 2 63 ? 101.59695 131.09264 160.17218 1.000 50.61971 63 VAL D C 1
ATOM 9737 O O . VAL D 2 63 ? 102.15319 131.85324 160.97568 1.000 50.63837 63 VAL D O 1
ATOM 9741 N N . LYS D 2 64 ? 100.41796 131.38427 159.62638 1.000 52.27882 64 LYS D N 1
ATOM 9742 C CA . LYS D 2 64 ? 99.73023 132.62429 159.96692 1.000 50.18297 64 LYS D CA 1
ATOM 9743 C C . LYS D 2 64 ? 99.27424 132.60636 161.42045 1.000 51.63268 64 LYS D C 1
ATOM 9744 O O . LYS D 2 64 ? 98.67800 131.63081 161.88588 1.000 52.38197 64 LYS D O 1
ATOM 9750 N N . GLY D 2 65 ? 99.55217 133.69750 162.13460 1.000 53.51629 65 GLY D N 1
ATOM 9751 C CA . GLY D 2 65 ? 99.19069 133.86146 163.51985 1.000 50.91892 65 GLY D CA 1
ATOM 9752 C C . GLY D 2 65 ? 100.29374 133.51004 164.49911 1.000 52.44011 65 GLY D C 1
ATOM 9753 O O . GLY D 2 65 ? 100.29968 134.02751 165.62121 1.000 53.07593 65 GLY D O 1
ATOM 9754 N N . ARG D 2 66 ? 101.23357 132.65651 164.09716 1.000 51.99413 66 ARG D N 1
ATOM 9755 C CA . ARG D 2 66 ? 102.33627 132.25049 164.95669 1.000 52.78814 66 ARG D CA 1
ATOM 9756 C C . ARG D 2 66 ? 103.65250 132.92642 164.61668 1.000 53.73691 66 ARG D C 1
ATOM 9757 O O . ARG D 2 66 ? 104.40022 133.28577 165.52772 1.000 52.70066 66 ARG D O 1
ATOM 9765 N N . PHE D 2 67 ? 103.95197 133.10625 163.33529 1.000 46.23895 67 PHE D N 1
ATOM 9766 C CA . PHE D 2 67 ? 105.19407 133.72121 162.89783 1.000 40.80031 67 PHE D CA 1
ATOM 9767 C C . PHE D 2 67 ? 104.96534 135.20682 162.65860 1.000 43.95076 67 PHE D C 1
ATOM 9768 O O . PHE D 2 67 ? 103.88791 135.62449 162.22874 1.000 45.62922 67 PHE D O 1
ATOM 9776 N N . THR D 2 68 ? 105.98387 136.00834 162.95586 1.000 38.19487 68 THR D N 1
ATOM 9777 C CA . THR D 2 68 ? 105.88155 137.45064 162.74991 1.000 35.34577 68 THR D CA 1
ATOM 9778 C C . THR D 2 68 ? 107.19650 137.94713 162.16989 1.000 40.45151 68 THR D C 1
ATOM 9779 O O . THR D 2 68 ? 108.25331 137.75489 162.77485 1.000 41.79024 68 THR D O 1
ATOM 9783 N N . ILE D 2 69 ? 107.13109 138.57613 161.00659 1.000 34.19134 69 ILE D N 1
ATOM 9784 C CA . ILE D 2 69 ? 108.30884 139.14564 160.36661 1.000 31.62520 69 ILE D CA 1
ATOM 9785 C C . ILE D 2 69 ? 108.35457 140.63352 160.67607 1.000 31.11520 69 ILE D C 1
ATOM 9786 O O . ILE D 2 69 ? 107.33148 141.32555 160.64805 1.000 37.58519 69 ILE D O 1
ATOM 9791 N N . SER D 2 70 ? 109.54069 141.11690 161.02987 1.000 31.02834 70 SER D N 1
ATOM 9792 C CA . SER D 2 70 ? 109.71925 142.51776 161.37500 1.000 34.87707 70 SER D CA 1
ATOM 9793 C C . SER D 2 70 ? 111.03187 143.00210 160.78415 1.000 38.11669 70 SER D C 1
ATOM 9794 O O . SER D 2 70 ? 111.91006 142.20930 160.44418 1.000 39.95833 70 SER D O 1
ATOM 9797 N N . ARG D 2 71 ? 111.15839 144.31851 160.66618 1.000 48.54672 71 ARG D N 1
ATOM 9798 C CA . ARG D 2 71 ? 112.33063 144.92427 160.05606 1.000 49.45750 71 ARG D CA 1
ATOM 9799 C C . ARG D 2 71 ? 112.98622 145.90487 161.01357 1.000 53.71486 71 ARG D C 1
ATOM 9800 O O . ARG D 2 71 ? 112.31103 146.73078 161.63309 1.000 57.28173 71 ARG D O 1
ATOM 9808 N N . ASP D 2 72 ? 114.30706 145.79735 161.13706 1.000 65.81818 72 ASP D N 1
ATOM 9809 C CA . ASP D 2 72 ? 115.12465 146.83732 161.75420 1.000 65.42989 72 ASP D CA 1
ATOM 9810 C C . ASP D 2 72 ? 115.57635 147.75016 160.62360 1.000 66.97131 72 ASP D C 1
ATOM 9811 O O . ASP D 2 72 ? 116.54300 147.46816 159.91508 1.000 69.36795 72 ASP D O 1
ATOM 9816 N N . ASN D 2 73 ? 114.85592 148.85986 160.44657 1.000 73.97069 73 ASN D N 1
ATOM 9817 C CA . ASN D 2 73 ? 115.12269 149.75104 159.32213 1.000 75.36517 73 ASN D CA 1
ATOM 9818 C C . ASN D 2 73 ? 116.48716 150.41674 159.43185 1.000 76.63215 73 ASN D C 1
ATOM 9819 O O . ASN D 2 73 ? 116.97782 150.99318 158.45389 1.000 76.06781 73 ASN D O 1
ATOM 9824 N N . ALA D 2 74 ? 117.11241 150.35426 160.60853 1.000 75.64749 74 ALA D N 1
ATOM 9825 C CA . ALA D 2 74 ? 118.40744 150.99910 160.79433 1.000 75.53728 74 ALA D CA 1
ATOM 9826 C C . ALA D 2 74 ? 119.49700 150.30503 159.98483 1.000 75.50288 74 ALA D C 1
ATOM 9827 O O . ALA D 2 74 ? 120.26653 150.95886 159.27135 1.000 73.36076 74 ALA D O 1
ATOM 9829 N N . LYS D 2 75 ? 119.57532 148.97610 160.07552 1.000 68.91781 75 LYS D N 1
ATOM 9830 C CA . LYS D 2 75 ? 120.68799 148.22404 159.50618 1.000 66.67704 75 LYS D CA 1
ATOM 9831 C C . LYS D 2 75 ? 120.22988 147.21001 158.46138 1.000 67.84938 75 LYS D C 1
ATOM 9832 O O . LYS D 2 75 ? 120.96670 146.27709 158.13334 1.000 68.27548 75 LYS D O 1
ATOM 9838 N N . ASN D 2 76 ? 119.01884 147.38240 157.93272 1.000 59.74283 76 ASN D N 1
ATOM 9839 C CA . ASN D 2 76 ? 118.52272 146.59348 156.80313 1.000 58.86287 76 ASN D CA 1
ATOM 9840 C C . ASN D 2 76 ? 118.48300 145.09917 157.13194 1.000 56.60930 76 ASN D C 1
ATOM 9841 O O . ASN D 2 76 ? 118.93638 144.25110 156.36058 1.000 54.68638 76 ASN D O 1
ATOM 9846 N N . THR D 2 77 ? 117.91075 144.78002 158.28981 1.000 51.67528 77 THR D N 1
ATOM 9847 C CA . THR D 2 77 ? 117.85384 143.42131 158.81073 1.000 50.89722 77 THR D CA 1
ATOM 9848 C C . THR D 2 77 ? 116.40215 143.02521 159.04459 1.000 50.42296 77 THR D C 1
ATOM 9849 O O . THR D 2 77 ? 115.57605 143.86234 159.41345 1.000 52.80101 77 THR D O 1
ATOM 9853 N N . VAL D 2 78 ? 116.08406 141.75600 158.81487 1.000 41.35750 78 VAL D N 1
ATOM 9854 C CA . VAL D 2 78 ? 114.74872 141.24468 159.07847 1.000 39.20202 78 VAL D CA 1
ATOM 9855 C C . VAL D 2 78 ? 114.83185 140.15432 160.13740 1.000 36.27228 78 VAL D C 1
ATOM 9856 O O . VAL D 2 78 ? 115.81415 139.41084 160.24047 1.000 38.92181 78 VAL D O 1
ATOM 9860 N N . TYR D 2 79 ? 113.77014 140.06988 160.93584 1.000 37.49201 79 TYR D N 1
ATOM 9861 C CA . TYR D 2 79 ? 113.65457 139.09422 162.01187 1.000 39.02898 79 TYR D CA 1
ATOM 9862 C C . TYR D 2 79 ? 112.37890 138.29390 161.81935 1.000 36.54400 79 TYR D C 1
ATOM 9863 O O . TYR D 2 79 ? 111.30918 138.86739 161.60013 1.000 40.57367 79 TYR D O 1
ATOM 9872 N N . LEU D 2 80 ? 112.50230 136.97585 161.89788 1.000 34.20773 80 LEU D N 1
ATOM 9873 C CA . LEU D 2 80 ? 111.36447 136.07139 161.90456 1.000 37.66268 80 LEU D CA 1
ATOM 9874 C C . LEU D 2 80 ? 111.19107 135.50614 163.30716 1.000 42.65546 80 LEU D C 1
ATOM 9875 O O . LEU D 2 80 ? 112.03986 134.74676 163.78185 1.000 45.65778 80 LEU D O 1
ATOM 9880 N N . GLN D 2 81 ? 110.10149 135.88214 163.96973 1.000 41.90127 81 GLN D N 1
ATOM 9881 C CA . GLN D 2 81 ? 109.79562 135.41569 165.31831 1.000 41.78076 81 GLN D CA 1
ATOM 9882 C C . GLN D 2 81 ? 108.80331 134.26766 165.18940 1.000 45.18792 81 GLN D C 1
ATOM 9883 O O . GLN D 2 81 ? 107.63840 134.48144 164.83760 1.000 48.57898 81 GLN D O 1
ATOM 9889 N N . MET D 2 82 ? 109.27238 133.05302 165.45851 1.000 48.61270 82 MET D N 1
ATOM 9890 C CA . MET D 2 82 ? 108.44452 131.86209 165.37972 1.000 48.46659 82 MET D CA 1
ATOM 9891 C C . MET D 2 82 ? 108.01636 131.42581 166.77432 1.000 53.02228 82 MET D C 1
ATOM 9892 O O . MET D 2 82 ? 108.85331 131.13624 167.63474 1.000 54.58740 82 MET D O 1
ATOM 9897 N N . ASN D 2 83 ? 106.70345 131.37826 166.98620 1.000 56.38839 83 ASN D N 1
ATOM 9898 C CA . ASN D 2 83 ? 106.12383 131.04246 168.27613 1.000 54.91377 83 ASN D CA 1
ATOM 9899 C C . ASN D 2 83 ? 105.20761 129.84101 168.10470 1.000 57.38859 83 ASN D C 1
ATOM 9900 O O . ASN D 2 83 ? 104.66908 129.59859 167.02240 1.000 57.34331 83 ASN D O 1
ATOM 9905 N N . SER D 2 84 ? 105.03522 129.09185 169.19471 1.000 60.42431 84 SER D N 1
ATOM 9906 C CA . SER D 2 84 ? 104.22696 127.87250 169.20236 1.000 59.04558 84 SER D CA 1
ATOM 9907 C C . SER D 2 84 ? 104.70011 126.90229 168.12347 1.000 59.74835 84 SER D C 1
ATOM 9908 O O . SER D 2 84 ? 103.92010 126.40659 167.30839 1.000 61.20093 84 SER D O 1
ATOM 9911 N N . LEU D 2 85 ? 106.00433 126.64140 168.11990 1.000 58.60425 85 LEU D N 1
ATOM 9912 C CA . LEU D 2 85 ? 106.59977 125.80296 167.08818 1.000 59.91998 85 LEU D CA 1
ATOM 9913 C C . LEU D 2 85 ? 106.08316 124.37350 167.19318 1.000 61.28414 85 LEU D C 1
ATOM 9914 O O . LEU D 2 85 ? 105.92473 123.83601 168.29270 1.000 64.47222 85 LEU D O 1
ATOM 9919 N N . LYS D 2 86 ? 105.81733 123.76550 166.04960 1.000 62.35163 86 LYS D N 1
ATOM 9920 C CA . LYS D 2 86 ? 105.27670 122.42426 165.93245 1.000 62.54472 86 LYS D CA 1
ATOM 9921 C C . LYS D 2 86 ? 106.20383 121.55009 165.09729 1.000 64.18815 86 LYS D C 1
ATOM 9922 O O . LYS D 2 86 ? 107.03212 122.05518 164.33304 1.000 65.32225 86 LYS D O 1
ATOM 9928 N N . PRO D 2 87 ? 106.10797 120.22035 165.23122 1.000 71.03690 87 PRO D N 1
ATOM 9929 C CA . PRO D 2 87 ? 107.01163 119.34464 164.46693 1.000 69.34529 87 PRO D CA 1
ATOM 9930 C C . PRO D 2 87 ? 106.89030 119.48003 162.95885 1.000 67.85251 87 PRO D C 1
ATOM 9931 O O . PRO D 2 87 ? 107.83692 119.11384 162.25024 1.000 68.09658 87 PRO D O 1
ATOM 9935 N N . GLU D 2 88 ? 105.77094 119.98322 162.44326 1.000 65.17840 88 GLU D N 1
ATOM 9936 C CA . GLU D 2 88 ? 105.66021 120.27588 161.01996 1.000 66.18494 88 GLU D CA 1
ATOM 9937 C C . GLU D 2 88 ? 106.47559 121.49231 160.59865 1.000 64.18835 88 GLU D C 1
ATOM 9938 O O . GLU D 2 88 ? 106.60203 121.74308 159.39659 1.000 64.74810 88 GLU D O 1
ATOM 9944 N N . ASP D 2 89 ? 107.02465 122.25205 161.54872 1.000 54.21417 89 ASP D N 1
ATOM 9945 C CA . ASP D 2 89 ? 107.85049 123.41566 161.25180 1.000 52.01308 89 ASP D CA 1
ATOM 9946 C C . ASP D 2 89 ? 109.32868 123.06910 161.12105 1.000 54.53408 89 ASP D C 1
ATOM 9947 O O . ASP D 2 89 ? 110.18068 123.96172 161.20735 1.000 56.91393 89 ASP D O 1
ATOM 9952 N N . THR D 2 90 ? 109.65749 121.79813 160.91809 1.000 53.34309 90 THR D N 1
ATOM 9953 C CA . THR D 2 90 ? 111.03722 121.35214 160.77730 1.000 49.17435 90 THR D CA 1
ATOM 9954 C C . THR D 2 90 ? 111.41147 121.39319 159.30238 1.000 51.29788 90 THR D C 1
ATOM 9955 O O . THR D 2 90 ? 110.81564 120.67727 158.49063 1.000 52.63881 90 THR D O 1
ATOM 9959 N N . ALA D 2 91 ? 112.39361 122.22034 158.95890 1.000 42.57837 91 ALA D N 1
ATOM 9960 C CA . ALA D 2 91 ? 112.74483 122.43609 157.55856 1.000 38.80589 91 ALA D CA 1
ATOM 9961 C C . ALA D 2 91 ? 114.04280 123.22930 157.49218 1.000 37.30635 91 ALA D C 1
ATOM 9962 O O . ALA D 2 91 ? 114.55617 123.70955 158.50629 1.000 40.42591 91 ALA D O 1
ATOM 9964 N N . VAL D 2 92 ? 114.56662 123.37104 156.28082 1.000 29.32695 92 VAL D N 1
ATOM 9965 C CA . VAL D 2 92 ? 115.63028 124.32796 156.00784 1.000 33.32806 92 VAL D CA 1
ATOM 9966 C C . VAL D 2 92 ? 114.98645 125.65129 155.62231 1.000 28.89408 92 VAL D C 1
ATOM 9967 O O . VAL D 2 92 ? 114.13872 125.70017 154.72520 1.000 33.14882 92 VAL D O 1
ATOM 9971 N N . TYR D 2 93 ? 115.37777 126.72070 156.30581 1.000 30.85606 93 TYR D N 1
ATOM 9972 C CA . TYR D 2 93 ? 114.82888 128.04952 156.08443 1.000 26.22163 93 TYR D CA 1
ATOM 9973 C C . TYR D 2 93 ? 115.83561 128.90046 155.32464 1.000 24.35489 93 TYR D C 1
ATOM 9974 O O . TYR D 2 93 ? 116.97271 129.06960 155.77112 1.000 30.88107 93 TYR D O 1
ATOM 9983 N N . TYR D 2 94 ? 115.41167 129.44278 154.18725 1.000 26.82720 94 TYR D N 1
ATOM 9984 C CA . TYR D 2 94 ? 116.24198 130.30866 153.35928 1.000 24.36980 94 TYR D CA 1
ATOM 9985 C C . TYR D 2 94 ? 115.69048 131.72276 153.41492 1.000 20.59202 94 TYR D C 1
ATOM 9986 O O . TYR D 2 94 ? 114.51297 131.94091 153.12249 1.000 27.50051 94 TYR D O 1
ATOM 9995 N N . CYS D 2 95 ? 116.53471 132.68085 153.77284 1.000 21.43823 95 CYS D N 1
ATOM 9996 C CA . CYS D 2 95 ? 116.13205 134.06243 153.59071 1.000 19.11711 95 CYS D CA 1
ATOM 9997 C C . CYS D 2 95 ? 116.51340 134.53176 152.18864 1.000 23.88081 95 CYS D C 1
ATOM 9998 O O . CYS D 2 95 ? 117.43122 134.00872 151.55165 1.000 24.25480 95 CYS D O 1
ATOM 10001 N N . ASN D 2 96 ? 115.75846 135.50377 151.69267 1.000 17.48313 96 ASN D N 1
ATOM 10002 C CA . ASN D 2 96 ? 116.04572 136.10937 150.40524 1.000 21.08890 96 ASN D CA 1
ATOM 10003 C C . ASN D 2 96 ? 115.76717 137.60379 150.46967 1.000 19.18982 96 ASN D C 1
ATOM 10004 O O . ASN D 2 96 ? 114.95190 138.08083 151.26574 1.000 22.46739 96 ASN D O 1
ATOM 10009 N N . ALA D 2 97 ? 116.48568 138.33001 149.61778 1.000 16.88947 97 ALA D N 1
ATOM 10010 C CA . ALA D 2 97 ? 116.35201 139.76800 149.43990 1.000 14.84602 97 ALA D CA 1
ATOM 10011 C C . ALA D 2 97 ? 116.20787 140.05591 147.95329 1.000 11.56637 97 ALA D C 1
ATOM 10012 O O . ALA D 2 97 ? 117.02707 139.60913 147.15065 1.000 13.65131 97 ALA D O 1
ATOM 10014 N N . VAL D 2 98 ? 115.16780 140.79707 147.58189 1.000 19.53529 98 VAL D N 1
ATOM 10015 C CA . VAL D 2 98 ? 114.77159 140.92856 146.18492 1.000 17.56339 98 VAL D CA 1
ATOM 10016 C C . VAL D 2 98 ? 114.73839 142.39488 145.78316 1.000 16.21828 98 VAL D C 1
ATOM 10017 O O . VAL D 2 98 ? 114.06733 143.20689 146.43864 1.000 13.22381 98 VAL D O 1
ATOM 10021 N N . GLN D 2 99 ? 115.44958 142.72306 144.69100 1.000 18.36294 99 GLN D N 1
ATOM 10022 C CA . GLN D 2 99 ? 115.19777 143.92229 143.89800 1.000 12.08427 99 GLN D CA 1
ATOM 10023 C C . GLN D 2 99 ? 114.48195 143.46553 142.63237 1.000 10.58043 99 GLN D C 1
ATOM 10024 O O . GLN D 2 99 ? 115.08042 142.79427 141.78180 1.000 12.89872 99 GLN D O 1
ATOM 10030 N N . ILE D 2 100 ? 113.20564 143.83982 142.51440 1.000 10.80888 100 ILE D N 1
ATOM 10031 C CA . ILE D 2 100 ? 112.33604 143.28727 141.48279 1.000 17.11831 100 ILE D CA 1
ATOM 10032 C C . ILE D 2 100 ? 112.82624 143.69530 140.10024 1.000 11.04983 100 ILE D C 1
ATOM 10033 O O . ILE D 2 100 ? 113.13039 144.86699 139.84682 1.000 15.49044 100 ILE D O 1
ATOM 10038 N N . LEU D 2 101 ? 112.90835 142.71094 139.20033 1.000 13.89269 101 LEU D N 1
ATOM 10039 C CA . LEU D 2 101 ? 113.37703 142.85200 137.82347 1.000 8.02580 101 LEU D CA 1
ATOM 10040 C C . LEU D 2 101 ? 114.84487 143.24059 137.73773 1.000 7.59170 101 LEU D C 1
ATOM 10041 O O . LEU D 2 101 ? 115.32359 143.62183 136.66903 1.000 16.78132 101 LEU D O 1
ATOM 10046 N N . LYS D 2 102 ? 115.57404 143.16847 138.84670 1.000 12.44106 102 LYS D N 1
ATOM 10047 C CA . LYS D 2 102 ? 117.01305 143.36482 138.79738 1.000 11.56466 102 LYS D CA 1
ATOM 10048 C C . LYS D 2 102 ? 117.74634 142.10700 139.24305 1.000 10.66405 102 LYS D C 1
ATOM 10049 O O . LYS D 2 102 ? 118.50847 141.52995 138.46219 1.000 9.30790 102 LYS D O 1
ATOM 10055 N N . THR D 2 103 ? 117.50397 141.65321 140.47355 1.000 15.01695 103 THR D N 1
ATOM 10056 C CA . THR D 2 103 ? 118.23263 140.49118 140.97320 1.000 14.43650 103 THR D CA 1
ATOM 10057 C C . THR D 2 103 ? 117.62405 140.04003 142.29958 1.000 13.37189 103 THR D C 1
ATOM 10058 O O . THR D 2 103 ? 116.82872 140.74676 142.92981 1.000 19.59301 103 THR D O 1
ATOM 10062 N N . ILE D 2 104 ? 117.99722 138.82555 142.69478 1.000 12.82487 104 ILE D N 1
ATOM 10063 C CA . ILE D 2 104 ? 117.54452 138.19895 143.92753 1.000 19.49143 104 ILE D CA 1
ATOM 10064 C C . ILE D 2 104 ? 118.75864 137.59548 144.62023 1.000 9.18552 104 ILE D C 1
ATOM 10065 O O . ILE D 2 104 ? 119.67637 137.08756 143.97266 1.000 12.84498 104 ILE D O 1
ATOM 10070 N N . TYR D 2 105 ? 118.77427 137.68368 145.94533 1.000 21.94620 105 TYR D N 1
ATOM 10071 C CA . TYR D 2 105 ? 119.80497 137.08336 146.77685 1.000 17.52832 105 TYR D CA 1
ATOM 10072 C C . TYR D 2 105 ? 119.15953 136.03940 147.66894 1.000 12.21053 105 TYR D C 1
ATOM 10073 O O . TYR D 2 105 ? 118.18756 136.33762 148.36682 1.000 22.36855 105 TYR D O 1
ATOM 10082 N N . TRP D 2 106 ? 119.69913 134.82849 147.65191 1.000 15.46833 106 TRP D N 1
ATOM 10083 C CA . TRP D 2 106 ? 119.23143 133.75718 148.51387 1.000 13.68804 106 TRP D CA 1
ATOM 10084 C C . TRP D 2 106 ? 120.26899 133.47312 149.59082 1.000 15.67003 106 TRP D C 1
ATOM 10085 O O . TRP D 2 106 ? 121.47566 133.56114 149.35292 1.000 25.73206 106 TRP D O 1
ATOM 10096 N N . GLY D 2 107 ? 119.78804 133.13946 150.78147 1.000 20.35016 107 GLY D N 1
ATOM 10097 C CA . GLY D 2 107 ? 120.66819 132.68423 151.83355 1.000 18.58074 107 GLY D CA 1
ATOM 10098 C C . GLY D 2 107 ? 121.04290 131.22069 151.68186 1.000 19.40920 107 GLY D C 1
ATOM 10099 O O . GLY D 2 107 ? 120.48648 130.48218 150.87298 1.000 25.86204 107 GLY D O 1
ATOM 10100 N N . GLN D 2 108 ? 122.01481 130.79961 152.48949 1.000 28.48583 108 GLN D N 1
ATOM 10101 C CA . GLN D 2 108 ? 122.46244 129.41284 152.47441 1.000 26.89479 108 GLN D CA 1
ATOM 10102 C C . GLN D 2 108 ? 121.47351 128.46468 153.13913 1.000 28.35055 108 GLN D C 1
ATOM 10103 O O . GLN D 2 108 ? 121.44168 127.28236 152.78727 1.000 32.80767 108 GLN D O 1
ATOM 10109 N N . GLY D 2 109 ? 120.67585 128.94515 154.07250 1.000 26.41572 109 GLY D N 1
ATOM 10110 C CA . GLY D 2 109 ? 119.69794 128.10631 154.72881 1.000 28.52402 109 GLY D CA 1
ATOM 10111 C C . GLY D 2 109 ? 120.13480 127.72867 156.13346 1.000 31.08025 109 GLY D C 1
ATOM 10112 O O . GLY D 2 109 ? 121.31746 127.48969 156.40724 1.000 36.73347 109 GLY D O 1
ATOM 10113 N N . THR D 2 110 ? 119.16446 127.68313 157.04124 1.000 31.00371 110 THR D N 1
ATOM 10114 C CA . THR D 2 110 ? 119.39709 127.29055 158.42564 1.000 33.40427 110 THR D CA 1
ATOM 10115 C C . THR D 2 110 ? 118.41003 126.18893 158.76554 1.000 36.24149 110 THR D C 1
ATOM 10116 O O . THR D 2 110 ? 117.21786 126.31902 158.48042 1.000 34.73925 110 THR D O 1
ATOM 10120 N N . GLN D 2 111 ? 118.90016 125.10545 159.35506 1.000 42.89197 111 GLN D N 1
ATOM 10121 C CA . GLN D 2 111 ? 118.03421 123.99283 159.71236 1.000 39.29787 111 GLN D CA 1
ATOM 10122 C C . GLN D 2 111 ? 117.27966 124.31478 160.99548 1.000 41.50231 111 GLN D C 1
ATOM 10123 O O . GLN D 2 111 ? 117.86132 124.82466 161.95843 1.000 42.24270 111 GLN D O 1
ATOM 10129 N N . VAL D 2 112 ? 115.98035 124.03332 161.00061 1.000 42.14280 112 VAL D N 1
ATOM 10130 C CA . VAL D 2 112 ? 115.13296 124.19889 162.17233 1.000 43.38194 112 VAL D CA 1
ATOM 10131 C C . VAL D 2 112 ? 114.45781 122.86199 162.43145 1.000 47.16028 112 VAL D C 1
ATOM 10132 O O . VAL D 2 112 ? 113.70425 122.36664 161.58229 1.000 48.24759 112 VAL D O 1
ATOM 10136 N N . THR D 2 113 ? 114.73571 122.27502 163.59262 1.000 55.77492 113 THR D N 1
ATOM 10137 C CA . THR D 2 113 ? 114.21410 120.96793 163.96982 1.000 56.66391 113 THR D CA 1
ATOM 10138 C C . THR D 2 113 ? 113.37274 121.11721 165.22862 1.000 56.65179 113 THR D C 1
ATOM 10139 O O . THR D 2 113 ? 113.89343 121.48929 166.28547 1.000 54.84835 113 THR D O 1
ATOM 10143 N N . VAL D 2 114 ? 112.08642 120.81100 165.11846 1.000 61.30685 114 VAL D N 1
ATOM 10144 C CA . VAL D 2 114 ? 111.15848 120.88269 166.23877 1.000 65.46710 114 VAL D CA 1
ATOM 10145 C C . VAL D 2 114 ? 110.85612 119.45064 166.66103 1.000 67.31742 114 VAL D C 1
ATOM 10146 O O . VAL D 2 114 ? 110.08928 118.74224 165.99936 1.000 66.95294 114 VAL D O 1
ATOM 10150 N N . SER D 2 115 ? 111.45694 119.02066 167.76524 1.000 68.30246 115 SER D N 1
ATOM 10151 C CA . SER D 2 115 ? 111.23936 117.67701 168.28704 1.000 68.36717 115 SER D CA 1
ATOM 10152 C C . SER D 2 115 ? 111.60835 117.60431 169.76392 1.000 69.16605 115 SER D C 1
ATOM 10153 O O . SER D 2 115 ? 112.65581 118.10131 170.17412 1.000 69.92808 115 SER D O 1
ATOM 10156 N N . GLN E 2 1 ? 120.53758 120.61841 145.57195 1.000 45.54836 1 GLN E N 1
ATOM 10157 C CA . GLN E 2 1 ? 121.92968 120.94712 145.84605 1.000 44.36433 1 GLN E CA 1
ATOM 10158 C C . GLN E 2 1 ? 122.29101 120.55558 147.27630 1.000 47.82834 1 GLN E C 1
ATOM 10159 O O . GLN E 2 1 ? 121.42653 120.49451 148.15088 1.000 51.49226 1 GLN E O 1
ATOM 10165 N N . VAL E 2 2 ? 123.57217 120.29028 147.50673 1.000 41.56929 2 VAL E N 1
ATOM 10166 C CA . VAL E 2 2 ? 124.07765 119.89484 148.81287 1.000 40.47259 2 VAL E CA 1
ATOM 10167 C C . VAL E 2 2 ? 124.96835 120.99938 149.35879 1.000 39.23068 2 VAL E C 1
ATOM 10168 O O . VAL E 2 2 ? 125.77943 121.59046 148.63821 1.000 43.77603 2 VAL E O 1
ATOM 10172 N N . GLN E 2 3 ? 124.78992 121.29407 150.64307 1.000 41.90377 3 GLN E N 1
ATOM 10173 C CA . GLN E 2 3 ? 125.66951 122.18161 151.38716 1.000 40.02225 3 GLN E CA 1
ATOM 10174 C C . GLN E 2 3 ? 126.37754 121.35444 152.44779 1.000 38.64353 3 GLN E C 1
ATOM 10175 O O . GLN E 2 3 ? 125.72809 120.61993 153.19847 1.000 37.73362 3 GLN E O 1
ATOM 10181 N N . LEU E 2 4 ? 127.70220 121.45572 152.49542 1.000 35.85655 4 LEU E N 1
ATOM 10182 C CA . LEU E 2 4 ? 128.51915 120.70857 153.44341 1.000 34.55170 4 LEU E CA 1
ATOM 10183 C C . LEU E 2 4 ? 128.94307 121.64230 154.56695 1.000 39.28433 4 LEU E C 1
ATOM 10184 O O . LEU E 2 4 ? 129.53521 122.69568 154.31211 1.000 42.43477 4 LEU E O 1
ATOM 10189 N N . VAL E 2 5 ? 128.64233 121.25724 155.80153 1.000 42.56068 5 VAL E N 1
ATOM 10190 C CA . VAL E 2 5 ? 129.00305 122.02925 156.98356 1.000 41.62466 5 VAL E CA 1
ATOM 10191 C C . VAL E 2 5 ? 130.02762 121.21716 157.76245 1.000 42.89150 5 VAL E C 1
ATOM 10192 O O . VAL E 2 5 ? 129.75391 120.08181 158.16981 1.000 43.09081 5 VAL E O 1
ATOM 10196 N N . GLU E 2 6 ? 131.20962 121.79310 157.95725 1.000 41.97575 6 GLU E N 1
ATOM 10197 C CA . GLU E 2 6 ? 132.28877 121.15350 158.68952 1.000 39.07630 6 GLU E CA 1
ATOM 10198 C C . GLU E 2 6 ? 132.41576 121.74652 160.09359 1.000 43.13507 6 GLU E C 1
ATOM 10199 O O . GLU E 2 6 ? 132.22656 122.94360 160.31578 1.000 45.34198 6 GLU E O 1
ATOM 10205 N N . SER E 2 7 ? 132.74831 120.88622 161.04636 1.000 45.31846 7 SER E N 1
ATOM 10206 C CA . SER E 2 7 ? 132.94706 121.28750 162.43615 1.000 46.85184 7 SER E CA 1
ATOM 10207 C C . SER E 2 7 ? 134.07506 120.44009 163.00889 1.000 46.32708 7 SER E C 1
ATOM 10208 O O . SER E 2 7 ? 134.37544 119.35304 162.50863 1.000 51.60918 7 SER E O 1
ATOM 10211 N N . GLY E 2 8 ? 134.68283 120.93763 164.08033 1.000 45.75514 8 GLY E N 1
ATOM 10212 C CA . GLY E 2 8 ? 135.86330 120.31358 164.63742 1.000 45.36191 8 GLY E CA 1
ATOM 10213 C C . GLY E 2 8 ? 137.13192 120.97691 164.13898 1.000 46.63812 8 GLY E C 1
ATOM 10214 O O . GLY E 2 8 ? 137.11998 122.01033 163.46956 1.000 46.96501 8 GLY E O 1
ATOM 10215 N N . GLY E 2 9 ? 138.25229 120.36097 164.47827 1.000 49.31883 9 GLY E N 1
ATOM 10216 C CA . GLY E 2 9 ? 139.55490 120.84276 164.07079 1.000 50.52603 9 GLY E CA 1
ATOM 10217 C C . GLY E 2 9 ? 140.14011 121.82107 165.07510 1.000 50.74437 9 GLY E C 1
ATOM 10218 O O . GLY E 2 9 ? 139.57720 122.09585 166.13482 1.000 52.01982 9 GLY E O 1
ATOM 10219 N N . GLY E 2 10 ? 141.30555 122.34743 164.71294 1.000 53.74574 10 GLY E N 1
ATOM 10220 C CA . GLY E 2 10 ? 142.00017 123.28033 165.57658 1.000 53.51155 10 GLY E CA 1
ATOM 10221 C C . GLY E 2 10 ? 143.33763 122.75813 166.05511 1.000 54.80110 10 GLY E C 1
ATOM 10222 O O . GLY E 2 10 ? 143.96229 121.93463 165.38133 1.000 52.42605 10 GLY E O 1
ATOM 10223 N N . LEU E 2 11 ? 143.78305 123.22447 167.21915 1.000 63.11564 11 LEU E N 1
ATOM 10224 C CA . LEU E 2 11 ? 145.07964 122.86054 167.77337 1.000 62.21046 11 LEU E CA 1
ATOM 10225 C C . LEU E 2 11 ? 144.91103 121.80063 168.85327 1.000 62.21788 11 LEU E C 1
ATOM 10226 O O . LEU E 2 11 ? 144.05190 121.92338 169.73055 1.000 61.30542 11 LEU E O 1
ATOM 10231 N N . VAL E 2 12 ? 145.72946 120.74933 168.77166 1.000 62.87837 12 VAL E N 1
ATOM 10232 C CA . VAL E 2 12 ? 145.68575 119.62834 169.70141 1.000 62.90695 12 VAL E CA 1
ATOM 10233 C C . VAL E 2 12 ? 147.11405 119.19729 170.00644 1.000 64.69055 12 VAL E C 1
ATOM 10234 O O . VAL E 2 12 ? 147.99367 119.22503 169.14415 1.000 65.14995 12 VAL E O 1
ATOM 10238 N N . GLN E 2 13 ? 147.34614 118.81662 171.27148 1.000 64.95024 13 GLN E N 1
ATOM 10239 C CA . GLN E 2 13 ? 148.63599 118.29936 171.69539 1.000 65.63255 13 GLN E CA 1
ATOM 10240 C C . GLN E 2 13 ? 148.84897 116.88830 171.16088 1.000 65.92998 13 GLN E C 1
ATOM 10241 O O . GLN E 2 13 ? 147.88270 116.15227 170.94087 1.000 66.81778 13 GLN E O 1
ATOM 10247 N N . PRO E 2 14 ? 150.09984 116.48602 170.93444 1.000 63.87005 14 PRO E N 1
ATOM 10248 C CA . PRO E 2 14 ? 150.36073 115.12093 170.46541 1.000 63.15076 14 PRO E CA 1
ATOM 10249 C C . PRO E 2 14 ? 149.79590 114.08742 171.42877 1.000 62.47052 14 PRO E C 1
ATOM 10250 O O . PRO E 2 14 ? 149.86398 114.24262 172.64916 1.000 66.22739 14 PRO E O 1
ATOM 10254 N N . GLY E 2 15 ? 149.22932 113.02259 170.86636 1.000 56.63064 15 GLY E N 1
ATOM 10255 C CA . GLY E 2 15 ? 148.51654 112.03679 171.64331 1.000 56.46548 15 GLY E CA 1
ATOM 10256 C C . GLY E 2 15 ? 147.09756 112.41880 171.99719 1.000 58.62771 15 GLY E C 1
ATOM 10257 O O . GLY E 2 15 ? 146.42079 111.64883 172.68943 1.000 58.51229 15 GLY E O 1
ATOM 10258 N N . GLY E 2 16 ? 146.62814 113.58133 171.55327 1.000 60.80938 16 GLY E N 1
ATOM 10259 C CA . GLY E 2 16 ? 145.27620 114.01873 171.81898 1.000 59.72628 16 GLY E CA 1
ATOM 10260 C C . GLY E 2 16 ? 144.28016 113.43816 170.83226 1.000 61.18841 16 GLY E C 1
ATOM 10261 O O . GLY E 2 16 ? 144.59711 112.59541 169.99165 1.000 60.33276 16 GLY E O 1
ATOM 10262 N N . SER E 2 17 ? 143.04223 113.91320 170.94418 1.000 59.95220 17 SER E N 1
ATOM 10263 C CA . SER E 2 17 ? 141.94577 113.39501 170.14261 1.000 57.31289 17 SER E CA 1
ATOM 10264 C C . SER E 2 17 ? 141.12973 114.54060 169.56786 1.000 60.09953 17 SER E C 1
ATOM 10265 O O . SER E 2 17 ? 141.05740 115.62367 170.15429 1.000 60.42946 17 SER E O 1
ATOM 10268 N N . LEU E 2 18 ? 140.51833 114.28651 168.41595 1.000 55.20050 18 LEU E N 1
ATOM 10269 C CA . LEU E 2 18 ? 139.65144 115.23559 167.74005 1.000 50.99734 18 LEU E CA 1
ATOM 10270 C C . LEU E 2 18 ? 138.44638 114.48790 167.18910 1.000 50.46322 18 LEU E C 1
ATOM 10271 O O . LEU E 2 18 ? 138.46665 113.26632 167.02721 1.000 52.36032 18 LEU E O 1
ATOM 10276 N N . ARG E 2 19 ? 137.37968 115.22704 166.90656 1.000 42.88882 19 ARG E N 1
ATOM 10277 C CA . ARG E 2 19 ? 136.19320 114.63962 166.29787 1.000 43.42569 19 ARG E CA 1
ATOM 10278 C C . ARG E 2 19 ? 135.66311 115.60043 165.24881 1.000 44.23138 19 ARG E C 1
ATOM 10279 O O . ARG E 2 19 ? 134.93643 116.54299 165.57560 1.000 46.73020 19 ARG E O 1
ATOM 10287 N N . LEU E 2 20 ? 136.03397 115.36190 163.99634 1.000 39.84571 20 LEU E N 1
ATOM 10288 C CA . LEU E 2 20 ? 135.54816 116.16431 162.88707 1.000 36.31008 20 LEU E CA 1
ATOM 10289 C C . LEU E 2 20 ? 134.14416 115.72546 162.50698 1.000 35.80350 20 LEU E C 1
ATOM 10290 O O . LEU E 2 20 ? 133.79794 114.54809 162.59353 1.000 41.07732 20 LEU E O 1
ATOM 10295 N N . SER E 2 21 ? 133.33847 116.68238 162.07441 1.000 34.24841 21 SER E N 1
ATOM 10296 C CA . SER E 2 21 ? 131.98101 116.40508 161.63902 1.000 34.23150 21 SER E CA 1
ATOM 10297 C C . SER E 2 21 ? 131.73837 117.05959 160.28978 1.000 40.76695 21 SER E C 1
ATOM 10298 O O . SER E 2 21 ? 132.04242 118.23963 160.10250 1.000 44.73536 21 SER E O 1
ATOM 10301 N N . CYS E 2 22 ? 131.20098 116.28872 159.34818 1.000 32.84746 22 CYS E N 1
ATOM 10302 C CA . CYS E 2 22 ? 130.76820 116.83876 158.06907 1.000 30.99528 22 CYS E CA 1
ATOM 10303 C C . CYS E 2 22 ? 129.30624 116.47805 157.88150 1.000 35.86523 22 CYS E C 1
ATOM 10304 O O . CYS E 2 22 ? 128.96232 115.29650 157.79818 1.000 40.85717 22 CYS E O 1
ATOM 10307 N N . ALA E 2 23 ? 128.45035 117.49005 157.84042 1.000 42.13772 23 ALA E N 1
ATOM 10308 C CA . ALA E 2 23 ? 127.01845 117.30115 157.67293 1.000 42.59625 23 ALA E CA 1
ATOM 10309 C C . ALA E 2 23 ? 126.60192 117.79928 156.29894 1.000 41.42594 23 ALA E C 1
ATOM 10310 O O . ALA E 2 23 ? 126.95389 118.91487 155.90655 1.000 40.49267 23 ALA E O 1
ATOM 10312 N N . ALA E 2 24 ? 125.85845 116.97324 155.57404 1.000 42.72062 24 ALA E N 1
ATOM 10313 C CA . ALA E 2 24 ? 125.30810 117.34672 154.28054 1.000 43.80260 24 ALA E CA 1
ATOM 10314 C C . ALA E 2 24 ? 123.84673 117.72813 154.45532 1.000 43.81243 24 ALA E C 1
ATOM 10315 O O . ALA E 2 24 ? 123.05797 116.94646 154.99513 1.000 49.03277 24 ALA E O 1
ATOM 10317 N N . SER E 2 25 ? 123.49147 118.92847 154.00998 1.000 45.22689 25 SER E N 1
ATOM 10318 C CA . SER E 2 25 ? 122.11567 119.39443 154.06083 1.000 48.75263 25 SER E CA 1
ATOM 10319 C C . SER E 2 25 ? 121.64254 119.71707 152.65249 1.000 49.38197 25 SER E C 1
ATOM 10320 O O . SER E 2 25 ? 122.43119 120.09799 151.78667 1.000 49.91340 25 SER E O 1
ATOM 10323 N N . GLY E 2 26 ? 120.34566 119.54968 152.42808 1.000 51.75448 26 GLY E N 1
ATOM 10324 C CA . GLY E 2 26 ? 119.78648 119.77575 151.11308 1.000 51.99786 26 GLY E CA 1
ATOM 10325 C C . GLY E 2 26 ? 119.32945 118.49178 150.45909 1.000 52.54862 26 GLY E C 1
ATOM 10326 O O . GLY E 2 26 ? 119.02784 117.51447 151.14916 1.000 53.36741 26 GLY E O 1
ATOM 10327 N N . SER E 2 27 ? 119.27879 118.47307 149.13191 1.000 49.68693 27 SER E N 1
ATOM 10328 C CA . SER E 2 27 ? 118.79489 117.32116 148.38580 1.000 50.68920 27 SER E CA 1
ATOM 10329 C C . SER E 2 27 ? 119.89322 116.78154 147.48135 1.000 49.15025 27 SER E C 1
ATOM 10330 O O . SER E 2 27 ? 120.47066 117.52644 146.68239 1.000 47.83360 27 SER E O 1
ATOM 10333 N N . ILE E 2 28 ? 120.17891 115.49008 147.61642 1.000 40.33416 28 ILE E N 1
ATOM 10334 C CA . ILE E 2 28 ? 120.99499 114.74776 146.66579 1.000 35.74392 28 ILE E CA 1
ATOM 10335 C C . ILE E 2 28 ? 120.22208 113.49207 146.29408 1.000 35.48476 28 ILE E C 1
ATOM 10336 O O . ILE E 2 28 ? 119.55547 112.89128 147.14386 1.000 41.01027 28 ILE E O 1
ATOM 10341 N N . PHE E 2 29 ? 120.26697 113.12271 145.01360 1.000 21.83295 29 PHE E N 1
ATOM 10342 C CA . PHE E 2 29 ? 119.47113 111.98907 144.55735 1.000 22.53266 29 PHE E CA 1
ATOM 10343 C C . PHE E 2 29 ? 119.94587 110.68918 145.19338 1.000 32.26584 29 PHE E C 1
ATOM 10344 O O . PHE E 2 29 ? 119.13939 109.90186 145.70091 1.000 34.37098 29 PHE E O 1
ATOM 10352 N N . ARG E 2 30 ? 121.25376 110.44783 145.17921 1.000 25.27623 30 ARG E N 1
ATOM 10353 C CA . ARG E 2 30 ? 121.79716 109.18868 145.67797 1.000 24.24569 30 ARG E CA 1
ATOM 10354 C C . ARG E 2 30 ? 123.19183 109.45094 146.22385 1.000 22.63284 30 ARG E C 1
ATOM 10355 O O . ARG E 2 30 ? 124.16179 109.45607 145.46381 1.000 24.41073 30 ARG E O 1
ATOM 10363 N N . LEU E 2 31 ? 123.29696 109.65010 147.53307 1.000 23.86234 31 LEU E N 1
ATOM 10364 C CA . LEU E 2 31 ? 124.59157 109.80541 148.18419 1.000 17.68987 31 LEU E CA 1
ATOM 10365 C C . LEU E 2 31 ? 125.27656 108.44660 148.21105 1.000 17.87344 31 LEU E C 1
ATOM 10366 O O . LEU E 2 31 ? 124.82294 107.52607 148.89647 1.000 24.80963 31 LEU E O 1
ATOM 10371 N N . ASP E 2 32 ? 126.36288 108.31959 147.45742 1.000 15.85141 32 ASP E N 1
ATOM 10372 C CA . ASP E 2 32 ? 127.08516 107.05983 147.38040 1.000 13.09467 32 ASP E CA 1
ATOM 10373 C C . ASP E 2 32 ? 128.19640 106.97408 148.41328 1.000 17.73412 32 ASP E C 1
ATOM 10374 O O . ASP E 2 32 ? 128.37858 105.92283 149.03339 1.000 18.23422 32 ASP E O 1
ATOM 10379 N N . ALA E 2 33 ? 128.95576 108.04907 148.61397 1.000 22.36178 33 ALA E N 1
ATOM 10380 C CA . ALA E 2 33 ? 130.03247 107.96453 149.59120 1.000 10.62946 33 ALA E CA 1
ATOM 10381 C C . ALA E 2 33 ? 130.23012 109.30517 150.27541 1.000 15.26126 33 ALA E C 1
ATOM 10382 O O . ALA E 2 33 ? 129.84419 110.35220 149.75175 1.000 19.05729 33 ALA E O 1
ATOM 10384 N N . MET E 2 34 ? 130.84108 109.25511 151.45673 1.000 22.41451 34 MET E N 1
ATOM 10385 C CA . MET E 2 34 ? 131.15670 110.45491 152.21446 1.000 16.00016 34 MET E CA 1
ATOM 10386 C C . MET E 2 34 ? 132.46252 110.22146 152.95538 1.000 19.99588 34 MET E C 1
ATOM 10387 O O . MET E 2 34 ? 132.66114 109.15519 153.53762 1.000 26.03306 34 MET E O 1
ATOM 10392 N N . GLY E 2 35 ? 133.35026 111.20555 152.93325 1.000 22.43771 35 GLY E N 1
ATOM 10393 C CA . GLY E 2 35 ? 134.63611 110.96475 153.55482 1.000 20.58961 35 GLY E CA 1
ATOM 10394 C C . GLY E 2 35 ? 135.47733 112.21023 153.70841 1.000 20.20614 35 GLY E C 1
ATOM 10395 O O . GLY E 2 35 ? 135.02307 113.32787 153.47733 1.000 26.88561 35 GLY E O 1
ATOM 10396 N N . TRP E 2 36 ? 136.72457 111.98074 154.11114 1.000 19.34333 36 TRP E N 1
ATOM 10397 C CA . TRP E 2 36 ? 137.71101 113.01451 154.36694 1.000 18.14157 36 TRP E CA 1
ATOM 10398 C C . TRP E 2 36 ? 138.99971 112.71103 153.61933 1.000 21.23834 36 TRP E C 1
ATOM 10399 O O . TRP E 2 36 ? 139.49378 111.57612 153.62458 1.000 20.20362 36 TRP E O 1
ATOM 10410 N N . TYR E 2 37 ? 139.52742 113.75755 152.98852 1.000 21.56206 37 TYR E N 1
ATOM 10411 C CA . TYR E 2 37 ? 140.88102 113.82358 152.46576 1.000 22.02226 37 TYR E CA 1
ATOM 10412 C C . TYR E 2 37 ? 141.63912 114.85796 153.28267 1.000 24.03400 37 TYR E C 1
ATOM 10413 O O . TYR E 2 37 ? 141.04049 115.68976 153.96597 1.000 22.96366 37 TYR E O 1
ATOM 10422 N N . ARG E 2 38 ? 142.96410 114.80335 153.22192 1.000 29.11646 38 ARG E N 1
ATOM 10423 C CA . ARG E 2 38 ? 143.76978 115.81280 153.89028 1.000 33.77797 38 ARG E CA 1
ATOM 10424 C C . ARG E 2 38 ? 144.94734 116.18855 153.01074 1.000 28.90211 38 ARG E C 1
ATOM 10425 O O . ARG E 2 38 ? 145.45974 115.37368 152.24207 1.000 28.90261 38 ARG E O 1
ATOM 10433 N N . GLN E 2 39 ? 145.36471 117.44142 153.13121 1.000 34.84508 39 GLN E N 1
ATOM 10434 C CA . GLN E 2 39 ? 146.51564 117.95717 152.40321 1.000 38.48395 39 GLN E CA 1
ATOM 10435 C C . GLN E 2 39 ? 147.43758 118.63291 153.40584 1.000 39.44018 39 GLN E C 1
ATOM 10436 O O . GLN E 2 39 ? 147.02966 119.57332 154.09638 1.000 38.18848 39 GLN E O 1
ATOM 10442 N N . ALA E 2 40 ? 148.65590 118.12143 153.51459 1.000 49.68182 40 ALA E N 1
ATOM 10443 C CA . ALA E 2 40 ? 149.68875 118.74363 154.31760 1.000 49.04605 40 ALA E CA 1
ATOM 10444 C C . ALA E 2 40 ? 150.43629 119.77660 153.48370 1.000 50.82929 40 ALA E C 1
ATOM 10445 O O . ALA E 2 40 ? 150.45284 119.69728 152.25365 1.000 48.82244 40 ALA E O 1
ATOM 10447 N N . PRO E 2 41 ? 151.04941 120.77533 154.12968 1.000 56.34469 41 PRO E N 1
ATOM 10448 C CA . PRO E 2 41 ? 151.80334 121.78700 153.37513 1.000 53.56842 41 PRO E CA 1
ATOM 10449 C C . PRO E 2 41 ? 152.91165 121.19094 152.52189 1.000 54.48629 41 PRO E C 1
ATOM 10450 O O . PRO E 2 41 ? 153.81938 120.53214 153.03742 1.000 54.81552 41 PRO E O 1
ATOM 10454 N N . GLY E 2 42 ? 152.83905 121.41406 151.21148 1.000 57.62588 42 GLY E N 1
ATOM 10455 C CA . GLY E 2 42 ? 153.83651 120.92592 150.28487 1.000 56.88435 42 GLY E CA 1
ATOM 10456 C C . GLY E 2 42 ? 153.59978 119.53651 149.73201 1.000 58.35254 42 GLY E C 1
ATOM 10457 O O . GLY E 2 42 ? 154.40119 119.07371 148.91036 1.000 58.34560 42 GLY E O 1
ATOM 10458 N N . LYS E 2 43 ? 152.52986 118.85881 150.14039 1.000 52.67061 43 LYS E N 1
ATOM 10459 C CA . LYS E 2 43 ? 152.23203 117.51385 149.67104 1.000 50.44878 43 LYS E CA 1
ATOM 10460 C C . LYS E 2 43 ? 150.85639 117.49196 149.02021 1.000 50.24007 43 LYS E C 1
ATOM 10461 O O . LYS E 2 43 ? 150.03645 118.39171 149.21318 1.000 51.89236 43 LYS E O 1
ATOM 10467 N N . GLN E 2 44 ? 150.61749 116.45115 148.23086 1.000 45.03354 44 GLN E N 1
ATOM 10468 C CA . GLN E 2 44 ? 149.32975 116.23030 147.59379 1.000 42.89260 44 GLN E CA 1
ATOM 10469 C C . GLN E 2 44 ? 148.32232 115.69745 148.60398 1.000 41.92591 44 GLN E C 1
ATOM 10470 O O . GLN E 2 44 ? 148.68361 115.14960 149.64747 1.000 42.10165 44 GLN E O 1
ATOM 10476 N N . ARG E 2 45 ? 147.04256 115.86108 148.28050 1.000 32.93028 45 ARG E N 1
ATOM 10477 C CA . ARG E 2 45 ? 146.00773 115.35174 149.16447 1.000 32.63556 45 ARG E CA 1
ATOM 10478 C C . ARG E 2 45 ? 146.03121 113.83003 149.17981 1.000 26.07366 45 ARG E C 1
ATOM 10479 O O . ARG E 2 45 ? 146.35403 113.17628 148.18607 1.000 32.19684 45 ARG E O 1
ATOM 10487 N N . GLU E 2 46 ? 145.70390 113.26867 150.33470 1.000 26.75333 46 GLU E N 1
ATOM 10488 C CA . GLU E 2 46 ? 145.67996 111.82990 150.51505 1.000 28.27309 46 GLU E CA 1
ATOM 10489 C C . GLU E 2 46 ? 144.37895 111.44518 151.19501 1.000 24.71482 46 GLU E C 1
ATOM 10490 O O . GLU E 2 46 ? 143.83598 112.20473 151.99862 1.000 31.34446 46 GLU E O 1
ATOM 10496 N N . LEU E 2 47 ? 143.87576 110.26537 150.85281 1.000 20.56598 47 LEU E N 1
ATOM 10497 C CA . LEU E 2 47 ? 142.67032 109.76850 151.49297 1.000 22.09292 47 LEU E CA 1
ATOM 10498 C C . LEU E 2 47 ? 142.90799 109.58422 152.98391 1.000 27.49878 47 LEU E C 1
ATOM 10499 O O . LEU E 2 47 ? 143.90008 108.98381 153.40313 1.000 32.27988 47 LEU E O 1
ATOM 10504 N N . VAL E 2 48 ? 141.99892 110.11921 153.78427 1.000 27.58142 48 VAL E N 1
ATOM 10505 C CA . VAL E 2 48 ? 141.96775 109.87810 155.21647 1.000 25.26783 48 VAL E CA 1
ATOM 10506 C C . VAL E 2 48 ? 140.95816 108.79636 155.56245 1.000 24.42605 48 VAL E C 1
ATOM 10507 O O . VAL E 2 48 ? 141.30172 107.78909 156.17905 1.000 30.65701 48 VAL E O 1
ATOM 10511 N N . ALA E 2 49 ? 139.70865 108.97785 155.14934 1.000 18.48043 49 ALA E N 1
ATOM 10512 C CA . ALA E 2 49 ? 138.69386 107.98007 155.45519 1.000 21.76987 49 ALA E CA 1
ATOM 10513 C C . ALA E 2 49 ? 137.52101 108.15787 154.50917 1.000 23.73824 49 ALA E C 1
ATOM 10514 O O . ALA E 2 49 ? 137.30032 109.24286 153.98179 1.000 29.28325 49 ALA E O 1
ATOM 10516 N N . VAL E 2 50 ? 136.77994 107.08036 154.28936 1.000 17.69630 50 VAL E N 1
ATOM 10517 C CA . VAL E 2 50 ? 135.56552 107.13839 153.48567 1.000 21.69363 50 VAL E CA 1
ATOM 10518 C C . VAL E 2 50 ? 134.61665 106.05472 153.97056 1.000 15.16852 50 VAL E C 1
ATOM 10519 O O . VAL E 2 50 ? 135.04233 104.94186 154.29226 1.000 22.44057 50 VAL E O 1
ATOM 10523 N N . ILE E 2 51 ? 133.33269 106.39033 154.04291 1.000 5.61591 51 ILE E N 1
ATOM 10524 C CA . ILE E 2 51 ? 132.27289 105.43737 154.33719 1.000 16.16608 51 ILE E CA 1
ATOM 10525 C C . ILE E 2 51 ? 131.23787 105.52076 153.21802 1.000 19.96517 51 ILE E C 1
ATOM 10526 O O . ILE E 2 51 ? 130.84843 106.61832 152.79745 1.000 18.71357 51 ILE E O 1
ATOM 10531 N N . ARG E 2 52 ? 130.81897 104.36201 152.71883 1.000 21.80821 52 ARG E N 1
ATOM 10532 C CA . ARG E 2 52 ? 129.91993 104.27157 151.57987 1.000 19.06380 52 ARG E CA 1
ATOM 10533 C C . ARG E 2 52 ? 128.58352 103.67425 151.99283 1.000 18.33529 52 ARG E C 1
ATOM 10534 O O . ARG E 2 52 ? 128.45640 103.04081 153.04236 1.000 24.55317 52 ARG E O 1
ATOM 10542 N N . SER E 2 53 ? 127.57957 103.90269 151.14887 1.000 18.01498 53 SER E N 1
ATOM 10543 C CA . SER E 2 53 ? 126.28807 103.26008 151.33293 1.000 18.28437 53 SER E CA 1
ATOM 10544 C C . SER E 2 53 ? 126.45622 101.74802 151.30535 1.000 16.80110 53 SER E C 1
ATOM 10545 O O . SER E 2 53 ? 127.16103 101.19898 150.45605 1.000 25.94737 53 SER E O 1
ATOM 10548 N N . GLY E 2 54 ? 125.81363 101.07568 152.25062 1.000 19.58476 54 GLY E N 1
ATOM 10549 C CA . GLY E 2 54 ? 126.04708 99.67678 152.49907 1.000 19.01058 54 GLY E CA 1
ATOM 10550 C C . GLY E 2 54 ? 126.97524 99.40303 153.66202 1.000 23.50438 54 GLY E C 1
ATOM 10551 O O . GLY E 2 54 ? 127.02401 98.26694 154.14256 1.000 26.86665 54 GLY E O 1
ATOM 10552 N N . GLY E 2 55 ? 127.71222 100.41255 154.12149 1.000 20.81816 55 GLY E N 1
ATOM 10553 C CA . GLY E 2 55 ? 128.49982 100.31295 155.33007 1.000 18.23527 55 GLY E CA 1
ATOM 10554 C C . GLY E 2 55 ? 129.98444 100.08819 155.15191 1.000 14.76302 55 GLY E C 1
ATOM 10555 O O . GLY E 2 55 ? 130.70961 100.08664 156.15195 1.000 23.59684 55 GLY E O 1
ATOM 10556 N N . SER E 2 56 ? 130.46438 99.89606 153.92910 1.000 20.60038 56 SER E N 1
ATOM 10557 C CA . SER E 2 56 ? 131.88721 99.66646 153.73035 1.000 16.44269 56 SER E CA 1
ATOM 10558 C C . SER E 2 56 ? 132.67981 100.94336 153.98850 1.000 22.00456 56 SER E C 1
ATOM 10559 O O . SER E 2 56 ? 132.21720 102.05560 153.72693 1.000 25.15649 56 SER E O 1
ATOM 10562 N N . THR E 2 57 ? 133.88640 100.77227 154.51757 1.000 21.15101 57 THR E N 1
ATOM 10563 C CA . THR E 2 57 ? 134.75655 101.88548 154.85980 1.000 22.99397 57 THR E CA 1
ATOM 10564 C C . THR E 2 57 ? 136.15717 101.61839 154.33338 1.000 23.62177 57 THR E C 1
ATOM 10565 O O . THR E 2 57 ? 136.55440 100.47407 154.11094 1.000 31.80356 57 THR E O 1
ATOM 10569 N N . ASP E 2 58 ? 136.89667 102.70036 154.12353 1.000 24.82606 58 ASP E N 1
ATOM 10570 C CA . ASP E 2 58 ? 138.30781 102.61821 153.78411 1.000 23.46709 58 ASP E CA 1
ATOM 10571 C C . ASP E 2 58 ? 139.05683 103.72856 154.50486 1.000 23.65015 58 ASP E C 1
ATOM 10572 O O . ASP E 2 58 ? 138.49034 104.77826 154.81677 1.000 26.28743 58 ASP E O 1
ATOM 10577 N N . TYR E 2 59 ? 140.33736 103.48108 154.76958 1.000 29.07682 59 TYR E N 1
ATOM 10578 C CA . TYR E 2 59 ? 141.18018 104.40163 155.51720 1.000 30.28909 59 TYR E CA 1
ATOM 10579 C C . TYR E 2 59 ? 142.51578 104.54601 154.80877 1.000 30.16002 59 TYR E C 1
ATOM 10580 O O . TYR E 2 59 ? 142.93695 103.66107 154.06245 1.000 36.83741 59 TYR E O 1
ATOM 10589 N N . GLY E 2 60 ? 143.17702 105.67253 155.04407 1.000 38.03974 60 GLY E N 1
ATOM 10590 C CA . GLY E 2 60 ? 144.54424 105.81739 154.60171 1.000 40.16496 60 GLY E CA 1
ATOM 10591 C C . GLY E 2 60 ? 145.48649 104.94030 155.40136 1.000 46.74629 60 GLY E C 1
ATOM 10592 O O . GLY E 2 60 ? 145.21538 104.56204 156.54000 1.000 50.76909 60 GLY E O 1
ATOM 10593 N N . ASP E 2 61 ? 146.62132 104.60806 154.78314 1.000 53.68538 61 ASP E N 1
ATOM 10594 C CA . ASP E 2 61 ? 147.57675 103.71212 155.42917 1.000 53.06356 61 ASP E CA 1
ATOM 10595 C C . ASP E 2 61 ? 148.12560 104.31533 156.71553 1.000 53.19792 61 ASP E C 1
ATOM 10596 O O . ASP E 2 61 ? 148.29206 103.61137 157.71779 1.000 55.10997 61 ASP E O 1
ATOM 10601 N N . SER E 2 62 ? 148.40736 105.61875 156.70778 1.000 53.37594 62 SER E N 1
ATOM 10602 C CA . SER E 2 62 ? 148.99897 106.25976 157.87685 1.000 53.14868 62 SER E CA 1
ATOM 10603 C C . SER E 2 62 ? 148.03537 106.28354 159.05621 1.000 54.66486 62 SER E C 1
ATOM 10604 O O . SER E 2 62 ? 148.46075 106.17256 160.21103 1.000 60.17509 62 SER E O 1
ATOM 10607 N N . VAL E 2 63 ? 146.73298 106.42823 158.79067 1.000 48.62319 63 VAL E N 1
ATOM 10608 C CA . VAL E 2 63 ? 145.76168 106.64559 159.85788 1.000 49.12644 63 VAL E CA 1
ATOM 10609 C C . VAL E 2 63 ? 144.97723 105.39308 160.22416 1.000 50.00798 63 VAL E C 1
ATOM 10610 O O . VAL E 2 63 ? 144.02008 105.48474 161.00459 1.000 50.28198 63 VAL E O 1
ATOM 10614 N N . LYS E 2 64 ? 145.34154 104.22969 159.68908 1.000 51.91649 64 LYS E N 1
ATOM 10615 C CA . LYS E 2 64 ? 144.62687 103.00605 160.03033 1.000 49.73922 64 LYS E CA 1
ATOM 10616 C C . LYS E 2 64 ? 144.85928 102.63010 161.48842 1.000 50.97871 64 LYS E C 1
ATOM 10617 O O . LYS E 2 64 ? 145.98164 102.69759 161.99610 1.000 53.90595 64 LYS E O 1
ATOM 10623 N N . GLY E 2 65 ? 143.78683 102.22564 162.15825 1.000 53.59314 65 GLY E N 1
ATOM 10624 C CA . GLY E 2 65 ? 143.81742 101.85032 163.56127 1.000 52.72913 65 GLY E CA 1
ATOM 10625 C C . GLY E 2 65 ? 143.48970 102.97268 164.52433 1.000 51.70935 65 GLY E C 1
ATOM 10626 O O . GLY E 2 65 ? 142.85315 102.74224 165.55403 1.000 54.19028 65 GLY E O 1
ATOM 10627 N N . ARG E 2 66 ? 143.91251 104.19336 164.20284 1.000 49.82738 66 ARG E N 1
ATOM 10628 C CA . ARG E 2 66 ? 143.69219 105.35588 165.05359 1.000 51.93281 66 ARG E CA 1
ATOM 10629 C C . ARG E 2 66 ? 142.44227 106.13845 164.66942 1.000 53.63299 66 ARG E C 1
ATOM 10630 O O . ARG E 2 66 ? 141.69178 106.57649 165.54559 1.000 53.04024 66 ARG E O 1
ATOM 10638 N N . PHE E 2 67 ? 142.20437 106.32358 163.37494 1.000 46.74698 67 PHE E N 1
ATOM 10639 C CA . PHE E 2 67 ? 141.05855 107.07875 162.89200 1.000 40.67004 67 PHE E CA 1
ATOM 10640 C C . PHE E 2 67 ? 139.87806 106.14501 162.66170 1.000 43.34016 67 PHE E C 1
ATOM 10641 O O . PHE E 2 67 ? 140.04403 104.99289 162.25432 1.000 45.40430 67 PHE E O 1
ATOM 10649 N N . THR E 2 68 ? 138.67753 106.64878 162.93373 1.000 36.45143 68 THR E N 1
ATOM 10650 C CA . THR E 2 68 ? 137.47056 105.85119 162.74231 1.000 34.78149 68 THR E CA 1
ATOM 10651 C C . THR E 2 68 ? 136.37668 106.73580 162.16961 1.000 38.59049 68 THR E C 1
ATOM 10652 O O . THR E 2 68 ? 136.01859 107.74883 162.77394 1.000 39.71915 68 THR E O 1
ATOM 10656 N N . ILE E 2 69 ? 135.84996 106.35503 161.01103 1.000 32.31596 69 ILE E N 1
ATOM 10657 C CA . ILE E 2 69 ? 134.77065 107.08597 160.35986 1.000 30.71794 69 ILE E CA 1
ATOM 10658 C C . ILE E 2 69 ? 133.45603 106.39427 160.68370 1.000 30.89540 69 ILE E C 1
ATOM 10659 O O . ILE E 2 69 ? 133.35922 105.16188 160.64917 1.000 38.03025 69 ILE E O 1
ATOM 10664 N N . SER E 2 70 ? 132.45398 107.18643 161.05124 1.000 30.22609 70 SER E N 1
ATOM 10665 C CA . SER E 2 70 ? 131.14367 106.64937 161.38086 1.000 34.51662 70 SER E CA 1
ATOM 10666 C C . SER E 2 70 ? 130.08765 107.56797 160.79244 1.000 36.85759 70 SER E C 1
ATOM 10667 O O . SER E 2 70 ? 130.36358 108.71635 160.44708 1.000 38.27055 70 SER E O 1
ATOM 10670 N N . ARG E 2 71 ? 128.86898 107.05208 160.67984 1.000 48.95957 71 ARG E N 1
ATOM 10671 C CA . ARG E 2 71 ? 127.79340 107.78104 160.02567 1.000 50.57304 71 ARG E CA 1
ATOM 10672 C C . ARG E 2 71 ? 126.57131 107.84782 160.92601 1.000 53.98761 71 ARG E C 1
ATOM 10673 O O . ARG E 2 71 ? 126.14738 106.83096 161.48237 1.000 56.12834 71 ARG E O 1
ATOM 10681 N N . ASP E 2 72 ? 126.01437 109.04802 161.07065 1.000 64.56989 72 ASP E N 1
ATOM 10682 C CA . ASP E 2 72 ? 124.68891 109.22912 161.65534 1.000 64.33379 72 ASP E CA 1
ATOM 10683 C C . ASP E 2 72 ? 123.69709 109.14219 160.50410 1.000 66.84379 72 ASP E C 1
ATOM 10684 O O . ASP E 2 72 ? 123.47740 110.10382 159.76698 1.000 69.82538 72 ASP E O 1
ATOM 10689 N N . ASN E 2 73 ? 123.09453 107.96162 160.34428 1.000 74.80243 73 ASN E N 1
ATOM 10690 C CA . ASN E 2 73 ? 122.26029 107.69781 159.17592 1.000 75.82937 73 ASN E CA 1
ATOM 10691 C C . ASN E 2 73 ? 121.01428 108.57166 159.14727 1.000 77.15658 73 ASN E C 1
ATOM 10692 O O . ASN E 2 73 ? 120.37045 108.70049 158.09923 1.000 76.43151 73 ASN E O 1
ATOM 10697 N N . ALA E 2 74 ? 120.65563 109.17603 160.28158 1.000 78.67230 74 ALA E N 1
ATOM 10698 C CA . ALA E 2 74 ? 119.44640 109.99039 160.33247 1.000 78.30216 74 ALA E CA 1
ATOM 10699 C C . ALA E 2 74 ? 119.59979 111.28018 159.53391 1.000 78.15587 74 ALA E C 1
ATOM 10700 O O . ALA E 2 74 ? 118.69963 111.65700 158.77457 1.000 77.77060 74 ALA E O 1
ATOM 10702 N N . LYS E 2 75 ? 120.73207 111.97192 159.68699 1.000 73.43313 75 LYS E N 1
ATOM 10703 C CA . LYS E 2 75 ? 120.89735 113.31466 159.13928 1.000 71.61606 75 LYS E CA 1
ATOM 10704 C C . LYS E 2 75 ? 121.95802 113.38489 158.04396 1.000 73.06959 75 LYS E C 1
ATOM 10705 O O . LYS E 2 75 ? 122.35420 114.48622 157.64812 1.000 73.48410 75 LYS E O 1
ATOM 10711 N N . ASN E 2 76 ? 122.41296 112.23926 157.53706 1.000 64.45143 76 ASN E N 1
ATOM 10712 C CA . ASN E 2 76 ? 123.43596 112.17972 156.48933 1.000 63.31035 76 ASN E CA 1
ATOM 10713 C C . ASN E 2 76 ? 124.70166 112.93363 156.89567 1.000 61.08581 76 ASN E C 1
ATOM 10714 O O . ASN E 2 76 ? 125.27753 113.69680 156.11801 1.000 60.62498 76 ASN E O 1
ATOM 10719 N N . THR E 2 77 ? 125.13708 112.71378 158.13344 1.000 52.39188 77 THR E N 1
ATOM 10720 C CA . THR E 2 77 ? 126.34679 113.32914 158.65871 1.000 51.92151 77 THR E CA 1
ATOM 10721 C C . THR E 2 77 ? 127.37626 112.25061 158.96069 1.000 51.45214 77 THR E C 1
ATOM 10722 O O . THR E 2 77 ? 127.02403 111.12232 159.31363 1.000 52.57568 77 THR E O 1
ATOM 10726 N N . VAL E 2 78 ? 128.64942 112.59854 158.80965 1.000 41.17816 78 VAL E N 1
ATOM 10727 C CA . VAL E 2 78 ? 129.73829 111.67935 159.09699 1.000 39.31697 78 VAL E CA 1
ATOM 10728 C C . VAL E 2 78 ? 130.63583 112.29179 160.16145 1.000 34.63796 78 VAL E C 1
ATOM 10729 O O . VAL E 2 78 ? 130.79588 113.51236 160.26029 1.000 36.91041 78 VAL E O 1
ATOM 10733 N N . TYR E 2 79 ? 131.22163 111.41093 160.96735 1.000 36.12392 79 TYR E N 1
ATOM 10734 C CA . TYR E 2 79 ? 132.11811 111.78698 162.05009 1.000 36.64290 79 TYR E CA 1
ATOM 10735 C C . TYR E 2 79 ? 133.44686 111.08308 161.84624 1.000 33.96637 79 TYR E C 1
ATOM 10736 O O . TYR E 2 79 ? 133.48172 109.87505 161.59345 1.000 39.06926 79 TYR E O 1
ATOM 10745 N N . LEU E 2 80 ? 134.52808 111.84008 161.95037 1.000 33.23544 80 LEU E N 1
ATOM 10746 C CA . LEU E 2 80 ? 135.88535 111.31002 161.91251 1.000 34.88570 80 LEU E CA 1
ATOM 10747 C C . LEU E 2 80 ? 136.44637 111.42865 163.32402 1.000 40.32759 80 LEU E C 1
ATOM 10748 O O . LEU E 2 80 ? 136.69864 112.53432 163.80744 1.000 44.58995 80 LEU E O 1
ATOM 10753 N N . GLN E 2 81 ? 136.61868 110.29168 163.99451 1.000 41.27206 81 GLN E N 1
ATOM 10754 C CA . GLN E 2 81 ? 137.21077 110.27151 165.32427 1.000 39.62599 81 GLN E CA 1
ATOM 10755 C C . GLN E 2 81 ? 138.70309 110.00540 165.19642 1.000 42.89024 81 GLN E C 1
ATOM 10756 O O . GLN E 2 81 ? 139.11265 108.95314 164.69272 1.000 46.84811 81 GLN E O 1
ATOM 10762 N N . MET E 2 82 ? 139.50978 110.95923 165.64665 1.000 47.76997 82 MET E N 1
ATOM 10763 C CA . MET E 2 82 ? 140.95521 110.92611 165.50317 1.000 48.03043 82 MET E CA 1
ATOM 10764 C C . MET E 2 82 ? 141.58042 110.74953 166.87969 1.000 52.80248 82 MET E C 1
ATOM 10765 O O . MET E 2 82 ? 141.42459 111.61273 167.74861 1.000 53.19270 82 MET E O 1
ATOM 10770 N N . ASN E 2 83 ? 142.28702 109.64029 167.07673 1.000 54.64975 83 ASN E N 1
ATOM 10771 C CA . ASN E 2 83 ? 142.90587 109.34731 168.35958 1.000 54.42964 83 ASN E CA 1
ATOM 10772 C C . ASN E 2 83 ? 144.39353 109.11792 168.15326 1.000 56.17226 83 ASN E C 1
ATOM 10773 O O . ASN E 2 83 ? 144.84045 108.76293 167.06058 1.000 56.95349 83 ASN E O 1
ATOM 10778 N N . SER E 2 84 ? 145.15554 109.33350 169.22640 1.000 60.21784 84 SER E N 1
ATOM 10779 C CA . SER E 2 84 ? 146.60770 109.17040 169.21661 1.000 59.14657 84 SER E CA 1
ATOM 10780 C C . SER E 2 84 ? 147.24131 110.01037 168.11126 1.000 59.05291 84 SER E C 1
ATOM 10781 O O . SER E 2 84 ? 148.03072 109.52566 167.29854 1.000 60.72537 84 SER E O 1
ATOM 10784 N N . LEU E 2 85 ? 146.87792 111.28910 168.08283 1.000 57.73288 85 LEU E N 1
ATOM 10785 C CA . LEU E 2 85 ? 147.33693 112.16979 167.01835 1.000 61.03901 85 LEU E CA 1
ATOM 10786 C C . LEU E 2 85 ? 148.84002 112.40265 167.10463 1.000 61.37812 85 LEU E C 1
ATOM 10787 O O . LEU E 2 85 ? 149.40021 112.58147 168.18887 1.000 65.47636 85 LEU E O 1
ATOM 10792 N N . LYS E 2 86 ? 149.48742 112.39127 165.95071 1.000 61.93774 86 LYS E N 1
ATOM 10793 C CA . LYS E 2 86 ? 150.90580 112.63993 165.76872 1.000 63.16903 86 LYS E CA 1
ATOM 10794 C C . LYS E 2 86 ? 151.12192 113.99703 165.11747 1.000 65.49588 86 LYS E C 1
ATOM 10795 O O . LYS E 2 86 ? 150.21177 114.54876 164.49376 1.000 66.37165 86 LYS E O 1
ATOM 10801 N N . PRO E 2 87 ? 152.31762 114.57822 165.24916 1.000 73.34556 87 PRO E N 1
ATOM 10802 C CA . PRO E 2 87 ? 152.58303 115.85880 164.57100 1.000 72.27296 87 PRO E CA 1
ATOM 10803 C C . PRO E 2 87 ? 152.47011 115.78809 163.05740 1.000 70.74304 87 PRO E C 1
ATOM 10804 O O . PRO E 2 87 ? 152.25778 116.82730 162.42179 1.000 70.84088 87 PRO E O 1
ATOM 10808 N N . GLU E 2 88 ? 152.60135 114.60657 162.45725 1.000 67.28042 88 GLU E N 1
ATOM 10809 C CA . GLU E 2 88 ? 152.44201 114.46828 161.01505 1.000 68.20080 88 GLU E CA 1
ATOM 10810 C C . GLU E 2 88 ? 150.99038 114.57596 160.56454 1.000 67.16116 88 GLU E C 1
ATOM 10811 O O . GLU E 2 88 ? 150.73931 114.63109 159.35718 1.000 67.76156 88 GLU E O 1
ATOM 10817 N N . ASP E 2 89 ? 150.03691 114.61011 161.49170 1.000 56.45972 89 ASP E N 1
ATOM 10818 C CA . ASP E 2 89 ? 148.62527 114.72811 161.15617 1.000 54.18125 89 ASP E CA 1
ATOM 10819 C C . ASP E 2 89 ? 148.18935 116.16889 160.92755 1.000 55.70394 89 ASP E C 1
ATOM 10820 O O . ASP E 2 89 ? 147.00749 116.40810 160.66398 1.000 56.96375 89 ASP E O 1
ATOM 10825 N N . THR E 2 90 ? 149.10338 117.12810 161.03378 1.000 54.57117 90 THR E N 1
ATOM 10826 C CA . THR E 2 90 ? 148.77002 118.52664 160.79708 1.000 50.73165 90 THR E CA 1
ATOM 10827 C C . THR E 2 90 ? 148.52622 118.75219 159.31075 1.000 52.67853 90 THR E C 1
ATOM 10828 O O . THR E 2 90 ? 149.43066 118.55604 158.49257 1.000 54.65198 90 THR E O 1
ATOM 10832 N N . ALA E 2 91 ? 147.31244 119.16968 158.96076 1.000 42.80916 91 ALA E N 1
ATOM 10833 C CA . ALA E 2 91 ? 146.94399 119.33803 157.56051 1.000 38.60989 91 ALA E CA 1
ATOM 10834 C C . ALA E 2 91 ? 145.62274 120.08688 157.48036 1.000 38.13463 91 ALA E C 1
ATOM 10835 O O . ALA E 2 91 ? 144.96103 120.33382 158.49129 1.000 40.94191 91 ALA E O 1
ATOM 10837 N N . VAL E 2 92 ? 145.23853 120.43394 156.25808 1.000 29.78760 92 VAL E N 1
ATOM 10838 C CA . VAL E 2 92 ? 143.87906 120.87812 155.98021 1.000 32.21518 92 VAL E CA 1
ATOM 10839 C C . VAL E 2 92 ? 143.05103 119.65940 155.60167 1.000 30.96380 92 VAL E C 1
ATOM 10840 O O . VAL E 2 92 ? 143.42796 118.89777 154.70577 1.000 33.72214 92 VAL E O 1
ATOM 10844 N N . TYR E 2 93 ? 141.93144 119.46708 156.28928 1.000 31.49327 93 TYR E N 1
ATOM 10845 C CA . TYR E 2 93 ? 141.05460 118.32684 156.07286 1.000 26.87792 93 TYR E CA 1
ATOM 10846 C C . TYR E 2 93 ? 139.80914 118.77333 155.32121 1.000 23.86512 93 TYR E C 1
ATOM 10847 O O . TYR E 2 93 ? 139.09778 119.67517 155.77196 1.000 31.47345 93 TYR E O 1
ATOM 10856 N N . TYR E 2 94 ? 139.54648 118.13622 154.18550 1.000 23.31798 94 TYR E N 1
ATOM 10857 C CA . TYR E 2 94 ? 138.37416 118.41148 153.36710 1.000 23.42096 94 TYR E CA 1
ATOM 10858 C C . TYR E 2 94 ? 137.43554 117.21721 153.40571 1.000 18.47346 94 TYR E C 1
ATOM 10859 O O . TYR E 2 94 ? 137.84558 116.09358 153.10657 1.000 25.35495 94 TYR E O 1
ATOM 10868 N N . CYS E 2 95 ? 136.18152 117.45728 153.76239 1.000 20.67247 95 CYS E N 1
ATOM 10869 C CA . CYS E 2 95 ? 135.17684 116.42473 153.59082 1.000 20.01519 95 CYS E CA 1
ATOM 10870 C C . CYS E 2 95 ? 134.56415 116.52916 152.19846 1.000 25.92389 95 CYS E C 1
ATOM 10871 O O . CYS E 2 95 ? 134.49959 117.60548 151.59845 1.000 26.03647 95 CYS E O 1
ATOM 10874 N N . ASN E 2 96 ? 134.15666 115.38383 151.66737 1.000 18.55187 96 ASN E N 1
ATOM 10875 C CA . ASN E 2 96 ? 133.48727 115.33670 150.38001 1.000 19.73653 96 ASN E CA 1
ATOM 10876 C C . ASN E 2 96 ? 132.32135 114.36242 150.44653 1.000 18.23007 96 ASN E C 1
ATOM 10877 O O . ASN E 2 96 ? 132.31755 113.40498 151.22683 1.000 23.34779 96 ASN E O 1
ATOM 10882 N N . ALA E 2 97 ? 131.32057 114.65078 149.61731 1.000 15.73800 97 ALA E N 1
ATOM 10883 C CA . ALA E 2 97 ? 130.12481 113.83301 149.45694 1.000 13.36255 97 ALA E CA 1
ATOM 10884 C C . ALA E 2 97 ? 129.92667 113.56402 147.97387 1.000 12.05874 97 ALA E C 1
ATOM 10885 O O . ALA E 2 97 ? 129.86029 114.50237 147.17839 1.000 12.45911 97 ALA E O 1
ATOM 10887 N N . VAL E 2 98 ? 129.82832 112.29155 147.59927 1.000 16.54791 98 VAL E N 1
ATOM 10888 C CA . VAL E 2 98 ? 129.92335 111.88450 146.20245 1.000 16.38240 98 VAL E CA 1
ATOM 10889 C C . VAL E 2 98 ? 128.68431 111.09963 145.79601 1.000 17.25540 98 VAL E C 1
ATOM 10890 O O . VAL E 2 98 ? 128.32749 110.10961 146.45317 1.000 12.25514 98 VAL E O 1
ATOM 10894 N N . GLN E 2 99 ? 128.03999 111.53858 144.70089 1.000 19.24066 99 GLN E N 1
ATOM 10895 C CA . GLN E 2 99 ? 127.13474 110.70863 143.91158 1.000 10.07211 99 GLN E CA 1
ATOM 10896 C C . GLN E 2 99 ? 127.88827 110.31787 142.64567 1.000 8.70079 99 GLN E C 1
ATOM 10897 O O . GLN E 2 99 ? 128.17610 111.17346 141.79825 1.000 10.48173 99 GLN E O 1
ATOM 10903 N N . ILE E 2 100 ? 128.18023 109.02382 142.51665 1.000 10.18351 100 ILE E N 1
ATOM 10904 C CA . ILE E 2 100 ? 129.11676 108.53667 141.51068 1.000 14.51615 100 ILE E CA 1
ATOM 10905 C C . ILE E 2 100 ? 128.53991 108.71881 140.11293 1.000 9.99279 100 ILE E C 1
ATOM 10906 O O . ILE E 2 100 ? 127.38852 108.35479 139.84310 1.000 19.25400 100 ILE E O 1
ATOM 10911 N N . LEU E 2 101 ? 129.35213 109.29092 139.21968 1.000 12.83569 101 LEU E N 1
ATOM 10912 C CA . LEU E 2 101 ? 129.01338 109.61452 137.83518 1.000 8.46680 101 LEU E CA 1
ATOM 10913 C C . LEU E 2 101 ? 127.95751 110.70360 137.72404 1.000 10.29736 101 LEU E C 1
ATOM 10914 O O . LEU E 2 101 ? 127.43024 110.94726 136.63808 1.000 16.86458 101 LEU E O 1
ATOM 10919 N N . LYS E 2 102 ? 127.62766 111.36741 138.82723 1.000 12.78264 102 LYS E N 1
ATOM 10920 C CA . LYS E 2 102 ? 126.75052 112.52863 138.78168 1.000 9.38324 102 LYS E CA 1
ATOM 10921 C C . LYS E 2 102 ? 127.46229 113.79517 139.23531 1.000 8.07518 102 LYS E C 1
ATOM 10922 O O . LYS E 2 102 ? 127.59665 114.72974 138.44021 1.000 8.21296 102 LYS E O 1
ATOM 10928 N N . THR E 2 103 ? 127.95970 113.84325 140.47023 1.000 13.20847 103 THR E N 1
ATOM 10929 C CA . THR E 2 103 ? 128.63060 115.04638 140.94990 1.000 10.19828 103 THR E CA 1
ATOM 10930 C C . THR E 2 103 ? 129.27938 114.75492 142.29799 1.000 13.39359 103 THR E C 1
ATOM 10931 O O . THR E 2 103 ? 129.03602 113.72108 142.92945 1.000 19.31162 103 THR E O 1
ATOM 10935 N N . ILE E 2 104 ? 130.13133 115.68348 142.71510 1.000 13.48077 104 ILE E N 1
ATOM 10936 C CA . ILE E 2 104 ? 130.86688 115.59791 143.96555 1.000 17.96154 104 ILE E CA 1
ATOM 10937 C C . ILE E 2 104 ? 130.80184 116.95868 144.64368 1.000 8.79123 104 ILE E C 1
ATOM 10938 O O . ILE E 2 104 ? 130.75974 118.00037 143.98475 1.000 8.74207 104 ILE E O 1
ATOM 10943 N N . TYR E 2 105 ? 130.76310 116.94243 145.97059 1.000 20.99727 105 TYR E N 1
ATOM 10944 C CA . TYR E 2 105 ? 130.77400 118.14449 146.78820 1.000 13.63018 105 TYR E CA 1
ATOM 10945 C C . TYR E 2 105 ? 132.00250 118.11571 147.67795 1.000 11.15397 105 TYR E C 1
ATOM 10946 O O . TYR E 2 105 ? 132.25114 117.11645 148.35786 1.000 21.94741 105 TYR E O 1
ATOM 10955 N N . TRP E 2 106 ? 132.75855 119.20585 147.67749 1.000 12.25053 106 TRP E N 1
ATOM 10956 C CA . TRP E 2 106 ? 133.92870 119.34419 148.52752 1.000 10.72904 106 TRP E CA 1
ATOM 10957 C C . TRP E 2 106 ? 133.67013 120.39586 149.59738 1.000 15.22364 106 TRP E C 1
ATOM 10958 O O . TRP E 2 106 ? 133.01976 121.41328 149.34792 1.000 24.67540 106 TRP E O 1
ATOM 10969 N N . GLY E 2 107 ? 134.18440 120.13946 150.79314 1.000 17.60908 107 GLY E N 1
ATOM 10970 C CA . GLY E 2 107 ? 134.13107 121.12104 151.85059 1.000 17.29467 107 GLY E CA 1
ATOM 10971 C C . GLY E 2 107 ? 135.19231 122.19875 151.70583 1.000 19.40213 107 GLY E C 1
ATOM 10972 O O . GLY E 2 107 ? 136.12024 122.09093 150.91017 1.000 23.82567 107 GLY E O 1
ATOM 10973 N N . GLN E 2 108 ? 135.03775 123.25918 152.49860 1.000 26.80596 108 GLN E N 1
ATOM 10974 C CA . GLN E 2 108 ? 136.00563 124.34980 152.47090 1.000 28.18114 108 GLN E CA 1
ATOM 10975 C C . GLN E 2 108 ? 137.32858 123.94797 153.10910 1.000 29.49711 108 GLN E C 1
ATOM 10976 O O . GLN E 2 108 ? 138.37772 124.48403 152.74070 1.000 32.87101 108 GLN E O 1
ATOM 10982 N N . GLY E 2 109 ? 137.30423 123.02247 154.04814 1.000 25.59664 109 GLY E N 1
ATOM 10983 C CA . GLY E 2 109 ? 138.51830 122.56267 154.68592 1.000 27.07428 109 GLY E CA 1
ATOM 10984 C C . GLY E 2 109 ? 138.67344 123.14180 156.08209 1.000 30.01850 109 GLY E C 1
ATOM 10985 O O . GLY E 2 109 ? 138.35840 124.30998 156.34272 1.000 36.09708 109 GLY E O 1
ATOM 10986 N N . THR E 2 110 ? 139.15559 122.30642 156.99873 1.000 31.56772 110 THR E N 1
ATOM 10987 C CA . THR E 2 110 ? 139.39461 122.70010 158.38233 1.000 33.90402 110 THR E CA 1
ATOM 10988 C C . THR E 2 110 ? 140.84160 122.39236 158.72275 1.000 34.83383 110 THR E C 1
ATOM 10989 O O . THR E 2 110 ? 141.33191 121.30294 158.41710 1.000 34.30361 110 THR E O 1
ATOM 10993 N N . GLN E 2 111 ? 141.52267 123.34579 159.34677 1.000 42.93140 111 GLN E N 1
ATOM 10994 C CA . GLN E 2 111 ? 142.90972 123.13085 159.72708 1.000 40.00398 111 GLN E CA 1
ATOM 10995 C C . GLN E 2 111 ? 142.99297 122.29386 160.99663 1.000 41.83052 111 GLN E C 1
ATOM 10996 O O . GLN E 2 111 ? 142.22943 122.49357 161.94553 1.000 42.08856 111 GLN E O 1
ATOM 11002 N N . VAL E 2 112 ? 143.92353 121.34312 161.00650 1.000 42.42927 112 VAL E N 1
ATOM 11003 C CA . VAL E 2 112 ? 144.20470 120.52014 162.17373 1.000 43.82551 112 VAL E CA 1
ATOM 11004 C C . VAL E 2 112 ? 145.70164 120.59242 162.42822 1.000 47.56675 112 VAL E C 1
ATOM 11005 O O . VAL E 2 112 ? 146.49854 120.16929 161.58164 1.000 49.13640 112 VAL E O 1
ATOM 11009 N N . THR E 2 113 ? 146.08382 121.13710 163.58101 1.000 55.23386 113 THR E N 1
ATOM 11010 C CA . THR E 2 113 ? 147.48221 121.29393 163.95970 1.000 55.05133 113 THR E CA 1
ATOM 11011 C C . THR E 2 113 ? 147.74639 120.44689 165.19346 1.000 55.83116 113 THR E C 1
ATOM 11012 O O . THR E 2 113 ? 147.00173 120.52899 166.17561 1.000 55.59552 113 THR E O 1
ATOM 11016 N N . VAL E 2 114 ? 148.78249 119.61859 165.12892 1.000 62.59329 114 VAL E N 1
ATOM 11017 C CA . VAL E 2 114 ? 149.20307 118.78219 166.24505 1.000 65.67161 114 VAL E CA 1
ATOM 11018 C C . VAL E 2 114 ? 150.61077 119.21229 166.63131 1.000 68.10755 114 VAL E C 1
ATOM 11019 O O . VAL E 2 114 ? 151.56704 118.99044 165.87825 1.000 67.21150 114 VAL E O 1
ATOM 11023 N N . SER E 2 115 ? 150.74062 119.82156 167.80467 1.000 69.55022 115 SER E N 1
ATOM 11024 C CA . SER E 2 115 ? 152.03294 120.28467 168.29609 1.000 69.78300 115 SER E CA 1
ATOM 11025 C C . SER E 2 115 ? 151.95564 120.60829 169.78251 1.000 70.08445 115 SER E C 1
ATOM 11026 O O . SER E 2 115 ? 151.04037 121.29963 170.22582 1.000 70.00503 115 SER E O 1
ATOM 11029 N N . GLN F 2 1 ? 144.90210 126.94069 145.83550 1.000 46.44082 1 GLN F N 1
ATOM 11030 C CA . GLN F 2 1 ? 143.93729 128.02449 145.96483 1.000 44.90845 1 GLN F CA 1
ATOM 11031 C C . GLN F 2 1 ? 143.92167 128.54595 147.39916 1.000 47.16246 1 GLN F C 1
ATOM 11032 O O . GLN F 2 1 ? 144.19398 127.80311 148.34245 1.000 51.16059 1 GLN F O 1
ATOM 11038 N N . VAL F 2 2 ? 143.60632 129.82512 147.55591 1.000 41.17588 2 VAL F N 1
ATOM 11039 C CA . VAL F 2 2 ? 143.60733 130.48761 148.85219 1.000 38.52660 2 VAL F CA 1
ATOM 11040 C C . VAL F 2 2 ? 142.17713 130.64826 149.34176 1.000 39.94410 2 VAL F C 1
ATOM 11041 O O . VAL F 2 2 ? 141.26248 130.97234 148.57701 1.000 45.42919 2 VAL F O 1
ATOM 11045 N N . GLN F 2 3 ? 141.97965 130.38649 150.63068 1.000 43.09258 3 GLN F N 1
ATOM 11046 C CA . GLN F 2 3 ? 140.74597 130.70138 151.33293 1.000 40.05573 3 GLN F CA 1
ATOM 11047 C C . GLN F 2 3 ? 141.07968 131.70368 152.42520 1.000 39.52426 3 GLN F C 1
ATOM 11048 O O . GLN F 2 3 ? 142.02995 131.49853 153.18675 1.000 38.56680 3 GLN F O 1
ATOM 11054 N N . LEU F 2 4 ? 140.31421 132.78840 152.49133 1.000 36.09305 4 LEU F N 1
ATOM 11055 C CA . LEU F 2 4 ? 140.54605 133.86163 153.45000 1.000 32.82306 4 LEU F CA 1
ATOM 11056 C C . LEU F 2 4 ? 139.52817 133.74362 154.57371 1.000 39.27658 4 LEU F C 1
ATOM 11057 O O . LEU F 2 4 ? 138.32209 133.67368 154.31708 1.000 44.25386 4 LEU F O 1
ATOM 11062 N N . VAL F 2 5 ? 140.01101 133.72450 155.81167 1.000 40.73605 5 VAL F N 1
ATOM 11063 C CA . VAL F 2 5 ? 139.15717 133.67250 156.99205 1.000 39.65788 5 VAL F CA 1
ATOM 11064 C C . VAL F 2 5 ? 139.37771 134.95441 157.78102 1.000 42.75699 5 VAL F C 1
ATOM 11065 O O . VAL F 2 5 ? 140.51055 135.26827 158.16539 1.000 44.72347 5 VAL F O 1
ATOM 11069 N N . GLU F 2 6 ? 138.29873 135.69278 158.01404 1.000 40.34579 6 GLU F N 1
ATOM 11070 C CA . GLU F 2 6 ? 138.33557 136.96629 158.71364 1.000 39.27515 6 GLU F CA 1
ATOM 11071 C C . GLU F 2 6 ? 137.70492 136.83962 160.09729 1.000 42.18078 6 GLU F C 1
ATOM 11072 O O . GLU F 2 6 ? 136.73598 136.10563 160.30234 1.000 43.57045 6 GLU F O 1
ATOM 11078 N N . SER F 2 7 ? 138.26984 137.57314 161.05010 1.000 45.22918 7 SER F N 1
ATOM 11079 C CA . SER F 2 7 ? 137.76254 137.57328 162.41764 1.000 45.23741 7 SER F CA 1
ATOM 11080 C C . SER F 2 7 ? 138.06759 138.92444 163.05044 1.000 44.67270 7 SER F C 1
ATOM 11081 O O . SER F 2 7 ? 138.93381 139.66554 162.58401 1.000 49.70717 7 SER F O 1
ATOM 11084 N N . GLY F 2 8 ? 137.34273 139.24064 164.12279 1.000 47.59414 8 GLY F N 1
ATOM 11085 C CA . GLY F 2 8 ? 137.67263 140.38306 164.95194 1.000 47.23295 8 GLY F CA 1
ATOM 11086 C C . GLY F 2 8 ? 136.82848 141.62470 164.76979 1.000 48.98306 8 GLY F C 1
ATOM 11087 O O . GLY F 2 8 ? 137.16195 142.66106 165.35295 1.000 51.79013 8 GLY F O 1
ATOM 11088 N N . GLY F 2 9 ? 135.75352 141.56801 163.99176 1.000 44.30026 9 GLY F N 1
ATOM 11089 C CA . GLY F 2 9 ? 134.90733 142.72104 163.75591 1.000 47.39454 9 GLY F CA 1
ATOM 11090 C C . GLY F 2 9 ? 133.81847 142.87526 164.79833 1.000 50.37211 9 GLY F C 1
ATOM 11091 O O . GLY F 2 9 ? 133.77406 142.16034 165.80208 1.000 51.84138 9 GLY F O 1
ATOM 11092 N N . GLY F 2 10 ? 132.92682 143.83868 164.55700 1.000 55.38095 10 GLY F N 1
ATOM 11093 C CA . GLY F 2 10 ? 131.75103 144.00115 165.38377 1.000 54.36724 10 GLY F CA 1
ATOM 11094 C C . GLY F 2 10 ? 131.56997 145.42841 165.85126 1.000 55.01692 10 GLY F C 1
ATOM 11095 O O . GLY F 2 10 ? 132.00061 146.38805 165.20288 1.000 52.53298 10 GLY F O 1
ATOM 11096 N N . LEU F 2 11 ? 130.90367 145.56812 166.99573 1.000 63.31042 11 LEU F N 1
ATOM 11097 C CA . LEU F 2 11 ? 130.58104 146.86781 167.56833 1.000 61.80642 11 LEU F CA 1
ATOM 11098 C C . LEU F 2 11 ? 131.56011 147.21072 168.68141 1.000 61.71112 11 LEU F C 1
ATOM 11099 O O . LEU F 2 11 ? 131.96773 146.34195 169.45697 1.000 59.95751 11 LEU F O 1
ATOM 11104 N N . VAL F 2 12 ? 131.94211 148.48439 168.74801 1.000 61.23667 12 VAL F N 1
ATOM 11105 C CA . VAL F 2 12 ? 132.88179 148.97964 169.74431 1.000 61.42603 12 VAL F CA 1
ATOM 11106 C C . VAL F 2 12 ? 132.51643 150.42544 170.05858 1.000 63.37099 12 VAL F C 1
ATOM 11107 O O . VAL F 2 12 ? 131.76366 151.07217 169.32681 1.000 62.94280 12 VAL F O 1
ATOM 11111 N N . GLN F 2 13 ? 133.05711 150.93984 171.17282 1.000 66.40278 13 GLN F N 1
ATOM 11112 C CA . GLN F 2 13 ? 132.80126 152.29671 171.62381 1.000 66.32642 13 GLN F CA 1
ATOM 11113 C C . GLN F 2 13 ? 133.87920 153.24426 171.11229 1.000 66.61944 13 GLN F C 1
ATOM 11114 O O . GLN F 2 13 ? 135.01737 152.82659 170.87858 1.000 67.88769 13 GLN F O 1
ATOM 11120 N N . PRO F 2 14 ? 133.54965 154.52097 170.92212 1.000 63.63025 14 PRO F N 1
ATOM 11121 C CA . PRO F 2 14 ? 134.56449 155.48806 170.48900 1.000 63.17121 14 PRO F CA 1
ATOM 11122 C C . PRO F 2 14 ? 135.73262 155.53640 171.46128 1.000 63.03652 14 PRO F C 1
ATOM 11123 O O . PRO F 2 14 ? 135.55332 155.51660 172.68051 1.000 65.91009 14 PRO F O 1
ATOM 11127 N N . GLY F 2 15 ? 136.94121 155.59970 170.91132 1.000 55.17461 15 GLY F N 1
ATOM 11128 C CA . GLY F 2 15 ? 138.14144 155.46438 171.70270 1.000 54.76572 15 GLY F CA 1
ATOM 11129 C C . GLY F 2 15 ? 138.51143 154.03936 172.04199 1.000 57.11618 15 GLY F C 1
ATOM 11130 O O . GLY F 2 15 ? 139.51205 153.82614 172.73727 1.000 57.74343 15 GLY F O 1
ATOM 11131 N N . GLY F 2 16 ? 137.73813 153.06006 171.58114 1.000 58.37589 16 GLY F N 1
ATOM 11132 C CA . GLY F 2 16 ? 138.03124 151.66600 171.82623 1.000 57.87388 16 GLY F CA 1
ATOM 11133 C C . GLY F 2 16 ? 139.03838 151.11022 170.83716 1.000 57.85744 16 GLY F C 1
ATOM 11134 O O . GLY F 2 16 ? 139.58697 151.81293 169.98750 1.000 56.16497 16 GLY F O 1
ATOM 11135 N N . SER F 2 17 ? 139.28123 149.80812 170.96043 1.000 57.53781 17 SER F N 1
ATOM 11136 C CA . SER F 2 17 ? 140.27712 149.13036 170.14457 1.000 55.19007 17 SER F CA 1
ATOM 11137 C C . SER F 2 17 ? 139.69873 147.83912 169.59232 1.000 57.64706 17 SER F C 1
ATOM 11138 O O . SER F 2 17 ? 138.87823 147.19012 170.24688 1.000 57.38837 17 SER F O 1
ATOM 11141 N N . LEU F 2 18 ? 140.12756 147.47690 168.38961 1.000 54.28367 18 LEU F N 1
ATOM 11142 C CA . LEU F 2 18 ? 139.76160 146.22221 167.75522 1.000 49.99933 18 LEU F CA 1
ATOM 11143 C C . LEU F 2 18 ? 141.00912 145.58099 167.16269 1.000 49.13871 18 LEU F C 1
ATOM 11144 O O . LEU F 2 18 ? 142.03214 146.23460 166.95088 1.000 51.10703 18 LEU F O 1
ATOM 11149 N N . ARG F 2 19 ? 140.92568 144.28032 166.90465 1.000 44.25151 19 ARG F N 1
ATOM 11150 C CA . ARG F 2 19 ? 142.02778 143.54925 166.28624 1.000 44.35614 19 ARG F CA 1
ATOM 11151 C C . ARG F 2 19 ? 141.44695 142.60196 165.24786 1.000 45.97659 19 ARG F C 1
ATOM 11152 O O . ARG F 2 19 ? 140.99331 141.50553 165.58790 1.000 48.09643 19 ARG F O 1
ATOM 11160 N N . LEU F 2 20 ? 141.45975 143.02579 163.98977 1.000 40.80499 20 LEU F N 1
ATOM 11161 C CA . LEU F 2 20 ? 141.02666 142.17152 162.89691 1.000 37.46172 20 LEU F CA 1
ATOM 11162 C C . LEU F 2 20 ? 142.13903 141.20636 162.51690 1.000 35.52477 20 LEU F C 1
ATOM 11163 O O . LEU F 2 20 ? 143.32333 141.51908 162.60977 1.000 42.31518 20 LEU F O 1
ATOM 11168 N N . SER F 2 21 ? 141.74277 140.01893 162.08475 1.000 33.77474 21 SER F N 1
ATOM 11169 C CA . SER F 2 21 ? 142.69697 139.02536 161.62288 1.000 35.66863 21 SER F CA 1
ATOM 11170 C C . SER F 2 21 ? 142.20194 138.43866 160.31308 1.000 40.38174 21 SER F C 1
ATOM 11171 O O . SER F 2 21 ? 141.03713 138.04340 160.20728 1.000 41.56208 21 SER F O 1
ATOM 11174 N N . CYS F 2 22 ? 143.08212 138.40780 159.31670 1.000 34.30137 22 CYS F N 1
ATOM 11175 C CA . CYS F 2 22 ? 142.81724 137.73352 158.05293 1.000 31.61091 22 CYS F CA 1
ATOM 11176 C C . CYS F 2 22 ? 143.85835 136.63966 157.88748 1.000 36.14912 22 CYS F C 1
ATOM 11177 O O . CYS F 2 22 ? 145.05841 136.92398 157.82373 1.000 40.72095 22 CYS F O 1
ATOM 11180 N N . ALA F 2 23 ? 143.40242 135.39544 157.84435 1.000 40.31588 23 ALA F N 1
ATOM 11181 C CA . ALA F 2 23 ? 144.27530 134.24481 157.67706 1.000 41.76413 23 ALA F CA 1
ATOM 11182 C C . ALA F 2 23 ? 144.03085 133.62595 156.31088 1.000 40.28520 23 ALA F C 1
ATOM 11183 O O . ALA F 2 23 ? 142.88440 133.34895 155.94628 1.000 41.90884 23 ALA F O 1
ATOM 11185 N N . ALA F 2 24 ? 145.10556 133.42086 155.56031 1.000 42.14031 24 ALA F N 1
ATOM 11186 C CA . ALA F 2 24 ? 145.04451 132.76083 154.26626 1.000 44.61573 24 ALA F CA 1
ATOM 11187 C C . ALA F 2 24 ? 145.46893 131.31023 154.43148 1.000 43.30595 24 ALA F C 1
ATOM 11188 O O . ALA F 2 24 ? 146.55815 131.03238 154.94226 1.000 49.43737 24 ALA F O 1
ATOM 11190 N N . SER F 2 25 ? 144.60732 130.39093 154.01174 1.000 45.52073 25 SER F N 1
ATOM 11191 C CA . SER F 2 25 ? 144.90767 128.97047 154.07619 1.000 47.69145 25 SER F CA 1
ATOM 11192 C C . SER F 2 25 ? 144.84029 128.37684 152.67852 1.000 48.94661 25 SER F C 1
ATOM 11193 O O . SER F 2 25 ? 144.02095 128.78044 151.85288 1.000 48.21578 25 SER F O 1
ATOM 11196 N N . GLY F 2 26 ? 145.72065 127.41259 152.41725 1.000 54.42213 26 GLY F N 1
ATOM 11197 C CA . GLY F 2 26 ? 145.79125 126.76636 151.12587 1.000 54.17551 26 GLY F CA 1
ATOM 11198 C C . GLY F 2 26 ? 147.14687 126.97121 150.47643 1.000 52.49351 26 GLY F C 1
ATOM 11199 O O . GLY F 2 26 ? 148.16725 127.11234 151.16106 1.000 53.26743 26 GLY F O 1
ATOM 11200 N N . SER F 2 27 ? 147.14458 126.99002 149.14765 1.000 51.12477 27 SER F N 1
ATOM 11201 C CA . SER F 2 27 ? 148.36690 127.09485 148.36575 1.000 52.18736 27 SER F CA 1
ATOM 11202 C C . SER F 2 27 ? 148.31240 128.32926 147.47955 1.000 51.77176 27 SER F C 1
ATOM 11203 O O . SER F 2 27 ? 147.36869 128.50153 146.70130 1.000 50.83968 27 SER F O 1
ATOM 11206 N N . ILE F 2 28 ? 149.32406 129.18213 147.60404 1.000 43.44792 28 ILE F N 1
ATOM 11207 C CA . ILE F 2 28 ? 149.57078 130.27155 146.66987 1.000 37.69360 28 ILE F CA 1
ATOM 11208 C C . ILE F 2 28 ? 151.04281 130.22025 146.29284 1.000 36.12941 28 ILE F C 1
ATOM 11209 O O . ILE F 2 28 ? 151.90020 129.95774 147.14333 1.000 43.01198 28 ILE F O 1
ATOM 11214 N N . PHE F 2 29 ? 151.33332 130.42106 145.00699 1.000 26.01578 29 PHE F N 1
ATOM 11215 C CA . PHE F 2 29 ? 152.71534 130.31733 144.55429 1.000 27.63199 29 PHE F CA 1
ATOM 11216 C C . PHE F 2 29 ? 153.58779 131.39925 145.17678 1.000 34.39420 29 PHE F C 1
ATOM 11217 O O . PHE F 2 29 ? 154.70488 131.11991 145.62668 1.000 36.37837 29 PHE F O 1
ATOM 11225 N N . ARG F 2 30 ? 153.09573 132.63435 145.22125 1.000 26.66228 30 ARG F N 1
ATOM 11226 C CA . ARG F 2 30 ? 153.89588 133.75542 145.70385 1.000 23.55734 30 ARG F CA 1
ATOM 11227 C C . ARG F 2 30 ? 152.95102 134.81157 146.25541 1.000 22.06472 30 ARG F C 1
ATOM 11228 O O . ARG F 2 30 ? 152.29104 135.51171 145.48646 1.000 22.52665 30 ARG F O 1
ATOM 11236 N N . LEU F 2 31 ? 152.88810 134.93545 147.57559 1.000 23.96789 31 LEU F N 1
ATOM 11237 C CA . LEU F 2 31 ? 152.10836 135.99291 148.20225 1.000 14.64029 31 LEU F CA 1
ATOM 11238 C C . LEU F 2 31 ? 152.94867 137.26098 148.25420 1.000 16.30563 31 LEU F C 1
ATOM 11239 O O . LEU F 2 31 ? 153.99536 137.29378 148.90809 1.000 27.48788 31 LEU F O 1
ATOM 11244 N N . ASP F 2 32 ? 152.48987 138.29889 147.56384 1.000 14.35030 32 ASP F N 1
ATOM 11245 C CA . ASP F 2 32 ? 153.23246 139.54716 147.48202 1.000 15.21662 32 ASP F CA 1
ATOM 11246 C C . ASP F 2 32 ? 152.75749 140.56647 148.50624 1.000 17.90906 32 ASP F C 1
ATOM 11247 O O . ASP F 2 32 ? 153.57300 141.29613 149.07516 1.000 18.83139 32 ASP F O 1
ATOM 11252 N N . ALA F 2 33 ? 151.45284 140.63511 148.75296 1.000 20.73741 33 ALA F N 1
ATOM 11253 C CA . ALA F 2 33 ? 150.91378 141.62174 149.67251 1.000 11.12965 33 ALA F CA 1
ATOM 11254 C C . ALA F 2 33 ? 149.63533 141.09739 150.30150 1.000 14.78821 33 ALA F C 1
ATOM 11255 O O . ALA F 2 33 ? 148.91239 140.28801 149.71040 1.000 17.85661 33 ALA F O 1
ATOM 11257 N N . MET F 2 34 ? 149.36678 141.58146 151.51080 1.000 24.01413 34 MET F N 1
ATOM 11258 C CA . MET F 2 34 ? 148.15290 141.24910 152.23745 1.000 15.08641 34 MET F CA 1
ATOM 11259 C C . MET F 2 34 ? 147.69336 142.49454 152.97454 1.000 21.98693 34 MET F C 1
ATOM 11260 O O . MET F 2 34 ? 148.51824 143.21572 153.54142 1.000 25.34074 34 MET F O 1
ATOM 11265 N N . GLY F 2 35 ? 146.39534 142.75886 152.96465 1.000 22.03679 35 GLY F N 1
ATOM 11266 C CA . GLY F 2 35 ? 145.96143 143.99481 153.57949 1.000 19.55049 35 GLY F CA 1
ATOM 11267 C C . GLY F 2 35 ? 144.46262 144.10485 153.72791 1.000 19.70746 35 GLY F C 1
ATOM 11268 O O . GLY F 2 35 ? 143.71916 143.15334 153.50250 1.000 22.55162 35 GLY F O 1
ATOM 11269 N N . TRP F 2 36 ? 144.04429 145.30646 154.11096 1.000 19.98799 36 TRP F N 1
ATOM 11270 C CA . TRP F 2 36 ? 142.66255 145.65351 154.38532 1.000 17.20216 36 TRP F CA 1
ATOM 11271 C C . TRP F 2 36 ? 142.27732 146.90886 153.62035 1.000 20.69794 36 TRP F C 1
ATOM 11272 O O . TRP F 2 36 ? 143.01879 147.89846 153.59403 1.000 19.42912 36 TRP F O 1
ATOM 11283 N N . TYR F 2 37 ? 141.09822 146.84005 153.01266 1.000 20.87615 37 TYR F N 1
ATOM 11284 C CA . TYR F 2 37 ? 140.37454 147.96690 152.45512 1.000 21.89837 37 TYR F CA 1
ATOM 11285 C C . TYR F 2 37 ? 139.09861 148.13530 153.26514 1.000 24.76687 37 TYR F C 1
ATOM 11286 O O . TYR F 2 37 ? 138.67209 147.22105 153.97110 1.000 25.78298 37 TYR F O 1
ATOM 11295 N N . ARG F 2 38 ? 138.48413 149.30758 153.17617 1.000 27.95772 38 ARG F N 1
ATOM 11296 C CA . ARG F 2 38 ? 137.20720 149.50169 153.84439 1.000 30.36438 38 ARG F CA 1
ATOM 11297 C C . ARG F 2 38 ? 136.28873 150.34414 152.98013 1.000 29.16677 38 ARG F C 1
ATOM 11298 O O . ARG F 2 38 ? 136.74112 151.20031 152.21706 1.000 27.71470 38 ARG F O 1
ATOM 11306 N N . GLN F 2 39 ? 134.99480 150.07617 153.09716 1.000 35.61434 39 GLN F N 1
ATOM 11307 C CA . GLN F 2 39 ? 133.97340 150.84646 152.40573 1.000 38.01424 39 GLN F CA 1
ATOM 11308 C C . GLN F 2 39 ? 132.94704 151.30240 153.42763 1.000 37.99877 39 GLN F C 1
ATOM 11309 O O . GLN F 2 39 ? 132.33340 150.47355 154.10866 1.000 38.52678 39 GLN F O 1
ATOM 11315 N N . ALA F 2 40 ? 132.80287 152.61114 153.56450 1.000 47.45805 40 ALA F N 1
ATOM 11316 C CA . ALA F 2 40 ? 131.75440 153.19379 154.37810 1.000 47.28514 40 ALA F CA 1
ATOM 11317 C C . ALA F 2 40 ? 130.46478 153.28242 153.56701 1.000 48.59827 40 ALA F C 1
ATOM 11318 O O . ALA F 2 40 ? 130.50426 153.32089 152.33513 1.000 47.37368 40 ALA F O 1
ATOM 11320 N N . PRO F 2 41 ? 129.30538 153.30035 154.23236 1.000 54.94032 41 PRO F N 1
ATOM 11321 C CA . PRO F 2 41 ? 128.03858 153.40283 153.49445 1.000 52.52247 41 PRO F CA 1
ATOM 11322 C C . PRO F 2 41 ? 127.95762 154.65523 152.63702 1.000 53.54962 41 PRO F C 1
ATOM 11323 O O . PRO F 2 41 ? 128.01344 155.77592 153.15134 1.000 52.98044 41 PRO F O 1
ATOM 11327 N N . GLY F 2 42 ? 127.83922 154.47142 151.32366 1.000 57.03800 42 GLY F N 1
ATOM 11328 C CA . GLY F 2 42 ? 127.68912 155.55983 150.38782 1.000 55.52705 42 GLY F CA 1
ATOM 11329 C C . GLY F 2 42 ? 128.97920 156.05892 149.76809 1.000 57.41110 42 GLY F C 1
ATOM 11330 O O . GLY F 2 42 ? 128.92481 156.85478 148.82323 1.000 56.22448 42 GLY F O 1
ATOM 11331 N N . LYS F 2 43 ? 130.12925 155.61843 150.26420 1.000 52.36925 43 LYS F N 1
ATOM 11332 C CA . LYS F 2 43 ? 131.42231 156.05914 149.75928 1.000 49.60956 43 LYS F CA 1
ATOM 11333 C C . LYS F 2 43 ? 132.12113 154.91343 149.03525 1.000 48.57218 43 LYS F C 1
ATOM 11334 O O . LYS F 2 43 ? 131.73655 153.74842 149.14494 1.000 48.66467 43 LYS F O 1
ATOM 11340 N N . GLN F 2 44 ? 133.15645 155.26726 148.28052 1.000 43.52584 44 GLN F N 1
ATOM 11341 C CA . GLN F 2 44 ? 133.99014 154.29174 147.60056 1.000 41.15633 44 GLN F CA 1
ATOM 11342 C C . GLN F 2 44 ? 134.93699 153.61769 148.58617 1.000 39.18651 44 GLN F C 1
ATOM 11343 O O . GLN F 2 44 ? 135.26741 154.16022 149.64353 1.000 40.77179 44 GLN F O 1
ATOM 11349 N N . ARG F 2 45 ? 135.37893 152.41875 148.22333 1.000 32.70828 45 ARG F N 1
ATOM 11350 C CA . ARG F 2 45 ? 136.31443 151.69871 149.06871 1.000 30.34226 45 ARG F CA 1
ATOM 11351 C C . ARG F 2 45 ? 137.65220 152.42755 149.11752 1.000 26.80298 45 ARG F C 1
ATOM 11352 O O . ARG F 2 45 ? 138.08733 153.05289 148.14804 1.000 31.05955 45 ARG F O 1
ATOM 11360 N N . GLU F 2 46 ? 138.28556 152.37696 150.28131 1.000 27.54369 46 GLU F N 1
ATOM 11361 C CA . GLU F 2 46 ? 139.52232 153.10029 150.51226 1.000 26.35180 46 GLU F CA 1
ATOM 11362 C C . GLU F 2 46 ? 140.50791 152.18597 151.21667 1.000 24.78557 46 GLU F C 1
ATOM 11363 O O . GLU F 2 46 ? 140.12085 151.30776 151.98923 1.000 32.08684 46 GLU F O 1
ATOM 11369 N N . LEU F 2 47 ? 141.78643 152.39407 150.93115 1.000 21.38081 47 LEU F N 1
ATOM 11370 C CA . LEU F 2 47 ? 142.82306 151.57370 151.53281 1.000 21.43131 47 LEU F CA 1
ATOM 11371 C C . LEU F 2 47 ? 142.91548 151.83274 153.02922 1.000 27.92777 47 LEU F C 1
ATOM 11372 O O . LEU F 2 47 ? 142.90393 152.97952 153.48092 1.000 33.18456 47 LEU F O 1
ATOM 11377 N N . VAL F 2 48 ? 143.00103 150.75434 153.79924 1.000 28.07629 48 VAL F N 1
ATOM 11378 C CA . VAL F 2 48 ? 143.28196 150.82268 155.22745 1.000 23.92178 48 VAL F CA 1
ATOM 11379 C C . VAL F 2 48 ? 144.74436 150.49911 155.51021 1.000 23.33914 48 VAL F C 1
ATOM 11380 O O . VAL F 2 48 ? 145.46336 151.30785 156.09655 1.000 29.18325 48 VAL F O 1
ATOM 11384 N N . ALA F 2 49 ? 145.20959 149.32725 155.08207 1.000 18.76461 49 ALA F N 1
ATOM 11385 C CA . ALA F 2 49 ? 146.58382 148.95101 155.39497 1.000 20.55964 49 ALA F CA 1
ATOM 11386 C C . ALA F 2 49 ? 147.05649 147.84190 154.46816 1.000 24.09752 49 ALA F C 1
ATOM 11387 O O . ALA F 2 49 ? 146.28228 146.97516 154.07846 1.000 29.90124 49 ALA F O 1
ATOM 11389 N N . VAL F 2 50 ? 148.34138 147.87825 154.12593 1.000 18.29413 50 VAL F N 1
ATOM 11390 C CA . VAL F 2 50 ? 148.99002 146.81263 153.37298 1.000 21.74528 50 VAL F CA 1
ATOM 11391 C C . VAL F 2 50 ? 150.29032 146.46668 154.07319 1.000 14.47330 50 VAL F C 1
ATOM 11392 O O . VAL F 2 50 ? 151.00211 147.34857 154.56087 1.000 23.04785 50 VAL F O 1
ATOM 11396 N N . ILE F 2 51 ? 150.60974 145.17805 154.10123 1.000 8.33011 51 ILE F N 1
ATOM 11397 C CA . ILE F 2 51 ? 151.95687 144.71810 154.39942 1.000 16.05604 51 ILE F CA 1
ATOM 11398 C C . ILE F 2 51 ? 152.39239 143.79270 153.26760 1.000 20.08495 51 ILE F C 1
ATOM 11399 O O . ILE F 2 51 ? 151.63672 142.90619 152.84985 1.000 16.98632 51 ILE F O 1
ATOM 11404 N N . ARG F 2 52 ? 153.59394 144.02327 152.75122 1.000 22.14857 52 ARG F N 1
ATOM 11405 C CA . ARG F 2 52 ? 154.10753 143.30998 151.59417 1.000 17.66417 52 ARG F CA 1
ATOM 11406 C C . ARG F 2 52 ? 155.27074 142.41509 151.99061 1.000 15.95890 52 ARG F C 1
ATOM 11407 O O . ARG F 2 52 ? 155.90145 142.60185 153.03328 1.000 23.16298 52 ARG F O 1
ATOM 11415 N N . SER F 2 53 ? 155.54098 141.42730 151.14098 1.000 17.21055 53 SER F N 1
ATOM 11416 C CA . SER F 2 53 ? 156.72455 140.60102 151.31818 1.000 19.00396 53 SER F CA 1
ATOM 11417 C C . SER F 2 53 ? 157.96509 141.48050 151.29236 1.000 16.62218 53 SER F C 1
ATOM 11418 O O . SER F 2 53 ? 158.09314 142.37163 150.44960 1.000 24.55042 53 SER F O 1
ATOM 11421 N N . GLY F 2 54 ? 158.87178 141.23819 152.22917 1.000 20.83133 54 GLY F N 1
ATOM 11422 C CA . GLY F 2 54 ? 159.98892 142.11434 152.47041 1.000 20.32529 54 GLY F CA 1
ATOM 11423 C C . GLY F 2 54 ? 159.79506 143.06018 153.63566 1.000 25.15481 54 GLY F C 1
ATOM 11424 O O . GLY F 2 54 ? 160.77421 143.64356 154.10992 1.000 28.90507 54 GLY F O 1
ATOM 11425 N N . GLY F 2 55 ? 158.56045 143.22644 154.10597 1.000 22.58481 55 GLY F N 1
ATOM 11426 C CA . GLY F 2 55 ? 158.28327 143.97290 155.31311 1.000 18.53299 55 GLY F CA 1
ATOM 11427 C C . GLY F 2 55 ? 157.71032 145.36142 155.13581 1.000 14.43361 55 GLY F C 1
ATOM 11428 O O . GLY F 2 55 ? 157.25899 145.94709 156.12517 1.000 24.61303 55 GLY F O 1
ATOM 11429 N N . SER F 2 56 ? 157.70806 145.90933 153.92548 1.000 20.05743 56 SER F N 1
ATOM 11430 C CA . SER F 2 56 ? 157.18328 147.25313 153.72769 1.000 15.74900 56 SER F CA 1
ATOM 11431 C C . SER F 2 56 ? 155.68223 147.29331 153.99588 1.000 20.06332 56 SER F C 1
ATOM 11432 O O . SER F 2 56 ? 154.95479 146.33101 153.74257 1.000 25.32553 56 SER F O 1
ATOM 11435 N N . THR F 2 57 ? 155.22318 148.42236 154.52552 1.000 21.06053 57 THR F N 1
ATOM 11436 C CA . THR F 2 57 ? 153.82415 148.61034 154.87466 1.000 20.93586 57 THR F CA 1
ATOM 11437 C C . THR F 2 57 ? 153.34486 149.95776 154.35915 1.000 22.29705 57 THR F C 1
ATOM 11438 O O . THR F 2 57 ? 154.13301 150.87016 154.10841 1.000 29.16510 57 THR F O 1
ATOM 11442 N N . ASP F 2 58 ? 152.03148 150.06120 154.19448 1.000 21.29783 58 ASP F N 1
ATOM 11443 C CA . ASP F 2 58 ? 151.39736 151.31883 153.83224 1.000 23.43318 58 ASP F CA 1
ATOM 11444 C C . ASP F 2 58 ? 150.07050 151.42793 154.56739 1.000 22.73068 58 ASP F C 1
ATOM 11445 O O . ASP F 2 58 ? 149.45128 150.41847 154.90524 1.000 26.31231 58 ASP F O 1
ATOM 11450 N N . TYR F 2 59 ? 149.64006 152.66217 154.81192 1.000 27.58618 59 TYR F N 1
ATOM 11451 C CA . TYR F 2 59 ? 148.41144 152.92804 155.54411 1.000 29.94496 59 TYR F CA 1
ATOM 11452 C C . TYR F 2 59 ? 147.61147 154.00751 154.83465 1.000 29.32689 59 TYR F C 1
ATOM 11453 O O . TYR F 2 59 ? 148.16339 154.83775 154.10983 1.000 34.93515 59 TYR F O 1
ATOM 11462 N N . GLY F 2 60 ? 146.30049 153.98338 155.04401 1.000 37.52851 60 GLY F N 1
ATOM 11463 C CA . GLY F 2 60 ? 145.47249 155.07529 154.58838 1.000 40.83308 60 GLY F CA 1
ATOM 11464 C C . GLY F 2 60 ? 145.74842 156.34694 155.36491 1.000 46.11184 60 GLY F C 1
ATOM 11465 O O . GLY F 2 60 ? 146.23517 156.32910 156.49479 1.000 48.52710 60 GLY F O 1
ATOM 11466 N N . ASP F 2 61 ? 145.43451 157.47934 154.73408 1.000 54.70598 61 ASP F N 1
ATOM 11467 C CA . ASP F 2 61 ? 145.74894 158.77038 155.33848 1.000 54.78801 61 ASP F CA 1
ATOM 11468 C C . ASP F 2 61 ? 144.99403 158.97436 156.64581 1.000 55.89281 61 ASP F C 1
ATOM 11469 O O . ASP F 2 61 ? 145.54964 159.50201 157.61586 1.000 57.17822 61 ASP F O 1
ATOM 11474 N N . SER F 2 62 ? 143.72737 158.56002 156.69147 1.000 55.08233 62 SER F N 1
ATOM 11475 C CA . SER F 2 62 ? 142.91488 158.78000 157.88287 1.000 53.62541 62 SER F CA 1
ATOM 11476 C C . SER F 2 62 ? 143.40335 157.94672 159.06064 1.000 53.87528 62 SER F C 1
ATOM 11477 O O . SER F 2 62 ? 143.32559 158.38835 160.21214 1.000 58.79159 62 SER F O 1
ATOM 11480 N N . VAL F 2 63 ? 143.91040 156.73804 158.79708 1.000 48.46625 63 VAL F N 1
ATOM 11481 C CA . VAL F 2 63 ? 144.21150 155.79325 159.86743 1.000 46.70034 63 VAL F CA 1
ATOM 11482 C C . VAL F 2 63 ? 145.68642 155.75269 160.24324 1.000 49.78610 63 VAL F C 1
ATOM 11483 O O . VAL F 2 63 ? 146.07878 154.90763 161.05880 1.000 51.80771 63 VAL F O 1
ATOM 11487 N N . LYS F 2 64 ? 146.51772 156.62668 159.67921 1.000 51.30803 64 LYS F N 1
ATOM 11488 C CA . LYS F 2 64 ? 147.93742 156.61317 160.01289 1.000 49.91538 64 LYS F CA 1
ATOM 11489 C C . LYS F 2 64 ? 148.15509 156.99609 161.47121 1.000 51.62528 64 LYS F C 1
ATOM 11490 O O . LYS F 2 64 ? 147.59543 157.98135 161.95984 1.000 53.27418 64 LYS F O 1
ATOM 11496 N N . GLY F 2 65 ? 148.97923 156.21302 162.16207 1.000 55.17748 65 GLY F N 1
ATOM 11497 C CA . GLY F 2 65 ? 149.26034 156.44748 163.56365 1.000 53.15589 65 GLY F CA 1
ATOM 11498 C C . GLY F 2 65 ? 148.44445 155.58030 164.49976 1.000 52.83058 65 GLY F C 1
ATOM 11499 O O . GLY F 2 65 ? 148.95940 155.09189 165.50949 1.000 55.45931 65 GLY F O 1
ATOM 11500 N N . ARG F 2 66 ? 147.16983 155.37535 164.17327 1.000 49.59978 66 ARG F N 1
ATOM 11501 C CA . ARG F 2 66 ? 146.27372 154.60183 165.02332 1.000 51.22155 66 ARG F CA 1
ATOM 11502 C C . ARG F 2 66 ? 146.26375 153.12200 164.65382 1.000 52.11179 66 ARG F C 1
ATOM 11503 O O . ARG F 2 66 ? 146.30489 152.25837 165.53527 1.000 50.91340 66 ARG F O 1
ATOM 11511 N N . PHE F 2 67 ? 146.20591 152.81633 163.36225 1.000 44.54820 67 PHE F N 1
ATOM 11512 C CA . PHE F 2 67 ? 146.12922 151.44183 162.89404 1.000 39.37936 67 PHE F CA 1
ATOM 11513 C C . PHE F 2 67 ? 147.53115 150.89348 162.66763 1.000 42.90683 67 PHE F C 1
ATOM 11514 O O . PHE F 2 67 ? 148.45059 151.62441 162.29234 1.000 45.28155 67 PHE F O 1
ATOM 11522 N N . THR F 2 68 ? 147.69394 149.59641 162.91096 1.000 36.38120 68 THR F N 1
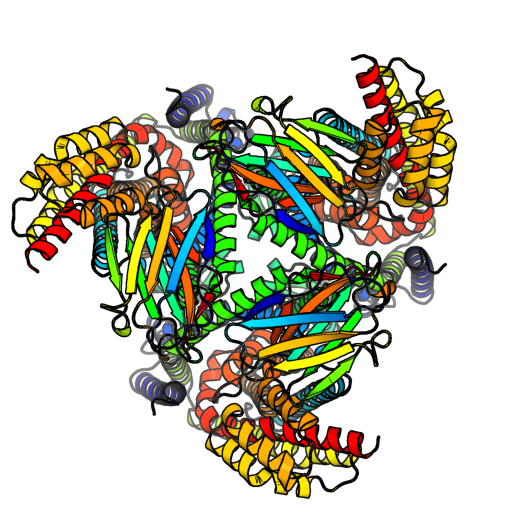ATOM 11523 C CA . THR F 2 68 ? 148.99000 148.95724 162.70912 1.000 33.95717 68 THR F CA 1
ATOM 11524 C C . THR F 2 68 ? 148.77470 147.57899 162.10874 1.000 37.97089 68 THR F C 1
ATOM 11525 O O . THR F 2 68 ? 148.07701 146.74942 162.69654 1.000 39.63971 68 THR F O 1
ATOM 11529 N N . ILE F 2 69 ? 149.36845 147.33986 160.94716 1.000 32.53034 69 ILE F N 1
ATOM 11530 C CA . ILE F 2 69 ? 149.29347 146.04121 160.29162 1.000 30.77400 69 ILE F CA 1
ATOM 11531 C C . ILE F 2 69 ? 150.54315 145.25169 160.64827 1.000 30.36218 69 ILE F C 1
ATOM 11532 O O . ILE F 2 69 ? 151.66193 145.77254 160.64877 1.000 33.95532 69 ILE F O 1
ATOM 11537 N N . SER F 2 70 ? 150.34418 143.98637 161.00179 1.000 29.62403 70 SER F N 1
ATOM 11538 C CA . SER F 2 70 ? 151.44485 143.12749 161.40521 1.000 34.55790 70 SER F CA 1
ATOM 11539 C C . SER F 2 70 ? 151.22311 141.74514 160.81603 1.000 37.14615 70 SER F C 1
ATOM 11540 O O . SER F 2 70 ? 150.10527 141.37701 160.45570 1.000 39.20663 70 SER F O 1
ATOM 11543 N N . ARG F 2 71 ? 152.30218 140.97889 160.71972 1.000 48.60155 71 ARG F N 1
ATOM 11544 C CA . ARG F 2 71 ? 152.26069 139.66805 160.09258 1.000 50.58268 71 ARG F CA 1
ATOM 11545 C C . ARG F 2 71 ? 152.72214 138.59031 161.06078 1.000 53.88351 71 ARG F C 1
ATOM 11546 O O . ARG F 2 71 ? 153.70367 138.76888 161.78690 1.000 55.32738 71 ARG F O 1
ATOM 11554 N N . ASP F 2 72 ? 151.99503 137.47695 161.07222 1.000 64.43608 72 ASP F N 1
ATOM 11555 C CA . ASP F 2 72 ? 152.44300 136.23553 161.69398 1.000 63.78881 72 ASP F CA 1
ATOM 11556 C C . ASP F 2 72 ? 153.07511 135.41838 160.57347 1.000 66.67596 72 ASP F C 1
ATOM 11557 O O . ASP F 2 72 ? 152.38912 134.73296 159.81530 1.000 68.98742 72 ASP F O 1
ATOM 11562 N N . ASN F 2 73 ? 154.40251 135.50226 160.46690 1.000 73.85301 73 ASN F N 1
ATOM 11563 C CA . ASN F 2 73 ? 155.10364 134.85500 159.36297 1.000 74.98871 73 ASN F CA 1
ATOM 11564 C C . ASN F 2 73 ? 155.00002 133.33768 159.43102 1.000 75.81179 73 ASN F C 1
ATOM 11565 O O . ASN F 2 73 ? 155.27683 132.65095 158.44057 1.000 74.48959 73 ASN F O 1
ATOM 11570 N N . ALA F 2 74 ? 154.60993 132.79597 160.58606 1.000 76.48281 74 ALA F N 1
ATOM 11571 C CA . ALA F 2 74 ? 154.53513 131.34686 160.73787 1.000 75.76393 74 ALA F CA 1
ATOM 11572 C C . ALA F 2 74 ? 153.37334 130.75944 159.94382 1.000 75.77301 74 ALA F C 1
ATOM 11573 O O . ALA F 2 74 ? 153.53538 129.76070 159.23288 1.000 75.84904 74 ALA F O 1
ATOM 11575 N N . LYS F 2 75 ? 152.18951 131.36552 160.05054 1.000 69.76628 75 LYS F N 1
ATOM 11576 C CA . LYS F 2 75 ? 150.96607 130.78038 159.51288 1.000 68.40538 75 LYS F CA 1
ATOM 11577 C C . LYS F 2 75 ? 150.30134 131.67559 158.47076 1.000 69.52957 75 LYS F C 1
ATOM 11578 O O . LYS F 2 75 ? 149.12640 131.48810 158.14631 1.000 70.27982 75 LYS F O 1
ATOM 11584 N N . ASN F 2 76 ? 151.04155 132.64821 157.94015 1.000 60.23474 76 ASN F N 1
ATOM 11585 C CA . ASN F 2 76 ? 150.59254 133.46689 156.81213 1.000 58.42271 76 ASN F CA 1
ATOM 11586 C C . ASN F 2 76 ? 149.30641 134.22789 157.14306 1.000 57.16494 76 ASN F C 1
ATOM 11587 O O . ASN F 2 76 ? 148.34123 134.23958 156.37618 1.000 55.75887 76 ASN F O 1
ATOM 11592 N N . THR F 2 77 ? 149.31064 134.88923 158.29675 1.000 51.26257 77 THR F N 1
ATOM 11593 C CA . THR F 2 77 ? 148.15599 135.60936 158.81495 1.000 51.01465 77 THR F CA 1
ATOM 11594 C C . THR F 2 77 ? 148.52917 137.06898 159.03561 1.000 50.02576 77 THR F C 1
ATOM 11595 O O . THR F 2 77 ? 149.67346 137.37787 159.37255 1.000 51.47911 77 THR F O 1
ATOM 11599 N N . VAL F 2 78 ? 147.57494 137.97039 158.83152 1.000 40.16007 78 VAL F N 1
ATOM 11600 C CA . VAL F 2 78 ? 147.80249 139.38877 159.07124 1.000 38.92570 78 VAL F CA 1
ATOM 11601 C C . VAL F 2 78 ? 146.83949 139.87290 160.14252 1.000 35.89451 78 VAL F C 1
ATOM 11602 O O . VAL F 2 78 ? 145.69893 139.40442 160.25217 1.000 36.88482 78 VAL F O 1
ATOM 11606 N N . TYR F 2 79 ? 147.31858 140.82635 160.93815 1.000 35.08679 79 TYR F N 1
ATOM 11607 C CA . TYR F 2 79 ? 146.55984 141.41880 162.03018 1.000 37.32082 79 TYR F CA 1
ATOM 11608 C C . TYR F 2 79 ? 146.49448 142.92185 161.82415 1.000 34.42173 79 TYR F C 1
ATOM 11609 O O . TYR F 2 79 ? 147.51987 143.56337 161.57959 1.000 39.97719 79 TYR F O 1
ATOM 11618 N N . LEU F 2 80 ? 145.29398 143.47374 161.92558 1.000 34.34806 80 LEU F N 1
ATOM 11619 C CA . LEU F 2 80 ? 145.06611 144.91185 161.90657 1.000 37.23752 80 LEU F CA 1
ATOM 11620 C C . LEU F 2 80 ? 144.68955 145.33654 163.32031 1.000 40.74741 80 LEU F C 1
ATOM 11621 O O . LEU F 2 80 ? 143.62671 144.95840 163.82193 1.000 44.47287 80 LEU F O 1
ATOM 11626 N N . GLN F 2 81 ? 145.56111 146.11006 163.96395 1.000 40.56280 81 GLN F N 1
ATOM 11627 C CA . GLN F 2 81 ? 145.33180 146.60522 165.31802 1.000 39.47886 81 GLN F CA 1
ATOM 11628 C C . GLN F 2 81 ? 144.82416 148.03607 165.20189 1.000 43.19379 81 GLN F C 1
ATOM 11629 O O . GLN F 2 81 ? 145.57115 148.94229 164.82319 1.000 47.35147 81 GLN F O 1
ATOM 11635 N N . MET F 2 82 ? 143.54746 148.23398 165.51713 1.000 44.61295 82 MET F N 1
ATOM 11636 C CA . MET F 2 82 ? 142.90801 149.53525 165.41391 1.000 45.25923 82 MET F CA 1
ATOM 11637 C C . MET F 2 82 ? 142.72649 150.13004 166.80432 1.000 50.60348 82 MET F C 1
ATOM 11638 O O . MET F 2 82 ? 142.00239 149.57313 167.63539 1.000 52.18513 82 MET F O 1
ATOM 11643 N N . ASN F 2 83 ? 143.38192 151.26060 167.04959 1.000 51.55322 83 ASN F N 1
ATOM 11644 C CA . ASN F 2 83 ? 143.33536 151.93618 168.33552 1.000 51.36733 83 ASN F CA 1
ATOM 11645 C C . ASN F 2 83 ? 142.75202 153.32698 168.14956 1.000 53.74708 83 ASN F C 1
ATOM 11646 O O . ASN F 2 83 ? 142.82892 153.90643 167.06352 1.000 53.68186 83 ASN F O 1
ATOM 11651 N N . SER F 2 84 ? 142.16492 153.85261 169.22507 1.000 58.34308 84 SER F N 1
ATOM 11652 C CA . SER F 2 84 ? 141.52646 155.16759 169.21814 1.000 56.18854 84 SER F CA 1
ATOM 11653 C C . SER F 2 84 ? 140.46645 155.25156 168.12324 1.000 55.35975 84 SER F C 1
ATOM 11654 O O . SER F 2 84 ? 140.45474 156.16711 167.29864 1.000 57.73100 84 SER F O 1
ATOM 11657 N N . LEU F 2 85 ? 139.56851 154.27161 168.11995 1.000 55.07521 85 LEU F N 1
ATOM 11658 C CA . LEU F 2 85 ? 138.55342 154.19059 167.07994 1.000 57.9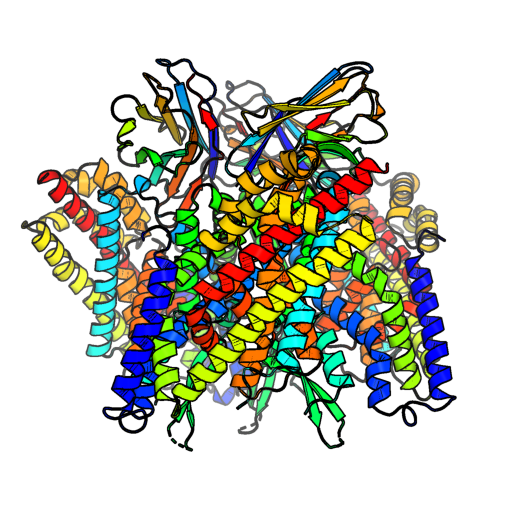0075 85 LEU F CA 1
ATOM 11659 C C . LEU F 2 85 ? 137.57559 155.35366 167.18599 1.000 58.47223 85 LEU F C 1
ATOM 11660 O O . LEU F 2 85 ? 137.26268 155.82815 168.28056 1.000 63.63637 85 LEU F O 1
ATOM 11665 N N . LYS F 2 86 ? 137.10038 155.81439 166.03903 1.000 59.35814 86 LYS F N 1
ATOM 11666 C CA . LYS F 2 86 ? 136.22794 156.97042 165.92403 1.000 61.79754 86 LYS F CA 1
ATOM 11667 C C . LYS F 2 86 ? 135.01018 156.60497 165.09230 1.000 63.73637 86 LYS F C 1
ATOM 11668 O O . LYS F 2 86 ? 135.03202 155.62012 164.34721 1.000 64.01271 86 LYS F O 1
ATOM 11674 N N . PRO F 2 87 ? 133.91845 157.36743 165.21423 1.000 71.92544 87 PRO F N 1
ATOM 11675 C CA . PRO F 2 87 ? 132.71560 157.05470 164.42194 1.000 70.85985 87 PRO F CA 1
ATOM 11676 C C . PRO F 2 87 ? 132.96061 157.00933 162.92345 1.000 69.35281 87 PRO F C 1
ATOM 11677 O O . PRO F 2 87 ? 132.24617 156.29158 162.21340 1.000 68.76680 87 PRO F O 1
ATOM 11681 N N . GLU F 2 88 ? 133.94112 157.75813 162.41561 1.000 66.92851 88 GLU F N 1
ATOM 11682 C CA . GLU F 2 88 ? 134.26794 157.70612 160.99545 1.000 66.64252 88 GLU F CA 1
ATOM 11683 C C . GLU F 2 88 ? 134.86231 156.36969 160.56879 1.000 64.63251 88 GLU F C 1
ATOM 11684 O O . GLU F 2 88 ? 134.95442 156.11253 159.36492 1.000 64.68343 88 GLU F O 1
ATOM 11690 N N . ASP F 2 89 ? 135.25933 155.51904 161.51039 1.000 56.38319 89 ASP F N 1
ATOM 11691 C CA . ASP F 2 89 ? 135.83872 154.22182 161.19193 1.000 54.14683 89 ASP F CA 1
ATOM 11692 C C . ASP F 2 89 ? 134.79137 153.13085 161.00427 1.000 55.26181 89 ASP F C 1
ATOM 11693 O O . ASP F 2 89 ? 135.15919 151.97253 160.78856 1.000 57.19075 89 ASP F O 1
ATOM 11698 N N . THR F 2 90 ? 133.50809 153.46603 161.08675 1.000 55.55418 90 THR F N 1
ATOM 11699 C CA . THR F 2 90 ? 132.43374 152.50632 160.86770 1.000 52.71002 90 THR F CA 1
ATOM 11700 C C . THR F 2 90 ? 132.34214 152.19762 159.37878 1.000 53.34970 90 THR F C 1
ATOM 11701 O O . THR F 2 90 ? 132.05385 153.09126 158.57557 1.000 54.36331 90 THR F O 1
ATOM 11705 N N . ALA F 2 91 ? 132.57956 150.94160 159.01234 1.000 42.81248 91 ALA F N 1
ATOM 11706 C CA . ALA F 2 91 ? 132.60251 150.55214 157.60485 1.000 39.10013 91 ALA F CA 1
ATOM 11707 C C . ALA F 2 91 ? 132.62609 149.03201 157.51551 1.000 38.93341 91 ALA F C 1
ATOM 11708 O O . ALA F 2 91 ? 132.74033 148.33012 158.52399 1.000 40.29149 91 ALA F O 1
ATOM 11710 N N . VAL F 2 92 ? 132.52678 148.52633 156.29169 1.000 29.50348 92 VAL F N 1
ATOM 11711 C CA . VAL F 2 92 ? 132.78383 147.11855 156.01723 1.000 31.64673 92 VAL F CA 1
ATOM 11712 C C . VAL F 2 92 ? 134.24196 146.97652 155.60843 1.000 29.86801 92 VAL F C 1
ATOM 11713 O O . VAL F 2 92 ? 134.70498 147.65919 154.68876 1.000 34.85172 92 VAL F O 1
ATOM 11717 N N . TYR F 2 93 ? 134.96732 146.10053 156.29613 1.000 31.45450 93 TYR F N 1
ATOM 11718 C CA . TYR F 2 93 ? 136.39236 145.90406 156.07641 1.000 26.15698 93 TYR F CA 1
ATOM 11719 C C . TYR F 2 93 ? 136.62742 144.60510 155.32057 1.000 23.22405 93 TYR F C 1
ATOM 11720 O O . TYR F 2 93 ? 136.21712 143.53455 155.77508 1.000 32.54623 93 TYR F O 1
ATOM 11729 N N . TYR F 2 94 ? 137.30476 144.70119 154.18270 1.000 22.46371 94 TYR F N 1
ATOM 11730 C CA . TYR F 2 94 ? 137.65447 143.54877 153.36484 1.000 22.67025 94 TYR F CA 1
ATOM 11731 C C . TYR F 2 94 ? 139.15597 143.31982 153.41536 1.000 18.34742 94 TYR F C 1
ATOM 11732 O O . TYR F 2 94 ? 139.93376 144.22675 153.11542 1.000 23.64812 94 TYR F O 1
ATOM 11741 N N . CYS F 2 95 ? 139.56298 142.11354 153.77749 1.000 20.59320 95 CYS F N 1
ATOM 11742 C CA . CYS F 2 95 ? 140.95725 141.75118 153.60233 1.000 19.01750 95 CYS F CA 1
ATOM 11743 C C . CYS F 2 95 ? 141.16700 141.18223 152.20167 1.000 24.40575 95 CYS F C 1
ATOM 11744 O O . CYS F 2 95 ? 140.25530 140.63526 151.57740 1.000 23.67805 95 CYS F O 1
ATOM 11747 N N . ASN F 2 96 ? 142.37680 141.37043 151.69095 1.000 15.98505 96 ASN F N 1
ATOM 11748 C CA . ASN F 2 96 ? 142.75422 140.81880 150.40273 1.000 19.36331 96 ASN F CA 1
ATOM 11749 C C . ASN F 2 96 ? 144.18246 140.30267 150.46890 1.000 17.25258 96 ASN F C 1
ATOM 11750 O O . ASN F 2 96 ? 145.00012 140.75304 151.27773 1.000 22.89825 96 ASN F O 1
ATOM 11755 N N . ALA F 2 97 ? 144.45193 139.33137 149.60128 1.000 14.75741 97 ALA F N 1
ATOM 11756 C CA . ALA F 2 97 ? 145.76667 138.72896 149.43097 1.000 13.94063 97 ALA F CA 1
ATOM 11757 C C . ALA F 2 97 ? 146.07509 138.68663 147.94318 1.000 13.00578 97 ALA F C 1
ATOM 11758 O O . ALA F 2 97 ? 145.25272 138.21415 147.15751 1.000 10.45730 97 ALA F O 1
ATOM 11760 N N . VAL F 2 98 ? 147.24695 139.17711 147.54655 1.000 19.16654 98 VAL F N 1
ATOM 11761 C CA . VAL F 2 98 ? 147.53542 139.40794 146.13495 1.000 17.16085 98 VAL F CA 1
ATOM 11762 C C . VAL F 2 98 ? 148.79282 138.66351 145.70960 1.000 17.37767 98 VAL F C 1
ATOM 11763 O O . VAL F 2 98 ? 149.82235 138.72697 146.38902 1.000 10.47278 98 VAL F O 1
ATOM 11767 N N . GLN F 2 99 ? 148.71075 137.96085 144.57724 1.000 19.39732 99 GLN F N 1
ATOM 11768 C CA . GLN F 2 99 ? 149.88758 137.59626 143.79484 1.000 8.89174 99 GLN F CA 1
ATOM 11769 C C . GLN F 2 99 ? 149.85947 138.46816 142.54850 1.000 6.44771 99 GLN F C 1
ATOM 11770 O O . GLN F 2 99 ? 148.99890 138.28573 141.67728 1.000 13.67283 99 GLN F O 1
ATOM 11776 N N . ILE F 2 100 ? 150.80242 139.41035 142.47624 1.000 10.10193 100 ILE F N 1
ATOM 11777 C CA . ILE F 2 100 ? 150.77659 140.45443 141.46043 1.000 17.45198 100 ILE F CA 1
ATOM 11778 C C . ILE F 2 100 ? 150.90635 139.84313 140.07551 1.000 9.63068 100 ILE F C 1
ATOM 11779 O O . ILE F 2 100 ? 151.78610 139.01533 139.82005 1.000 18.19351 100 ILE F O 1
ATOM 11784 N N . LEU F 2 101 ? 150.00836 140.25257 139.17850 1.000 11.25678 101 LEU F N 1
ATOM 11785 C CA . LEU F 2 101 ? 149.87291 139.78881 137.80047 1.000 10.06677 101 LEU F CA 1
ATOM 11786 C C . LEU F 2 101 ? 149.48032 138.32237 137.70399 1.000 6.90443 101 LEU F C 1
ATOM 11787 O O . LEU F 2 101 ? 149.54250 137.74340 136.61686 1.000 18.74986 101 LEU F O 1
ATOM 11792 N N . LYS F 2 102 ? 149.07833 137.70034 138.80847 1.000 7.42736 102 LYS F N 1
ATOM 11793 C CA . LYS F 2 102 ? 148.49709 136.36637 138.75855 1.000 10.73242 102 LYS F CA 1
ATOM 11794 C C . LYS F 2 102 ? 147.04373 136.36381 139.21020 1.000 10.44634 102 LYS F C 1
ATOM 11795 O O . LYS F 2 102 ? 146.16788 136.01904 138.41296 1.000 8.31548 102 LYS F O 1
ATOM 11801 N N . THR F 2 103 ? 146.75176 136.77125 140.44538 1.000 14.84334 103 THR F N 1
ATOM 11802 C CA . THR F 2 103 ? 145.36824 136.77201 140.91073 1.000 10.56608 103 THR F CA 1
ATOM 11803 C C . THR F 2 103 ? 145.29620 137.48552 142.25780 1.000 11.32554 103 THR F C 1
ATOM 11804 O O . THR F 2 103 ? 146.31322 137.80359 142.88192 1.000 16.18981 103 THR F O 1
ATOM 11808 N N . ILE F 2 104 ? 144.06695 137.75853 142.67977 1.000 14.86014 104 ILE F N 1
ATOM 11809 C CA . ILE F 2 104 ? 143.78485 138.44227 143.93376 1.000 16.83913 104 ILE F CA 1
ATOM 11810 C C . ILE F 2 104 ? 142.64472 137.70862 144.62592 1.000 7.62442 104 ILE F C 1
ATOM 11811 O O . ILE F 2 104 ? 141.72127 137.21705 143.97166 1.000 11.38087 104 ILE F O 1
ATOM 11816 N N . TYR F 2 105 ? 142.72442 137.61346 145.94750 1.000 18.51546 105 TYR F N 1
ATOM 11817 C CA . TYR F 2 105 ? 141.67423 137.04391 146.77557 1.000 13.58353 105 TYR F CA 1
ATOM 11818 C C . TYR F 2 105 ? 141.10127 138.13522 147.66345 1.000 15.15747 105 TYR F C 1
ATOM 11819 O O . TYR F 2 105 ? 141.85292 138.84417 148.33990 1.000 18.94533 105 TYR F O 1
ATOM 11828 N N . TRP F 2 106 ? 139.77967 138.26166 147.66342 1.000 17.14770 106 TRP F N 1
ATOM 11829 C CA . TRP F 2 106 ? 139.07805 139.21708 148.50642 1.000 11.55680 106 TRP F CA 1
ATOM 11830 C C . TRP F 2 106 ? 138.28411 138.47657 149.57205 1.000 15.41540 106 TRP F C 1
ATOM 11831 O O . TRP F 2 106 ? 137.70229 137.42158 149.30530 1.000 23.63836 106 TRP F O 1
ATOM 11842 N N . GLY F 2 107 ? 138.26682 139.03073 150.77684 1.000 17.37594 107 GLY F N 1
ATOM 11843 C CA . GLY F 2 107 ? 137.44002 138.48807 151.82979 1.000 18.06206 107 GLY F CA 1
ATOM 11844 C C . GLY F 2 107 ? 135.98453 138.89212 151.68891 1.000 17.85180 107 GLY F C 1
ATOM 11845 O O . GLY F 2 107 ? 135.61526 139.76140 150.90255 1.000 24.14618 107 GLY F O 1
ATOM 11846 N N . GLN F 2 108 ? 135.13766 138.23123 152.47651 1.000 27.62483 108 GLN F N 1
ATOM 11847 C CA . GLN F 2 108 ? 133.71220 138.53283 152.45014 1.000 29.51546 108 GLN F CA 1
ATOM 11848 C C . GLN F 2 108 ? 133.38458 139.85764 153.12644 1.000 29.59409 108 GLN F C 1
ATOM 11849 O O . GLN F 2 108 ? 132.37049 140.47376 152.78823 1.000 34.60892 108 GLN F O 1
ATOM 11855 N N . GLY F 2 109 ? 134.21111 140.30935 154.06339 1.000 24.47278 109 GLY F N 1
ATOM 11856 C CA . GLY F 2 109 ? 133.98680 141.58690 154.70807 1.000 25.34018 109 GLY F CA 1
ATOM 11857 C C . GLY F 2 109 ? 133.44879 141.45562 156.11712 1.000 29.41852 109 GLY F C 1
ATOM 11858 O O . GLY F 2 109 ? 132.63347 140.57412 156.39776 1.000 33.95630 109 GLY F O 1
ATOM 11859 N N . THR F 2 110 ? 133.90513 142.32358 157.01570 1.000 32.16995 110 THR F N 1
ATOM 11860 C CA . THR F 2 110 ? 133.44871 142.31690 158.40323 1.000 34.54492 110 THR F CA 1
ATOM 11861 C C . THR F 2 110 ? 132.95524 143.71765 158.72693 1.000 34.24934 110 THR F C 1
ATOM 11862 O O . THR F 2 110 ? 133.64710 144.69615 158.43959 1.000 33.91576 110 THR F O 1
ATOM 11866 N N . GLN F 2 111 ? 131.76476 143.81642 159.30841 1.000 41.81162 111 GLN F N 1
ATOM 11867 C CA . GLN F 2 111 ? 131.24426 145.11725 159.70150 1.000 40.56716 111 GLN F CA 1
ATOM 11868 C C . GLN F 2 111 ? 131.92386 145.59238 160.97815 1.000 41.62956 111 GLN F C 1
ATOM 11869 O O . GLN F 2 111 ? 132.07426 144.83095 161.93872 1.000 40.68063 111 GLN F O 1
ATOM 11875 N N . VAL F 2 112 ? 132.34871 146.85234 160.98117 1.000 41.60895 112 VAL F N 1
ATOM 11876 C CA . VAL F 2 112 ? 132.94166 147.48938 162.14716 1.000 44.04111 112 VAL F CA 1
ATOM 11877 C C . VAL F 2 112 ? 132.12909 148.73990 162.43802 1.000 47.82064 112 VAL F C 1
ATOM 11878 O O . VAL F 2 112 ? 132.05154 149.64612 161.59688 1.000 48.73838 112 VAL F O 1
ATOM 11882 N N . THR F 2 113 ? 131.51566 148.78317 163.61823 1.000 56.27938 113 THR F N 1
ATOM 11883 C CA . THR F 2 113 ? 130.67637 149.89975 164.03517 1.000 57.07463 113 THR F CA 1
ATOM 11884 C C . THR F 2 113 ? 131.30004 150.55132 165.25877 1.000 57.26056 113 THR F C 1
ATOM 11885 O O . THR F 2 113 ? 131.67957 149.85912 166.20906 1.000 56.69029 113 THR F O 1
ATOM 11889 N N . VAL F 2 114 ? 131.42441 151.87197 165.22219 1.000 61.70293 114 VAL F N 1
ATOM 11890 C CA . VAL F 2 114 ? 131.96312 152.65413 166.32671 1.000 65.80884 114 VAL F CA 1
ATOM 11891 C C . VAL F 2 114 ? 130.88663 153.65462 166.72618 1.000 66.75872 114 VAL F C 1
ATOM 11892 O O . VAL F 2 114 ? 130.67774 154.66652 166.04800 1.000 67.06814 114 VAL F O 1
ATOM 11896 N N . SER F 2 115 ? 130.19924 153.37483 167.82746 1.000 67.08195 115 SER F N 1
ATOM 11897 C CA . SER F 2 115 ? 129.14570 154.25312 168.31871 1.000 68.32899 115 SER F CA 1
ATOM 11898 C C . SER F 2 115 ? 128.89002 154.00794 169.80013 1.000 67.89383 115 SER F C 1
ATOM 11899 O O . SER F 2 115 ? 128.88864 152.86518 170.25436 1.000 67.97315 115 SER F O 1
#

Solvent-accessible surface area: 62333 Å² total